Protein 3V5C (pdb70)

Sequence (1523 aa):
SLNITGIQSDWKVEKIEFAKLTGERARSAGANGRIGVHGKSCTVDIARITIDGQQTGYGSSIHMTPEWAEDVIGRRRLLDLFDDRGRLREAYRLQLEYPVLDWLGQRQGKPVYDLVSGAHLETGASLVVPCYDTSLYFDDLHLADERAAVALMQEEAMQGYAKGQRHFKIKVGRGGRHMPLWEGTKRDIAIVRRGISEVAGPAGKIMMIDANNAYNLNLTKEVLAALSDVNLYWLEAAFHEDEALYEDLKEWLGQRGQNVLIADGEGLASPHLIEWATRGRVDVLQYDIIWPGFTHWMELGEKLDAHGLRSAPHCCYGNAYGIYASGHLSAAVRNFEFVEYDDITIEEGMDVSGYRIENGEIHVPATPGFGIVFDDELVTYLINRRSGWSEGHLNITGIQSDWKVEKIEFAKLTGERARSAGANGRIGVHGKSCTVDIARITIDGQTGYGSSIHMTPEWAEDVIGRRLLDLFDDRGRLREAYRLQLEYPVLDWLGQRQGKPVYDLVSSLVVPCYDTSLYFDDLHLADERAAVALMQEEAMQGYAKGQRHFKIKVGRGGRHMPLWEEGTKRDIAIVRRGISEVAGPAGKIMIDANNAYNLNLTKEVLAALSDVNLYWLEAAFHEDEALYEDLKEWLGQRGQNVLIADGEGLASPHLIEWATRGRVDVLQYDIIWPGFTHWMELGEKLDAHGLRSAPHCCYGNAYGIYASSGHLSAAVRNFEFVEYDDITIEGMDVSGYRIENGEIHVPATPGFGIVFDDELVTYLINRSSGWSEGLNITGIQSDWKVEKIEFAKLTGERARSAGANGRIGVHGKSCTVDIARITIDGQTGYGSSIHMTPEWAEEDVIGRRLLDLFDDRGRLREAYRLQLEYPVLDWLGQRQGKPVYDLVSGAHLETGASLVVPCYDTSLYFDDLHLADERAAVALMQEEAMQGYAKGQRHFKIKVGRGGRHMPLWEEGTKRDIAIVRRGISEVAGPAGKIMMIDANNAYNLNLTKEVLAALSDVNLYWLEAAFHEDEALYEDLKEWLGQRGQNVLIADGEGLASPHLIEWATRGRVDVLQYDIIWPGFTHWMELGEKLDAHGLRSAPHCCYGNAYGIYASGHLSAAVRNFEFVEYDDITIEGMDVSGYRIENGEIHVPATPGFGIVFDDELVTYLINRSGWSEGHLNITGIQSDWKVEKIEFAKLTGERARSAGANGRIGVHGKSCTVDIARITIDGQTGYGSSIHMTPEWAEDVIGRRLLDLFDDRGRLREAYRLQLEYPVLDWLGQRQGKPVYDLVSSLVVPCYDTSLYFDDLHLADERAAVALMQEEAMQGYAKGQRHFKIKVGRGGRHMPLWEGTKRDIAIVRRGISEVAGPAGKIMIDANNAYNLNLTKEVLAALSDVNLYWLEAAFHEDEALYEDLKEWLGQRGQNVLIADGEGLASPHLIEWATRGRVDVLQYDIIWPGFTHWMELGEKLDAHGLRSAPHCCYGNAYGIYASGHLSAAVRNFEFVEYDDITIEGMDVSGYRRIENGEIHVPATPGFGIVFDDEELVTYLINRSGWSEG

B-factor: mean 22.71, std 10.06, range [6.89, 89.01]

Organism: Geobacillus sp. (strain Y412MC10) (NCBI:txid481743)

Nearest PDB structures (foldseek):
  3v5c-assembly4_D  TM=1.003E+00  e=2.125E-87  Paenibacillus sp. Y412MC10
  3v5f-assembly1_A  TM=1.001E+00  e=1.275E-82  Paenibacillus sp. Y412MC10
  3qpe-assembly1_B  TM=9.997E-01  e=1.685E-81  Paenibacillus sp. Y412MC10
  3ops-assembly1_A  TM=1.001E+00  e=2.678E-80  Paenibacillus sp. Y412MC10
  4e5t-assembly1_G  TM=6.833E-01  e=3.958E-16  Roseibium alexandrii DFL-11

Solvent-accessible surface area: 59336 Å² total; per-residue (Å²): 62,16,98,31,124,49,10,94,67,98,32,80,1,63,62,0,11,31,0,100,0,71,11,94,12,57,51,55,2,8,4,8,2,70,52,35,115,59,17,79,86,10,54,1,36,1,0,20,0,22,0,56,68,59,55,0,15,0,1,0,35,127,16,72,38,130,66,0,99,84,5,50,40,98,105,0,54,80,0,8,36,150,179,8,57,8,106,130,68,22,17,36,19,0,1,3,0,1,7,7,0,1,0,56,64,70,50,96,7,0,15,46,12,1,34,53,65,167,136,175,82,72,93,94,31,53,4,52,0,4,8,0,15,0,6,4,20,0,59,137,48,98,59,49,177,38,0,23,55,43,0,45,110,11,0,88,71,4,72,90,99,10,5,57,19,0,1,0,6,0,0,0,1,4,65,59,19,88,11,92,82,0,2,133,4,0,19,18,0,0,94,2,0,27,132,30,11,27,154,86,13,81,3,0,0,6,0,30,64,8,7,5,1,28,1,0,32,81,1,0,37,32,0,57,119,17,137,6,52,0,1,7,14,0,11,38,9,21,36,21,23,1,78,27,0,56,121,52,6,53,157,104,58,25,139,12,35,0,0,6,1,86,28,60,28,7,106,80,0,36,81,21,2,53,111,40,51,0,21,0,0,4,33,25,0,13,118,28,0,0,8,66,0,18,69,12,0,108,103,0,14,86,97,52,14,82,0,4,3,29,3,40,48,23,1,1,0,2,5,0,0,0,0,0,14,32,20,7,170,35,25,18,6,0,5,32,5,44,12,88,6,104,17,12,73,33,94,43,18,126,34,74,89,1,63,0,39,7,20,72,67,53,0,2,9,14,102,14,64,72,136,55,1,56,130,23,3,117,137,78,24,43,52,42,26,190,51,108,38,125,45,9,103,66,104,34,71,1,80,76,0,16,34,1,105,0,73,13,93,12,58,49,50,2,8,4,8,2,72,54,33,119,60,18,80,88,11,54,2,39,1,0,21,0,22,0,52,69,60,56,0,16,0,1,0,38,125,14,73,42,118,63,0,97,97,5,50,42,93,94,0,51,85,0,6,19,137,188,3,80,4,107,130,69,25,14,35,18,0,1,2,0,0,4,8,0,2,0,61,66,71,47,89,10,0,26,62,30,17,100,141,27,23,3,37,0,5,8,0,15,0,6,4,22,0,67,136,46,101,102,65,206,43,0,24,55,49,0,38,97,13,1,70,59,3,74,88,96,9,5,60,20,0,2,0,6,0,0,0,1,4,63,57,36,74,10,132,79,0,4,92,11,0,18,17,0,0,108,2,0,23,130,52,11,24,94,44,4,13,1,0,0,7,0,30,63,8,5,6,2,26,2,1,34,80,0,0,43,26,0,65,132,18,56,8,17,0,1,10,14,0,12,39,10,21,37,22,24,1,65,25,0,54,91,48,5,54,109,101,56,20,137,10,32,0,0,6,1,89,35,75,27,8,106,81,0,62,81,23,2,60,113,40,48,0,21,0,0,6,38,32,0,13,139,27,0,0,2,68,0,31,43,15,0,121,136,2,12,88,114,54,14,78,0,5,2,34,2,39,51,26,2,1,0,2,5,0,0,0,0,0,19,28,21,3,176,36,23,13,7,0,5,32,4,42,14,88,5,102,15,13,70,33,84,41,18,181,38,96,96,0,41,0,60,10,19,76,67,49,0,2,8,11,101,15,58,67,134,54,1,54,117,26,6,119,158,88,24,44,54,39,68,60,109,36,126,45,9,100,69,104,31,81,1,64,57,0,10,33,0,104,0,74,13,93,10,59,53,54,1,9,5,7,2,68,52,37,114,60,17,78,90,12,54,1,40,1,0,23,0,21,0,52,67,63,56,0,15,0,1,0,36,124,15,70,27,59,68,0,62,94,5,46,39,93,100,0,61,67,0,8,27,150,184,8,81,5,102,132,69,17,18,36,19,0,1,3,0,1,4,5,0,3,0,55,65,66,51,89,7,0,15,38,21,10,35,74,63,168,133,176,76,72,91,92,29,55,3,51,0,4,8,0,16,0,7,4,21,0,64,138,45,107,58,62,187,39,0,25,57,48,0,38,101,8,0,69,71,4,70,88,98,10,6,57,20,1,2,0,6,0,0,0,1,4,67,59,30,82,11,134,80,0,3,100,11,0,20,16,0,0,100,3,0,26,134,54,10,26,145,86,11,78,2,0,0,7,0,29,64,8,7,6,2,25,2,0,33,81,0,0,38,31,0,59,123,18,122,4,50,0,2,7,16,1,12,35,8,20,37,22,23,1,81,27,0,55,114,53,7,55,147,105,56,16,132,11,35,0,0,6,1,87,29,59,28,7,107,80,0,36,80,21,2,59,112,40,48,0,23,0,0,4,35,26,0,14,118,27,0,0,6,69,0,29,67,8,0,123,103,0,16,86,101,55,14,84,0,3,2,28,3,41,51,25,1,0,0,1,5,0,0,0,0,0,16,34,21,6,176,39,26,20,6,0,5,34,5,41,11,88,5,107,16,12,67,33,95,44,18,130,34,83,98,0,61,1,36,7,18,73,68,53,0,2,9,12,100,13,64,72,133,56,1,53,124,23,4,108,135,61,8,24,53,28,20,130,56,102,42,122,42,12,84,61,106,32,93,1,75,74,0,18,34,2,104,0,69,12,95,12,56,51,52,2,9,5,8,2,71,50,34,117,60,18,82,89,13,56,2,39,2,0,21,0,21,0,55,72,59,53,0,15,0,2,0,38,125,15,67,41,121,64,0,107,101,3,52,46,90,86,0,54,69,0,5,20,144,163,6,71,6,100,131,65,22,18,37,17,0,2,5,0,0,5,6,0,0,0,56,63,78,47,96,5,0,21,64,27,14,99,157,29,57,3,51,0,5,8,0,16,0,5,5,22,0,67,135,46,98,86,50,168,39,0,6,56,51,0,37,91,9,0,77,63,6,72,93,95,9,5,58,20,1,3,0,9,0,0,0,1,3,63,58,24,84,11,90,86,0,2,133,4,0,20,12,0,0,106,3,0,24,132,51,9,26,135,85,3,65,1,0,0,5,0,28,63,8,5,6,2,26,0,0,35,80,1,0,41,29,0,66,130,19,67,9,47,0,1,8,15,0,12,41,10,20,36,21,22,1,80,27,0,58,117,54,5,54,155,102,56,20,137,10,34,0,0,6,1,89,37,74,25,8,107,76,1,59,81,25,2,57,112,41,52,0,22,0,0,6,40,32,0,14,139,27,0,0,2,71,0,30,66,17,0,128,87,1,12,86,86,53,16,83,0,4,2,30,3,38,53,28,2,1,0,2,4,0,0,0,0,0,18,29,28,1,174,38,25,17,7,0,5,33,6,44,13,91,5,102,16,13,73,34,92,41,17,127,35,70,92,1,62,0,42,11,16,76,66,52,0,2,7,11,102,12,61,73,114,50,2,48,146,21,8,119,174,81,24,47,59,38,74

Radius of gyration: 39.22 Å; Cα contacts (8 Å, |Δi|>4): 3419; chains: 4; bounding box: 80×100×91 Å

Structure (mmCIF, N/CA/C/O backbone):
data_3V5C
#
_entry.id   3V5C
#
_cell.length_a   154.271
_cell.length_b   65.863
_cell.length_c   151.218
_cell.angle_alpha   90.00
_cell.angle_beta   94.17
_cell.angle_gamma   90.00
#
_symmetry.space_group_name_H-M   'C 1 2 1'
#
loop_
_entity.id
_entity.type
_entity.pdbx_description
1 polymer 'Mandelate racemase/muconate lactonizing protein'
2 non-polymer 'MAGNESIUM ION'
3 non-polymer DI(HYDROXYETHYL)ETHER
4 water water
#
loop_
_atom_site.group_PDB
_atom_site.id
_atom_site.type_symbol
_atom_site.label_atom_id
_atom_site.label_alt_id
_atom_site.label_comp_id
_atom_site.label_asym_id
_atom_site.label_entity_id
_atom_site.label_seq_id
_atom_site.pdbx_PDB_ins_code
_atom_site.Cartn_x
_atom_site.Cartn_y
_atom_site.Cartn_z
_atom_site.occupancy
_atom_site.B_iso_or_equiv
_atom_site.auth_seq_id
_atom_site.auth_comp_id
_atom_site.auth_asym_id
_atom_site.auth_atom_id
_atom_site.pdbx_PDB_model_num
ATOM 1 N N . SER A 1 2 ? -14.188 -49.015 -70.392 1.00 42.00 2 SER A N 1
ATOM 2 C CA . SER A 1 2 ? -14.163 -48.783 -68.949 1.00 46.30 2 SER A CA 1
ATOM 3 C C . SER A 1 2 ? -12.925 -49.412 -68.333 1.00 32.15 2 SER A C 1
ATOM 4 O O . SER A 1 2 ? -11.867 -49.464 -68.965 1.00 42.70 2 SER A O 1
ATOM 7 N N . LEU A 1 3 ? -13.077 -49.920 -67.111 1.00 37.14 3 LEU A N 1
ATOM 8 C CA . LEU A 1 3 ? -11.980 -50.554 -66.376 1.00 36.44 3 LEU A CA 1
ATOM 9 C C . LEU A 1 3 ? -11.740 -51.999 -66.800 1.00 39.54 3 LEU A C 1
ATOM 10 O O . LEU A 1 3 ? -12.674 -52.800 -66.824 1.00 45.86 3 LEU A O 1
ATOM 15 N N . ASN A 1 4 ? -10.489 -52.332 -67.119 1.00 41.38 4 ASN A N 1
ATOM 16 C CA . ASN A 1 4 ? -10.101 -53.721 -67.351 1.00 44.64 4 ASN A CA 1
ATOM 17 C C . ASN A 1 4 ? -9.516 -54.323 -66.082 1.00 41.80 4 ASN A C 1
ATOM 18 O O . ASN A 1 4 ? -8.478 -53.885 -65.601 1.00 38.33 4 ASN A O 1
ATOM 23 N N . ILE A 1 5 ? -10.182 -55.341 -65.556 1.00 42.86 5 ILE A N 1
ATOM 24 C CA . ILE A 1 5 ? -9.830 -55.892 -64.256 1.00 42.04 5 ILE A CA 1
ATOM 25 C C . ILE A 1 5 ? -9.476 -57.380 -64.339 1.00 39.75 5 ILE A C 1
ATOM 26 O O . ILE A 1 5 ? -9.597 -58.109 -63.353 1.00 39.41 5 ILE A O 1
ATOM 31 N N . THR A 1 6 ? -9.039 -57.823 -65.516 1.00 40.84 6 THR A N 1
ATOM 32 C CA . THR A 1 6 ? -8.749 -59.239 -65.759 1.00 49.39 6 THR A CA 1
ATOM 33 C C . THR A 1 6 ? -7.517 -59.743 -65.001 1.00 42.40 6 THR A C 1
ATOM 34 O O . THR A 1 6 ? -7.430 -60.926 -64.660 1.00 33.70 6 THR A O 1
ATOM 38 N N . GLY A 1 7 ? -6.577 -58.834 -64.750 1.00 36.27 7 GLY A N 1
ATOM 39 C CA . GLY A 1 7 ? -5.331 -59.153 -64.078 1.00 36.48 7 GLY A CA 1
ATOM 40 C C . GLY A 1 7 ? -5.376 -58.962 -62.571 1.00 30.45 7 GLY A C 1
ATOM 41 O O . GLY A 1 7 ? -4.352 -59.033 -61.899 1.00 32.91 7 GLY A O 1
ATOM 42 N N . ILE A 1 8 ? -6.561 -58.714 -62.030 1.00 31.38 8 ILE A N 1
ATOM 43 C CA . ILE A 1 8 ? -6.715 -58.702 -60.583 1.00 29.59 8 ILE A CA 1
ATOM 44 C C . ILE A 1 8 ? -6.868 -60.137 -60.113 1.00 30.86 8 ILE A C 1
ATOM 45 O O . ILE A 1 8 ? -7.804 -60.822 -60.521 1.00 29.89 8 ILE A O 1
ATOM 50 N N . GLN A 1 9 ? -5.941 -60.587 -59.269 1.00 24.89 9 GLN A N 1
ATOM 51 C CA . GLN A 1 9 ? -5.992 -61.935 -58.707 1.00 24.61 9 GLN A CA 1
ATOM 52 C C . GLN A 1 9 ? -7.032 -61.996 -57.598 1.00 29.03 9 GLN A C 1
ATOM 53 O O . GLN A 1 9 ? -7.263 -61.014 -56.897 1.00 19.74 9 GLN A O 1
ATOM 59 N N . SER A 1 10 ? -7.659 -63.152 -57.430 1.00 25.64 10 SER A N 1
ATOM 60 C CA . SER A 1 10 ? -8.735 -63.273 -56.452 1.00 19.82 10 SER A CA 1
ATOM 61 C C . SER A 1 10 ? -8.234 -63.300 -55.008 1.00 16.76 10 SER A C 1
ATOM 62 O O . SER A 1 10 ? -9.025 -63.171 -54.080 1.00 19.16 10 SER A O 1
ATOM 65 N N . ASP A 1 11 ? -6.928 -63.458 -54.811 1.00 21.29 11 ASP A N 1
ATOM 66 C CA . ASP A 1 11 ? -6.379 -63.482 -53.455 1.00 21.11 11 ASP A CA 1
ATOM 67 C C . ASP A 1 11 ? -6.103 -62.076 -52.911 1.00 20.27 11 ASP A C 1
ATOM 68 O O . ASP A 1 11 ? -5.802 -61.916 -51.730 1.00 23.46 11 ASP A O 1
ATOM 73 N N . TRP A 1 12 ? -6.194 -61.064 -53.771 1.00 18.28 12 TRP A N 1
ATOM 74 C CA . TRP A 1 12 ? -5.890 -59.690 -53.352 1.00 18.72 12 TRP A CA 1
ATOM 75 C C . TRP A 1 12 ? -7.041 -59.126 -52.527 1.00 17.77 12 TRP A C 1
ATOM 76 O O . TRP A 1 12 ? -8.143 -58.945 -53.039 1.00 15.92 12 TRP A O 1
ATOM 87 N N . LYS A 1 13 ? -6.777 -58.856 -51.251 1.00 14.80 13 LYS A N 1
ATOM 88 C CA . LYS A 1 13 ? -7.812 -58.434 -50.336 1.00 16.87 13 LYS A CA 1
ATOM 89 C C . LYS A 1 13 ? -7.518 -57.054 -49.761 1.00 13.47 13 LYS A C 1
ATOM 90 O O . LYS A 1 13 ? -6.357 -56.628 -49.680 1.00 16.06 13 LYS A O 1
ATOM 96 N N . VAL A 1 14 ? -8.583 -56.381 -49.348 1.00 16.71 14 VAL A N 1
ATOM 97 C CA . VAL A 1 14 ? -8.456 -55.133 -48.614 1.00 13.99 14 VAL A CA 1
ATOM 98 C C . VAL A 1 14 ? -7.889 -55.458 -47.232 1.00 14.34 14 VAL A C 1
ATOM 99 O O . VAL A 1 14 ? -8.496 -56.194 -46.464 1.00 20.08 14 VAL A O 1
ATOM 103 N N . GLU A 1 15 ? -6.703 -54.931 -46.927 1.00 13.71 15 GLU A N 1
ATOM 104 C CA . GLU A 1 15 ? -6.043 -55.218 -45.657 1.00 14.46 15 GLU A CA 1
ATOM 105 C C . GLU A 1 15 ? -6.191 -54.080 -44.650 1.00 15.92 15 GLU A C 1
ATOM 106 O O . GLU A 1 15 ? -6.284 -54.311 -43.447 1.00 15.90 15 GLU A O 1
ATOM 112 N N . LYS A 1 16 ? -6.248 -52.847 -45.148 1.00 14.44 16 LYS A N 1
ATOM 113 C CA . LYS A 1 16 ? -6.322 -51.703 -44.254 1.00 13.28 16 LYS A CA 1
ATOM 114 C C . LYS A 1 16 ? -6.963 -50.530 -44.980 1.00 10.95 16 LYS A C 1
ATOM 115 O O . LYS A 1 16 ? -6.815 -50.392 -46.200 1.00 12.93 16 LYS A O 1
ATOM 121 N N . ILE A 1 17 ? -7.721 -49.736 -44.228 1.00 12.93 17 ILE A N 1
ATOM 122 C CA . ILE A 1 17 ? -8.295 -48.490 -44.717 1.00 12.80 17 ILE A CA 1
ATOM 123 C C . ILE A 1 17 ? -8.022 -47.428 -43.659 1.00 12.10 17 ILE A C 1
ATOM 124 O O . ILE A 1 17 ? -8.329 -47.627 -42.485 1.00 14.58 17 ILE A O 1
ATOM 129 N N . GLU A 1 18 ? -7.416 -46.314 -44.078 1.00 13.14 18 GLU A N 1
ATOM 130 C CA . GLU A 1 18 ? -7.090 -45.225 -43.173 1.00 11.85 18 GLU A CA 1
ATOM 131 C C . GLU A 1 18 ? -7.651 -43.940 -43.747 1.00 12.45 18 GLU A C 1
ATOM 132 O O . GLU A 1 18 ? -7.764 -43.799 -44.963 1.00 14.23 18 GLU A O 1
ATOM 138 N N . PHE A 1 19 ? -7.991 -43.011 -42.861 1.00 12.99 19 PHE A N 1
ATOM 139 C CA . PHE A 1 19 ? -8.674 -41.784 -43.256 1.00 11.48 19 PHE A CA 1
ATOM 140 C C . PHE A 1 19 ? -8.062 -40.586 -42.568 1.00 12.85 19 PHE A C 1
ATOM 141 O O . PHE A 1 19 ? -7.761 -40.628 -41.375 1.00 13.91 19 PHE A O 1
ATOM 149 N N . ALA A 1 20 ? -7.938 -39.492 -43.309 1.00 12.91 20 ALA A N 1
ATOM 150 C CA . ALA A 1 20 ? -7.435 -38.249 -42.743 1.00 13.46 20 ALA A CA 1
ATOM 151 C C . ALA A 1 20 ? -7.926 -37.063 -43.541 1.00 12.88 20 ALA A C 1
ATOM 152 O O . ALA A 1 20 ? -8.241 -37.189 -44.725 1.00 15.60 20 ALA A O 1
ATOM 154 N N . LYS A 1 21 ? -7.966 -35.903 -42.896 1.00 12.90 21 LYS A N 1
ATOM 155 C CA . LYS A 1 21 ? -8.342 -34.663 -43.575 1.00 12.01 21 LYS A CA 1
ATOM 156 C C . LYS A 1 21 ? -7.086 -33.837 -43.772 1.00 14.51 21 LYS A C 1
ATOM 157 O O . LYS A 1 21 ? -6.388 -33.536 -42.802 1.00 13.79 21 LYS A O 1
ATOM 163 N N . LEU A 1 22 ? -6.771 -33.531 -45.034 1.00 10.20 22 LEU A N 1
ATOM 164 C CA . LEU A 1 22 ? -5.632 -32.697 -45.404 1.00 11.64 22 LEU A CA 1
ATOM 165 C C . LEU A 1 22 ? -6.090 -31.247 -45.568 1.00 12.61 22 LEU A C 1
ATOM 166 O O . LEU A 1 22 ? -7.242 -30.997 -45.915 1.00 13.73 22 LEU A O 1
ATOM 171 N N . THR A 1 23 ? -5.183 -30.308 -45.308 1.00 11.53 23 THR A N 1
ATOM 172 C CA . THR A 1 23 ? -5.522 -28.893 -45.341 1.00 13.99 23 THR A CA 1
ATOM 173 C C . THR A 1 23 ? -4.527 -28.126 -46.191 1.00 13.11 23 THR A C 1
ATOM 174 O O . THR A 1 23 ? -3.360 -28.495 -46.283 1.00 14.37 23 THR A O 1
ATOM 178 N N . GLY A 1 24 ? -4.995 -27.046 -46.798 1.00 12.30 24 GLY A N 1
ATOM 179 C CA . GLY A 1 24 ? -4.119 -26.164 -47.536 1.00 14.09 24 GLY A CA 1
ATOM 180 C C . GLY A 1 24 ? -4.801 -24.839 -47.795 1.00 11.06 24 GLY A C 1
ATOM 181 O O . GLY A 1 24 ? -5.705 -24.443 -47.056 1.00 14.05 24 GLY A O 1
ATOM 182 N N . GLU A 1 25 ? -4.419 -24.191 -48.889 1.00 11.48 25 GLU A N 1
ATOM 183 C CA . GLU A 1 25 ? -4.941 -22.862 -49.177 1.00 11.14 25 GLU A CA 1
ATOM 184 C C . GLU A 1 25 ? -4.985 -22.634 -50.669 1.00 9.58 25 GLU A C 1
ATOM 185 O O . GLU A 1 25 ? -4.126 -23.144 -51.399 1.00 13.58 25 GLU A O 1
ATOM 191 N N . ARG A 1 26 ? -5.950 -21.834 -51.130 1.00 11.66 26 ARG A N 1
ATOM 192 C CA . ARG A 1 26 ? -5.916 -21.414 -52.524 1.00 10.46 26 ARG A CA 1
ATOM 193 C C . ARG A 1 26 ? -5.012 -20.182 -52.683 1.00 8.09 26 ARG A C 1
ATOM 194 O O . ARG A 1 26 ? -4.716 -19.483 -51.709 1.00 13.77 26 ARG A O 1
ATOM 202 N N . ALA A 1 27 ? -4.583 -19.953 -53.910 1.00 11.53 27 ALA A N 1
ATOM 203 C CA . ALA A 1 27 ? -3.582 -18.921 -54.167 1.00 13.09 27 ALA A CA 1
ATOM 204 C C . ALA A 1 27 ? -4.141 -17.529 -53.896 1.00 13.83 27 ALA A C 1
ATOM 205 O O . ALA A 1 27 ? -3.398 -16.629 -53.489 1.00 16.12 27 ALA A O 1
ATOM 207 N N . ARG A 1 28 ? -5.432 -17.342 -54.148 1.00 11.45 28 ARG A N 1
ATOM 208 C CA . ARG A 1 28 ? -6.058 -16.054 -53.898 1.00 12.24 28 ARG A CA 1
ATOM 209 C C . ARG A 1 28 ? -7.390 -16.305 -53.200 1.00 11.95 28 ARG A C 1
ATOM 210 O O . ARG A 1 28 ? -8.141 -17.211 -53.575 1.00 10.94 28 ARG A O 1
ATOM 218 N N . SER A 1 29 ? -7.672 -15.537 -52.151 1.00 11.85 29 SER A N 1
ATOM 219 C CA . SER A 1 29 ? -8.932 -15.684 -51.426 1.00 13.42 29 SER A CA 1
ATOM 220 C C . SER A 1 29 ? -10.145 -15.489 -52.341 1.00 13.09 29 SER A C 1
ATOM 221 O O . SER A 1 29 ? -10.189 -14.557 -53.143 1.00 13.55 29 SER A O 1
ATOM 224 N N . ALA A 1 30 ? -11.132 -16.375 -52.218 1.00 9.85 30 ALA A N 1
ATOM 225 C CA . ALA A 1 30 ? -12.323 -16.319 -53.060 1.00 10.42 30 ALA A CA 1
ATOM 226 C C . ALA A 1 30 ? -13.459 -15.609 -52.340 1.00 11.70 30 ALA A C 1
ATOM 227 O O . ALA A 1 30 ? -13.791 -15.941 -51.200 1.00 11.71 30 ALA A O 1
ATOM 229 N N . GLY A 1 31 ? -14.031 -14.611 -53.000 1.00 12.52 31 GLY A N 1
ATOM 230 C CA . GLY A 1 31 ? -15.112 -13.829 -52.423 1.00 11.36 31 GLY A CA 1
ATOM 231 C C . GLY A 1 31 ? -16.454 -14.533 -52.446 1.00 11.51 31 GLY A C 1
ATOM 232 O O . GLY A 1 31 ? -16.521 -15.764 -52.524 1.00 12.53 31 GLY A O 1
ATOM 233 N N . ALA A 1 32 ? -17.514 -13.734 -52.345 1.00 12.81 32 ALA A N 1
ATOM 234 C CA . ALA A 1 32 ? -18.876 -14.237 -52.388 1.00 10.74 32 ALA A CA 1
ATOM 235 C C . ALA A 1 32 ? -19.241 -14.720 -53.785 1.00 12.42 32 ALA A C 1
ATOM 236 O O . ALA A 1 32 ? -18.540 -14.446 -54.758 1.00 12.46 32 ALA A O 1
ATOM 238 N N . ASN A 1 33 ? -20.341 -15.469 -53.874 1.00 12.32 33 ASN A N 1
ATOM 239 C CA . ASN A 1 33 ? -20.963 -15.738 -55.166 1.00 11.58 33 ASN A CA 1
ATOM 240 C C . ASN A 1 33 ? -22.415 -15.286 -55.130 1.00 11.99 33 ASN A C 1
ATOM 241 O O . ASN A 1 33 ? -22.836 -14.636 -54.175 1.00 14.10 33 ASN A O 1
ATOM 246 N N . GLY A 1 34 ? -23.164 -15.609 -56.178 1.00 10.26 34 GLY A N 1
ATOM 247 C CA . GLY A 1 34 ? -24.538 -15.152 -56.284 1.00 11.93 34 GLY A CA 1
ATOM 248 C C . GLY A 1 34 ? -25.412 -15.408 -55.058 1.00 11.19 34 GLY A C 1
ATOM 249 O O . GLY A 1 34 ? -26.310 -14.610 -54.750 1.00 12.06 34 GLY A O 1
ATOM 250 N N . ARG A 1 35 ? -25.171 -16.525 -54.369 1.00 11.76 35 ARG A N 1
ATOM 251 C CA . ARG A 1 35 ? -26.064 -16.966 -53.294 1.00 11.57 35 ARG A CA 1
ATOM 252 C C . ARG A 1 35 ? -25.504 -16.930 -51.883 1.00 15.49 35 ARG A C 1
ATOM 253 O O . ARG A 1 35 ? -26.271 -16.806 -50.930 1.00 16.19 35 ARG A O 1
ATOM 261 N N . ILE A 1 36 ? -24.189 -17.067 -51.730 1.00 13.43 36 ILE A N 1
ATOM 262 C CA . ILE A 1 36 ? -23.596 -17.083 -50.388 1.00 14.12 36 ILE A CA 1
ATOM 263 C C . ILE A 1 36 ? -22.373 -16.168 -50.296 1.00 13.61 36 ILE A C 1
ATOM 264 O O . ILE A 1 36 ? -21.921 -15.616 -51.302 1.00 13.88 36 ILE A O 1
ATOM 269 N N . GLY A 1 37 ? -21.854 -16.020 -49.079 1.00 14.42 37 GLY A N 1
ATOM 270 C CA . GLY A 1 37 ? -20.786 -15.074 -48.791 1.00 16.91 37 GLY A CA 1
ATOM 271 C C . GLY A 1 37 ? -19.384 -15.554 -49.111 1.00 15.56 37 GLY A C 1
ATOM 272 O O . GLY A 1 37 ? -19.188 -16.530 -49.831 1.00 14.91 37 GLY A O 1
ATOM 273 N N . VAL A 1 38 ? -18.400 -14.845 -48.563 1.00 15.79 38 VAL A N 1
ATOM 274 C CA . VAL A 1 38 ? -16.993 -15.090 -48.859 1.00 12.99 38 VAL A CA 1
ATOM 275 C C . VAL A 1 38 ? -16.599 -16.553 -48.630 1.00 18.41 38 VAL A C 1
ATOM 276 O O . VAL A 1 38 ? -16.928 -17.143 -47.594 1.00 16.27 38 VAL A O 1
ATOM 280 N N . HIS A 1 39 ? -15.896 -17.132 -49.602 1.00 12.39 39 HIS A N 1
ATOM 281 C CA . HIS A 1 39 ? -15.485 -18.524 -49.512 1.00 12.89 39 HIS A CA 1
ATOM 282 C C . HIS A 1 39 ? -14.127 -18.642 -48.830 1.00 15.83 39 HIS A C 1
ATOM 283 O O . HIS A 1 39 ? -13.849 -19.641 -48.160 1.00 18.77 39 HIS A O 1
ATOM 290 N N . GLY A 1 40 ? -13.289 -17.621 -48.993 1.00 13.61 40 GLY A N 1
ATOM 291 C CA . GLY A 1 40 ? -12.024 -17.550 -48.289 1.00 17.82 40 GLY A CA 1
ATOM 292 C C . GLY A 1 40 ? -10.875 -18.254 -48.984 1.00 14.97 40 GLY A C 1
ATOM 293 O O . GLY A 1 40 ? -10.897 -18.493 -50.209 1.00 12.54 40 GLY A O 1
ATOM 294 N N . LYS A 1 41 ? -9.864 -18.583 -48.191 1.00 14.74 41 LYS A N 1
ATOM 295 C CA . LYS A 1 41 ? -8.613 -19.109 -48.715 1.00 12.46 41 LYS A CA 1
ATOM 296 C C . LYS A 1 41 ? -8.379 -20.546 -48.268 1.00 13.27 41 LYS A C 1
ATOM 297 O O . LYS A 1 41 ? -7.672 -21.288 -48.923 1.00 14.69 41 LYS A O 1
ATOM 303 N N . SER A 1 42 ? -8.968 -20.933 -47.147 1.00 14.16 42 SER A N 1
ATOM 304 C CA . SER A 1 42 ? -8.658 -22.242 -46.574 1.00 14.73 42 SER A CA 1
ATOM 305 C C . SER A 1 42 ? -9.337 -23.357 -47.366 1.00 15.15 42 SER A C 1
ATOM 306 O O . SER A 1 42 ? -10.488 -23.229 -47.765 1.00 15.59 42 SER A O 1
ATOM 309 N N . CYS A 1 43 ? -8.606 -24.439 -47.607 1.00 13.48 43 CYS A N 1
ATOM 310 C CA . CYS A 1 43 ? -9.122 -25.577 -48.373 1.00 14.24 43 CYS A CA 1
ATOM 311 C C . CYS A 1 43 ? -8.829 -26.851 -47.616 1.00 13.67 43 CYS A C 1
ATOM 312 O O . CYS A 1 43 ? -7.815 -26.944 -46.923 1.00 14.52 43 CYS A O 1
ATOM 315 N N . THR A 1 44 ? -9.717 -27.834 -47.746 1.00 11.88 44 THR A N 1
ATOM 316 C CA . THR A 1 44 ? -9.429 -29.155 -47.212 1.00 12.51 44 THR A CA 1
ATOM 317 C C . THR A 1 44 ? -9.753 -30.224 -48.228 1.00 10.39 44 THR A C 1
ATOM 318 O O . THR A 1 44 ? -10.511 -29.989 -49.181 1.00 13.68 44 THR A O 1
ATOM 322 N N . VAL A 1 45 ? -9.150 -31.393 -48.025 1.00 10.94 45 VAL A N 1
ATOM 323 C CA . VAL A 1 45 ? -9.453 -32.588 -48.809 1.00 11.12 45 VAL A CA 1
ATOM 324 C C . VAL A 1 45 ? -9.495 -33.798 -47.876 1.00 12.61 45 VAL A C 1
ATOM 325 O O . VAL A 1 45 ? -8.496 -34.137 -47.219 1.00 11.03 45 VAL A O 1
ATOM 329 N N . ASP A 1 46 ? -10.646 -34.458 -47.810 1.00 12.24 46 ASP A N 1
ATOM 330 C CA . ASP A 1 46 ? -10.720 -35.720 -47.076 1.00 11.50 46 ASP A CA 1
ATOM 331 C C . ASP A 1 46 ? -10.125 -36.848 -47.933 1.00 12.59 46 ASP A C 1
ATOM 332 O O . ASP A 1 46 ? -10.489 -37.032 -49.108 1.00 11.77 46 ASP A O 1
ATOM 337 N N . ILE A 1 47 ? -9.189 -37.587 -47.352 1.00 10.73 47 ILE A N 1
ATOM 338 C CA . ILE A 1 47 ? -8.434 -38.584 -48.098 1.00 10.88 47 ILE A CA 1
ATOM 339 C C . ILE A 1 47 ? -8.499 -39.924 -47.381 1.00 12.59 47 ILE A C 1
ATOM 340 O O . ILE A 1 47 ? -8.512 -39.974 -46.154 1.00 13.87 47 ILE A O 1
ATOM 345 N N . ALA A 1 48 ? -8.566 -41.002 -48.149 1.00 11.94 48 ALA A N 1
ATOM 346 C CA . ALA A 1 48 ? -8.341 -42.326 -47.592 1.00 13.04 48 ALA A CA 1
ATOM 347 C C . ALA A 1 48 ? -7.118 -42.955 -48.239 1.00 13.68 48 ALA A C 1
ATOM 348 O O . ALA A 1 48 ? -6.817 -42.727 -49.412 1.00 11.59 48 ALA A O 1
ATOM 350 N N . ARG A 1 49 ? -6.431 -43.778 -47.460 1.00 12.33 49 ARG A N 1
ATOM 351 C CA . ARG A 1 49 ? -5.328 -44.582 -47.925 1.00 13.06 49 ARG A CA 1
ATOM 352 C C . ARG A 1 49 ? -5.776 -46.043 -47.775 1.00 13.07 49 ARG A C 1
ATOM 353 O O . ARG A 1 49 ? -6.121 -46.477 -46.674 1.00 12.19 49 ARG A O 1
ATOM 361 N N . ILE A 1 50 ? -5.818 -46.781 -48.875 1.00 11.56 50 ILE A N 1
ATOM 362 C CA . ILE A 1 50 ? -6.215 -48.192 -48.806 1.00 11.22 50 ILE A CA 1
ATOM 363 C C . ILE A 1 50 ? -4.990 -49.068 -49.039 1.00 13.44 50 ILE A C 1
ATOM 364 O O . ILE A 1 50 ? -4.118 -48.734 -49.840 1.00 14.30 50 ILE A O 1
ATOM 369 N N . THR A 1 51 ? -4.912 -50.196 -48.337 1.00 12.99 51 THR A N 1
ATOM 370 C CA . THR A 1 51 ? -3.815 -51.130 -48.569 1.00 11.55 51 THR A CA 1
ATOM 371 C C . THR A 1 51 ? -4.418 -52.445 -49.028 1.00 12.64 51 THR A C 1
ATOM 372 O O . THR A 1 51 ? -5.267 -53.005 -48.340 1.00 15.98 51 THR A O 1
ATOM 376 N N . ILE A 1 52 ? -3.986 -52.905 -50.195 1.00 15.11 52 ILE A N 1
ATOM 377 C CA . ILE A 1 52 ? -4.444 -54.164 -50.777 1.00 15.89 52 ILE A CA 1
ATOM 378 C C . ILE A 1 52 ? -3.197 -54.924 -51.189 1.00 16.88 52 ILE A C 1
ATOM 379 O O . ILE A 1 52 ? -2.318 -54.373 -51.856 1.00 13.60 52 ILE A O 1
ATOM 384 N N . ASP A 1 53 ? -3.109 -56.186 -50.770 1.00 15.20 53 ASP A N 1
ATOM 385 C CA . ASP A 1 53 ? -1.955 -57.014 -51.113 1.00 16.77 53 ASP A CA 1
ATOM 386 C C . ASP A 1 53 ? -0.633 -56.265 -50.902 1.00 16.21 53 ASP A C 1
ATOM 387 O O . ASP A 1 53 ? 0.227 -56.252 -51.782 1.00 19.53 53 ASP A O 1
ATOM 392 N N . GLY A 1 54 ? -0.494 -55.623 -49.748 1.00 15.19 54 GLY A N 1
ATOM 393 C CA . GLY A 1 54 ? 0.761 -54.988 -49.364 1.00 15.41 54 GLY A CA 1
ATOM 394 C C . GLY A 1 54 ? 1.183 -53.722 -50.099 1.00 20.66 54 GLY A C 1
ATOM 395 O O . GLY A 1 54 ? 2.323 -53.267 -49.966 1.00 21.91 54 GLY A O 1
ATOM 396 N N A GLN A 1 55 ? 0.267 -53.145 -50.872 0.36 16.92 55 GLN A N 1
ATOM 397 N N B GLN A 1 55 ? 0.263 -53.155 -50.873 0.64 16.91 55 GLN A N 1
ATOM 398 C CA A GLN A 1 55 ? 0.549 -51.915 -51.611 0.36 16.64 55 GLN A CA 1
ATOM 399 C CA B GLN A 1 55 ? 0.515 -51.923 -51.616 0.64 16.66 55 GLN A CA 1
ATOM 400 C C A GLN A 1 55 ? -0.555 -50.891 -51.353 0.36 15.23 55 GLN A C 1
ATOM 401 C C B GLN A 1 55 ? -0.548 -50.897 -51.236 0.64 15.22 55 GLN A C 1
ATOM 402 O O A GLN A 1 55 ? -1.725 -51.251 -51.262 0.36 13.37 55 GLN A O 1
ATOM 403 O O B GLN A 1 55 ? -1.682 -51.262 -50.942 0.64 13.11 55 GLN A O 1
ATOM 414 N N . THR A 1 56 ? -0.175 -49.621 -51.231 1.00 13.59 56 THR A N 1
ATOM 415 C CA . THR A 1 56 ? -1.133 -48.547 -50.923 1.00 13.99 56 THR A CA 1
ATOM 416 C C . THR A 1 56 ? -1.647 -47.767 -52.136 1.00 11.86 56 THR A C 1
ATOM 417 O O . THR A 1 56 ? -0.961 -47.606 -53.145 1.00 15.41 56 THR A O 1
ATOM 421 N N . GLY A 1 57 ? -2.875 -47.281 -52.024 1.00 11.49 57 GLY A N 1
ATOM 422 C CA . GLY A 1 57 ? -3.401 -46.314 -52.970 1.00 13.24 57 GLY A CA 1
ATOM 423 C C . GLY A 1 57 ? -4.066 -45.216 -52.164 1.00 10.83 57 GLY A C 1
ATOM 424 O O . GLY A 1 57 ? -4.580 -45.476 -51.072 1.00 12.84 57 GLY A O 1
ATOM 425 N N . TYR A 1 58 ? -4.050 -43.999 -52.694 1.00 9.96 58 TYR A N 1
ATOM 426 C CA . TYR A 1 58 ? -4.576 -42.824 -52.017 1.00 10.08 58 TYR A CA 1
ATOM 427 C C . TYR A 1 58 ? -5.675 -42.171 -52.858 1.00 9.95 58 TYR A C 1
ATOM 428 O O . TYR A 1 58 ? -5.597 -42.148 -54.091 1.00 9.60 58 TYR A O 1
ATOM 437 N N . GLY A 1 59 ? -6.674 -41.588 -52.206 1.00 11.76 59 GLY A N 1
ATOM 438 C CA . GLY A 1 59 ? -7.612 -40.752 -52.944 1.00 13.23 59 GLY A CA 1
ATOM 439 C C . GLY A 1 59 ? -8.677 -40.085 -52.105 1.00 10.39 59 GLY A C 1
ATOM 440 O O . GLY A 1 59 ? -8.801 -40.351 -50.916 1.00 9.94 59 GLY A O 1
ATOM 441 N N . SER A 1 60 ? -9.443 -39.198 -52.736 1.00 9.55 60 SER A N 1
ATOM 442 C CA . SER A 1 60 ? -10.638 -38.616 -52.115 1.00 10.96 60 SER A CA 1
ATOM 443 C C . SER A 1 60 ? -11.517 -39.712 -51.518 1.00 13.05 60 SER A C 1
ATOM 444 O O . SER A 1 60 ? -11.636 -40.799 -52.084 1.00 10.90 60 SER A O 1
ATOM 447 N N . SER A 1 61 ? -12.099 -39.437 -50.362 1.00 10.45 61 SER A N 1
ATOM 448 C CA . SER A 1 61 ? -13.062 -40.364 -49.770 1.00 12.17 61 SER A CA 1
ATOM 449 C C . SER A 1 61 ? -14.107 -39.548 -49.033 1.00 11.78 61 SER A C 1
ATOM 450 O O . SER A 1 61 ? -13.746 -38.699 -48.211 1.00 13.04 61 SER A O 1
ATOM 453 N N . ILE A 1 62 ? -15.387 -39.782 -49.328 1.00 11.66 62 ILE A N 1
ATOM 454 C CA . ILE A 1 62 ? -16.459 -39.143 -48.574 1.00 13.17 62 ILE A CA 1
ATOM 455 C C . ILE A 1 62 ? -17.468 -40.183 -48.110 1.00 15.11 62 ILE A C 1
ATOM 456 O O . ILE A 1 62 ? -17.536 -41.287 -48.662 1.00 14.12 62 ILE A O 1
ATOM 461 N N . HIS A 1 63 ? -18.233 -39.827 -47.081 1.00 16.50 63 HIS A N 1
ATOM 462 C CA . HIS A 1 63 ? -19.300 -40.683 -46.567 1.00 14.84 63 HIS A CA 1
ATOM 463 C C . HIS A 1 63 ? -18.771 -42.018 -46.045 1.00 18.22 63 HIS A C 1
ATOM 464 O O . HIS A 1 63 ? -19.450 -43.038 -46.164 1.00 18.67 63 HIS A O 1
ATOM 471 N N . MET A 1 64 ? -17.559 -42.028 -45.504 1.00 15.84 64 MET A N 1
ATOM 472 C CA . MET A 1 64 ? -17.011 -43.263 -44.939 1.00 15.05 64 MET A CA 1
ATOM 473 C C . MET A 1 64 ? -16.759 -43.099 -43.452 1.00 16.78 64 MET A C 1
ATOM 474 O O . MET A 1 64 ? -16.064 -42.175 -43.043 1.00 19.62 64 MET A O 1
ATOM 479 N N . THR A 1 65 ? -17.314 -44.004 -42.649 1.00 17.81 65 THR A N 1
ATOM 480 C CA . THR A 1 65 ? -17.015 -44.048 -41.220 1.00 17.94 65 THR A CA 1
ATOM 481 C C . THR A 1 65 ? -16.087 -45.222 -40.929 1.00 16.94 65 THR A C 1
ATOM 482 O O . THR A 1 65 ? -15.957 -46.126 -41.745 1.00 18.15 65 THR A O 1
ATOM 486 N N . PRO A 1 66 ? -15.438 -45.221 -39.757 1.00 18.68 66 PRO A N 1
ATOM 487 C CA . PRO A 1 66 ? -14.631 -46.402 -39.414 1.00 18.13 66 PRO A CA 1
ATOM 488 C C . PRO A 1 66 ? -15.477 -47.670 -39.415 1.00 19.58 66 PRO A C 1
ATOM 489 O O . PRO A 1 66 ? -14.984 -48.726 -39.798 1.00 18.48 66 PRO A O 1
ATOM 493 N N . GLU A 1 67 ? -16.734 -47.562 -38.997 1.00 17.76 67 GLU A N 1
ATOM 494 C CA . GLU A 1 67 ? -17.593 -48.738 -38.882 1.00 20.56 67 GLU A CA 1
ATOM 495 C C . GLU A 1 67 ? -17.959 -49.306 -40.257 1.00 20.13 67 GLU A C 1
ATOM 496 O O . GLU A 1 67 ? -18.052 -50.523 -40.435 1.00 19.96 67 GLU A O 1
ATOM 502 N N . TRP A 1 68 ? -18.123 -48.418 -41.230 1.00 19.50 68 TRP A N 1
ATOM 503 C CA . TRP A 1 68 ? -18.325 -48.824 -42.619 1.00 20.59 68 TRP A CA 1
ATOM 504 C C . TRP A 1 68 ? -17.074 -49.553 -43.103 1.00 15.80 68 TRP A C 1
ATOM 505 O O . TRP A 1 68 ? -17.154 -50.639 -43.675 1.00 18.98 68 TRP A O 1
ATOM 516 N N . ALA A 1 69 ? -15.910 -48.948 -42.870 1.00 14.74 69 ALA A N 1
ATOM 517 C CA . ALA A 1 69 ? -14.670 -49.497 -43.378 1.00 17.64 69 ALA A CA 1
ATOM 518 C C . ALA A 1 69 ? -14.368 -50.850 -42.736 1.00 18.03 69 ALA A C 1
ATOM 519 O O . ALA A 1 69 ? -13.843 -51.750 -43.384 1.00 16.51 69 ALA A O 1
ATOM 521 N N . GLU A 1 70 ? -14.679 -50.980 -41.451 1.00 18.20 70 GLU A N 1
ATOM 522 C CA . GLU A 1 70 ? -14.404 -52.218 -40.730 1.00 21.88 70 GLU A CA 1
ATOM 523 C C . GLU A 1 70 ? -15.007 -53.400 -41.484 1.00 22.02 70 GLU A C 1
ATOM 524 O O . GLU A 1 70 ? -14.402 -54.467 -41.574 1.00 22.61 70 GLU A O 1
ATOM 530 N N . ASP A 1 71 ? -16.189 -53.179 -42.054 1.00 19.70 71 ASP A N 1
ATOM 531 C CA . ASP A 1 71 ? -16.910 -54.222 -42.772 1.00 22.92 71 ASP A CA 1
ATOM 532 C C . ASP A 1 71 ? -16.323 -54.546 -44.151 1.00 25.66 71 ASP A C 1
ATOM 533 O O . ASP A 1 71 ? -16.693 -55.540 -44.770 1.00 27.92 71 ASP A O 1
ATOM 538 N N . VAL A 1 72 ? -15.417 -53.705 -44.636 1.00 17.32 72 VAL A N 1
ATOM 539 C CA . VAL A 1 72 ? -14.790 -53.941 -45.927 1.00 16.65 72 VAL A CA 1
ATOM 540 C C . VAL A 1 72 ? -13.435 -54.633 -45.797 1.00 18.01 72 VAL A C 1
ATOM 541 O O . VAL A 1 72 ? -12.990 -55.288 -46.734 1.00 19.01 72 VAL A O 1
ATOM 545 N N . ILE A 1 73 ? -12.783 -54.496 -44.643 1.00 12.81 73 ILE A N 1
ATOM 546 C CA . ILE A 1 73 ? -11.506 -55.179 -44.423 1.00 16.60 73 ILE A CA 1
ATOM 547 C C . ILE A 1 73 ? -11.705 -56.676 -44.637 1.00 18.41 73 ILE A C 1
ATOM 548 O O . ILE A 1 73 ? -12.682 -57.243 -44.140 1.00 20.12 73 ILE A O 1
ATOM 553 N N . GLY A 1 74 ? -10.801 -57.301 -45.384 1.00 14.81 74 GLY A N 1
ATOM 554 C CA . GLY A 1 74 ? -10.881 -58.732 -45.643 1.00 20.91 74 GLY A CA 1
ATOM 555 C C . GLY A 1 74 ? -11.601 -59.100 -46.931 1.00 18.39 74 GLY A C 1
ATOM 556 O O . GLY A 1 74 ? -11.473 -60.226 -47.419 1.00 21.24 74 GLY A O 1
ATOM 557 N N . ARG A 1 75 ? -12.367 -58.169 -47.488 1.00 16.09 75 ARG A N 1
ATOM 558 C CA . ARG A 1 75 ? -13.025 -58.421 -48.763 1.00 16.72 75 ARG A CA 1
ATOM 559 C C . ARG A 1 75 ? -12.033 -58.489 -49.926 1.00 16.81 75 ARG A C 1
ATOM 560 O O . ARG A 1 75 ? -11.012 -57.798 -49.936 1.00 16.71 75 ARG A O 1
ATOM 568 N N A ARG A 1 76 ? -12.319 -59.353 -50.896 0.41 17.29 76 ARG A N 1
ATOM 569 N N B ARG A 1 76 ? -12.325 -59.348 -50.898 0.59 17.31 76 ARG A N 1
ATOM 570 C CA A ARG A 1 76 ? -11.502 -59.432 -52.102 0.41 14.50 76 ARG A CA 1
ATOM 571 C CA B ARG A 1 76 ? -11.513 -59.446 -52.107 0.59 14.46 76 ARG A CA 1
ATOM 572 C C A ARG A 1 76 ? -11.776 -58.234 -53.002 0.41 15.76 76 ARG A C 1
ATOM 573 C C B ARG A 1 76 ? -11.779 -58.246 -53.017 0.59 15.75 76 ARG A C 1
ATOM 574 O O A ARG A 1 76 ? -12.932 -57.854 -53.208 0.41 16.61 76 ARG A O 1
ATOM 575 O O B ARG A 1 76 ? -12.934 -57.871 -53.234 0.59 16.63 76 ARG A O 1
ATOM 590 N N . LEU A 1 77 ? -10.709 -57.630 -53.512 1.00 13.32 77 LEU A N 1
ATOM 591 C CA . LEU A 1 77 ? -10.835 -56.484 -54.429 1.00 14.25 77 LEU A CA 1
ATOM 592 C C . LEU A 1 77 ? -11.770 -56.801 -55.597 1.00 16.70 77 LEU A C 1
ATOM 593 O O . LEU A 1 77 ? -12.585 -55.965 -55.987 1.00 14.24 77 LEU A O 1
ATOM 598 N N . LEU A 1 78 ? -11.664 -57.998 -56.165 1.00 16.92 78 LEU A N 1
ATOM 599 C CA . LEU A 1 78 ? -12.552 -58.370 -57.272 1.00 15.26 78 LEU A CA 1
ATOM 600 C C . LEU A 1 78 ? -14.029 -58.239 -56.906 1.00 15.21 78 LEU A C 1
ATOM 601 O O . LEU A 1 78 ? -14.859 -57.923 -57.760 1.00 19.66 78 LEU A O 1
ATOM 606 N N . ASP A 1 79 ? -14.355 -58.492 -55.645 1.00 13.54 79 ASP A N 1
ATOM 607 C CA . ASP A 1 79 ? -15.749 -58.493 -55.226 1.00 13.99 79 ASP A CA 1
ATOM 608 C C . ASP A 1 79 ? -16.328 -57.081 -55.109 1.00 16.10 79 ASP A C 1
ATOM 609 O O . ASP A 1 79 ? -17.539 -56.911 -54.956 1.00 17.62 79 ASP A O 1
ATOM 614 N N . LEU A 1 80 ? -15.458 -56.074 -55.169 1.00 16.35 80 LEU A N 1
ATOM 615 C CA . LEU A 1 80 ? -15.929 -54.693 -55.164 1.00 16.36 80 LEU A CA 1
ATOM 616 C C . LEU A 1 80 ? -16.501 -54.298 -56.520 1.00 17.09 80 LEU A C 1
ATOM 617 O O . LEU A 1 80 ? -17.073 -53.220 -56.658 1.00 17.41 80 LEU A O 1
ATOM 622 N N . PHE A 1 81 ? -16.324 -55.145 -57.528 1.00 19.23 81 PHE A N 1
ATOM 623 C CA . PHE A 1 81 ? -16.801 -54.850 -58.880 1.00 19.85 81 PHE A CA 1
ATOM 624 C C . PHE A 1 81 ? -17.967 -55.773 -59.224 1.00 24.48 81 PHE A C 1
ATOM 625 O O . PHE A 1 81 ? -18.035 -56.902 -58.736 1.00 25.78 81 PHE A O 1
ATOM 633 N N . ASP A 1 82 ? -18.902 -55.299 -60.042 1.00 25.61 82 ASP A N 1
ATOM 634 C CA . ASP A 1 82 ? -19.979 -56.183 -60.475 1.00 32.86 82 ASP A CA 1
ATOM 635 C C . ASP A 1 82 ? -19.596 -56.926 -61.759 1.00 35.82 82 ASP A C 1
ATOM 636 O O . ASP A 1 82 ? -18.442 -56.864 -62.203 1.00 28.95 82 ASP A O 1
ATOM 641 N N . ASP A 1 83 ? -20.567 -57.622 -62.345 1.00 40.86 83 ASP A N 1
ATOM 642 C CA . ASP A 1 83 ? -20.324 -58.478 -63.505 1.00 45.08 83 ASP A CA 1
ATOM 643 C C . ASP A 1 83 ? -19.787 -57.724 -64.712 1.00 48.27 83 ASP A C 1
ATOM 644 O O . ASP A 1 83 ? -19.305 -58.337 -65.667 1.00 47.40 83 ASP A O 1
ATOM 649 N N . ARG A 1 84 ? -19.864 -56.398 -64.669 1.00 43.98 84 ARG A N 1
ATOM 650 C CA . ARG A 1 84 ? -19.518 -55.585 -65.830 1.00 41.85 84 ARG A CA 1
ATOM 651 C C . ARG A 1 84 ? -18.160 -54.895 -65.728 1.00 40.32 84 ARG A C 1
ATOM 652 O O . ARG A 1 84 ? -17.723 -54.238 -66.670 1.00 39.59 84 ARG A O 1
ATOM 660 N N . GLY A 1 85 ? -17.481 -55.055 -64.596 1.00 27.92 85 GLY A N 1
ATOM 661 C CA . GLY A 1 85 ? -16.182 -54.431 -64.422 1.00 34.10 85 GLY A CA 1
ATOM 662 C C . GLY A 1 85 ? -16.354 -53.029 -63.879 1.00 28.15 85 GLY A C 1
ATOM 663 O O . GLY A 1 85 ? -15.437 -52.210 -63.925 1.00 31.27 85 GLY A O 1
ATOM 664 N N . ARG A 1 86 ? -17.553 -52.759 -63.374 1.00 33.72 86 ARG A N 1
ATOM 665 C CA . ARG A 1 86 ? -17.850 -51.477 -62.755 1.00 29.79 86 ARG A CA 1
ATOM 666 C C . ARG A 1 86 ? -17.831 -51.576 -61.236 1.00 22.67 86 ARG A C 1
ATOM 667 O O . ARG A 1 86 ? -18.389 -52.505 -60.647 1.00 25.18 86 ARG A O 1
ATOM 675 N N . LEU A 1 87 ? -17.190 -50.607 -60.604 1.00 20.95 87 LEU A N 1
ATOM 676 C CA . LEU A 1 87 ? -17.154 -50.564 -59.151 1.00 16.59 87 LEU A CA 1
ATOM 677 C C . LEU A 1 87 ? -18.564 -50.459 -58.611 1.00 18.18 87 LEU A C 1
ATOM 678 O O . LEU A 1 87 ? -19.340 -49.584 -59.030 1.00 17.89 87 LEU A O 1
ATOM 683 N N . ARG A 1 88 ? -18.910 -51.352 -57.685 1.00 16.17 88 ARG A N 1
ATOM 684 C CA . ARG A 1 88 ? -20.261 -51.364 -57.141 1.00 15.91 88 ARG A CA 1
ATOM 685 C C . ARG A 1 88 ? -20.599 -50.051 -56.439 1.00 19.19 88 ARG A C 1
ATOM 686 O O . ARG A 1 88 ? -19.779 -49.478 -55.713 1.00 15.88 88 ARG A O 1
ATOM 694 N N . GLU A 1 89 ? -21.829 -49.612 -56.681 1.00 18.72 89 GLU A N 1
ATOM 695 C CA . GLU A 1 89 ? -22.402 -48.397 -56.120 1.00 16.63 89 GLU A CA 1
ATOM 696 C C . GLU A 1 89 ? -22.060 -48.195 -54.645 1.00 16.01 89 GLU A C 1
ATOM 697 O O . GLU A 1 89 ? -21.708 -47.092 -54.218 1.00 16.87 89 GLU A O 1
ATOM 703 N N . ALA A 1 90 ? -22.155 -49.266 -53.872 1.00 15.16 90 ALA A N 1
ATOM 704 C CA . ALA A 1 90 ? -21.955 -49.188 -52.425 1.00 14.96 90 ALA A CA 1
ATOM 705 C C . ALA A 1 90 ? -20.559 -48.725 -52.005 1.00 13.61 90 ALA A C 1
ATOM 706 O O . ALA A 1 90 ? -20.373 -48.295 -50.866 1.00 15.96 90 ALA A O 1
ATOM 708 N N . TYR A 1 91 ? -19.593 -48.799 -52.916 1.00 14.71 91 TYR A N 1
ATOM 709 C CA . TYR A 1 91 ? -18.196 -48.501 -52.575 1.00 13.08 91 TYR A CA 1
ATOM 710 C C . TYR A 1 91 ? -17.661 -47.223 -53.211 1.00 15.08 91 TYR A C 1
ATOM 711 O O . TYR A 1 91 ? -16.521 -46.813 -52.943 1.00 12.67 91 TYR A O 1
ATOM 720 N N . ARG A 1 92 ? -18.462 -46.606 -54.073 1.00 12.53 92 ARG A N 1
ATOM 721 C CA . ARG A 1 92 ? -17.944 -45.547 -54.942 1.00 12.38 92 ARG A CA 1
ATOM 722 C C . ARG A 1 92 ? -17.452 -44.306 -54.202 1.00 10.90 92 ARG A C 1
ATOM 723 O O . ARG A 1 92 ? -16.282 -43.945 -54.316 1.00 11.80 92 ARG A O 1
ATOM 731 N N . LEU A 1 93 ? -18.334 -43.657 -53.451 1.00 12.60 93 LEU A N 1
ATOM 732 C CA . LEU A 1 93 ? -17.969 -42.399 -52.798 1.00 10.37 93 LEU A CA 1
ATOM 733 C C . LEU A 1 93 ? -16.828 -42.599 -51.793 1.00 11.60 93 LEU A C 1
ATOM 734 O O . LEU A 1 93 ? -15.971 -41.723 -51.625 1.00 11.30 93 LEU A O 1
ATOM 739 N N . GLN A 1 94 ? -16.824 -43.755 -51.139 1.00 12.52 94 GLN A N 1
ATOM 740 C CA . GLN A 1 94 ? -15.885 -44.034 -50.066 1.00 13.65 94 GLN A CA 1
ATOM 741 C C . GLN A 1 94 ? -14.522 -44.466 -50.592 1.00 12.40 94 GLN A C 1
ATOM 742 O O . GLN A 1 94 ? -13.493 -44.089 -50.037 1.00 12.23 94 GLN A O 1
ATOM 748 N N . LEU A 1 95 ? -14.512 -45.248 -51.673 1.00 12.66 95 LEU A N 1
ATOM 749 C CA . LEU A 1 95 ? -13.271 -45.911 -52.057 1.00 9.82 95 LEU A CA 1
ATOM 750 C C . LEU A 1 95 ? -12.869 -45.897 -53.530 1.00 8.62 95 LEU A C 1
ATOM 751 O O . LEU A 1 95 ? -11.797 -46.407 -53.865 1.00 9.02 95 LEU A O 1
ATOM 756 N N . GLU A 1 96 ? -13.668 -45.316 -54.413 1.00 9.60 96 GLU A N 1
ATOM 757 C CA . GLU A 1 96 ? -13.329 -45.421 -55.834 1.00 8.80 96 GLU A CA 1
ATOM 758 C C . GLU A 1 96 ? -11.967 -44.792 -56.109 1.00 11.05 96 GLU A C 1
ATOM 759 O O . GLU A 1 96 ? -11.187 -45.299 -56.913 1.00 11.68 96 GLU A O 1
ATOM 765 N N . TYR A 1 97 ? -11.683 -43.673 -55.459 1.00 10.02 97 TYR A N 1
ATOM 766 C CA . TYR A 1 97 ? -10.437 -42.999 -55.764 1.00 9.32 97 TYR A CA 1
ATOM 767 C C . TYR A 1 97 ? -9.215 -43.745 -55.225 1.00 9.89 97 TYR A C 1
ATOM 768 O O . TYR A 1 97 ? -8.294 -44.030 -55.980 1.00 11.36 97 TYR A O 1
ATOM 777 N N . PRO A 1 98 ? -9.200 -44.073 -53.923 1.00 9.88 98 PRO A N 1
ATOM 778 C CA . PRO A 1 98 ? -8.079 -44.921 -53.482 1.00 10.67 98 PRO A CA 1
ATOM 779 C C . PRO A 1 98 ? -7.962 -46.240 -54.276 1.00 11.24 98 PRO A C 1
ATOM 780 O O . PRO A 1 98 ? -6.842 -46.705 -54.505 1.00 11.10 98 PRO A O 1
ATOM 784 N N . VAL A 1 99 ? -9.077 -46.852 -54.667 1.00 12.02 99 VAL A N 1
ATOM 785 C CA . VAL A 1 99 ? -8.990 -48.106 -55.421 1.00 13.20 99 VAL A CA 1
ATOM 786 C C . VAL A 1 99 ? -8.429 -47.896 -56.827 1.00 12.34 99 VAL A C 1
ATOM 787 O O . VAL A 1 99 ? -7.562 -48.654 -57.298 1.00 12.76 99 VAL A O 1
ATOM 791 N N . LEU A 1 100 ? -8.881 -46.851 -57.497 1.00 11.89 100 LEU A N 1
ATOM 792 C CA . LEU A 1 100 ? -8.341 -46.566 -58.817 1.00 12.24 100 LEU A CA 1
ATOM 793 C C . LEU A 1 100 ? -6.852 -46.220 -58.729 1.00 10.67 100 LEU A C 1
ATOM 794 O O . LEU A 1 100 ? -6.062 -46.615 -59.588 1.00 13.13 100 LEU A O 1
ATOM 799 N N . ASP A 1 101 ? -6.460 -45.459 -57.711 1.00 10.74 101 ASP A N 1
ATOM 800 C CA . ASP A 1 101 ? -5.051 -45.128 -57.546 1.00 8.99 101 ASP A CA 1
ATOM 801 C C . ASP A 1 101 ? -4.268 -46.412 -57.310 1.00 13.21 101 ASP A C 1
ATOM 802 O O . ASP A 1 101 ? -3.187 -46.598 -57.862 1.00 13.81 101 ASP A O 1
ATOM 807 N N . TRP A 1 102 ? -4.835 -47.291 -56.489 1.00 10.62 102 TRP A N 1
ATOM 808 C CA . TRP A 1 102 ? -4.182 -48.556 -56.145 1.00 10.36 102 TRP A CA 1
ATOM 809 C C . TRP A 1 102 ? -3.934 -49.359 -57.417 1.00 14.28 102 TRP A C 1
ATOM 810 O O . TRP A 1 102 ? -2.819 -49.846 -57.632 1.00 13.60 102 TRP A O 1
ATOM 821 N N . LEU A 1 103 ? -4.971 -49.502 -58.246 1.00 12.93 103 LEU A N 1
ATOM 822 C CA . LEU A 1 103 ? -4.852 -50.267 -59.495 1.00 13.84 103 LEU A CA 1
ATOM 823 C C . LEU A 1 103 ? -3.764 -49.670 -60.377 1.00 17.44 103 LEU A C 1
ATOM 824 O O . LEU A 1 103 ? -2.969 -50.397 -60.979 1.00 15.87 103 LEU A O 1
ATOM 829 N N . GLY A 1 104 ? -3.713 -48.339 -60.442 1.00 13.13 104 GLY A N 1
ATOM 830 C CA . GLY A 1 104 ? -2.660 -47.657 -61.167 1.00 13.07 104 GLY A CA 1
ATOM 831 C C . GLY A 1 104 ? -1.277 -47.965 -60.610 1.00 13.83 104 GLY A C 1
ATOM 832 O O . GLY A 1 104 ? -0.353 -48.250 -61.372 1.00 15.74 104 GLY A O 1
ATOM 833 N N . GLN A 1 105 ? -1.132 -47.942 -59.285 1.00 13.75 105 GLN A N 1
ATOM 834 C CA . GLN A 1 105 ? 0.165 -48.265 -58.674 1.00 13.23 105 GLN A CA 1
ATOM 835 C C . GLN A 1 105 ? 0.578 -49.706 -58.990 1.00 15.21 105 GLN A C 1
ATOM 836 O O . GLN A 1 105 ? 1.731 -49.953 -59.363 1.00 18.24 105 GLN A O 1
ATOM 842 N N . ARG A 1 106 ? -0.363 -50.639 -58.844 1.00 17.11 106 ARG A N 1
ATOM 843 C CA . ARG A 1 106 ? -0.079 -52.066 -59.006 1.00 16.78 106 ARG A CA 1
ATOM 844 C C . ARG A 1 106 ? 0.302 -52.389 -60.448 1.00 19.28 106 ARG A C 1
ATOM 845 O O . ARG A 1 106 ? 1.279 -53.113 -60.704 1.00 20.38 106 ARG A O 1
ATOM 853 N N . GLN A 1 107 ? -0.447 -51.830 -61.392 1.00 14.98 107 GLN A N 1
ATOM 854 C CA . GLN A 1 107 ? -0.226 -52.094 -62.815 1.00 21.18 107 GLN A CA 1
ATOM 855 C C . GLN A 1 107 ? 0.808 -51.161 -63.449 1.00 18.88 107 GLN A C 1
ATOM 856 O O . GLN A 1 107 ? 1.221 -51.374 -64.598 1.00 21.90 107 GLN A O 1
ATOM 862 N N . GLY A 1 108 ? 1.211 -50.121 -62.721 1.00 16.89 108 GLY A N 1
ATOM 863 C CA . GLY A 1 108 ? 2.174 -49.161 -63.225 1.00 17.18 108 GLY A CA 1
ATOM 864 C C . GLY A 1 108 ? 1.609 -48.381 -64.397 1.00 20.04 108 GLY A C 1
ATOM 865 O O . GLY A 1 108 ? 2.289 -48.173 -65.396 1.00 21.33 108 GLY A O 1
ATOM 866 N N . LYS A 1 109 ? 0.354 -47.955 -64.270 1.00 18.27 109 LYS A N 1
ATOM 867 C CA . LYS A 1 109 ? -0.333 -47.221 -65.326 1.00 18.85 109 LYS A CA 1
ATOM 868 C C . LYS A 1 109 ? -1.077 -46.035 -64.728 1.00 15.78 109 LYS A C 1
ATOM 869 O O . LYS A 1 109 ? -1.557 -46.126 -63.602 1.00 13.65 109 LYS A O 1
ATOM 875 N N . PRO A 1 110 ? -1.142 -44.912 -65.469 1.00 16.18 110 PRO A N 1
ATOM 876 C CA . PRO A 1 110 ? -2.003 -43.815 -65.013 1.00 15.24 110 PRO A CA 1
ATOM 877 C C . PRO A 1 110 ? -3.463 -44.232 -65.166 1.00 17.15 110 PRO A C 1
ATOM 878 O O . PRO A 1 110 ? -3.799 -45.038 -66.033 1.00 14.14 110 PRO A O 1
ATOM 882 N N . VAL A 1 111 ? -4.335 -43.704 -64.319 1.00 11.89 111 VAL A N 1
ATOM 883 C CA . VAL A 1 111 ? -5.743 -44.063 -64.397 1.00 12.70 111 VAL A CA 1
ATOM 884 C C . VAL A 1 111 ? -6.343 -43.807 -65.777 1.00 13.23 111 VAL A C 1
ATOM 885 O O . VAL A 1 111 ? -7.153 -44.608 -66.267 1.00 14.41 111 VAL A O 1
ATOM 889 N N . TYR A 1 112 ? -5.943 -42.720 -66.420 1.00 12.44 112 TYR A N 1
ATOM 890 C CA . TYR A 1 112 ? -6.512 -42.436 -67.731 1.00 12.40 112 TYR A CA 1
ATOM 891 C C . TYR A 1 112 ? -6.326 -43.607 -68.715 1.00 15.89 112 TYR A C 1
ATOM 892 O O . TYR A 1 112 ? -7.231 -43.896 -69.490 1.00 18.05 112 TYR A O 1
ATOM 901 N N . ASP A 1 113 ? -5.194 -44.313 -68.627 1.00 15.93 113 ASP A N 1
ATOM 902 C CA . ASP A 1 113 ? -5.000 -45.523 -69.438 1.00 19.08 113 ASP A CA 1
ATOM 903 C C . ASP A 1 113 ? -5.861 -46.702 -69.006 1.00 20.77 113 ASP A C 1
ATOM 904 O O . ASP A 1 113 ? -6.250 -47.541 -69.823 1.00 18.25 113 ASP A O 1
ATOM 909 N N . LEU A 1 114 ? -6.139 -46.787 -67.715 1.00 13.64 114 LEU A N 1
ATOM 910 C CA . LEU A 1 114 ? -7.008 -47.842 -67.212 1.00 16.21 114 LEU A CA 1
ATOM 911 C C . LEU A 1 114 ? -8.474 -47.666 -67.607 1.00 19.55 114 LEU A C 1
ATOM 912 O O . LEU A 1 114 ? -9.217 -48.649 -67.651 1.00 21.48 114 LEU A O 1
ATOM 917 N N . VAL A 1 115 ? -8.908 -46.432 -67.875 1.00 15.72 115 VAL A N 1
ATOM 918 C CA . VAL A 1 115 ? -10.343 -46.205 -68.058 1.00 17.41 115 VAL A CA 1
ATOM 919 C C . VAL A 1 115 ? -10.746 -45.718 -69.443 1.00 22.14 115 VAL A C 1
ATOM 920 O O . VAL A 1 115 ? -11.927 -45.569 -69.733 1.00 22.14 115 VAL A O 1
ATOM 924 N N . SER A 1 116 ? -9.771 -45.458 -70.295 1.00 16.29 116 SER A N 1
ATOM 925 C CA . SER A 1 116 ? -10.076 -44.896 -71.602 1.00 22.20 116 SER A CA 1
ATOM 926 C C . SER A 1 116 ? -10.884 -45.890 -72.426 1.00 22.41 116 SER A C 1
ATOM 927 O O . SER A 1 116 ? -11.774 -45.507 -73.188 1.00 26.38 116 SER A O 1
ATOM 930 N N . GLY A 1 117 ? -10.584 -47.171 -72.245 1.00 21.80 117 GLY A N 1
ATOM 931 C CA . GLY A 1 117 ? -11.162 -48.203 -73.078 1.00 22.27 117 GLY A CA 1
ATOM 932 C C . GLY A 1 117 ? -10.556 -48.106 -74.467 1.00 25.78 117 GLY A C 1
ATOM 933 O O . GLY A 1 117 ? -11.138 -48.582 -75.442 1.00 27.98 117 GLY A O 1
ATOM 934 N N . ALA A 1 118 ? -9.383 -47.479 -74.561 1.00 20.19 118 ALA A N 1
ATOM 935 C CA . ALA A 1 118 ? -8.722 -47.316 -75.851 1.00 22.15 118 ALA A CA 1
ATOM 936 C C . ALA A 1 118 ? -8.281 -48.662 -76.431 1.00 28.37 118 ALA A C 1
ATOM 937 O O . ALA A 1 118 ? -7.982 -49.607 -75.685 1.00 25.44 118 ALA A O 1
ATOM 939 N N . HIS A 1 119 ? -8.246 -48.740 -77.760 1.00 23.18 119 HIS A N 1
ATOM 940 C CA . HIS A 1 119 ? -7.759 -49.939 -78.436 1.00 22.74 119 HIS A CA 1
ATOM 941 C C . HIS A 1 119 ? -6.445 -49.654 -79.162 1.00 22.15 119 HIS A C 1
ATOM 942 O O . HIS A 1 119 ? -5.611 -50.540 -79.310 1.00 21.64 119 HIS A O 1
ATOM 949 N N . LEU A 1 120 ? -6.268 -48.416 -79.614 1.00 23.29 120 LEU A N 1
ATOM 950 C CA . LEU A 1 120 ? -5.025 -48.012 -80.261 1.00 22.29 120 LEU A CA 1
ATOM 951 C C . LEU A 1 120 ? -3.886 -47.931 -79.238 1.00 21.87 120 LEU A C 1
ATOM 952 O O . LEU A 1 120 ? -4.120 -47.749 -78.040 1.00 24.30 120 LEU A O 1
ATOM 957 N N . GLU A 1 121 ? -2.657 -48.087 -79.718 1.00 27.35 121 GLU A N 1
ATOM 958 C CA . GLU A 1 121 ? -1.487 -48.099 -78.844 1.00 30.92 121 GLU A CA 1
ATOM 959 C C . GLU A 1 121 ? -1.389 -46.810 -78.037 1.00 32.96 121 GLU A C 1
ATOM 960 O O . GLU A 1 121 ? -1.603 -45.722 -78.566 1.00 32.24 121 GLU A O 1
ATOM 966 N N . THR A 1 122 ? -1.054 -46.933 -76.756 1.00 30.13 122 THR A N 1
ATOM 967 C CA . THR A 1 122 ? -0.952 -45.766 -75.889 1.00 32.14 122 THR A CA 1
ATOM 968 C C . THR A 1 122 ? 0.436 -45.141 -75.957 1.00 35.90 122 THR A C 1
ATOM 969 O O . THR A 1 122 ? 1.324 -45.639 -76.649 1.00 25.54 122 THR A O 1
ATOM 973 N N . GLY A 1 123 ? 0.620 -44.051 -75.223 1.00 36.15 123 GLY A N 1
ATOM 974 C CA . GLY A 1 123 ? 1.900 -43.367 -75.188 1.00 34.88 123 GLY A CA 1
ATOM 975 C C . GLY A 1 123 ? 1.755 -41.866 -75.352 1.00 37.48 123 GLY A C 1
ATOM 976 O O . GLY A 1 123 ? 2.560 -41.096 -74.823 1.00 35.07 123 GLY A O 1
ATOM 977 N N . ALA A 1 124 ? 0.732 -41.448 -76.093 1.00 32.99 124 ALA A N 1
ATOM 978 C CA . ALA A 1 124 ? 0.475 -40.026 -76.287 1.00 32.25 124 ALA A CA 1
ATOM 979 C C . ALA A 1 124 ? 0.187 -39.376 -74.938 1.00 26.67 124 ALA A C 1
ATOM 980 O O . ALA A 1 124 ? -0.480 -39.963 -74.081 1.00 29.04 124 ALA A O 1
ATOM 982 N N . SER A 1 125 ? 0.708 -38.169 -74.749 1.00 23.80 125 SER A N 1
ATOM 983 C CA . SER A 1 125 ? 0.455 -37.428 -73.519 1.00 24.49 125 SER A CA 1
ATOM 984 C C . SER A 1 125 ? -0.999 -36.994 -73.446 1.00 22.61 125 SER A C 1
ATOM 985 O O . SER A 1 125 ? -1.603 -36.645 -74.471 1.00 26.79 125 SER A O 1
ATOM 988 N N . LEU A 1 126 ? -1.545 -37.007 -72.230 1.00 23.04 126 LEU A N 1
ATOM 989 C CA . LEU A 1 126 ? -2.894 -36.524 -71.977 1.00 16.95 126 LEU A CA 1
ATOM 990 C C . LEU A 1 126 ? -2.858 -35.049 -71.621 1.00 15.71 126 LEU A C 1
ATOM 991 O O . LEU A 1 126 ? -2.348 -34.662 -70.571 1.00 18.42 126 LEU A O 1
ATOM 996 N N . VAL A 1 127 ? -3.408 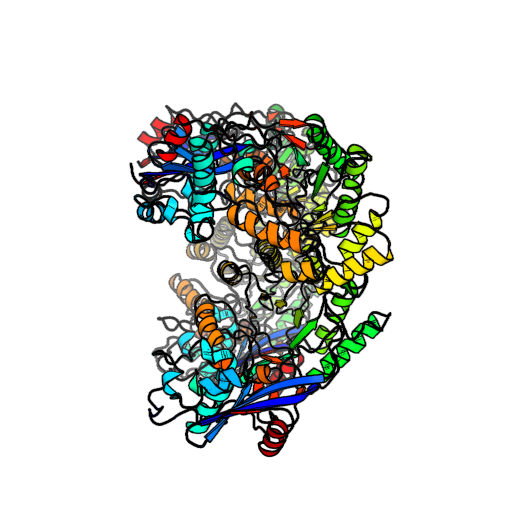-34.241 -72.512 1.00 15.22 127 VAL A N 1
ATOM 997 C CA . VAL A 1 127 ? -3.468 -32.793 -72.327 1.00 16.38 127 VAL A CA 1
ATOM 998 C C . VAL A 1 127 ? -4.941 -32.410 -72.435 1.00 15.52 127 VAL A C 1
ATOM 999 O O . VAL A 1 127 ? -5.591 -32.729 -73.422 1.00 16.35 127 VAL A O 1
ATOM 1003 N N . VAL A 1 128 ? -5.464 -31.729 -71.416 1.00 10.74 128 VAL A N 1
ATOM 1004 C CA . VAL A 1 128 ? -6.903 -31.537 -71.282 1.00 13.12 128 VAL A CA 1
ATOM 1005 C C . VAL A 1 128 ? -7.217 -30.050 -71.114 1.00 11.61 128 VAL A C 1
ATOM 1006 O O . VAL A 1 128 ? -6.582 -29.375 -70.315 1.00 13.41 128 VAL A O 1
ATOM 1010 N N . PRO A 1 129 ? -8.197 -29.533 -71.865 1.00 11.83 129 PRO A N 1
ATOM 1011 C CA . PRO A 1 129 ? -8.551 -28.123 -71.652 1.00 11.06 129 PRO A CA 1
ATOM 1012 C C . PRO A 1 129 ? -8.959 -27.845 -70.207 1.00 12.66 129 PRO A C 1
ATOM 1013 O O . PRO A 1 129 ? -9.595 -28.677 -69.576 1.00 12.05 129 PRO A O 1
ATOM 1017 N N . CYS A 1 130 ? -8.597 -26.683 -69.684 1.00 11.15 130 CYS A N 1
ATOM 1018 C CA . CYS A 1 130 ? -9.087 -26.279 -68.377 1.00 10.95 130 CYS A CA 1
ATOM 1019 C C . CYS A 1 130 ? -9.521 -24.829 -68.420 1.00 13.00 130 CYS A C 1
ATOM 1020 O O . CYS A 1 130 ? -9.230 -24.107 -69.379 1.00 12.57 130 CYS A O 1
ATOM 1023 N N . TYR A 1 131 ? -10.218 -24.409 -67.373 1.00 11.25 131 TYR A N 1
ATOM 1024 C CA . TYR A 1 131 ? -10.589 -23.012 -67.231 1.00 9.25 131 TYR A CA 1
ATOM 1025 C C . TYR A 1 131 ? -10.425 -22.566 -65.802 1.00 8.38 131 TYR A C 1
ATOM 1026 O O . TYR A 1 131 ? -10.447 -23.361 -64.868 1.00 10.54 131 TYR A O 1
ATOM 1035 N N . ASP A 1 132 ? -10.208 -21.266 -65.652 1.00 10.19 132 ASP A N 1
ATOM 1036 C CA . ASP A 1 132 ? -9.950 -20.666 -64.366 1.00 12.57 132 ASP A CA 1
ATOM 1037 C C . ASP A 1 132 ? -11.284 -20.350 -63.714 1.00 10.42 132 ASP A C 1
ATOM 1038 O O . ASP A 1 132 ? -12.009 -19.473 -64.185 1.00 10.45 132 ASP A O 1
ATOM 1043 N N . THR A 1 133 ? -11.605 -21.052 -62.624 1.00 9.24 133 THR A N 1
ATOM 1044 C CA . THR A 1 133 ? -12.910 -20.897 -61.977 1.00 8.21 133 THR A CA 1
ATOM 1045 C C . THR A 1 133 ? -12.932 -19.895 -60.805 1.00 10.49 133 THR A C 1
ATOM 1046 O O . THR A 1 133 ? -13.951 -19.758 -60.125 1.00 12.42 133 THR A O 1
ATOM 1050 N N . SER A 1 134 ? -11.834 -19.155 -60.612 1.00 10.69 134 SER A N 1
ATOM 1051 C CA . SER A 1 134 ? -11.611 -18.417 -59.363 1.00 11.28 134 SER A CA 1
ATOM 1052 C C . SER A 1 134 ? -12.116 -16.972 -59.356 1.00 9.55 134 SER A C 1
ATOM 1053 O O . SER A 1 134 ? -11.806 -16.229 -58.426 1.00 12.12 134 SER A O 1
ATOM 1056 N N . LEU A 1 135 ? -12.860 -16.574 -60.377 1.00 11.62 135 LEU A N 1
ATOM 1057 C CA . LEU A 1 135 ? -13.291 -15.175 -60.496 1.00 9.77 135 LEU A CA 1
ATOM 1058 C C . LEU A 1 135 ? -14.621 -14.915 -59.760 1.00 10.25 135 LEU A C 1
ATOM 1059 O O . LEU A 1 135 ? -15.668 -14.784 -60.379 1.00 12.83 135 LEU A O 1
ATOM 1064 N N . TYR A 1 136 ? -14.545 -14.883 -58.428 1.00 10.62 136 TYR A N 1
ATOM 1065 C CA . TYR A 1 136 ? -15.674 -14.652 -57.537 1.00 10.06 136 TYR A CA 1
ATOM 1066 C C . TYR A 1 136 ? -16.024 -13.156 -57.433 1.00 11.32 136 TYR A C 1
ATOM 1067 O O . TYR A 1 136 ? -15.499 -12.354 -58.206 1.00 12.39 136 TYR A O 1
ATOM 1076 N N . PHE A 1 137 ? -16.928 -12.794 -56.523 1.00 11.86 137 PHE A N 1
ATOM 1077 C CA . PHE A 1 137 ? -17.351 -11.400 -56.366 1.00 11.81 137 PHE A CA 1
ATOM 1078 C C . PHE A 1 137 ? -16.318 -10.648 -55.540 1.00 15.58 137 PHE A C 1
ATOM 1079 O O . PHE A 1 137 ? -16.619 -10.136 -54.453 1.00 14.16 137 PHE A O 1
ATOM 1087 N N . ASP A 1 138 ? -15.103 -10.571 -56.061 1.00 11.30 138 ASP A N 1
ATOM 1088 C CA . ASP A 1 138 ? -13.974 -10.067 -55.287 1.00 11.43 138 ASP A CA 1
ATOM 1089 C C . ASP A 1 138 ? -13.914 -8.544 -55.281 1.00 15.97 138 ASP A C 1
ATOM 1090 O O . ASP A 1 138 ? -12.983 -7.943 -54.718 1.00 16.19 138 ASP A O 1
ATOM 1095 N N . ASP A 1 139 ? -14.930 -7.952 -55.895 1.00 13.51 139 ASP A N 1
ATOM 1096 C CA . ASP A 1 139 ? -15.034 -6.513 -56.122 1.00 12.92 139 ASP A CA 1
ATOM 1097 C C . ASP A 1 139 ? -16.066 -5.836 -55.236 1.00 17.07 139 ASP A C 1
ATOM 1098 O O . ASP A 1 139 ? -16.325 -4.648 -55.418 1.00 15.58 139 ASP A O 1
ATOM 1103 N N . LEU A 1 140 ? -16.686 -6.567 -54.313 1.00 15.74 140 LEU A N 1
ATOM 1104 C CA . LEU A 1 140 ? -17.859 -6.029 -53.626 1.00 14.89 140 LEU A CA 1
ATOM 1105 C C . LEU A 1 140 ? -17.535 -4.883 -52.664 1.00 17.51 140 LEU A C 1
ATOM 1106 O O . LEU A 1 140 ? -18.425 -4.100 -52.328 1.00 22.84 140 LEU A O 1
ATOM 1111 N N . HIS A 1 141 ? -16.273 -4.786 -52.242 1.00 13.61 141 HIS A N 1
ATOM 1112 C CA . HIS A 1 141 ? -15.837 -3.714 -51.349 1.00 16.54 141 HIS A CA 1
ATOM 1113 C C . HIS A 1 141 ? -15.628 -2.409 -52.107 1.00 18.73 141 HIS A C 1
ATOM 1114 O O . HIS A 1 141 ? -15.425 -1.359 -51.488 1.00 21.49 141 HIS A O 1
ATOM 1121 N N . LEU A 1 142 ? -15.674 -2.477 -53.436 1.00 15.69 142 LEU A N 1
ATOM 1122 C CA . LEU A 1 142 ? -15.513 -1.302 -54.292 1.00 18.33 142 LEU A CA 1
ATOM 1123 C C . LEU A 1 142 ? -16.860 -0.749 -54.774 1.00 18.33 142 LEU A C 1
ATOM 1124 O O . LEU A 1 142 ? -17.656 -1.450 -55.416 1.00 16.85 142 LEU A O 1
ATOM 1129 N N . ALA A 1 143 ? -17.124 0.514 -54.462 1.00 19.09 143 ALA A N 1
ATOM 1130 C CA . ALA A 1 143 ? -18.378 1.129 -54.887 1.00 18.51 143 ALA A CA 1
ATOM 1131 C C . ALA A 1 143 ? -18.375 1.507 -56.367 1.00 16.44 143 ALA A C 1
ATOM 1132 O O . ALA A 1 143 ? -19.430 1.589 -56.994 1.00 21.20 143 ALA A O 1
ATOM 1134 N N . ASP A 1 144 ? -17.191 1.742 -56.919 1.00 16.24 144 ASP A N 1
ATOM 1135 C CA . ASP A 1 144 ? -17.065 2.230 -58.285 1.00 16.64 144 ASP A CA 1
ATOM 1136 C C . ASP A 1 144 ? -17.002 1.094 -59.291 1.00 21.37 144 ASP A C 1
ATOM 1137 O O . ASP A 1 144 ? -16.125 0.230 -59.215 1.00 19.19 144 ASP A O 1
ATOM 1142 N N . GLU A 1 145 ? -17.927 1.106 -60.245 1.00 19.78 145 GLU A N 1
ATOM 1143 C CA . GLU A 1 145 ? -18.000 0.043 -61.250 1.00 18.29 145 GLU A CA 1
ATOM 1144 C C . GLU A 1 145 ? -16.683 -0.160 -62.018 1.00 20.94 145 GLU A C 1
ATOM 1145 O O . GLU A 1 145 ? -16.238 -1.290 -62.209 1.00 19.03 145 GLU A O 1
ATOM 1151 N N . ARG A 1 146 ? -16.050 0.924 -62.454 1.00 20.21 146 ARG A N 1
ATOM 1152 C CA . ARG A 1 146 ? -14.804 0.807 -63.199 1.00 19.09 146 ARG A CA 1
ATOM 1153 C C . ARG A 1 146 ? -13.676 0.204 -62.363 1.00 18.34 146 ARG A C 1
ATOM 1154 O O . ARG A 1 146 ? -12.897 -0.607 -62.865 1.00 20.21 146 ARG A O 1
ATOM 1162 N N . ALA A 1 147 ? -13.578 0.619 -61.100 1.00 20.04 147 ALA A N 1
ATOM 1163 C CA . ALA A 1 147 ? -12.604 0.045 -60.168 1.00 18.73 147 ALA A CA 1
ATOM 1164 C C . ALA A 1 147 ? -12.810 -1.472 -60.056 1.00 15.70 147 ALA A C 1
ATOM 1165 O O . ALA A 1 147 ? -11.844 -2.257 -60.044 1.00 16.26 147 ALA A O 1
ATOM 1167 N N . ALA A 1 148 ? -14.073 -1.865 -59.970 1.00 18.12 148 ALA A N 1
ATOM 1168 C CA . ALA A 1 148 ? -14.456 -3.275 -59.867 1.00 15.48 148 ALA A CA 1
ATOM 1169 C C . ALA A 1 148 ? -13.997 -4.057 -61.096 1.00 14.61 148 ALA A C 1
ATOM 1170 O O . ALA A 1 148 ? -13.417 -5.142 -60.967 1.00 15.36 148 ALA A O 1
ATOM 1172 N N . VAL A 1 149 ? -14.229 -3.502 -62.284 1.00 15.19 149 VAL A N 1
ATOM 1173 C CA . VAL A 1 149 ? -13.787 -4.133 -63.522 1.00 16.00 149 VAL A CA 1
ATOM 1174 C C . VAL A 1 149 ? -12.268 -4.293 -63.535 1.00 17.48 149 VAL A C 1
ATOM 1175 O O . VAL A 1 149 ? -11.741 -5.361 -63.855 1.00 15.38 149 VAL A O 1
ATOM 1179 N N . ALA A 1 150 ? -11.552 -3.224 -63.191 1.00 15.03 150 ALA A N 1
ATOM 1180 C CA . ALA A 1 150 ? -10.096 -3.289 -63.118 1.00 14.20 150 ALA A CA 1
ATOM 1181 C C . ALA A 1 150 ? -9.589 -4.401 -62.195 1.00 12.17 150 ALA A C 1
ATOM 1182 O O . ALA A 1 150 ? -8.670 -5.136 -62.538 1.00 16.16 150 ALA A O 1
ATOM 1184 N N . LEU A 1 151 ? -10.180 -4.500 -61.014 1.00 13.02 151 LEU A N 1
ATOM 1185 C CA . LEU A 1 151 ? -9.778 -5.520 -60.057 1.00 12.92 151 LEU A CA 1
ATOM 1186 C C . LEU A 1 151 ? -10.005 -6.926 -60.616 1.00 13.32 151 LEU A C 1
ATOM 1187 O O . LEU A 1 151 ? -9.123 -7.787 -60.520 1.00 12.39 151 LEU A O 1
ATOM 1192 N N . MET A 1 152 ? -11.170 -7.147 -61.207 1.00 15.20 152 MET A N 1
ATOM 1193 C CA . MET A 1 152 ? -11.472 -8.453 -61.788 1.00 12.98 152 MET A CA 1
ATOM 1194 C C . MET A 1 152 ? -10.602 -8.772 -63.005 1.00 13.73 152 MET A C 1
ATOM 1195 O O . MET A 1 152 ? -10.191 -9.924 -63.194 1.00 13.04 152 MET A O 1
ATOM 1200 N N . GLN A 1 153 ? -10.280 -7.759 -63.812 1.00 13.39 153 GLN A N 1
ATOM 1201 C CA . GLN A 1 153 ? -9.346 -7.967 -64.915 1.00 12.90 153 GLN A CA 1
ATOM 1202 C C . GLN A 1 153 ? -7.982 -8.417 -64.380 1.00 13.29 153 GLN A C 1
ATOM 1203 O O . GLN A 1 153 ? -7.357 -9.322 -64.929 1.00 13.69 153 GLN A O 1
ATOM 1209 N N . GLU A 1 154 ? -7.524 -7.775 -63.305 1.00 13.92 154 GLU A N 1
ATOM 1210 C CA . GLU A 1 154 ? -6.240 -8.134 -62.710 1.00 15.77 154 GLU A CA 1
ATOM 1211 C C . GLU A 1 154 ? -6.245 -9.581 -62.216 1.00 13.26 154 GLU A C 1
ATOM 1212 O O . GLU A 1 154 ? -5.247 -10.287 -62.323 1.00 13.39 154 GLU A O 1
ATOM 1218 N N . GLU A 1 155 ? -7.378 -10.022 -61.688 1.00 12.91 155 GLU A N 1
ATOM 1219 C CA . GLU A 1 155 ? -7.480 -11.407 -61.228 1.00 11.78 155 GLU A CA 1
ATOM 1220 C C . GLU A 1 155 ? -7.390 -12.363 -62.415 1.00 11.68 155 GLU A C 1
ATOM 1221 O O . GLU A 1 155 ? -6.692 -13.381 -62.352 1.00 11.99 155 GLU A O 1
ATOM 1227 N N . ALA A 1 156 ? -8.056 -12.020 -63.510 1.00 12.41 156 ALA A N 1
ATOM 1228 C CA . ALA A 1 156 ? -7.964 -12.833 -64.717 1.00 9.94 156 ALA A CA 1
ATOM 1229 C C . ALA A 1 156 ? -6.518 -12.870 -65.197 1.00 13.47 156 ALA A C 1
ATOM 1230 O O . ALA A 1 156 ? -6.007 -13.919 -65.567 1.00 12.07 156 ALA A O 1
ATOM 1232 N N . MET A 1 157 ? -5.852 -11.720 -65.163 1.00 11.87 157 MET A N 1
ATOM 1233 C CA . MET A 1 157 ? -4.466 -11.669 -65.600 1.00 14.47 157 MET A CA 1
ATOM 1234 C C . MET A 1 157 ? -3.536 -12.487 -64.697 1.00 11.99 157 MET A C 1
ATOM 1235 O O . MET A 1 157 ? -2.543 -13.034 -65.189 1.00 13.36 157 MET A O 1
ATOM 1240 N N . GLN A 1 158 ? -3.840 -12.578 -63.392 1.00 11.88 158 GLN A N 1
ATOM 1241 C CA . GLN A 1 158 ? -3.098 -13.459 -62.486 1.00 11.86 158 GLN A CA 1
ATOM 1242 C C . GLN A 1 158 ? -3.166 -14.901 -62.992 1.00 11.51 158 GLN A C 1
ATOM 1243 O O . GLN A 1 158 ? -2.152 -15.590 -63.056 1.00 13.40 158 GLN A O 1
ATOM 1249 N N . GLY A 1 159 ? -4.366 -15.341 -63.365 1.00 11.96 159 GLY A N 1
ATOM 1250 C CA . GLY A 1 159 ? -4.518 -16.680 -63.902 1.00 14.31 159 GLY A CA 1
ATOM 1251 C C . GLY A 1 159 ? -3.824 -16.842 -65.250 1.00 12.54 159 GLY A C 1
ATOM 1252 O O . GLY A 1 159 ? -3.161 -17.849 -65.510 1.00 12.14 159 GLY A O 1
ATOM 1253 N N . TYR A 1 160 ? -3.934 -15.819 -66.091 1.00 12.80 160 TYR A N 1
ATOM 1254 C CA . TYR A 1 160 ? -3.355 -15.868 -67.418 1.00 10.21 160 TYR A CA 1
ATOM 1255 C C . TYR A 1 160 ? -1.846 -16.084 -67.326 1.00 12.96 160 TYR A C 1
ATOM 1256 O O . TYR A 1 160 ? -1.285 -16.876 -68.070 1.00 13.40 160 TYR A O 1
ATOM 1265 N N . ALA A 1 161 ? -1.195 -15.375 -66.405 1.00 14.26 161 ALA A N 1
ATOM 1266 C CA . ALA A 1 161 ? 0.250 -15.529 -66.236 1.00 15.51 161 ALA A CA 1
ATOM 1267 C C . ALA A 1 161 ? 0.644 -16.920 -65.747 1.00 14.12 161 ALA A C 1
ATOM 1268 O O . ALA A 1 161 ? 1.777 -17.336 -65.913 1.00 16.76 161 ALA A O 1
ATOM 1270 N N . LYS A 1 162 ? -0.293 -17.631 -65.126 1.00 11.20 162 LYS A N 1
ATOM 1271 C CA . LYS A 1 162 ? -0.049 -19.015 -64.723 1.00 13.84 162 LYS A CA 1
ATOM 1272 C C . LYS A 1 162 ? -0.589 -20.042 -65.727 1.00 14.02 162 LYS A C 1
ATOM 1273 O O . LYS A 1 162 ? -0.787 -21.214 -65.387 1.00 21.05 162 LYS A O 1
ATOM 1279 N N . GLY A 1 163 ? -0.816 -19.607 -66.962 1.00 12.38 163 GLY A N 1
ATOM 1280 C CA . GLY A 1 163 ? -1.175 -20.509 -68.040 1.00 13.55 163 GLY A CA 1
ATOM 1281 C C . GLY A 1 163 ? -2.652 -20.608 -68.374 1.00 12.44 163 GLY A C 1
ATOM 1282 O O . GLY A 1 163 ? -3.017 -21.351 -69.282 1.00 12.84 163 GLY A O 1
ATOM 1283 N N . GLN A 1 164 ? -3.506 -19.882 -67.659 1.00 12.09 164 GLN A N 1
ATOM 1284 C CA . GLN A 1 164 ? -4.950 -19.966 -67.921 1.00 12.13 164 GLN A CA 1
ATOM 1285 C C . GLN A 1 164 ? -5.311 -19.127 -69.150 1.00 12.41 164 GLN A C 1
ATOM 1286 O O . GLN A 1 164 ? -4.774 -18.026 -69.319 1.00 13.25 164 GLN A O 1
ATOM 1292 N N . ARG A 1 165 ? -6.196 -19.644 -70.003 1.00 10.78 165 ARG A N 1
ATOM 1293 C CA . ARG A 1 165 ? -6.652 -18.913 -71.186 1.00 11.91 165 ARG A CA 1
ATOM 1294 C C . ARG A 1 165 ? -8.175 -18.755 -71.234 1.00 12.18 165 ARG A C 1
ATOM 1295 O O . ARG A 1 165 ? -8.711 -17.946 -72.002 1.00 12.01 165 ARG A O 1
ATOM 1303 N N . HIS A 1 166 ? -8.859 -19.554 -70.421 1.00 12.75 166 HIS A N 1
ATOM 1304 C CA . HIS A 1 166 ? -10.321 -19.589 -70.391 1.00 10.57 166 HIS A CA 1
ATOM 1305 C C . HIS A 1 166 ? -10.785 -19.315 -68.988 1.00 11.13 166 HIS A C 1
ATOM 1306 O O . HIS A 1 166 ? -10.142 -19.754 -68.025 1.00 10.85 166 HIS A O 1
ATOM 1313 N N . PHE A 1 167 ? -11.917 -18.623 -68.867 1.00 11.81 167 PHE A N 1
ATOM 1314 C CA . PHE A 1 167 ? -12.303 -18.069 -67.574 1.00 11.29 167 PHE A CA 1
ATOM 1315 C C . PHE A 1 167 ? -13.789 -18.193 -67.300 1.00 9.62 167 PHE A C 1
ATOM 1316 O O . PHE A 1 167 ? -14.602 -17.888 -68.162 1.00 13.19 167 PHE A O 1
ATOM 1324 N N . LYS A 1 168 ? -14.125 -18.610 -66.081 1.00 9.21 168 LYS A N 1
ATOM 1325 C CA . LYS A 1 168 ? -15.519 -18.630 -65.656 1.00 9.95 168 LYS A CA 1
ATOM 1326 C C . LYS A 1 168 ? -15.723 -17.527 -64.646 1.00 11.43 168 LYS A C 1
ATOM 1327 O O . LYS A 1 168 ? -15.074 -17.480 -63.604 1.00 12.05 168 LYS A O 1
ATOM 1333 N N . ILE A 1 169 ? -16.651 -16.643 -64.972 1.00 10.53 169 ILE A N 1
ATOM 1334 C CA . ILE A 1 169 ? -16.885 -15.443 -64.205 1.00 11.55 169 ILE A CA 1
ATOM 1335 C C . ILE A 1 169 ? -18.171 -15.582 -63.406 1.00 9.52 169 ILE A C 1
ATOM 1336 O O . ILE A 1 169 ? -19.213 -15.894 -63.962 1.00 11.40 169 ILE A O 1
ATOM 1341 N N . LYS A 1 170 ? -18.090 -15.403 -62.091 1.00 9.73 170 LYS A N 1
ATOM 1342 C CA . LYS A 1 170 ? -19.295 -15.394 -61.287 1.00 9.24 170 LYS A CA 1
ATOM 1343 C C . LYS A 1 170 ? -20.109 -14.151 -61.606 1.00 9.68 170 LYS A C 1
ATOM 1344 O O . LYS A 1 170 ? -19.560 -13.046 -61.672 1.00 11.28 170 LYS A O 1
ATOM 1350 N N . VAL A 1 171 ? -21.409 -14.337 -61.818 1.00 9.59 171 VAL A N 1
ATOM 1351 C CA . VAL A 1 171 ? -22.326 -13.212 -61.970 1.00 10.37 171 VAL A CA 1
ATOM 1352 C C . VAL A 1 171 ? -23.524 -13.433 -61.032 1.00 11.48 171 VAL A C 1
ATOM 1353 O O . VAL A 1 171 ? -23.555 -14.404 -60.272 1.00 10.37 171 VAL A O 1
ATOM 1357 N N . GLY A 1 172 ? -24.495 -12.525 -61.054 1.00 11.63 172 GLY A N 1
ATOM 1358 C CA . GLY A 1 172 ? -25.578 -12.571 -60.086 1.00 11.00 172 GLY A CA 1
ATOM 1359 C C . GLY A 1 172 ? -25.436 -11.643 -58.896 1.00 10.17 172 GLY A C 1
ATOM 1360 O O . GLY A 1 172 ? -26.078 -11.837 -57.850 1.00 11.53 172 GLY A O 1
ATOM 1361 N N . ARG A 1 173 ? -24.594 -10.624 -59.032 1.00 10.74 173 ARG A N 1
ATOM 1362 C CA . ARG A 1 173 ? -24.328 -9.767 -57.887 1.00 13.35 173 ARG A CA 1
ATOM 1363 C C . ARG A 1 173 ? -25.606 -9.133 -57.318 1.00 10.68 173 ARG A C 1
ATOM 1364 O O . ARG A 1 173 ? -25.706 -8.913 -56.106 1.00 12.94 173 ARG A O 1
ATOM 1372 N N . GLY A 1 174 ? -26.582 -8.860 -58.184 1.00 11.91 174 GLY A N 1
ATOM 1373 C CA . GLY A 1 174 ? -27.829 -8.242 -57.759 1.00 12.60 174 GLY A CA 1
ATOM 1374 C C . GLY A 1 174 ? -28.857 -9.174 -57.116 1.00 13.06 174 GLY A C 1
ATOM 1375 O O . GLY A 1 174 ? -29.882 -8.711 -56.632 1.00 14.16 174 GLY A O 1
ATOM 1376 N N . GLY A 1 175 ? -28.611 -10.483 -57.093 1.00 14.87 175 GLY A N 1
ATOM 1377 C CA . GLY A 1 175 ? -29.581 -11.380 -56.488 1.00 11.97 175 GLY A CA 1
ATOM 1378 C C . GLY A 1 175 ? -29.632 -11.264 -54.973 1.00 12.37 175 GLY A C 1
ATOM 1379 O O . GLY A 1 175 ? -30.690 -11.363 -54.351 1.00 12.72 175 GLY A O 1
ATOM 1380 N N . ARG A 1 176 ? -28.469 -11.061 -54.365 1.00 10.92 176 ARG A N 1
ATOM 1381 C CA . ARG A 1 176 ? -28.383 -10.994 -52.919 1.00 12.20 176 ARG A CA 1
ATOM 1382 C C . ARG A 1 176 ? -27.459 -9.872 -52.427 1.00 14.42 176 ARG A C 1
ATOM 1383 O O . ARG A 1 176 ? -27.853 -9.092 -51.568 1.00 16.84 176 ARG A O 1
ATOM 1391 N N . HIS A 1 177 ? -26.241 -9.786 -52.960 1.00 11.78 177 HIS A N 1
ATOM 1392 C CA . HIS A 1 177 ? -25.210 -8.959 -52.323 1.00 13.35 177 HIS A CA 1
ATOM 1393 C C . HIS A 1 177 ? -25.171 -7.465 -52.678 1.00 15.43 177 HIS A C 1
ATOM 1394 O O . HIS A 1 177 ? -24.606 -6.660 -51.928 1.00 16.95 177 HIS A O 1
ATOM 1401 N N . MET A 1 178 ? -25.726 -7.111 -53.830 1.00 12.81 178 MET A N 1
ATOM 1402 C CA . MET A 1 178 ? -25.825 -5.722 -54.272 1.00 14.85 178 MET A CA 1
ATOM 1403 C C . MET A 1 178 ? -27.259 -5.468 -54.690 1.00 14.35 178 MET A C 1
ATOM 1404 O O . MET A 1 178 ? -28.000 -6.408 -54.943 1.00 13.72 178 MET A O 1
ATOM 1409 N N . PRO A 1 179 ? -27.658 -4.196 -54.780 1.00 13.25 179 PRO A N 1
ATOM 1410 C CA . PRO A 1 179 ? -28.983 -3.859 -55.300 1.00 16.40 179 PRO A CA 1
ATOM 1411 C C . PRO A 1 179 ? -29.140 -4.489 -56.676 1.00 13.95 179 PRO A C 1
ATOM 1412 O O . PRO A 1 179 ? -28.180 -4.592 -57.445 1.00 14.84 179 PRO A O 1
ATOM 1416 N N . LEU A 1 180 ? -30.357 -4.933 -56.969 1.00 13.89 180 LEU A N 1
ATOM 1417 C CA . LEU A 1 180 ? -30.638 -5.700 -58.173 1.00 15.37 180 LEU A CA 1
ATOM 1418 C C . LEU A 1 180 ? -30.103 -5.092 -59.473 1.00 13.82 180 LEU A C 1
ATOM 1419 O O . LEU A 1 180 ? -29.351 -5.729 -60.213 1.00 13.30 180 LEU A O 1
ATOM 1424 N N . TRP A 1 181 ? -30.498 -3.862 -59.764 1.00 15.29 181 TRP A N 1
ATOM 1425 C CA . TRP A 1 181 ? -30.147 -3.268 -61.044 1.00 14.26 181 TRP A CA 1
ATOM 1426 C C . TRP A 1 181 ? -28.661 -2.906 -61.138 1.00 12.62 181 TRP A C 1
ATOM 1427 O O . TRP A 1 181 ? -28.024 -3.186 -62.144 1.00 16.10 181 TRP A O 1
ATOM 1438 N N . GLU A 1 182 ? -28.122 -2.296 -60.088 1.00 13.68 182 GLU A N 1
ATOM 1439 C CA . GLU A 1 182 ? -26.703 -1.966 -60.055 1.00 15.58 182 GLU A CA 1
ATOM 1440 C C . GLU A 1 182 ? -25.846 -3.218 -60.180 1.00 15.51 182 GLU A C 1
ATOM 1441 O O . GLU A 1 182 ? -24.866 -3.228 -60.907 1.00 14.08 182 GLU A O 1
ATOM 1447 N N . GLY A 1 183 ? -26.222 -4.269 -59.463 1.00 12.15 183 GLY A N 1
ATOM 1448 C CA . GLY A 1 183 ? -25.438 -5.498 -59.482 1.00 12.58 183 GLY A CA 1
ATOM 1449 C C . GLY A 1 183 ? -25.431 -6.135 -60.860 1.00 10.99 183 GLY A C 1
ATOM 1450 O O . GLY A 1 183 ? -24.415 -6.704 -61.295 1.00 11.44 183 GLY A O 1
ATOM 1451 N N . THR A 1 184 ? -26.572 -6.079 -61.544 1.00 11.17 184 THR A N 1
ATOM 1452 C CA . THR A 1 184 ? -26.651 -6.628 -62.892 1.00 11.42 184 THR A CA 1
ATOM 1453 C C . THR A 1 184 ? -25.811 -5.812 -63.886 1.00 13.29 184 THR A C 1
ATOM 1454 O O . THR A 1 184 ? -25.095 -6.372 -64.731 1.00 11.24 184 THR A O 1
ATOM 1458 N N . LYS A 1 185 ? -25.900 -4.485 -63.800 1.00 13.30 185 LYS A N 1
ATOM 1459 C CA . LYS A 1 185 ? -25.029 -3.623 -64.605 1.00 15.24 185 LYS A CA 1
ATOM 1460 C C . LYS A 1 185 ? -23.545 -3.944 -64.357 1.00 13.52 185 LYS A C 1
ATOM 1461 O O . LYS A 1 185 ? -22.739 -3.998 -65.292 1.00 13.93 185 LYS A O 1
ATOM 1467 N N . ARG A 1 186 ? -23.208 -4.192 -63.097 1.00 11.64 186 ARG A N 1
ATOM 1468 C CA . ARG A 1 186 ? -21.820 -4.467 -62.704 1.00 12.88 186 ARG A CA 1
ATOM 1469 C C . ARG A 1 186 ? -21.387 -5.827 -63.243 1.00 14.30 186 ARG A C 1
ATOM 1470 O O . ARG A 1 186 ? -20.272 -5.951 -63.746 1.00 11.95 186 ARG A O 1
ATOM 1478 N N . ASP A 1 187 ? -22.272 -6.833 -63.175 1.00 12.15 187 ASP A N 1
ATOM 1479 C CA . ASP A 1 187 ? -21.976 -8.134 -63.769 1.00 11.52 187 ASP A CA 1
ATOM 1480 C C . ASP A 1 187 ? -21.537 -7.958 -65.214 1.00 11.08 187 ASP A C 1
ATOM 1481 O O . ASP A 1 187 ? -20.524 -8.509 -65.637 1.00 12.46 187 ASP A O 1
ATOM 1486 N N . ILE A 1 188 ? -22.347 -7.219 -65.978 1.00 10.59 188 ILE A N 1
ATOM 1487 C CA . ILE A 1 188 ? -22.128 -7.056 -67.419 1.00 9.83 188 ILE A CA 1
ATOM 1488 C C . ILE A 1 188 ? -20.771 -6.394 -67.690 1.00 11.56 188 ILE A C 1
ATOM 1489 O O . ILE A 1 188 ? -20.006 -6.864 -68.533 1.00 12.83 188 ILE A O 1
ATOM 1494 N N . ALA A 1 189 ? -20.501 -5.309 -66.963 1.00 12.41 189 ALA A N 1
ATOM 1495 C CA . ALA A 1 189 ? -19.254 -4.569 -67.108 1.00 12.51 189 ALA A CA 1
ATOM 1496 C C . ALA A 1 189 ? -18.061 -5.464 -66.809 1.00 15.37 189 ALA A C 1
ATOM 1497 O O . ALA A 1 189 ? -17.039 -5.394 -67.486 1.00 14.83 189 ALA A O 1
ATOM 1499 N N . ILE A 1 190 ? -18.179 -6.279 -65.766 1.00 10.25 190 ILE A N 1
ATOM 1500 C CA . ILE A 1 190 ? -17.095 -7.192 -65.411 1.00 10.40 190 ILE A CA 1
ATOM 1501 C C . ILE A 1 190 ? -16.859 -8.236 -66.502 1.00 12.94 190 ILE A C 1
ATOM 1502 O O . ILE A 1 190 ? -15.720 -8.524 -66.878 1.00 13.05 190 ILE A O 1
ATOM 1507 N N . VAL A 1 191 ? -17.930 -8.834 -66.997 1.00 11.11 191 VAL A N 1
ATOM 1508 C CA . VAL A 1 191 ? -17.779 -9.803 -68.056 1.00 12.14 191 VAL A CA 1
ATOM 1509 C C . VAL A 1 191 ? -17.112 -9.192 -69.282 1.00 14.12 191 VAL A C 1
ATOM 1510 O O . VAL A 1 191 ? -16.193 -9.770 -69.836 1.00 13.98 191 VAL A O 1
ATOM 1514 N N A ARG A 1 192 ? -17.554 -8.006 -69.680 0.37 14.29 192 ARG A N 1
ATOM 1515 N N B ARG A 1 192 ? -17.560 -8.009 -69.686 0.63 14.28 192 ARG A N 1
ATOM 1516 C CA A ARG A 1 192 ? -16.926 -7.322 -70.804 0.37 14.26 192 ARG A CA 1
ATOM 1517 C CA B ARG A 1 192 ? -16.916 -7.311 -70.793 0.63 14.22 192 ARG A CA 1
ATOM 1518 C C A ARG A 1 192 ? -15.441 -7.056 -70.547 0.37 15.37 192 ARG A C 1
ATOM 1519 C C B ARG A 1 192 ? -15.427 -7.124 -70.524 0.63 15.34 192 ARG A C 1
ATOM 1520 O O A ARG A 1 192 ? -14.616 -7.213 -71.445 0.37 15.42 192 ARG A O 1
ATOM 1521 O O B ARG A 1 192 ? -14.590 -7.382 -71.387 0.63 15.29 192 ARG A O 1
ATOM 1536 N N . GLY A 1 193 ? -15.112 -6.653 -69.323 1.00 13.37 193 GLY A N 1
ATOM 1537 C CA . GLY A 1 193 ? -13.733 -6.367 -68.953 1.00 16.71 193 GLY A CA 1
ATOM 1538 C C . GLY A 1 193 ? -12.843 -7.591 -69.060 1.00 18.18 193 GLY A C 1
ATOM 1539 O O . GLY A 1 193 ? -11.734 -7.533 -69.578 1.00 15.56 193 GLY A O 1
ATOM 1540 N N . ILE A 1 194 ? -13.326 -8.721 -68.561 1.00 14.44 194 ILE A N 1
ATOM 1541 C CA . ILE A 1 194 ? -12.524 -9.939 -68.620 1.00 14.61 194 ILE A CA 1
ATOM 1542 C C . ILE A 1 194 ? -12.362 -10.446 -70.053 1.00 14.77 194 ILE A C 1
ATOM 1543 O O . ILE A 1 194 ? -11.287 -10.902 -70.432 1.00 17.87 194 ILE A O 1
ATOM 1548 N N . SER A 1 195 ? -13.422 -10.346 -70.846 1.00 14.10 195 SER A N 1
ATOM 1549 C CA . SER A 1 195 ? -13.361 -10.651 -72.274 1.00 14.99 195 SER A CA 1
ATOM 1550 C C . SER A 1 195 ? -12.205 -9.923 -72.961 1.00 20.48 195 SER A C 1
ATOM 1551 O O . SER A 1 195 ? -11.484 -10.501 -73.778 1.00 17.40 195 SER A O 1
ATOM 1554 N N . GLU A 1 196 ? -12.034 -8.656 -72.615 1.00 15.85 196 GLU A N 1
ATOM 1555 C CA . GLU A 1 196 ? -10.958 -7.851 -73.196 1.00 22.00 196 GLU A CA 1
ATOM 1556 C C . GLU A 1 196 ? -9.566 -8.370 -72.822 1.00 25.17 196 GLU A C 1
ATOM 1557 O O . GLU A 1 196 ? -8.657 -8.370 -73.647 1.00 29.76 196 GLU A O 1
ATOM 1563 N N . VAL A 1 197 ? -9.419 -8.815 -71.577 1.00 18.91 197 VAL A N 1
ATOM 1564 C CA . VAL A 1 197 ? -8.222 -9.474 -71.074 1.00 26.00 197 VAL A CA 1
ATOM 1565 C C . VAL A 1 197 ? -7.918 -10.783 -71.787 1.00 22.55 197 VAL A C 1
ATOM 1566 O O . VAL A 1 197 ? -6.779 -11.040 -72.182 1.00 23.36 197 VAL A O 1
ATOM 1570 N N . ALA A 1 198 ? -8.938 -11.630 -71.909 1.00 18.32 198 ALA A N 1
ATOM 1571 C CA . ALA A 1 198 ? -8.770 -12.991 -72.393 1.00 19.53 198 ALA A CA 1
ATOM 1572 C C . ALA A 1 198 ? -8.442 -13.034 -73.881 1.00 20.51 198 ALA A C 1
ATOM 1573 O O . ALA A 1 198 ? -7.737 -13.924 -74.345 1.00 21.82 198 ALA A O 1
ATOM 1575 N N . GLY A 1 199 ? -8.950 -12.068 -74.631 1.00 20.78 199 GLY A N 1
ATOM 1576 C CA . GLY A 1 199 ? -8.641 -12.009 -76.048 1.00 19.70 199 GLY A CA 1
ATOM 1577 C C . GLY A 1 199 ? -9.487 -12.942 -76.884 1.00 19.38 199 GLY A C 1
ATOM 1578 O O . GLY A 1 199 ? -10.335 -13.671 -76.358 1.00 20.87 199 GLY A O 1
ATOM 1579 N N . PRO A 1 200 ? -9.249 -12.937 -78.203 1.00 19.88 200 PRO A N 1
ATOM 1580 C CA . PRO A 1 200 ? -10.106 -13.609 -79.184 1.00 20.54 200 PRO A CA 1
ATOM 1581 C C . PRO A 1 200 ? -10.144 -15.136 -79.088 1.00 19.64 200 PRO A C 1
ATOM 1582 O O . PRO A 1 200 ? -11.108 -15.732 -79.572 1.00 27.10 200 PRO A O 1
ATOM 1586 N N . ALA A 1 201 ? -9.136 -15.764 -78.498 1.00 16.42 201 ALA A N 1
ATOM 1587 C CA . ALA A 1 201 ? -9.140 -17.224 -78.404 1.00 16.92 201 ALA A CA 1
ATOM 1588 C C . ALA A 1 201 ? -9.471 -17.722 -76.987 1.00 21.00 201 ALA A C 1
ATOM 1589 O O . ALA A 1 201 ? -9.473 -18.925 -76.736 1.00 22.03 201 ALA A O 1
ATOM 1591 N N . GLY A 1 202 ? -9.747 -16.798 -76.075 1.00 16.62 202 GLY A N 1
ATOM 1592 C CA . GLY A 1 202 ? -10.068 -17.149 -74.695 1.00 15.73 202 GLY A CA 1
ATOM 1593 C C . GLY A 1 202 ? -11.568 -17.349 -74.505 1.00 15.09 202 GLY A C 1
ATOM 1594 O O . GLY A 1 202 ? -12.347 -16.441 -74.763 1.00 17.50 202 GLY A O 1
ATOM 1595 N N . LYS A 1 203 ? -11.978 -18.538 -74.073 1.00 12.71 203 LYS A N 1
ATOM 1596 C CA . LYS A 1 203 ? -13.399 -18.819 -73.878 1.00 11.54 203 LYS A CA 1
ATOM 1597 C C . LYS A 1 203 ? -13.863 -18.230 -72.553 1.00 12.81 203 LYS A C 1
ATOM 1598 O O . LYS A 1 203 ? -13.191 -18.372 -71.515 1.00 14.95 203 LYS A O 1
ATOM 1604 N N . ILE A 1 204 ? -15.020 -17.574 -72.584 1.00 11.64 204 ILE A N 1
ATOM 1605 C CA . ILE A 1 204 ? -15.574 -16.957 -71.391 1.00 13.55 204 ILE A CA 1
ATOM 1606 C C . ILE A 1 204 ? -16.859 -17.673 -71.012 1.00 13.59 204 ILE A C 1
ATOM 1607 O O . ILE A 1 204 ? -17.728 -17.877 -71.854 1.00 15.41 204 ILE A O 1
ATOM 1612 N N A MET A 1 205 ? -16.973 -18.053 -69.743 0.49 11.95 205 MET A N 1
ATOM 1613 N N B MET A 1 205 ? -16.964 -18.071 -69.747 0.51 11.94 205 MET A N 1
ATOM 1614 C CA A MET A 1 205 ? -18.195 -18.658 -69.228 0.49 11.23 205 MET A CA 1
ATOM 1615 C CA B MET A 1 205 ? -18.186 -18.672 -69.225 0.51 11.23 205 MET A CA 1
ATOM 1616 C C A MET A 1 205 ? -18.728 -17.844 -68.058 0.49 10.95 205 MET A C 1
ATOM 1617 C C B MET A 1 205 ? -18.729 -17.807 -68.093 0.51 10.94 205 MET A C 1
ATOM 1618 O O A MET A 1 205 ? -17.957 -17.253 -67.301 0.49 11.47 205 MET A O 1
ATOM 1619 O O B MET A 1 205 ? -17.961 -17.138 -67.399 0.51 11.44 205 MET A O 1
ATOM 1628 N N . ILE A 1 206 ? -20.047 -17.806 -67.906 1.00 8.47 206 ILE A N 1
ATOM 1629 C CA . ILE A 1 206 ? -20.627 -17.105 -66.773 1.00 9.51 206 ILE A CA 1
ATOM 1630 C C . ILE A 1 206 ? -21.484 -18.020 -65.904 1.00 10.16 206 ILE A C 1
ATOM 1631 O O . ILE A 1 206 ? -22.159 -18.898 -66.406 1.00 12.84 206 ILE A O 1
ATOM 1636 N N . ASP A 1 207 ? -21.444 -17.802 -64.593 1.00 10.22 207 ASP A N 1
ATOM 1637 C CA . ASP A 1 207 ? -22.087 -18.680 -63.626 1.00 10.06 207 ASP A CA 1
ATOM 1638 C C . ASP A 1 207 ? -22.835 -17.785 -62.660 1.00 11.04 207 ASP A C 1
ATOM 1639 O O . ASP A 1 207 ? -22.207 -17.022 -61.923 1.00 9.68 207 ASP A O 1
ATOM 1644 N N . ALA A 1 208 ? -24.167 -17.884 -62.666 1.00 11.20 208 ALA A N 1
ATOM 1645 C CA . ALA A 1 208 ? -25.011 -17.031 -61.824 1.00 10.30 208 ALA A CA 1
ATOM 1646 C C . ALA A 1 208 ? -25.346 -17.641 -60.466 1.00 10.48 208 ALA A C 1
ATOM 1647 O O . ALA A 1 208 ? -25.944 -16.978 -59.631 1.00 10.33 208 ALA A O 1
ATOM 1649 N N . ASN A 1 209 ? -24.929 -18.887 -60.227 1.00 10.87 209 ASN A N 1
ATOM 1650 C CA . ASN A 1 209 ? -25.345 -19.592 -59.021 1.00 13.22 209 ASN A CA 1
ATOM 1651 C C . ASN A 1 209 ? -26.831 -19.375 -58.748 1.00 10.52 209 ASN A C 1
ATOM 1652 O O . ASN A 1 209 ? -27.245 -19.130 -57.612 1.00 10.08 209 ASN A O 1
ATOM 1657 N N . ASN A 1 210 ? -27.613 -19.486 -59.813 1.00 10.59 210 ASN A N 1
ATOM 1658 C CA . ASN A 1 210 ? -29.079 -19.417 -59.766 1.00 10.20 210 ASN A CA 1
ATOM 1659 C C . ASN A 1 210 ? -29.697 -18.086 -59.344 1.00 9.68 210 ASN A C 1
ATOM 1660 O O . ASN A 1 210 ? -30.885 -18.018 -59.019 1.00 10.60 210 ASN A O 1
ATOM 1665 N N . ALA A 1 211 ? -28.907 -17.019 -59.387 1.00 10.30 211 ALA A N 1
ATOM 1666 C CA . ALA A 1 211 ? -29.372 -15.731 -58.879 1.00 9.63 211 ALA A CA 1
ATOM 1667 C C . ALA A 1 211 ? -30.207 -14.931 -59.868 1.00 11.05 211 ALA A C 1
ATOM 1668 O O . ALA A 1 211 ? -30.735 -13.883 -59.512 1.00 13.70 211 ALA A O 1
ATOM 1670 N N . TYR A 1 212 ? -30.310 -15.394 -61.116 1.00 10.25 212 TYR A N 1
ATOM 1671 C CA . TYR A 1 212 ? -31.125 -14.700 -62.092 1.00 9.51 212 TYR A CA 1
ATOM 1672 C C . TYR A 1 212 ? -32.541 -15.293 -62.160 1.00 11.50 212 TYR A C 1
ATOM 1673 O O . TYR A 1 212 ? -32.842 -16.263 -61.463 1.00 12.45 212 TYR A O 1
ATOM 1682 N N . ASN A 1 213 ? -33.408 -14.675 -62.970 1.00 11.89 213 ASN A N 1
ATOM 1683 C CA . ASN A 1 213 ? -34.614 -15.320 -63.507 1.00 9.88 213 ASN A CA 1
ATOM 1684 C C . ASN A 1 213 ? -34.487 -15.197 -65.029 1.00 11.03 213 ASN A C 1
ATOM 1685 O O . ASN A 1 213 ? -33.441 -14.721 -65.529 1.00 12.43 213 ASN A O 1
ATOM 1690 N N . LEU A 1 214 ? -35.482 -15.642 -65.784 1.00 8.99 214 LEU A N 1
ATOM 1691 C CA . LEU A 1 214 ? -35.304 -15.728 -67.220 1.00 9.11 214 LEU A CA 1
ATOM 1692 C C . LEU A 1 214 ? -35.090 -14.345 -67.849 1.00 12.34 214 LEU A C 1
ATOM 1693 O O . LEU A 1 214 ? -34.250 -14.183 -68.738 1.00 12.41 214 LEU A O 1
ATOM 1698 N N . ASN A 1 215 ? -35.864 -13.355 -67.406 1.00 11.45 215 ASN A N 1
ATOM 1699 C CA . ASN A 1 215 ? -35.734 -12.018 -67.979 1.00 12.73 215 ASN A CA 1
ATOM 1700 C C . ASN A 1 215 ? -34.419 -11.325 -67.601 1.00 13.54 215 ASN A C 1
ATOM 1701 O O . ASN A 1 215 ? -33.827 -10.644 -68.433 1.00 12.98 215 ASN A O 1
ATOM 1706 N N . LEU A 1 216 ? -33.944 -11.501 -66.364 1.00 12.10 216 LEU A N 1
ATOM 1707 C CA . LEU A 1 216 ? -32.612 -10.992 -66.021 1.00 10.36 216 LEU A CA 1
ATOM 1708 C C . LEU A 1 216 ? -31.573 -11.627 -66.922 1.00 12.57 216 LEU A C 1
ATOM 1709 O O . LEU A 1 216 ? -30.640 -10.964 -67.385 1.00 12.70 216 LEU A O 1
ATOM 1714 N N . THR A 1 217 ? -31.737 -12.928 -67.161 1.00 11.95 217 THR A N 1
ATOM 1715 C CA . THR A 1 217 ? -30.811 -13.673 -67.998 1.00 12.25 217 THR A CA 1
ATOM 1716 C C . THR A 1 217 ? -30.788 -13.110 -69.400 1.00 11.29 217 THR A C 1
ATOM 1717 O O . THR A 1 217 ? -29.717 -12.884 -69.956 1.00 12.24 217 THR A O 1
ATOM 1721 N N . LYS A 1 218 ? -31.968 -12.860 -69.961 1.00 11.69 218 LYS A N 1
ATOM 1722 C CA . LYS A 1 218 ? -32.046 -12.304 -71.301 1.00 11.14 218 LYS A CA 1
ATOM 1723 C C . LYS A 1 218 ? -31.454 -10.896 -71.351 1.00 11.90 218 LYS A C 1
ATOM 1724 O O . LYS A 1 218 ? -30.847 -10.517 -72.359 1.00 14.48 218 LYS A O 1
ATOM 1730 N N . GLU A 1 219 ? -31.631 -10.131 -70.277 1.00 11.37 219 GLU A N 1
ATOM 1731 C CA . GLU A 1 219 ? -31.087 -8.772 -70.254 1.00 15.54 219 GLU A CA 1
ATOM 1732 C C . GLU A 1 219 ? -29.570 -8.819 -70.300 1.00 15.49 219 GLU A C 1
ATOM 1733 O O . GLU A 1 219 ? -28.937 -8.059 -71.042 1.00 14.87 219 GLU A O 1
ATOM 1739 N N . VAL A 1 220 ? -28.987 -9.716 -69.511 1.00 10.43 220 VAL A N 1
ATOM 1740 C CA . VAL A 1 220 ? -27.540 -9.852 -69.479 1.00 11.07 220 VAL A CA 1
ATOM 1741 C C . VAL A 1 220 ? -26.976 -10.393 -70.800 1.00 14.41 220 VAL A C 1
ATOM 1742 O O . VAL A 1 220 ? -25.987 -9.866 -71.331 1.00 14.07 220 VAL A O 1
ATOM 1746 N N . LEU A 1 221 ? -27.605 -11.432 -71.341 1.00 13.99 221 LEU A N 1
ATOM 1747 C CA . LEU A 1 221 ? -27.159 -12.018 -72.600 1.00 11.58 221 LEU A CA 1
ATOM 1748 C C . LEU A 1 221 ? -27.252 -11.016 -73.749 1.00 15.59 221 LEU A C 1
ATOM 1749 O O . LEU A 1 221 ? -26.351 -10.964 -74.592 1.00 18.13 221 LEU A O 1
ATOM 1754 N N . ALA A 1 222 ? -28.325 -10.228 -73.780 1.00 14.12 222 ALA A N 1
ATOM 1755 C CA . ALA A 1 222 ? -28.474 -9.229 -74.832 1.00 17.94 222 ALA A CA 1
ATOM 1756 C C . ALA A 1 222 ? -27.380 -8.177 -74.694 1.00 18.22 222 ALA A C 1
ATOM 1757 O O . ALA A 1 222 ? -26.730 -7.827 -75.679 1.00 21.75 222 ALA A O 1
ATOM 1759 N N . ALA A 1 223 ? -27.162 -7.691 -73.473 1.00 15.64 223 ALA A N 1
ATOM 1760 C CA . ALA A 1 223 ? -26.135 -6.677 -73.245 1.00 17.47 223 ALA A CA 1
ATOM 1761 C C . ALA A 1 223 ? -24.780 -7.191 -73.719 1.00 18.47 223 ALA A C 1
ATOM 1762 O O . ALA A 1 223 ? -23.970 -6.425 -74.242 1.00 24.60 223 ALA A O 1
ATOM 1764 N N . LEU A 1 224 ? -24.555 -8.491 -73.574 1.00 17.07 224 LEU A N 1
ATOM 1765 C CA . LEU A 1 224 ? -23.292 -9.113 -73.957 1.00 15.46 224 LEU A CA 1
ATOM 1766 C C . LEU A 1 224 ? -23.291 -9.711 -75.369 1.00 17.90 224 LEU A C 1
ATOM 1767 O O . LEU A 1 224 ? -22.469 -10.564 -75.669 1.00 19.62 224 LEU A O 1
ATOM 1772 N N . SER A 1 225 ? -24.198 -9.239 -76.223 1.00 23.22 225 SER A N 1
ATOM 1773 C CA . SER A 1 225 ? -24.290 -9.707 -77.612 1.00 28.23 225 SER A CA 1
ATOM 1774 C C . SER A 1 225 ? -22.955 -9.620 -78.338 1.00 35.83 225 SER A C 1
ATOM 1775 O O . SER A 1 225 ? -22.580 -10.529 -79.086 1.00 34.64 225 SER A O 1
ATOM 1778 N N . ASP A 1 226 ? -22.250 -8.513 -78.121 1.00 25.64 226 ASP A N 1
ATOM 1779 C CA . ASP A 1 226 ? -20.993 -8.256 -78.820 1.00 34.45 226 ASP A CA 1
ATOM 1780 C C . ASP A 1 226 ? -19.834 -9.010 -78.185 1.00 32.95 226 ASP A C 1
ATOM 1781 O O . ASP A 1 226 ? -18.696 -8.916 -78.635 1.00 37.18 226 ASP A O 1
ATOM 1786 N N . VAL A 1 227 ? -20.132 -9.758 -77.132 1.00 29.70 227 VAL A N 1
ATOM 1787 C CA . VAL A 1 227 ? -19.123 -10.532 -76.440 1.00 21.17 227 VAL A CA 1
ATOM 1788 C C . VAL A 1 227 ? -19.364 -11.999 -76.728 1.00 27.10 227 VAL A C 1
ATOM 1789 O O . VAL A 1 227 ? -20.493 -12.472 -76.657 1.00 22.65 227 VAL A O 1
ATOM 1793 N N . ASN A 1 228 ? -18.312 -12.730 -77.057 1.00 23.67 228 ASN A N 1
ATOM 1794 C CA . ASN A 1 228 ? -18.487 -14.151 -77.315 1.00 28.14 228 ASN A CA 1
ATOM 1795 C C . ASN A 1 228 ? -18.472 -14.890 -75.988 1.00 27.80 228 ASN A C 1
ATOM 1796 O O . ASN A 1 228 ? -17.468 -14.889 -75.281 1.00 26.64 228 ASN A O 1
ATOM 1801 N N . LEU A 1 229 ? -19.617 -15.463 -75.637 1.00 18.06 229 LEU A N 1
ATOM 1802 C CA . LEU A 1 229 ? -19.786 -16.209 -74.397 1.00 17.46 229 LEU A CA 1
ATOM 1803 C C . LEU A 1 229 ? -19.897 -17.671 -74.774 1.00 14.10 229 LEU A C 1
ATOM 1804 O O . LEU A 1 229 ? -20.714 -18.039 -75.622 1.00 15.67 229 LEU A O 1
ATOM 1809 N N . TYR A 1 230 ? -19.094 -18.506 -74.130 1.00 13.24 230 TYR A N 1
ATOM 1810 C CA . TYR A 1 230 ? -19.075 -19.924 -74.441 1.00 12.99 230 TYR A CA 1
ATOM 1811 C C . TYR A 1 230 ? -20.250 -20.658 -73.807 1.00 11.57 230 TYR A C 1
ATOM 1812 O O . TYR A 1 230 ? -20.948 -21.408 -74.482 1.00 13.67 230 TYR A O 1
ATOM 1821 N N . TRP A 1 231 ? -20.436 -20.492 -72.496 1.00 10.98 231 TRP A N 1
ATOM 1822 C CA . TRP A 1 231 ? -21.653 -21.003 -71.874 1.00 11.88 231 TRP A CA 1
ATOM 1823 C C . TRP A 1 231 ? -22.175 -20.169 -70.718 1.00 10.79 231 TRP A C 1
ATOM 1824 O O . TRP A 1 231 ? -21.449 -19.339 -70.134 1.00 11.61 231 TRP A O 1
ATOM 1835 N N . LEU A 1 232 ? -23.457 -20.387 -70.451 1.00 10.46 232 LEU A N 1
ATOM 1836 C CA . LEU A 1 232 ? -24.178 -19.819 -69.329 1.00 9.21 232 LEU A CA 1
ATOM 1837 C C . LEU A 1 232 ? -24.546 -20.931 -68.367 1.00 11.04 232 LEU A C 1
ATOM 1838 O O . LEU A 1 232 ? -25.317 -21.833 -68.714 1.00 10.84 232 LEU A O 1
ATOM 1843 N N . GLU A 1 233 ? -24.016 -20.846 -67.157 1.00 11.63 233 GLU A N 1
ATOM 1844 C CA . GLU A 1 233 ? -24.179 -21.878 -66.142 1.00 10.00 233 GLU A CA 1
ATOM 1845 C C . GLU A 1 233 ? -25.081 -21.395 -65.012 1.00 10.77 233 GLU A C 1
ATOM 1846 O O . GLU A 1 233 ? -24.938 -20.268 -64.502 1.00 10.95 233 GLU A O 1
ATOM 1852 N N . ALA A 1 234 ? -26.028 -22.252 -64.628 1.00 8.94 234 ALA A N 1
ATOM 1853 C CA . ALA A 1 234 ? -26.837 -21.990 -63.446 1.00 10.65 234 ALA A CA 1
ATOM 1854 C C . ALA A 1 234 ? -27.481 -20.607 -63.450 1.00 11.98 234 ALA A C 1
ATOM 1855 O O . ALA A 1 234 ? -27.409 -19.890 -62.464 1.00 12.33 234 ALA A O 1
ATOM 1857 N N . ALA A 1 235 ? -28.118 -20.237 -64.559 1.00 11.26 235 ALA A N 1
ATOM 1858 C CA . ALA A 1 235 ? -28.805 -18.949 -64.625 1.00 10.85 235 ALA A CA 1
ATOM 1859 C C . ALA A 1 235 ? -29.872 -18.840 -63.538 1.00 14.04 235 ALA A C 1
ATOM 1860 O O . ALA A 1 235 ? -30.008 -17.804 -62.857 1.00 11.03 235 ALA A O 1
ATOM 1862 N N . PHE A 1 236 ? -30.598 -19.938 -63.370 1.00 10.23 236 PHE A N 1
ATOM 1863 C CA . PHE A 1 236 ? -31.673 -20.076 -62.394 1.00 13.04 236 PHE A CA 1
ATOM 1864 C C . PHE A 1 236 ? -31.855 -21.573 -62.241 1.00 10.41 236 PHE A C 1
ATOM 1865 O O . PHE A 1 236 ? -31.403 -22.344 -63.086 1.00 10.17 236 PHE A O 1
ATOM 1873 N N . HIS A 1 237 ? -32.495 -22.001 -61.163 1.00 9.85 237 HIS A N 1
ATOM 1874 C CA . HIS A 1 237 ? -32.658 -23.440 -60.989 1.00 11.85 237 HIS A CA 1
ATOM 1875 C C . HIS A 1 237 ? -33.316 -24.030 -62.232 1.00 11.02 237 HIS A C 1
ATOM 1876 O O . HIS A 1 237 ? -34.315 -23.510 -62.726 1.00 11.61 237 HIS A O 1
ATOM 1883 N N . GLU A 1 238 ? -32.734 -25.115 -62.737 1.00 9.95 238 GLU A N 1
ATOM 1884 C CA . GLU A 1 238 ? -33.158 -25.690 -64.000 1.00 10.51 238 GLU A CA 1
ATOM 1885 C C . GLU A 1 238 ? -34.661 -25.943 -64.067 1.00 11.54 238 GLU A C 1
ATOM 1886 O O . GLU A 1 238 ? -35.285 -26.434 -63.119 1.00 12.27 238 GLU A O 1
ATOM 1892 N N . ASP A 1 239 ? -35.225 -25.604 -65.214 1.00 11.09 239 ASP A N 1
ATOM 1893 C CA . ASP A 1 239 ? -36.658 -25.709 -65.455 1.00 10.06 239 ASP A CA 1
ATOM 1894 C C . ASP A 1 239 ? -36.802 -25.904 -66.961 1.00 11.11 239 ASP A C 1
ATOM 1895 O O . ASP A 1 239 ? -36.289 -25.108 -67.752 1.00 12.05 239 ASP A O 1
ATOM 1900 N N . GLU A 1 240 ? -37.468 -26.976 -67.380 1.00 10.45 240 GLU A N 1
ATOM 1901 C CA . GLU A 1 240 ? -37.534 -27.255 -68.813 1.00 10.84 240 GLU A CA 1
ATOM 1902 C C . GLU A 1 240 ? -38.211 -26.150 -69.626 1.00 10.52 240 GLU A C 1
ATOM 1903 O O . GLU A 1 240 ? -37.778 -25.816 -70.737 1.00 12.57 240 GLU A O 1
ATOM 1909 N N . ALA A 1 241 ? -39.300 -25.619 -69.094 1.00 10.97 241 ALA A N 1
ATOM 1910 C CA . ALA A 1 241 ? -40.038 -24.581 -69.783 1.00 10.63 241 ALA A CA 1
ATOM 1911 C C . ALA A 1 241 ? -39.187 -23.336 -69.967 1.00 10.24 241 ALA A C 1
ATOM 1912 O O . ALA A 1 241 ? -39.184 -22.738 -71.038 1.00 13.01 241 ALA A O 1
ATOM 1914 N N . LEU A 1 242 ? -38.484 -22.931 -68.920 1.00 11.20 242 LEU A N 1
ATOM 1915 C CA . LEU A 1 242 ? -37.685 -21.712 -69.006 1.00 11.63 242 LEU A CA 1
ATOM 1916 C C . LEU A 1 242 ? -36.516 -21.885 -69.964 1.00 11.40 242 LEU A C 1
ATOM 1917 O O . LEU A 1 242 ? -36.228 -21.000 -70.758 1.00 12.70 242 LEU A O 1
ATOM 1922 N N . TYR A 1 243 ? -35.851 -23.033 -69.892 1.00 10.10 243 TYR A N 1
ATOM 1923 C CA . TYR A 1 243 ? -34.757 -23.284 -70.824 1.00 7.67 243 TYR A CA 1
ATOM 1924 C C . TYR A 1 243 ? -35.227 -23.466 -72.277 1.00 10.53 243 TYR A C 1
ATOM 1925 O O . TYR A 1 243 ? -34.530 -23.069 -73.191 1.00 12.73 243 TYR A O 1
ATOM 1934 N N . GLU A 1 244 ? -36.404 -24.064 -72.486 1.00 12.75 244 GLU A N 1
ATOM 1935 C CA . GLU A 1 244 ? -36.952 -24.159 -73.838 1.00 16.79 244 GLU A CA 1
ATOM 1936 C C . GLU A 1 244 ? -37.119 -22.752 -74.403 1.00 12.27 244 GLU A C 1
ATOM 1937 O O . GLU A 1 244 ? -36.769 -22.486 -75.554 1.00 13.83 244 GLU A O 1
ATOM 1943 N N . ASP A 1 245 ? -37.640 -21.862 -73.571 1.00 12.34 245 ASP A N 1
ATOM 1944 C CA . ASP A 1 245 ? -37.839 -20.458 -73.940 1.00 12.95 245 ASP A CA 1
ATOM 1945 C C . ASP A 1 245 ? -36.496 -19.790 -74.251 1.00 14.34 245 ASP A C 1
ATOM 1946 O O . ASP A 1 245 ? -36.321 -19.225 -75.328 1.00 13.12 245 ASP A O 1
ATOM 1951 N N . LEU A 1 246 ? -35.539 -19.898 -73.331 1.00 13.45 246 LEU A N 1
ATOM 1952 C CA . LEU A 1 246 ? -34.226 -19.288 -73.518 1.00 13.00 246 LEU A CA 1
ATOM 1953 C C . LEU A 1 246 ? -33.551 -19.778 -74.798 1.00 14.93 246 LEU A C 1
ATOM 1954 O O . LEU A 1 246 ? -32.997 -18.991 -75.559 1.00 17.04 246 LEU A O 1
ATOM 1959 N N . LYS A 1 247 ? -33.597 -21.084 -75.030 1.00 13.63 247 LYS A N 1
ATOM 1960 C CA . LYS A 1 247 ? -32.998 -21.647 -76.232 1.00 16.45 247 LYS A CA 1
ATOM 1961 C C . LYS A 1 247 ? -33.602 -21.082 -77.512 1.00 18.65 247 LYS A C 1
ATOM 1962 O O . LYS A 1 247 ? -32.884 -20.777 -78.462 1.00 17.27 247 LYS A O 1
ATOM 1968 N N . GLU A 1 248 ? -34.923 -20.951 -77.532 1.00 16.24 248 GLU A N 1
ATOM 1969 C CA . GLU A 1 248 ? -35.612 -20.406 -78.702 1.00 18.51 248 GLU A CA 1
ATOM 1970 C C . GLU A 1 248 ? -35.223 -18.948 -78.904 1.00 18.10 248 GLU A C 1
ATOM 1971 O O . GLU A 1 248 ? -34.987 -18.505 -80.023 1.00 18.79 248 GLU A O 1
ATOM 1977 N N . TRP A 1 249 ? -35.148 -18.208 -77.802 1.00 13.85 249 TRP A N 1
ATOM 1978 C CA . TRP A 1 249 ? -34.755 -16.809 -77.815 1.00 15.17 249 TRP A CA 1
ATOM 1979 C C . TRP A 1 249 ? -33.321 -16.659 -78.348 1.00 17.67 249 TRP A C 1
ATOM 1980 O O . TRP A 1 249 ? -33.062 -15.826 -79.208 1.00 18.14 249 TRP A O 1
ATOM 1991 N N . LEU A 1 250 ? -32.395 -17.465 -77.838 1.00 16.11 250 LEU A N 1
ATOM 1992 C CA . LEU A 1 250 ? -31.023 -17.445 -78.325 1.00 17.22 250 LEU A CA 1
ATOM 1993 C C . LEU A 1 250 ? -30.970 -17.770 -79.819 1.00 21.12 250 LEU A C 1
ATOM 1994 O O . LEU A 1 250 ? -30.171 -17.195 -80.557 1.00 22.15 250 LEU A O 1
ATOM 1999 N N . GLY A 1 251 ? -31.804 -18.706 -80.252 1.00 19.60 251 GLY A N 1
ATOM 2000 C CA . GLY A 1 251 ? -31.834 -19.102 -81.652 1.00 21.55 251 GLY A CA 1
ATOM 2001 C C . GLY A 1 251 ? -32.303 -17.969 -82.552 1.00 25.42 251 GLY A C 1
ATOM 2002 O O . GLY A 1 251 ? -31.695 -17.696 -83.590 1.00 27.53 251 GLY A O 1
ATOM 2003 N N . GLN A 1 252 ? -33.381 -17.304 -82.153 1.00 23.69 252 GLN A N 1
ATOM 2004 C CA . GLN A 1 252 ? -33.935 -16.216 -82.946 1.00 29.31 252 GLN A CA 1
ATOM 2005 C C . GLN A 1 252 ? -32.919 -15.098 -83.109 1.00 29.89 252 GLN A C 1
ATOM 2006 O O . GLN A 1 252 ? -32.950 -14.361 -84.094 1.00 34.96 252 GLN A O 1
ATOM 2012 N N . ARG A 1 253 ? -32.012 -14.988 -82.142 1.00 24.50 253 ARG A N 1
ATOM 2013 C CA . ARG A 1 253 ? -31.016 -13.922 -82.123 1.00 26.53 253 ARG A CA 1
ATOM 2014 C C . ARG A 1 253 ? -29.719 -14.325 -82.807 1.00 24.17 253 ARG A C 1
ATOM 2015 O O . ARG A 1 253 ? -28.844 -13.488 -83.025 1.00 32.28 253 ARG A O 1
ATOM 2023 N N . GLY A 1 254 ? -29.587 -15.609 -83.122 1.00 26.46 254 GLY A N 1
ATOM 2024 C CA . GLY A 1 254 ? -28.350 -16.137 -83.672 1.00 26.71 254 GLY A CA 1
ATOM 2025 C C . GLY A 1 254 ? -27.204 -16.071 -82.674 1.00 28.29 254 GLY A C 1
ATOM 2026 O O . GLY A 1 254 ? -26.030 -16.053 -83.049 1.00 30.81 254 GLY A O 1
ATOM 2027 N N . GLN A 1 255 ? -27.554 -16.039 -81.392 1.00 21.67 255 GLN A N 1
ATOM 2028 C CA . GLN A 1 255 ? -26.571 -15.956 -80.322 1.00 24.29 255 GLN A CA 1
ATOM 2029 C C . GLN A 1 255 ? -26.191 -17.355 -79.846 1.00 23.31 255 GLN A C 1
ATOM 2030 O O . GLN A 1 255 ? -27.017 -18.081 -79.285 1.00 22.91 255 GLN A O 1
ATOM 2036 N N . ASN A 1 256 ? -24.942 -17.729 -80.095 1.00 20.65 256 ASN A N 1
ATOM 2037 C CA . ASN A 1 256 ? -24.441 -19.056 -79.766 1.00 22.59 256 ASN A CA 1
ATOM 2038 C C . ASN A 1 256 ? -23.842 -19.106 -78.373 1.00 24.16 256 ASN A C 1
ATOM 2039 O O . ASN A 1 256 ? -22.661 -18.804 -78.182 1.00 25.45 256 ASN A O 1
ATOM 2044 N N . VAL A 1 257 ? -24.667 -19.474 -77.404 1.00 13.84 257 VAL A N 1
ATOM 2045 C CA . VAL A 1 257 ? -24.224 -19.657 -76.029 1.00 13.79 257 VAL A CA 1
ATOM 2046 C C . VAL A 1 257 ? -24.765 -21.002 -75.542 1.00 12.66 257 VAL A C 1
ATOM 2047 O O . VAL A 1 257 ? -25.968 -21.262 -75.626 1.00 15.14 257 VAL A O 1
ATOM 2051 N N . LEU A 1 258 ? -23.887 -21.885 -75.075 1.00 12.31 258 LEU A N 1
ATOM 2052 C CA . LEU A 1 258 ? -24.363 -23.167 -74.553 1.00 10.26 258 LEU A CA 1
ATOM 2053 C C . LEU A 1 258 ? -24.995 -22.977 -73.183 1.00 10.95 258 LEU A C 1
ATOM 2054 O O . LEU A 1 258 ? -24.612 -22.063 -72.443 1.00 13.03 258 LEU A O 1
ATOM 2059 N N . ILE A 1 259 ? -25.963 -23.828 -72.856 1.00 11.81 259 ILE A N 1
ATOM 2060 C CA . ILE A 1 259 ? -26.572 -23.842 -71.525 1.00 11.42 259 ILE A CA 1
ATOM 2061 C C . ILE A 1 259 ? -25.957 -24.983 -70.694 1.00 11.40 259 ILE A C 1
ATOM 2062 O O . ILE A 1 259 ? -25.966 -26.153 -71.123 1.00 12.91 259 ILE A O 1
ATOM 2067 N N . ALA A 1 260 ? -25.438 -24.650 -69.511 1.00 8.88 260 ALA A N 1
ATOM 2068 C CA . ALA A 1 260 ? -24.756 -25.616 -68.652 1.00 10.37 260 ALA A CA 1
ATOM 2069 C C . ALA A 1 260 ? -25.459 -25.693 -67.298 1.00 11.64 260 ALA A C 1
ATOM 2070 O O . ALA A 1 260 ? -25.840 -24.664 -66.726 1.00 10.77 260 ALA A O 1
ATOM 2072 N N . ASP A 1 261 ? -25.663 -26.908 -66.784 1.00 9.67 261 ASP A N 1
ATOM 2073 C CA . ASP A 1 261 ? -26.316 -27.036 -65.494 1.00 7.28 261 ASP A CA 1
ATOM 2074 C C . ASP A 1 261 ? -26.037 -28.428 -64.941 1.00 9.88 261 ASP A C 1
ATOM 2075 O O . ASP A 1 261 ? -25.450 -29.250 -65.635 1.00 10.85 261 ASP A O 1
ATOM 2080 N N . GLY A 1 262 ? -26.409 -28.671 -63.687 1.00 10.06 262 GLY A N 1
ATOM 2081 C CA . GLY A 1 262 ? -26.241 -29.996 -63.107 1.00 10.67 262 GLY A CA 1
ATOM 2082 C C . GLY A 1 262 ? -25.624 -30.046 -61.725 1.00 12.26 262 GLY A C 1
ATOM 2083 O O . GLY A 1 262 ? -25.690 -31.077 -61.072 1.00 13.15 262 GLY A O 1
ATOM 2084 N N . GLU A 1 263 ? -25.036 -28.950 -61.261 1.00 11.36 263 GLU A N 1
ATOM 2085 C CA . GLU A 1 263 ? -24.432 -28.951 -59.929 1.00 14.19 263 GLU A CA 1
ATOM 2086 C C . GLU A 1 263 ? -25.465 -29.058 -58.803 1.00 12.44 263 GLU A C 1
ATOM 2087 O O . GLU A 1 263 ? -26.616 -28.651 -58.947 1.00 13.72 263 GLU A O 1
ATOM 2093 N N . GLY A 1 264 ? -25.034 -29.570 -57.657 1.00 13.89 264 GLY A N 1
ATOM 2094 C CA . GLY A 1 264 ? -25.855 -29.536 -56.457 1.00 16.20 264 GLY A CA 1
ATOM 2095 C C . GLY A 1 264 ? -27.051 -30.466 -56.502 1.00 12.91 264 GLY A C 1
ATOM 2096 O O . GLY A 1 264 ? -27.017 -31.510 -57.123 1.00 16.06 264 GLY A O 1
ATOM 2097 N N . LEU A 1 265 ? -28.131 -30.060 -55.840 1.00 15.16 265 LEU A N 1
ATOM 2098 C CA . LEU A 1 265 ? -29.337 -30.875 -55.781 1.00 17.30 265 LEU A CA 1
ATOM 2099 C C . LEU A 1 265 ? -30.114 -30.650 -57.072 1.00 16.10 265 LEU A C 1
ATOM 2100 O O . LEU A 1 265 ? -31.005 -29.801 -57.138 1.00 20.89 265 LEU A O 1
ATOM 2105 N N . ALA A 1 266 ? -29.760 -31.406 -58.103 1.00 13.31 266 ALA A N 1
ATOM 2106 C CA . ALA A 1 266 ? -30.265 -31.147 -59.442 1.00 11.66 266 ALA A CA 1
ATOM 2107 C C . ALA A 1 266 ? -31.649 -31.729 -59.627 1.00 12.86 266 ALA A C 1
ATOM 2108 O O . ALA A 1 266 ? -32.043 -32.659 -58.913 1.00 18.39 266 ALA A O 1
ATOM 2110 N N . SER A 1 267 ? -32.380 -31.192 -60.596 1.00 12.50 267 SER A N 1
ATOM 2111 C CA . SER A 1 267 ? -33.649 -31.808 -60.970 1.00 13.93 267 SER A CA 1
ATOM 2112 C C . SER A 1 267 ? -33.407 -33.250 -61.393 1.00 12.66 267 SER A C 1
ATOM 2113 O O . SER A 1 267 ? -32.502 -33.535 -62.175 1.00 13.85 267 SER A O 1
ATOM 2116 N N . PRO A 1 268 ? -34.235 -34.171 -60.896 1.00 13.11 268 PRO A N 1
ATOM 2117 C CA . PRO A 1 268 ? -34.139 -35.572 -61.327 1.00 14.82 268 PRO A CA 1
ATOM 2118 C C . PRO A 1 268 ? -34.400 -35.761 -62.814 1.00 14.27 268 PRO A C 1
ATOM 2119 O O . PRO A 1 268 ? -34.107 -36.846 -63.331 1.00 18.44 268 PRO A O 1
ATOM 2123 N N . HIS A 1 269 ? -34.967 -34.751 -63.478 1.00 14.35 269 HIS A N 1
ATOM 2124 C CA . HIS A 1 269 ? -35.299 -34.849 -64.900 1.00 13.68 269 HIS A CA 1
ATOM 2125 C C . HIS A 1 269 ? -34.332 -34.093 -65.808 1.00 15.72 269 HIS A C 1
ATOM 2126 O O . HIS A 1 269 ? -34.566 -33.980 -67.015 1.00 14.60 269 HIS A O 1
ATOM 2133 N N . LEU A 1 270 ? -33.239 -33.591 -65.233 1.00 13.08 270 LEU A N 1
ATOM 2134 C CA . LEU A 1 270 ? -32.309 -32.740 -65.991 1.00 11.87 270 LEU A CA 1
ATOM 2135 C C . LEU A 1 270 ? -31.752 -33.390 -67.251 1.00 9.69 270 LEU A C 1
ATOM 2136 O O . LEU A 1 270 ? -31.697 -32.766 -68.297 1.00 12.81 270 LEU A O 1
ATOM 2141 N N . ILE A 1 271 ? -31.358 -34.655 -67.150 1.00 14.57 271 ILE A N 1
ATOM 2142 C CA . ILE A 1 271 ? -30.792 -35.323 -68.303 1.00 13.71 271 ILE A CA 1
ATOM 2143 C C . ILE A 1 271 ? -31.844 -35.491 -69.384 1.00 11.60 271 ILE A C 1
ATOM 2144 O O . ILE A 1 271 ? -31.582 -35.253 -70.554 1.00 13.24 271 ILE A O 1
ATOM 2149 N N . GLU A 1 272 ? -33.062 -35.857 -68.987 1.00 15.29 272 GLU A N 1
ATOM 2150 C CA . GLU A 1 272 ? -34.172 -35.901 -69.925 1.00 17.19 272 GLU A CA 1
ATOM 2151 C C . GLU A 1 272 ? -34.341 -34.547 -70.649 1.00 10.32 272 GLU A C 1
ATOM 2152 O O . GLU A 1 272 ? -34.423 -34.491 -71.885 1.00 13.68 272 GLU A O 1
ATOM 2158 N N . TRP A 1 273 ? -34.365 -33.453 -69.896 1.00 11.93 273 TRP A N 1
ATOM 2159 C CA . TRP A 1 273 ? -34.443 -32.131 -70.509 1.00 13.53 273 TRP A CA 1
ATOM 2160 C C . TRP A 1 273 ? -33.286 -31.882 -71.478 1.00 13.15 273 TRP A C 1
ATOM 2161 O O . TRP A 1 273 ? -33.479 -31.328 -72.559 1.00 13.79 273 TRP A O 1
ATOM 2172 N N . ALA A 1 274 ? -32.090 -32.307 -71.100 1.00 11.74 274 ALA A N 1
ATOM 2173 C CA . ALA A 1 274 ? -30.933 -32.148 -71.969 1.00 12.76 274 ALA A CA 1
ATOM 2174 C C . ALA A 1 274 ? -31.084 -32.929 -73.278 1.00 13.05 274 ALA A C 1
ATOM 2175 O O . ALA A 1 274 ? -30.786 -32.404 -74.358 1.00 14.83 274 ALA A O 1
ATOM 2177 N N . THR A 1 275 ? -31.547 -34.176 -73.176 1.00 17.00 275 THR A N 1
ATOM 2178 C CA . THR A 1 275 ? -31.752 -34.982 -74.376 1.00 18.09 275 THR A CA 1
ATOM 2179 C C . THR A 1 275 ? -32.821 -34.362 -75.274 1.00 18.81 275 THR A C 1
ATOM 2180 O O . THR A 1 275 ? -32.851 -34.628 -76.474 1.00 18.42 275 THR A O 1
ATOM 2184 N N . ARG A 1 276 ? -33.695 -33.527 -74.710 1.00 15.26 276 ARG A N 1
ATOM 2185 C CA . ARG A 1 276 ? -34.674 -32.822 -75.534 1.00 15.18 276 ARG A CA 1
ATOM 2186 C C . ARG A 1 276 ? -34.192 -31.463 -76.056 1.00 15.86 276 ARG A C 1
ATOM 2187 O O . ARG A 1 276 ? -34.942 -30.721 -76.696 1.00 17.46 276 ARG A O 1
ATOM 2195 N N . GLY A 1 277 ? -32.931 -31.137 -75.778 1.00 14.68 277 GLY A N 1
ATOM 2196 C CA . GLY A 1 277 ? -32.308 -29.959 -76.350 1.00 14.86 277 GLY A CA 1
ATOM 2197 C C . GLY A 1 277 ? -32.321 -28.692 -75.515 1.00 14.63 277 GLY A C 1
ATOM 2198 O O . GLY A 1 277 ? -31.916 -27.642 -75.998 1.00 17.97 277 GLY A O 1
ATOM 2199 N N . ARG A 1 278 ? -32.757 -28.786 -74.261 1.00 13.50 278 ARG A N 1
ATOM 2200 C CA . ARG A 1 278 ? -32.900 -27.591 -73.428 1.00 15.04 278 ARG A CA 1
ATOM 2201 C C . ARG A 1 278 ? -31.619 -27.231 -72.667 1.00 12.24 278 ARG A C 1
ATOM 2202 O O . ARG A 1 278 ? -31.467 -26.082 -72.218 1.00 12.97 278 ARG A O 1
ATOM 2210 N N . VAL A 1 279 ? -30.707 -28.200 -72.540 1.00 12.23 279 VAL A N 1
ATOM 2211 C CA . VAL A 1 279 ? -29.466 -28.027 -71.781 1.00 10.98 279 VAL A CA 1
ATOM 2212 C C . VAL A 1 279 ? -28.361 -28.749 -72.551 1.00 13.08 279 VAL A C 1
ATOM 2213 O O . VAL A 1 279 ? -28.593 -29.839 -73.077 1.00 13.56 279 VAL A O 1
ATOM 2217 N N . ASP A 1 280 ? -27.183 -28.129 -72.668 1.00 10.22 280 ASP A N 1
ATOM 2218 C CA . ASP A 1 280 ? -26.123 -28.651 -73.534 1.00 10.68 280 ASP A CA 1
ATOM 2219 C C . ASP A 1 280 ? -24.971 -29.320 -72.795 1.00 11.05 280 ASP A C 1
ATOM 2220 O O . ASP A 1 280 ? -24.351 -30.238 -73.316 1.00 12.90 280 ASP A O 1
ATOM 2225 N N . VAL A 1 281 ? -24.682 -28.839 -71.586 1.00 9.90 281 VAL A N 1
ATOM 2226 C CA . VAL A 1 281 ? -23.498 -29.232 -70.846 1.00 10.17 281 VAL A CA 1
ATOM 2227 C C . VAL A 1 281 ? -23.938 -29.637 -69.451 1.00 12.57 281 VAL A C 1
ATOM 2228 O O . VAL A 1 281 ? -24.634 -28.883 -68.777 1.00 11.15 281 VAL A O 1
ATOM 2232 N N . LEU A 1 282 ? -23.557 -30.837 -69.039 1.00 10.54 282 LEU A N 1
ATOM 2233 C CA . LEU A 1 282 ? -23.970 -31.373 -67.737 1.00 10.88 282 LEU A CA 1
ATOM 2234 C C . LEU A 1 282 ? -22.822 -31.308 -66.744 1.00 10.68 282 LEU A C 1
ATOM 2235 O O . LEU A 1 282 ? -21.681 -31.658 -67.071 1.00 10.83 282 LEU A O 1
ATOM 2240 N N . GLN A 1 283 ? -23.125 -30.905 -65.517 1.00 9.68 283 GLN A N 1
ATOM 2241 C CA . GLN A 1 283 ? -22.065 -30.527 -64.589 1.00 8.24 283 GLN A CA 1
ATOM 2242 C C . GLN A 1 283 ? -22.153 -31.185 -63.231 1.00 9.08 283 GLN A C 1
ATOM 2243 O O . GLN A 1 283 ? -21.775 -30.584 -62.232 1.00 10.54 283 GLN A O 1
ATOM 2249 N N . TYR A 1 284 ? -22.619 -32.432 -63.195 1.00 8.98 284 TYR A N 1
ATOM 2250 C CA . TYR A 1 284 ? -22.529 -33.209 -61.963 1.00 10.17 284 TYR A CA 1
ATOM 2251 C C . TYR A 1 284 ? -21.109 -33.197 -61.414 1.00 9.93 284 TYR A C 1
ATOM 2252 O O . TYR A 1 284 ? -20.130 -33.196 -62.149 1.00 9.89 284 TYR A O 1
ATOM 2261 N N . ASP A 1 285 ? -21.013 -33.161 -60.095 1.00 9.86 285 ASP A N 1
ATOM 2262 C CA . ASP A 1 285 ? -19.730 -32.989 -59.414 1.00 10.23 285 ASP A CA 1
ATOM 2263 C C . ASP A 1 285 ? -18.849 -34.250 -59.501 1.00 10.95 285 ASP A C 1
ATOM 2264 O O . ASP A 1 285 ? -19.346 -35.386 -59.492 1.00 11.67 285 ASP A O 1
ATOM 2269 N N . ILE A 1 286 ? -17.542 -34.016 -59.594 1.00 8.43 286 ILE A N 1
ATOM 2270 C CA . ILE A 1 286 ? -16.529 -35.061 -59.781 1.00 8.91 286 ILE A CA 1
ATOM 2271 C C . ILE A 1 286 ? -16.330 -35.959 -58.551 1.00 10.04 286 ILE A C 1
ATOM 2272 O O . ILE A 1 286 ? -15.809 -37.075 -58.668 1.00 11.36 286 ILE A O 1
ATOM 2277 N N . ILE A 1 287 ? -16.724 -35.474 -57.377 1.00 8.60 287 ILE A N 1
ATOM 2278 C CA . ILE A 1 287 ? -16.642 -36.243 -56.136 1.00 10.21 287 ILE A CA 1
ATOM 2279 C C . ILE A 1 287 ? -17.998 -36.905 -55.820 1.00 9.02 287 ILE A C 1
ATOM 2280 O O . ILE A 1 287 ? -18.063 -38.087 -55.474 1.00 12.09 287 ILE A O 1
ATOM 2285 N N . TRP A 1 288 ? -19.078 -36.134 -55.930 1.00 10.51 288 TRP A N 1
ATOM 2286 C CA . TRP A 1 288 ? -20.425 -36.665 -55.725 1.00 11.88 288 TRP A CA 1
ATOM 2287 C C . TRP A 1 288 ? -21.292 -36.224 -56.904 1.00 11.62 288 TRP A C 1
ATOM 2288 O O . TRP A 1 288 ? -21.636 -35.049 -57.004 1.00 13.24 288 TRP A O 1
ATOM 2299 N N . PRO A 1 289 ? -21.680 -37.157 -57.784 1.00 10.36 289 PRO A N 1
ATOM 2300 C CA . PRO A 1 289 ? -21.715 -38.614 -57.626 1.00 9.15 289 PRO A CA 1
ATOM 2301 C C . PRO A 1 289 ? -20.409 -39.361 -57.901 1.00 13.68 289 PRO A C 1
ATOM 2302 O O . PRO A 1 289 ? -20.367 -40.568 -57.641 1.00 13.18 289 PRO A O 1
ATOM 2306 N N . GLY A 1 290 ? -19.376 -38.693 -58.406 1.00 9.70 290 GLY A N 1
ATOM 2307 C CA . GLY A 1 290 ? -18.092 -39.367 -58.520 1.00 10.58 290 GLY A CA 1
ATOM 2308 C C . GLY A 1 290 ? -17.637 -39.875 -59.877 1.00 10.16 290 GLY A C 1
ATOM 2309 O O . GLY A 1 290 ? -18.302 -39.702 -60.906 1.00 9.90 290 GLY A O 1
ATOM 2310 N N . PHE A 1 291 ? -16.459 -40.493 -59.844 1.00 10.64 291 PHE A N 1
ATOM 2311 C CA . PHE A 1 291 ? -15.707 -40.897 -61.024 1.00 10.38 291 PHE A CA 1
ATOM 2312 C C . PHE A 1 291 ? -16.365 -42.064 -61.770 1.00 10.97 291 PHE A C 1
ATOM 2313 O O . PHE A 1 291 ? -16.546 -42.001 -62.987 1.00 11.12 291 PHE A O 1
ATOM 2321 N N . THR A 1 292 ? -16.673 -43.134 -61.042 1.00 10.80 292 THR A N 1
ATOM 2322 C CA . THR A 1 292 ? -17.290 -44.322 -61.632 1.00 12.27 292 THR A CA 1
ATOM 2323 C C . THR A 1 292 ? -18.651 -43.971 -62.234 1.00 10.84 292 THR A C 1
ATOM 2324 O O . THR A 1 292 ? -18.983 -44.378 -63.361 1.00 11.88 292 THR A O 1
ATOM 2328 N N . HIS A 1 293 ? -19.403 -43.161 -61.503 1.00 12.52 293 HIS A N 1
ATOM 2329 C CA . HIS A 1 293 ? -20.686 -42.670 -61.990 1.00 11.91 293 HIS A CA 1
ATOM 2330 C C . HIS A 1 293 ? -20.483 -41.880 -63.288 1.00 11.59 293 HIS A C 1
ATOM 2331 O O . HIS A 1 293 ? -21.218 -42.037 -64.278 1.00 12.41 293 HIS A O 1
ATOM 2338 N N . TRP A 1 294 ? -19.470 -41.016 -63.291 1.00 10.95 294 TRP A N 1
ATOM 2339 C CA . TRP A 1 294 ? -19.184 -40.189 -64.459 1.00 10.55 294 TRP A CA 1
ATOM 2340 C C . TRP A 1 294 ? -18.738 -41.000 -65.679 1.00 10.22 294 TRP A C 1
ATOM 2341 O O . TRP A 1 294 ? -19.038 -40.629 -66.808 1.00 11.74 294 TRP A O 1
ATOM 2352 N N . MET A 1 295 ? -18.039 -42.113 -65.468 1.00 13.22 295 MET A N 1
ATOM 2353 C CA . MET A 1 295 ? -17.724 -42.965 -66.613 1.00 12.45 295 MET A CA 1
ATOM 2354 C C . MET A 1 295 ? -19.006 -43.435 -67.324 1.00 13.82 295 MET A C 1
ATOM 2355 O O . MET A 1 295 ? -19.117 -43.371 -68.565 1.00 14.81 295 MET A O 1
ATOM 2360 N N . GLU A 1 296 ? -19.975 -43.887 -66.541 1.00 13.80 296 GLU A N 1
ATOM 2361 C CA . GLU A 1 296 ? -21.238 -44.370 -67.100 1.00 13.48 296 GLU A CA 1
ATOM 2362 C C . GLU A 1 296 ? -22.061 -43.221 -67.669 1.00 13.37 296 GLU A C 1
ATOM 2363 O O . GLU A 1 296 ? -22.591 -43.298 -68.784 1.00 14.66 296 GLU A O 1
ATOM 2369 N N . LEU A 1 297 ? -22.164 -42.147 -66.900 1.00 12.77 297 LEU A N 1
ATOM 2370 C CA . LEU A 1 297 ? -22.897 -40.970 -67.343 1.00 14.43 297 LEU A CA 1
ATOM 2371 C C . LEU A 1 297 ? -22.328 -40.392 -68.644 1.00 12.51 297 LEU A C 1
ATOM 2372 O O . LEU A 1 297 ? -23.077 -40.066 -69.574 1.00 13.19 297 LEU A O 1
ATOM 2377 N N . GLY A 1 298 ? -21.006 -40.287 -68.715 1.00 10.90 298 GLY A N 1
ATOM 2378 C CA . GLY A 1 298 ? -20.349 -39.734 -69.882 1.00 12.22 298 GLY A CA 1
ATOM 2379 C C . GLY A 1 298 ? -20.669 -40.522 -71.129 1.00 13.22 298 GLY A C 1
ATOM 2380 O O . GLY A 1 298 ? -20.864 -39.946 -72.199 1.00 13.73 298 GLY A O 1
ATOM 2381 N N . GLU A 1 299 ? -20.708 -41.844 -71.005 1.00 13.98 299 GLU A N 1
ATOM 2382 C CA . GLU A 1 299 ? -21.106 -42.689 -72.132 1.00 14.88 299 GLU A CA 1
ATOM 2383 C C . GLU A 1 299 ? -22.522 -42.362 -72.601 1.00 12.78 299 GLU A C 1
ATOM 2384 O O . GLU A 1 299 ? -22.772 -42.248 -73.804 1.00 14.75 299 GLU A O 1
ATOM 2390 N N . LYS A 1 300 ? -23.444 -42.200 -71.654 1.00 13.34 300 LYS A N 1
ATOM 2391 C CA . LYS A 1 300 ? -24.807 -41.823 -71.987 1.00 12.73 300 LYS A CA 1
ATOM 2392 C C . LYS A 1 300 ? -24.884 -40.441 -72.644 1.00 12.38 300 LYS A C 1
ATOM 2393 O O . LYS A 1 300 ? -25.556 -40.258 -73.665 1.00 13.73 300 LYS A O 1
ATOM 2399 N N . LEU A 1 301 ? -24.199 -39.458 -72.070 1.00 12.47 301 LEU A N 1
ATOM 2400 C CA . LEU A 1 301 ? -24.248 -38.123 -72.647 1.00 10.81 301 LEU A CA 1
ATOM 2401 C C . LEU A 1 301 ? -23.621 -38.115 -74.036 1.00 11.37 301 LEU A C 1
ATOM 2402 O O . LEU A 1 301 ? -24.173 -37.509 -74.962 1.00 11.53 301 LEU A O 1
ATOM 2407 N N . ASP A 1 302 ? -22.485 -38.800 -74.199 1.00 10.25 302 ASP A N 1
ATOM 2408 C CA . ASP A 1 302 ? -21.857 -38.873 -75.529 1.00 10.37 302 ASP A CA 1
ATOM 2409 C C . ASP A 1 302 ? -22.855 -39.425 -76.555 1.00 11.58 302 ASP A C 1
ATOM 2410 O O . ASP A 1 302 ? -22.914 -38.956 -77.705 1.00 12.48 302 ASP A O 1
ATOM 2415 N N . ALA A 1 303 ? -23.625 -40.425 -76.130 1.00 12.43 303 ALA A N 1
ATOM 2416 C CA . ALA A 1 303 ? -24.570 -41.119 -77.016 1.00 13.53 303 ALA A CA 1
ATOM 2417 C C . ALA A 1 303 ? -25.664 -40.188 -77.535 1.00 15.24 303 ALA A C 1
ATOM 2418 O O . ALA A 1 303 ? -26.276 -40.435 -78.586 1.00 14.00 303 ALA A O 1
ATOM 2420 N N . HIS A 1 304 ? -25.894 -39.117 -76.787 1.00 12.87 304 HIS A N 1
ATOM 2421 C CA . HIS A 1 304 ? -26.891 -38.103 -77.137 1.00 12.07 304 HIS A CA 1
ATOM 2422 C C . HIS A 1 304 ? -26.292 -36.839 -77.737 1.00 13.70 304 HIS A C 1
ATOM 2423 O O . HIS A 1 304 ? -27.025 -35.905 -78.063 1.00 17.59 304 HIS A O 1
ATOM 2430 N N . GLY A 1 305 ? -24.967 -36.812 -77.876 1.00 13.33 305 GLY A N 1
ATOM 2431 C CA . GLY A 1 305 ? -24.262 -35.660 -78.399 1.00 13.84 305 GLY A CA 1
ATOM 2432 C C . GLY A 1 305 ? -24.206 -34.549 -77.367 1.00 14.98 305 GLY A C 1
ATOM 2433 O O . GLY A 1 305 ? -23.999 -33.380 -77.710 1.00 18.80 305 GLY A O 1
ATOM 2434 N N . LEU A 1 306 ? -24.367 -34.915 -76.100 1.00 11.69 306 LEU A N 1
ATOM 2435 C CA . LEU A 1 306 ? -24.327 -33.929 -75.025 1.00 13.19 306 LEU A CA 1
ATOM 2436 C C . LEU A 1 306 ? -22.911 -33.809 -74.459 1.00 13.65 306 LEU A C 1
ATOM 2437 O O . LEU A 1 306 ? -22.090 -34.714 -74.630 1.00 11.89 306 LEU A O 1
ATOM 2442 N N . ARG A 1 307 ? -22.638 -32.701 -73.768 1.00 12.21 307 ARG A N 1
ATOM 2443 C CA . ARG A 1 307 ? -21.290 -32.398 -73.308 1.00 12.21 307 ARG A CA 1
ATOM 2444 C C . ARG A 1 307 ? -21.155 -32.589 -71.806 1.00 11.55 307 ARG A C 1
ATOM 2445 O O . ARG A 1 307 ? -22.098 -32.348 -71.057 1.00 11.76 307 ARG A O 1
ATOM 2453 N N . SER A 1 308 ? -19.960 -32.988 -71.384 1.00 9.85 308 SER A N 1
ATOM 2454 C CA . SER A 1 308 ? -19.658 -33.267 -69.988 1.00 8.16 308 SER A CA 1
ATOM 2455 C C . SER A 1 308 ? -18.664 -32.234 -69.460 1.00 13.71 308 SER A C 1
ATOM 2456 O O . SER A 1 308 ? -17.587 -32.050 -70.029 1.00 14.20 308 SER A O 1
ATOM 2459 N N . ALA A 1 309 ? -19.007 -31.590 -68.351 1.00 11.36 309 ALA A N 1
ATOM 2460 C CA . ALA A 1 309 ? -18.100 -30.663 -67.688 1.00 11.05 309 ALA A CA 1
ATOM 2461 C C . ALA A 1 309 ? -18.263 -30.816 -66.194 1.00 11.14 309 ALA A C 1
ATOM 2462 O O . ALA A 1 309 ? -18.992 -30.062 -65.564 1.00 12.16 309 ALA A O 1
ATOM 2464 N N . PRO A 1 310 ? -17.611 -31.828 -65.621 1.00 9.63 310 PRO A N 1
ATOM 2465 C CA . PRO A 1 310 ? -17.786 -32.148 -64.205 1.00 10.63 310 PRO A CA 1
ATOM 2466 C C . PRO A 1 310 ? -17.481 -30.969 -63.313 1.00 10.12 310 PRO A C 1
ATOM 2467 O O . PRO A 1 310 ? -16.440 -30.312 -63.459 1.00 11.09 310 PRO A O 1
ATOM 2471 N N . HIS A 1 311 ? -18.392 -30.680 -62.396 1.00 11.21 311 HIS A N 1
ATOM 2472 C CA . HIS A 1 311 ? -18.149 -29.613 -61.444 1.00 11.69 311 HIS A CA 1
ATOM 2473 C C . HIS A 1 311 ? -17.033 -29.993 -60.484 1.00 11.96 311 HIS A C 1
ATOM 2474 O O . HIS A 1 311 ? -16.908 -31.143 -60.036 1.00 11.26 311 HIS A O 1
ATOM 2481 N N A CYS A 1 312 ? -16.200 -29.023 -60.162 0.76 12.82 312 CYS A N 1
ATOM 2482 N N B CYS A 1 312 ? -16.180 -29.010 -60.217 0.24 12.85 312 CYS A N 1
ATOM 2483 C CA A CYS A 1 312 ? -15.233 -29.223 -59.110 0.76 12.86 312 CYS A CA 1
ATOM 2484 C CA B CYS A 1 312 ? -15.118 -29.117 -59.229 0.24 13.12 312 CYS A CA 1
ATOM 2485 C C A CYS A 1 312 ? -14.977 -27.884 -58.467 0.76 13.18 312 CYS A C 1
ATOM 2486 C C B CYS A 1 312 ? -15.059 -27.786 -58.499 0.24 13.17 312 CYS A C 1
ATOM 2487 O O A CYS A 1 312 ? -14.467 -26.968 -59.102 0.76 16.06 312 CYS A O 1
ATOM 2488 O O B CYS A 1 312 ? -14.764 -26.763 -59.111 0.24 15.05 312 CYS A O 1
ATOM 2493 N N . TYR A 1 313 ? -15.351 -27.783 -57.205 1.00 13.30 313 TYR A N 1
ATOM 2494 C CA . TYR A 1 313 ? -15.029 -26.627 -56.394 1.00 12.21 313 TYR A CA 1
ATOM 2495 C C . TYR A 1 313 ? -15.166 -27.049 -54.957 1.00 14.88 313 TYR A C 1
ATOM 2496 O O . TYR A 1 313 ? -16.117 -27.751 -54.600 1.00 16.07 313 TYR A O 1
ATOM 2505 N N . GLY A 1 314 ? -14.214 -26.628 -54.135 1.00 11.20 314 GLY A N 1
ATOM 2506 C CA . GLY A 1 314 ? -14.203 -27.001 -52.731 1.00 12.56 314 GLY A CA 1
ATOM 2507 C C . GLY A 1 314 ? -13.381 -28.244 -52.468 1.00 12.33 314 GLY A C 1
ATOM 2508 O O . GLY A 1 314 ? -13.177 -28.625 -51.321 1.00 13.21 314 GLY A O 1
ATOM 2509 N N . ASN A 1 315 ? -12.888 -28.860 -53.531 1.00 9.90 315 ASN A N 1
ATOM 2510 C CA . ASN A 1 315 ? -12.067 -30.052 -53.364 1.00 11.52 315 ASN A CA 1
ATOM 2511 C C . ASN A 1 315 ? -10.968 -30.116 -54.415 1.00 9.34 315 ASN A C 1
ATOM 2512 O O . ASN A 1 315 ? -11.214 -30.420 -55.600 1.00 10.11 315 ASN A O 1
ATOM 2517 N N . ALA A 1 316 ? -9.745 -29.801 -53.996 1.00 10.43 316 ALA A N 1
ATOM 2518 C CA . ALA A 1 316 ? -8.627 -29.726 -54.919 1.00 10.38 316 ALA A CA 1
ATOM 2519 C C . ALA A 1 316 ? -8.404 -31.049 -55.629 1.00 8.69 316 ALA A C 1
ATOM 2520 O O . ALA A 1 316 ? -8.035 -31.069 -56.802 1.00 10.25 316 ALA A O 1
ATOM 2522 N N . TYR A 1 317 ? -8.656 -32.150 -54.930 1.00 8.91 317 TYR A N 1
ATOM 2523 C CA . TYR A 1 317 ? -8.366 -33.460 -55.508 1.00 10.87 317 TYR A CA 1
ATOM 2524 C C . TYR A 1 317 ? -9.170 -33.689 -56.783 1.00 11.54 317 TYR A C 1
ATOM 2525 O O . TYR A 1 317 ? -8.708 -34.337 -57.714 1.00 10.66 317 TYR A O 1
ATOM 2534 N N . GLY A 1 318 ? -10.386 -33.146 -56.826 1.00 8.98 318 GLY A N 1
ATOM 2535 C CA . GLY A 1 318 ? -11.260 -33.337 -57.971 1.00 9.61 318 GLY A CA 1
ATOM 2536 C C . GLY A 1 318 ? -10.730 -32.783 -59.277 1.00 9.55 318 GLY A C 1
ATOM 2537 O O . GLY A 1 318 ? -11.136 -33.227 -60.349 1.00 10.03 318 GLY A O 1
ATOM 2538 N N . ILE A 1 319 ? -9.841 -31.792 -59.200 1.00 9.74 319 ILE A N 1
ATOM 2539 C CA . ILE A 1 319 ? -9.227 -31.251 -60.395 1.00 11.66 319 ILE A CA 1
ATOM 2540 C C . ILE A 1 319 ? -8.475 -32.330 -61.164 1.00 9.83 319 ILE A C 1
ATOM 2541 O O . ILE A 1 319 ? -8.638 -32.477 -62.392 1.00 10.27 319 ILE A O 1
ATOM 2546 N N . TYR A 1 320 ? -7.652 -33.081 -60.437 1.00 10.67 320 TYR A N 1
ATOM 2547 C CA . TYR A 1 320 ? -6.764 -34.076 -61.027 1.00 12.25 320 TYR A CA 1
ATOM 2548 C C . TYR A 1 320 ? -7.583 -35.276 -61.501 1.00 11.66 320 TYR A C 1
ATOM 2549 O O . TYR A 1 320 ? -7.361 -35.808 -62.589 1.00 10.42 320 TYR A O 1
ATOM 2558 N N . ALA A 1 321 ? -8.576 -35.651 -60.703 1.00 10.49 321 ALA A N 1
ATOM 2559 C CA . ALA A 1 321 ? -9.539 -36.691 -61.083 1.00 10.19 321 ALA A CA 1
ATOM 2560 C C . ALA A 1 321 ? -10.219 -36.357 -62.404 1.00 11.68 321 ALA A C 1
ATOM 2561 O O . ALA A 1 321 ? -10.310 -37.186 -63.305 1.00 11.88 321 ALA A O 1
ATOM 2563 N N . SER A 1 322 ? -10.706 -35.124 -62.521 1.00 9.68 322 SER A N 1
ATOM 2564 C CA . SER A 1 322 ? -11.335 -34.658 -63.757 1.00 12.27 322 SER A CA 1
ATOM 2565 C C . SER A 1 322 ? -10.431 -34.835 -64.965 1.00 12.29 322 SER A C 1
ATOM 2566 O O . SER A 1 322 ? -10.867 -35.257 -66.038 1.00 11.55 322 SER A O 1
ATOM 2569 N N . GLY A 1 323 ? -9.164 -34.467 -64.812 1.00 10.81 323 GLY A N 1
ATOM 2570 C CA . GLY A 1 323 ? -8.209 -34.643 -65.891 1.00 10.16 323 GLY A CA 1
ATOM 2571 C C . GLY A 1 323 ? -8.146 -36.084 -66.391 1.00 8.27 323 GLY A C 1
ATOM 2572 O O . GLY A 1 323 ? -8.184 -36.318 -67.597 1.00 11.37 323 GLY A O 1
ATOM 2573 N N . HIS A 1 324 ? -8.086 -37.049 -65.483 1.00 9.49 324 HIS A N 1
ATOM 2574 C CA . HIS A 1 324 ? -8.077 -38.452 -65.895 1.00 10.83 324 HIS A CA 1
ATOM 2575 C C . HIS A 1 324 ? -9.411 -38.911 -66.482 1.00 11.74 324 HIS A C 1
ATOM 2576 O O . HIS A 1 324 ? -9.437 -39.697 -67.427 1.00 11.65 324 HIS A O 1
ATOM 2583 N N . LEU A 1 325 ? -10.520 -38.411 -65.939 1.00 11.16 325 LEU A N 1
ATOM 2584 C CA . LEU A 1 325 ? -11.835 -38.816 -66.429 1.00 11.33 325 LEU A CA 1
ATOM 2585 C C . LEU A 1 325 ? -11.984 -38.490 -67.905 1.00 12.82 325 LEU A C 1
ATOM 2586 O O . LEU A 1 325 ? -12.666 -39.195 -68.651 1.00 11.97 325 LEU A O 1
ATOM 2591 N N . SER A 1 326 ? -11.365 -37.390 -68.322 1.00 9.51 326 SER A N 1
ATOM 2592 C CA . SER A 1 326 ? -11.505 -36.929 -69.694 1.00 9.50 326 SER A CA 1
ATOM 2593 C C . SER A 1 326 ? -11.168 -38.000 -70.716 1.00 13.26 326 SER A C 1
ATOM 2594 O O . SER A 1 326 ? -11.716 -37.972 -71.814 1.00 13.26 326 SER A O 1
ATOM 2597 N N . ALA A 1 327 ? -10.285 -38.941 -70.367 1.00 11.92 327 ALA A N 1
ATOM 2598 C CA . ALA A 1 327 ? -9.909 -39.983 -71.322 1.00 12.84 327 ALA A CA 1
ATOM 2599 C C . ALA A 1 327 ? -11.034 -40.977 -71.603 1.00 16.07 327 ALA A C 1
ATOM 2600 O O . ALA A 1 327 ? -10.960 -41.725 -72.581 1.00 15.29 327 ALA A O 1
ATOM 2602 N N . ALA A 1 328 ? -12.063 -40.986 -70.756 1.00 13.21 328 ALA A N 1
ATOM 2603 C CA . ALA A 1 328 ? -13.171 -41.939 -70.887 1.00 13.50 328 ALA A CA 1
ATOM 2604 C C . ALA A 1 328 ? -14.447 -41.316 -71.475 1.00 15.94 328 ALA A C 1
ATOM 2605 O O . ALA A 1 328 ? -15.459 -42.006 -71.628 1.00 15.58 328 ALA A O 1
ATOM 2607 N N . VAL A 1 329 ? -14.408 -40.019 -71.780 1.00 13.48 329 VAL A N 1
ATOM 2608 C CA . VAL A 1 329 ? -15.598 -39.311 -72.249 1.00 11.15 329 VAL A CA 1
ATOM 2609 C C . VAL A 1 329 ? -15.251 -38.537 -73.505 1.00 11.96 329 VAL A C 1
ATOM 2610 O O . VAL A 1 329 ? -14.288 -37.764 -73.515 1.00 12.18 329 VAL A O 1
ATOM 2614 N N . ARG A 1 330 ? -16.002 -38.769 -74.574 1.00 10.93 330 ARG A N 1
ATOM 2615 C CA . ARG A 1 330 ? -15.698 -38.141 -75.843 1.00 11.23 330 ARG A CA 1
ATOM 2616 C C . ARG A 1 330 ? -15.908 -36.626 -75.762 1.00 12.56 330 ARG A C 1
ATOM 2617 O O . ARG A 1 330 ? -15.013 -35.848 -76.099 1.00 12.75 330 ARG A O 1
ATOM 2625 N N . ASN A 1 331 ? -17.099 -36.221 -75.329 1.00 9.69 331 ASN A N 1
ATOM 2626 C CA . ASN A 1 331 ? -17.454 -34.810 -75.330 1.00 11.27 331 ASN A CA 1
ATOM 2627 C C . ASN A 1 331 ? -17.085 -34.124 -74.004 1.00 13.10 331 ASN A C 1
ATOM 2628 O O . ASN A 1 331 ? -17.874 -33.402 -73.430 1.00 13.74 331 ASN A O 1
ATOM 2633 N N . PHE A 1 332 ? -15.862 -34.338 -73.547 1.00 13.02 332 PHE A N 1
ATOM 2634 C CA . PHE A 1 332 ? -15.392 -33.741 -72.302 1.00 10.45 332 PHE A CA 1
ATOM 2635 C C . PHE A 1 332 ? -14.976 -32.311 -72.616 1.00 13.81 332 PHE A C 1
ATOM 2636 O O . PHE A 1 332 ? -14.165 -32.074 -73.523 1.00 14.84 332 PHE A O 1
ATOM 2644 N N . GLU A 1 333 ? -15.526 -31.359 -71.864 1.00 12.26 333 GLU A N 1
ATOM 2645 C CA . GLU A 1 333 ? -15.304 -29.943 -72.138 1.00 10.46 333 GLU A CA 1
ATOM 2646 C C . GLU A 1 333 ? -14.036 -29.373 -71.485 1.00 12.71 333 GLU A C 1
ATOM 2647 O O . GLU A 1 333 ? -13.116 -28.942 -72.184 1.00 14.49 333 GLU A O 1
ATOM 2653 N N . PHE A 1 334 ? -14.007 -29.338 -70.157 1.00 11.38 334 PHE A N 1
ATOM 2654 C CA . PHE A 1 334 ? -12.934 -28.666 -69.426 1.00 11.68 334 PHE A CA 1
ATOM 2655 C C . PHE A 1 334 ? -12.755 -29.264 -68.045 1.00 11.76 334 PHE A C 1
ATOM 2656 O O . PHE A 1 334 ? -13.722 -29.709 -67.428 1.00 12.78 334 PHE A O 1
ATOM 2664 N N . VAL A 1 335 ? -11.528 -29.211 -67.544 1.00 9.33 335 VAL A N 1
ATOM 2665 C CA . VAL A 1 335 ? -11.259 -29.351 -66.122 1.00 9.00 335 VAL A CA 1
ATOM 2666 C C . VAL A 1 335 ? -11.523 -27.986 -65.445 1.00 12.49 335 VAL A C 1
ATOM 2667 O O . VAL A 1 335 ? -10.982 -26.964 -65.861 1.00 12.02 335 VAL A O 1
ATOM 2671 N N . GLU A 1 336 ? -12.358 -27.971 -64.405 1.00 12.14 336 GLU A N 1
ATOM 2672 C CA . GLU A 1 336 ? -12.614 -26.748 -63.635 1.00 13.20 336 GLU A CA 1
ATOM 2673 C C . GLU A 1 336 ? -11.463 -26.541 -62.646 1.00 12.88 336 GLU A C 1
ATOM 2674 O O . GLU A 1 336 ? -11.322 -27.298 -61.681 1.00 11.75 336 GLU A O 1
ATOM 2680 N N . TYR A 1 337 ? -10.635 -25.516 -62.888 1.00 10.44 337 TYR A N 1
ATOM 2681 C CA . TYR A 1 337 ? -9.359 -25.357 -62.171 1.00 10.26 337 TYR A CA 1
ATOM 2682 C C . TYR A 1 337 ? -9.349 -24.226 -61.138 1.00 10.29 337 TYR A C 1
ATOM 2683 O O . TYR A 1 337 ? -9.667 -23.074 -61.467 1.00 11.15 337 TYR A O 1
ATOM 2692 N N . ASP A 1 338 ? -8.987 -24.588 -59.906 1.00 10.20 338 ASP A N 1
ATOM 2693 C CA . ASP A 1 338 ? -8.739 -23.665 -58.800 1.00 12.29 338 ASP A CA 1
ATOM 2694 C C . ASP A 1 338 ? -7.291 -23.923 -58.365 1.00 14.57 338 ASP A C 1
ATOM 2695 O O . ASP A 1 338 ? -6.896 -25.072 -58.174 1.00 14.15 338 ASP A O 1
ATOM 2700 N N . ASP A 1 339 ? -6.491 -22.865 -58.224 1.00 13.62 339 ASP A N 1
ATOM 2701 C CA . ASP A 1 339 ? -5.082 -23.012 -57.873 1.00 14.20 339 ASP A CA 1
ATOM 2702 C C . ASP A 1 339 ? -4.930 -23.210 -56.364 1.00 13.51 339 ASP A C 1
ATOM 2703 O O . ASP A 1 339 ? -5.050 -22.265 -55.588 1.00 15.94 339 ASP A O 1
ATOM 2708 N N . ILE A 1 340 ? -4.688 -24.451 -55.958 1.00 11.35 340 ILE A N 1
ATOM 2709 C CA . ILE A 1 340 ? -4.681 -24.810 -54.547 1.00 12.76 340 ILE A CA 1
ATOM 2710 C C . ILE A 1 340 ? -3.433 -25.575 -54.176 1.00 11.30 340 ILE A C 1
ATOM 2711 O O . ILE A 1 340 ? -2.943 -26.396 -54.946 1.00 13.33 340 ILE A O 1
ATOM 2716 N N . THR A 1 341 ? -2.929 -25.314 -52.974 1.00 11.67 341 THR A N 1
ATOM 2717 C CA . THR A 1 341 ? -1.811 -26.093 -52.465 1.00 11.72 341 THR A CA 1
ATOM 2718 C C . THR A 1 341 ? -2.266 -26.790 -51.197 1.00 12.64 341 THR A C 1
ATOM 2719 O O . THR A 1 341 ? -2.557 -26.149 -50.198 1.00 12.84 341 THR A O 1
ATOM 2723 N N . ILE A 1 342 ? -2.368 -28.116 -51.264 1.00 10.33 342 ILE A N 1
ATOM 2724 C CA . ILE A 1 342 ? -2.733 -28.896 -50.099 1.00 8.42 342 ILE A CA 1
ATOM 2725 C C . ILE A 1 342 ? -1.471 -29.495 -49.483 1.00 12.29 342 ILE A C 1
ATOM 2726 O O . ILE A 1 342 ? -0.680 -30.136 -50.177 1.00 12.49 342 ILE A O 1
ATOM 2731 N N A GLU A 1 343 ? -1.292 -29.306 -48.181 0.53 12.69 343 GLU A N 1
ATOM 2732 N N B GLU A 1 343 ? -1.284 -29.298 -48.181 0.47 12.70 343 GLU A N 1
ATOM 2733 C CA A GLU A 1 343 ? -0.115 -29.843 -47.503 0.53 13.24 343 GLU A CA 1
ATOM 2734 C CA B GLU A 1 343 ? -0.102 -29.840 -47.514 0.47 13.25 343 GLU A CA 1
ATOM 2735 C C A GLU A 1 343 ? -0.111 -31.366 -47.550 0.53 12.76 343 GLU A C 1
ATOM 2736 C C B GLU A 1 343 ? -0.117 -31.361 -47.578 0.47 12.76 343 GLU A C 1
ATOM 2737 O O A GLU A 1 343 ? -1.103 -31.999 -47.217 0.53 13.03 343 GLU A O 1
ATOM 2738 O O B GLU A 1 343 ? -1.127 -31.987 -47.279 0.47 13.03 343 GLU A O 1
ATOM 2749 N N . GLY A 1 344 ? 1.002 -31.949 -47.987 1.00 12.13 344 GLY A N 1
ATOM 2750 C CA . GLY A 1 344 ? 1.099 -33.399 -48.090 1.00 10.43 344 GLY A CA 1
ATOM 2751 C C . GLY A 1 344 ? 0.602 -33.997 -49.399 1.00 11.58 344 GLY A C 1
ATOM 2752 O O . GLY A 1 344 ? 0.615 -35.213 -49.568 1.00 13.90 344 GLY A O 1
ATOM 2753 N N . MET A 1 345 ? 0.128 -33.158 -50.306 1.00 12.67 345 MET A N 1
ATOM 2754 C CA . MET A 1 345 ? -0.429 -33.647 -51.562 1.00 12.89 345 MET A CA 1
ATOM 2755 C C . MET A 1 345 ? 0.327 -33.040 -52.741 1.00 13.72 345 MET A C 1
ATOM 2756 O O . MET A 1 345 ? -0.008 -31.952 -53.223 1.00 13.76 345 MET A O 1
ATOM 2761 N N . ASP A 1 346 ? 1.372 -33.732 -53.189 1.00 11.88 346 ASP A N 1
ATOM 2762 C CA . ASP A 1 346 ? 2.259 -33.212 -54.235 1.00 11.94 346 ASP A CA 1
ATOM 2763 C C . ASP A 1 346 ? 1.665 -33.435 -55.622 1.00 14.63 346 ASP A C 1
ATOM 2764 O O . ASP A 1 346 ? 1.617 -34.563 -56.119 1.00 14.01 346 ASP A O 1
ATOM 2769 N N . VAL A 1 347 ? 1.220 -32.341 -56.233 1.00 13.48 347 VAL A N 1
ATOM 2770 C CA . VAL A 1 347 ? 0.607 -32.373 -57.555 1.00 12.22 347 VAL A CA 1
ATOM 2771 C C . VAL A 1 347 ? 1.538 -31.805 -58.623 1.00 14.39 347 VAL A C 1
ATOM 2772 O O . VAL A 1 347 ? 1.110 -31.492 -59.728 1.00 17.04 347 VAL A O 1
ATOM 2776 N N . SER A 1 348 ? 2.831 -31.718 -58.308 1.00 13.73 348 SER A N 1
ATOM 2777 C CA . SER A 1 348 ? 3.793 -31.073 -59.207 1.00 18.78 348 SER A CA 1
ATOM 2778 C C . SER A 1 348 ? 3.997 -31.809 -60.539 1.00 18.21 348 SER A C 1
ATOM 2779 O O . SER A 1 348 ? 4.574 -31.258 -61.488 1.00 16.09 348 SER A O 1
ATOM 2782 N N . GLY A 1 349 ? 3.529 -33.050 -60.620 1.00 14.50 349 GLY A N 1
ATOM 2783 C CA . GLY A 1 349 ? 3.558 -33.766 -61.886 1.00 15.44 349 GLY A CA 1
ATOM 2784 C C . GLY A 1 349 ? 2.634 -33.146 -62.928 1.00 14.88 349 GLY A C 1
ATOM 2785 O O . GLY A 1 349 ? 2.799 -33.365 -64.126 1.00 17.09 349 GLY A O 1
ATOM 2786 N N . TYR A 1 350 ? 1.649 -32.376 -62.472 1.00 13.75 350 TYR A N 1
ATOM 2787 C CA . TYR A 1 350 ? 0.733 -31.674 -63.363 1.00 13.68 350 TYR A CA 1
ATOM 2788 C C . TYR A 1 350 ? 1.242 -30.266 -63.640 1.00 12.21 350 TYR A C 1
ATOM 2789 O O . TYR A 1 350 ? 1.831 -29.630 -62.769 1.00 17.05 350 TYR A O 1
ATOM 2798 N N . ARG A 1 351 ? 0.994 -29.768 -64.847 1.00 13.16 351 ARG A N 1
ATOM 2799 C CA . ARG A 1 351 ? 1.282 -28.373 -65.133 1.00 15.68 351 ARG A CA 1
ATOM 2800 C C . ARG A 1 351 ? 0.220 -27.758 -66.040 1.00 16.12 351 ARG A C 1
ATOM 2801 O O . ARG A 1 351 ? -0.472 -28.474 -66.775 1.00 15.48 351 ARG A O 1
ATOM 2809 N N . ILE A 1 352 ? 0.079 -26.436 -65.957 1.00 15.35 352 ILE A N 1
ATOM 2810 C CA . ILE A 1 352 ? -0.847 -25.687 -66.806 1.00 13.31 352 ILE A CA 1
ATOM 2811 C C . ILE A 1 352 ? -0.077 -24.899 -67.862 1.00 17.27 352 ILE A C 1
ATOM 2812 O O . ILE A 1 352 ? 0.915 -24.223 -67.553 1.00 17.77 352 ILE A O 1
ATOM 2817 N N . GLU A 1 353 ? -0.527 -24.978 -69.103 1.00 15.33 353 GLU A N 1
ATOM 2818 C CA . GLU A 1 353 ? 0.108 -24.227 -70.179 1.00 15.93 353 GLU A CA 1
ATOM 2819 C C . GLU A 1 353 ? -0.928 -23.966 -71.261 1.00 15.37 353 GLU A C 1
ATOM 2820 O O . GLU A 1 353 ? -1.637 -24.874 -71.690 1.00 13.70 353 GLU A O 1
ATOM 2826 N N . ASN A 1 354 ? -1.046 -22.711 -71.674 1.00 15.69 354 ASN A N 1
ATOM 2827 C CA . ASN A 1 354 ? -1.932 -22.365 -72.779 1.00 14.91 354 ASN A CA 1
ATOM 2828 C C . ASN A 1 354 ? -3.355 -22.905 -72.660 1.00 15.51 354 ASN A C 1
ATOM 2829 O O . ASN A 1 354 ? -3.927 -23.409 -73.629 1.00 15.67 354 ASN A O 1
ATOM 2834 N N . GLY A 1 355 ? -3.909 -22.814 -71.453 1.00 12.76 355 GLY A N 1
ATOM 2835 C CA . GLY A 1 355 ? -5.316 -23.135 -71.256 1.00 13.59 355 GLY A CA 1
ATOM 2836 C C . GLY A 1 355 ? -5.588 -24.625 -71.204 1.00 13.58 355 GLY A C 1
ATOM 2837 O O . GLY A 1 355 ? -6.716 -25.054 -71.440 1.00 13.28 355 GLY A O 1
ATOM 2838 N N . GLU A 1 356 ? -4.550 -25.405 -70.905 1.00 14.64 356 GLU A N 1
ATOM 2839 C CA . GLU A 1 356 ? -4.668 -26.857 -70.788 1.00 12.66 356 GLU A CA 1
ATOM 2840 C C . GLU A 1 356 ? -3.894 -27.367 -69.581 1.00 11.52 356 GLU A C 1
ATOM 2841 O O . GLU A 1 356 ? -2.815 -26.836 -69.229 1.00 13.35 356 GLU A O 1
ATOM 2847 N N . ILE A 1 357 ? -4.439 -28.411 -68.956 1.00 12.09 357 ILE A N 1
ATOM 2848 C CA . ILE A 1 357 ? -3.734 -29.116 -67.901 1.00 14.46 357 ILE A CA 1
ATOM 2849 C C . ILE A 1 357 ? -3.047 -30.341 -68.486 1.00 11.77 357 ILE A C 1
ATOM 2850 O O . ILE A 1 357 ? -3.667 -31.138 -69.200 1.00 13.40 357 ILE A O 1
ATOM 2855 N N . HIS A 1 358 ? -1.747 -30.460 -68.228 1.00 13.82 358 HIS A N 1
ATOM 2856 C CA . HIS A 1 358 ? -0.976 -31.600 -68.686 1.00 15.22 358 HIS A CA 1
ATOM 2857 C C . HIS A 1 358 ? -0.949 -32.652 -67.593 1.00 16.23 358 HIS A C 1
ATOM 2858 O O . HIS A 1 358 ? -0.376 -32.444 -66.536 1.00 15.72 358 HIS A O 1
ATOM 2865 N N . VAL A 1 359 ? -1.633 -33.760 -67.842 1.00 15.72 359 VAL A N 1
ATOM 2866 C CA . VAL A 1 359 ? -1.733 -34.844 -66.870 1.00 14.40 359 VAL A CA 1
ATOM 2867 C C . VAL A 1 359 ? -0.517 -35.761 -67.035 1.00 12.95 359 VAL A C 1
ATOM 2868 O O . VAL A 1 359 ? -0.247 -36.205 -68.146 1.00 16.54 359 VAL A O 1
ATOM 2872 N N . PRO A 1 360 ? 0.217 -36.033 -65.951 1.00 12.72 360 PRO A N 1
ATOM 2873 C CA . PRO A 1 360 ? 1.423 -36.876 -66.065 1.00 14.03 360 PRO A CA 1
ATOM 2874 C C . PRO A 1 360 ? 1.064 -38.339 -66.354 1.00 17.18 360 PRO A C 1
ATOM 2875 O O . PRO A 1 360 ? -0.037 -38.784 -66.023 1.00 15.01 360 PRO A O 1
ATOM 2879 N N . ALA A 1 361 ? 1.978 -39.074 -66.984 1.00 15.35 361 ALA A N 1
ATOM 2880 C CA . ALA A 1 361 ? 1.749 -40.480 -67.292 1.00 15.89 361 ALA A CA 1
ATOM 2881 C C . ALA A 1 361 ? 2.213 -41.408 -66.174 1.00 14.88 361 ALA A C 1
ATOM 2882 O O . ALA A 1 361 ? 2.395 -42.613 -66.389 1.00 24.02 361 ALA A O 1
ATOM 2884 N N . THR A 1 362 ? 2.348 -40.858 -64.979 1.00 13.31 362 THR A N 1
ATOM 2885 C CA . THR A 1 362 ? 2.782 -41.615 -63.814 1.00 16.87 362 THR A CA 1
ATOM 2886 C C . THR A 1 362 ? 1.650 -42.468 -63.223 1.00 17.62 362 THR A C 1
ATOM 2887 O O . THR A 1 362 ? 0.482 -42.269 -63.538 1.00 14.49 362 THR A O 1
ATOM 2891 N N . PRO A 1 363 ? 2.000 -43.450 -62.385 1.00 16.39 363 PRO A N 1
ATOM 2892 C CA . PRO A 1 363 ? 0.981 -44.418 -61.969 1.00 15.50 363 PRO A CA 1
ATOM 2893 C C . PRO A 1 363 ? -0.170 -43.806 -61.174 1.00 14.02 363 PRO A C 1
ATOM 2894 O O . PRO A 1 363 ? -0.000 -42.818 -60.441 1.00 15.11 363 PRO A O 1
ATOM 2898 N N . GLY A 1 364 ? -1.332 -44.427 -61.308 1.00 12.71 364 GLY A N 1
ATOM 2899 C CA . GLY A 1 364 ? -2.532 -44.004 -60.599 1.00 12.81 364 GLY A CA 1
ATOM 2900 C C . GLY A 1 364 ? -2.936 -42.604 -61.015 1.00 10.34 364 GLY A C 1
ATOM 2901 O O . GLY A 1 364 ? -2.996 -42.275 -62.213 1.00 12.91 364 GLY A O 1
ATOM 2902 N N . PHE A 1 365 ? -3.219 -41.757 -60.038 1.00 11.14 365 PHE A N 1
ATOM 2903 C CA . PHE A 1 365 ? -3.588 -40.379 -60.356 1.00 11.46 365 PHE A CA 1
ATOM 2904 C C . PHE A 1 365 ? -2.385 -39.440 -60.405 1.00 11.72 365 PHE A C 1
ATOM 2905 O O . PHE A 1 365 ? -2.551 -38.241 -60.560 1.00 13.72 365 PHE A O 1
ATOM 2913 N N . GLY A 1 366 ? -1.176 -39.985 -60.309 1.00 10.86 366 GLY A N 1
ATOM 2914 C CA . GLY A 1 366 ? 0.010 -39.160 -60.488 1.00 11.55 366 GLY A CA 1
ATOM 2915 C C . GLY A 1 366 ? 0.257 -38.160 -59.370 1.00 14.66 366 GLY A C 1
ATOM 2916 O O . GLY A 1 366 ? 1.083 -37.267 -59.502 1.00 15.27 366 GLY A O 1
ATOM 2917 N N . ILE A 1 367 ? -0.462 -38.313 -58.268 1.00 10.94 367 ILE A N 1
ATOM 2918 C CA . ILE A 1 367 ? -0.297 -37.455 -57.101 1.00 12.19 367 ILE A CA 1
ATOM 2919 C C . ILE A 1 367 ? 0.519 -38.192 -56.043 1.00 13.26 367 ILE A C 1
ATOM 2920 O O . ILE A 1 367 ? 0.223 -39.337 -55.715 1.00 12.61 367 ILE A O 1
ATOM 2925 N N . VAL A 1 368 ? 1.566 -37.550 -55.519 1.00 11.30 368 VAL A N 1
ATOM 2926 C CA . VAL A 1 368 ? 2.395 -38.214 -54.529 1.00 10.82 368 VAL A CA 1
ATOM 2927 C C . VAL A 1 368 ? 2.071 -37.676 -53.139 1.00 11.69 368 VAL A C 1
ATOM 2928 O O . VAL A 1 368 ? 2.300 -36.500 -52.843 1.00 13.14 368 VAL A O 1
ATOM 2932 N N . PHE A 1 369 ? 1.504 -38.533 -52.296 1.00 11.36 369 PHE A N 1
ATOM 2933 C CA . PHE A 1 369 ? 1.182 -38.137 -50.929 1.00 12.23 369 PHE A CA 1
ATOM 2934 C C . PHE A 1 369 ? 2.358 -38.338 -49.988 1.00 13.13 369 PHE A C 1
ATOM 2935 O O . PHE A 1 369 ? 3.175 -39.244 -50.168 1.00 13.32 369 PHE A O 1
ATOM 2943 N N . ASP A 1 370 ? 2.445 -37.452 -49.005 1.00 14.25 370 ASP A N 1
ATOM 2944 C CA . ASP A 1 370 ? 3.467 -37.516 -47.969 1.00 13.13 370 ASP A CA 1
ATOM 2945 C C . ASP A 1 370 ? 3.002 -38.560 -46.976 1.00 12.67 370 ASP A C 1
ATOM 2946 O O . ASP A 1 370 ? 2.131 -38.301 -46.158 1.00 12.98 370 ASP A O 1
ATOM 2951 N N . ASP A 1 371 ? 3.566 -39.767 -47.053 1.00 13.06 371 ASP A N 1
ATOM 2952 C CA . ASP A 1 371 ? 3.100 -40.849 -46.204 1.00 11.83 371 ASP A CA 1
ATOM 2953 C C . ASP A 1 371 ? 3.154 -40.484 -44.717 1.00 12.67 371 ASP A C 1
ATOM 2954 O O . ASP A 1 371 ? 2.214 -40.767 -43.965 1.00 13.42 371 ASP A O 1
ATOM 2959 N N . GLU A 1 372 ? 4.244 -39.855 -44.296 1.00 13.67 372 GLU A N 1
ATOM 2960 C CA . GLU A 1 372 ? 4.455 -39.602 -42.866 1.00 16.73 372 GLU A CA 1
ATOM 2961 C C . GLU A 1 372 ? 3.490 -38.546 -42.343 1.00 14.47 372 GLU A C 1
ATOM 2962 O O . GLU A 1 372 ? 3.017 -38.617 -41.215 1.00 14.24 372 GLU A O 1
ATOM 2968 N N . LEU A 1 373 ? 3.213 -37.550 -43.167 1.00 13.50 373 LEU A N 1
ATOM 2969 C CA . LEU A 1 373 ? 2.277 -36.516 -42.763 1.00 13.25 373 LEU A CA 1
ATOM 2970 C C . LEU A 1 373 ? 0.871 -37.086 -42.696 1.00 10.52 373 LEU A C 1
ATOM 2971 O O . LEU A 1 373 ? 0.117 -36.807 -41.761 1.00 12.81 373 LEU A O 1
ATOM 2976 N N . VAL A 1 374 ? 0.508 -37.888 -43.687 1.00 12.07 374 VAL A N 1
ATOM 2977 C CA . VAL A 1 374 ? -0.813 -38.490 -43.664 1.00 11.09 374 VAL A CA 1
ATOM 2978 C C . VAL A 1 374 ? -0.958 -39.390 -42.442 1.00 12.89 374 VAL A C 1
ATOM 2979 O O . VAL A 1 374 ? -1.988 -39.381 -41.779 1.00 13.09 374 VAL A O 1
ATOM 2983 N N . THR A 1 375 ? 0.081 -40.164 -42.141 1.00 11.28 375 THR A N 1
ATOM 2984 C CA . THR A 1 375 ? 0.048 -41.018 -40.956 1.00 12.81 375 THR A CA 1
ATOM 2985 C C . THR A 1 375 ? -0.183 -40.200 -39.677 1.00 12.02 375 THR A C 1
ATOM 2986 O O . THR A 1 375 ? -1.003 -40.563 -38.839 1.00 13.90 375 THR A O 1
ATOM 2990 N N . TYR A 1 376 ? 0.524 -39.084 -39.551 1.00 11.86 376 TYR A N 1
ATOM 2991 C CA . TYR A 1 376 ? 0.320 -38.193 -38.417 1.00 14.16 376 TYR A CA 1
ATOM 2992 C C . TYR A 1 376 ? -1.127 -37.709 -38.317 1.00 13.96 376 TYR A C 1
ATOM 2993 O O . TYR A 1 376 ? -1.713 -37.712 -37.236 1.00 14.93 376 TYR A O 1
ATOM 3002 N N . LEU A 1 377 ? -1.688 -37.280 -39.447 1.00 11.22 377 LEU A N 1
ATOM 3003 C CA . LEU A 1 377 ? -3.060 -36.793 -39.477 1.00 12.62 377 LEU A CA 1
ATOM 3004 C C . LEU A 1 377 ? -4.094 -37.887 -39.181 1.00 14.10 377 LEU A C 1
ATOM 3005 O O . LEU A 1 377 ? -5.106 -37.634 -38.525 1.00 14.20 377 LEU A O 1
ATOM 3010 N N . ILE A 1 378 ? -3.844 -39.094 -39.676 1.00 13.25 378 ILE A N 1
ATOM 3011 C CA . ILE A 1 378 ? -4.715 -40.233 -39.397 1.00 13.74 378 ILE A CA 1
ATOM 3012 C C . ILE A 1 378 ? -4.756 -40.454 -37.884 1.00 15.20 378 ILE A C 1
ATOM 3013 O O . ILE A 1 378 ? -5.818 -40.596 -37.272 1.00 17.80 378 ILE A O 1
ATOM 3018 N N . ASN A 1 379 ? -3.578 -40.449 -37.280 1.00 17.83 379 ASN A N 1
ATOM 3019 C CA . ASN A 1 379 ? -3.475 -40.793 -35.882 1.00 20.26 379 ASN A CA 1
ATOM 3020 C C . ASN A 1 379 ? -3.988 -39.691 -34.960 1.00 20.96 379 ASN A C 1
ATOM 3021 O O . ASN A 1 379 ? -4.583 -39.965 -33.919 1.00 22.71 379 ASN A O 1
ATOM 3026 N N A ARG A 1 380 ? -3.767 -38.445 -35.356 0.55 18.49 380 ARG A N 1
ATOM 3027 N N B ARG A 1 380 ? -3.772 -38.438 -35.349 0.45 18.50 380 ARG A N 1
ATOM 3028 C CA A ARG A 1 380 ? -4.195 -37.318 -34.549 0.55 19.15 380 ARG A CA 1
ATOM 3029 C CA B ARG A 1 380 ? -4.195 -37.314 -34.521 0.45 19.16 380 ARG A CA 1
ATOM 3030 C C A ARG A 1 380 ? -5.705 -37.134 -34.599 0.55 20.53 380 ARG A C 1
ATOM 3031 C C B ARG A 1 380 ? -5.696 -37.050 -34.598 0.45 20.52 380 ARG A C 1
ATOM 3032 O O A ARG A 1 380 ? -6.370 -37.092 -33.566 0.55 21.52 380 ARG A O 1
ATOM 3033 O O B ARG A 1 380 ? -6.350 -36.862 -33.572 0.45 21.58 380 ARG A O 1
ATOM 3048 N N . SER A 1 381 ? -6.237 -37.030 -35.812 1.00 17.56 381 SER A N 1
ATOM 3049 C CA . SER A 1 381 ? -7.627 -36.643 -36.005 1.00 17.65 381 SER A CA 1
ATOM 3050 C C . SER A 1 381 ? -8.470 -37.612 -36.837 1.00 19.43 381 SER A C 1
ATOM 3051 O O . SER A 1 381 ? -9.700 -37.525 -36.844 1.00 22.50 381 SER A O 1
ATOM 3054 N N . GLY A 1 382 ? -7.812 -38.505 -37.561 1.00 15.06 382 GLY A N 1
ATOM 3055 C CA . GLY A 1 382 ? -8.511 -39.420 -38.446 1.00 16.26 382 GLY A CA 1
ATOM 3056 C C . GLY A 1 382 ? -8.713 -40.772 -37.803 1.00 17.48 382 GLY A C 1
ATOM 3057 O O . GLY A 1 382 ? -8.895 -40.866 -36.587 1.00 18.85 382 GLY A O 1
ATOM 3058 N N . TRP A 1 383 ? -8.673 -41.824 -38.613 1.00 14.56 383 TRP A N 1
ATOM 3059 C CA . TRP A 1 383 ? -8.879 -43.163 -38.085 1.00 13.60 383 TRP A CA 1
ATOM 3060 C C . TRP A 1 383 ? -8.290 -44.242 -38.989 1.00 16.75 383 TRP A C 1
ATOM 3061 O O . TRP A 1 383 ? -7.936 -43.996 -40.152 1.00 15.68 383 TRP A O 1
ATOM 3072 N N . SER A 1 384 ? -8.201 -45.447 -38.444 1.00 17.12 384 SER A N 1
ATOM 3073 C CA . SER A 1 384 ? -7.607 -46.556 -39.156 1.00 18.24 384 SER A CA 1
ATOM 3074 C C . SER A 1 384 ? -8.373 -47.831 -38.838 1.00 18.71 384 SER A C 1
ATOM 3075 O O . SER A 1 384 ? -8.735 -48.074 -37.688 1.00 20.09 384 SER A O 1
ATOM 3078 N N . GLU A 1 385 ? -8.635 -48.623 -39.873 1.00 15.77 385 GLU A N 1
ATOM 3079 C CA . GLU A 1 385 ? -9.228 -49.947 -39.717 1.00 20.73 385 GLU A CA 1
ATOM 3080 C C . GLU A 1 385 ? -8.371 -50.982 -40.416 1.00 20.43 385 GLU A C 1
ATOM 3081 O O . GLU A 1 385 ? -7.887 -50.749 -41.522 1.00 17.26 385 GLU A O 1
ATOM 3087 N N . GLY A 1 386 ? -8.179 -52.128 -39.765 1.00 21.87 386 GLY A N 1
ATOM 3088 C CA . GLY A 1 386 ? -7.449 -53.225 -40.370 1.00 23.92 386 GLY A CA 1
ATOM 3089 C C . GLY A 1 386 ? -5.964 -53.202 -40.068 1.00 30.10 386 GLY A C 1
ATOM 3090 O O . GLY A 1 386 ? -5.517 -52.491 -39.164 1.00 29.68 386 GLY A O 1
ATOM 3091 N N . HIS A 1 387 ? -5.203 -53.981 -40.836 1.00 31.09 387 HIS A N 1
ATOM 3092 C CA . HIS A 1 387 ? -3.746 -54.035 -40.721 1.00 33.86 387 HIS A CA 1
ATOM 3093 C C . HIS A 1 387 ? -3.147 -54.915 -41.821 1.00 36.48 387 HIS A C 1
ATOM 3094 O O . HIS A 1 387 ? -1.937 -54.897 -42.061 1.00 49.14 387 HIS A O 1
ATOM 3101 N N . LEU B 1 3 ? -55.889 -45.711 -39.210 1.00 42.01 3 LEU B N 1
ATOM 3102 C CA . LEU B 1 3 ? -57.177 -46.370 -39.419 1.00 35.73 3 LEU B CA 1
ATOM 3103 C C . LEU B 1 3 ? -57.382 -47.568 -38.493 1.00 30.49 3 LEU B C 1
ATOM 3104 O O . LEU B 1 3 ? -56.518 -48.430 -38.383 1.00 29.25 3 LEU B O 1
ATOM 3109 N N . ASN B 1 4 ? -58.541 -47.624 -37.851 1.00 30.11 4 ASN B N 1
ATOM 3110 C CA . ASN B 1 4 ? -58.935 -48.809 -37.103 1.00 30.06 4 ASN B CA 1
ATOM 3111 C C . ASN B 1 4 ? -59.421 -49.886 -38.068 1.00 28.71 4 ASN B C 1
ATOM 3112 O O . ASN B 1 4 ? -60.453 -49.718 -38.721 1.00 30.95 4 ASN B O 1
ATOM 3117 N N . ILE B 1 5 ? -58.685 -50.992 -38.151 1.00 26.20 5 ILE B N 1
ATOM 3118 C CA . ILE B 1 5 ? -59.017 -52.068 -39.088 1.00 25.14 5 ILE B CA 1
ATOM 3119 C C . ILE B 1 5 ? -59.601 -53.321 -38.430 1.00 34.98 5 ILE B C 1
ATOM 3120 O O . ILE B 1 5 ? -59.810 -54.339 -39.097 1.00 28.74 5 ILE B O 1
ATOM 3125 N N . THR B 1 6 ? -59.865 -53.253 -37.129 1.00 30.83 6 THR B N 1
ATOM 3126 C CA . THR B 1 6 ? -60.409 -54.403 -36.406 1.00 33.16 6 THR B CA 1
ATOM 3127 C C . THR B 1 6 ? -61.755 -54.871 -36.969 1.00 33.47 6 THR B C 1
ATOM 3128 O O . THR B 1 6 ? -62.123 -56.038 -36.830 1.00 35.88 6 THR B O 1
ATOM 3132 N N . GLY B 1 7 ? -62.479 -53.959 -37.611 1.00 34.70 7 GLY B N 1
ATOM 3133 C CA . GLY B 1 7 ? -63.803 -54.253 -38.129 1.00 29.22 7 GLY B CA 1
ATOM 3134 C C . GLY B 1 7 ? -63.829 -54.799 -39.544 1.00 32.09 7 GLY B C 1
ATOM 3135 O O . GLY B 1 7 ? -64.895 -55.119 -40.071 1.00 34.75 7 GLY B O 1
ATOM 3136 N N . ILE B 1 8 ? -62.660 -54.912 -40.162 1.00 29.85 8 ILE B N 1
ATOM 3137 C CA . ILE B 1 8 ? -62.576 -55.459 -41.510 1.00 29.77 8 ILE B CA 1
ATOM 3138 C C . ILE B 1 8 ? -62.531 -56.989 -41.483 1.00 32.50 8 ILE B C 1
ATOM 3139 O O . ILE B 1 8 ? -61.603 -57.578 -40.938 1.00 30.92 8 ILE B O 1
ATOM 3144 N N . GLN B 1 9 ? -63.542 -57.623 -42.075 1.00 27.84 9 GLN B N 1
ATOM 3145 C CA . GLN B 1 9 ? -63.603 -59.083 -42.138 1.00 30.98 9 GLN B CA 1
ATOM 3146 C C . GLN B 1 9 ? -62.591 -59.642 -43.140 1.00 34.90 9 GLN B C 1
ATOM 3147 O O . GLN B 1 9 ? -62.325 -59.031 -44.176 1.00 35.95 9 GLN B O 1
ATOM 3153 N N . SER B 1 10 ? -62.037 -60.812 -42.830 1.00 33.01 10 SER B N 1
ATOM 3154 C CA . SER B 1 10 ? -61.071 -61.469 -43.708 1.00 30.50 10 SER B CA 1
ATOM 3155 C C . SER B 1 10 ? -61.731 -61.848 -45.026 1.00 31.47 10 SER B C 1
ATOM 3156 O O . SER B 1 10 ? -61.060 -62.074 -46.030 1.00 35.19 10 SER B O 1
ATOM 3159 N N . ASP B 1 11 ? -63.059 -61.896 -45.003 1.00 33.76 11 ASP B N 1
ATOM 3160 C CA . ASP B 1 11 ? -63.872 -62.320 -46.135 1.00 33.42 11 ASP B CA 1
ATOM 3161 C C . ASP B 1 11 ? -63.951 -61.246 -47.223 1.00 33.04 11 ASP B C 1
ATOM 3162 O O . ASP B 1 11 ? -64.192 -61.539 -48.396 1.00 28.64 11 ASP B O 1
ATOM 3167 N N . TRP B 1 12 ? -63.750 -59.999 -46.822 1.00 30.31 12 TRP B N 1
ATOM 3168 C CA . TRP B 1 12 ? -63.873 -58.871 -47.739 1.00 29.43 12 TRP B CA 1
ATOM 3169 C C . TRP B 1 12 ? -62.701 -58.793 -48.723 1.00 24.88 12 TRP B C 1
ATOM 3170 O O . TRP B 1 12 ? -61.553 -58.663 -48.320 1.00 27.55 12 TRP B O 1
ATOM 3181 N N . LYS B 1 13 ? -63.004 -58.878 -50.016 1.00 26.06 13 LYS B N 1
ATOM 3182 C CA . LYS B 1 13 ? -61.972 -58.914 -51.049 1.00 24.19 13 LYS B CA 1
ATOM 3183 C C . LYS B 1 13 ? -62.272 -57.912 -52.168 1.00 23.22 13 LYS B C 1
ATOM 3184 O O . LYS B 1 13 ? -63.423 -57.499 -52.358 1.00 24.01 13 LYS B O 1
ATOM 3190 N N . VAL B 1 14 ? -61.225 -57.521 -52.888 1.00 25.77 14 VAL B N 1
ATOM 3191 C CA . VAL B 1 14 ? -61.357 -56.638 -54.044 1.00 19.47 14 VAL B CA 1
ATOM 3192 C C . VAL B 1 14 ? -61.971 -57.437 -55.185 1.00 24.11 14 VAL B C 1
ATOM 3193 O O . VAL B 1 14 ? -61.332 -58.320 -55.756 1.00 28.15 14 VAL B O 1
ATOM 3197 N N . GLU B 1 15 ? -63.221 -57.138 -55.509 1.00 23.33 15 GLU B N 1
ATOM 3198 C CA . GLU B 1 15 ? -63.939 -57.926 -56.500 1.00 26.22 15 GLU B CA 1
ATOM 3199 C C . GLU B 1 15 ? -63.848 -57.317 -57.895 1.00 29.77 15 GLU B C 1
ATOM 3200 O O . GLU B 1 15 ? -63.861 -58.031 -58.901 1.00 25.17 15 GLU B O 1
ATOM 3206 N N . LYS B 1 16 ? -63.748 -55.994 -57.955 1.00 19.44 16 LYS B N 1
ATOM 3207 C CA . LYS B 1 16 ? -63.704 -55.324 -59.241 1.00 19.51 16 LYS B CA 1
ATOM 3208 C C . LYS B 1 16 ? -63.049 -53.953 -59.107 1.00 20.87 16 LYS B C 1
ATOM 3209 O O . LYS B 1 16 ? -63.175 -53.300 -58.072 1.00 18.35 16 LYS B O 1
ATOM 3215 N N . ILE B 1 17 ? -62.352 -53.533 -60.157 1.00 18.42 17 ILE B N 1
ATOM 3216 C CA . ILE B 1 17 ? -61.772 -52.192 -60.227 1.00 15.98 17 ILE B CA 1
ATOM 3217 C C . ILE B 1 17 ? -62.121 -51.626 -61.589 1.00 18.96 17 ILE B C 1
ATOM 3218 O O . ILE B 1 17 ? -61.828 -52.241 -62.607 1.00 21.70 17 ILE B O 1
ATOM 3223 N N . GLU B 1 18 ? -62.764 -50.465 -61.615 1.00 16.48 18 GLU B N 1
ATOM 3224 C CA . GLU B 1 18 ? -63.135 -49.843 -62.865 1.00 15.30 18 GLU B CA 1
ATOM 3225 C C . GLU B 1 18 ? -62.502 -48.471 -62.877 1.00 16.38 18 GLU B C 1
ATOM 3226 O O . GLU B 1 18 ? -62.271 -47.887 -61.818 1.00 16.59 18 GLU B O 1
ATOM 3232 N N . PHE B 1 19 ? -62.236 -47.964 -64.074 1.00 14.95 19 PHE B N 1
ATOM 3233 C CA . PHE B 1 19 ? -61.493 -46.713 -64.240 1.00 16.18 19 PHE B CA 1
ATOM 3234 C C . PHE B 1 19 ? -62.163 -45.832 -65.280 1.00 16.88 19 PHE B C 1
ATOM 3235 O O . PHE B 1 19 ? -62.560 -46.313 -66.341 1.00 16.87 19 PHE B O 1
ATOM 3243 N N . ALA B 1 20 ? -62.276 -44.538 -64.987 1.00 15.21 20 ALA B N 1
ATOM 3244 C CA . ALA B 1 20 ? -62.772 -43.587 -65.974 1.00 15.98 20 ALA B CA 1
ATOM 3245 C C . ALA B 1 20 ? -62.233 -42.182 -65.754 1.00 14.88 20 ALA B C 1
ATOM 3246 O O . ALA B 1 20 ? -61.895 -41.793 -64.633 1.00 17.87 20 ALA B O 1
ATOM 3248 N N . LYS B 1 21 ? -62.156 -41.417 -66.836 1.00 14.24 21 LYS B N 1
ATOM 3249 C CA . LYS B 1 21 ? -61.763 -40.017 -66.742 1.00 15.54 21 LYS B CA 1
ATOM 3250 C C . LYS B 1 21 ? -63.008 -39.133 -66.761 1.00 14.90 21 LYS B C 1
ATOM 3251 O O . LYS B 1 21 ? -63.813 -39.195 -67.688 1.00 18.08 21 LYS B O 1
ATOM 3257 N N . LEU B 1 22 ? -63.158 -38.331 -65.717 1.00 11.74 22 LEU B N 1
ATOM 3258 C CA . LEU B 1 22 ? -64.266 -37.387 -65.595 1.00 11.76 22 LEU B CA 1
ATOM 3259 C C . LEU B 1 22 ? -63.804 -36.023 -66.114 1.00 17.02 22 LEU B C 1
ATOM 3260 O O . LEU B 1 22 ? -62.631 -35.673 -65.966 1.00 17.06 22 LEU B O 1
ATOM 3265 N N . THR B 1 23 ? -64.709 -35.263 -66.706 1.00 14.93 23 THR B N 1
ATOM 3266 C CA . THR B 1 23 ? -64.345 -33.967 -67.263 1.00 14.42 23 THR B CA 1
ATOM 3267 C C . THR B 1 23 ? -65.248 -32.848 -66.768 1.00 13.70 23 THR B C 1
ATOM 3268 O O . THR B 1 23 ? -66.419 -33.060 -66.454 1.00 16.27 23 THR B O 1
ATOM 3272 N N . GLY B 1 24 ? -64.689 -31.650 -66.688 1.00 13.75 24 GLY B N 1
ATOM 3273 C CA . GLY B 1 24 ? -65.444 -30.485 -66.290 1.00 15.26 24 GLY B CA 1
ATOM 3274 C C . GLY B 1 24 ? -64.703 -29.207 -66.647 1.00 15.39 24 GLY B C 1
ATOM 3275 O O . GLY B 1 24 ? -63.881 -29.188 -67.570 1.00 15.71 24 GLY B O 1
ATOM 3276 N N . GLU B 1 25 ? -65.017 -28.142 -65.925 1.00 15.35 25 GLU B N 1
ATOM 3277 C CA . GLU B 1 25 ? -64.452 -26.828 -66.213 1.00 17.46 25 GLU B CA 1
ATOM 3278 C C . GLU B 1 25 ? -64.333 -26.037 -64.934 1.00 19.81 25 GLU B C 1
ATOM 3279 O O . GLU B 1 25 ? -65.162 -26.171 -64.031 1.00 16.92 25 GLU B O 1
ATOM 3285 N N . ARG B 1 26 ? -63.330 -25.170 -64.856 1.00 13.39 26 ARG B N 1
ATOM 3286 C CA . ARG B 1 26 ? -63.339 -24.243 -63.738 1.00 14.80 26 ARG B CA 1
ATOM 3287 C C . ARG B 1 26 ? -64.290 -23.070 -64.031 1.00 13.06 26 ARG B C 1
ATOM 3288 O O . ARG B 1 26 ? -64.659 -22.832 -65.179 1.00 16.19 26 ARG B O 1
ATOM 3296 N N . ALA B 1 27 ? -64.695 -22.364 -62.985 1.00 15.16 27 ALA B N 1
ATOM 3297 C CA . ALA B 1 27 ? -65.645 -21.259 -63.104 1.00 13.45 27 ALA B CA 1
ATOM 3298 C C . ALA B 1 27 ? -65.114 -20.154 -64.011 1.00 17.49 27 ALA B C 1
ATOM 3299 O O . ALA B 1 27 ? -65.867 -19.533 -64.765 1.00 18.73 27 ALA B O 1
ATOM 3301 N N . ARG B 1 28 ? -63.815 -19.898 -63.921 1.00 16.29 28 ARG B N 1
ATOM 3302 C CA . ARG B 1 28 ? -63.192 -18.834 -64.706 1.00 14.84 28 ARG B CA 1
ATOM 3303 C C . ARG B 1 28 ? -61.870 -19.359 -65.262 1.00 10.98 28 ARG B C 1
ATOM 3304 O O . ARG B 1 28 ? -61.103 -20.015 -64.551 1.00 13.52 28 ARG B O 1
ATOM 3312 N N . SER B 1 29 ? -61.611 -19.113 -66.547 1.00 11.04 29 SER B N 1
ATOM 3313 C CA . SER B 1 29 ? -60.352 -19.574 -67.144 1.00 11.39 29 SER B CA 1
ATOM 3314 C C . SER B 1 29 ? -59.123 -18.987 -66.440 1.00 13.38 29 SER B C 1
ATOM 3315 O O . SER B 1 29 ? -59.069 -17.794 -66.138 1.00 13.91 29 SER B O 1
ATOM 3318 N N . ALA B 1 30 ? -58.146 -19.846 -66.170 1.00 10.83 30 ALA B N 1
ATOM 3319 C CA . ALA B 1 30 ? -56.902 -19.452 -65.503 1.00 13.08 30 ALA B CA 1
ATOM 3320 C C . ALA B 1 30 ? -55.835 -19.029 -66.506 1.00 13.32 30 ALA B C 1
ATOM 3321 O O . ALA B 1 30 ? -55.525 -19.745 -67.461 1.00 11.78 30 ALA B O 1
ATOM 3323 N N . GLY B 1 31 ? -55.262 -17.860 -66.273 1.00 11.77 31 GLY B N 1
ATOM 3324 C CA . GLY B 1 31 ? -54.222 -17.349 -67.139 1.00 12.53 31 GLY B CA 1
ATOM 3325 C C . GLY B 1 31 ? -52.853 -17.962 -66.903 1.00 11.54 31 GLY B C 1
ATOM 3326 O O . GLY B 1 31 ? -52.717 -19.099 -66.468 1.00 11.79 31 GLY B O 1
ATOM 3327 N N . ALA B 1 32 ? -51.822 -17.175 -67.171 1.00 11.32 32 ALA B N 1
ATOM 3328 C CA . ALA B 1 32 ? -50.442 -17.614 -66.973 1.00 10.46 32 ALA B CA 1
ATOM 3329 C C . ALA B 1 32 ? -49.997 -17.571 -65.503 1.00 10.88 32 ALA B C 1
ATOM 3330 O O . ALA B 1 32 ? -50.666 -16.987 -64.660 1.00 11.46 32 ALA B O 1
ATOM 3332 N N . ASN B 1 33 ? -48.847 -18.178 -65.201 1.00 10.09 33 ASN B N 1
ATOM 3333 C CA . ASN B 1 33 ? -48.202 -17.922 -63.910 1.00 9.88 33 ASN B CA 1
ATOM 3334 C C . ASN B 1 33 ? -46.762 -17.516 -64.163 1.00 10.48 33 ASN B C 1
ATOM 3335 O O . ASN B 1 33 ? -46.379 -17.320 -65.305 1.00 11.38 33 ASN B O 1
ATOM 3340 N N . GLY B 1 34 ? -45.963 -17.395 -63.112 1.00 10.36 34 GLY B N 1
ATOM 3341 C CA . GLY B 1 34 ? -44.617 -16.848 -63.259 1.00 10.23 34 GLY B CA 1
ATOM 3342 C C . GLY B 1 34 ? -43.742 -17.587 -64.268 1.00 11.67 34 GLY B C 1
ATOM 3343 O O . GLY B 1 34 ? -42.877 -16.975 -64.904 1.00 11.28 34 GLY B O 1
ATOM 3344 N N . ARG B 1 35 ? -43.971 -18.893 -64.430 1.00 13.73 35 ARG B N 1
ATOM 3345 C CA . ARG B 1 35 ? -43.091 -19.734 -65.255 1.00 11.42 35 ARG B CA 1
ATOM 3346 C C . ARG B 1 35 ? -43.679 -20.266 -66.572 1.00 12.10 35 ARG B C 1
ATOM 3347 O O . ARG B 1 35 ? -42.951 -20.464 -67.542 1.00 11.80 35 ARG B O 1
ATOM 3355 N N . ILE B 1 36 ? -44.992 -20.503 -66.620 1.00 11.91 36 ILE B N 1
ATOM 3356 C CA . ILE B 1 36 ? -45.609 -21.012 -67.846 1.00 11.78 36 ILE B CA 1
ATOM 3357 C C . ILE B 1 36 ? -46.877 -20.244 -68.256 1.00 12.97 36 ILE B C 1
ATOM 3358 O O . ILE B 1 36 ? -47.319 -19.319 -67.558 1.00 11.22 36 ILE B O 1
ATOM 3363 N N . GLY B 1 37 ? -47.439 -20.626 -69.402 1.00 14.51 37 GLY B N 1
ATOM 3364 C CA . GLY B 1 37 ? -48.532 -19.897 -70.025 1.00 12.72 37 GLY B CA 1
ATOM 3365 C C . GLY B 1 37 ? -49.928 -20.197 -69.506 1.00 13.41 37 GLY B C 1
ATOM 3366 O O . GLY B 1 37 ? -50.113 -20.734 -68.398 1.00 13.43 37 GLY B O 1
ATOM 3367 N N . VAL B 1 38 ? -50.919 -19.820 -70.310 1.00 13.87 38 VAL B N 1
ATOM 3368 C CA . VAL B 1 38 ? -52.325 -19.947 -69.935 1.00 12.69 38 VAL B CA 1
ATOM 3369 C C . VAL B 1 38 ? -52.664 -21.386 -69.507 1.00 12.44 38 VAL B C 1
ATOM 3370 O O . VAL B 1 38 ? -52.285 -22.342 -70.181 1.00 16.45 38 VAL B O 1
ATOM 3374 N N . HIS B 1 39 ? -53.342 -21.518 -68.364 1.00 10.92 39 HIS B N 1
ATOM 3375 C CA . HIS B 1 39 ? -53.773 -22.825 -67.858 1.00 11.35 39 HIS B CA 1
ATOM 3376 C C . HIS B 1 39 ? -55.134 -23.251 -68.408 1.00 15.54 39 HIS B C 1
ATOM 3377 O O . HIS B 1 39 ? -55.394 -24.449 -68.565 1.00 15.24 39 HIS B O 1
ATOM 3384 N N . GLY B 1 40 ? -55.998 -22.287 -68.714 1.00 13.18 40 GLY B N 1
ATOM 3385 C CA . GLY B 1 40 ? -57.280 -22.594 -69.324 1.00 14.62 40 GLY B CA 1
ATOM 3386 C C . GLY B 1 40 ? -58.421 -22.910 -68.374 1.00 10.79 40 GLY B C 1
ATOM 3387 O O . GLY B 1 40 ? -58.351 -22.652 -67.160 1.00 12.14 40 GLY B O 1
ATOM 3388 N N . LYS B 1 41 ? -59.480 -23.479 -68.950 1.00 13.88 41 LYS B N 1
ATOM 3389 C CA . LYS B 1 41 ? -60.744 -23.685 -68.250 1.00 14.50 41 LYS B CA 1
ATOM 3390 C C . LYS B 1 41 ? -61.017 -25.173 -68.049 1.00 15.28 41 LYS B C 1
ATOM 3391 O O . LYS B 1 41 ? -61.699 -25.560 -67.111 1.00 18.25 41 LYS B O 1
ATOM 3397 N N . SER B 1 42 ? -60.480 -26.002 -68.938 1.00 17.35 42 SER B N 1
ATOM 3398 C CA . SER B 1 42 ? -60.754 -27.443 -68.915 1.00 16.59 42 SER B CA 1
ATOM 3399 C C . SER B 1 42 ? -60.107 -28.159 -67.727 1.00 14.34 42 SER B C 1
ATOM 3400 O O . SER B 1 42 ? -58.946 -27.921 -67.395 1.00 18.70 42 SER B O 1
ATOM 3403 N N . CYS B 1 43 ? -60.872 -29.043 -67.091 1.00 14.54 43 CYS B N 1
ATOM 3404 C CA . CYS B 1 43 ? -60.394 -29.801 -65.947 1.00 16.90 43 CYS B CA 1
ATOM 3405 C C . CYS B 1 43 ? -60.768 -31.261 -66.133 1.00 16.25 43 CYS B C 1
ATOM 3406 O O . CYS B 1 43 ? -61.800 -31.564 -66.725 1.00 17.28 43 CYS B O 1
ATOM 3409 N N . THR B 1 44 ? -59.927 -32.159 -65.626 1.00 16.95 44 THR B N 1
ATOM 3410 C CA . THR B 1 44 ? -60.245 -33.586 -65.618 1.00 16.43 44 THR B CA 1
ATOM 3411 C C . THR B 1 44 ? -59.870 -34.207 -64.284 1.00 17.54 44 THR B C 1
ATOM 3412 O O . THR B 1 44 ? -59.073 -33.648 -63.529 1.00 15.70 44 THR B O 1
ATOM 3416 N N . VAL B 1 45 ? -60.487 -35.347 -63.974 1.00 15.20 45 VAL B N 1
ATOM 3417 C CA . VAL B 1 45 ? -60.140 -36.104 -62.782 1.00 14.82 45 VAL B CA 1
ATOM 3418 C C . VAL B 1 45 ? -60.227 -37.588 -63.137 1.00 13.94 45 VAL B C 1
ATOM 3419 O O . VAL B 1 45 ? -61.288 -38.068 -63.528 1.00 13.36 45 VAL B O 1
ATOM 3423 N N . ASP B 1 46 ? -59.110 -38.296 -63.027 1.00 13.95 46 ASP B N 1
ATOM 3424 C CA . ASP B 1 46 ? -59.109 -39.748 -63.206 1.00 13.25 46 ASP B CA 1
ATOM 3425 C C . ASP B 1 46 ? -59.625 -40.422 -61.944 1.00 13.86 46 ASP B C 1
ATOM 3426 O O . ASP B 1 46 ? -59.147 -40.149 -60.835 1.00 13.95 46 ASP B O 1
ATOM 3431 N N . ILE B 1 47 ? -60.619 -41.289 -62.123 1.00 13.80 47 ILE B N 1
ATOM 3432 C CA . ILE B 1 47 ? -61.336 -41.894 -61.004 1.00 13.96 47 ILE B CA 1
ATOM 3433 C C . ILE B 1 47 ? -61.308 -43.411 -61.115 1.00 17.70 47 ILE B C 1
ATOM 3434 O O . ILE B 1 47 ? -61.336 -43.965 -62.207 1.00 16.62 47 ILE B O 1
ATOM 3439 N N . ALA B 1 48 ? -61.196 -44.081 -59.976 1.00 13.66 48 ALA B N 1
ATOM 3440 C CA . ALA B 1 48 ? -61.439 -45.514 -59.924 1.00 14.67 48 ALA B CA 1
ATOM 3441 C C . ALA B 1 48 ? -62.662 -45.753 -59.066 1.00 15.07 48 ALA B C 1
ATOM 3442 O O . ALA B 1 48 ? -62.880 -45.073 -58.053 1.00 15.20 48 ALA B O 1
ATOM 3444 N N . ARG B 1 49 ? -63.469 -46.715 -59.489 1.00 13.51 49 ARG B N 1
ATOM 3445 C CA . ARG B 1 49 ? -64.562 -47.221 -58.683 1.00 15.72 49 ARG B CA 1
ATOM 3446 C C . ARG B 1 49 ? -64.177 -48.640 -58.300 1.00 14.87 49 ARG B C 1
ATOM 3447 O O . ARG B 1 49 ? -63.950 -49.474 -59.176 1.00 16.80 49 ARG B O 1
ATOM 3455 N N . ILE B 1 50 ? -64.068 -48.897 -56.998 1.00 16.17 50 ILE B N 1
ATOM 3456 C CA . ILE B 1 50 ? -63.656 -50.211 -56.511 1.00 16.95 50 ILE B CA 1
ATOM 3457 C C . ILE B 1 50 ? -64.842 -50.934 -55.884 1.00 19.66 50 ILE B C 1
ATOM 3458 O O . ILE B 1 50 ? -65.677 -50.316 -55.236 1.00 17.55 50 ILE B O 1
ATOM 3463 N N . THR B 1 51 ? -64.927 -52.242 -56.100 1.00 17.57 51 THR B N 1
ATOM 3464 C CA . THR B 1 51 ? -65.999 -53.015 -55.497 1.00 18.37 51 THR B CA 1
ATOM 3465 C C . THR B 1 51 ? -65.415 -54.021 -54.529 1.00 19.13 51 THR B C 1
ATOM 3466 O O . THR B 1 51 ? -64.591 -54.853 -54.906 1.00 20.82 51 THR B O 1
ATOM 3470 N N . ILE B 1 52 ? -65.826 -53.908 -53.270 1.00 20.02 52 ILE B N 1
ATOM 3471 C CA . ILE B 1 52 ? -65.402 -54.820 -52.222 1.00 22.56 52 ILE B CA 1
ATOM 3472 C C . ILE B 1 52 ? -66.637 -55.329 -51.485 1.00 18.07 52 ILE B C 1
ATOM 3473 O O . ILE B 1 52 ? -67.519 -54.550 -51.118 1.00 20.05 52 ILE B O 1
ATOM 3478 N N . ASP B 1 53 ? -66.702 -56.640 -51.276 1.00 24.37 53 ASP B N 1
ATOM 3479 C CA . ASP B 1 53 ? -67.848 -57.236 -50.596 1.00 23.42 53 ASP B CA 1
ATOM 3480 C C . ASP B 1 53 ? -69.173 -56.628 -51.057 1.00 22.63 53 ASP B C 1
ATOM 3481 O O . ASP B 1 53 ? -70.014 -56.244 -50.237 1.00 23.50 53 ASP B O 1
ATOM 3486 N N . GLY B 1 54 ? -69.348 -56.522 -52.372 1.00 21.24 54 GLY B N 1
ATOM 3487 C CA . GLY B 1 54 ? -70.622 -56.113 -52.939 1.00 21.82 54 GLY B CA 1
ATOM 3488 C C . GLY B 1 54 ? -70.992 -54.648 -52.791 1.00 26.73 54 GLY B C 1
ATOM 3489 O O . GLY B 1 54 ? -72.150 -54.275 -52.982 1.00 31.79 54 GLY B O 1
ATOM 3490 N N . GLN B 1 55 ? -70.014 -53.807 -52.471 1.00 25.93 55 GLN B N 1
ATOM 3491 C CA . GLN B 1 55 ? -70.278 -52.387 -52.257 1.00 23.54 55 GLN B CA 1
ATOM 3492 C C . GLN B 1 55 ? -69.178 -51.555 -52.918 1.00 17.88 55 GLN B C 1
ATOM 3493 O O . GLN B 1 55 ? -68.023 -51.971 -52.951 1.00 21.50 55 GLN B O 1
ATOM 3499 N N . THR B 1 56 ? -69.534 -50.386 -53.438 1.00 24.76 56 THR B N 1
ATOM 3500 C CA . THR B 1 56 ? -68.567 -49.582 -54.177 1.00 18.23 56 THR B CA 1
ATOM 3501 C C . THR B 1 56 ? -67.998 -48.416 -53.387 1.00 17.63 56 THR B C 1
ATOM 3502 O O . THR B 1 56 ? -68.630 -47.887 -52.474 1.00 20.04 56 THR B O 1
ATOM 3506 N N . GLY B 1 57 ? -66.787 -48.027 -53.759 1.00 18.78 57 GLY B N 1
ATOM 3507 C CA . GLY B 1 57 ? -66.171 -46.802 -53.278 1.00 16.71 57 GLY B CA 1
ATOM 3508 C C . GLY B 1 57 ? -65.561 -46.089 -54.472 1.00 17.86 57 GLY B C 1
ATOM 3509 O O . GLY B 1 57 ? -65.170 -46.739 -55.430 1.00 18.14 57 GLY B O 1
ATOM 3510 N N . TYR B 1 58 ? -65.499 -44.760 -54.419 1.00 16.68 58 TYR B N 1
ATOM 3511 C CA . TYR B 1 58 ? -64.984 -43.953 -55.522 1.00 14.77 58 TYR B CA 1
ATOM 3512 C C . TYR B 1 58 ? -63.825 -43.091 -55.057 1.00 12.01 58 TYR B C 1
ATOM 3513 O O . TYR B 1 58 ? -63.784 -42.669 -53.912 1.00 14.45 58 TYR B O 1
ATOM 3522 N N . GLY B 1 59 ? -62.909 -42.772 -55.959 1.00 13.94 59 GLY B N 1
ATOM 3523 C CA . GLY B 1 59 ? -61.872 -41.821 -55.600 1.00 15.65 59 GLY B CA 1
ATOM 3524 C C . GLY B 1 59 ? -60.875 -41.567 -56.704 1.00 17.42 59 GLY B C 1
ATOM 3525 O O . GLY B 1 59 ? -60.858 -42.285 -57.701 1.00 16.19 59 GLY B O 1
ATOM 3526 N N . SER B 1 60 ? -60.051 -40.530 -56.528 1.00 11.68 60 SER B N 1
ATOM 3527 C CA . SER B 1 60 ? -58.924 -40.285 -57.433 1.00 15.66 60 SER B CA 1
ATOM 3528 C C . SER B 1 60 ? -58.087 -41.544 -57.554 1.00 11.36 60 SER B C 1
ATOM 3529 O O . SER B 1 60 ? -57.895 -42.254 -56.579 1.00 13.84 60 SER B O 1
ATOM 3532 N N . SER B 1 61 ? -57.586 -41.805 -58.756 1.00 12.97 61 SER B N 1
ATOM 3533 C CA . SER B 1 61 ? -56.667 -42.920 -58.996 1.00 16.24 61 SER B CA 1
ATOM 3534 C C . SER B 1 61 ? -55.624 -42.520 -60.052 1.00 18.38 61 SER B C 1
ATOM 3535 O O . SER B 1 61 ? -55.979 -42.063 -61.137 1.00 16.89 61 SER B O 1
ATOM 3538 N N . ILE B 1 62 ? -54.338 -42.665 -59.732 1.00 20.06 62 ILE B N 1
ATOM 3539 C CA . ILE B 1 62 ? -53.293 -42.420 -60.731 1.00 19.59 62 ILE B CA 1
ATOM 3540 C C . ILE B 1 62 ? -52.294 -43.565 -60.788 1.00 19.01 62 ILE B C 1
ATOM 3541 O O . ILE B 1 62 ? -52.210 -44.373 -59.867 1.00 20.92 62 ILE B O 1
ATOM 3546 N N . HIS B 1 63 ? -51.535 -43.621 -61.880 1.00 19.55 63 HIS B N 1
ATOM 3547 C CA . HIS B 1 63 ? -50.527 -44.670 -62.064 1.00 20.22 63 HIS B CA 1
ATOM 3548 C C . HIS B 1 63 ? -51.119 -46.073 -61.993 1.00 20.81 63 HIS B C 1
ATOM 3549 O O . HIS B 1 63 ? -50.479 -47.003 -61.491 1.00 19.82 63 HIS B O 1
ATOM 3556 N N . MET B 1 64 ? -52.347 -46.225 -62.480 1.00 17.89 64 MET B N 1
ATOM 3557 C CA . MET B 1 64 ? -52.981 -47.542 -62.541 1.00 18.98 64 MET B CA 1
ATOM 3558 C C . MET B 1 64 ? -53.358 -47.934 -63.962 1.00 21.53 64 MET B C 1
ATOM 3559 O O . MET B 1 64 ? -54.176 -47.274 -64.604 1.00 21.81 64 MET B O 1
ATOM 3564 N N . THR B 1 65 ? -52.768 -49.025 -64.435 1.00 20.34 65 THR B N 1
ATOM 3565 C CA . THR B 1 65 ? -53.096 -49.584 -65.738 1.00 23.70 65 THR B CA 1
ATOM 3566 C C . THR B 1 65 ? -54.052 -50.760 -65.541 1.00 19.89 65 THR B C 1
ATOM 3567 O O . THR B 1 65 ? -54.205 -51.261 -64.434 1.00 22.35 65 THR B O 1
ATOM 3571 N N . PRO B 1 66 ? -54.716 -51.199 -66.613 1.00 21.92 66 PRO B N 1
ATOM 3572 C CA . PRO B 1 66 ? -55.566 -52.388 -66.487 1.00 23.16 66 PRO B CA 1
ATOM 3573 C C . PRO B 1 66 ? -54.781 -53.601 -65.967 1.00 22.78 66 PRO B C 1
ATOM 3574 O O . PRO B 1 66 ? -55.285 -54.355 -65.136 1.00 24.56 66 PRO B O 1
ATOM 3578 N N . GLU B 1 67 ? -53.558 -53.775 -66.445 1.00 24.66 67 GLU B N 1
ATOM 3579 C CA . GLU B 1 67 ? -52.732 -54.900 -66.011 1.00 26.18 67 GLU B CA 1
ATOM 3580 C C . GLU B 1 67 ? -52.456 -54.863 -64.503 1.00 25.55 67 GLU B C 1
ATOM 3581 O O . GLU B 1 67 ? -52.546 -55.886 -63.814 1.00 28.56 67 GLU B O 1
ATOM 3587 N N . TRP B 1 68 ? -52.119 -53.681 -63.997 1.00 22.66 68 TRP B N 1
ATOM 3588 C CA . TRP B 1 68 ? -51.911 -53.493 -62.563 1.00 25.64 68 TRP B CA 1
ATOM 3589 C C . TRP B 1 68 ? -53.133 -53.975 -61.790 1.00 25.70 68 TRP B C 1
ATOM 3590 O O . TRP B 1 68 ? -53.023 -54.755 -60.846 1.00 25.22 68 TRP B O 1
ATOM 3601 N N . ALA B 1 69 ? -54.309 -53.519 -62.206 1.00 23.05 69 ALA B N 1
ATOM 3602 C CA . ALA B 1 69 ? -55.537 -53.842 -61.498 1.00 21.37 69 ALA B CA 1
ATOM 3603 C C . ALA B 1 69 ? -55.834 -55.336 -61.535 1.00 26.25 69 ALA B C 1
ATOM 3604 O O . ALA B 1 69 ? -56.340 -55.891 -60.566 1.00 23.73 69 ALA B O 1
ATOM 3606 N N . GLU B 1 70 ? -55.527 -55.983 -62.657 1.00 28.88 70 GLU B N 1
ATOM 3607 C CA . GLU B 1 70 ? -55.739 -57.423 -62.779 1.00 29.41 70 GLU B CA 1
ATOM 3608 C C . GLU B 1 70 ? -55.087 -58.175 -61.630 1.00 29.33 70 GLU B C 1
ATOM 3609 O O . GLU B 1 70 ? -55.661 -59.132 -61.115 1.00 31.23 70 GLU B O 1
ATOM 3615 N N . ASP B 1 71 ? -53.894 -57.732 -61.229 1.00 31.87 71 ASP B N 1
ATOM 3616 C CA . ASP B 1 71 ? -53.113 -58.415 -60.197 1.00 26.75 71 ASP B CA 1
ATOM 3617 C C . ASP B 1 71 ? -53.643 -58.154 -58.792 1.00 35.14 71 ASP B C 1
ATOM 3618 O O . ASP B 1 71 ? -53.223 -58.799 -57.829 1.00 34.25 71 ASP B O 1
ATOM 3623 N N . VAL B 1 72 ? -54.555 -57.198 -58.669 1.00 26.59 72 VAL B N 1
ATOM 3624 C CA . VAL B 1 72 ? -55.093 -56.849 -57.360 1.00 24.48 72 VAL B CA 1
ATOM 3625 C C . VAL B 1 72 ? -56.444 -57.508 -57.091 1.00 20.64 72 VAL B C 1
ATOM 3626 O O . VAL B 1 72 ? -56.841 -57.676 -55.942 1.00 23.84 72 VAL B O 1
ATOM 3630 N N . ILE B 1 73 ? -57.153 -57.896 -58.144 1.00 24.57 73 ILE B N 1
ATOM 3631 C CA . ILE B 1 73 ? -58.452 -58.527 -57.953 1.00 26.51 73 ILE B CA 1
ATOM 3632 C C . ILE B 1 73 ? -58.277 -59.797 -57.117 1.00 30.30 73 ILE B C 1
ATOM 3633 O O . ILE B 1 73 ? -57.364 -60.577 -57.361 1.00 29.09 73 ILE B O 1
ATOM 3638 N N . GLY B 1 74 ? -59.133 -59.987 -56.120 1.00 29.07 74 GLY B N 1
ATOM 3639 C CA . GLY B 1 74 ? -59.090 -61.199 -55.321 1.00 26.96 74 GLY B CA 1
ATOM 3640 C C . GLY B 1 74 ? -58.267 -61.076 -54.053 1.00 30.19 74 GLY B C 1
ATOM 3641 O O . GLY B 1 74 ? -58.323 -61.945 -53.189 1.00 32.28 74 GLY B O 1
ATOM 3642 N N . ARG B 1 75 ? -57.493 -60.006 -53.937 1.00 26.01 75 ARG B N 1
ATOM 3643 C CA . ARG B 1 75 ? -56.761 -59.761 -52.699 1.00 22.74 75 ARG B CA 1
ATOM 3644 C C . ARG B 1 75 ? -57.715 -59.325 -51.593 1.00 23.66 75 ARG B C 1
ATOM 3645 O O . ARG B 1 75 ? -58.754 -58.721 -51.854 1.00 28.74 75 ARG B O 1
ATOM 3653 N N . ARG B 1 76 ? -57.372 -59.662 -50.353 1.00 24.42 76 ARG B N 1
ATOM 3654 C CA . ARG B 1 76 ? -58.177 -59.271 -49.208 1.00 25.19 76 ARG B CA 1
ATOM 3655 C C . ARG B 1 76 ? -57.932 -57.814 -48.858 1.00 23.91 76 ARG B C 1
ATOM 3656 O O . ARG B 1 76 ? -56.791 -57.349 -48.870 1.00 28.12 76 ARG B O 1
ATOM 3664 N N . LEU B 1 77 ? -59.006 -57.095 -48.548 1.00 24.41 77 LEU B N 1
ATOM 3665 C CA . LEU B 1 77 ? -58.870 -55.715 -48.112 1.00 27.54 77 LEU B CA 1
ATOM 3666 C C . LEU B 1 77 ? -57.836 -55.630 -46.987 1.00 26.99 77 LEU B C 1
ATOM 3667 O O . LEU B 1 77 ? -56.966 -54.759 -47.003 1.00 28.82 77 LEU B O 1
ATOM 3672 N N . LEU B 1 78 ? -57.919 -56.551 -46.028 1.00 30.76 78 LEU B N 1
ATOM 3673 C CA . LEU B 1 78 ? -56.977 -56.578 -44.906 1.00 31.62 78 LEU B CA 1
ATOM 3674 C C . LEU B 1 78 ? -55.520 -56.619 -45.346 1.00 28.51 78 LEU B C 1
ATOM 3675 O O . LEU B 1 78 ? -54.656 -56.041 -44.693 1.00 31.79 78 LEU B O 1
ATOM 3680 N N . ASP B 1 79 ? -55.245 -57.314 -46.441 1.00 24.95 79 ASP B N 1
ATOM 3681 C CA . ASP B 1 79 ? -53.868 -57.460 -46.907 1.00 29.20 79 ASP B CA 1
ATOM 3682 C C . ASP B 1 79 ? -53.320 -56.198 -47.575 1.00 31.28 79 ASP B C 1
ATOM 3683 O O . ASP B 1 79 ? -52.108 -56.071 -47.770 1.00 30.72 79 ASP B O 1
ATOM 3688 N N . LEU B 1 80 ? -54.202 -55.267 -47.918 1.00 28.70 80 LEU B N 1
ATOM 3689 C CA . LEU B 1 80 ? -53.759 -54.001 -48.506 1.00 30.27 80 LEU B CA 1
ATOM 3690 C C . LEU B 1 80 ? -53.248 -53.058 -47.425 1.00 26.54 80 LEU B C 1
ATOM 3691 O O . LEU B 1 80 ? -52.590 -52.062 -47.719 1.00 29.08 80 LEU B O 1
ATOM 3696 N N . PHE B 1 81 ? -53.576 -53.368 -46.176 1.00 28.26 81 PHE B N 1
ATOM 3697 C CA . PHE B 1 81 ? -53.151 -52.556 -45.042 1.00 32.91 81 PHE B CA 1
ATOM 3698 C C . PHE B 1 81 ? -51.971 -53.183 -44.310 1.00 39.28 81 PHE B C 1
ATOM 3699 O O . PHE B 1 81 ? -51.841 -54.410 -44.264 1.00 38.19 81 PHE B O 1
ATOM 3707 N N . ASP B 1 82 ? -51.119 -52.338 -43.732 1.00 39.66 82 ASP B N 1
ATOM 3708 C CA . ASP B 1 82 ? -50.066 -52.812 -42.831 1.00 46.18 82 ASP B CA 1
ATOM 3709 C C . ASP B 1 82 ? -50.622 -52.999 -41.421 1.00 48.94 82 ASP B C 1
ATOM 3710 O O . ASP B 1 82 ? -51.780 -52.676 -41.154 1.00 48.45 82 ASP B O 1
ATOM 3715 N N . ASP B 1 83 ? -49.794 -53.526 -40.525 1.00 55.73 83 ASP B N 1
ATOM 3716 C CA . ASP B 1 83 ? -50.223 -53.801 -39.157 1.00 61.65 83 ASP B CA 1
ATOM 3717 C C . ASP B 1 83 ? -50.777 -52.544 -38.500 1.00 56.39 83 ASP B C 1
ATOM 3718 O O . ASP B 1 83 ? -51.733 -52.599 -37.725 1.00 55.13 83 ASP B O 1
ATOM 3723 N N . ARG B 1 84 ? -50.173 -51.409 -38.833 1.00 52.97 84 ARG B N 1
ATOM 3724 C CA . ARG B 1 84 ? -50.471 -50.147 -38.173 1.00 54.24 84 ARG B CA 1
ATOM 3725 C C . ARG B 1 84 ? -51.678 -49.424 -38.774 1.00 50.63 84 ARG B C 1
ATOM 3726 O O . ARG B 1 84 ? -51.944 -48.268 -38.444 1.00 52.11 84 ARG B O 1
ATOM 3734 N N . GLY B 1 85 ? -52.407 -50.108 -39.654 1.00 48.86 85 GLY B N 1
ATOM 3735 C CA . GLY B 1 85 ? -53.623 -49.560 -40.235 1.00 40.04 85 GLY B CA 1
ATOM 3736 C C . GLY B 1 85 ? -53.377 -48.593 -41.378 1.00 42.21 85 GLY B C 1
ATOM 3737 O O . GLY B 1 85 ? -54.262 -47.826 -41.760 1.00 37.52 85 GLY B O 1
ATOM 3738 N N . ARG B 1 86 ? -52.170 -48.635 -41.929 1.00 42.88 86 ARG B N 1
ATOM 3739 C CA . ARG B 1 86 ? -51.787 -47.744 -43.018 1.00 37.94 86 ARG B CA 1
ATOM 3740 C C . ARG B 1 86 ? -51.755 -48.499 -44.341 1.00 29.31 86 ARG B C 1
ATOM 3741 O O . ARG B 1 86 ? -51.081 -49.520 -44.456 1.00 31.36 86 ARG B O 1
ATOM 3749 N N . LEU B 1 87 ? -52.478 -47.996 -45.337 1.00 29.86 87 LEU B N 1
ATOM 3750 C CA . LEU B 1 87 ? -52.482 -48.635 -46.646 1.00 29.53 87 LEU B CA 1
ATOM 3751 C C . LEU B 1 87 ? -51.049 -48.778 -47.136 1.00 25.43 87 LEU B C 1
ATOM 3752 O O . LEU B 1 87 ? -50.255 -47.840 -47.038 1.00 25.35 87 LEU B O 1
ATOM 3757 N N . ARG B 1 88 ? -50.722 -49.954 -47.659 1.00 25.01 88 ARG B N 1
ATOM 3758 C CA . ARG B 1 88 ? -49.368 -50.234 -48.120 1.00 25.10 88 ARG B CA 1
ATOM 3759 C C . ARG B 1 88 ? -48.978 -49.362 -49.304 1.00 24.81 88 ARG B C 1
ATOM 3760 O O . ARG B 1 88 ? -49.812 -49.003 -50.140 1.00 24.42 88 ARG B O 1
ATOM 3768 N N . GLU B 1 89 ? -47.697 -49.009 -49.343 1.00 23.43 89 GLU B N 1
ATOM 3769 C CA . GLU B 1 89 ? -47.140 -48.115 -50.351 1.00 23.08 89 GLU B CA 1
ATOM 3770 C C . GLU B 1 89 ? -47.525 -48.471 -51.779 1.00 26.20 89 GLU B C 1
ATOM 3771 O O . GLU B 1 89 ? -47.818 -47.585 -52.593 1.00 23.26 89 GLU B O 1
ATOM 3777 N N . ALA B 1 90 ? -47.507 -49.765 -52.082 1.00 24.31 90 ALA B N 1
ATOM 3778 C CA . ALA B 1 90 ? -47.737 -50.248 -53.439 1.00 25.20 90 ALA B CA 1
ATOM 3779 C C . ALA B 1 90 ? -49.132 -49.928 -53.966 1.00 20.55 90 ALA B C 1
ATOM 3780 O O . ALA B 1 90 ? -49.358 -49.966 -55.172 1.00 24.16 90 ALA B O 1
ATOM 3782 N N . TYR B 1 91 ? -50.063 -49.619 -53.070 1.00 24.31 91 TYR B N 1
ATOM 3783 C CA . TYR B 1 91 ? -51.456 -49.418 -53.469 1.00 22.03 91 TYR B CA 1
ATOM 3784 C C . TYR B 1 91 ? -51.930 -47.978 -53.351 1.00 20.12 91 TYR B C 1
ATOM 3785 O O . TYR B 1 91 ? -53.049 -47.661 -53.753 1.00 18.52 91 TYR B O 1
ATOM 3794 N N . ARG B 1 92 ? -51.095 -47.111 -52.787 1.00 19.58 92 ARG B N 1
ATOM 3795 C CA . ARG B 1 92 ? -51.536 -45.767 -52.409 1.00 18.10 92 ARG B CA 1
ATOM 3796 C C . ARG B 1 92 ? -52.047 -44.893 -53.548 1.00 20.39 92 ARG B C 1
ATOM 3797 O O . ARG B 1 92 ? -53.183 -44.432 -53.512 1.00 18.33 92 ARG B O 1
ATOM 3805 N N . LEU B 1 93 ? -51.208 -44.639 -54.546 1.00 18.70 93 LEU B N 1
ATOM 3806 C CA . LEU B 1 93 ? -51.589 -43.709 -55.608 1.00 20.71 93 LEU B CA 1
ATOM 3807 C C . LEU B 1 93 ? -52.782 -44.235 -56.398 1.00 17.75 93 LEU B C 1
ATOM 3808 O O . LEU B 1 93 ? -53.627 -43.462 -56.848 1.00 16.74 93 LEU B O 1
ATOM 3813 N N . GLN B 1 94 ? -52.831 -45.551 -56.559 1.00 18.85 94 GLN B N 1
ATOM 3814 C CA . GLN B 1 94 ? -53.877 -46.215 -57.332 1.00 17.90 94 GLN B CA 1
ATOM 3815 C C . GLN B 1 94 ? -55.215 -46.321 -56.602 1.00 17.18 94 GLN B C 1
ATOM 3816 O O . GLN B 1 94 ? -56.258 -46.095 -57.199 1.00 17.95 94 GLN B O 1
ATOM 3822 N N . LEU B 1 95 ? -55.184 -46.664 -55.313 1.00 15.96 95 LEU B N 1
ATOM 3823 C CA . LEU B 1 95 ? -56.396 -47.103 -54.627 1.00 17.81 95 LEU B CA 1
ATOM 3824 C C . LEU B 1 95 ? -56.708 -46.474 -53.264 1.00 18.15 95 LEU B C 1
ATOM 3825 O O . LEU B 1 95 ? -57.774 -46.750 -52.698 1.00 16.69 95 LEU B O 1
ATOM 3830 N N . GLU B 1 96 ? -55.821 -45.642 -52.722 1.00 17.11 96 GLU B N 1
ATOM 3831 C CA . GLU B 1 96 ? -56.064 -45.125 -51.367 1.00 14.13 96 GLU B CA 1
ATOM 3832 C C . GLU B 1 96 ? -57.393 -44.379 -51.289 1.00 17.17 96 GLU B C 1
ATOM 3833 O O . GLU B 1 96 ? -58.117 -44.485 -50.305 1.00 16.46 96 GLU B O 1
ATOM 3839 N N . TYR B 1 97 ? -57.730 -43.630 -52.329 1.00 15.08 97 TYR B N 1
ATOM 3840 C CA . TYR B 1 97 ? -58.948 -42.839 -52.251 1.00 13.79 97 TYR B CA 1
ATOM 3841 C C . TYR B 1 97 ? -60.190 -43.725 -52.415 1.00 15.55 97 TYR B C 1
ATOM 3842 O O . TYR B 1 97 ? -61.099 -43.666 -51.591 1.00 15.78 97 TYR B O 1
ATOM 3851 N N . PRO B 1 98 ? -60.231 -44.554 -53.467 1.00 15.02 98 PRO B N 1
ATOM 3852 C CA . PRO B 1 98 ? -61.395 -45.453 -53.538 1.00 14.97 98 PRO B CA 1
ATOM 3853 C C . PRO B 1 98 ? -61.543 -46.344 -52.290 1.00 16.18 98 PRO B C 1
ATOM 3854 O O . PRO B 1 98 ? -62.670 -46.597 -51.850 1.00 15.52 98 PRO B O 1
ATOM 3858 N N . VAL B 1 99 ? -60.429 -46.822 -51.741 1.00 17.94 99 VAL B N 1
ATOM 3859 C CA . VAL B 1 99 ? -60.473 -47.687 -50.555 1.00 16.13 99 VAL B CA 1
ATOM 3860 C C . VAL B 1 99 ? -60.965 -46.944 -49.313 1.00 17.57 99 VAL B C 1
ATOM 3861 O O . VAL B 1 99 ? -61.846 -47.425 -48.595 1.00 18.64 99 VAL B O 1
ATOM 3865 N N . LEU B 1 100 ? -60.425 -45.759 -49.065 1.00 15.98 100 LEU B N 1
ATOM 3866 C CA . LEU B 1 100 ? -60.867 -44.962 -47.939 1.00 17.59 100 LEU B CA 1
ATOM 3867 C C . LEU B 1 100 ? -62.347 -44.590 -48.077 1.00 15.83 100 LEU B C 1
ATOM 3868 O O . LEU B 1 100 ? -63.089 -44.602 -47.096 1.00 17.92 100 LEU B O 1
ATOM 3873 N N . ASP B 1 101 ? -62.779 -44.255 -49.292 1.00 14.64 101 ASP B N 1
ATOM 3874 C CA . ASP B 1 101 ? -64.185 -43.947 -49.513 1.00 14.09 101 ASP B CA 1
ATOM 3875 C C . ASP B 1 101 ? -65.015 -45.184 -49.208 1.00 17.77 101 ASP B C 1
ATOM 3876 O O . ASP B 1 101 ? -66.032 -45.088 -48.530 1.00 16.80 101 ASP B O 1
ATOM 3881 N N . TRP B 1 102 ? -64.555 -46.333 -49.703 1.00 17.97 102 TRP B N 1
ATOM 3882 C CA . TRP B 1 102 ? -65.248 -47.605 -49.487 1.00 16.99 102 TRP B CA 1
ATOM 3883 C C . TRP B 1 102 ? -65.459 -47.882 -47.999 1.00 20.32 102 TRP B C 1
ATOM 3884 O O . TRP B 1 102 ? -66.574 -48.178 -47.578 1.00 21.57 102 TRP B O 1
ATOM 3895 N N . LEU B 1 103 ? -64.392 -47.774 -47.216 1.00 20.21 103 LEU B N 1
ATOM 3896 C CA . LEU B 1 103 ? -64.467 -47.964 -45.765 1.00 20.27 103 LEU B CA 1
ATOM 3897 C C . LEU B 1 103 ? -65.457 -47.003 -45.109 1.00 24.89 103 LEU B C 1
ATOM 3898 O O . LEU B 1 103 ? -66.236 -47.395 -44.241 1.00 23.77 103 LEU B O 1
ATOM 3903 N N . GLY B 1 104 ? -65.427 -45.741 -45.522 1.00 18.45 104 GLY B N 1
ATOM 3904 C CA . GLY B 1 104 ? -66.369 -44.763 -45.018 1.00 15.65 104 GLY B CA 1
ATOM 3905 C C . GLY B 1 104 ? -67.800 -45.171 -45.322 1.00 20.18 104 GLY B C 1
ATOM 3906 O O . GLY B 1 104 ? -68.648 -45.125 -44.440 1.00 21.53 104 GLY B O 1
ATOM 3907 N N . GLN B 1 105 ? -68.070 -45.564 -46.569 1.00 19.03 105 GLN B N 1
ATOM 3908 C CA . GLN B 1 105 ? -69.400 -46.047 -46.964 1.00 19.54 105 GLN B CA 1
ATOM 3909 C C . GLN B 1 105 ? -69.844 -47.264 -46.131 1.00 25.69 105 GLN B C 1
ATOM 3910 O O . GLN B 1 105 ? -70.985 -47.329 -45.664 1.00 24.20 105 GLN B O 1
ATOM 3916 N N . ARG B 1 106 ? -68.942 -48.225 -45.962 1.00 21.88 106 ARG B N 1
ATOM 3917 C CA . ARG B 1 106 ? -69.240 -49.451 -45.219 1.00 24.36 106 ARG B CA 1
ATOM 3918 C C . ARG B 1 106 ? -69.522 -49.175 -43.743 1.00 21.42 106 ARG B C 1
ATOM 3919 O O . ARG B 1 106 ? -70.468 -49.723 -43.176 1.00 27.15 106 ARG B O 1
ATOM 3927 N N . GLN B 1 107 ? -68.720 -48.311 -43.126 1.00 21.10 107 GLN B N 1
ATOM 3928 C CA . GLN B 1 107 ? -68.881 -47.993 -41.708 1.00 23.75 107 GLN B CA 1
ATOM 3929 C C . GLN B 1 107 ? -69.843 -46.838 -41.444 1.00 22.13 107 GLN B C 1
ATOM 3930 O O . GLN B 1 107 ? -70.194 -46.562 -40.295 1.00 26.57 107 GLN B O 1
ATOM 3936 N N . GLY B 1 108 ? -70.290 -46.169 -42.499 1.00 19.24 108 GLY B N 1
ATOM 3937 C CA . GLY B 1 108 ? -71.238 -45.076 -42.341 1.00 21.01 108 GLY B CA 1
ATOM 3938 C C . GLY B 1 108 ? -70.604 -43.894 -41.627 1.00 26.07 108 GLY B C 1
ATOM 3939 O O . GLY B 1 108 ? -71.237 -43.241 -40.796 1.00 26.29 108 GLY B O 1
ATOM 3940 N N . LYS B 1 109 ? -69.342 -43.629 -41.963 1.00 22.08 109 LYS B N 1
ATOM 3941 C CA . LYS B 1 109 ? -68.553 -42.568 -41.336 1.00 20.98 109 LYS B CA 1
ATOM 3942 C C . LYS B 1 109 ? -67.800 -41.779 -42.399 1.00 19.68 109 LYS B C 1
ATOM 3943 O O . LYS B 1 109 ? -67.345 -42.357 -43.383 1.00 18.63 109 LYS B O 1
ATOM 3949 N N . PRO B 1 110 ? -67.656 -40.459 -42.199 1.00 18.06 110 PRO B N 1
ATOM 3950 C CA . PRO B 1 110 ? -66.779 -39.708 -43.106 1.00 16.07 110 PRO B CA 1
ATOM 3951 C C . PRO B 1 110 ? -65.329 -40.118 -42.867 1.00 19.72 110 PRO B C 1
ATOM 3952 O O . PRO B 1 110 ? -64.962 -40.538 -41.760 1.00 17.94 110 PRO B O 1
ATOM 3956 N N . VAL B 1 111 ? -64.502 -40.021 -43.902 1.00 17.99 111 VAL B N 1
ATOM 3957 C CA . VAL B 1 111 ? -63.104 -40.392 -43.762 1.00 13.82 111 VAL B CA 1
ATOM 3958 C C . VAL B 1 111 ? -62.421 -39.622 -42.634 1.00 16.19 111 VAL B C 1
ATOM 3959 O O . VAL B 1 111 ? -61.626 -40.193 -41.901 1.00 16.61 111 VAL B O 1
ATOM 3963 N N . TYR B 1 112 ? -62.733 -38.334 -42.495 1.00 19.08 112 TYR B N 1
ATOM 3964 C CA . TYR B 1 112 ? -62.081 -37.535 -41.462 1.00 19.08 112 TYR B CA 1
ATOM 3965 C C . TYR B 1 112 ? -62.324 -38.132 -40.093 1.00 23.34 112 TYR B C 1
ATOM 3966 O O . TYR B 1 112 ? -61.487 -38.016 -39.208 1.00 21.64 112 TYR B O 1
ATOM 3975 N N . ASP B 1 113 ? -63.469 -38.780 -39.922 1.00 19.63 113 ASP B N 1
ATOM 3976 C CA . ASP B 1 113 ? -63.747 -39.422 -38.650 1.00 23.12 113 ASP B CA 1
ATOM 3977 C C . ASP B 1 113 ? -62.874 -40.664 -38.478 1.00 23.49 113 ASP B C 1
ATOM 3978 O O . ASP B 1 113 ? -62.345 -40.923 -37.392 1.00 29.61 113 ASP B O 1
ATOM 3983 N N . LEU B 1 114 ? -62.707 -41.417 -39.562 1.00 16.95 114 LEU B N 1
ATOM 3984 C CA . LEU B 1 114 ? -61.898 -42.628 -39.548 1.00 17.32 114 LEU B CA 1
ATOM 3985 C C . LEU B 1 114 ? -60.423 -42.382 -39.237 1.00 21.43 114 LEU B C 1
ATOM 3986 O O . LEU B 1 114 ? -59.760 -43.237 -38.645 1.00 24.87 114 LEU B O 1
ATOM 3991 N N . VAL B 1 115 ? -59.903 -41.221 -39.636 1.00 18.72 115 VAL B N 1
ATOM 3992 C CA . VAL B 1 115 ? -58.476 -40.936 -39.474 1.00 22.39 115 VAL B CA 1
ATOM 3993 C C . VAL B 1 115 ? -58.189 -39.803 -38.473 1.00 22.52 115 VAL B C 1
ATOM 3994 O O . VAL B 1 115 ? -57.051 -39.347 -38.346 1.00 23.66 115 VAL B O 1
ATOM 3998 N N . SER B 1 116 ? -59.218 -39.370 -37.753 1.00 25.28 116 SER B N 1
ATOM 3999 C CA . SER B 1 116 ? -59.085 -38.255 -36.822 1.00 27.62 116 SER B CA 1
ATOM 4000 C C . SER B 1 116 ? -58.020 -38.513 -35.759 1.00 31.93 116 SER B C 1
ATOM 4001 O O . SER B 1 116 ? -57.170 -37.653 -35.505 1.00 39.49 116 SER B O 1
ATOM 4004 N N . SER B 1 125 ? -68.022 -31.732 -35.922 1.00 30.67 125 SER B N 1
ATOM 4005 C CA . SER B 1 125 ? -68.204 -30.905 -37.118 1.00 32.75 125 SER B CA 1
ATOM 4006 C C . SER B 1 125 ? -66.845 -30.451 -37.646 1.00 29.05 125 SER B C 1
ATOM 4007 O O . SER B 1 125 ? -66.025 -29.934 -36.884 1.00 28.20 125 SER B O 1
ATOM 4010 N N . LEU B 1 126 ? -66.600 -30.658 -38.941 1.00 26.99 126 LEU B N 1
ATOM 4011 C CA . LEU B 1 126 ? -65.311 -30.296 -39.544 1.00 27.61 126 LEU B CA 1
ATOM 4012 C C . LEU B 1 126 ? -65.414 -29.061 -40.429 1.00 20.22 126 LEU B C 1
ATOM 4013 O O . LEU B 1 126 ? -66.089 -29.072 -41.453 1.00 21.33 126 LEU B O 1
ATOM 4018 N N . VAL B 1 127 ? -64.719 -28.001 -40.025 1.00 18.74 127 VAL B N 1
ATOM 4019 C CA . VAL B 1 127 ? -64.747 -26.732 -40.737 1.00 18.92 127 VAL B CA 1
ATOM 4020 C C . VAL B 1 127 ? -63.285 -26.340 -40.922 1.00 17.58 127 VAL B C 1
ATOM 4021 O O . VAL B 1 127 ? -62.546 -26.241 -39.947 1.00 20.63 127 VAL B O 1
ATOM 4025 N N . VAL B 1 128 ? -62.869 -26.150 -42.171 1.00 14.40 128 VAL B N 1
ATOM 4026 C CA . VAL B 1 128 ? -61.453 -26.002 -42.502 1.00 17.35 128 VAL B CA 1
ATOM 4027 C C . VAL B 1 128 ? -61.184 -24.717 -43.290 1.00 15.77 128 VAL B C 1
ATOM 4028 O O . VAL B 1 128 ? -61.886 -24.411 -44.241 1.00 16.68 128 VAL B O 1
ATOM 4032 N N . PRO B 1 129 ? -60.154 -23.958 -42.891 1.00 17.25 129 PRO B N 1
ATOM 4033 C CA . PRO B 1 129 ? -59.843 -22.755 -43.660 1.00 17.45 129 PRO B CA 1
ATOM 4034 C C . PRO B 1 129 ? -59.552 -23.091 -45.122 1.00 14.18 129 PRO B C 1
ATOM 4035 O O . PRO B 1 129 ? -59.011 -24.159 -45.435 1.00 15.02 129 PRO B O 1
ATOM 4039 N N . CYS B 1 130 ? -59.948 -22.190 -46.011 1.00 14.04 130 CYS B N 1
ATOM 4040 C CA . CYS B 1 130 ? -59.593 -22.335 -47.419 1.00 15.98 130 CYS B CA 1
ATOM 4041 C C . CYS B 1 130 ? -59.198 -20.994 -48.005 1.00 14.85 130 CYS B C 1
ATOM 4042 O O . CYS B 1 130 ? -59.470 -19.951 -47.416 1.00 14.61 130 CYS B O 1
ATOM 4045 N N . TYR B 1 131 ? -58.527 -21.017 -49.159 1.00 15.74 131 TYR B N 1
ATOM 4046 C CA . TYR B 1 131 ? -58.231 -19.777 -49.869 1.00 13.46 131 TYR B CA 1
ATOM 4047 C C . TYR B 1 131 ? -58.498 -19.964 -51.348 1.00 14.21 131 TYR B C 1
ATOM 4048 O O . TYR B 1 131 ? -58.496 -21.092 -51.855 1.00 13.21 131 TYR B O 1
ATOM 4057 N N . ASP B 1 132 ? -58.746 -18.845 -52.019 1.00 11.35 132 ASP B N 1
ATOM 4058 C CA . ASP B 1 132 ? -59.016 -18.831 -53.447 1.00 11.67 132 ASP B CA 1
ATOM 4059 C C . ASP B 1 132 ? -57.679 -18.803 -54.198 1.00 12.30 132 ASP B C 1
ATOM 4060 O O . ASP B 1 132 ? -56.941 -17.823 -54.126 1.00 13.25 132 ASP B O 1
ATOM 4065 N N . THR B 1 133 ? -57.368 -19.902 -54.881 1.00 11.54 133 THR B N 1
ATOM 4066 C CA . THR B 1 133 ? -56.091 -20.050 -55.578 1.00 11.59 133 THR B CA 1
ATOM 4067 C C . THR B 1 133 ? -56.161 -19.594 -57.044 1.00 11.23 133 THR B C 1
ATOM 4068 O O . THR B 1 133 ? -55.187 -19.710 -57.784 1.00 13.00 133 THR B O 1
ATOM 4072 N N . SER B 1 134 ? -57.296 -19.042 -57.454 1.00 10.54 134 SER B N 1
ATOM 4073 C CA . SER B 1 134 ? -57.568 -18.839 -58.886 1.00 12.56 134 SER B CA 1
ATOM 4074 C C . SER B 1 134 ? -57.087 -17.510 -59.489 1.00 11.99 134 SER B C 1
ATOM 4075 O O . SER B 1 134 ? -57.388 -17.207 -60.652 1.00 12.70 134 SER B O 1
ATOM 4078 N N . LEU B 1 135 ? -56.328 -16.734 -58.727 1.00 11.04 135 LEU B N 1
ATOM 4079 C CA . LEU B 1 135 ? -55.916 -15.406 -59.184 1.00 12.90 135 LEU B CA 1
ATOM 4080 C C . LEU B 1 135 ? -54.597 -15.457 -59.977 1.00 11.29 135 LEU B C 1
ATOM 4081 O O . LEU B 1 135 ? -53.525 -15.075 -59.486 1.00 13.31 135 LEU B O 1
ATOM 4086 N N . TYR B 1 136 ? -54.711 -15.918 -61.222 1.00 11.06 136 TYR B N 1
ATOM 4087 C CA . TYR B 1 136 ? -53.570 -16.092 -62.120 1.00 11.94 136 TYR B CA 1
ATOM 4088 C C . TYR B 1 136 ? -53.221 -14.779 -62.818 1.00 13.74 136 TYR B C 1
ATOM 4089 O O . TYR B 1 136 ? -53.803 -13.746 -62.481 1.00 12.06 136 TYR B O 1
ATOM 4098 N N . PHE B 1 137 ? -52.273 -14.802 -63.760 1.00 11.73 137 PHE B N 1
ATOM 4099 C CA . PHE B 1 137 ? -51.967 -13.583 -64.502 1.00 10.98 137 PHE B CA 1
ATOM 4100 C C . PHE B 1 137 ? -53.060 -13.423 -65.551 1.00 15.10 137 PHE B C 1
ATOM 4101 O O . PHE B 1 137 ? -52.907 -13.878 -66.683 1.00 18.03 137 PHE B O 1
ATOM 4109 N N . ASP B 1 138 ? -54.172 -12.809 -65.181 1.00 11.62 138 ASP B N 1
ATOM 4110 C CA . ASP B 1 138 ? -55.298 -12.709 -66.094 1.00 12.50 138 ASP B CA 1
ATOM 4111 C C . ASP B 1 138 ? -55.344 -11.342 -66.748 1.00 12.08 138 ASP B C 1
ATOM 4112 O O . ASP B 1 138 ? -56.282 -11.024 -67.485 1.00 12.89 138 ASP B O 1
ATOM 4117 N N . ASP B 1 139 ? -54.307 -10.555 -66.477 1.00 12.37 139 ASP B N 1
ATOM 4118 C CA . ASP B 1 139 ? -54.233 -9.149 -66.856 1.00 12.44 139 ASP B CA 1
ATOM 4119 C C . ASP B 1 139 ? -53.200 -8.831 -67.948 1.00 14.33 139 ASP B C 1
ATOM 4120 O O . ASP B 1 139 ? -52.942 -7.651 -68.208 1.00 12.84 139 ASP B O 1
ATOM 4125 N N . LEU B 1 140 ? -52.581 -9.847 -68.557 1.00 12.62 140 LEU B N 1
ATOM 4126 C CA . LEU B 1 140 ? -51.440 -9.614 -69.453 1.00 16.65 140 LEU B CA 1
ATOM 4127 C C . LEU B 1 140 ? -51.809 -8.922 -70.763 1.00 14.09 140 LEU B C 1
ATOM 4128 O O . LEU B 1 140 ? -50.935 -8.417 -71.462 1.00 16.16 140 LEU B O 1
ATOM 4133 N N . HIS B 1 141 ? -53.105 -8.882 -71.079 1.00 12.75 141 HIS B N 1
ATOM 4134 C CA . HIS B 1 141 ? -53.562 -8.184 -72.289 1.00 15.40 141 HIS B CA 1
ATOM 4135 C C . HIS B 1 141 ? -53.756 -6.685 -72.051 1.00 17.50 141 HIS B C 1
ATOM 4136 O O . HIS B 1 141 ? -54.016 -5.944 -72.994 1.00 16.98 141 HIS B O 1
ATOM 4143 N N . LEU B 1 142 ? -53.625 -6.243 -70.801 1.00 11.54 142 LEU B N 1
ATOM 4144 C CA . LEU B 1 142 ? -53.912 -4.840 -70.432 1.00 13.20 142 LEU B CA 1
ATOM 4145 C C . LEU B 1 142 ? -52.625 -4.045 -70.218 1.00 14.44 142 LEU B C 1
ATOM 4146 O O . LEU B 1 142 ? -51.779 -4.431 -69.411 1.00 15.95 142 LEU B O 1
ATOM 4151 N N . ALA B 1 143 ? -52.483 -2.930 -70.922 1.00 14.57 143 ALA B N 1
ATOM 4152 C CA . ALA B 1 143 ? -51.287 -2.087 -70.795 1.00 14.83 143 ALA B CA 1
ATOM 4153 C C . ALA B 1 143 ? -51.315 -1.211 -69.557 1.00 16.05 143 ALA B C 1
ATOM 4154 O O . ALA B 1 143 ? -50.264 -0.902 -68.999 1.00 23.91 143 ALA B O 1
ATOM 4156 N N . ASP B 1 144 ? -52.509 -0.794 -69.140 1.00 16.84 144 ASP B N 1
ATOM 4157 C CA . ASP B 1 144 ? -52.619 0.145 -68.029 1.00 24.61 144 ASP B CA 1
ATOM 4158 C C . ASP B 1 144 ? -52.741 -0.577 -66.698 1.00 25.01 144 ASP B C 1
ATOM 4159 O O . ASP B 1 144 ? -53.676 -1.354 -66.480 1.00 22.58 144 ASP B O 1
ATOM 4164 N N . GLU B 1 145 ? -51.788 -0.295 -65.818 1.00 24.56 145 GLU B N 1
ATOM 4165 C CA . GLU B 1 145 ? -51.741 -0.878 -64.487 1.00 24.77 145 GLU B CA 1
ATOM 4166 C C . GLU B 1 145 ? -53.079 -0.804 -63.770 1.00 26.81 145 GLU B C 1
ATOM 4167 O O . GLU B 1 145 ? -53.518 -1.780 -63.166 1.00 24.01 145 GLU B O 1
ATOM 4173 N N . ARG B 1 146 ? -53.737 0.345 -63.825 1.00 23.31 146 ARG B N 1
ATOM 4174 C CA . ARG B 1 146 ? -54.982 0.498 -63.084 1.00 31.82 146 ARG B CA 1
ATOM 4175 C C . ARG B 1 146 ? -56.096 -0.404 -63.611 1.00 24.85 146 ARG B C 1
ATOM 4176 O O . ARG B 1 146 ? -56.876 -0.943 -62.831 1.00 29.13 146 ARG B O 1
ATOM 4184 N N . ALA B 1 147 ? -56.156 -0.584 -64.929 1.00 22.25 147 ALA B N 1
ATOM 4185 C CA . ALA B 1 147 ? -57.104 -1.510 -65.538 1.00 20.73 147 ALA B CA 1
ATOM 4186 C C . ALA B 1 147 ? -56.779 -2.952 -65.119 1.00 16.11 147 ALA B C 1
ATOM 4187 O O . ALA B 1 147 ? -57.678 -3.754 -64.862 1.00 17.55 147 ALA B O 1
ATOM 4189 N N . ALA B 1 148 ? -55.498 -3.272 -65.046 1.00 18.41 148 ALA B N 1
ATOM 4190 C CA . ALA B 1 148 ? -55.085 -4.597 -64.602 1.00 17.92 148 ALA B CA 1
ATOM 4191 C C . ALA B 1 148 ? -55.544 -4.811 -63.164 1.00 18.66 148 ALA B C 1
ATOM 4192 O O . ALA B 1 148 ? -56.089 -5.853 -62.830 1.00 18.64 148 ALA B O 1
ATOM 4194 N N . VAL B 1 149 ? -55.360 -3.797 -62.328 1.00 17.53 149 VAL B N 1
ATOM 4195 C CA . VAL B 1 149 ? -55.742 -3.900 -60.920 1.00 20.74 149 VAL B CA 1
ATOM 4196 C C . VAL B 1 149 ? -57.246 -4.116 -60.810 1.00 17.63 149 VAL B C 1
ATOM 4197 O O . VAL B 1 149 ? -57.702 -4.999 -60.099 1.00 18.27 149 VAL B O 1
ATOM 4201 N N . ALA B 1 150 ? -58.017 -3.324 -61.547 1.00 17.72 150 ALA B N 1
ATOM 4202 C CA . ALA B 1 150 ? -59.466 -3.437 -61.516 1.00 19.22 150 ALA B CA 1
ATOM 4203 C C . ALA B 1 150 ? -59.944 -4.824 -61.934 1.00 19.18 150 ALA B C 1
ATOM 4204 O O . ALA B 1 150 ? -60.852 -5.383 -61.319 1.00 17.90 150 ALA B O 1
ATOM 4206 N N . LEU B 1 151 ? -59.346 -5.374 -62.988 1.00 15.76 151 LEU B N 1
ATOM 4207 C CA . LEU B 1 151 ? -59.711 -6.708 -63.456 1.00 14.31 151 LEU B CA 1
ATOM 4208 C C . LEU B 1 151 ? -59.459 -7.762 -62.386 1.00 15.08 151 LEU B C 1
ATOM 4209 O O . LEU B 1 151 ? -60.298 -8.629 -62.149 1.00 15.10 151 LEU B O 1
ATOM 4214 N N . MET B 1 152 ? -58.285 -7.701 -61.770 1.00 15.01 152 MET B N 1
ATOM 4215 C CA . MET B 1 152 ? -57.911 -8.668 -60.746 1.00 15.31 152 MET B CA 1
ATOM 4216 C C . MET B 1 152 ? -58.750 -8.483 -59.481 1.00 16.26 152 MET B C 1
ATOM 4217 O O . MET B 1 152 ? -59.093 -9.458 -58.812 1.00 16.32 152 MET B O 1
ATOM 4222 N N . GLN B 1 153 ? -59.099 -7.233 -59.164 1.00 15.89 153 GLN B N 1
ATOM 4223 C CA . GLN B 1 153 ? -60.014 -6.987 -58.047 1.00 14.91 153 GLN B CA 1
ATOM 4224 C C . GLN B 1 153 ? -61.372 -7.633 -58.310 1.00 14.59 153 GLN B C 1
ATOM 4225 O O . GLN B 1 153 ? -61.962 -8.242 -57.417 1.00 15.14 153 GLN B O 1
ATOM 4231 N N . GLU B 1 154 ? -61.871 -7.503 -59.534 1.00 15.22 154 GLU B N 1
ATOM 4232 C CA . GLU B 1 154 ? -63.168 -8.067 -59.850 1.00 15.64 154 GLU B CA 1
ATOM 4233 C C . GLU B 1 154 ? -63.096 -9.584 -59.784 1.00 16.46 154 GLU B C 1
ATOM 4234 O O . GLU B 1 154 ? -64.028 -10.239 -59.330 1.00 16.53 154 GLU B O 1
ATOM 4240 N N . GLU B 1 155 ? -61.972 -10.158 -60.197 1.00 14.51 155 GLU B N 1
ATOM 4241 C CA . GLU B 1 155 ? -61.837 -11.601 -60.069 1.00 14.03 155 GLU B CA 1
ATOM 4242 C C . GLU B 1 155 ? -61.866 -12.025 -58.603 1.00 14.48 155 GLU B C 1
ATOM 4243 O O . GLU B 1 155 ? -62.537 -13.002 -58.253 1.00 14.70 155 GLU B O 1
ATOM 4249 N N . ALA B 1 156 ? -61.161 -11.289 -57.747 1.00 12.43 156 ALA B N 1
ATOM 4250 C CA . ALA B 1 156 ? -61.176 -11.591 -56.312 1.00 12.53 156 ALA B CA 1
ATOM 4251 C C . ALA B 1 156 ? -62.608 -11.505 -55.786 1.00 15.50 156 ALA B C 1
ATOM 4252 O O . ALA B 1 156 ? -63.041 -12.337 -54.974 1.00 14.94 156 ALA B O 1
ATOM 4254 N N . MET B 1 157 ? -63.342 -10.503 -56.253 1.00 16.08 157 MET B N 1
ATOM 4255 C CA . MET B 1 157 ? -64.700 -10.302 -55.773 1.00 18.12 157 MET B CA 1
ATOM 4256 C C . MET B 1 157 ? -65.640 -11.419 -56.221 1.00 18.48 157 MET B C 1
ATOM 4257 O O . MET B 1 157 ? -66.622 -11.721 -55.529 1.00 17.91 157 MET B O 1
ATOM 4262 N N . GLN B 1 158 ? -65.347 -12.040 -57.366 1.00 14.35 158 GLN B N 1
ATOM 4263 C CA . GLN B 1 158 ? -66.112 -13.212 -57.794 1.00 16.24 158 GLN B CA 1
ATOM 4264 C C . GLN B 1 158 ? -66.011 -14.283 -56.720 1.00 16.60 158 GLN B C 1
ATOM 4265 O O . GLN B 1 158 ? -66.998 -14.934 -56.374 1.00 17.51 158 GLN B O 1
ATOM 4271 N N . GLY B 1 159 ? -64.798 -14.481 -56.210 1.00 16.57 159 GLY B N 1
ATOM 4272 C CA . GLY B 1 159 ? -64.565 -15.432 -55.140 1.00 15.57 159 GLY B CA 1
ATOM 4273 C C . GLY B 1 159 ? -65.210 -14.975 -53.844 1.00 17.47 159 GLY B C 1
ATOM 4274 O O . GLY B 1 159 ? -65.813 -15.785 -53.128 1.00 16.10 159 GLY B O 1
ATOM 4275 N N . TYR B 1 160 ? -65.090 -13.683 -53.544 1.00 16.11 160 TYR B N 1
ATOM 4276 C CA . TYR B 1 160 ? -65.649 -13.135 -52.306 1.00 13.43 160 TYR B CA 1
ATOM 4277 C C . TYR B 1 160 ? -67.161 -13.398 -52.259 1.00 16.51 160 TYR B C 1
ATOM 4278 O O . TYR B 1 160 ? -67.706 -13.763 -51.214 1.00 18.02 160 TYR B O 1
ATOM 4287 N N . ALA B 1 161 ? -67.825 -13.259 -53.399 1.00 14.68 161 ALA B N 1
ATOM 4288 C CA . ALA B 1 161 ? -69.277 -13.425 -53.458 1.00 17.48 161 ALA B CA 1
ATOM 4289 C C . ALA B 1 161 ? -69.680 -14.879 -53.209 1.00 20.92 161 ALA B C 1
ATOM 4290 O O . ALA B 1 161 ? -70.813 -15.162 -52.802 1.00 21.72 161 ALA B O 1
ATOM 4292 N N . LYS B 1 162 ? -68.747 -15.796 -53.443 1.00 15.74 162 LYS B N 1
ATOM 4293 C CA . LYS B 1 162 ? -68.968 -17.217 -53.213 1.00 14.70 162 LYS B CA 1
ATOM 4294 C C . LYS B 1 162 ? -68.422 -17.692 -51.862 1.00 18.72 162 LYS B C 1
ATOM 4295 O O . LYS B 1 162 ? -68.350 -18.891 -51.606 1.00 23.76 162 LYS B O 1
ATOM 4301 N N . GLY B 1 163 ? -68.018 -16.758 -51.009 1.00 15.40 163 GLY B N 1
ATOM 4302 C CA . GLY B 1 163 ? -67.589 -17.107 -49.663 1.00 17.98 163 GLY B CA 1
ATOM 4303 C C . GLY B 1 163 ? -66.094 -17.112 -49.373 1.00 16.14 163 GLY B C 1
ATOM 4304 O O . GLY B 1 163 ? -65.679 -17.357 -48.231 1.00 15.78 163 GLY B O 1
ATOM 4305 N N . GLN B 1 164 ? -65.274 -16.849 -50.383 1.00 14.10 164 GLN B N 1
ATOM 4306 C CA . GLN B 1 164 ? -63.836 -16.766 -50.148 1.00 16.13 164 GLN B CA 1
ATOM 4307 C C . GLN B 1 164 ? -63.490 -15.477 -49.408 1.00 15.69 164 GLN B C 1
ATOM 4308 O O . GLN B 1 164 ? -64.028 -14.406 -49.724 1.00 16.22 164 GLN B O 1
ATOM 4314 N N . ARG B 1 165 ? -62.589 -15.585 -48.437 1.00 15.20 165 ARG B N 1
ATOM 4315 C CA . ARG B 1 165 ? -62.112 -14.424 -47.685 1.00 15.49 165 ARG B CA 1
ATOM 4316 C C . ARG B 1 165 ? -60.593 -14.267 -47.767 1.00 14.22 165 ARG B C 1
ATOM 4317 O O . ARG B 1 165 ? -60.056 -13.201 -47.459 1.00 15.63 165 ARG B O 1
ATOM 4325 N N . HIS B 1 166 ? -59.923 -15.332 -48.202 1.00 13.17 166 HIS B N 1
ATOM 4326 C CA . HIS B 1 166 ? -58.466 -15.396 -48.297 1.00 12.68 166 HIS B CA 1
ATOM 4327 C C . HIS B 1 166 ? -58.081 -15.736 -49.728 1.00 14.80 166 HIS B C 1
ATOM 4328 O O . HIS B 1 166 ? -58.772 -16.500 -50.396 1.00 15.57 166 HIS B O 1
ATOM 4335 N N . PHE B 1 167 ? -56.970 -15.170 -50.194 1.00 12.58 167 PHE B N 1
ATOM 4336 C CA . PHE B 1 167 ? -56.669 -15.203 -51.618 1.00 11.63 167 PHE B CA 1
ATOM 4337 C C . PHE B 1 167 ? -55.193 -15.452 -51.854 1.00 13.30 167 PHE B C 1
ATOM 4338 O O . PHE B 1 167 ? -54.349 -14.795 -51.271 1.00 14.70 167 PHE B O 1
ATOM 4346 N N . LYS B 1 168 ? -54.897 -16.407 -52.720 1.00 13.02 168 LYS B N 1
ATOM 4347 C CA . LYS B 1 168 ? -53.518 -16.564 -53.171 1.00 12.30 168 LYS B CA 1
ATOM 4348 C C . LYS B 1 168 ? -53.334 -15.969 -54.559 1.00 11.62 168 LYS B C 1
ATOM 4349 O O . LYS B 1 168 ? -53.955 -16.394 -55.515 1.00 13.34 168 LYS B O 1
ATOM 4355 N N . ILE B 1 169 ? -52.459 -14.979 -54.641 1.00 11.35 169 ILE B N 1
ATOM 4356 C CA . ILE B 1 169 ? -52.275 -14.199 -55.851 1.00 10.64 169 ILE B CA 1
ATOM 4357 C C . ILE B 1 169 ? -50.976 -14.612 -56.516 1.00 10.96 169 ILE B C 1
ATOM 4358 O O . ILE B 1 169 ? -49.921 -14.600 -55.876 1.00 13.27 169 ILE B O 1
ATOM 4363 N N . LYS B 1 170 ? -51.050 -14.999 -57.788 1.00 10.25 170 LYS B N 1
ATOM 4364 C CA . LYS B 1 170 ? -49.833 -15.285 -58.543 1.00 9.88 170 LYS B CA 1
ATOM 4365 C C . LYS B 1 170 ? -49.061 -13.978 -58.741 1.00 10.27 170 LYS B C 1
ATOM 4366 O O . LYS B 1 170 ? -49.632 -12.962 -59.141 1.00 9.87 170 LYS B O 1
ATOM 4372 N N . VAL B 1 171 ? -47.761 -14.014 -58.467 1.00 10.20 171 VAL B N 1
ATOM 4373 C CA . VAL B 1 171 ? -46.874 -12.895 -58.773 1.00 11.33 171 VAL B CA 1
ATOM 4374 C C . VAL B 1 171 ? -45.694 -13.439 -59.574 1.00 9.95 171 VAL B C 1
ATOM 4375 O O . VAL B 1 171 ? -45.655 -14.633 -59.884 1.00 11.30 171 VAL B O 1
ATOM 4379 N N . GLY B 1 172 ? -44.733 -12.581 -59.908 1.00 11.07 172 GLY B N 1
ATOM 4380 C CA . GLY B 1 172 ? -43.642 -12.981 -60.783 1.00 10.49 172 GLY B CA 1
ATOM 4381 C C . GLY B 1 172 ? -43.851 -12.654 -62.252 1.00 10.02 172 GLY B C 1
ATOM 4382 O O . GLY B 1 172 ? -43.211 -13.251 -63.119 1.00 11.72 172 GLY B O 1
ATOM 4383 N N . ARG B 1 173 ? -44.715 -11.685 -62.543 1.00 11.01 173 ARG B N 1
ATOM 4384 C CA . ARG B 1 173 ? -44.974 -11.313 -63.930 1.00 9.83 173 ARG B CA 1
ATOM 4385 C C . ARG B 1 173 ? -43.699 -10.977 -64.693 1.00 11.64 173 ARG B C 1
ATOM 4386 O O . ARG B 1 173 ? -43.590 -11.276 -65.884 1.00 11.58 173 ARG B O 1
ATOM 4394 N N . GLY B 1 174 ? -42.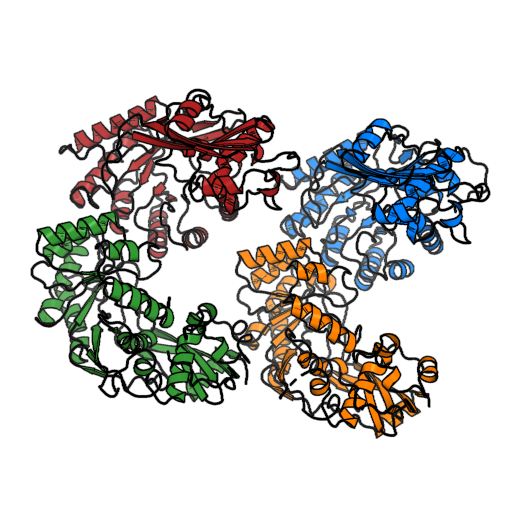746 -10.355 -64.003 1.00 12.95 174 GLY B N 1
ATOM 4395 C CA . GLY B 1 174 ? -41.504 -9.924 -64.617 1.00 13.82 174 GLY B CA 1
ATOM 4396 C C . GLY B 1 174 ? -40.476 -11.018 -64.867 1.00 13.24 174 GLY B C 1
ATOM 4397 O O . GLY B 1 174 ? -39.455 -10.749 -65.497 1.00 12.49 174 GLY B O 1
ATOM 4398 N N . GLY B 1 175 ? -40.733 -12.245 -64.405 1.00 10.87 175 GLY B N 1
ATOM 4399 C CA . GLY B 1 175 ? -39.750 -13.313 -64.574 1.00 11.24 175 GLY B CA 1
ATOM 4400 C C . GLY B 1 175 ? -39.663 -13.786 -66.007 1.00 11.65 175 GLY B C 1
ATOM 4401 O O . GLY B 1 175 ? -38.580 -14.068 -66.514 1.00 12.42 175 GLY B O 1
ATOM 4402 N N . ARG B 1 176 ? -40.815 -13.871 -66.665 1.00 10.39 176 ARG B N 1
ATOM 4403 C CA . ARG B 1 176 ? -40.868 -14.402 -68.020 1.00 9.11 176 ARG B CA 1
ATOM 4404 C C . ARG B 1 176 ? -41.835 -13.654 -68.949 1.00 11.48 176 ARG B C 1
ATOM 4405 O O . ARG B 1 176 ? -41.524 -13.436 -70.125 1.00 13.52 176 ARG B O 1
ATOM 4413 N N . HIS B 1 177 ? -43.006 -13.280 -68.433 1.00 10.83 177 HIS B N 1
ATOM 4414 C CA . HIS B 1 177 ? -44.102 -12.828 -69.295 1.00 11.59 177 HIS B CA 1
ATOM 4415 C C . HIS B 1 177 ? -44.202 -11.316 -69.532 1.00 14.26 177 HIS B C 1
ATOM 4416 O O . HIS B 1 177 ? -44.877 -10.889 -70.466 1.00 15.18 177 HIS B O 1
ATOM 4423 N N . MET B 1 178 ? -43.554 -10.531 -68.684 1.00 13.16 178 MET B N 1
ATOM 4424 C CA . MET B 1 178 ? -43.493 -9.074 -68.824 1.00 11.61 178 MET B CA 1
ATOM 4425 C C . MET B 1 178 ? -42.076 -8.627 -68.515 1.00 12.37 178 MET B C 1
ATOM 4426 O O . MET B 1 178 ? -41.342 -9.330 -67.830 1.00 12.10 178 MET B O 1
ATOM 4431 N N . PRO B 1 179 ? -41.687 -7.439 -68.987 1.00 12.60 179 PRO B N 1
ATOM 4432 C CA . PRO B 1 179 ? -40.384 -6.907 -68.584 1.00 11.80 179 PRO B CA 1
ATOM 4433 C C . PRO B 1 179 ? -40.265 -6.895 -67.058 1.00 14.07 179 PRO B C 1
ATOM 4434 O O . PRO B 1 179 ? -41.243 -6.673 -66.344 1.00 14.42 179 PRO B O 1
ATOM 4438 N N . LEU B 1 180 ? -39.060 -7.131 -66.563 1.00 11.31 180 LEU B N 1
ATOM 4439 C CA . LEU B 1 180 ? -38.872 -7.349 -65.132 1.00 13.11 180 LEU B CA 1
ATOM 4440 C C . LEU B 1 180 ? -39.336 -6.186 -64.257 1.00 15.54 180 LEU B C 1
ATOM 4441 O O . LEU B 1 180 ? -40.093 -6.386 -63.303 1.00 14.53 180 LEU B O 1
ATOM 4446 N N . TRP B 1 181 ? -38.885 -4.972 -64.562 1.00 15.17 181 TRP B N 1
ATOM 4447 C CA . TRP B 1 181 ? -39.241 -3.825 -63.743 1.00 18.22 181 TRP B CA 1
ATOM 4448 C C . TRP B 1 181 ? -40.759 -3.590 -63.733 1.00 14.70 181 TRP B C 1
ATOM 4449 O O . TRP B 1 181 ? -41.394 -3.504 -62.666 1.00 16.56 181 TRP B O 1
ATOM 4460 N N A GLU B 1 182 ? -41.331 -3.511 -64.930 0.54 14.76 182 GLU B N 1
ATOM 4461 N N B GLU B 1 182 ? -41.342 -3.475 -64.912 0.46 14.80 182 GLU B N 1
ATOM 4462 C CA A GLU B 1 182 ? -42.764 -3.264 -65.120 0.54 14.95 182 GLU B CA 1
ATOM 4463 C CA B GLU B 1 182 ? -42.769 -3.230 -64.964 0.46 15.03 182 GLU B CA 1
ATOM 4464 C C A GLU B 1 182 ? -43.636 -4.385 -64.543 0.54 16.13 182 GLU B C 1
ATOM 4465 C C B GLU B 1 182 ? -43.525 -4.383 -64.316 0.46 15.97 182 GLU B C 1
ATOM 4466 O O A GLU B 1 182 ? -44.718 -4.146 -64.002 0.54 13.61 182 GLU B O 1
ATOM 4467 O O B GLU B 1 182 ? -44.416 -4.157 -63.497 0.46 14.39 182 GLU B O 1
ATOM 4478 N N . GLY B 1 183 ? -43.163 -5.613 -64.673 1.00 15.14 183 GLY B N 1
ATOM 4479 C CA . GLY B 1 183 ? -43.891 -6.767 -64.184 1.00 15.43 183 GLY B CA 1
ATOM 4480 C C . GLY B 1 183 ? -43.956 -6.797 -62.660 1.00 13.80 183 GLY B C 1
ATOM 4481 O O . GLY B 1 183 ? -44.979 -7.160 -62.067 1.00 13.53 183 GLY B O 1
ATOM 4482 N N . THR B 1 184 ? -42.855 -6.422 -62.027 1.00 12.58 184 THR B N 1
ATOM 4483 C CA . THR B 1 184 ? -42.777 -6.421 -60.574 1.00 13.21 184 THR B CA 1
ATOM 4484 C C . THR B 1 184 ? -43.630 -5.288 -60.006 1.00 14.65 184 THR B C 1
ATOM 4485 O O . THR B 1 184 ? -44.329 -5.464 -59.014 1.00 14.32 184 THR B O 1
ATOM 4489 N N . LYS B 1 185 ? -43.583 -4.123 -60.642 1.00 16.76 185 LYS B N 1
ATOM 4490 C CA . LYS B 1 185 ? -44.460 -3.037 -60.228 1.00 17.04 185 LYS B CA 1
ATOM 4491 C C . LYS B 1 185 ? -45.925 -3.462 -60.329 1.00 17.49 185 LYS B C 1
ATOM 4492 O O . LYS B 1 185 ? -46.723 -3.173 -59.433 1.00 19.42 185 LYS B O 1
ATOM 4498 N N . ARG B 1 186 ? -46.256 -4.158 -61.411 1.00 12.29 186 ARG B N 1
ATOM 4499 C CA . ARG B 1 186 ? -47.616 -4.648 -61.655 1.00 13.30 186 ARG B CA 1
ATOM 4500 C C . ARG B 1 186 ? -48.020 -5.661 -60.579 1.00 14.89 186 ARG B C 1
ATOM 4501 O O . ARG B 1 186 ? -49.127 -5.590 -60.053 1.00 14.07 186 ARG B O 1
ATOM 4509 N N . ASP B 1 187 ? -47.116 -6.589 -60.246 1.00 14.28 187 ASP B N 1
ATOM 4510 C CA . ASP B 1 187 ? -47.379 -7.565 -59.186 1.00 14.11 187 ASP B CA 1
ATOM 4511 C C . ASP B 1 187 ? -47.807 -6.824 -57.930 1.00 13.83 187 ASP B C 1
ATOM 4512 O O . ASP B 1 187 ? -48.818 -7.142 -57.297 1.00 14.26 187 ASP B O 1
ATOM 4517 N N . ILE B 1 188 ? -46.986 -5.854 -57.546 1.00 14.16 188 ILE B N 1
ATOM 4518 C CA . ILE B 1 188 ? -47.226 -5.093 -56.322 1.00 14.01 188 ILE B CA 1
ATOM 4519 C C . ILE B 1 188 ? -48.594 -4.402 -56.373 1.00 14.43 188 ILE B C 1
ATOM 4520 O O . ILE B 1 188 ? -49.363 -4.468 -55.410 1.00 15.49 188 ILE B O 1
ATOM 4525 N N . ALA B 1 189 ? -48.890 -3.749 -57.492 1.00 14.53 189 ALA B N 1
ATOM 4526 C CA . ALA B 1 189 ? -50.142 -2.993 -57.607 1.00 16.49 189 ALA B CA 1
ATOM 4527 C C . ALA B 1 189 ? -51.326 -3.927 -57.493 1.00 18.66 189 ALA B C 1
ATOM 4528 O O . ALA B 1 189 ? -52.326 -3.596 -56.872 1.00 19.42 189 ALA B O 1
ATOM 4530 N N . ILE B 1 190 ? -51.203 -5.098 -58.096 1.00 15.16 190 ILE B N 1
ATOM 4531 C CA . ILE B 1 190 ? -52.275 -6.090 -58.064 1.00 13.73 190 ILE B CA 1
ATOM 4532 C C . ILE B 1 190 ? -52.520 -6.673 -56.684 1.00 14.54 190 ILE B C 1
ATOM 4533 O O . ILE B 1 190 ? -53.683 -6.815 -56.265 1.00 16.23 190 ILE B O 1
ATOM 4538 N N . VAL B 1 191 ? -51.450 -7.031 -55.983 1.00 13.03 191 VAL B N 1
ATOM 4539 C CA . VAL B 1 191 ? -51.581 -7.516 -54.612 1.00 14.58 191 VAL B CA 1
ATOM 4540 C C . VAL B 1 191 ? -52.232 -6.460 -53.708 1.00 17.56 191 VAL B C 1
ATOM 4541 O O . VAL B 1 191 ? -53.141 -6.772 -52.946 1.00 16.06 191 VAL B O 1
ATOM 4545 N N A ARG B 1 192 ? -51.764 -5.218 -53.810 0.45 16.39 192 ARG B N 1
ATOM 4546 N N B ARG B 1 192 ? -51.774 -5.216 -53.793 0.55 16.38 192 ARG B N 1
ATOM 4547 C CA A ARG B 1 192 ? -52.343 -4.110 -53.051 0.45 19.73 192 ARG B CA 1
ATOM 4548 C CA B ARG B 1 192 ? -52.398 -4.150 -53.016 0.55 19.72 192 ARG B CA 1
ATOM 4549 C C A ARG B 1 192 ? -53.833 -3.950 -53.357 0.45 19.56 192 ARG B C 1
ATOM 4550 C C B ARG B 1 192 ? -53.875 -4.025 -53.349 0.55 19.59 192 ARG B C 1
ATOM 4551 O O A ARG B 1 192 ? -54.646 -3.788 -52.447 0.45 18.36 192 ARG B O 1
ATOM 4552 O O B ARG B 1 192 ? -54.721 -3.949 -52.456 0.55 18.19 192 ARG B O 1
ATOM 4567 N N . GLY B 1 193 ? -54.184 -4.005 -54.638 1.00 16.14 193 GLY B N 1
ATOM 4568 C CA . GLY B 1 193 ? -55.563 -3.844 -55.067 1.00 17.14 193 GLY B CA 1
ATOM 4569 C C . GLY B 1 193 ? -56.466 -4.924 -54.503 1.00 17.69 193 GLY B C 1
ATOM 4570 O O . GLY B 1 193 ? -57.555 -4.630 -53.995 1.00 20.32 193 GLY B O 1
ATOM 4571 N N . ILE B 1 194 ? -56.023 -6.177 -54.576 1.00 18.22 194 ILE B N 1
ATOM 4572 C CA . ILE B 1 194 ? -56.834 -7.284 -54.062 1.00 14.64 194 ILE B CA 1
ATOM 4573 C C . ILE B 1 194 ? -56.963 -7.223 -52.527 1.00 17.40 194 ILE B C 1
ATOM 4574 O O . ILE B 1 194 ? -58.019 -7.553 -51.972 1.00 20.19 194 ILE B O 1
ATOM 4579 N N . SER B 1 195 ? -55.892 -6.796 -51.866 1.00 14.92 195 SER B N 1
ATOM 4580 C CA . SER B 1 195 ? -55.883 -6.541 -50.425 1.00 17.09 195 SER B CA 1
ATOM 4581 C C . SER B 1 195 ? -57.030 -5.605 -50.065 1.00 20.11 195 SER B C 1
ATOM 4582 O O . SER B 1 195 ? -57.748 -5.811 -49.085 1.00 21.11 195 SER B O 1
ATOM 4585 N N . GLU B 1 196 ? -57.201 -4.572 -50.876 1.00 16.01 196 GLU B N 1
ATOM 4586 C CA . GLU B 1 196 ? -58.175 -3.527 -50.562 1.00 22.18 196 GLU B CA 1
ATOM 4587 C C . GLU B 1 196 ? -59.605 -4.037 -50.630 1.00 26.24 196 GLU B C 1
ATOM 4588 O O . GLU B 1 196 ? -60.440 -3.643 -49.820 1.00 28.53 196 GLU B O 1
ATOM 4594 N N . VAL B 1 197 ? -59.896 -4.917 -51.580 1.00 22.02 197 VAL B N 1
ATOM 4595 C CA . VAL B 1 197 ? -61.257 -5.448 -51.679 1.00 24.23 197 VAL B CA 1
ATOM 4596 C C . VAL B 1 197 ? -61.519 -6.641 -50.746 1.00 26.69 197 VAL B C 1
ATOM 4597 O O . VAL B 1 197 ? -62.659 -6.880 -50.342 1.00 26.49 197 VAL B O 1
ATOM 4601 N N . ALA B 1 198 ? -60.467 -7.365 -50.378 1.00 20.35 198 ALA B N 1
ATOM 4602 C CA . ALA B 1 198 ? -60.584 -8.464 -49.426 1.00 17.86 198 ALA B CA 1
ATOM 4603 C C . ALA B 1 198 ? -60.883 -7.960 -48.017 1.00 19.24 198 ALA B C 1
ATOM 4604 O O . ALA B 1 198 ? -61.501 -8.662 -47.222 1.00 25.02 198 ALA B O 1
ATOM 4606 N N . GLY B 1 199 ? -60.428 -6.753 -47.705 1.00 19.62 199 GLY B N 1
ATOM 4607 C CA . GLY B 1 199 ? -60.633 -6.200 -46.372 1.00 19.99 199 GLY B CA 1
ATOM 4608 C C . GLY B 1 199 ? -59.531 -6.598 -45.416 1.00 20.16 199 GLY B C 1
ATOM 4609 O O . GLY B 1 199 ? -58.725 -7.478 -45.719 1.00 21.63 199 GLY B O 1
ATOM 4610 N N . PRO B 1 200 ? -59.489 -5.966 -44.233 1.00 22.97 200 PRO B N 1
ATOM 4611 C CA . PRO B 1 200 ? -58.355 -6.134 -43.314 1.00 25.56 200 PRO B CA 1
ATOM 4612 C C . PRO B 1 200 ? -58.181 -7.539 -42.713 1.00 22.76 200 PRO B C 1
ATOM 4613 O O . PRO B 1 200 ? -57.059 -7.890 -42.340 1.00 23.50 200 PRO B O 1
ATOM 4617 N N . ALA B 1 201 ? -59.248 -8.322 -42.615 1.00 20.02 201 ALA B N 1
ATOM 4618 C CA . ALA B 1 201 ? -59.126 -9.676 -42.061 1.00 22.79 201 ALA B CA 1
ATOM 4619 C C . ALA B 1 201 ? -58.819 -10.734 -43.128 1.00 20.37 201 ALA B C 1
ATOM 4620 O O . ALA B 1 201 ? -58.618 -11.909 -42.811 1.00 19.52 201 ALA B O 1
ATOM 4622 N N . GLY B 1 202 ? -58.810 -10.332 -44.390 1.00 14.80 202 GLY B N 1
ATOM 4623 C CA . GLY B 1 202 ? -58.527 -11.289 -45.451 1.00 16.68 202 GLY B CA 1
ATOM 4624 C C . GLY B 1 202 ? -57.041 -11.597 -45.533 1.00 12.23 202 GLY B C 1
ATOM 4625 O O . GLY B 1 202 ? -56.217 -10.683 -45.613 1.00 13.51 202 GLY B O 1
ATOM 4626 N N . LYS B 1 203 ? -56.691 -12.875 -45.490 1.00 14.86 203 LYS B N 1
ATOM 4627 C CA . LYS B 1 203 ? -55.305 -13.297 -45.595 1.00 14.23 203 LYS B CA 1
ATOM 4628 C C . LYS B 1 203 ? -54.903 -13.296 -47.059 1.00 13.10 203 LYS B C 1
ATOM 4629 O O . LYS B 1 203 ? -55.623 -13.815 -47.917 1.00 13.65 203 LYS B O 1
ATOM 4635 N N . ILE B 1 204 ? -53.736 -12.724 -47.339 1.00 13.11 204 ILE B N 1
ATOM 4636 C CA . ILE B 1 204 ? -53.230 -12.666 -48.705 1.00 12.73 204 ILE B CA 1
ATOM 4637 C C . ILE B 1 204 ? -51.981 -13.534 -48.802 1.00 13.86 204 ILE B C 1
ATOM 4638 O O . ILE B 1 204 ? -51.043 -13.393 -48.010 1.00 15.52 204 ILE B O 1
ATOM 4643 N N . MET B 1 205 ? -51.964 -14.454 -49.756 1.00 12.86 205 MET B N 1
ATOM 4644 C CA . MET B 1 205 ? -50.786 -15.285 -49.972 1.00 13.48 205 MET B CA 1
ATOM 4645 C C . MET B 1 205 ? -50.284 -14.916 -51.363 1.00 13.04 205 MET B C 1
ATOM 4646 O O . MET B 1 205 ? -51.085 -14.587 -52.236 1.00 14.22 205 MET B O 1
ATOM 4651 N N . ILE B 1 206 ? -48.970 -14.920 -51.562 1.00 13.27 206 ILE B N 1
ATOM 4652 C CA . ILE B 1 206 ? -48.444 -14.665 -52.896 1.00 9.81 206 ILE B CA 1
ATOM 4653 C C . ILE B 1 206 ? -47.524 -15.814 -53.314 1.00 10.76 206 ILE B C 1
ATOM 4654 O O . ILE B 1 206 ? -46.753 -16.341 -52.508 1.00 12.74 206 ILE B O 1
ATOM 4659 N N . ASP B 1 207 ? -47.623 -16.185 -54.588 1.00 12.36 207 ASP B N 1
ATOM 4660 C CA . ASP B 1 207 ? -46.926 -17.341 -55.140 1.00 10.02 207 ASP B CA 1
ATOM 4661 C C . ASP B 1 207 ? -46.212 -16.853 -56.385 1.00 10.81 207 ASP B C 1
ATOM 4662 O O . ASP B 1 207 ? -46.854 -16.414 -57.329 1.00 10.53 207 ASP B O 1
ATOM 4667 N N . ALA B 1 208 ? -44.877 -16.895 -56.366 1.00 12.21 208 ALA B N 1
ATOM 4668 C CA . ALA B 1 208 ? -44.083 -16.380 -57.480 1.00 12.53 208 ALA B CA 1
ATOM 4669 C C . ALA B 1 208 ? -43.698 -17.464 -58.491 1.00 12.80 208 ALA B C 1
ATOM 4670 O O . ALA B 1 208 ? -43.136 -17.157 -59.535 1.00 11.92 208 ALA B O 1
ATOM 4672 N N . ASN B 1 209 ? -44.037 -18.721 -58.201 1.00 11.59 209 ASN B N 1
ATOM 4673 C CA . ASN B 1 209 ? -43.642 -19.829 -59.070 1.00 12.95 209 ASN B CA 1
ATOM 4674 C C . ASN B 1 209 ? -42.166 -19.716 -59.438 1.00 14.65 209 ASN B C 1
ATOM 4675 O O . ASN B 1 209 ? -41.774 -19.899 -60.602 1.00 12.25 209 ASN B O 1
ATOM 4680 N N . ASN B 1 210 ? -41.367 -19.411 -58.419 1.00 12.12 210 ASN B N 1
ATOM 4681 C CA . ASN B 1 210 ? -39.915 -19.367 -58.512 1.00 11.53 210 ASN B CA 1
ATOM 4682 C C . ASN B 1 210 ? -39.332 -18.271 -59.405 1.00 12.13 210 ASN B C 1
ATOM 4683 O O . ASN B 1 210 ? -38.142 -18.300 -59.729 1.00 12.67 210 ASN B O 1
ATOM 4688 N N . ALA B 1 211 ? -40.156 -17.290 -59.768 1.00 11.93 211 ALA B N 1
ATOM 4689 C CA . ALA B 1 211 ? -39.753 -16.250 -60.731 1.00 13.30 211 ALA B CA 1
ATOM 4690 C C . ALA B 1 211 ? -38.925 -15.117 -60.137 1.00 10.32 211 ALA B C 1
ATOM 4691 O O . ALA B 1 211 ? -38.442 -14.260 -60.879 1.00 14.07 211 ALA B O 1
ATOM 4693 N N . TYR B 1 212 ? -38.782 -15.085 -58.816 1.00 10.29 212 TYR B N 1
ATOM 4694 C CA . TYR B 1 212 ? -38.020 -14.020 -58.185 1.00 11.99 212 TYR B CA 1
ATOM 4695 C C . TYR B 1 212 ? -36.587 -14.449 -57.881 1.00 11.34 212 TYR B C 1
ATOM 4696 O O . TYR B 1 212 ? -36.192 -15.589 -58.144 1.00 12.38 212 TYR B O 1
ATOM 4705 N N . ASN B 1 213 ? -35.799 -13.506 -57.378 1.00 13.93 213 ASN B N 1
ATOM 4706 C CA . ASN B 1 213 ? -34.582 -13.843 -56.649 1.00 13.76 213 ASN B CA 1
ATOM 4707 C C . ASN B 1 213 ? -34.708 -13.157 -55.283 1.00 12.71 213 ASN B C 1
ATOM 4708 O O . ASN B 1 213 ? -35.765 -12.552 -54.981 1.00 11.71 213 ASN B O 1
ATOM 4713 N N . LEU B 1 214 ? -33.684 -13.258 -54.451 1.00 9.70 214 LEU B N 1
ATOM 4714 C CA . LEU B 1 214 ? -33.820 -12.781 -53.073 1.00 10.87 214 LEU B CA 1
ATOM 4715 C C . LEU B 1 214 ? -34.099 -11.279 -53.036 1.00 12.34 214 LEU B C 1
ATOM 4716 O O . LEU B 1 214 ? -35.002 -10.821 -52.323 1.00 11.99 214 LEU B O 1
ATOM 4721 N N . ASN B 1 215 ? -33.352 -10.513 -53.822 1.00 11.54 215 ASN B N 1
ATOM 4722 C CA . ASN B 1 215 ? -33.547 -9.064 -53.812 1.00 12.31 215 ASN B CA 1
ATOM 4723 C C . ASN B 1 215 ? -34.869 -8.589 -54.424 1.00 12.75 215 ASN B C 1
ATOM 4724 O O . ASN B 1 215 ? -35.476 -7.628 -53.942 1.00 15.28 215 ASN B O 1
ATOM 4729 N N . LEU B 1 216 ? -35.344 -9.262 -55.467 1.00 12.40 216 LEU B N 1
ATOM 4730 C CA . LEU B 1 216 ? -36.684 -8.970 -55.978 1.00 13.91 216 LEU B CA 1
ATOM 4731 C C . LEU B 1 216 ? -37.719 -9.263 -54.899 1.00 14.19 216 LEU B C 1
ATOM 4732 O O . LEU B 1 216 ? -38.695 -8.522 -54.728 1.00 13.61 216 LEU B O 1
ATOM 4737 N N . THR B 1 217 ? -37.506 -10.353 -54.171 1.00 12.23 217 THR B N 1
ATOM 4738 C CA . THR B 1 217 ? -38.421 -10.774 -53.126 1.00 14.11 217 THR B CA 1
ATOM 4739 C C . THR B 1 217 ? -38.488 -9.713 -52.025 1.00 16.44 217 THR B C 1
ATOM 4740 O O . THR B 1 217 ? -39.577 -9.326 -51.592 1.00 12.71 217 THR B O 1
ATOM 4744 N N . LYS B 1 218 ? -37.329 -9.210 -51.618 1.00 14.24 218 LYS B N 1
ATOM 4745 C CA . LYS B 1 218 ? -37.284 -8.168 -50.589 1.00 14.41 218 LYS B CA 1
ATOM 4746 C C . LYS B 1 218 ? -37.933 -6.887 -51.079 1.00 14.70 218 LYS B C 1
ATOM 4747 O O . LYS B 1 218 ? -38.638 -6.224 -50.321 1.00 18.30 218 LYS B O 1
ATOM 4753 N N . GLU B 1 219 ? -37.728 -6.539 -52.345 1.00 13.83 219 GLU B N 1
ATOM 4754 C CA . GLU B 1 219 ? -38.382 -5.342 -52.876 1.00 15.99 219 GLU B CA 1
ATOM 4755 C C . GLU B 1 219 ? -39.903 -5.457 -52.775 1.00 17.05 219 GLU B C 1
ATOM 4756 O O . GLU B 1 219 ? -40.596 -4.517 -52.337 1.00 16.98 219 GLU B O 1
ATOM 4762 N N . VAL B 1 220 ? -40.425 -6.617 -53.164 1.00 14.06 220 VAL B N 1
ATOM 4763 C CA . VAL B 1 220 ? -41.865 -6.823 -53.172 1.00 13.58 220 VAL B CA 1
ATOM 4764 C C . VAL B 1 220 ? -42.434 -6.846 -51.748 1.00 12.98 220 VAL B C 1
ATOM 4765 O O . VAL B 1 220 ? -43.446 -6.187 -51.467 1.00 13.87 220 VAL B O 1
ATOM 4769 N N . LEU B 1 221 ? -41.787 -7.577 -50.853 1.00 13.83 221 LEU B N 1
ATOM 4770 C CA . LEU B 1 221 ? -42.235 -7.638 -49.466 1.00 15.02 221 LEU B CA 1
ATOM 4771 C C . LEU B 1 221 ? -42.233 -6.260 -48.826 1.00 16.38 221 LEU B C 1
ATOM 4772 O O . LEU B 1 221 ? -43.195 -5.877 -48.160 1.00 19.06 221 LEU B O 1
ATOM 4777 N N . ALA B 1 222 ? -41.169 -5.498 -49.042 1.00 16.45 222 ALA B N 1
ATOM 4778 C CA . ALA B 1 222 ? -41.110 -4.164 -48.441 1.00 17.73 222 ALA B CA 1
ATOM 4779 C C . ALA B 1 222 ? -42.223 -3.247 -48.946 1.00 21.54 222 ALA B C 1
ATOM 4780 O O . ALA B 1 222 ? -42.747 -2.427 -48.186 1.00 21.23 222 ALA B O 1
ATOM 4782 N N . ALA B 1 223 ? -42.570 -3.384 -50.225 1.00 18.18 223 ALA B N 1
ATOM 4783 C CA . ALA B 1 223 ? -43.623 -2.582 -50.833 1.00 21.98 223 ALA B CA 1
ATOM 4784 C C . ALA B 1 223 ? -45.004 -2.958 -50.294 1.00 18.12 223 ALA B C 1
ATOM 4785 O O . ALA B 1 223 ? -45.950 -2.188 -50.422 1.00 23.70 223 ALA B O 1
ATOM 4787 N N . LEU B 1 224 ? -45.112 -4.135 -49.679 1.00 19.47 224 LEU B N 1
ATOM 4788 C CA . LEU B 1 224 ? -46.393 -4.662 -49.189 1.00 18.17 224 LEU B CA 1
ATOM 4789 C C . LEU B 1 224 ? -46.423 -4.789 -47.656 1.00 20.38 224 LEU B C 1
ATOM 4790 O O . LEU B 1 224 ? -47.185 -5.589 -47.098 1.00 18.00 224 LEU B O 1
ATOM 4795 N N . SER B 1 225 ? -45.593 -3.990 -46.989 1.00 18.67 225 SER B N 1
ATOM 4796 C CA . SER B 1 225 ? -45.439 -4.020 -45.536 1.00 24.03 225 SER B CA 1
ATOM 4797 C C . SER B 1 225 ? -46.759 -3.854 -44.795 1.00 23.93 225 SER B C 1
ATOM 4798 O O . SER B 1 225 ? -46.925 -4.346 -43.676 1.00 26.91 225 SER B O 1
ATOM 4801 N N . ASP B 1 226 ? -47.687 -3.139 -45.410 1.00 21.15 226 ASP B N 1
ATOM 4802 C CA . ASP B 1 226 ? -48.947 -2.824 -44.747 1.00 26.08 226 ASP B CA 1
ATOM 4803 C C . ASP B 1 226 ? -50.082 -3.736 -45.194 1.00 30.47 226 ASP B C 1
ATOM 4804 O O . ASP B 1 226 ? -51.217 -3.598 -44.730 1.00 29.58 226 ASP B O 1
ATOM 4809 N N . VAL B 1 227 ? -49.778 -4.649 -46.110 1.00 18.94 227 VAL B N 1
ATOM 4810 C CA . VAL B 1 227 ? -50.759 -5.618 -46.588 1.00 19.08 227 VAL B CA 1
ATOM 4811 C C . VAL B 1 227 ? -50.732 -6.839 -45.667 1.00 18.88 227 VAL B C 1
ATOM 4812 O O . VAL B 1 227 ? -49.689 -7.170 -45.107 1.00 18.45 227 VAL B O 1
ATOM 4816 N N . ASN B 1 228 ? -51.883 -7.492 -45.492 1.00 19.38 228 ASN B N 1
ATOM 4817 C CA . ASN B 1 228 ? -51.972 -8.661 -44.630 1.00 18.70 228 ASN B CA 1
ATOM 4818 C C . ASN B 1 228 ? -51.419 -9.885 -45.331 1.00 15.85 228 ASN B C 1
ATOM 4819 O O . ASN B 1 228 ? -52.159 -10.813 -45.637 1.00 16.24 228 ASN B O 1
ATOM 4824 N N . LEU B 1 229 ? -50.115 -9.872 -45.592 1.00 17.00 229 LEU B N 1
ATOM 4825 C CA . LEU B 1 229 ? -49.463 -11.002 -46.229 1.00 15.49 229 LEU B CA 1
ATOM 4826 C C . LEU B 1 229 ? -49.286 -12.144 -45.240 1.00 15.14 229 LEU B C 1
ATOM 4827 O O . LEU B 1 229 ? -48.626 -11.993 -44.213 1.00 20.20 229 LEU B O 1
ATOM 4832 N N . TYR B 1 230 ? -49.882 -13.293 -45.545 1.00 13.95 230 TYR B N 1
ATOM 4833 C CA . TYR B 1 230 ? -49.849 -14.414 -44.621 1.00 12.27 230 TYR B CA 1
ATOM 4834 C C . TYR B 1 230 ? -48.660 -15.328 -44.899 1.00 13.45 230 TYR B C 1
ATOM 4835 O O . TYR B 1 230 ? -47.974 -15.740 -43.981 1.00 14.00 230 TYR B O 1
ATOM 4844 N N . TRP B 1 231 ? -48.426 -15.634 -46.176 1.00 14.02 231 TRP B N 1
ATOM 4845 C CA . TRP B 1 231 ? -47.231 -16.373 -46.559 1.00 12.15 231 TRP B CA 1
ATOM 4846 C C . TRP B 1 231 ? -46.764 -16.026 -47.962 1.00 10.65 231 TRP B C 1
ATOM 4847 O O . TRP B 1 231 ? -47.516 -15.499 -48.796 1.00 13.60 231 TRP B O 1
ATOM 4858 N N . LEU B 1 232 ? -45.491 -16.318 -48.173 1.00 12.16 232 LEU B N 1
ATOM 4859 C CA . LEU B 1 232 ? -44.802 -16.125 -49.429 1.00 11.84 232 LEU B CA 1
ATOM 4860 C C . LEU B 1 232 ? -44.409 -17.510 -49.902 1.00 12.00 232 LEU B C 1
ATOM 4861 O O . LEU B 1 232 ? -43.656 -18.223 -49.215 1.00 12.17 232 LEU B O 1
ATOM 4866 N N . GLU B 1 233 ? -44.882 -17.864 -51.093 1.00 12.48 233 GLU B N 1
ATOM 4867 C CA . GLU B 1 233 ? -44.741 -19.217 -51.636 1.00 10.52 233 GLU B CA 1
ATOM 4868 C C . GLU B 1 233 ? -43.883 -19.241 -52.898 1.00 10.36 233 GLU B C 1
ATOM 4869 O O . GLU B 1 233 ? -44.121 -18.470 -53.824 1.00 11.75 233 GLU B O 1
ATOM 4875 N N . ALA B 1 234 ? -42.894 -20.144 -52.930 1.00 10.64 234 ALA B N 1
ATOM 4876 C CA . ALA B 1 234 ? -42.065 -20.332 -54.122 1.00 13.56 234 ALA B CA 1
ATOM 4877 C C . ALA B 1 234 ? -41.512 -19.008 -54.655 1.00 13.93 234 ALA B C 1
ATOM 4878 O O . ALA B 1 234 ? -41.638 -18.708 -55.843 1.00 14.82 234 ALA B O 1
ATOM 4880 N N . ALA B 1 235 ? -40.881 -18.228 -53.787 1.00 12.39 235 ALA B N 1
ATOM 4881 C CA . ALA B 1 235 ? -40.255 -16.976 -54.228 1.00 11.94 235 ALA B CA 1
ATOM 4882 C C . ALA B 1 235 ? -39.183 -17.267 -55.276 1.00 14.14 235 ALA B C 1
ATOM 4883 O O . ALA B 1 235 ? -39.064 -16.581 -56.291 1.00 12.43 235 ALA B O 1
ATOM 4885 N N . PHE B 1 236 ? -38.433 -18.331 -55.020 1.00 13.21 236 PHE B N 1
ATOM 4886 C CA . PHE B 1 236 ? -37.343 -18.803 -55.866 1.00 13.51 236 PHE B CA 1
ATOM 4887 C C . PHE B 1 236 ? -37.155 -20.251 -55.439 1.00 15.76 236 PHE B C 1
ATOM 4888 O O . PHE B 1 236 ? -37.622 -20.640 -54.368 1.00 13.42 236 PHE B O 1
ATOM 4896 N N . HIS B 1 237 ? -36.508 -21.067 -56.260 1.00 11.77 237 HIS B N 1
ATOM 4897 C CA . HIS B 1 237 ? -36.344 -22.465 -55.872 1.00 13.19 237 HIS B CA 1
ATOM 4898 C C . HIS B 1 237 ? -35.684 -22.521 -54.486 1.00 11.85 237 HIS B C 1
ATOM 4899 O O . HIS B 1 237 ? -34.740 -21.785 -54.197 1.00 12.90 237 HIS B O 1
ATOM 4906 N N . GLU B 1 238 ? -36.208 -23.380 -53.625 1.00 12.36 238 GLU B N 1
ATOM 4907 C CA . GLU B 1 238 ? -35.812 -23.386 -52.221 1.00 11.80 238 GLU B CA 1
ATOM 4908 C C . GLU B 1 238 ? -34.309 -23.528 -52.037 1.00 13.71 238 GLU B C 1
ATOM 4909 O O . GLU B 1 238 ? -33.665 -24.358 -52.686 1.00 14.30 238 GLU B O 1
ATOM 4915 N N . ASP B 1 239 ? -33.787 -22.727 -51.113 1.00 13.91 239 ASP B N 1
ATOM 4916 C CA . ASP B 1 239 ? -32.360 -22.620 -50.850 1.00 15.69 239 ASP B CA 1
ATOM 4917 C C . ASP B 1 239 ? -32.225 -22.256 -49.376 1.00 13.72 239 ASP B C 1
ATOM 4918 O O . ASP B 1 239 ? -32.817 -21.275 -48.922 1.00 15.44 239 ASP B O 1
ATOM 4923 N N . GLU B 1 240 ? -31.486 -23.056 -48.616 1.00 16.26 240 GLU B N 1
ATOM 4924 C CA . GLU B 1 240 ? -31.416 -22.826 -47.175 1.00 14.92 240 GLU B CA 1
ATOM 4925 C C . GLU B 1 240 ? -30.777 -21.479 -46.839 1.00 13.07 240 GLU B C 1
ATOM 4926 O O . GLU B 1 240 ? -31.261 -20.762 -45.969 1.00 16.73 240 GLU B O 1
ATOM 4932 N N . ALA B 1 241 ? -29.704 -21.133 -47.542 1.00 15.66 241 ALA B N 1
ATOM 4933 C CA . ALA B 1 241 ? -29.021 -19.867 -47.276 1.00 15.19 241 ALA B CA 1
ATOM 4934 C C . ALA B 1 241 ? -29.885 -18.653 -47.576 1.00 15.58 241 ALA B C 1
ATOM 4935 O O . ALA B 1 241 ? -29.937 -17.708 -46.785 1.00 17.24 241 ALA B O 1
ATOM 4937 N N . LEU B 1 242 ? -30.562 -18.676 -48.720 1.00 13.05 242 LEU B N 1
ATOM 4938 C CA . LEU B 1 242 ? -31.411 -17.561 -49.089 1.00 13.49 242 LEU B CA 1
ATOM 4939 C C . LEU B 1 242 ? -32.577 -17.412 -48.115 1.00 14.84 242 LEU B C 1
ATOM 4940 O O . LEU B 1 242 ? -32.948 -16.300 -47.737 1.00 15.07 242 LEU B O 1
ATOM 4945 N N . TYR B 1 243 ? -33.166 -18.533 -47.712 1.00 13.41 243 TYR B N 1
ATOM 4946 C CA . TYR B 1 243 ? -34.309 -18.472 -46.808 1.00 15.68 243 TYR B CA 1
ATOM 4947 C C . TYR B 1 243 ? -33.874 -18.053 -45.396 1.00 16.59 243 TYR B C 1
ATOM 4948 O O . TYR B 1 243 ? -34.594 -17.337 -44.702 1.00 15.14 243 TYR B O 1
ATOM 4957 N N . GLU B 1 244 ? -32.681 -18.466 -44.980 1.00 15.19 244 GLU B N 1
ATOM 4958 C CA . GLU B 1 244 ? -32.160 -18.017 -43.693 1.00 16.51 244 GLU B CA 1
ATOM 4959 C C . GLU B 1 244 ? -32.031 -16.497 -43.675 1.00 17.14 244 GLU B C 1
ATOM 4960 O O . GLU B 1 244 ? -32.473 -15.825 -42.731 1.00 19.27 244 GLU B O 1
ATOM 4966 N N . ASP B 1 245 ? -31.439 -15.962 -44.737 1.00 15.63 245 ASP B N 1
ATOM 4967 C CA . ASP B 1 245 ? -31.282 -14.523 -44.924 1.00 18.25 245 ASP B CA 1
ATOM 4968 C C . ASP B 1 245 ? -32.641 -13.818 -44.911 1.00 19.21 245 ASP B C 1
ATOM 4969 O O . ASP B 1 245 ? -32.839 -12.857 -44.182 1.00 17.26 245 ASP B O 1
ATOM 4974 N N . LEU B 1 246 ? -33.583 -14.318 -45.707 1.00 17.27 246 LEU B N 1
ATOM 4975 C CA . LEU B 1 246 ? -34.898 -13.697 -45.818 1.00 17.32 246 LEU B CA 1
ATOM 4976 C C . LEU B 1 246 ? -35.620 -13.662 -44.468 1.00 18.27 246 LEU B C 1
ATOM 4977 O O . LEU B 1 246 ? -36.200 -12.643 -44.092 1.00 18.44 246 LEU B O 1
ATOM 4982 N N . LYS B 1 247 ? -35.575 -14.772 -43.743 1.00 18.55 247 LYS B N 1
ATOM 4983 C CA . LYS B 1 247 ? -36.244 -14.844 -42.451 1.00 20.72 247 LYS B CA 1
ATOM 4984 C C . LYS B 1 247 ? -35.639 -13.849 -41.476 1.00 21.84 247 LYS B C 1
ATOM 4985 O O . LYS B 1 247 ? -36.362 -13.208 -40.713 1.00 24.31 247 LYS B O 1
ATOM 4991 N N . GLU B 1 248 ? -34.315 -13.727 -41.501 1.00 18.05 248 GLU B N 1
ATOM 4992 C CA . GLU B 1 248 ? -33.630 -12.768 -40.639 1.00 23.47 248 GLU B CA 1
ATOM 4993 C C . GLU B 1 248 ? -34.070 -11.354 -40.989 1.00 23.84 248 GLU B C 1
ATOM 4994 O O . GLU B 1 248 ? -34.361 -10.542 -40.116 1.00 23.24 248 GLU B O 1
ATOM 5000 N N . TRP B 1 249 ? -34.121 -11.068 -42.287 1.00 16.78 249 TRP B N 1
ATOM 5001 C CA . TRP B 1 249 ? -34.517 -9.762 -42.777 1.00 15.81 249 TRP B CA 1
ATOM 5002 C C . TRP B 1 249 ? -35.957 -9.434 -42.359 1.00 20.10 249 TRP B C 1
ATOM 5003 O O . TRP B 1 249 ? -36.258 -8.307 -41.975 1.00 20.38 249 TRP B O 1
ATOM 5014 N N . LEU B 1 250 ? -36.844 -10.421 -42.458 1.00 17.26 250 LEU B N 1
ATOM 5015 C CA . LEU B 1 250 ? -38.252 -10.220 -42.138 1.00 21.17 250 LEU B CA 1
ATOM 5016 C C . LEU B 1 250 ? -38.405 -9.889 -40.658 1.00 21.01 250 LEU B C 1
ATOM 5017 O O . LEU B 1 250 ? -39.178 -9.004 -40.283 1.00 23.79 250 LEU B O 1
ATOM 5022 N N . GLY B 1 251 ? -37.663 -10.616 -39.833 1.00 23.24 251 GLY B N 1
ATOM 5023 C CA . GLY B 1 251 ? -37.737 -10.458 -38.391 1.00 24.10 251 GLY B CA 1
ATOM 5024 C C . GLY B 1 251 ? -37.242 -9.101 -37.948 1.00 26.87 251 GLY B C 1
ATOM 5025 O O . GLY B 1 251 ? -37.849 -8.453 -37.089 1.00 28.41 251 GLY B O 1
ATOM 5026 N N . GLN B 1 252 ? -36.134 -8.656 -38.528 1.00 27.80 252 GLN B N 1
ATOM 5027 C CA . GLN B 1 252 ? -35.591 -7.349 -38.180 1.00 29.63 252 GLN B CA 1
ATOM 5028 C C . GLN B 1 252 ? -36.630 -6.257 -38.421 1.00 31.93 252 GLN B C 1
ATOM 5029 O O . GLN B 1 252 ? -36.700 -5.275 -37.683 1.00 31.21 252 GLN B O 1
ATOM 5035 N N . ARG B 1 253 ? -37.452 -6.444 -39.447 1.00 27.04 253 ARG B N 1
ATOM 5036 C CA . ARG B 1 253 ? -38.432 -5.437 -39.839 1.00 29.85 253 ARG B CA 1
ATOM 5037 C C . ARG B 1 253 ? -39.788 -5.624 -39.178 1.00 24.61 253 ARG B C 1
ATOM 5038 O O . ARG B 1 253 ? -40.697 -4.827 -39.397 1.00 30.03 253 ARG B O 1
ATOM 5046 N N . GLY B 1 254 ? -39.934 -6.694 -38.405 1.00 25.32 254 GLY B N 1
ATOM 5047 C CA . GLY B 1 254 ? -41.194 -6.990 -37.747 1.00 26.61 254 GLY B CA 1
ATOM 5048 C C . GLY B 1 254 ? -42.259 -7.412 -38.735 1.00 31.74 254 GLY B C 1
ATOM 5049 O O . GLY B 1 254 ? -43.453 -7.314 -38.458 1.00 27.28 254 GLY B O 1
ATOM 5050 N N . GLN B 1 255 ? -41.828 -7.877 -39.902 1.00 23.88 255 GLN B N 1
ATOM 5051 C CA . GLN B 1 255 ? -42.771 -8.329 -40.923 1.00 25.46 255 GLN B CA 1
ATOM 5052 C C . GLN B 1 255 ? -43.064 -9.808 -40.736 1.00 24.65 255 GLN B C 1
ATOM 5053 O O . GLN B 1 255 ? -42.173 -10.653 -40.839 1.00 26.39 255 GLN B O 1
ATOM 5059 N N . ASN B 1 256 ? -44.322 -10.117 -40.447 1.00 22.15 256 ASN B N 1
ATOM 5060 C CA . ASN B 1 256 ? -44.702 -11.479 -40.124 1.00 23.43 256 ASN B CA 1
ATOM 5061 C C . ASN B 1 256 ? -45.292 -12.170 -41.344 1.00 22.15 256 ASN B C 1
ATOM 5062 O O . ASN B 1 256 ? -46.491 -12.086 -41.608 1.00 25.95 256 ASN B O 1
ATOM 5067 N N . VAL B 1 257 ? -44.433 -12.837 -42.095 1.00 19.61 257 VAL B N 1
ATOM 5068 C CA . VAL B 1 257 ? -44.848 -13.513 -43.310 1.00 17.92 257 VAL B CA 1
ATOM 5069 C C . VAL B 1 257 ? -44.200 -14.874 -43.259 1.00 18.38 257 VAL B C 1
ATOM 5070 O O . VAL B 1 257 ? -42.991 -14.968 -43.097 1.00 16.64 257 VAL B O 1
ATOM 5074 N N . LEU B 1 258 ? -45.010 -15.926 -43.351 1.00 15.78 258 LEU B N 1
ATOM 5075 C CA . LEU B 1 258 ? -44.489 -17.284 -43.350 1.00 15.69 258 LEU B CA 1
ATOM 5076 C C . LEU B 1 258 ? -43.872 -17.615 -44.703 1.00 14.95 258 LEU B C 1
ATOM 5077 O O . LEU B 1 258 ? -44.236 -17.036 -45.741 1.00 14.34 258 LEU B O 1
ATOM 5082 N N . ILE B 1 259 ? -42.930 -18.544 -44.682 1.00 13.84 259 ILE B N 1
ATOM 5083 C CA . ILE B 1 259 ? -42.320 -19.058 -45.902 1.00 12.87 259 ILE B CA 1
ATOM 5084 C C . ILE B 1 259 ? -42.917 -20.414 -46.224 1.00 13.32 259 ILE B C 1
ATOM 5085 O O . ILE B 1 259 ? -42.885 -21.334 -45.394 1.00 13.76 259 ILE B O 1
ATOM 5090 N N . ALA B 1 260 ? -43.447 -20.537 -47.434 1.00 12.21 260 ALA B N 1
ATOM 5091 C CA . ALA B 1 260 ? -44.142 -21.753 -47.855 1.00 14.02 260 ALA B CA 1
ATOM 5092 C C . ALA B 1 260 ? -43.444 -22.339 -49.073 1.00 16.34 260 ALA B C 1
ATOM 5093 O O . ALA B 1 260 ? -43.101 -21.608 -49.999 1.00 13.53 260 ALA B O 1
ATOM 5095 N N . ASP B 1 261 ? -43.222 -23.652 -49.075 1.00 11.61 261 ASP B N 1
ATOM 5096 C CA . ASP B 1 261 ? -42.569 -24.275 -50.222 1.00 13.00 261 ASP B CA 1
ATOM 5097 C C . ASP B 1 261 ? -42.847 -25.778 -50.240 1.00 17.83 261 ASP B C 1
ATOM 5098 O O . ASP B 1 261 ? -43.414 -26.324 -49.289 1.00 16.64 261 ASP B O 1
ATOM 5103 N N . GLY B 1 262 ? -42.464 -26.445 -51.323 1.00 15.86 262 GLY B N 1
ATOM 5104 C CA . GLY B 1 262 ? -42.540 -27.889 -51.349 1.00 16.86 262 GLY B CA 1
ATOM 5105 C C . GLY B 1 262 ? -43.246 -28.479 -52.547 1.00 13.99 262 GLY B C 1
ATOM 5106 O O . GLY B 1 262 ? -43.258 -29.696 -52.716 1.00 14.43 262 GLY B O 1
ATOM 5107 N N . GLU B 1 263 ? -43.853 -27.639 -53.375 1.00 13.90 263 GLU B N 1
ATOM 5108 C CA . GLU B 1 263 ? -44.473 -28.143 -54.598 1.00 17.84 263 GLU B CA 1
ATOM 5109 C C . GLU B 1 263 ? -43.450 -28.675 -55.607 1.00 20.78 263 GLU B C 1
ATOM 5110 O O . GLU B 1 263 ? -42.288 -28.264 -55.604 1.00 15.84 263 GLU B O 1
ATOM 5116 N N . GLY B 1 264 ? -43.888 -29.614 -56.447 1.00 22.80 264 GLY B N 1
ATOM 5117 C CA . GLY B 1 264 ? -43.117 -30.055 -57.604 1.00 17.97 264 GLY B CA 1
ATOM 5118 C C . GLY B 1 264 ? -41.941 -30.942 -57.259 1.00 18.14 264 GLY B C 1
ATOM 5119 O O . GLY B 1 264 ? -42.014 -31.775 -56.360 1.00 20.92 264 GLY B O 1
ATOM 5120 N N . LEU B 1 265 ? -40.845 -30.748 -57.989 1.00 21.71 265 LEU B N 1
ATOM 5121 C CA . LEU B 1 265 ? -39.617 -31.498 -57.760 1.00 24.21 265 LEU B CA 1
ATOM 5122 C C . LEU B 1 265 ? -38.869 -30.795 -56.643 1.00 22.50 265 LEU B C 1
ATOM 5123 O O . LEU B 1 265 ? -37.967 -29.994 -56.895 1.00 23.62 265 LEU B O 1
ATOM 5128 N N . ALA B 1 266 ? -39.275 -31.073 -55.408 1.00 20.32 266 ALA B N 1
ATOM 5129 C CA . ALA B 1 266 ? -38.777 -30.336 -54.254 1.00 21.82 266 ALA B CA 1
ATOM 5130 C C . ALA B 1 266 ? -37.371 -30.767 -53.898 1.00 20.43 266 ALA B C 1
ATOM 5131 O O . ALA B 1 266 ? -36.970 -31.892 -54.189 1.00 22.25 266 ALA B O 1
ATOM 5133 N N . SER B 1 267 ? -36.629 -29.875 -53.254 1.00 18.15 267 SER B N 1
ATOM 5134 C CA . SER B 1 267 ? -35.332 -30.242 -52.723 1.00 19.84 267 SER B CA 1
ATOM 5135 C C . SER B 1 267 ? -35.478 -31.410 -51.766 1.00 20.21 267 SER B C 1
ATOM 5136 O O . SER B 1 267 ? -36.355 -31.410 -50.904 1.00 19.58 267 SER B O 1
ATOM 5139 N N . PRO B 1 268 ? -34.609 -32.418 -51.913 1.00 21.43 268 PRO B N 1
ATOM 5140 C CA . PRO B 1 268 ? -34.579 -33.574 -51.016 1.00 24.06 268 PRO B CA 1
ATOM 5141 C C . PRO B 1 268 ? -34.349 -33.179 -49.561 1.00 20.62 268 PRO B C 1
ATOM 5142 O O . PRO B 1 268 ? -34.647 -33.957 -48.655 1.00 27.26 268 PRO B O 1
ATOM 5146 N N . HIS B 1 269 ? -33.811 -31.987 -49.337 1.00 20.59 269 HIS B N 1
ATOM 5147 C CA . HIS B 1 269 ? -33.476 -31.552 -47.986 1.00 19.12 269 HIS B CA 1
ATOM 5148 C C . HIS B 1 269 ? -34.454 -30.515 -47.423 1.00 19.59 269 HIS B C 1
ATOM 5149 O O . HIS B 1 269 ? -34.191 -29.903 -46.375 1.00 19.85 269 HIS B O 1
ATOM 5156 N N . LEU B 1 270 ? -35.576 -30.310 -48.106 1.00 19.14 270 LEU B N 1
ATOM 5157 C CA . LEU B 1 270 ? -36.498 -29.244 -47.701 1.00 19.31 270 LEU B CA 1
ATOM 5158 C C . LEU B 1 270 ? -36.989 -29.380 -46.255 1.00 17.87 270 LEU B C 1
ATOM 5159 O O . LEU B 1 270 ? -37.024 -28.409 -45.509 1.00 18.61 270 LEU B O 1
ATOM 5164 N N . ILE B 1 271 ? -37.386 -30.583 -45.859 1.00 19.84 271 ILE B N 1
ATOM 5165 C CA . ILE B 1 271 ? -37.881 -30.773 -44.500 1.00 20.40 271 ILE B CA 1
ATOM 5166 C C . ILE B 1 271 ? -36.808 -30.480 -43.439 1.00 17.77 271 ILE B C 1
ATOM 5167 O O . ILE B 1 271 ? -37.082 -29.862 -42.411 1.00 19.99 271 ILE B O 1
ATOM 5172 N N . GLU B 1 272 ? -35.570 -30.876 -43.723 1.00 21.44 272 GLU B N 1
ATOM 5173 C CA . GLU B 1 272 ? -34.466 -30.571 -42.830 1.00 22.46 272 GLU B CA 1
ATOM 5174 C C . GLU B 1 272 ? -34.343 -29.057 -42.661 1.00 22.75 272 GLU B C 1
ATOM 5175 O O . GLU B 1 272 ? -34.206 -28.552 -41.549 1.00 21.60 272 GLU B O 1
ATOM 5181 N N . TRP B 1 273 ? -34.418 -28.323 -43.768 1.00 18.76 273 TRP B N 1
ATOM 5182 C CA . TRP B 1 273 ? -34.306 -26.872 -43.697 1.00 20.23 273 TRP B CA 1
ATOM 5183 C C . TRP B 1 273 ? -35.447 -26.295 -42.871 1.00 15.91 273 TRP B C 1
ATOM 5184 O O . TRP B 1 273 ? -35.272 -25.329 -42.144 1.00 19.92 273 TRP B O 1
ATOM 5195 N N . ALA B 1 274 ? -36.631 -26.873 -43.016 1.00 19.13 274 ALA B N 1
ATOM 5196 C CA . ALA B 1 274 ? -37.777 -26.414 -42.249 1.00 17.57 274 ALA B CA 1
ATOM 5197 C C . ALA B 1 274 ? -37.546 -26.658 -40.759 1.00 18.86 274 ALA B C 1
ATOM 5198 O O . ALA B 1 274 ? -37.910 -25.828 -39.937 1.00 20.90 274 ALA B O 1
ATOM 5200 N N . THR B 1 275 ? -36.947 -27.790 -40.412 1.00 19.21 275 THR B N 1
ATOM 5201 C CA . THR B 1 275 ? -36.690 -28.060 -38.996 1.00 23.29 275 THR B CA 1
ATOM 5202 C C . THR B 1 275 ? -35.673 -27.084 -38.408 1.00 21.46 275 THR B C 1
ATOM 5203 O O . THR B 1 275 ? -35.667 -26.832 -37.202 1.00 22.62 275 THR B O 1
ATOM 5207 N N . ARG B 1 276 ? -34.813 -26.527 -39.257 1.00 21.53 276 ARG B N 1
ATOM 5208 C CA . ARG B 1 276 ? -33.862 -25.527 -38.800 1.00 22.14 276 ARG B CA 1
ATOM 5209 C C . ARG B 1 276 ? -34.459 -24.126 -38.840 1.00 22.76 276 ARG B C 1
ATOM 5210 O O . ARG B 1 276 ? -33.779 -23.143 -38.539 1.00 25.07 276 ARG B O 1
ATOM 5218 N N . GLY B 1 277 ? -35.739 -24.036 -39.206 1.00 20.54 277 GLY B N 1
ATOM 5219 C CA . GLY B 1 277 ? -36.452 -22.780 -39.113 1.00 18.72 277 GLY B CA 1
ATOM 5220 C C . GLY B 1 277 ? -36.439 -21.892 -40.348 1.00 16.89 277 GLY B C 1
ATOM 5221 O O . GLY B 1 277 ? -36.804 -20.719 -40.266 1.00 21.35 277 GLY B O 1
ATOM 5222 N N . ARG B 1 278 ? -36.061 -22.446 -41.494 1.00 15.71 278 ARG B N 1
ATOM 5223 C CA . ARG B 1 278 ? -35.966 -21.643 -42.721 1.00 16.42 278 ARG B CA 1
ATOM 5224 C C . ARG B 1 278 ? -37.240 -21.653 -43.567 1.00 18.47 278 ARG B C 1
ATOM 5225 O O . ARG B 1 278 ? -37.433 -20.779 -44.413 1.00 19.75 278 ARG B O 1
ATOM 5233 N N . VAL B 1 279 ? -38.090 -22.651 -43.346 1.00 16.96 279 VAL B N 1
ATOM 5234 C CA . VAL B 1 279 ? -39.338 -22.812 -44.084 1.00 16.91 279 VAL B CA 1
ATOM 5235 C C . VAL B 1 279 ? -40.412 -23.204 -43.071 1.00 16.33 279 VAL B C 1
ATOM 5236 O O . VAL B 1 279 ? -40.164 -24.055 -42.207 1.00 19.30 279 VAL B O 1
ATOM 5240 N N . ASP B 1 280 ? -41.577 -22.564 -43.154 1.00 15.45 280 ASP B N 1
ATOM 5241 C CA . ASP B 1 280 ? -42.626 -22.748 -42.154 1.00 18.45 280 ASP B CA 1
ATOM 5242 C C . ASP B 1 280 ? -43.726 -23.695 -42.597 1.00 17.31 280 ASP B C 1
ATOM 5243 O O . ASP B 1 280 ? -44.306 -24.411 -41.780 1.00 16.61 280 ASP B O 1
ATOM 5248 N N . VAL B 1 281 ? -44.028 -23.680 -43.892 1.00 13.93 281 VAL B N 1
ATOM 5249 C CA . VAL B 1 281 ? -45.192 -24.381 -44.411 1.00 15.05 281 VAL B CA 1
ATOM 5250 C C . VAL B 1 281 ? -44.766 -25.302 -45.545 1.00 16.30 281 VAL B C 1
ATOM 5251 O O . VAL B 1 281 ? -44.195 -24.840 -46.533 1.00 16.59 281 VAL B O 1
ATOM 5255 N N . LEU B 1 282 ? -45.049 -26.601 -45.400 1.00 14.42 282 LEU B N 1
ATOM 5256 C CA . LEU B 1 282 ? -44.745 -27.606 -46.426 1.00 15.18 282 LEU B CA 1
ATOM 5257 C C . LEU B 1 282 ? -45.929 -27.910 -47.334 1.00 15.85 282 LEU B C 1
ATOM 5258 O O . LEU B 1 282 ? -47.053 -28.102 -46.865 1.00 15.47 282 LEU B O 1
ATOM 5263 N N . GLN B 1 283 ? -45.661 -27.982 -48.638 1.00 15.18 283 GLN B N 1
ATOM 5264 C CA . GLN B 1 283 ? -46.721 -27.972 -49.649 1.00 14.35 283 GLN B CA 1
ATOM 5265 C C . GLN B 1 283 ? -46.723 -29.144 -50.633 1.00 14.52 283 GLN B C 1
ATOM 5266 O O . GLN B 1 283 ? -47.100 -28.996 -51.790 1.00 14.89 283 GLN B O 1
ATOM 5272 N N . TYR B 1 284 ? -46.300 -30.316 -50.177 1.00 13.31 284 TYR B N 1
ATOM 5273 C CA . TYR B 1 284 ? -46.418 -31.509 -51.016 1.00 13.19 284 TYR B CA 1
ATOM 5274 C C . TYR B 1 284 ? -47.860 -31.734 -51.483 1.00 13.70 284 TYR B C 1
ATOM 5275 O O . TYR B 1 284 ? -48.818 -31.414 -50.777 1.00 15.55 284 TYR B O 1
ATOM 5284 N N . ASP B 1 285 ? -47.999 -32.274 -52.691 1.00 14.74 285 ASP B N 1
ATOM 5285 C CA . ASP B 1 285 ? -49.303 -32.432 -53.344 1.00 15.57 285 ASP B CA 1
ATOM 5286 C C . ASP B 1 285 ? -50.207 -33.501 -52.697 1.00 16.13 285 ASP B C 1
ATOM 5287 O O . ASP B 1 285 ? -49.737 -34.537 -52.206 1.00 16.49 285 ASP B O 1
ATOM 5292 N N . ILE B 1 286 ? -51.511 -33.238 -52.714 1.00 13.25 286 ILE B N 1
ATOM 5293 C CA . ILE B 1 286 ? -52.483 -34.104 -52.052 1.00 15.56 286 ILE B CA 1
ATOM 5294 C C . ILE B 1 286 ? -52.745 -35.417 -52.804 1.00 17.94 286 ILE B C 1
ATOM 5295 O O . ILE B 1 286 ? -53.281 -36.370 -52.231 1.00 17.94 286 ILE B O 1
ATOM 5300 N N . ILE B 1 287 ? -52.356 -35.476 -54.076 1.00 17.00 287 ILE B N 1
ATOM 5301 C CA . ILE B 1 287 ? -52.522 -36.694 -54.880 1.00 17.56 287 ILE B CA 1
ATOM 5302 C C . ILE B 1 287 ? -51.213 -37.496 -54.978 1.00 16.98 287 ILE B C 1
ATOM 5303 O O . ILE B 1 287 ? -51.213 -38.726 -54.878 1.00 17.12 287 ILE B O 1
ATOM 5308 N N . TRP B 1 288 ? -50.105 -36.785 -55.194 1.00 18.43 288 TRP B N 1
ATOM 5309 C CA . TRP B 1 288 ? -48.771 -37.381 -55.155 1.00 20.67 288 TRP B CA 1
ATOM 5310 C C . TRP B 1 288 ? -47.868 -36.509 -54.290 1.00 21.94 288 TRP B C 1
ATOM 5311 O O . TRP B 1 288 ? -47.547 -35.386 -54.672 1.00 22.73 288 TRP B O 1
ATOM 5322 N N . PRO B 1 289 ? -47.418 -37.024 -53.138 1.00 21.38 289 PRO B N 1
ATOM 5323 C CA . PRO B 1 289 ? -47.418 -38.418 -52.673 1.00 21.03 289 PRO B CA 1
ATOM 5324 C C . PRO B 1 289 ? -48.762 -38.953 -52.164 1.00 18.17 289 PRO B C 1
ATOM 5325 O O . PRO B 1 289 ? -48.894 -40.170 -52.025 1.00 19.30 289 PRO B O 1
ATOM 5329 N N . GLY B 1 290 ? -49.724 -38.074 -51.895 1.00 17.41 290 GLY B N 1
ATOM 5330 C CA . GLY B 1 290 ? -51.065 -38.532 -51.567 1.00 16.84 290 GLY B CA 1
ATOM 5331 C C . GLY B 1 290 ? -51.445 -38.514 -50.099 1.00 15.14 290 GLY B C 1
ATOM 5332 O O . GLY B 1 290 ? -50.726 -37.992 -49.245 1.00 17.77 290 GLY B O 1
ATOM 5333 N N . PHE B 1 291 ? -52.603 -39.099 -49.816 1.00 15.00 291 PHE B N 1
ATOM 5334 C CA . PHE B 1 291 ? -53.288 -38.924 -48.541 1.00 15.85 291 PHE B CA 1
ATOM 5335 C C . PHE B 1 291 ? -52.609 -39.697 -47.414 1.00 16.46 291 PHE B C 1
ATOM 5336 O O . PHE B 1 291 ? -52.354 -39.152 -46.345 1.00 17.28 291 PHE B O 1
ATOM 5344 N N . THR B 1 292 ? -52.344 -40.977 -47.656 1.00 14.81 292 THR B N 1
ATOM 5345 C CA . THR B 1 292 ? -51.764 -41.850 -46.642 1.00 16.56 292 THR B CA 1
ATOM 5346 C C . THR B 1 292 ? -50.379 -41.340 -46.293 1.00 17.50 292 THR B C 1
ATOM 5347 O O . THR B 1 292 ? -50.003 -41.292 -45.122 1.00 19.15 292 THR B O 1
ATOM 5351 N N . HIS B 1 293 ? -49.631 -40.934 -47.316 1.00 14.94 293 HIS B N 1
ATOM 5352 C CA . HIS B 1 293 ? -48.316 -40.345 -47.108 1.00 16.18 293 HIS B CA 1
ATOM 5353 C C . HIS B 1 293 ? -48.438 -39.067 -46.290 1.00 17.81 293 HIS B C 1
ATOM 5354 O O . HIS B 1 293 ? -47.654 -38.838 -45.365 1.00 18.41 293 HIS B O 1
ATOM 5361 N N . TRP B 1 294 ? -49.425 -38.237 -46.621 1.00 17.91 294 TRP B N 1
ATOM 5362 C CA . TRP B 1 294 ? -49.623 -36.980 -45.899 1.00 15.79 294 TRP B CA 1
ATOM 5363 C C . TRP B 1 294 ? -49.978 -37.201 -44.430 1.00 18.47 294 TRP B C 1
ATOM 5364 O O . TRP B 1 294 ? -49.600 -36.415 -43.568 1.00 16.83 294 TRP B O 1
ATOM 5375 N N . MET B 1 295 ? -50.712 -38.262 -44.131 1.00 17.18 295 MET B N 1
ATOM 5376 C CA . MET B 1 295 ? -51.011 -38.529 -42.729 1.00 19.72 295 MET B CA 1
ATOM 5377 C C . MET B 1 295 ? -49.731 -38.799 -41.947 1.00 18.47 295 MET B C 1
ATOM 5378 O O . MET B 1 295 ? -49.545 -38.249 -40.857 1.00 18.77 295 MET B O 1
ATOM 5383 N N . GLU B 1 296 ? -48.858 -39.638 -42.503 1.00 17.45 296 GLU B N 1
ATOM 5384 C CA . GLU B 1 296 ? -47.569 -39.932 -41.874 1.00 20.36 296 GLU B CA 1
ATOM 5385 C C . GLU B 1 296 ? -46.713 -38.661 -41.777 1.00 22.96 296 GLU B C 1
ATOM 5386 O O . GLU B 1 296 ? -46.140 -38.350 -40.727 1.00 20.80 296 GLU B O 1
ATOM 5392 N N . LEU B 1 297 ? -46.625 -37.924 -42.880 1.00 16.09 297 LEU B N 1
ATOM 5393 C CA . LEU B 1 297 ? -45.801 -36.719 -42.911 1.0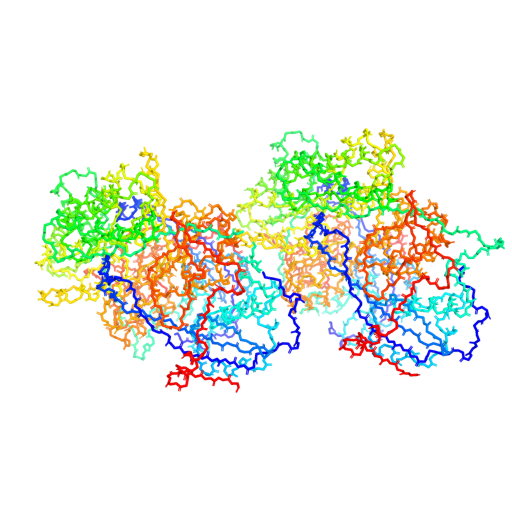0 19.07 297 LEU B CA 1
ATOM 5394 C C . LEU B 1 297 ? -46.310 -35.667 -41.925 1.00 20.28 297 LEU B C 1
ATOM 5395 O O . LEU B 1 297 ? -45.530 -35.060 -41.193 1.00 19.10 297 LEU B O 1
ATOM 5400 N N . GLY B 1 298 ? -47.622 -35.454 -41.910 1.00 17.79 298 GLY B N 1
ATOM 5401 C CA . GLY B 1 298 ? -48.231 -34.425 -41.092 1.00 18.53 298 GLY B CA 1
ATOM 5402 C C . GLY B 1 298 ? -47.944 -34.663 -39.623 1.00 18.32 298 GLY B C 1
ATOM 5403 O O . GLY B 1 298 ? -47.693 -33.723 -38.870 1.00 20.30 298 GLY B O 1
ATOM 5404 N N . GLU B 1 299 ? -47.993 -35.927 -39.222 1.00 19.58 299 GLU B N 1
ATOM 5405 C CA . GLU B 1 299 ? -47.702 -36.286 -37.840 1.00 22.30 299 GLU B CA 1
ATOM 5406 C C . GLU B 1 299 ? -46.299 -35.843 -37.467 1.00 23.93 299 GLU B C 1
ATOM 5407 O O . GLU B 1 299 ? -46.090 -35.257 -36.398 1.00 23.76 299 GLU B O 1
ATOM 5413 N N . LYS B 1 300 ? -45.346 -36.122 -38.352 1.00 24.15 300 LYS B N 1
ATOM 5414 C CA . LYS B 1 300 ? -43.958 -35.740 -38.125 1.00 22.36 300 LYS B CA 1
ATOM 5415 C C . LYS B 1 300 ? -43.809 -34.222 -38.105 1.00 21.90 300 LYS B C 1
ATOM 5416 O O . LYS B 1 300 ? -43.168 -33.673 -37.214 1.00 21.51 300 LYS B O 1
ATOM 5422 N N . LEU B 1 301 ? -44.409 -33.540 -39.076 1.00 19.72 301 LEU B N 1
ATOM 5423 C CA . LEU B 1 301 ? -44.340 -32.082 -39.103 1.00 19.87 301 LEU B CA 1
ATOM 5424 C C . LEU B 1 301 ? -44.955 -31.463 -37.833 1.00 18.21 301 LEU B C 1
ATOM 5425 O O . LEU B 1 301 ? -44.402 -30.521 -37.253 1.00 21.39 301 LEU B O 1
ATOM 5430 N N . ASP B 1 302 ? -46.098 -31.994 -37.407 1.00 20.39 302 ASP B N 1
ATOM 5431 C CA . ASP B 1 302 ? -46.734 -31.571 -36.163 1.00 18.83 302 ASP B CA 1
ATOM 5432 C C . ASP B 1 302 ? -45.738 -31.638 -35.006 1.00 18.89 302 ASP B C 1
ATOM 5433 O O . ASP B 1 302 ? -45.661 -30.722 -34.179 1.00 21.92 302 ASP B O 1
ATOM 5438 N N . ALA B 1 303 ? -44.992 -32.734 -34.951 1.00 18.13 303 ALA B N 1
ATOM 5439 C CA . ALA B 1 303 ? -44.046 -32.960 -33.859 1.00 25.27 303 ALA B CA 1
ATOM 5440 C C . ALA B 1 303 ? -42.950 -31.902 -33.829 1.00 22.00 303 ALA B C 1
ATOM 5441 O O . ALA B 1 303 ? -42.397 -31.607 -32.766 1.00 25.05 303 ALA B O 1
ATOM 5443 N N . HIS B 1 304 ? -42.643 -31.338 -34.994 1.00 23.20 304 HIS B N 1
ATOM 5444 C CA . HIS B 1 304 ? -41.610 -30.314 -35.123 1.00 22.79 304 HIS B CA 1
ATOM 5445 C C . HIS B 1 304 ? -42.167 -28.896 -35.073 1.00 22.28 304 HIS B C 1
ATOM 5446 O O . HIS B 1 304 ? -41.422 -27.932 -35.195 1.00 27.02 304 HIS B O 1
ATOM 5453 N N . GLY B 1 305 ? -43.477 -28.772 -34.884 1.00 18.74 305 GLY B N 1
ATOM 5454 C CA . GLY B 1 305 ? -44.110 -27.472 -34.824 1.00 20.79 305 GLY B CA 1
ATOM 5455 C C . GLY B 1 305 ? -44.183 -26.825 -36.195 1.00 19.27 305 GLY B C 1
ATOM 5456 O O . GLY B 1 305 ? -44.308 -25.602 -36.317 1.00 24.24 305 GLY B O 1
ATOM 5457 N N . LEU B 1 306 ? -44.136 -27.657 -37.230 1.00 17.42 306 LEU B N 1
ATOM 5458 C CA . LEU B 1 306 ? -44.183 -27.178 -38.613 1.00 18.03 306 LEU B CA 1
ATOM 5459 C C . LEU B 1 306 ? -45.596 -27.291 -39.182 1.00 19.59 306 LEU B C 1
ATOM 5460 O O . LEU B 1 306 ? -46.424 -28.024 -38.635 1.00 18.35 306 LEU B O 1
ATOM 5465 N N . ARG B 1 307 ? -45.881 -26.579 -40.275 1.00 15.12 307 ARG B N 1
ATOM 5466 C CA . ARG B 1 307 ? -47.257 -26.487 -40.778 1.00 17.04 307 ARG B CA 1
ATOM 5467 C C . ARG B 1 307 ? -47.425 -27.231 -42.094 1.00 16.13 307 ARG B C 1
ATOM 5468 O O . ARG B 1 307 ? -46.472 -27.344 -42.883 1.00 18.60 307 ARG B O 1
ATOM 5476 N N . SER B 1 308 ? -48.640 -27.721 -42.335 1.00 15.79 308 SER B N 1
ATOM 5477 C CA . SER B 1 308 ? -48.928 -28.505 -43.533 1.00 19.64 308 SER B CA 1
ATOM 5478 C C . SER B 1 308 ? -49.961 -27.813 -44.395 1.00 14.72 308 SER B C 1
ATOM 5479 O O . SER B 1 308 ? -51.029 -27.429 -43.913 1.00 15.99 308 SER B O 1
ATOM 5482 N N . ALA B 1 309 ? -49.667 -27.670 -45.685 1.00 15.05 309 ALA B N 1
ATOM 5483 C CA . ALA B 1 309 ? -50.607 -27.060 -46.612 1.00 15.57 309 ALA B CA 1
ATOM 5484 C C . ALA B 1 309 ? -50.552 -27.777 -47.953 1.00 18.46 309 ALA B C 1
ATOM 5485 O O . ALA B 1 309 ? -49.859 -27.337 -48.861 1.00 16.69 309 ALA B O 1
ATOM 5487 N N . PRO B 1 310 ? -51.273 -28.904 -48.078 1.00 15.26 310 PRO B N 1
ATOM 5488 C CA . PRO B 1 310 ? -51.128 -29.708 -49.294 1.00 16.14 310 PRO B CA 1
ATOM 5489 C C . PRO B 1 310 ? -51.425 -28.910 -50.536 1.00 15.36 310 PRO B C 1
ATOM 5490 O O . PRO B 1 310 ? -52.437 -28.197 -50.602 1.00 15.47 310 PRO B O 1
ATOM 5494 N N . HIS B 1 311 ? -50.543 -29.040 -51.519 1.00 17.29 311 HIS B N 1
ATOM 5495 C CA . HIS B 1 311 ? -50.804 -28.469 -52.825 1.00 17.44 311 HIS B CA 1
ATOM 5496 C C . HIS B 1 311 ? -51.973 -29.164 -53.493 1.00 17.03 311 HIS B C 1
ATOM 5497 O O . HIS B 1 311 ? -52.078 -30.396 -53.516 1.00 16.34 311 HIS B O 1
ATOM 5504 N N A CYS B 1 312 ? -52.868 -28.366 -54.047 0.75 19.19 312 CYS B N 1
ATOM 5505 N N B CYS B 1 312 ? -52.883 -28.341 -54.013 0.25 19.14 312 CYS B N 1
ATOM 5506 C CA A CYS B 1 312 ? -53.875 -28.920 -54.912 0.75 17.95 312 CYS B CA 1
ATOM 5507 C CA B CYS B 1 312 ? -54.006 -28.791 -54.825 0.25 18.05 312 CYS B CA 1
ATOM 5508 C C A CYS B 1 312 ? -54.152 -27.938 -56.023 0.75 17.41 312 CYS B C 1
ATOM 5509 C C B CYS B 1 312 ? -54.117 -27.859 -56.027 0.25 17.42 312 CYS B C 1
ATOM 5510 O O A CYS B 1 312 ? -54.661 -26.848 -55.804 0.75 21.09 312 CYS B O 1
ATOM 5511 O O B CYS B 1 312 ? -54.491 -26.700 -55.871 0.25 20.36 312 CYS B O 1
ATOM 5516 N N . TYR B 1 313 ? -53.792 -28.338 -57.221 1.00 15.37 313 TYR B N 1
ATOM 5517 C CA . TYR B 1 313 ? -54.159 -27.596 -58.399 1.00 12.45 313 TYR B CA 1
ATOM 5518 C C . TYR B 1 313 ? -54.089 -28.568 -59.537 1.00 17.52 313 TYR B C 1
ATOM 5519 O O . TYR B 1 313 ? -53.180 -29.387 -59.592 1.00 18.22 313 TYR B O 1
ATOM 5528 N N . GLY B 1 314 ? -55.065 -28.503 -60.432 1.00 16.29 314 GLY B N 1
ATOM 5529 C CA . GLY B 1 314 ? -55.092 -29.419 -61.554 1.00 20.46 314 GLY B CA 1
ATOM 5530 C C . GLY B 1 314 ? -55.863 -30.702 -61.290 1.00 15.99 314 GLY B C 1
ATOM 5531 O O . GLY B 1 314 ? -56.001 -31.533 -62.184 1.00 15.80 314 GLY B O 1
ATOM 5532 N N . ASN B 1 315 ? -56.342 -30.870 -60.063 1.00 14.73 315 ASN B N 1
ATOM 5533 C CA . ASN B 1 315 ? -57.188 -32.014 -59.733 1.00 12.30 315 ASN B CA 1
ATOM 5534 C C . ASN B 1 315 ? -58.255 -31.609 -58.717 1.00 12.70 315 ASN B C 1
ATOM 5535 O O . ASN B 1 315 ? -57.955 -31.455 -57.526 1.00 14.79 315 ASN B O 1
ATOM 5540 N N . ALA B 1 316 ? -59.491 -31.443 -59.177 1.00 12.60 316 ALA B N 1
ATOM 5541 C CA . ALA B 1 316 ? -60.568 -30.982 -58.306 1.00 14.41 316 ALA B CA 1
ATOM 5542 C C . ALA B 1 316 ? -60.810 -31.880 -57.102 1.00 12.50 316 ALA B C 1
ATOM 5543 O O . ALA B 1 316 ? -61.157 -31.396 -56.024 1.00 14.34 316 ALA B O 1
ATOM 5545 N N . TYR B 1 317 ? -60.625 -33.184 -57.292 1.00 11.26 317 TYR B N 1
ATOM 5546 C CA . TYR B 1 317 ? -60.845 -34.151 -56.231 1.00 13.61 317 TYR B CA 1
ATOM 5547 C C . TYR B 1 317 ? -59.994 -33.872 -55.010 1.00 14.11 317 TYR B C 1
ATOM 5548 O O . TYR B 1 317 ? -60.442 -34.054 -53.877 1.00 13.49 317 TYR B O 1
ATOM 5557 N N . GLY B 1 318 ? -58.764 -33.404 -55.232 1.00 12.36 318 GLY B N 1
ATOM 5558 C CA . GLY B 1 318 ? -57.836 -33.184 -54.139 1.00 15.99 318 GLY B CA 1
ATOM 5559 C C . GLY B 1 318 ? -58.301 -32.123 -53.160 1.00 12.76 318 GLY B C 1
ATOM 5560 O O . GLY B 1 318 ? -57.883 -32.116 -51.999 1.00 15.28 318 GLY B O 1
ATOM 5561 N N . ILE B 1 319 ? -59.153 -31.212 -53.624 1.00 12.13 319 ILE B N 1
ATOM 5562 C CA . ILE B 1 319 ? -59.668 -30.156 -52.762 1.00 14.50 319 ILE B CA 1
ATOM 5563 C C . ILE B 1 319 ? -60.374 -30.779 -51.572 1.00 14.23 319 ILE B C 1
ATOM 5564 O O . ILE B 1 319 ? -60.131 -30.423 -50.417 1.00 14.98 319 ILE B O 1
ATOM 5569 N N . TYR B 1 320 ? -61.242 -31.729 -51.882 1.00 11.91 320 TYR B N 1
ATOM 5570 C CA . TYR B 1 320 ? -62.109 -32.369 -50.887 1.00 15.88 320 TYR B CA 1
ATOM 5571 C C . TYR B 1 320 ? -61.326 -33.329 -50.007 1.00 14.53 320 TYR B C 1
ATOM 5572 O O . TYR B 1 320 ? -61.489 -33.343 -48.780 1.00 15.43 320 TYR B O 1
ATOM 5581 N N . ALA B 1 321 ? -60.420 -34.076 -50.629 1.00 13.60 321 ALA B N 1
ATOM 5582 C CA . ALA B 1 321 ? -59.473 -34.914 -49.907 1.00 17.17 321 ALA B CA 1
ATOM 5583 C C . ALA B 1 321 ? -58.704 -34.105 -48.864 1.00 17.32 321 ALA B C 1
ATOM 5584 O O . ALA B 1 321 ? -58.580 -34.524 -47.710 1.00 16.39 321 ALA B O 1
ATOM 5586 N N A SER B 1 322 ? -58.204 -32.942 -49.276 0.59 13.86 322 SER B N 1
ATOM 5587 N N B SER B 1 322 ? -58.205 -32.938 -49.265 0.41 13.90 322 SER B N 1
ATOM 5588 C CA A SER B 1 322 ? -57.450 -32.067 -48.385 0.59 16.44 322 SER B CA 1
ATOM 5589 C CA B SER B 1 322 ? -57.422 -32.095 -48.366 0.41 16.42 322 SER B CA 1
ATOM 5590 C C A SER B 1 322 ? -58.236 -31.762 -47.126 0.59 15.46 322 SER B C 1
ATOM 5591 C C B SER B 1 322 ? -58.217 -31.697 -47.125 0.41 15.48 322 SER B C 1
ATOM 5592 O O A SER B 1 322 ? -57.705 -31.846 -46.022 0.59 16.59 322 SER B O 1
ATOM 5593 O O B SER B 1 322 ? -57.673 -31.662 -46.025 0.41 16.62 322 SER B O 1
ATOM 5598 N N . GLY B 1 323 ? -59.503 -31.398 -47.302 1.00 17.10 323 GLY B N 1
ATOM 5599 C CA . GLY B 1 323 ? -60.352 -31.059 -46.176 1.00 16.60 323 GLY B CA 1
ATOM 5600 C C . GLY B 1 323 ? -60.362 -32.154 -45.125 1.00 15.60 323 GLY B C 1
ATOM 5601 O O . GLY B 1 323 ? -60.219 -31.879 -43.942 1.00 18.26 323 GLY B O 1
ATOM 5602 N N . HIS B 1 324 ? -60.537 -33.401 -45.561 1.00 16.86 324 HIS B N 1
ATOM 5603 C CA . HIS B 1 324 ? -60.569 -34.528 -44.630 1.00 18.84 324 HIS B CA 1
ATOM 5604 C C . HIS B 1 324 ? -59.227 -34.748 -43.952 1.00 17.97 324 HIS B C 1
ATOM 5605 O O . HIS B 1 324 ? -59.160 -35.143 -42.792 1.00 19.69 324 HIS B O 1
ATOM 5612 N N . LEU B 1 325 ? -58.151 -34.493 -44.682 1.00 18.63 325 LEU B N 1
ATOM 5613 C CA . LEU B 1 325 ? -56.820 -34.668 -44.137 1.00 20.26 325 LEU B CA 1
ATOM 5614 C C . LEU B 1 325 ? -56.612 -33.786 -42.909 1.00 17.76 325 LEU B C 1
ATOM 5615 O O . LEU B 1 325 ? -55.862 -34.145 -41.989 1.00 19.66 325 LEU B O 1
ATOM 5620 N N . SER B 1 326 ? -57.303 -32.652 -42.873 1.00 19.43 326 SER B N 1
ATOM 5621 C CA . SER B 1 326 ? -57.105 -31.701 -41.788 1.00 20.81 326 SER B CA 1
ATOM 5622 C C . SER B 1 326 ? -57.405 -32.318 -40.420 1.00 22.16 326 SER B C 1
ATOM 5623 O O . SER B 1 326 ? -56.890 -31.868 -39.400 1.00 23.51 326 SER B O 1
ATOM 5626 N N . ALA B 1 327 ? -58.227 -33.362 -40.400 1.00 19.23 327 ALA B N 1
ATOM 5627 C CA . ALA B 1 327 ? -58.603 -33.971 -39.131 1.00 20.14 327 ALA B CA 1
ATOM 5628 C C . ALA B 1 327 ? -57.493 -34.845 -38.566 1.00 23.50 327 ALA B C 1
ATOM 5629 O O . ALA B 1 327 ? -57.492 -35.159 -37.371 1.00 24.03 327 ALA B O 1
ATOM 5631 N N . ALA B 1 328 ? -56.542 -35.222 -39.417 1.00 19.79 328 ALA B N 1
ATOM 5632 C CA . ALA B 1 328 ? -55.425 -36.055 -38.991 1.00 20.41 328 ALA B CA 1
ATOM 5633 C C . ALA B 1 328 ? -54.154 -35.249 -38.731 1.00 24.58 328 ALA B C 1
ATOM 5634 O O . ALA B 1 328 ? -53.191 -35.780 -38.182 1.00 25.53 328 ALA B O 1
ATOM 5636 N N . VAL B 1 329 ? -54.155 -33.976 -39.121 1.00 17.78 329 VAL B N 1
ATOM 5637 C CA . VAL B 1 329 ? -52.948 -33.143 -39.034 1.00 20.49 329 VAL B CA 1
ATOM 5638 C C . VAL B 1 329 ? -53.220 -31.873 -38.216 1.00 18.61 329 VAL B C 1
ATOM 5639 O O . VAL B 1 329 ? -54.007 -31.017 -38.616 1.00 18.67 329 VAL B O 1
ATOM 5643 N N . ARG B 1 330 ? -52.586 -31.763 -37.053 1.00 19.58 330 ARG B N 1
ATOM 5644 C CA . ARG B 1 330 ? -52.861 -30.651 -36.155 1.00 20.73 330 ARG B CA 1
ATOM 5645 C C . ARG B 1 330 ? -52.536 -29.281 -36.755 1.00 19.91 330 ARG B C 1
ATOM 5646 O O . ARG B 1 330 ? -53.318 -28.343 -36.637 1.00 19.82 330 ARG B O 1
ATOM 5654 N N . ASN B 1 331 ? -51.378 -29.171 -37.394 1.00 19.74 331 ASN B N 1
ATOM 5655 C CA . ASN B 1 331 ? -50.951 -27.890 -37.965 1.00 17.21 331 ASN B CA 1
ATOM 5656 C C . ASN B 1 331 ? -51.339 -27.735 -39.436 1.00 18.99 331 ASN B C 1
ATOM 5657 O O . ASN B 1 331 ? -50.582 -27.207 -40.256 1.00 20.01 331 ASN B O 1
ATOM 5662 N N . PHE B 1 332 ? -52.536 -28.197 -39.767 1.00 17.12 332 PHE B N 1
ATOM 5663 C CA . PHE B 1 332 ? -53.046 -28.060 -41.123 1.00 14.22 332 PHE B CA 1
ATOM 5664 C C . PHE B 1 332 ? -53.409 -26.599 -41.353 1.00 16.57 332 PHE B C 1
ATOM 5665 O O . PHE B 1 332 ? -54.061 -25.969 -40.515 1.00 20.18 332 PHE B O 1
ATOM 5673 N N . GLU B 1 333 ? -52.987 -26.057 -42.491 1.00 16.10 333 GLU B N 1
ATOM 5674 C CA . GLU B 1 333 ? -53.196 -24.646 -42.796 1.00 15.63 333 GLU B CA 1
ATOM 5675 C C . GLU B 1 333 ? -54.487 -24.331 -43.568 1.00 16.40 333 GLU B C 1
ATOM 5676 O O . GLU B 1 333 ? -55.432 -23.774 -43.017 1.00 20.24 333 GLU B O 1
ATOM 5682 N N . PHE B 1 334 ? -54.506 -24.654 -44.854 1.00 16.96 334 PHE B N 1
ATOM 5683 C CA . PHE B 1 334 ? -55.637 -24.303 -45.710 1.00 18.34 334 PHE B CA 1
ATOM 5684 C C . PHE B 1 334 ? -55.888 -25.386 -46.739 1.00 17.17 334 PHE B C 1
ATOM 5685 O O . PHE B 1 334 ? -54.949 -26.060 -47.179 1.00 17.54 334 PHE B O 1
ATOM 5693 N N . VAL B 1 335 ? -57.153 -25.527 -47.129 1.00 14.55 335 VAL B N 1
ATOM 5694 C CA . VAL B 1 335 ? -57.528 -26.175 -48.383 1.00 13.05 335 VAL B CA 1
ATOM 5695 C C . VAL B 1 335 ? -57.268 -25.171 -49.514 1.00 15.37 335 VAL B C 1
ATOM 5696 O O . VAL B 1 335 ? -57.739 -24.041 -49.460 1.00 16.43 335 VAL B O 1
ATOM 5700 N N . GLU B 1 336 ? -56.516 -25.585 -50.531 1.00 14.45 336 GLU B N 1
ATOM 5701 C CA . GLU B 1 336 ? -56.300 -24.760 -51.710 1.00 15.89 336 GLU B CA 1
ATOM 5702 C C . GLU B 1 336 ? -57.491 -24.914 -52.669 1.00 13.43 336 GLU B C 1
ATOM 5703 O O . GLU B 1 336 ? -57.696 -25.970 -53.275 1.00 13.41 336 GLU B O 1
ATOM 5709 N N . TYR B 1 337 ? -58.289 -23.857 -52.797 1.00 13.54 337 TYR B N 1
ATOM 5710 C CA . TYR B 1 337 ? -59.577 -23.973 -53.491 1.00 14.30 337 TYR B CA 1
ATOM 5711 C C . TYR B 1 337 ? -59.655 -23.341 -54.875 1.00 14.60 337 TYR B C 1
ATOM 5712 O O . TYR B 1 337 ? -59.443 -22.133 -55.046 1.00 14.44 337 TYR B O 1
ATOM 5721 N N . ASP B 1 338 ? -60.036 -24.167 -55.846 1.00 13.92 338 ASP B N 1
ATOM 5722 C CA . ASP B 1 338 ? -60.264 -23.749 -57.224 1.00 14.23 338 ASP B CA 1
ATOM 5723 C C . ASP B 1 338 ? -61.707 -24.162 -57.518 1.00 16.74 338 ASP B C 1
ATOM 5724 O O . ASP B 1 338 ? -62.067 -25.318 -57.325 1.00 18.19 338 ASP B O 1
ATOM 5729 N N . ASP B 1 339 ? -62.537 -23.216 -57.949 1.00 15.82 339 ASP B N 1
ATOM 5730 C CA . ASP B 1 339 ? -63.953 -23.484 -58.196 1.00 15.20 339 ASP B CA 1
ATOM 5731 C C . ASP B 1 339 ? -64.147 -24.254 -59.488 1.00 15.60 339 ASP B C 1
ATOM 5732 O O . ASP B 1 339 ? -64.071 -23.681 -60.570 1.00 18.74 339 ASP B O 1
ATOM 5737 N N . ILE B 1 340 ? -64.406 -25.553 -59.367 1.00 13.83 340 ILE B N 1
ATOM 5738 C CA . ILE B 1 340 ? -64.500 -26.434 -60.523 1.00 13.63 340 ILE B CA 1
ATOM 5739 C C . ILE B 1 340 ? -65.784 -27.258 -60.509 1.00 15.65 340 ILE B C 1
ATOM 5740 O O . ILE B 1 340 ? -66.211 -27.737 -59.460 1.00 15.75 340 ILE B O 1
ATOM 5745 N N . THR B 1 341 ? -66.397 -27.413 -61.675 1.00 13.78 341 THR B N 1
ATOM 5746 C CA . THR B 1 341 ? -67.547 -28.302 -61.810 1.00 13.94 341 THR B CA 1
ATOM 5747 C C . THR B 1 341 ? -67.133 -29.488 -62.657 1.00 15.43 341 THR B C 1
ATOM 5748 O O . THR B 1 341 ? -66.893 -29.351 -63.854 1.00 14.81 341 THR B O 1
ATOM 5752 N N . ILE B 1 342 ? -67.035 -30.654 -62.031 1.00 13.38 342 ILE B N 1
ATOM 5753 C CA . ILE B 1 342 ? -66.745 -31.885 -62.755 1.00 12.94 342 ILE B CA 1
ATOM 5754 C C . ILE B 1 342 ? -68.045 -32.642 -62.978 1.00 14.54 342 ILE B C 1
ATOM 5755 O O . ILE B 1 342 ? -68.769 -32.935 -62.027 1.00 15.63 342 ILE B O 1
ATOM 5760 N N . GLU B 1 343 ? -68.347 -32.944 -64.231 1.00 15.70 343 GLU B N 1
ATOM 5761 C CA . GLU B 1 343 ? -69.583 -33.664 -64.542 1.00 13.64 343 GLU B CA 1
ATOM 5762 C C . GLU B 1 343 ? -69.552 -35.025 -63.863 1.00 15.76 343 GLU B C 1
ATOM 5763 O O . GLU B 1 343 ? -68.577 -35.763 -63.968 1.00 16.88 343 GLU B O 1
ATOM 5769 N N . GLY B 1 344 ? -70.627 -35.362 -63.158 1.00 15.96 344 GLY B N 1
ATOM 5770 C CA . GLY B 1 344 ? -70.706 -36.649 -62.491 1.00 17.75 344 GLY B CA 1
ATOM 5771 C C . GLY B 1 344 ? -70.148 -36.673 -61.079 1.00 17.06 344 GLY B C 1
ATOM 5772 O O . GLY B 1 344 ? -70.191 -37.713 -60.421 1.00 16.99 344 GLY B O 1
ATOM 5773 N N . MET B 1 345 ? -69.625 -35.536 -60.613 1.00 14.36 345 MET B N 1
ATOM 5774 C CA . MET B 1 345 ? -69.018 -35.457 -59.284 1.00 14.55 345 MET B CA 1
ATOM 5775 C C . MET B 1 345 ? -69.707 -34.406 -58.413 1.00 17.32 345 MET B C 1
ATOM 5776 O O . MET B 1 345 ? -69.328 -33.232 -58.409 1.00 15.46 345 MET B O 1
ATOM 5781 N N . ASP B 1 346 ? -70.726 -34.834 -57.677 1.00 17.00 346 ASP B N 1
ATOM 5782 C CA . ASP B 1 346 ? -71.535 -33.930 -56.870 1.00 14.63 346 ASP B CA 1
ATOM 5783 C C . ASP B 1 346 ? -70.838 -33.635 -55.551 1.00 14.61 346 ASP B C 1
ATOM 5784 O O . ASP B 1 346 ? -70.732 -34.509 -54.685 1.00 16.12 346 ASP B O 1
ATOM 5789 N N . VAL B 1 347 ? -70.341 -32.401 -55.420 1.00 15.27 347 V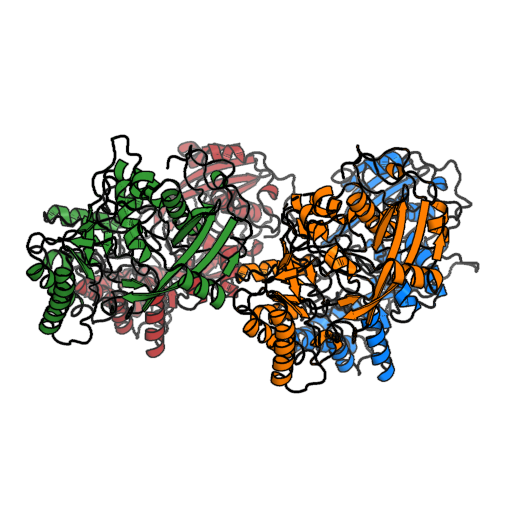AL B N 1
ATOM 5790 C CA . VAL B 1 347 ? -69.641 -31.959 -54.215 1.00 14.55 347 VAL B CA 1
ATOM 5791 C C . VAL B 1 347 ? -70.486 -30.959 -53.410 1.00 19.91 347 VAL B C 1
ATOM 5792 O O . VAL B 1 347 ? -69.976 -30.255 -52.525 1.00 17.26 347 VAL B O 1
ATOM 5796 N N . SER B 1 348 ? -71.786 -30.911 -53.695 1.00 19.76 348 SER B N 1
ATOM 5797 C CA . SER B 1 348 ? -72.665 -29.925 -53.050 1.00 21.34 348 SER B CA 1
ATOM 5798 C C . SER B 1 348 ? -72.800 -30.131 -51.539 1.00 19.07 348 SER B C 1
ATOM 5799 O O . SER B 1 348 ? -73.306 -29.261 -50.828 1.00 22.42 348 SER B O 1
ATOM 5802 N N . GLY B 1 349 ? -72.355 -31.278 -51.047 1.00 17.78 349 GLY B N 1
ATOM 5803 C CA . GLY B 1 349 ? -72.318 -31.515 -49.614 1.00 17.63 349 GLY B CA 1
ATOM 5804 C C . GLY B 1 349 ? -71.351 -30.571 -48.914 1.00 21.37 349 GLY B C 1
ATOM 5805 O O . GLY B 1 349 ? -71.458 -30.325 -47.705 1.00 19.98 349 GLY B O 1
ATOM 5806 N N . TYR B 1 350 ? -70.383 -30.061 -49.673 1.00 18.72 350 TYR B N 1
ATOM 5807 C CA . TYR B 1 350 ? -69.431 -29.088 -49.149 1.00 18.94 350 TYR B CA 1
ATOM 5808 C C . TYR B 1 350 ? -69.942 -27.673 -49.407 1.00 17.19 350 TYR B C 1
ATOM 5809 O O . TYR B 1 350 ? -70.412 -27.367 -50.494 1.00 20.45 350 TYR B O 1
ATOM 5818 N N . ARG B 1 351 ? -69.811 -26.807 -48.411 1.00 17.83 351 ARG B N 1
ATOM 5819 C CA . ARG B 1 351 ? -70.151 -25.402 -48.586 1.00 20.10 351 ARG B CA 1
ATOM 5820 C C . ARG B 1 351 ? -69.002 -24.510 -48.178 1.00 19.20 351 ARG B C 1
ATOM 5821 O O . ARG B 1 351 ? -68.268 -24.826 -47.245 1.00 20.92 351 ARG B O 1
ATOM 5829 N N . ILE B 1 352 ? -68.868 -23.397 -48.894 1.00 17.79 352 ILE B N 1
ATOM 5830 C CA . ILE B 1 352 ? -67.889 -22.367 -48.594 1.00 21.46 352 ILE B CA 1
ATOM 5831 C C . ILE B 1 352 ? -68.577 -21.219 -47.872 1.00 19.48 352 ILE B C 1
ATOM 5832 O O . ILE B 1 352 ? -69.553 -20.649 -48.376 1.00 19.62 352 ILE B O 1
ATOM 5837 N N . GLU B 1 353 ? -68.073 -20.884 -46.688 1.00 18.62 353 GLU B N 1
ATOM 5838 C CA . GLU B 1 353 ? -68.638 -19.794 -45.909 1.00 22.99 353 GLU B CA 1
ATOM 5839 C C . GLU B 1 353 ? -67.565 -19.074 -45.116 1.00 16.67 353 GLU B C 1
ATOM 5840 O O . GLU B 1 353 ? -66.822 -19.695 -44.354 1.00 19.99 353 GLU B O 1
ATOM 5846 N N . ASN B 1 354 ? -67.490 -17.756 -45.285 1.00 19.68 354 ASN B N 1
ATOM 5847 C CA . ASN B 1 354 ? -66.576 -16.957 -44.473 1.00 18.97 354 ASN B CA 1
ATOM 5848 C C . ASN B 1 354 ? -65.148 -17.477 -44.484 1.00 15.41 354 ASN B C 1
ATOM 5849 O O . ASN B 1 354 ? -64.478 -17.538 -43.447 1.00 20.94 354 ASN B O 1
ATOM 5854 N N . GLY B 1 355 ? -64.689 -17.862 -45.670 1.00 18.15 355 GLY B N 1
ATOM 5855 C CA . GLY B 1 355 ? -63.309 -18.281 -45.842 1.00 15.23 355 GLY B CA 1
ATOM 5856 C C . GLY B 1 355 ? -62.972 -19.658 -45.294 1.00 15.22 355 GLY B C 1
ATOM 5857 O O . GLY B 1 355 ? -61.812 -19.955 -45.008 1.00 15.93 355 GLY B O 1
ATOM 5858 N N . GLU B 1 356 ? -63.987 -20.505 -45.160 1.00 16.77 356 GLU B N 1
ATOM 5859 C CA . GLU B 1 356 ? -63.819 -21.854 -44.633 1.00 15.04 356 GLU B CA 1
ATOM 5860 C C . GLU B 1 356 ? -64.676 -22.807 -45.450 1.00 16.25 356 GLU B C 1
ATOM 5861 O O . GLU B 1 356 ? -65.747 -22.442 -45.929 1.00 19.35 356 GLU B O 1
ATOM 5867 N N . ILE B 1 357 ? -64.180 -24.016 -45.633 1.00 14.36 357 ILE B N 1
ATOM 5868 C CA . ILE B 1 357 ? -64.959 -25.068 -46.278 1.00 14.41 357 ILE B CA 1
ATOM 5869 C C . ILE B 1 357 ? -65.572 -25.977 -45.199 1.00 19.26 357 ILE B C 1
ATOM 5870 O O . ILE B 1 357 ? -64.876 -26.490 -44.314 1.00 19.71 357 ILE B O 1
ATOM 5875 N N . HIS B 1 358 ? -66.892 -26.125 -45.242 1.00 16.89 358 HIS B N 1
ATOM 5876 C CA . HIS B 1 358 ? -67.584 -26.998 -44.305 1.00 20.17 358 HIS B CA 1
ATOM 5877 C C . HIS B 1 358 ? -67.669 -28.397 -44.885 1.00 19.22 358 HIS B C 1
ATOM 5878 O O . HIS B 1 358 ? -68.333 -28.619 -45.901 1.00 18.96 358 HIS B O 1
ATOM 5885 N N . VAL B 1 359 ? -66.960 -29.330 -44.260 1.00 18.31 359 VAL B N 1
ATOM 5886 C CA . VAL B 1 359 ? -66.903 -30.696 -44.756 1.00 19.80 359 VAL B CA 1
ATOM 5887 C C . VAL B 1 359 ? -68.096 -31.479 -44.218 1.00 19.64 359 VAL B C 1
ATOM 5888 O O . VAL B 1 359 ? -68.313 -31.532 -43.003 1.00 22.98 359 VAL B O 1
ATOM 5892 N N . PRO B 1 360 ? -68.885 -32.080 -45.116 1.00 19.07 360 PRO B N 1
ATOM 5893 C CA . PRO B 1 360 ? -70.083 -32.783 -44.641 1.00 16.58 360 PRO B CA 1
ATOM 5894 C C . PRO B 1 360 ? -69.741 -34.016 -43.799 1.00 21.18 360 PRO B C 1
ATOM 5895 O O . PRO B 1 360 ? -68.683 -34.616 -43.970 1.00 18.58 360 PRO B O 1
ATOM 5899 N N . ALA B 1 361 ? -70.649 -34.393 -42.899 1.00 21.28 361 ALA B N 1
ATOM 5900 C CA . ALA B 1 361 ? -70.431 -35.548 -42.036 1.00 22.43 361 ALA B CA 1
ATOM 5901 C C . ALA B 1 361 ? -70.968 -36.838 -42.652 1.00 24.99 361 ALA B C 1
ATOM 5902 O O . ALA B 1 361 ? -71.223 -37.811 -41.946 1.00 33.31 361 ALA B O 1
ATOM 5904 N N . THR B 1 362 ? -71.122 -36.837 -43.972 1.00 18.14 362 THR B N 1
ATOM 5905 C CA . THR B 1 362 ? -71.651 -37.981 -44.700 1.00 16.32 362 THR B CA 1
ATOM 5906 C C . THR B 1 362 ? -70.545 -39.003 -44.956 1.00 18.28 362 THR B C 1
ATOM 5907 O O . THR B 1 362 ? -69.367 -38.686 -44.839 1.00 19.04 362 THR B O 1
ATOM 5911 N N . PRO B 1 363 ? -70.920 -40.243 -45.297 1.00 17.68 363 PRO B N 1
ATOM 5912 C CA . PRO B 1 363 ? -69.940 -41.334 -45.391 1.00 18.74 363 PRO B CA 1
ATOM 5913 C C . PRO B 1 363 ? -68.839 -41.153 -46.446 1.00 16.45 363 PRO B C 1
ATOM 5914 O O . PRO B 1 363 ? -69.042 -40.517 -47.480 1.00 17.53 363 PRO B O 1
ATOM 5918 N N . GLY B 1 364 ? -67.673 -41.721 -46.175 1.00 17.21 364 GLY B N 1
ATOM 5919 C CA . GLY B 1 364 ? -66.566 -41.636 -47.107 1.00 18.66 364 GLY B CA 1
ATOM 5920 C C . GLY B 1 364 ? -66.101 -40.199 -47.257 1.00 14.31 364 GLY B C 1
ATOM 5921 O O . GLY B 1 364 ? -66.000 -39.469 -46.272 1.00 16.61 364 GLY B O 1
ATOM 5922 N N . PHE B 1 365 ? -65.838 -39.784 -48.493 1.00 12.86 365 PHE B N 1
ATOM 5923 C CA . PHE B 1 365 ? -65.378 -38.420 -48.736 1.00 14.73 365 PHE B CA 1
ATOM 5924 C C . PHE B 1 365 ? -66.533 -37.460 -49.017 1.00 15.66 365 PHE B C 1
ATOM 5925 O O . PHE B 1 365 ? -66.317 -36.297 -49.354 1.00 16.74 365 PHE B O 1
ATOM 5933 N N . GLY B 1 366 ? -67.767 -37.950 -48.883 1.00 14.38 366 GLY B N 1
ATOM 5934 C CA . GLY B 1 366 ? -68.924 -37.076 -48.948 1.00 14.41 366 GLY B CA 1
ATOM 5935 C C . GLY B 1 366 ? -69.215 -36.526 -50.328 1.00 12.02 366 GLY B C 1
ATOM 5936 O O . GLY B 1 366 ? -70.041 -35.623 -50.477 1.00 16.69 366 GLY B O 1
ATOM 5937 N N . ILE B 1 367 ? -68.552 -37.093 -51.328 1.00 13.15 367 ILE B N 1
ATOM 5938 C CA . ILE B 1 367 ? -68.779 -36.746 -52.724 1.00 13.06 367 ILE B CA 1
ATOM 5939 C C . ILE B 1 367 ? -69.690 -37.804 -53.310 1.00 15.34 367 ILE B C 1
ATOM 5940 O O . ILE B 1 367 ? -69.424 -38.992 -53.166 1.00 17.25 367 ILE B O 1
ATOM 5945 N N . VAL B 1 368 ? -70.779 -37.365 -53.926 1.00 16.59 368 VAL B N 1
ATOM 5946 C CA . VAL B 1 368 ? -71.746 -38.282 -54.511 1.00 17.03 368 VAL B CA 1
ATOM 5947 C C . VAL B 1 368 ? -71.483 -38.385 -56.012 1.00 13.77 368 VAL B C 1
ATOM 5948 O O . VAL B 1 368 ? -71.790 -37.485 -56.775 1.00 16.88 368 VAL B O 1
ATOM 5952 N N . PHE B 1 369 ? -70.877 -39.489 -56.418 1.00 12.97 369 PHE B N 1
ATOM 5953 C CA . PHE B 1 369 ? -70.655 -39.719 -57.833 1.00 13.35 369 PHE B CA 1
ATOM 5954 C C . PHE B 1 369 ? -71.912 -40.194 -58.536 1.00 17.94 369 PHE B C 1
ATOM 5955 O O . PHE B 1 369 ? -72.757 -40.878 -57.954 1.00 18.65 369 PHE B O 1
ATOM 5963 N N . ASP B 1 370 ? -72.038 -39.807 -59.792 1.00 15.59 370 ASP B N 1
ATOM 5964 C CA . ASP B 1 370 ? -73.178 -40.202 -60.597 1.00 16.33 370 ASP B CA 1
ATOM 5965 C C . ASP B 1 370 ? -72.874 -41.596 -61.133 1.00 18.44 370 ASP B C 1
ATOM 5966 O O . ASP B 1 370 ? -72.148 -41.723 -62.111 1.00 15.80 370 ASP B O 1
ATOM 5971 N N . ASP B 1 371 ? -73.412 -42.640 -60.498 1.00 15.14 371 ASP B N 1
ATOM 5972 C CA . ASP B 1 371 ? -73.080 -44.009 -60.892 1.00 18.82 371 ASP B CA 1
ATOM 5973 C C . ASP B 1 371 ? -73.380 -44.259 -62.364 1.00 15.32 371 ASP B C 1
ATOM 5974 O O . ASP B 1 371 ? -72.673 -45.009 -63.025 1.00 15.74 371 ASP B O 1
ATOM 5979 N N . GLU B 1 372 ? -74.445 -43.636 -62.857 1.00 14.13 372 GLU B N 1
ATOM 5980 C CA . GLU B 1 372 ? -74.921 -43.879 -64.208 1.00 12.27 372 GLU B CA 1
ATOM 5981 C C . GLU B 1 372 ? -73.984 -43.259 -65.229 1.00 15.33 372 GLU B C 1
ATOM 5982 O O . GLU B 1 372 ? -73.638 -43.887 -66.230 1.00 16.85 372 GLU B O 1
ATOM 5988 N N . LEU B 1 373 ? -73.568 -42.024 -64.977 1.00 15.25 373 LEU B N 1
ATOM 5989 C CA . LEU B 1 373 ? -72.616 -41.385 -65.873 1.00 16.53 373 LEU B CA 1
ATOM 5990 C C . LEU B 1 373 ? -71.287 -42.121 -65.822 1.00 15.91 373 LEU B C 1
ATOM 5991 O O . LEU B 1 373 ? -70.683 -42.360 -66.858 1.00 15.97 373 LEU B O 1
ATOM 5996 N N . VAL B 1 374 ? -70.842 -42.503 -64.631 1.00 12.05 374 VAL B N 1
ATOM 5997 C CA . VAL B 1 374 ? -69.544 -43.158 -64.509 1.00 15.06 374 VAL B CA 1
ATOM 5998 C C . VAL B 1 374 ? -69.535 -44.531 -65.192 1.00 14.05 374 VAL B C 1
ATOM 5999 O O . VAL B 1 374 ? -68.572 -44.912 -65.852 1.00 14.08 374 VAL B O 1
ATOM 6003 N N . THR B 1 375 ? -70.629 -45.271 -65.057 1.00 14.09 375 THR B N 1
ATOM 6004 C CA . THR B 1 375 ? -70.740 -46.541 -65.756 1.00 16.77 375 THR B CA 1
ATOM 6005 C C . THR B 1 375 ? -70.632 -46.317 -67.271 1.00 15.21 375 THR B C 1
ATOM 6006 O O . THR B 1 375 ? -69.918 -47.045 -67.968 1.00 16.66 375 THR B O 1
ATOM 6010 N N . TYR B 1 376 ? -71.314 -45.294 -67.767 1.00 15.15 376 TYR B N 1
ATOM 6011 C CA . TYR B 1 376 ? -71.262 -44.962 -69.192 1.00 14.95 376 TYR B CA 1
ATOM 6012 C C . TYR B 1 376 ? -69.822 -44.655 -69.625 1.00 17.59 376 TYR B C 1
ATOM 6013 O O . TYR B 1 376 ? -69.334 -45.177 -70.632 1.00 18.18 376 TYR B O 1
ATOM 6022 N N . LEU B 1 377 ? -69.136 -43.827 -68.845 1.00 16.01 377 LEU B N 1
ATOM 6023 C CA . LEU B 1 377 ? -67.740 -43.477 -69.153 1.00 15.86 377 LEU B CA 1
ATOM 6024 C C . LEU B 1 377 ? -66.790 -44.662 -69.065 1.00 18.15 377 LEU B C 1
ATOM 6025 O O . LEU B 1 377 ? -65.902 -44.810 -69.895 1.00 17.50 377 LEU B O 1
ATOM 6030 N N . ILE B 1 378 ? -66.955 -45.491 -68.040 1.00 14.00 378 ILE B N 1
ATOM 6031 C CA . ILE B 1 378 ? -66.177 -46.720 -67.948 1.00 15.72 378 ILE B CA 1
ATOM 6032 C C . ILE B 1 378 ? -66.308 -47.555 -69.221 1.00 20.81 378 ILE B C 1
ATOM 6033 O O . ILE B 1 378 ? -65.309 -47.975 -69.801 1.00 18.39 378 ILE B O 1
ATOM 6038 N N . ASN B 1 379 ? -67.543 -47.787 -69.658 1.00 20.77 379 ASN B N 1
ATOM 6039 C CA . ASN B 1 379 ? -67.784 -48.639 -70.822 1.00 22.70 379 ASN B CA 1
ATOM 6040 C C . ASN B 1 379 ? -67.321 -48.007 -72.132 1.00 22.41 379 ASN B C 1
ATOM 6041 O O . ASN B 1 379 ? -66.904 -48.704 -73.055 1.00 25.14 379 ASN B O 1
ATOM 6046 N N . ARG B 1 380 ? -67.393 -46.685 -72.212 1.00 19.53 380 ARG B N 1
ATOM 6047 C CA . ARG B 1 380 ? -67.068 -45.988 -73.444 1.00 23.01 380 ARG B CA 1
ATOM 6048 C C . ARG B 1 380 ? -65.572 -45.722 -73.631 1.00 23.95 380 ARG B C 1
ATOM 6049 O O . ARG B 1 380 ? -65.015 -45.985 -74.704 1.00 22.28 380 ARG B O 1
ATOM 6057 N N A SER B 1 381 ? -64.913 -45.218 -72.594 0.55 18.99 381 SER B N 1
ATOM 6058 N N B SER B 1 381 ? -64.934 -45.193 -72.590 0.45 19.03 381 SER B N 1
ATOM 6059 C CA A SER B 1 381 ? -63.528 -44.780 -72.743 0.55 21.77 381 SER B CA 1
ATOM 6060 C CA B SER B 1 381 ? -63.563 -44.705 -72.705 0.45 21.75 381 SER B CA 1
ATOM 6061 C C A SER B 1 381 ? -62.605 -45.352 -71.673 0.55 20.00 381 SER B C 1
ATOM 6062 C C B SER B 1 381 ? -62.687 -45.079 -71.513 0.45 19.64 381 SER B C 1
ATOM 6063 O O A SER B 1 381 ? -61.385 -45.270 -71.784 0.55 21.51 381 SER B O 1
ATOM 6064 O O B SER B 1 381 ? -61.574 -44.578 -71.383 0.45 22.23 381 SER B O 1
ATOM 6069 N N . GLY B 1 382 ? -63.190 -45.952 -70.645 1.00 19.78 382 GLY B N 1
ATOM 6070 C CA . GLY B 1 382 ? -62.416 -46.435 -69.513 1.00 18.05 382 GLY B CA 1
ATOM 6071 C C . GLY B 1 382 ? -62.154 -47.929 -69.591 1.00 16.83 382 GLY B C 1
ATOM 6072 O O . GLY B 1 382 ? -62.057 -48.492 -70.683 1.00 18.80 382 GLY B O 1
ATOM 6073 N N . TRP B 1 383 ? -62.052 -48.573 -68.435 1.00 16.66 383 TRP B N 1
ATOM 6074 C CA . TRP B 1 383 ? -61.859 -50.015 -68.389 1.00 17.89 383 TRP B CA 1
ATOM 6075 C C . TRP B 1 383 ? -62.327 -50.628 -67.082 1.00 17.78 383 TRP B C 1
ATOM 6076 O O . TRP B 1 383 ? -62.589 -49.922 -66.104 1.00 20.75 383 TRP B O 1
ATOM 6087 N N . SER B 1 384 ? -62.440 -51.952 -67.086 1.00 19.54 384 SER B N 1
ATOM 6088 C CA . SER B 1 384 ? -62.927 -52.693 -65.929 1.00 20.16 384 SER B CA 1
ATOM 6089 C C . SER B 1 384 ? -62.153 -54.004 -65.827 1.00 24.68 384 SER B C 1
ATOM 6090 O O . SER B 1 384 ? -61.932 -54.684 -66.829 1.00 26.98 384 SER B O 1
ATOM 6093 N N . GLU B 1 385 ? -61.724 -54.343 -64.618 1.00 22.25 385 GLU B N 1
ATOM 6094 C CA . GLU B 1 385 ? -61.089 -55.628 -64.361 1.00 21.41 385 GLU B CA 1
ATOM 6095 C C . GLU B 1 385 ? -61.748 -56.282 -63.157 1.00 26.84 385 GLU B C 1
ATOM 6096 O O . GLU B 1 385 ? -61.904 -55.653 -62.112 1.00 24.62 385 GLU B O 1
ATOM 6102 N N . GLY B 1 386 ? -62.158 -57.538 -63.311 1.00 30.59 386 GLY B N 1
ATOM 6103 C CA . GLY B 1 386 ? -62.756 -58.282 -62.216 1.00 28.43 386 GLY B CA 1
ATOM 6104 C C . GLY B 1 386 ? -64.254 -58.489 -62.343 1.00 37.54 386 GLY B C 1
ATOM 6105 O O . GLY B 1 386 ? -64.828 -58.380 -63.430 1.00 43.45 386 GLY B O 1
ATOM 6106 N N . LEU C 1 3 ? -58.647 -16.204 -7.948 1.00 39.07 3 LEU C N 1
ATOM 6107 C CA . LEU C 1 3 ? -59.792 -16.845 -8.592 1.00 34.99 3 LEU C CA 1
ATOM 6108 C C . LEU C 1 3 ? -59.984 -18.269 -8.098 1.00 39.50 3 LEU C C 1
ATOM 6109 O O . LEU C 1 3 ? -59.013 -19.001 -7.915 1.00 42.29 3 LEU C O 1
ATOM 6114 N N . ASN C 1 4 ? -61.242 -18.654 -7.899 1.00 36.75 4 ASN C N 1
ATOM 6115 C CA . ASN C 1 4 ? -61.596 -20.033 -7.579 1.00 37.21 4 ASN C CA 1
ATOM 6116 C C . ASN C 1 4 ? -62.042 -20.745 -8.847 1.00 44.01 4 ASN C C 1
ATOM 6117 O O . ASN C 1 4 ? -63.123 -20.478 -9.368 1.00 44.21 4 ASN C O 1
ATOM 6122 N N . ILE C 1 5 ? -61.210 -21.653 -9.342 1.00 40.49 5 ILE C N 1
ATOM 6123 C CA . ILE C 1 5 ? -61.467 -22.276 -10.636 1.00 43.68 5 ILE C CA 1
ATOM 6124 C C . ILE C 1 5 ? -61.897 -23.738 -10.549 1.00 45.23 5 ILE C C 1
ATOM 6125 O O . ILE C 1 5 ? -61.813 -24.467 -11.539 1.00 41.05 5 ILE C O 1
ATOM 6130 N N . THR C 1 6 ? -62.358 -24.167 -9.376 1.00 44.70 6 THR C N 1
ATOM 6131 C CA . THR C 1 6 ? -62.823 -25.545 -9.208 1.00 47.48 6 THR C CA 1
ATOM 6132 C C . THR C 1 6 ? -64.157 -25.774 -9.922 1.00 47.17 6 THR C C 1
ATOM 6133 O O . THR C 1 6 ? -64.488 -26.905 -10.292 1.00 43.47 6 THR C O 1
ATOM 6137 N N . GLY C 1 7 ? -64.911 -24.691 -10.113 1.00 41.26 7 GLY C N 1
ATOM 6138 C CA . GLY C 1 7 ? -66.199 -24.743 -10.786 1.00 39.24 7 GLY C CA 1
ATOM 6139 C C . GLY C 1 7 ? -66.090 -24.699 -12.301 1.00 36.05 7 GLY C C 1
ATOM 6140 O O . GLY C 1 7 ? -67.092 -24.753 -13.011 1.00 36.69 7 GLY C O 1
ATOM 6141 N N . ILE C 1 8 ? -64.866 -24.599 -12.801 1.00 36.00 8 ILE C N 1
ATOM 6142 C CA . ILE C 1 8 ? -64.643 -24.623 -14.238 1.00 37.30 8 ILE C CA 1
ATOM 6143 C C . ILE C 1 8 ? -64.623 -26.065 -14.721 1.00 39.70 8 ILE C C 1
ATOM 6144 O O . ILE C 1 8 ? -63.706 -26.823 -14.404 1.00 37.82 8 ILE C O 1
ATOM 6149 N N . GLN C 1 9 ? -65.642 -26.445 -15.482 1.00 37.37 9 GLN C N 1
ATOM 6150 C CA . GLN C 1 9 ? -65.727 -27.798 -16.018 1.00 39.46 9 GLN C CA 1
ATOM 6151 C C . GLN C 1 9 ? -64.652 -28.042 -17.073 1.00 39.30 9 GLN C C 1
ATOM 6152 O O . GLN C 1 9 ? -64.332 -27.156 -17.866 1.00 38.11 9 GLN C O 1
ATOM 6158 N N . SER C 1 10 ? -64.095 -29.247 -17.078 1.00 34.65 10 SER C N 1
ATOM 6159 C CA . SER C 1 10 ? -63.046 -29.597 -18.020 1.00 35.77 10 SER C CA 1
ATOM 6160 C C . SER C 1 10 ? -63.596 -29.618 -19.439 1.00 36.89 10 SER C C 1
ATOM 6161 O O . SER C 1 10 ? -62.845 -29.652 -20.412 1.00 36.68 10 SER C O 1
ATOM 6164 N N . ASP C 1 11 ? -64.920 -29.591 -19.535 1.00 37.41 11 ASP C N 1
ATOM 6165 C CA . ASP C 1 11 ? -65.631 -29.649 -20.805 1.00 41.55 11 ASP C CA 1
ATOM 6166 C C . ASP C 1 11 ? -65.638 -28.290 -21.515 1.00 38.65 11 ASP C C 1
ATOM 6167 O O . ASP C 1 11 ? -65.803 -28.210 -22.731 1.00 35.44 11 ASP C O 1
ATOM 6172 N N . TRP C 1 12 ? -65.449 -27.222 -20.750 1.00 37.81 12 TRP C N 1
ATOM 6173 C CA . TRP C 1 12 ? -65.564 -25.871 -21.292 1.00 33.24 12 TRP C CA 1
ATOM 6174 C C . TRP C 1 12 ? -64.366 -25.496 -22.165 1.00 31.29 12 TRP C C 1
ATOM 6175 O O . TRP C 1 12 ? -63.221 -25.467 -21.701 1.00 25.01 12 TRP C O 1
ATOM 6186 N N . LYS C 1 13 ? -64.648 -25.212 -23.434 1.00 27.39 13 LYS C N 1
ATOM 6187 C CA . LYS C 1 13 ? -63.620 -24.888 -24.417 1.00 22.78 13 LYS C CA 1
ATOM 6188 C C . LYS C 1 13 ? -63.822 -23.487 -24.981 1.00 23.03 13 LYS C C 1
ATOM 6189 O O . LYS C 1 13 ? -64.934 -22.975 -24.998 1.00 23.96 13 LYS C O 1
ATOM 6195 N N . VAL C 1 14 ? -62.728 -22.891 -25.448 1.00 20.74 14 VAL C N 1
ATOM 6196 C CA . VAL C 1 14 ? -62.774 -21.628 -26.166 1.00 19.62 14 VAL C CA 1
ATOM 6197 C C . VAL C 1 14 ? -63.280 -21.916 -27.572 1.00 24.08 14 VAL C C 1
ATOM 6198 O O . VAL C 1 14 ? -62.580 -22.516 -28.382 1.00 24.65 14 VAL C O 1
ATOM 6202 N N . GLU C 1 15 ? -64.504 -21.484 -27.855 1.00 20.23 15 GLU C N 1
ATOM 6203 C CA . GLU C 1 15 ? -65.147 -21.790 -29.132 1.00 20.22 15 GLU C CA 1
ATOM 6204 C C . GLU C 1 15 ? -64.930 -20.706 -30.176 1.00 22.51 15 GLU C C 1
ATOM 6205 O O . GLU C 1 15 ? -64.861 -20.991 -31.376 1.00 23.23 15 GLU C O 1
ATOM 6211 N N . LYS C 1 16 ? -64.824 -19.462 -29.721 1.00 18.22 16 LYS C N 1
ATOM 6212 C CA . LYS C 1 16 ? -64.750 -18.329 -30.631 1.00 21.10 16 LYS C CA 1
ATOM 6213 C C . LYS C 1 16 ? -64.088 -17.145 -29.939 1.00 18.04 16 LYS C C 1
ATOM 6214 O O . LYS C 1 16 ? -64.258 -16.950 -28.740 1.00 18.69 16 LYS C O 1
ATOM 6220 N N . ILE C 1 17 ? -63.310 -16.391 -30.705 1.00 19.26 17 ILE C N 1
ATOM 6221 C CA . ILE C 1 17 ? -62.720 -15.137 -30.255 1.00 15.73 17 ILE C CA 1
ATOM 6222 C C . ILE C 1 17 ? -62.954 -14.130 -31.362 1.00 16.05 17 ILE C C 1
ATOM 6223 O O . ILE C 1 17 ? -62.604 -14.390 -32.507 1.00 19.26 17 ILE C O 1
ATOM 6228 N N . GLU C 1 18 ? -63.565 -12.997 -31.025 1.00 15.67 18 GLU C N 1
ATOM 6229 C CA . GLU C 1 18 ? -63.830 -11.944 -32.003 1.00 16.81 18 GLU C CA 1
ATOM 6230 C C . GLU C 1 18 ? -63.241 -10.635 -31.505 1.00 17.51 18 GLU C C 1
ATOM 6231 O O . GLU C 1 18 ? -63.108 -10.422 -30.296 1.00 17.87 18 GLU C O 1
ATOM 6237 N N . PHE C 1 19 ? -62.880 -9.759 -32.430 1.00 16.68 19 PHE C N 1
ATOM 6238 C CA . PHE C 1 19 ? -62.186 -8.525 -32.069 1.00 20.26 19 PHE C CA 1
ATOM 6239 C C . PHE C 1 19 ? -62.777 -7.327 -32.802 1.00 17.07 19 PHE C C 1
ATOM 6240 O O . PHE C 1 19 ? -63.033 -7.394 -33.991 1.00 15.84 19 PHE C O 1
ATOM 6248 N N . ALA C 1 20 ? -62.972 -6.224 -32.087 1.00 16.16 20 ALA C N 1
ATOM 6249 C CA . ALA C 1 20 ? -63.448 -4.991 -32.699 1.00 13.92 20 ALA C CA 1
ATOM 6250 C C . ALA C 1 20 ? -62.919 -3.755 -31.976 1.00 17.84 20 ALA C C 1
ATOM 6251 O O . ALA C 1 20 ? -62.579 -3.817 -30.799 1.00 16.78 20 ALA C O 1
ATOM 6253 N N . LYS C 1 21 ? -62.846 -2.637 -32.686 1.00 17.96 21 LYS C N 1
ATOM 6254 C CA . LYS C 1 21 ? -62.500 -1.361 -32.069 1.00 15.63 21 LYS C CA 1
ATOM 6255 C C . LYS C 1 21 ? -63.771 -0.521 -31.919 1.00 15.51 21 LYS C C 1
ATOM 6256 O O . LYS C 1 21 ? -64.474 -0.281 -32.905 1.00 16.69 21 LYS C O 1
ATOM 6262 N N . LEU C 1 22 ? -64.084 -0.115 -30.687 1.00 14.63 22 LEU C N 1
ATOM 6263 C CA . LEU C 1 22 ? -65.244 0.737 -30.410 1.00 13.78 22 LEU C CA 1
ATOM 6264 C C . LEU C 1 22 ? -64.786 2.186 -30.319 1.00 14.24 22 LEU C C 1
ATOM 6265 O O . LEU C 1 22 ? -63.637 2.443 -29.968 1.00 14.04 22 LEU C O 1
ATOM 6270 N N . THR C 1 23 ? -65.669 3.118 -30.656 1.00 16.98 23 THR C N 1
ATOM 6271 C CA . THR C 1 23 ? -65.314 4.528 -30.667 1.00 18.21 23 THR C CA 1
ATOM 6272 C C . THR C 1 23 ? -66.315 5.353 -29.882 1.00 14.54 23 THR C C 1
ATOM 6273 O O . THR C 1 23 ? -67.491 4.988 -29.756 1.00 18.26 23 THR C O 1
ATOM 6277 N N . GLY C 1 24 ? -65.846 6.480 -29.359 1.00 15.32 24 GLY C N 1
ATOM 6278 C CA . GLY C 1 24 ? -66.711 7.383 -28.630 1.00 17.00 24 GLY C CA 1
ATOM 6279 C C . GLY C 1 24 ? -66.001 8.697 -28.387 1.00 17.17 24 GLY C C 1
ATOM 6280 O O . GLY C 1 24 ? -65.073 9.040 -29.119 1.00 16.39 24 GLY C O 1
ATOM 6281 N N . GLU C 1 25 ? -66.429 9.426 -27.363 1.00 16.83 25 GLU C N 1
ATOM 6282 C CA . GLU C 1 25 ? -65.889 10.756 -27.106 1.00 16.29 25 GLU C CA 1
ATOM 6283 C C . GLU C 1 25 ? -65.841 11.011 -25.612 1.00 13.61 25 GLU C C 1
ATOM 6284 O O . GLU C 1 25 ? -66.717 10.572 -24.885 1.00 16.33 25 GLU C O 1
ATOM 6290 N N . ARG C 1 26 ? -64.854 11.773 -25.163 1.00 15.33 26 ARG C N 1
ATOM 6291 C CA . ARG C 1 26 ? -64.901 12.254 -23.785 1.00 15.85 26 ARG C CA 1
ATOM 6292 C C . ARG C 1 26 ? -65.767 13.512 -23.711 1.00 17.50 26 ARG C C 1
ATOM 6293 O O . ARG C 1 26 ? -65.984 14.184 -24.717 1.00 19.02 26 ARG C O 1
ATOM 6301 N N . ALA C 1 27 ? -66.303 13.785 -22.528 1.00 16.01 27 ALA C N 1
ATOM 6302 C CA . ALA C 1 27 ? -67.298 14.838 -22.357 1.00 16.89 27 ALA C CA 1
ATOM 6303 C C . ALA C 1 27 ? -66.726 16.222 -22.657 1.00 19.26 27 ALA C C 1
ATOM 6304 O O . ALA C 1 27 ? -67.457 17.107 -23.098 1.00 19.06 27 ALA C O 1
ATOM 6306 N N . ARG C 1 28 ? -65.424 16.395 -22.435 1.00 17.60 28 ARG C N 1
ATOM 6307 C CA . ARG C 1 28 ? -64.740 17.658 -22.729 1.00 18.48 28 ARG C CA 1
ATOM 6308 C C . ARG C 1 28 ? -63.377 17.400 -23.380 1.00 17.26 28 ARG C C 1
ATOM 6309 O O . ARG C 1 28 ? -62.606 16.541 -22.928 1.00 17.52 28 ARG C O 1
ATOM 6317 N N . SER C 1 29 ? -63.082 18.120 -24.454 1.00 16.78 29 SER C N 1
ATOM 6318 C CA . SER C 1 29 ? -61.816 17.937 -25.147 1.00 17.56 29 SER C CA 1
ATOM 6319 C C . SER C 1 29 ? -60.675 18.176 -24.174 1.00 15.68 29 SER C C 1
ATOM 6320 O O . SER C 1 29 ? -60.688 19.145 -23.407 1.00 18.13 29 SER C O 1
ATOM 6323 N N . ALA C 1 30 ? -59.693 17.280 -24.197 1.00 15.68 30 ALA C N 1
ATOM 6324 C CA . ALA C 1 30 ? -58.541 17.368 -23.306 1.00 14.72 30 ALA C CA 1
ATOM 6325 C C . ALA C 1 30 ? -57.390 18.033 -24.056 1.00 14.78 30 ALA C C 1
ATOM 6326 O O . ALA C 1 30 ? -57.007 17.596 -25.146 1.00 15.58 30 ALA C O 1
ATOM 6328 N N . GLY C 1 31 ? -56.861 19.117 -23.500 1.00 16.38 31 GLY C N 1
ATOM 6329 C CA . GLY C 1 31 ? -55.751 19.809 -24.123 1.00 14.68 31 GLY C CA 1
ATOM 6330 C C . GLY C 1 31 ? -54.395 19.141 -23.937 1.00 14.86 31 GLY C C 1
ATOM 6331 O O . GLY C 1 31 ? -54.278 17.917 -23.782 1.00 15.41 31 GLY C O 1
ATOM 6332 N N . ALA C 1 32 ? -53.351 19.956 -23.998 1.00 16.79 32 ALA C N 1
ATOM 6333 C CA . ALA C 1 32 ? -51.992 19.458 -23.909 1.00 15.66 32 ALA C CA 1
ATOM 6334 C C . ALA C 1 32 ? -51.671 19.026 -22.484 1.00 13.62 32 ALA C C 1
ATOM 6335 O O . ALA C 1 32 ? -52.429 19.318 -21.560 1.00 15.57 32 ALA C O 1
ATOM 6337 N N . ASN C 1 33 ? -50.561 18.307 -22.326 1.00 15.62 33 ASN C N 1
ATOM 6338 C CA . ASN C 1 33 ? -49.960 18.100 -20.996 1.00 12.23 33 ASN C CA 1
ATOM 6339 C C . ASN C 1 33 ? -48.494 18.533 -21.026 1.00 16.91 33 ASN C C 1
ATOM 6340 O O . ASN C 1 33 ? -48.037 19.096 -22.016 1.00 15.37 33 ASN C O 1
ATOM 6345 N N . GLY C 1 34 ? -47.755 18.265 -19.956 1.00 16.69 34 GLY C N 1
ATOM 6346 C CA . GLY C 1 34 ? -46.380 18.730 -19.857 1.00 16.52 34 GLY C CA 1
ATOM 6347 C C . GLY C 1 34 ? -45.482 18.415 -21.043 1.00 15.97 34 GLY C C 1
ATOM 6348 O O . GLY C 1 34 ? -44.592 19.211 -21.385 1.00 15.29 34 GLY C O 1
ATOM 6349 N N . ARG C 1 35 ? -45.710 17.261 -21.674 1.00 16.59 35 ARG C N 1
ATOM 6350 C CA . ARG C 1 35 ? -44.806 16.739 -22.702 1.00 14.68 35 ARG C CA 1
ATOM 6351 C C . ARG C 1 35 ? -45.351 16.716 -24.132 1.00 17.63 35 ARG C C 1
ATOM 6352 O O . ARG C 1 35 ? -44.573 16.764 -25.072 1.00 18.64 35 ARG C O 1
ATOM 6360 N N . ILE C 1 36 ? -46.665 16.621 -24.304 1.00 19.19 36 ILE C N 1
ATOM 6361 C CA . ILE C 1 36 ? -47.223 16.547 -25.659 1.00 19.26 36 ILE C CA 1
ATOM 6362 C C . ILE C 1 36 ? -48.436 17.445 -25.852 1.00 18.88 36 ILE C C 1
ATOM 6363 O O . ILE C 1 36 ? -48.913 18.074 -24.911 1.00 16.89 36 ILE C O 1
ATOM 6368 N N . GLY C 1 37 ? -48.929 17.507 -27.086 1.00 19.64 37 GLY C N 1
ATOM 6369 C CA . GLY C 1 37 ? -49.974 18.452 -27.424 1.00 20.78 37 GLY C CA 1
ATOM 6370 C C . GLY C 1 37 ? -51.381 17.982 -27.123 1.00 19.29 37 GLY C C 1
ATOM 6371 O O . GLY C 1 37 ? -51.598 17.000 -26.406 1.00 19.98 37 GLY C O 1
ATOM 6372 N N . VAL C 1 38 ? -52.345 18.697 -27.687 1.00 20.81 38 VAL C N 1
ATOM 6373 C CA . VAL C 1 38 ? -53.760 18.429 -27.460 1.00 17.85 38 VAL C CA 1
ATOM 6374 C C . VAL C 1 38 ? -54.132 16.962 -27.636 1.00 19.47 38 VAL C C 1
ATOM 6375 O O . VAL C 1 38 ? -53.818 16.350 -28.661 1.00 21.90 38 VAL C O 1
ATOM 6379 N N . HIS C 1 39 ? -54.806 16.409 -26.627 1.00 18.05 39 HIS C N 1
ATOM 6380 C CA . HIS C 1 39 ? -55.247 15.021 -26.651 1.00 19.42 39 HIS C CA 1
ATOM 6381 C C . HIS C 1 39 ? -56.562 14.846 -27.405 1.00 23.03 39 HIS C C 1
ATOM 6382 O O . HIS C 1 39 ? -56.789 13.812 -28.026 1.00 22.85 39 HIS C O 1
ATOM 6389 N N . GLY C 1 40 ? -57.424 15.854 -27.333 1.00 16.60 40 GLY C N 1
ATOM 6390 C CA . GLY C 1 40 ? -58.659 15.868 -28.097 1.00 18.08 40 GLY C CA 1
ATOM 6391 C C . GLY C 1 40 ? -59.855 15.237 -27.408 1.00 15.91 40 GLY C C 1
ATOM 6392 O O . GLY C 1 40 ? -59.868 15.041 -26.175 1.00 15.02 40 GLY C O 1
ATOM 6393 N N . LYS C 1 41 ? -60.867 14.924 -28.216 1.00 17.55 41 LYS C N 1
ATOM 6394 C CA . LYS C 1 41 ? -62.142 14.434 -27.709 1.00 15.93 41 LYS C CA 1
ATOM 6395 C C . LYS C 1 41 ? -62.392 12.973 -28.090 1.00 17.21 41 LYS C C 1
ATOM 6396 O O . LYS C 1 41 ? -63.116 12.265 -27.405 1.00 15.02 41 LYS C O 1
ATOM 6402 N N . SER C 1 42 ? -61.784 12.529 -29.184 1.00 19.61 42 SER C N 1
ATOM 6403 C CA . SER C 1 42 ? -62.040 11.191 -29.698 1.00 20.56 42 SER C CA 1
ATOM 6404 C C . SER C 1 42 ? -61.426 10.125 -28.807 1.00 18.35 42 SER C C 1
ATOM 6405 O O . SER C 1 42 ? -60.295 10.266 -28.363 1.00 20.03 42 SER C O 1
ATOM 6408 N N . CYS C 1 43 ? -62.190 9.072 -28.538 1.00 15.64 43 CYS C N 1
ATOM 6409 C CA . CYS C 1 43 ? -61.727 7.961 -27.719 1.00 16.73 43 CYS C CA 1
ATOM 6410 C C . CYS C 1 43 ? -62.043 6.650 -28.429 1.00 17.15 43 CYS C C 1
ATOM 6411 O O . CYS C 1 43 ? -63.043 6.548 -29.140 1.00 17.44 43 CYS C O 1
ATOM 6414 N N . THR C 1 44 ? -61.188 5.653 -28.237 1.00 13.71 44 THR C N 1
ATOM 6415 C CA . THR C 1 44 ? -61.469 4.304 -28.716 1.00 14.59 44 THR C CA 1
ATOM 6416 C C . THR C 1 44 ? -61.139 3.266 -27.651 1.00 16.72 44 THR C C 1
ATOM 6417 O O . THR C 1 44 ? -60.359 3.528 -26.724 1.00 16.66 44 THR C O 1
ATOM 6421 N N . VAL C 1 45 ? -61.770 2.107 -27.777 1.00 13.53 45 VAL C N 1
ATOM 6422 C CA . VAL C 1 45 ? -61.476 0.956 -26.922 1.00 15.05 45 VAL C CA 1
ATOM 6423 C C . VAL C 1 45 ? -61.422 -0.310 -27.782 1.00 13.77 45 VAL C C 1
ATOM 6424 O O . VAL C 1 45 ? -62.411 -0.659 -28.434 1.00 14.23 45 VAL C O 1
ATOM 6428 N N . ASP C 1 46 ? -60.279 -0.995 -27.771 1.00 12.93 46 ASP C N 1
ATOM 6429 C CA . ASP C 1 46 ? -60.164 -2.295 -28.440 1.00 13.62 46 ASP C CA 1
ATOM 6430 C C . ASP C 1 46 ? -60.800 -3.372 -27.561 1.00 14.95 46 ASP C C 1
ATOM 6431 O O . ASP C 1 46 ? -60.456 -3.513 -26.383 1.00 15.44 46 ASP C O 1
ATOM 6436 N N . ILE C 1 47 ? -61.751 -4.104 -28.127 1.00 13.63 47 ILE C N 1
ATOM 6437 C CA . ILE C 1 47 ? -62.543 -5.091 -27.388 1.00 13.62 47 ILE C CA 1
ATOM 6438 C C . ILE C 1 47 ? -62.469 -6.480 -28.031 1.00 15.28 47 ILE C C 1
ATOM 6439 O O . ILE C 1 47 ? -62.472 -6.608 -29.251 1.00 15.84 47 ILE C O 1
ATOM 6444 N N . ALA C 1 48 ? -62.381 -7.517 -27.209 1.00 14.09 48 ALA C N 1
ATOM 6445 C CA . ALA C 1 48 ? -62.580 -8.880 -27.690 1.00 15.15 48 ALA C CA 1
ATOM 6446 C C . ALA C 1 48 ? -63.841 -9.468 -27.077 1.00 15.31 48 ALA C C 1
ATOM 6447 O O . ALA C 1 48 ? -64.201 -9.162 -25.934 1.00 14.21 48 ALA C O 1
ATOM 6449 N N . ARG C 1 49 ? -64.510 -10.301 -27.868 1.00 15.67 49 ARG C N 1
ATOM 6450 C CA . ARG C 1 49 ? -65.652 -11.078 -27.426 1.00 18.75 49 ARG C CA 1
ATOM 6451 C C . ARG C 1 49 ? -65.224 -12.531 -27.477 1.00 17.15 49 ARG C C 1
ATOM 6452 O O . ARG C 1 49 ? -64.830 -13.033 -28.530 1.00 18.38 49 ARG C O 1
ATOM 6460 N N . ILE C 1 50 ? -65.273 -13.207 -26.339 1.00 16.44 50 ILE C N 1
ATOM 6461 C CA . ILE C 1 50 ? -64.922 -14.622 -26.310 1.00 17.08 50 ILE C CA 1
ATOM 6462 C C . ILE C 1 50 ? -66.175 -15.455 -26.064 1.00 19.17 50 ILE C C 1
ATOM 6463 O O . ILE C 1 50 ? -67.050 -15.066 -25.292 1.00 20.66 50 ILE C O 1
ATOM 6468 N N . THR C 1 51 ? -66.267 -16.591 -26.747 1.00 17.64 51 THR C N 1
ATOM 6469 C CA . THR C 1 51 ? -67.362 -17.521 -26.540 1.00 20.19 51 THR C CA 1
ATOM 6470 C C . THR C 1 51 ? -66.800 -18.822 -25.996 1.00 17.42 51 THR C C 1
ATOM 6471 O O . THR C 1 51 ? -65.936 -19.446 -26.610 1.00 17.39 51 THR C O 1
ATOM 6475 N N . ILE C 1 52 ? -67.276 -19.189 -24.814 1.00 20.36 52 ILE C N 1
ATOM 6476 C CA . ILE C 1 52 ? -66.874 -20.414 -24.149 1.00 19.16 52 ILE C CA 1
ATOM 6477 C C . ILE C 1 52 ? -68.140 -21.147 -23.731 1.00 19.14 52 ILE C C 1
ATOM 6478 O O . ILE C 1 52 ? -69.037 -20.552 -23.118 1.00 21.36 52 ILE C O 1
ATOM 6483 N N . ASP C 1 53 ? -68.220 -22.427 -24.084 1.00 24.26 53 ASP C N 1
ATOM 6484 C CA . ASP C 1 53 ? -69.385 -23.241 -23.752 1.00 24.35 53 ASP C CA 1
ATOM 6485 C C . ASP C 1 53 ? -70.697 -22.494 -24.003 1.00 19.87 53 ASP C C 1
ATOM 6486 O O . ASP C 1 53 ? -71.578 -22.456 -23.140 1.00 26.16 53 ASP C O 1
ATOM 6491 N N . GLY C 1 54 ? -70.822 -21.890 -25.182 1.00 19.72 54 GLY C N 1
ATOM 6492 C CA . GLY C 1 54 ? -72.061 -21.258 -25.601 1.00 27.44 54 GLY C CA 1
ATOM 6493 C C . GLY C 1 54 ? -72.423 -19.906 -25.004 1.00 27.95 54 GLY C C 1
ATOM 6494 O O . GLY C 1 54 ? -73.478 -19.351 -25.311 1.00 35.52 54 GLY C O 1
ATOM 6495 N N . GLN C 1 55 ? -71.558 -19.364 -24.155 1.00 23.20 55 GLN C N 1
ATOM 6496 C CA . GLN C 1 55 ? -71.831 -18.083 -23.515 1.00 21.96 55 GLN C CA 1
ATOM 6497 C C . GLN C 1 55 ? -70.723 -17.089 -23.870 1.00 19.60 55 GLN C C 1
ATOM 6498 O O . GLN C 1 55 ? -69.575 -17.487 -24.069 1.00 21.13 55 GLN C O 1
ATOM 6504 N N . THR C 1 56 ? -71.059 -15.802 -23.964 1.00 23.96 56 THR C N 1
ATOM 6505 C CA . THR C 1 56 ? -70.053 -14.798 -24.334 1.00 20.24 56 THR C CA 1
ATOM 6506 C C . THR C 1 56 ? -69.577 -13.956 -23.162 1.00 20.35 56 THR C C 1
ATOM 6507 O O . THR C 1 56 ? -70.308 -13.705 -22.206 1.00 19.73 56 THR C O 1
ATOM 6511 N N . GLY C 1 57 ? -68.331 -13.514 -23.274 1.00 15.39 57 GLY C N 1
ATOM 6512 C CA . GLY C 1 57 ? -67.759 -12.536 -22.371 1.00 17.18 57 GLY C CA 1
ATOM 6513 C C . GLY C 1 57 ? -67.064 -11.463 -23.201 1.00 19.35 57 GLY C C 1
ATOM 6514 O O . GLY C 1 57 ? -66.522 -11.752 -24.264 1.00 18.03 57 GLY C O 1
ATOM 6515 N N . TYR C 1 58 ? -67.088 -10.230 -22.714 1.00 15.43 58 TYR C N 1
ATOM 6516 C CA . TYR C 1 58 ? -66.512 -9.084 -23.408 1.00 15.50 58 TYR C CA 1
ATOM 6517 C C . TYR C 1 58 ? -65.426 -8.419 -22.562 1.00 13.00 58 TYR C C 1
ATOM 6518 O O . TYR C 1 58 ? -65.538 -8.360 -21.336 1.00 13.59 58 TYR C O 1
ATOM 6527 N N . GLY C 1 59 ? -64.399 -7.870 -23.201 1.00 13.82 59 GLY C N 1
ATOM 6528 C CA . GLY C 1 59 ? -63.496 -7.008 -22.463 1.00 15.09 59 GLY C CA 1
ATOM 6529 C C . GLY C 1 59 ? -62.397 -6.397 -23.296 1.00 13.35 59 GLY C C 1
ATOM 6530 O O . GLY C 1 59 ? -62.235 -6.716 -24.464 1.00 14.44 59 GLY C O 1
ATOM 6531 N N . SER C 1 60 ? -61.638 -5.497 -22.688 1.00 12.33 60 SER C N 1
ATOM 6532 C CA . SER C 1 60 ? -60.426 -4.983 -23.313 1.00 13.34 60 SER C CA 1
ATOM 6533 C C . SER C 1 60 ? -59.551 -6.130 -23.817 1.00 14.42 60 SER C C 1
ATOM 6534 O O . SER C 1 60 ? -59.431 -7.160 -23.159 1.00 13.09 60 SER C O 1
ATOM 6537 N N . SER C 1 61 ? -58.943 -5.936 -24.984 1.00 13.11 61 SER C N 1
ATOM 6538 C CA . SER C 1 61 ? -57.946 -6.862 -25.507 1.00 14.95 61 SER C CA 1
ATOM 6539 C C . SER C 1 61 ? -56.876 -6.059 -26.237 1.00 16.55 61 SER C C 1
ATOM 6540 O O . SER C 1 61 ? -57.197 -5.221 -27.081 1.00 17.85 61 SER C O 1
ATOM 6543 N N . ILE C 1 62 ? -55.611 -6.305 -25.915 1.00 13.75 62 ILE C N 1
ATOM 6544 C CA . ILE C 1 62 ? -54.510 -5.732 -26.685 1.00 16.96 62 ILE C CA 1
ATOM 6545 C C . ILE C 1 62 ? -53.510 -6.822 -27.070 1.00 18.44 62 ILE C C 1
ATOM 6546 O O . ILE C 1 62 ? -53.527 -7.905 -26.489 1.00 15.90 62 ILE C O 1
ATOM 6551 N N . HIS C 1 63 ? -52.665 -6.529 -28.061 1.00 18.00 63 HIS C N 1
ATOM 6552 C CA . HIS C 1 63 ? -51.605 -7.446 -28.494 1.00 18.17 63 HIS C CA 1
ATOM 6553 C C . HIS C 1 63 ? -52.138 -8.782 -29.026 1.00 18.93 63 HIS C C 1
ATOM 6554 O O . HIS C 1 63 ? -51.437 -9.794 -28.962 1.00 21.49 63 HIS C O 1
ATOM 6561 N N . MET C 1 64 ? -53.374 -8.801 -29.515 1.00 17.46 64 MET C N 1
ATOM 6562 C CA . MET C 1 64 ? -53.955 -10.027 -30.066 1.00 16.33 64 MET C CA 1
ATOM 6563 C C . MET C 1 64 ? -54.136 -9.931 -31.576 1.00 18.82 64 MET C C 1
ATOM 6564 O O . MET C 1 64 ? -54.730 -8.973 -32.074 1.00 22.73 64 MET C O 1
ATOM 6569 N N . THR C 1 65 ? -53.632 -10.927 -32.299 1.00 22.34 65 THR C N 1
ATOM 6570 C CA . THR C 1 65 ? -53.903 -11.045 -33.733 1.00 20.25 65 THR C CA 1
ATOM 6571 C C . THR C 1 65 ? -54.825 -12.239 -34.008 1.00 23.14 65 THR C C 1
ATOM 6572 O O . THR C 1 65 ? -54.994 -13.106 -33.155 1.00 20.56 65 THR C O 1
ATOM 6576 N N . PRO C 1 66 ? -55.414 -12.292 -35.214 1.00 18.62 66 PRO C N 1
ATOM 6577 C CA . PRO C 1 66 ? -56.247 -13.452 -35.546 1.00 21.38 66 PRO C CA 1
ATOM 6578 C C . PRO C 1 66 ? -55.415 -14.724 -35.481 1.00 20.18 66 PRO C C 1
ATOM 6579 O O . PRO C 1 66 ? -55.910 -15.761 -35.053 1.00 21.52 66 PRO C O 1
ATOM 6583 N N . GLU C 1 67 ? -54.155 -14.635 -35.893 1.00 21.31 67 GLU C N 1
ATOM 6584 C CA . GLU C 1 67 ? -53.289 -15.807 -35.936 1.00 26.23 67 GLU C CA 1
ATOM 6585 C C . GLU C 1 67 ? -52.975 -16.326 -34.539 1.00 20.68 67 GLU C C 1
ATOM 6586 O O . GLU C 1 67 ? -52.882 -17.538 -34.319 1.00 27.02 67 GLU C O 1
ATOM 6592 N N . TRP C 1 68 ? -52.813 -15.402 -33.602 1.00 20.49 68 TRP C N 1
ATOM 6593 C CA . TRP C 1 68 ? -52.608 -15.754 -32.202 1.00 20.08 68 TRP C CA 1
ATOM 6594 C C . TRP C 1 68 ? -53.861 -16.456 -31.705 1.00 24.57 68 TRP C C 1
ATOM 6595 O O . TRP C 1 68 ? -53.795 -17.536 -31.123 1.00 23.70 68 TRP C O 1
ATOM 6606 N N . ALA C 1 69 ? -55.014 -15.851 -31.967 1.00 21.78 69 ALA C N 1
ATOM 6607 C CA . ALA C 1 69 ? -56.272 -16.375 -31.450 1.00 23.54 69 ALA C CA 1
ATOM 6608 C C . ALA C 1 69 ? -56.620 -17.726 -32.063 1.00 21.73 69 ALA C C 1
ATOM 6609 O O . ALA C 1 69 ? -57.238 -18.564 -31.417 1.00 21.30 69 ALA C O 1
ATOM 6611 N N A GLU C 1 70 ? -56.224 -17.915 -33.317 0.35 25.60 70 GLU C N 1
ATOM 6612 N N B GLU C 1 70 ? -56.236 -17.922 -33.322 0.65 25.63 70 GLU C N 1
ATOM 6613 C CA A GLU C 1 70 ? -56.490 -19.149 -34.042 0.35 25.25 70 GLU C CA 1
ATOM 6614 C CA B GLU C 1 70 ? -56.509 -19.171 -34.026 0.65 25.21 70 GLU C CA 1
ATOM 6615 C C A GLU C 1 70 ? -55.982 -20.364 -33.271 0.35 27.13 70 GLU C C 1
ATOM 6616 C C B GLU C 1 70 ? -56.012 -20.357 -33.213 0.65 27.13 70 GLU C C 1
ATOM 6617 O O A GLU C 1 70 ? -56.635 -21.406 -33.240 0.35 28.38 70 GLU C O 1
ATOM 6618 O O B GLU C 1 70 ? -56.699 -21.372 -33.100 0.65 28.50 70 GLU C O 1
ATOM 6629 N N . ASP C 1 71 ? -54.817 -20.215 -32.646 1.00 26.73 71 ASP C N 1
ATOM 6630 C CA . ASP C 1 71 ? -54.198 -21.300 -31.885 1.00 28.04 71 ASP C CA 1
ATOM 6631 C C . ASP C 1 71 ? -54.758 -21.469 -30.481 1.00 28.45 71 ASP C C 1
ATOM 6632 O O . ASP C 1 71 ? -54.329 -22.359 -29.745 1.00 32.09 71 ASP C O 1
ATOM 6637 N N . VAL C 1 72 ? -55.707 -20.616 -30.103 1.00 25.13 72 VAL C N 1
ATOM 6638 C CA . VAL C 1 72 ? -56.339 -20.721 -28.786 1.00 19.78 72 VAL C CA 1
ATOM 6639 C C . VAL C 1 72 ? -57.717 -21.357 -28.901 1.00 26.16 72 VAL C C 1
ATOM 6640 O O . VAL C 1 72 ? -58.224 -21.921 -27.931 1.00 23.80 72 VAL C O 1
ATOM 6644 N N . ILE C 1 73 ? -58.325 -21.270 -30.088 1.00 18.63 73 ILE C N 1
ATOM 6645 C CA . ILE C 1 73 ? -59.611 -21.914 -30.308 1.00 21.51 73 ILE C CA 1
ATOM 6646 C C . ILE C 1 73 ? -59.449 -23.405 -30.057 1.00 25.31 73 ILE C C 1
ATOM 6647 O O . ILE C 1 73 ? -58.471 -24.012 -30.503 1.00 25.24 73 ILE C O 1
ATOM 6652 N N . GLY C 1 74 ? -60.388 -23.974 -29.311 1.00 22.03 74 GLY C N 1
ATOM 6653 C CA . GLY C 1 74 ? -60.381 -25.398 -29.022 1.00 22.96 74 GLY C CA 1
ATOM 6654 C C . GLY C 1 74 ? -59.751 -25.742 -27.685 1.00 28.39 74 GLY C C 1
ATOM 6655 O O . GLY C 1 74 ? -59.985 -26.827 -27.151 1.00 29.99 74 GLY C O 1
ATOM 6656 N N . ARG C 1 75 ? -58.946 -24.833 -27.142 1.00 24.04 75 ARG C N 1
ATOM 6657 C CA . ARG C 1 75 ? -58.328 -25.086 -25.844 1.00 27.50 75 ARG C CA 1
ATOM 6658 C C . ARG C 1 75 ? -59.367 -25.033 -24.749 1.00 23.67 75 ARG C C 1
ATOM 6659 O O . ARG C 1 75 ? -60.354 -24.303 -24.848 1.00 25.35 75 ARG C O 1
ATOM 6667 N N . ARG C 1 76 ? -59.162 -25.820 -23.698 1.00 22.03 76 ARG C N 1
ATOM 6668 C CA . ARG C 1 76 ? -60.071 -25.780 -22.565 1.00 22.98 76 ARG C CA 1
ATOM 6669 C C . ARG C 1 76 ? -59.781 -24.546 -21.734 1.00 20.72 76 ARG C C 1
ATOM 6670 O O . ARG C 1 76 ? -58.630 -24.126 -21.639 1.00 21.74 76 ARG C O 1
ATOM 6678 N N . LEU C 1 77 ? -60.825 -23.967 -21.151 1.00 21.45 77 LEU C N 1
ATOM 6679 C CA . LEU C 1 77 ? -60.660 -22.792 -20.301 1.00 20.40 77 LEU C CA 1
ATOM 6680 C C . LEU C 1 77 ? -59.642 -23.091 -19.204 1.00 24.39 77 LEU C C 1
ATOM 6681 O O . LEU C 1 77 ? -58.822 -22.243 -18.856 1.00 22.69 77 LEU C O 1
ATOM 6686 N N . LEU C 1 78 ? -59.680 -24.304 -18.666 1.00 26.30 78 LEU C N 1
ATOM 6687 C CA . LEU C 1 78 ? -58.690 -24.710 -17.672 1.00 24.19 78 LEU C CA 1
ATOM 6688 C C . LEU C 1 78 ? -57.250 -24.474 -18.129 1.00 23.36 78 LEU C C 1
ATOM 6689 O O . LEU C 1 78 ? -56.386 -24.128 -17.321 1.00 25.40 78 LEU C O 1
ATOM 6694 N N . ASP C 1 79 ? -56.997 -24.666 -19.422 1.00 23.29 79 ASP C N 1
ATOM 6695 C CA . ASP C 1 79 ? -55.655 -24.566 -19.984 1.00 25.61 79 ASP C CA 1
ATOM 6696 C C . ASP C 1 79 ? -55.032 -23.181 -19.765 1.00 22.97 79 ASP C C 1
ATOM 6697 O O . ASP C 1 79 ? -53.808 -23.040 -19.734 1.00 24.46 79 ASP C O 1
ATOM 6702 N N . LEU C 1 80 ? -55.883 -22.170 -19.631 1.00 24.64 80 LEU C N 1
ATOM 6703 C CA . LEU C 1 80 ? -55.422 -20.781 -19.547 1.00 21.40 80 LEU C CA 1
ATOM 6704 C C . LEU C 1 80 ? -54.898 -20.426 -18.159 1.00 27.70 80 LEU C C 1
ATOM 6705 O O . LEU C 1 80 ? -54.335 -19.346 -17.965 1.00 24.60 80 LEU C O 1
ATOM 6710 N N . PHE C 1 81 ? -55.093 -21.327 -17.198 1.00 25.26 81 PHE C N 1
ATOM 6711 C CA . PHE C 1 81 ? -54.707 -21.075 -15.811 1.00 24.87 81 PHE C CA 1
ATOM 6712 C C . PHE C 1 81 ? -53.525 -21.942 -15.369 1.00 36.31 81 PHE C C 1
ATOM 6713 O O . PHE C 1 81 ? -53.416 -23.100 -15.766 1.00 29.45 81 PHE C O 1
ATOM 6721 N N . ASP C 1 82 ? -52.636 -21.381 -14.552 1.00 35.85 82 ASP C N 1
ATOM 6722 C CA . ASP C 1 82 ? -51.554 -22.170 -13.963 1.00 39.79 82 ASP C CA 1
ATOM 6723 C C . ASP C 1 82 ? -52.001 -22.826 -12.656 1.00 41.03 82 ASP C C 1
ATOM 6724 O O . ASP C 1 82 ? -53.123 -22.614 -12.198 1.00 43.23 82 ASP C O 1
ATOM 6729 N N . ASP C 1 83 ? -51.107 -23.606 -12.057 1.00 50.67 83 ASP C N 1
ATOM 6730 C CA . ASP C 1 83 ? -51.419 -24.408 -10.872 1.00 50.78 83 ASP C CA 1
ATOM 6731 C C . ASP C 1 83 ? -52.062 -23.646 -9.710 1.00 50.87 83 ASP C C 1
ATOM 6732 O O . ASP C 1 83 ? -52.680 -24.252 -8.833 1.00 49.80 83 ASP C O 1
ATOM 6737 N N . ARG C 1 84 ? -51.924 -22.325 -9.699 1.00 46.66 84 ARG C N 1
ATOM 6738 C CA . ARG C 1 84 ? -52.398 -21.529 -8.570 1.00 44.88 84 ARG C CA 1
ATOM 6739 C C . ARG C 1 84 ? -53.748 -20.857 -8.823 1.00 44.68 84 ARG C C 1
ATOM 6740 O O . ARG C 1 84 ? -54.260 -20.136 -7.966 1.00 42.40 84 ARG C O 1
ATOM 6748 N N . GLY C 1 85 ? -54.326 -21.096 -9.997 1.00 42.38 85 GLY C N 1
ATOM 6749 C CA . GLY C 1 85 ? -55.569 -20.445 -10.368 1.00 38.69 85 GLY C CA 1
ATOM 6750 C C . GLY C 1 85 ? -55.321 -19.047 -10.908 1.00 35.48 85 GLY C C 1
ATOM 6751 O O . GLY C 1 85 ? -56.216 -18.198 -10.917 1.00 36.99 85 GLY C O 1
ATOM 6752 N N . ARG C 1 86 ? -54.091 -18.808 -11.349 1.00 40.90 86 ARG C N 1
ATOM 6753 C CA . ARG C 1 86 ? -53.733 -17.549 -11.988 1.00 36.92 86 ARG C CA 1
ATOM 6754 C C . ARG C 1 86 ? -53.753 -17.717 -13.502 1.00 28.19 86 ARG C C 1
ATOM 6755 O O . ARG C 1 86 ? -53.232 -18.704 -14.033 1.00 28.48 86 ARG C O 1
ATOM 6763 N N . LEU C 1 87 ? -54.356 -16.759 -14.194 1.00 24.79 87 LEU C N 1
ATOM 6764 C CA . LEU C 1 87 ? -54.333 -16.760 -15.649 1.00 21.46 87 LEU C CA 1
ATOM 6765 C C . LEU C 1 87 ? -52.886 -16.679 -16.118 1.00 22.33 87 LEU C C 1
ATOM 6766 O O . LEU C 1 87 ? -52.141 -15.794 -15.693 1.00 19.77 87 LEU C O 1
ATOM 6771 N N . ARG C 1 88 ? -52.480 -17.589 -17.000 1.00 20.84 88 ARG C N 1
ATOM 6772 C CA . ARG C 1 88 ? -51.087 -17.634 -17.439 1.00 24.90 88 ARG C CA 1
ATOM 6773 C C . ARG C 1 88 ? -50.679 -16.363 -18.167 1.00 21.53 88 ARG C C 1
ATOM 6774 O O . ARG C 1 88 ? -51.480 -15.754 -18.893 1.00 19.11 88 ARG C O 1
ATOM 6782 N N . GLU C 1 89 ? -49.424 -15.981 -17.962 1.00 19.90 89 GLU C N 1
ATOM 6783 C CA . GLU C 1 89 ? -48.828 -14.788 -18.552 1.00 19.36 89 GLU C CA 1
ATOM 6784 C C . GLU C 1 89 ? -49.152 -14.616 -20.039 1.00 20.87 89 GLU C C 1
ATOM 6785 O O . GLU C 1 89 ? -49.523 -13.530 -20.489 1.00 19.01 89 GLU C O 1
ATOM 6791 N N . ALA C 1 90 ? -49.016 -15.696 -20.794 1.00 17.32 90 ALA C N 1
ATOM 6792 C CA . ALA C 1 90 ? -49.165 -15.650 -22.246 1.00 22.14 90 ALA C CA 1
ATOM 6793 C C . ALA C 1 90 ? -50.555 -15.231 -22.744 1.00 20.11 90 ALA C C 1
ATOM 6794 O O . ALA C 1 90 ? -50.706 -14.864 -23.909 1.00 22.41 90 ALA C O 1
ATOM 6796 N N . TYR C 1 91 ? -51.564 -15.292 -21.883 1.00 17.33 91 TYR C N 1
ATOM 6797 C CA . TYR C 1 91 ? -52.929 -14.977 -22.308 1.00 15.87 91 TYR C CA 1
ATOM 6798 C C . TYR C 1 91 ? -53.480 -13.673 -21.736 1.00 15.30 91 TYR C C 1
ATOM 6799 O O . TYR C 1 91 ? -54.621 -13.315 -22.012 1.00 15.20 91 TYR C O 1
ATOM 6808 N N . ARG C 1 92 ? -52.712 -13.010 -20.879 1.00 15.74 92 ARG C N 1
ATOM 6809 C CA . ARG C 1 92 ? -53.271 -11.922 -20.077 1.00 17.73 92 ARG C CA 1
ATOM 6810 C C . ARG C 1 92 ? -53.732 -10.703 -20.871 1.00 13.38 92 ARG C C 1
ATOM 6811 O O . ARG C 1 92 ? -54.898 -10.287 -20.792 1.00 14.00 92 ARG C O 1
ATOM 6819 N N . LEU C 1 93 ? -52.814 -10.104 -21.610 1.00 17.01 93 LEU C N 1
ATOM 6820 C CA . LEU C 1 93 ? -53.118 -8.846 -22.289 1.00 14.40 93 LEU C CA 1
ATOM 6821 C C . LEU C 1 93 ? -54.242 -9.048 -23.295 1.00 14.79 93 LEU C C 1
ATOM 6822 O O . LEU C 1 93 ? -55.080 -8.174 -23.486 1.00 13.21 93 LEU C O 1
ATOM 6827 N N . GLN C 1 94 ? -54.262 -10.225 -23.914 1.00 15.87 94 GLN C N 1
ATOM 6828 C CA . GLN C 1 94 ? -55.193 -10.529 -24.991 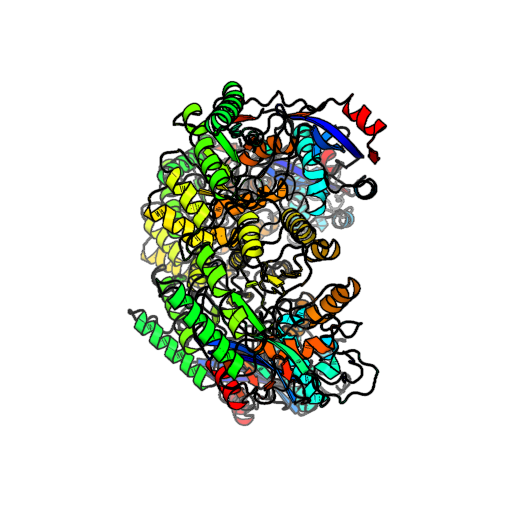1.00 18.26 94 GLN C CA 1
ATOM 6829 C C . GLN C 1 94 ? -56.586 -10.924 -24.510 1.00 16.49 94 GLN C C 1
ATOM 6830 O O . GLN C 1 94 ? -57.591 -10.567 -25.130 1.00 16.38 94 GLN C O 1
ATOM 6836 N N . LEU C 1 95 ? -56.646 -11.662 -23.407 1.00 14.06 95 LEU C N 1
ATOM 6837 C CA . LEU C 1 95 ? -57.877 -12.339 -23.027 1.00 14.02 95 LEU C CA 1
ATOM 6838 C C . LEU C 1 95 ? -58.324 -12.236 -21.569 1.00 13.20 95 LEU C C 1
ATOM 6839 O O . LEU C 1 95 ? -59.418 -12.691 -21.248 1.00 14.02 95 LEU C O 1
ATOM 6844 N N . GLU C 1 96 ? -57.513 -11.662 -20.687 1.00 13.64 96 GLU C N 1
ATOM 6845 C CA . GLU C 1 96 ? -57.915 -11.641 -19.278 1.00 14.83 96 GLU C CA 1
ATOM 6846 C C . GLU C 1 96 ? -59.262 -10.976 -19.062 1.00 14.05 96 GLU C C 1
ATOM 6847 O O . GLU C 1 96 ? -60.067 -11.437 -18.262 1.00 12.49 96 GLU C O 1
ATOM 6853 N N . TYR C 1 97 ? -59.522 -9.881 -19.767 1.00 12.64 97 TYR C N 1
ATOM 6854 C CA . TYR C 1 97 ? -60.761 -9.180 -19.524 1.00 11.74 97 TYR C CA 1
ATOM 6855 C C . TYR C 1 97 ? -61.995 -9.949 -20.047 1.00 13.57 97 TYR C C 1
ATOM 6856 O O . TYR C 1 97 ? -62.937 -10.182 -19.296 1.00 12.61 97 TYR C O 1
ATOM 6865 N N . PRO C 1 98 ? -61.980 -10.375 -21.330 1.00 14.05 98 PRO C N 1
ATOM 6866 C CA . PRO C 1 98 ? -63.105 -11.193 -21.805 1.00 11.72 98 PRO C CA 1
ATOM 6867 C C . PRO C 1 98 ? -63.28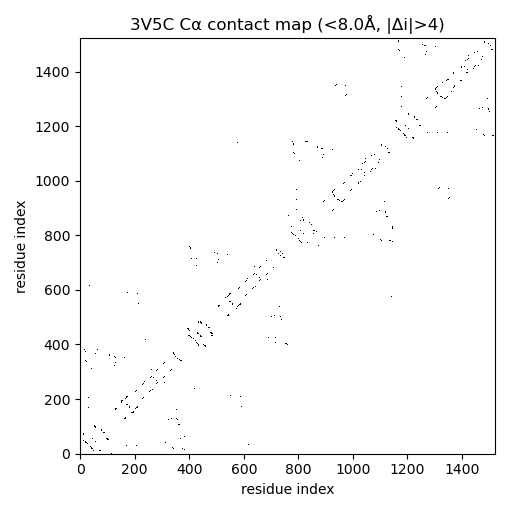8 -12.465 -20.966 1.00 14.98 98 PRO C C 1
ATOM 6868 O O . PRO C 1 98 ? -64.433 -12.858 -20.718 1.00 16.25 98 PRO C O 1
ATOM 6872 N N . VAL C 1 99 ? -62.195 -13.096 -20.545 1.00 13.34 99 VAL C N 1
ATOM 6873 C CA . VAL C 1 99 ? -62.299 -14.290 -19.704 1.00 14.56 99 VAL C CA 1
ATOM 6874 C C . VAL C 1 99 ? -62.886 -14.004 -18.321 1.00 17.40 99 VAL C C 1
ATOM 6875 O O . VAL C 1 99 ? -63.793 -14.708 -17.873 1.00 16.75 99 VAL C O 1
ATOM 6879 N N . LEU C 1 100 ? -62.407 -12.960 -17.653 1.00 16.25 100 LEU C N 1
ATOM 6880 C CA . LEU C 1 100 ? -62.991 -12.607 -16.356 1.00 15.11 100 LEU C CA 1
ATOM 6881 C C . LEU C 1 100 ? -64.476 -12.247 -16.495 1.00 16.99 100 LEU C C 1
ATOM 6882 O O . LEU C 1 100 ? -65.304 -12.646 -15.672 1.00 16.37 100 LEU C O 1
ATOM 6887 N N . ASP C 1 101 ? -64.826 -11.513 -17.548 1.00 15.40 101 ASP C N 1
ATOM 6888 C CA . ASP C 1 101 ? -66.225 -11.183 -17.779 1.00 13.92 101 ASP C CA 1
ATOM 6889 C C . ASP C 1 101 ? -66.995 -12.474 -17.986 1.00 17.10 101 ASP C C 1
ATOM 6890 O O . ASP C 1 101 ? -68.060 -12.652 -17.412 1.00 20.03 101 ASP C O 1
ATOM 6895 N N . TRP C 1 102 ? -66.441 -13.376 -18.791 1.00 16.47 102 TRP C N 1
ATOM 6896 C CA . TRP C 1 102 ? -67.125 -14.624 -19.089 1.00 18.86 102 TRP C CA 1
ATOM 6897 C C . TRP C 1 102 ? -67.438 -15.371 -17.795 1.00 19.67 102 TRP C C 1
ATOM 6898 O O . TRP C 1 102 ? -68.576 -15.820 -17.589 1.00 19.19 102 TRP C O 1
ATOM 6909 N N . LEU C 1 103 ? -66.432 -15.492 -16.929 1.00 19.11 103 LEU C N 1
ATOM 6910 C CA . LEU C 1 103 ? -66.582 -16.218 -15.658 1.00 20.97 103 LEU C CA 1
ATOM 6911 C C . LEU C 1 103 ? -67.692 -15.623 -14.806 1.00 21.02 103 LEU C C 1
ATOM 6912 O O . LEU C 1 103 ? -68.541 -16.337 -14.261 1.00 20.70 103 LEU C O 1
ATOM 6917 N N . GLY C 1 104 ? -67.706 -14.302 -14.702 1.00 18.01 104 GLY C N 1
ATOM 6918 C CA . GLY C 1 104 ? -68.781 -13.621 -14.001 1.00 15.86 104 GLY C CA 1
ATOM 6919 C C . GLY C 1 104 ? -70.148 -13.893 -14.609 1.00 20.06 104 GLY C C 1
ATOM 6920 O O . GLY C 1 104 ? -71.130 -14.055 -13.887 1.00 20.59 104 GLY C O 1
ATOM 6921 N N . GLN C 1 105 ? -70.220 -13.936 -15.940 1.00 18.51 105 GLN C N 1
ATOM 6922 C CA . GLN C 1 105 ? -71.490 -14.213 -16.597 1.00 17.38 105 GLN C CA 1
ATOM 6923 C C . GLN C 1 105 ? -71.905 -15.647 -16.270 1.00 21.69 105 GLN C C 1
ATOM 6924 O O . GLN C 1 105 ? -73.047 -15.895 -15.904 1.00 26.38 105 GLN C O 1
ATOM 6930 N N . ARG C 1 106 ? -70.969 -16.585 -16.381 1.00 21.53 106 ARG C N 1
ATOM 6931 C CA . ARG C 1 106 ? -71.292 -17.989 -16.143 1.00 18.14 106 ARG C CA 1
ATOM 6932 C C . ARG C 1 106 ? -71.706 -18.225 -14.688 1.00 24.29 106 ARG C C 1
ATOM 6933 O O . ARG C 1 106 ? -72.723 -18.879 -14.417 1.00 23.88 106 ARG C O 1
ATOM 6941 N N . GLN C 1 107 ? -70.947 -17.662 -13.754 1.00 21.12 107 GLN C N 1
ATOM 6942 C CA . GLN C 1 107 ? -71.215 -17.865 -12.332 1.00 22.69 107 GLN C CA 1
ATOM 6943 C C . GLN C 1 107 ? -72.231 -16.890 -11.735 1.00 23.38 107 GLN C C 1
ATOM 6944 O O . GLN C 1 107 ? -72.556 -16.979 -10.550 1.00 26.38 107 GLN C O 1
ATOM 6950 N N . GLY C 1 108 ? -72.711 -15.949 -12.539 1.00 19.95 108 GLY C N 1
ATOM 6951 C CA . GLY C 1 108 ? -73.608 -14.916 -12.048 1.00 20.28 108 GLY C CA 1
ATOM 6952 C C . GLY C 1 108 ? -73.052 -14.117 -10.881 1.00 27.17 108 GLY C C 1
ATOM 6953 O O . GLY C 1 108 ? -73.745 -13.908 -9.884 1.00 27.73 108 GLY C O 1
ATOM 6954 N N . LYS C 1 109 ? -71.799 -13.680 -10.998 1.00 20.29 109 LYS C N 1
ATOM 6955 C CA . LYS C 1 109 ? -71.159 -12.845 -9.984 1.00 23.42 109 LYS C CA 1
ATOM 6956 C C . LYS C 1 109 ? -70.368 -11.722 -10.649 1.00 21.78 109 LYS C C 1
ATOM 6957 O O . LYS C 1 109 ? -69.824 -11.913 -11.732 1.00 19.55 109 LYS C O 1
ATOM 6963 N N . PRO C 1 110 ? -70.288 -10.555 -9.992 1.00 22.49 110 PRO C N 1
ATOM 6964 C CA . PRO C 1 110 ? -69.382 -9.504 -10.466 1.00 19.20 110 PRO C CA 1
ATOM 6965 C C . PRO C 1 110 ? -67.934 -9.956 -10.274 1.00 20.31 110 PRO C C 1
ATOM 6966 O O . PRO C 1 110 ? -67.640 -10.750 -9.377 1.00 18.57 110 PRO C O 1
ATOM 6970 N N . VAL C 1 111 ? -67.030 -9.460 -11.117 1.00 16.58 111 VAL C N 1
ATOM 6971 C CA . VAL C 1 111 ? -65.629 -9.841 -11.027 1.00 17.21 111 VAL C CA 1
ATOM 6972 C C . VAL C 1 111 ? -65.083 -9.582 -9.621 1.00 17.28 111 VAL C C 1
ATOM 6973 O O . VAL C 1 111 ? -64.306 -10.393 -9.116 1.00 18.98 111 VAL C O 1
ATOM 6977 N N . TYR C 1 112 ? -65.494 -8.478 -8.992 1.00 16.52 112 TYR C N 1
ATOM 6978 C CA . TYR C 1 112 ? -64.929 -8.149 -7.680 1.00 21.40 112 TYR C CA 1
ATOM 6979 C C . TYR C 1 112 ? -65.178 -9.261 -6.672 1.00 22.52 112 TYR C C 1
ATOM 6980 O O . TYR C 1 112 ? -64.354 -9.498 -5.789 1.00 22.77 112 TYR C O 1
ATOM 6989 N N . ASP C 1 113 ? -66.298 -9.958 -6.826 1.00 19.13 113 ASP C N 1
ATOM 6990 C CA . ASP C 1 113 ? -66.576 -11.120 -5.976 1.00 28.04 113 ASP C CA 1
ATOM 6991 C C . ASP C 1 113 ? -65.685 -12.304 -6.303 1.00 29.90 113 ASP C C 1
ATOM 6992 O O . ASP C 1 113 ? -65.290 -13.065 -5.422 1.00 27.06 113 ASP C O 1
ATOM 6997 N N . LEU C 1 114 ? -65.376 -12.463 -7.580 1.00 22.45 114 LEU C N 1
ATOM 6998 C CA . LEU C 1 114 ? -64.568 -13.578 -8.024 1.00 18.96 114 LEU C CA 1
ATOM 6999 C C . LEU C 1 114 ? -63.118 -13.482 -7.578 1.00 22.77 114 LEU C C 1
ATOM 7000 O O . LEU C 1 114 ? -62.450 -14.500 -7.443 1.00 25.83 114 LEU C O 1
ATOM 7005 N N . VAL C 1 115 ? -62.621 -12.262 -7.383 1.00 21.87 115 VAL C N 1
ATOM 7006 C CA . VAL C 1 115 ? -61.177 -12.073 -7.219 1.00 25.67 115 VAL C CA 1
ATOM 7007 C C . VAL C 1 115 ? -60.754 -11.530 -5.867 1.00 32.88 115 VAL C C 1
ATOM 7008 O O . VAL C 1 115 ? -59.560 -11.353 -5.612 1.00 33.36 115 VAL C O 1
ATOM 7012 N N . SER C 1 116 ? -61.723 -11.250 -5.011 1.00 25.32 116 SER C N 1
ATOM 7013 C CA . SER C 1 116 ? -61.427 -10.613 -3.741 1.00 31.05 116 SER C CA 1
ATOM 7014 C C . SER C 1 116 ? -60.625 -11.564 -2.865 1.00 38.28 116 SER C C 1
ATOM 7015 O O . SER C 1 116 ? -59.781 -11.136 -2.072 1.00 41.10 116 SER C O 1
ATOM 7018 N N . GLY C 1 117 ? -60.881 -12.859 -3.029 1.00 34.32 117 GLY C N 1
ATOM 7019 C CA . GLY C 1 117 ? -60.294 -13.862 -2.160 1.00 36.92 117 GLY C CA 1
ATOM 7020 C C . GLY C 1 117 ? -61.011 -13.796 -0.829 1.00 39.52 117 GLY C C 1
ATOM 7021 O O . GLY C 1 117 ? -60.551 -14.340 0.180 1.00 37.56 117 GLY C O 1
ATOM 7022 N N . ALA C 1 118 ? -62.148 -13.108 -0.835 1.00 32.90 118 ALA C N 1
ATOM 7023 C CA . ALA C 1 118 ? -62.961 -12.948 0.364 1.00 41.56 118 ALA C CA 1
ATOM 7024 C C . ALA C 1 118 ? -63.418 -14.301 0.895 1.00 39.07 118 ALA C C 1
ATOM 7025 O O . ALA C 1 118 ? -63.671 -15.226 0.120 1.00 41.67 118 ALA C O 1
ATOM 7027 N N . HIS C 1 119 ? -63.511 -14.415 2.218 1.00 39.87 119 HIS C N 1
ATOM 7028 C CA . HIS C 1 119 ? -64.058 -15.615 2.840 1.00 30.84 119 HIS C CA 1
ATOM 7029 C C . HIS C 1 119 ? -65.404 -15.323 3.494 1.00 34.87 119 HIS C C 1
ATOM 7030 O O . HIS C 1 119 ? -66.266 -16.197 3.573 1.00 31.87 119 HIS C O 1
ATOM 7037 N N . LEU C 1 120 ? -65.585 -14.091 3.957 1.00 31.94 120 LEU C N 1
ATOM 7038 C CA . LEU C 1 120 ? -66.840 -13.707 4.591 1.00 38.17 120 LEU C CA 1
ATOM 7039 C C . LEU C 1 120 ? -67.970 -13.592 3.569 1.00 42.65 120 LEU C C 1
ATOM 7040 O O . LEU C 1 120 ? -67.731 -13.313 2.392 1.00 40.45 120 LEU C O 1
ATOM 7045 N N . GLU C 1 121 ? -69.197 -13.813 4.031 1.00 42.90 121 GLU C N 1
ATOM 7046 C CA . GLU C 1 121 ? -70.376 -13.704 3.180 1.00 47.27 121 GLU C CA 1
ATOM 7047 C C . GLU C 1 121 ? -70.353 -12.416 2.361 1.00 47.89 121 GLU C C 1
ATOM 7048 O O . GLU C 1 121 ? -70.033 -11.345 2.878 1.00 47.48 121 GLU C O 1
ATOM 7054 N N . THR C 1 122 ? -70.700 -12.531 1.083 1.00 48.31 122 THR C N 1
ATOM 7055 C CA . THR C 1 122 ? -70.714 -11.391 0.176 1.00 44.08 122 THR C CA 1
ATOM 7056 C C . THR C 1 122 ? -72.095 -10.736 0.122 1.00 48.04 122 THR C C 1
ATOM 7057 O O . THR C 1 122 ? -73.078 -11.298 0.609 1.00 50.55 122 THR C O 1
ATOM 7061 N N . GLY C 1 123 ? -72.166 -9.545 -0.467 1.00 42.49 123 GLY C N 1
ATOM 7062 C CA . GLY C 1 123 ? -73.438 -8.867 -0.650 1.00 43.28 123 GLY C CA 1
ATOM 7063 C C . GLY C 1 123 ? -73.393 -7.359 -0.473 1.00 45.80 123 GLY C C 1
ATOM 7064 O O . GLY C 1 123 ? -74.262 -6.643 -0.975 1.00 38.78 123 GLY C O 1
ATOM 7065 N N . ALA C 1 124 ? -72.394 -6.867 0.252 1.00 41.64 124 ALA C N 1
ATOM 7066 C CA . ALA C 1 124 ? -72.251 -5.430 0.448 1.00 43.21 124 ALA C CA 1
ATOM 7067 C C . ALA C 1 124 ? -71.849 -4.772 -0.869 1.00 42.01 124 ALA C C 1
ATOM 7068 O O . ALA C 1 124 ? -71.051 -5.327 -1.627 1.00 38.69 124 ALA C O 1
ATOM 7070 N N . SER C 1 125 ? -72.412 -3.598 -1.144 1.00 34.50 125 SER C N 1
ATOM 7071 C CA . SER C 1 125 ? -72.117 -2.886 -2.383 1.00 38.33 125 SER C CA 1
ATOM 7072 C C . SER C 1 125 ? -70.659 -2.451 -2.423 1.00 31.84 125 SER C C 1
ATOM 7073 O O . SER C 1 125 ? -70.074 -2.120 -1.389 1.00 32.84 125 SER C O 1
ATOM 7076 N N . LEU C 1 126 ? -70.074 -2.449 -3.617 1.00 29.80 126 LEU C N 1
ATOM 7077 C CA . LEU C 1 126 ? -68.697 -1.999 -3.781 1.00 19.14 126 LEU C CA 1
ATOM 7078 C C . LEU C 1 126 ? -68.674 -0.521 -4.154 1.00 23.47 126 LEU C C 1
ATOM 7079 O O . LEU C 1 126 ? -69.184 -0.133 -5.204 1.00 24.89 126 LEU C O 1
ATOM 7084 N N . VAL C 1 127 ? -68.088 0.298 -3.286 1.00 22.75 127 VAL C N 1
ATOM 7085 C CA . VAL C 1 127 ? -67.978 1.741 -3.506 1.00 18.26 127 VAL C CA 1
ATOM 7086 C C . VAL C 1 127 ? -66.508 2.119 -3.411 1.00 21.26 127 VAL C C 1
ATOM 7087 O O . VAL C 1 127 ? -65.847 1.813 -2.419 1.00 21.16 127 VAL C O 1
ATOM 7091 N N . VAL C 1 128 ? -65.985 2.764 -4.449 1.00 17.59 128 VAL C N 1
ATOM 7092 C CA . VAL C 1 128 ? -64.543 2.980 -4.551 1.00 16.01 128 VAL C CA 1
ATOM 7093 C C . VAL C 1 128 ? -64.211 4.441 -4.805 1.00 17.90 128 VAL C C 1
ATOM 7094 O O . VAL C 1 128 ? -64.804 5.076 -5.682 1.00 16.71 128 VAL C O 1
ATOM 7098 N N . PRO C 1 129 ? -63.240 4.989 -4.062 1.00 17.17 129 PRO C N 1
ATOM 7099 C CA . PRO C 1 129 ? -62.891 6.379 -4.346 1.00 12.32 129 PRO C CA 1
ATOM 7100 C C . PRO C 1 129 ? -62.415 6.582 -5.783 1.00 18.28 129 PRO C C 1
ATOM 7101 O O . PRO C 1 129 ? -61.733 5.713 -6.337 1.00 16.99 129 PRO C O 1
ATOM 7105 N N . CYS C 1 130 ? -62.754 7.732 -6.354 1.00 16.37 130 CYS C N 1
ATOM 7106 C CA . CYS C 1 130 ? -62.260 8.109 -7.680 1.00 17.21 130 CYS C CA 1
ATOM 7107 C C . CYS C 1 130 ? -61.811 9.567 -7.711 1.00 16.09 130 CYS C C 1
ATOM 7108 O O . CYS C 1 130 ? -62.172 10.360 -6.828 1.00 15.26 130 CYS C O 1
ATOM 7111 N N . TYR C 1 131 ? -61.009 9.911 -8.716 1.00 16.47 131 TYR C N 1
ATOM 7112 C CA . TYR C 1 131 ? -60.669 11.310 -8.963 1.00 12.59 131 TYR C CA 1
ATOM 7113 C C . TYR C 1 131 ? -60.870 11.677 -10.414 1.00 15.14 131 TYR C C 1
ATOM 7114 O O . TYR C 1 131 ? -60.872 10.815 -11.293 1.00 14.84 131 TYR C O 1
ATOM 7123 N N . ASP C 1 132 ? -61.034 12.973 -10.647 1.00 17.18 132 ASP C N 1
ATOM 7124 C CA . ASP C 1 132 ? -61.237 13.513 -11.979 1.00 14.99 132 ASP C CA 1
ATOM 7125 C C . ASP C 1 132 ? -59.877 13.817 -12.601 1.00 15.79 132 ASP C C 1
ATOM 7126 O O . ASP C 1 132 ? -59.169 14.708 -12.161 1.00 14.77 132 ASP C O 1
ATOM 7131 N N . THR C 1 133 ? -59.521 13.067 -13.636 1.00 13.62 133 THR C N 1
ATOM 7132 C CA . THR C 1 133 ? -58.216 13.196 -14.259 1.00 12.23 133 THR C CA 1
ATOM 7133 C C . THR C 1 133 ? -58.156 14.162 -15.461 1.00 15.32 133 THR C C 1
ATOM 7134 O O . THR C 1 133 ? -57.119 14.299 -16.098 1.00 15.78 133 THR C O 1
ATOM 7138 N N . SER C 1 134 ? -59.261 14.859 -15.724 1.00 14.09 134 SER C N 1
ATOM 7139 C CA . SER C 1 134 ? -59.460 15.546 -17.003 1.00 12.61 134 SER C CA 1
ATOM 7140 C C . SER C 1 134 ? -58.950 16.989 -17.065 1.00 13.87 134 SER C C 1
ATOM 7141 O O . SER C 1 134 ? -59.202 17.685 -18.057 1.00 16.86 134 SER C O 1
ATOM 7144 N N . LEU C 1 135 ? -58.248 17.447 -16.029 1.00 11.13 135 LEU C N 1
ATOM 7145 C CA . LEU C 1 135 ? -57.810 18.844 -15.975 1.00 14.59 135 LEU C CA 1
ATOM 7146 C C . LEU C 1 135 ? -56.455 19.061 -16.650 1.00 16.52 135 LEU C C 1
ATOM 7147 O O . LEU C 1 135 ? -55.422 19.154 -15.988 1.00 16.08 135 LEU C O 1
ATOM 7152 N N . TYR C 1 136 ? -56.481 19.154 -17.973 1.00 15.38 136 TYR C N 1
ATOM 7153 C CA . TYR C 1 136 ? -55.289 19.289 -18.796 1.00 12.09 136 TYR C CA 1
ATOM 7154 C C . TYR C 1 136 ? -54.926 20.772 -18.978 1.00 18.61 136 TYR C C 1
ATOM 7155 O O . TYR C 1 136 ? -55.485 21.626 -18.287 1.00 16.47 136 TYR C O 1
ATOM 7164 N N . PHE C 1 137 ? -53.987 21.074 -19.875 1.00 15.88 137 PHE C N 1
ATOM 7165 C CA . PHE C 1 137 ? -53.559 22.457 -20.124 1.00 19.28 137 PHE C CA 1
ATOM 7166 C C . PHE C 1 137 ? -54.575 23.160 -21.023 1.00 16.56 137 PHE C C 1
ATOM 7167 O O . PHE C 1 137 ? -54.242 23.612 -22.116 1.00 19.17 137 PHE C O 1
ATOM 7175 N N . ASP C 1 138 ? -55.812 23.235 -20.564 1.00 17.47 138 ASP C N 1
ATOM 7176 C CA . ASP C 1 138 ? -56.899 23.759 -21.385 1.00 19.48 138 ASP C CA 1
ATOM 7177 C C . ASP C 1 138 ? -56.926 25.288 -21.457 1.00 23.62 138 ASP C C 1
ATOM 7178 O O . ASP C 1 138 ? -57.780 25.869 -22.136 1.00 20.32 138 ASP C O 1
ATOM 7183 N N . ASP C 1 139 ? -55.964 25.919 -20.785 1.00 20.02 139 ASP C N 1
ATOM 7184 C CA . ASP C 1 139 ? -55.876 27.374 -20.656 1.00 18.75 139 ASP C CA 1
ATOM 7185 C C . ASP C 1 139 ? -54.826 28.012 -21.545 1.00 22.19 139 ASP C C 1
ATOM 7186 O O . ASP C 1 139 ? -54.540 29.194 -21.379 1.00 23.57 139 ASP C O 1
ATOM 7191 N N . LEU C 1 140 ? -54.212 27.250 -22.447 1.00 21.18 140 LEU C N 1
ATOM 7192 C CA . LEU C 1 140 ? -53.018 27.738 -23.130 1.00 18.41 140 LEU C CA 1
ATOM 7193 C C . LEU C 1 140 ? -53.329 28.853 -24.122 1.00 26.25 140 LEU C C 1
ATOM 7194 O O . LEU C 1 140 ? -52.431 29.564 -24.559 1.00 27.47 140 LEU C O 1
ATOM 7199 N N . HIS C 1 141 ? -54.603 28.993 -24.472 1.00 25.18 141 HIS C N 1
ATOM 7200 C CA . HIS C 1 141 ? -55.024 30.051 -25.383 1.00 24.55 141 HIS C CA 1
ATOM 7201 C C . HIS C 1 141 ? -55.229 31.364 -24.631 1.00 28.22 141 HIS C C 1
ATOM 7202 O O . HIS C 1 141 ? -55.396 32.416 -25.247 1.00 33.41 141 HIS C O 1
ATOM 7209 N N . LEU C 1 142 ? -55.227 31.295 -23.304 1.00 23.45 142 LEU C N 1
ATOM 7210 C CA . LEU C 1 142 ? -55.472 32.467 -22.466 1.00 25.50 142 LEU C CA 1
ATOM 7211 C C . LEU C 1 142 ? -54.170 33.126 -22.009 1.00 33.87 142 LEU C C 1
ATOM 7212 O O . LEU C 1 142 ? -53.327 32.492 -21.371 1.00 29.76 142 LEU C O 1
ATOM 7217 N N . ALA C 1 143 ? -54.011 34.407 -22.324 1.00 31.35 143 ALA C N 1
ATOM 7218 C CA . ALA C 1 143 ? -52.783 35.112 -21.979 1.00 29.01 143 ALA C CA 1
ATOM 7219 C C . ALA C 1 143 ? -52.737 35.485 -20.503 1.00 25.33 143 ALA C C 1
ATOM 7220 O O . ALA C 1 143 ? -51.661 35.529 -19.901 1.00 31.91 143 ALA C O 1
ATOM 7222 N N . ASP C 1 144 ? -53.897 35.738 -19.907 1.00 26.75 144 ASP C N 1
ATOM 7223 C CA . ASP C 1 144 ? -53.936 36.225 -18.529 1.00 35.52 144 ASP C CA 1
ATOM 7224 C C . ASP C 1 144 ? -54.033 35.089 -17.524 1.00 32.98 144 ASP C C 1
ATOM 7225 O O . ASP C 1 144 ? -54.803 34.153 -17.715 1.00 27.69 144 ASP C O 1
ATOM 7230 N N . GLU C 1 145 ? -53.263 35.189 -16.444 1.00 30.85 145 GLU C N 1
ATOM 7231 C CA . GLU C 1 145 ? -53.280 34.177 -15.390 1.00 34.45 145 GLU C CA 1
ATOM 7232 C C . GLU C 1 145 ? -54.659 34.010 -14.752 1.00 33.49 145 GLU C C 1
ATOM 7233 O O . GLU C 1 145 ? -55.105 32.883 -14.511 1.00 32.14 145 GLU C O 1
ATOM 7239 N N . ARG C 1 146 ? -55.325 35.128 -14.465 1.00 26.96 146 ARG C N 1
ATOM 7240 C CA . ARG C 1 146 ? -56.647 35.102 -13.849 1.00 28.56 146 ARG C CA 1
ATOM 7241 C C . ARG C 1 146 ? -57.665 34.422 -14.746 1.00 27.64 146 ARG C C 1
ATOM 7242 O O . ARG C 1 146 ? -58.492 33.649 -14.274 1.00 30.21 146 ARG C O 1
ATOM 7250 N N . ALA C 1 147 ? -57.608 34.727 -16.039 1.00 28.23 147 ALA C N 1
ATOM 7251 C CA . ALA C 1 147 ? -58.474 34.079 -17.016 1.00 29.41 147 ALA C CA 1
ATOM 7252 C C . ALA C 1 147 ? -58.261 32.565 -16.977 1.00 24.28 147 ALA C C 1
ATOM 7253 O O . ALA C 1 147 ? -59.218 31.794 -16.953 1.00 24.49 147 ALA C O 1
ATOM 7255 N N . ALA C 1 148 ? -56.999 32.154 -16.970 1.00 24.41 148 ALA C N 1
ATOM 7256 C CA . ALA C 1 148 ? -56.651 30.733 -16.944 1.00 24.40 148 ALA C CA 1
ATOM 7257 C C . ALA C 1 148 ? -57.185 30.028 -15.696 1.00 23.80 148 ALA C C 1
ATOM 7258 O O . ALA C 1 148 ? -57.722 28.924 -15.783 1.00 23.59 148 ALA C O 1
ATOM 7260 N N . VAL C 1 149 ? -57.029 30.659 -14.536 1.00 21.06 149 VAL C N 1
ATOM 7261 C CA . VAL C 1 149 ? -57.540 30.088 -13.297 1.00 18.70 149 VAL C CA 1
ATOM 7262 C C . VAL C 1 149 ? -59.052 29.902 -13.331 1.00 20.92 149 VAL C C 1
ATOM 7263 O O . VAL C 1 149 ? -59.565 28.847 -12.962 1.00 23.53 149 VAL C O 1
ATOM 7267 N N . ALA C 1 150 ? -59.772 30.923 -13.791 1.00 20.85 150 ALA C N 1
ATOM 7268 C CA . ALA C 1 150 ? -61.224 30.827 -13.865 1.00 24.20 150 ALA C CA 1
ATOM 7269 C C . ALA C 1 150 ? -61.680 29.684 -14.776 1.00 17.13 150 ALA C C 1
ATOM 7270 O O . ALA C 1 150 ? -62.615 28.965 -14.451 1.00 25.89 150 ALA C O 1
ATOM 7272 N N . LEU C 1 151 ? -61.023 29.531 -15.920 1.00 21.59 151 LEU C N 1
ATOM 7273 C CA . LEU C 1 151 ? -61.384 28.461 -16.837 1.00 21.36 151 LEU C CA 1
ATOM 7274 C C . LEU C 1 151 ? -61.141 27.091 -16.197 1.00 22.16 151 LEU C C 1
ATOM 7275 O O . LEU C 1 151 ? -62.003 26.219 -16.231 1.00 21.74 151 LEU C O 1
ATOM 7280 N N . MET C 1 152 ? -59.972 26.910 -15.594 1.00 22.20 152 MET C N 1
ATOM 7281 C CA . MET C 1 152 ? -59.674 25.627 -14.963 1.00 18.43 152 MET C CA 1
ATOM 7282 C C . MET C 1 152 ? -60.590 25.349 -13.770 1.00 17.74 152 MET C C 1
ATOM 7283 O O . MET C 1 152 ? -61.009 24.215 -13.549 1.00 17.00 152 MET C O 1
ATOM 7288 N N . GLN C 1 153 ? -60.920 26.384 -13.003 1.00 20.81 153 GLN C N 1
ATOM 7289 C CA . GLN C 1 153 ? -61.914 26.221 -11.953 1.00 21.14 153 GLN C CA 1
ATOM 7290 C C . GLN C 1 153 ? -63.253 25.775 -12.545 1.00 20.26 153 GLN C C 1
ATOM 7291 O O . GLN C 1 153 ? -63.919 24.904 -11.999 1.00 21.19 153 GLN C O 1
ATOM 7297 N N . GLU C 1 154 ? -63.646 26.380 -13.661 1.00 23.09 154 GLU C N 1
ATOM 7298 C CA . GLU C 1 154 ? -64.900 26.016 -14.305 1.00 23.75 154 GLU C CA 1
ATOM 7299 C C . GLU C 1 154 ? -64.877 24.547 -14.736 1.00 19.81 154 GLU C C 1
ATOM 7300 O O . GLU C 1 154 ? -65.871 23.831 -14.608 1.00 20.56 154 GLU C O 1
ATOM 7306 N N . GLU C 1 155 ? -63.733 24.101 -15.241 1.00 17.96 155 GLU C N 1
ATOM 7307 C CA . GLU C 1 155 ? -63.592 22.701 -15.618 1.00 17.40 155 GLU C CA 1
ATOM 7308 C C . GLU C 1 155 ? -63.722 21.793 -14.398 1.00 16.92 155 GLU C C 1
ATOM 7309 O O . GLU C 1 155 ? -64.417 20.777 -14.439 1.00 17.11 155 GLU C O 1
ATOM 7315 N N . ALA C 1 156 ? -63.081 22.178 -13.303 1.00 18.96 156 ALA C N 1
ATOM 7316 C CA . ALA C 1 156 ? -63.204 21.407 -12.076 1.00 19.73 156 ALA C CA 1
ATOM 7317 C C . ALA C 1 156 ? -64.662 21.296 -11.670 1.00 19.48 156 ALA C C 1
ATOM 7318 O O . ALA C 1 156 ? -65.125 20.234 -11.259 1.00 20.35 156 ALA C O 1
ATOM 7320 N N . MET C 1 157 ? -65.394 22.401 -11.776 1.00 20.84 157 MET C N 1
ATOM 7321 C CA . MET C 1 157 ? -66.777 22.386 -11.321 1.00 21.31 157 MET C CA 1
ATOM 7322 C C . MET C 1 157 ? -67.705 21.563 -12.226 1.00 20.17 157 MET C C 1
ATOM 7323 O O . MET C 1 157 ? -68.725 21.054 -11.755 1.00 21.47 157 MET C O 1
ATOM 7328 N N . GLN C 1 158 ? -67.350 21.429 -13.509 1.00 18.77 158 GLN C N 1
ATOM 7329 C CA . GLN C 1 158 ? -68.059 20.504 -14.399 1.00 19.11 158 GLN C CA 1
ATOM 7330 C C . GLN C 1 158 ? -67.985 19.083 -13.847 1.00 17.74 158 GLN C C 1
ATOM 7331 O O . GLN C 1 158 ? -68.978 18.351 -13.854 1.00 21.73 158 GLN C O 1
ATOM 7337 N N . GLY C 1 159 ? -66.801 18.691 -13.374 1.00 21.70 159 GLY C N 1
ATOM 7338 C CA . GLY C 1 159 ? -66.628 17.386 -12.758 1.00 21.13 159 GLY C CA 1
ATOM 7339 C C . GLY C 1 159 ? -67.349 17.280 -11.422 1.00 17.11 159 GLY C C 1
ATOM 7340 O O . GLY C 1 159 ? -67.977 16.271 -11.117 1.00 20.35 159 GLY C O 1
ATOM 7341 N N . TYR C 1 160 ? -67.268 18.339 -10.632 1.00 19.84 160 TYR C N 1
ATOM 7342 C CA . TYR C 1 160 ? -67.939 18.392 -9.338 1.00 20.33 160 TYR C CA 1
ATOM 7343 C C . TYR C 1 160 ? -69.443 18.175 -9.488 1.00 20.58 160 TYR C C 1
ATOM 7344 O O . TYR C 1 160 ? -70.073 17.480 -8.688 1.00 19.61 160 TYR C O 1
ATOM 7353 N N . ALA C 1 161 ? -70.010 18.770 -10.529 1.00 23.82 161 ALA C N 1
ATOM 7354 C CA . ALA C 1 161 ? -71.432 18.645 -10.815 1.00 22.00 161 ALA C CA 1
ATOM 7355 C C . ALA C 1 161 ? -71.843 17.218 -11.139 1.00 23.04 161 ALA C C 1
ATOM 7356 O O . ALA C 1 161 ? -73.011 16.854 -10.982 1.00 28.35 161 ALA C O 1
ATOM 7358 N N . LYS C 1 162 ? -70.888 16.415 -11.613 1.00 21.23 162 LYS C N 1
ATOM 7359 C CA . LYS C 1 162 ? -71.164 15.025 -11.961 1.00 22.89 162 LYS C CA 1
ATOM 7360 C C . LYS C 1 162 ? -70.754 14.084 -10.826 1.00 23.66 162 LYS C C 1
ATOM 7361 O O . LYS C 1 162 ? -70.778 12.859 -10.976 1.00 28.90 162 LYS C O 1
ATOM 7367 N N . GLY C 1 163 ? -70.383 14.675 -9.693 1.00 21.34 163 GLY C N 1
ATOM 7368 C CA . GLY C 1 163 ? -70.116 13.921 -8.487 1.00 22.36 163 GLY C CA 1
ATOM 7369 C C . GLY C 1 163 ? -68.651 13.751 -8.113 1.00 18.64 163 GLY C C 1
ATOM 7370 O O . GLY C 1 163 ? -68.345 13.066 -7.145 1.00 20.37 163 GLY C O 1
ATOM 7371 N N . GLN C 1 164 ? -67.749 14.371 -8.865 1.00 20.13 164 GLN C N 1
ATOM 7372 C CA . GLN C 1 164 ? -66.327 14.309 -8.528 1.00 17.85 164 GLN C CA 1
ATOM 7373 C C . GLN C 1 164 ? -66.019 15.231 -7.351 1.00 19.18 164 GLN C C 1
ATOM 7374 O O . GLN C 1 164 ? -66.511 16.362 -7.288 1.00 20.30 164 GLN C O 1
ATOM 7380 N N . ARG C 1 165 ? -65.195 14.750 -6.424 1.00 16.75 165 ARG C N 1
ATOM 7381 C CA . ARG C 1 165 ? -64.777 15.568 -5.292 1.00 18.55 165 ARG C CA 1
ATOM 7382 C C . ARG C 1 165 ? -63.254 15.725 -5.247 1.00 19.43 165 ARG C C 1
ATOM 7383 O O . ARG C 1 165 ? -62.714 16.627 -4.598 1.00 19.21 165 ARG C O 1
ATOM 7391 N N . HIS C 1 166 ? -62.565 14.841 -5.957 1.00 15.43 166 HIS C N 1
ATOM 7392 C CA . HIS C 1 166 ? -61.113 14.839 -5.969 1.00 14.61 166 HIS C CA 1
ATOM 7393 C C . HIS C 1 166 ? -60.601 15.057 -7.392 1.00 15.34 166 HIS C C 1
ATOM 7394 O O . HIS C 1 166 ? -61.234 14.617 -8.355 1.00 15.62 166 HIS C O 1
ATOM 7401 N N . PHE C 1 167 ? -59.458 15.723 -7.509 1.00 13.78 167 PHE C N 1
ATOM 7402 C CA . PHE C 1 167 ? -58.998 16.221 -8.806 1.00 17.49 167 PHE C CA 1
ATOM 7403 C C . PHE C 1 167 ? -57.499 16.070 -9.034 1.00 16.71 167 PHE C C 1
ATOM 7404 O O . PHE C 1 167 ? -56.696 16.431 -8.167 1.00 18.22 167 PHE C O 1
ATOM 7412 N N . LYS C 1 168 ? -57.120 15.566 -10.207 1.00 14.05 168 LYS C N 1
ATOM 7413 C CA . LYS C 1 168 ? -55.711 15.572 -10.591 1.00 14.38 168 LYS C CA 1
ATOM 7414 C C . LYS C 1 168 ? -55.467 16.643 -11.640 1.00 16.72 168 LYS C C 1
ATOM 7415 O O . LYS C 1 168 ? -56.083 16.630 -12.713 1.00 14.28 168 LYS C O 1
ATOM 7421 N N . ILE C 1 169 ? -54.563 17.560 -11.311 1.00 14.43 169 ILE C N 1
ATOM 7422 C CA . ILE C 1 169 ? -54.283 18.746 -12.108 1.00 13.91 169 ILE C CA 1
ATOM 7423 C C . ILE C 1 169 ? -52.968 18.600 -12.887 1.00 13.94 169 ILE C C 1
ATOM 7424 O O . ILE C 1 169 ? -51.908 18.376 -12.301 1.00 14.50 169 ILE C O 1
ATOM 7429 N N . LYS C 1 170 ? -53.024 18.719 -14.208 1.00 14.23 170 LYS C N 1
ATOM 7430 C CA . LYS C 1 170 ? -51.804 18.689 -14.995 1.00 11.94 170 LYS C CA 1
ATOM 7431 C C . LYS C 1 170 ? -50.995 19.951 -14.738 1.00 12.88 170 LYS C C 1
ATOM 7432 O O . LYS C 1 170 ? -51.518 21.069 -14.814 1.00 16.74 170 LYS C O 1
ATOM 7438 N N . VAL C 1 171 ? -49.715 19.762 -14.428 1.00 13.44 171 VAL C N 1
ATOM 7439 C CA . VAL C 1 171 ? -48.785 20.866 -14.286 1.00 16.10 171 VAL C CA 1
ATOM 7440 C C . VAL C 1 171 ? -47.580 20.611 -15.192 1.00 13.69 171 VAL C C 1
ATOM 7441 O O . VAL C 1 171 ? -47.547 19.610 -15.922 1.00 13.92 171 VAL C O 1
ATOM 7445 N N . GLY C 1 172 ? -46.616 21.534 -15.186 1.00 15.65 172 GLY C N 1
ATOM 7446 C CA . GLY C 1 172 ? -45.501 21.457 -16.108 1.00 14.34 172 GLY C CA 1
ATOM 7447 C C . GLY C 1 172 ? -45.633 22.306 -17.355 1.00 15.41 172 GLY C C 1
ATOM 7448 O O . GLY C 1 172 ? -44.968 22.050 -18.352 1.00 16.62 172 GLY C O 1
ATOM 7449 N N . ARG C 1 173 ? -46.473 23.337 -17.292 1.00 16.26 173 ARG C N 1
ATOM 7450 C CA . ARG C 1 173 ? -46.707 24.196 -18.456 1.00 16.36 173 ARG C CA 1
ATOM 7451 C C . ARG C 1 173 ? -45.426 24.803 -19.018 1.00 15.16 173 ARG C C 1
ATOM 7452 O O . ARG C 1 173 ? -45.303 24.992 -20.241 1.00 16.37 173 ARG C O 1
ATOM 7460 N N . GLY C 1 174 ? -44.481 25.111 -18.132 1.00 14.64 174 GLY C N 1
ATOM 7461 C CA . GLY C 1 174 ? -43.210 25.687 -18.535 1.00 17.29 174 GLY C CA 1
ATOM 7462 C C . GLY C 1 174 ? -42.175 24.739 -19.130 1.00 15.07 174 GLY C C 1
ATOM 7463 O O . GLY C 1 174 ? -41.144 25.175 -19.629 1.00 16.93 174 GLY C O 1
ATOM 7464 N N . GLY C 1 175 ? -42.427 23.432 -19.076 1.00 17.10 175 GLY C N 1
ATOM 7465 C CA . GLY C 1 175 ? -41.462 22.487 -19.611 1.00 16.94 175 GLY C CA 1
ATOM 7466 C C . GLY C 1 175 ? -41.357 22.545 -21.130 1.00 15.67 175 GLY C C 1
ATOM 7467 O O . GLY C 1 175 ? -40.265 22.421 -21.688 1.00 16.05 175 GLY C O 1
ATOM 7468 N N . ARG C 1 176 ? -42.494 22.754 -21.788 1.00 14.48 176 ARG C N 1
ATOM 7469 C CA . ARG C 1 176 ? -42.550 22.767 -23.250 1.00 15.88 176 ARG C CA 1
ATOM 7470 C C . ARG C 1 176 ? -43.456 23.863 -23.824 1.00 18.98 176 ARG C C 1
ATOM 7471 O O . ARG C 1 176 ? -43.031 24.638 -24.680 1.00 20.22 176 ARG C O 1
ATOM 7479 N N . HIS C 1 177 ? -44.694 23.944 -23.351 1.00 16.73 177 HIS C N 1
ATOM 7480 C CA . HIS C 1 177 ? -45.715 24.752 -24.043 1.00 16.49 177 HIS C CA 1
ATOM 7481 C C . HIS C 1 177 ? -45.725 26.254 -23.745 1.00 24.91 177 HIS C C 1
ATOM 7482 O O . HIS C 1 177 ? -46.173 27.046 -24.581 1.00 20.90 177 HIS C O 1
ATOM 7489 N N . MET C 1 178 ? -45.265 26.626 -22.553 1.00 20.10 178 MET C N 1
ATOM 7490 C CA . MET C 1 178 ? -45.135 28.026 -22.147 1.00 18.11 178 MET C CA 1
ATOM 7491 C C . MET C 1 178 ? -43.685 28.286 -21.764 1.00 19.71 178 MET C C 1
ATOM 7492 O O . MET C 1 178 ? -42.945 27.341 -21.465 1.00 17.72 178 MET C O 1
ATOM 7497 N N . PRO C 1 179 ? -43.262 29.565 -21.765 1.00 18.38 179 PRO C N 1
ATOM 7498 C CA . PRO C 1 179 ? -41.929 29.873 -21.236 1.00 19.64 179 PRO C CA 1
ATOM 7499 C C . PRO C 1 179 ? -41.840 29.353 -19.805 1.00 15.70 179 PRO C C 1
ATOM 7500 O O . PRO C 1 179 ? -42.850 29.312 -19.104 1.00 19.31 179 PRO C O 1
ATOM 7504 N N . LEU C 1 180 ? -40.647 28.945 -19.390 1.00 18.48 180 LEU C N 1
ATOM 7505 C CA . LEU C 1 180 ? -40.498 28.213 -18.128 1.00 18.39 180 LEU C CA 1
ATOM 7506 C C . LEU C 1 180 ? -40.992 28.955 -16.884 1.00 17.97 180 LEU C C 1
ATOM 7507 O O . LEU C 1 180 ? -41.764 28.406 -16.103 1.00 21.35 180 LEU C O 1
ATOM 7512 N N . TRP C 1 181 ? -40.549 30.194 -16.693 1.00 20.32 181 TRP C N 1
ATOM 7513 C CA . TRP C 1 181 ? -40.940 30.939 -15.502 1.00 23.80 181 TRP C CA 1
ATOM 7514 C C . TRP C 1 181 ? -42.439 31.208 -15.483 1.00 20.31 181 TRP C C 1
ATOM 7515 O O . TRP C 1 181 ? -43.109 30.966 -14.475 1.00 18.62 181 TRP C O 1
ATOM 7526 N N A GLU C 1 182 ? -42.963 31.705 -16.602 0.48 20.46 182 GLU C N 1
ATOM 7527 N N B GLU C 1 182 ? -42.964 31.693 -16.606 0.52 20.45 182 GLU C N 1
ATOM 7528 C CA A GLU C 1 182 ? -44.385 32.016 -16.710 0.48 19.04 182 GLU C CA 1
ATOM 7529 C CA B GLU C 1 182 ? -44.382 32.017 -16.713 0.52 19.03 182 GLU C CA 1
ATOM 7530 C C A GLU C 1 182 ? -45.237 30.759 -16.538 0.48 18.28 182 GLU C C 1
ATOM 7531 C C B GLU C 1 182 ? -45.238 30.762 -16.542 0.52 18.27 182 GLU C C 1
ATOM 7532 O O A GLU C 1 182 ? -46.256 30.771 -15.841 0.48 19.78 182 GLU C O 1
ATOM 7533 O O B GLU C 1 182 ? -46.259 30.776 -15.848 0.52 19.78 182 GLU C O 1
ATOM 7544 N N . GLY C 1 183 ? -44.815 29.674 -17.177 1.00 18.46 183 GLY C N 1
ATOM 7545 C CA . GLY C 1 183 ? -45.549 28.422 -17.110 1.00 16.37 183 GLY C CA 1
ATOM 7546 C C . GLY C 1 183 ? -45.658 27.882 -15.691 1.00 16.30 183 GLY C C 1
ATOM 7547 O O . GLY C 1 183 ? -46.706 27.358 -15.274 1.00 16.59 183 GLY C O 1
ATOM 7548 N N . THR C 1 184 ? -44.569 28.016 -14.941 1.00 14.80 184 THR C N 1
ATOM 7549 C CA . THR C 1 184 ? -44.530 27.489 -13.587 1.00 15.65 184 THR C CA 1
ATOM 7550 C C . THR C 1 184 ? -45.369 28.356 -12.655 1.00 19.17 184 THR C C 1
ATOM 7551 O O . THR C 1 184 ? -46.126 27.841 -11.826 1.00 16.93 184 THR C O 1
ATOM 7555 N N . LYS C 1 185 ? -45.280 29.679 -12.818 1.00 17.04 185 LYS C N 1
ATOM 7556 C CA . LYS C 1 185 ? -46.176 30.555 -12.064 1.00 19.63 185 LYS C CA 1
ATOM 7557 C C . LYS C 1 185 ? -47.645 30.203 -12.339 1.00 18.05 185 LYS C C 1
ATOM 7558 O O . LYS C 1 185 ? -48.459 30.120 -11.414 1.00 19.05 185 LYS C O 1
ATOM 7564 N N . ARG C 1 186 ? -47.965 29.954 -13.606 1.00 18.41 186 ARG C N 1
ATOM 7565 C CA . ARG C 1 186 ? -49.335 29.611 -13.999 1.00 20.57 186 ARG C CA 1
ATOM 7566 C C . ARG C 1 186 ? -49.788 28.288 -13.360 1.00 17.45 186 ARG C C 1
ATOM 7567 O O . ARG C 1 186 ? -50.921 28.183 -12.887 1.00 19.07 186 ARG C O 1
ATOM 7575 N N . ASP C 1 187 ? -48.899 27.292 -13.334 1.00 16.14 187 ASP C N 1
ATOM 7576 C CA . ASP C 1 187 ? -49.192 26.004 -12.691 1.00 17.09 187 ASP C CA 1
ATOM 7577 C C . ASP C 1 187 ? -49.679 26.225 -11.265 1.00 16.41 187 ASP C C 1
ATOM 7578 O O . ASP C 1 187 ? -50.743 25.750 -10.864 1.00 15.22 187 ASP C O 1
ATOM 7583 N N . ILE C 1 188 ? -48.871 26.937 -10.494 1.00 17.11 188 ILE C N 1
ATOM 7584 C CA . ILE C 1 188 ? -49.169 27.200 -9.096 1.00 16.60 188 ILE C CA 1
ATOM 7585 C C . ILE C 1 188 ? -50.522 27.908 -8.940 1.00 19.61 188 ILE C C 1
ATOM 7586 O O . ILE C 1 188 ? -51.329 27.530 -8.101 1.00 18.24 188 ILE C O 1
ATOM 7591 N N . ALA C 1 189 ? -50.769 28.915 -9.770 1.00 18.31 189 ALA C N 1
ATOM 7592 C CA . ALA C 1 189 ? -52.013 29.679 -9.701 1.00 20.13 189 ALA C CA 1
ATOM 7593 C C . ALA C 1 189 ? -53.230 28.802 -10.016 1.00 19.61 189 ALA C C 1
ATOM 7594 O O . ALA C 1 189 ? -54.285 28.916 -9.389 1.00 20.17 189 ALA C O 1
ATOM 7596 N N . ILE C 1 190 ? -53.075 27.912 -10.988 1.00 18.31 190 ILE C N 1
ATOM 7597 C CA . ILE C 1 190 ? -54.143 26.986 -11.335 1.00 17.27 190 ILE C CA 1
ATOM 7598 C C . ILE C 1 190 ? -54.429 26.006 -10.199 1.00 15.60 190 ILE C C 1
ATOM 7599 O O . ILE C 1 190 ? -55.588 25.743 -9.850 1.00 17.83 190 ILE C O 1
ATOM 7604 N N . VAL C 1 191 ? -53.370 25.457 -9.615 1.00 18.19 191 VAL C N 1
ATOM 7605 C CA . VAL C 1 191 ? -53.566 24.494 -8.538 1.00 17.65 191 VAL C CA 1
ATOM 7606 C C . VAL C 1 191 ? -54.291 25.164 -7.366 1.00 15.24 191 VAL C C 1
ATOM 7607 O O . VAL C 1 191 ? -55.276 24.627 -6.847 1.00 18.44 191 VAL C O 1
ATOM 7611 N N A ARG C 1 192 ? -53.816 26.342 -6.971 0.40 18.49 192 ARG C N 1
ATOM 7612 N N B ARG C 1 192 ? -53.817 26.338 -6.955 0.60 18.47 192 ARG C N 1
ATOM 7613 C CA A ARG C 1 192 ? -54.451 27.107 -5.902 0.40 19.92 192 ARG C CA 1
ATOM 7614 C CA B ARG C 1 192 ? -54.481 27.080 -5.886 0.60 19.90 192 ARG C CA 1
ATOM 7615 C C A ARG C 1 192 ? -55.929 27.346 -6.194 0.40 20.31 192 ARG C C 1
ATOM 7616 C C B ARG C 1 192 ? -55.952 27.296 -6.206 0.60 20.30 192 ARG C C 1
ATOM 7617 O O A ARG C 1 192 ? -56.782 27.164 -5.322 0.40 21.71 192 ARG C O 1
ATOM 7618 O O B ARG C 1 192 ? -56.827 27.047 -5.369 0.60 21.66 192 ARG C O 1
ATOM 7633 N N . GLY C 1 193 ? -56.224 27.753 -7.425 1.00 20.80 193 GLY C N 1
ATOM 7634 C CA . GLY C 1 193 ? -57.592 28.019 -7.847 1.00 19.51 193 GLY C CA 1
ATOM 7635 C C . GLY C 1 193 ? -58.511 26.817 -7.755 1.00 22.10 193 GLY C C 1
ATOM 7636 O O . GLY C 1 193 ? -59.653 26.922 -7.325 1.00 20.83 193 GLY C O 1
ATOM 7637 N N . ILE C 1 194 ? -58.024 25.655 -8.171 1.00 19.55 194 ILE C N 1
ATOM 7638 C CA . ILE C 1 194 ? -58.850 24.463 -8.123 1.00 20.06 194 ILE C CA 1
ATOM 7639 C C . ILE C 1 194 ? -59.055 24.034 -6.674 1.00 20.14 194 ILE C C 1
ATOM 7640 O O . ILE C 1 194 ? -60.144 23.601 -6.310 1.00 21.23 194 ILE C O 1
ATOM 7645 N N . SER C 1 195 ? -58.026 24.180 -5.845 1.00 18.10 195 SER C N 1
ATOM 7646 C CA . SER C 1 195 ? -58.147 23.825 -4.429 1.00 18.92 195 SER C CA 1
ATOM 7647 C C . SER C 1 195 ? -59.260 24.621 -3.767 1.00 23.31 195 SER C C 1
ATOM 7648 O O . SER C 1 195 ? -60.013 24.102 -2.943 1.00 27.25 195 SER C O 1
ATOM 7651 N N . GLU C 1 196 ? -59.349 25.892 -4.130 1.00 20.89 196 GLU C N 1
ATOM 7652 C CA . GLU C 1 196 ? -60.329 26.797 -3.527 1.00 24.96 196 GLU C CA 1
ATOM 7653 C C . GLU C 1 196 ? -61.786 26.422 -3.837 1.00 30.15 196 GLU C C 1
ATOM 7654 O O . GLU C 1 196 ? -62.653 26.536 -2.970 1.00 35.26 196 GLU C O 1
ATOM 7660 N N . VAL C 1 197 ? -62.063 25.963 -5.054 1.00 25.07 197 VAL C N 1
ATOM 7661 C CA . VAL C 1 197 ? -63.434 25.565 -5.373 1.00 24.99 197 VAL C CA 1
ATOM 7662 C C . VAL C 1 197 ? -63.738 24.115 -4.974 1.00 25.13 197 VAL C C 1
ATOM 7663 O O . VAL C 1 197 ? -64.892 23.760 -4.715 1.00 23.11 197 VAL C O 1
ATOM 7667 N N . ALA C 1 198 ? -62.704 23.283 -4.901 1.00 24.05 198 ALA C N 1
ATOM 7668 C CA . ALA C 1 198 ? -62.903 21.891 -4.533 1.00 20.03 198 ALA C CA 1
ATOM 7669 C C . ALA C 1 198 ? -63.336 21.761 -3.079 1.00 20.32 198 ALA C C 1
ATOM 7670 O O . ALA C 1 198 ? -64.085 20.857 -2.727 1.00 25.25 198 ALA C O 1
ATOM 7672 N N . GLY C 1 199 ? -62.866 22.659 -2.225 1.00 25.86 199 GLY C N 1
ATOM 7673 C CA . GLY C 1 199 ? -63.220 22.572 -0.820 1.00 23.99 199 GLY C CA 1
ATOM 7674 C C . GLY C 1 199 ? -62.277 21.714 0.010 1.00 24.77 199 GLY C C 1
ATOM 7675 O O . GLY C 1 199 ? -61.400 21.037 -0.521 1.00 23.37 199 GLY C O 1
ATOM 7676 N N . PRO C 1 200 ? -62.473 21.720 1.333 1.00 23.59 200 PRO C N 1
ATOM 7677 C CA . PRO C 1 200 ? -61.526 21.101 2.259 1.00 23.01 200 PRO C CA 1
ATOM 7678 C C . PRO C 1 200 ? -61.491 19.576 2.189 1.00 24.42 200 PRO C C 1
ATOM 7679 O O . PRO C 1 200 ? -60.478 18.985 2.561 1.00 31.58 200 PRO C O 1
ATOM 7683 N N . ALA C 1 201 ? -62.569 18.954 1.728 1.00 23.90 201 ALA C N 1
ATOM 7684 C CA . ALA C 1 201 ? -62.603 17.499 1.632 1.00 26.05 201 ALA C CA 1
ATOM 7685 C C . ALA C 1 201 ? -62.073 17.007 0.285 1.00 27.96 201 ALA C C 1
ATOM 7686 O O . ALA C 1 201 ? -61.895 15.805 0.082 1.00 28.25 201 ALA C O 1
ATOM 7688 N N . GLY C 1 202 ? -61.835 17.933 -0.636 1.00 25.15 202 GLY C N 1
ATOM 7689 C CA . GLY C 1 202 ? -61.356 17.565 -1.960 1.00 21.62 202 GLY C CA 1
ATOM 7690 C C . GLY C 1 202 ? -59.865 17.270 -1.967 1.00 20.72 202 GLY C C 1
ATOM 7691 O O . GLY C 1 202 ? -59.046 18.117 -1.600 1.00 25.99 202 GLY C O 1
ATOM 7692 N N . LYS C 1 203 ? -59.502 16.060 -2.376 1.00 19.46 203 LYS C N 1
ATOM 7693 C CA . LYS C 1 203 ? -58.091 15.714 -2.502 1.00 16.95 203 LYS C CA 1
ATOM 7694 C C . LYS C 1 203 ? -57.549 16.239 -3.816 1.00 15.57 203 LYS C C 1
ATOM 7695 O O . LYS C 1 203 ? -58.157 16.029 -4.876 1.00 18.01 203 LYS C O 1
ATOM 7701 N N . ILE C 1 204 ? -56.406 16.911 -3.746 1.00 16.43 204 ILE C N 1
ATOM 7702 C CA . ILE C 1 204 ? -55.792 17.519 -4.916 1.00 16.45 204 ILE C CA 1
ATOM 7703 C C . ILE C 1 204 ? -54.486 16.820 -5.250 1.00 18.77 204 ILE C C 1
ATOM 7704 O O . ILE C 1 204 ? -53.588 16.732 -4.426 1.00 20.26 204 ILE C O 1
ATOM 7709 N N A MET C 1 205 ? -54.379 16.336 -6.478 0.54 15.54 205 MET C N 1
ATOM 7710 N N B MET C 1 205 ? -54.400 16.315 -6.476 0.46 15.54 205 MET C N 1
ATOM 7711 C CA A MET C 1 205 ? -53.156 15.703 -6.931 0.54 16.26 205 MET C CA 1
ATOM 7712 C CA B MET C 1 205 ? -53.195 15.674 -6.974 0.46 16.29 205 MET C CA 1
ATOM 7713 C C A MET C 1 205 ? -52.604 16.474 -8.115 0.54 16.09 205 MET C C 1
ATOM 7714 C C B MET C 1 205 ? -52.605 16.528 -8.089 0.46 16.10 205 MET C C 1
ATOM 7715 O O A MET C 1 205 ? -53.365 17.058 -8.891 0.54 16.58 205 MET C O 1
ATOM 7716 O O B MET C 1 205 ? -53.342 17.221 -8.795 0.46 16.38 205 MET C O 1
ATOM 7725 N N . ILE C 1 206 ? -51.282 16.503 -8.238 1.00 14.52 206 ILE C N 1
ATOM 7726 C CA . ILE C 1 206 ? -50.646 17.156 -9.382 1.00 17.57 206 ILE C CA 1
ATOM 7727 C C . ILE C 1 206 ? -49.760 16.202 -10.174 1.00 17.54 206 ILE C C 1
ATOM 7728 O O . ILE C 1 206 ? -49.079 15.348 -9.597 1.00 14.99 206 ILE C O 1
ATOM 7733 N N . ASP C 1 207 ? -49.792 16.352 -11.501 1.00 14.19 207 ASP C N 1
ATOM 7734 C CA . ASP C 1 207 ? -49.122 15.432 -12.423 1.00 13.56 207 ASP C CA 1
ATOM 7735 C C . ASP C 1 207 ? -48.333 16.300 -13.388 1.00 15.92 207 ASP C C 1
ATOM 7736 O O . ASP C 1 207 ? -48.921 17.036 -14.178 1.00 14.62 207 ASP C O 1
ATOM 7741 N N . ALA C 1 208 ? -47.006 16.225 -13.315 1.00 15.46 208 ALA C N 1
ATOM 7742 C CA . ALA C 1 208 ? -46.143 17.044 -14.162 1.00 15.53 208 ALA C CA 1
ATOM 7743 C C . ALA C 1 208 ? -45.763 16.377 -15.489 1.00 13.11 208 ALA C C 1
ATOM 7744 O O . ALA C 1 208 ? -45.124 16.997 -16.331 1.00 14.61 208 ALA C O 1
ATOM 7746 N N . ASN C 1 209 ? -46.156 15.117 -15.674 1.00 12.40 209 ASN C N 1
ATOM 7747 C CA . ASN C 1 209 ? -45.712 14.365 -16.850 1.00 15.31 209 ASN C CA 1
ATOM 7748 C C . ASN C 1 209 ? -44.226 14.540 -17.105 1.00 13.71 209 ASN C C 1
ATOM 7749 O O . ASN C 1 209 ? -43.784 14.722 -18.247 1.00 14.48 209 ASN C O 1
ATOM 7754 N N . ASN C 1 210 ? -43.473 14.482 -16.009 1.00 12.61 210 ASN C N 1
ATOM 7755 C CA . ASN C 1 210 ? -42.012 14.495 -16.023 1.00 14.23 210 ASN C CA 1
ATOM 7756 C C . ASN C 1 210 ? -41.380 15.811 -16.472 1.00 12.94 210 ASN C C 1
ATOM 7757 O O . ASN C 1 210 ? -40.188 15.860 -16.743 1.00 14.95 210 ASN C O 1
ATOM 7762 N N . ALA C 1 211 ? -42.164 16.885 -16.485 1.00 13.14 211 ALA C N 1
ATOM 7763 C CA . ALA C 1 211 ? -41.692 18.148 -17.041 1.00 14.64 211 ALA C CA 1
ATOM 7764 C C . ALA C 1 211 ? -40.862 18.997 -16.072 1.00 16.28 211 ALA C C 1
ATOM 7765 O O . ALA C 1 211 ? -40.333 20.036 -16.463 1.00 16.17 211 ALA C O 1
ATOM 7767 N N . TYR C 1 212 ? -40.778 18.584 -14.807 1.00 14.91 212 TYR C N 1
ATOM 7768 C CA . TYR C 1 212 ? -40.018 19.343 -13.827 1.00 12.69 212 TYR C CA 1
ATOM 7769 C C . TYR C 1 212 ? -38.605 18.761 -13.668 1.00 14.41 212 TYR C C 1
ATOM 7770 O O . TYR C 1 212 ? -38.267 17.741 -14.278 1.00 16.31 212 TYR C O 1
ATOM 7779 N N . ASN C 1 213 ? -37.785 19.428 -12.858 1.00 16.02 213 ASN C N 1
ATOM 7780 C CA . ASN C 1 213 ? -36.598 18.818 -12.242 1.00 14.66 213 ASN C CA 1
ATOM 7781 C C . ASN C 1 213 ? -36.774 18.995 -10.735 1.00 14.86 213 ASN C C 1
ATOM 7782 O O . ASN C 1 213 ? -37.819 19.489 -10.293 1.00 14.42 213 ASN C O 1
ATOM 7787 N N . LEU C 1 214 ? -35.777 18.607 -9.946 1.00 15.23 214 LEU C N 1
ATOM 7788 C CA . LEU C 1 214 ? -35.952 18.603 -8.494 1.00 15.67 214 LEU C CA 1
ATOM 7789 C C . LEU C 1 214 ? -36.214 20.017 -7.960 1.00 15.57 214 LEU C C 1
ATOM 7790 O O . LEU C 1 214 ? -37.151 20.248 -7.183 1.00 14.01 214 LEU C O 1
ATOM 7795 N N . ASN C 1 215 ? -35.423 20.983 -8.410 1.00 15.97 215 ASN C N 1
ATOM 7796 C CA . ASN C 1 215 ? -35.616 22.344 -7.939 1.00 17.24 215 ASN C CA 1
ATOM 7797 C C . ASN C 1 215 ? -36.930 22.992 -8.371 1.00 17.93 215 ASN C C 1
ATOM 7798 O O . ASN C 1 215 ? -37.540 23.707 -7.581 1.00 15.94 215 ASN C O 1
ATOM 7803 N N . LEU C 1 216 ? -37.385 22.745 -9.603 1.00 14.04 216 LEU C N 1
ATOM 7804 C CA . LEU C 1 216 ? -38.715 23.229 -9.991 1.00 14.30 216 LEU C CA 1
ATOM 7805 C C . LEU C 1 216 ? -39.785 22.630 -9.086 1.00 17.54 216 LEU C C 1
ATOM 7806 O O . LEU C 1 216 ? -40.701 23.325 -8.643 1.00 15.71 216 LEU C O 1
ATOM 7811 N N . THR C 1 217 ? -39.655 21.335 -8.812 1.00 15.14 217 THR C N 1
ATOM 7812 C CA . THR C 1 217 ? -40.603 20.622 -7.967 1.00 14.76 217 THR C CA 1
ATOM 7813 C C . THR C 1 217 ? -40.658 21.250 -6.573 1.00 15.15 217 THR C C 1
ATOM 7814 O O . THR C 1 217 ? -41.739 21.517 -6.041 1.00 16.58 217 THR C O 1
ATOM 7818 N N . LYS C 1 218 ? -39.486 21.514 -6.003 1.00 15.43 218 LYS C N 1
ATOM 7819 C CA . LYS C 1 218 ? -39.424 22.134 -4.682 1.00 17.46 218 LYS C CA 1
ATOM 7820 C C . LYS C 1 218 ? -40.021 23.551 -4.695 1.00 18.61 218 LYS C C 1
ATOM 7821 O O . LYS C 1 218 ? -40.689 23.967 -3.742 1.00 17.79 218 LYS C O 1
ATOM 7827 N N . GLU C 1 219 ? -39.798 24.283 -5.779 1.00 18.23 219 GLU C N 1
ATOM 7828 C CA . GLU C 1 219 ? -40.343 25.631 -5.899 1.00 16.34 219 GLU C CA 1
ATOM 7829 C C . GLU C 1 219 ? -41.873 25.594 -5.905 1.00 18.79 219 GLU C C 1
ATOM 7830 O O . GLU C 1 219 ? -42.522 26.374 -5.222 1.00 20.43 219 GLU C O 1
ATOM 7836 N N . VAL C 1 220 ? -42.443 24.657 -6.658 1.00 14.76 220 VAL C N 1
ATOM 7837 C CA . VAL C 1 220 ? -43.885 24.519 -6.749 1.00 17.16 220 VAL C CA 1
ATOM 7838 C C . VAL C 1 220 ? -44.503 24.017 -5.438 1.00 18.00 220 VAL C C 1
ATOM 7839 O O . VAL C 1 220 ? -45.488 24.565 -4.961 1.00 18.81 220 VAL C O 1
ATOM 7843 N N . LEU C 1 221 ? -43.923 22.976 -4.853 1.00 18.06 221 LEU C N 1
ATOM 7844 C CA . LEU C 1 221 ? -44.417 22.468 -3.572 1.00 19.29 221 LEU C CA 1
ATOM 7845 C C . LEU C 1 221 ? -44.388 23.522 -2.454 1.00 17.48 221 LEU C C 1
ATOM 7846 O O . LEU C 1 221 ? -45.325 23.591 -1.650 1.00 22.14 221 LEU C O 1
ATOM 7851 N N . ALA C 1 222 ? -43.330 24.335 -2.409 1.00 18.11 222 ALA C N 1
ATOM 7852 C CA . ALA C 1 222 ? -43.196 25.364 -1.368 1.00 20.37 222 ALA C CA 1
ATOM 7853 C C . ALA C 1 222 ? -44.244 26.439 -1.565 1.00 24.62 222 ALA C C 1
ATOM 7854 O O . ALA C 1 222 ? -44.839 26.924 -0.605 1.00 28.66 222 ALA C O 1
ATOM 7856 N N . ALA C 1 223 ? -44.477 26.803 -2.818 1.00 21.33 223 ALA C N 1
ATOM 7857 C CA . ALA C 1 223 ? -45.535 27.762 -3.128 1.00 20.60 223 ALA C CA 1
ATOM 7858 C C . ALA C 1 223 ? -46.920 27.275 -2.691 1.00 24.68 223 ALA C C 1
ATOM 7859 O O . ALA C 1 223 ? -47.748 28.072 -2.248 1.00 28.34 223 ALA C O 1
ATOM 7861 N N . LEU C 1 224 ? -47.163 25.972 -2.800 1.00 20.57 224 LEU C N 1
ATOM 7862 C CA . LEU C 1 224 ? -48.463 25.393 -2.495 1.00 20.62 224 LEU C CA 1
ATOM 7863 C C . LEU C 1 224 ? -48.528 24.793 -1.088 1.00 21.11 224 LEU C C 1
ATOM 7864 O O . LEU C 1 224 ? -49.338 23.910 -0.827 1.00 23.82 224 LEU C O 1
ATOM 7869 N N . SER C 1 225 ? -47.683 25.285 -0.191 1.00 26.51 225 SER C N 1
ATOM 7870 C CA . SER C 1 225 ? -47.592 24.706 1.143 1.00 31.97 225 SER C CA 1
ATOM 7871 C C . SER C 1 225 ? -48.944 24.719 1.852 1.00 41.04 225 SER C C 1
ATOM 7872 O O . SER C 1 225 ? -49.350 23.719 2.450 1.00 41.17 225 SER C O 1
ATOM 7875 N N . ASP C 1 226 ? -49.637 25.853 1.771 1.00 39.12 226 ASP C N 1
ATOM 7876 C CA . ASP C 1 226 ? -50.949 26.010 2.398 1.00 40.54 226 ASP C CA 1
ATOM 7877 C C . ASP C 1 226 ? -52.027 25.144 1.749 1.00 43.22 226 ASP C C 1
ATOM 7878 O O . ASP C 1 226 ? -52.984 24.724 2.401 1.00 44.99 226 ASP C O 1
ATOM 7883 N N . VAL C 1 227 ? -51.872 24.881 0.460 1.00 34.95 227 VAL C N 1
ATOM 7884 C CA . VAL C 1 227 ? -52.774 23.993 -0.234 1.00 29.28 227 VAL C CA 1
ATOM 7885 C C . VAL C 1 227 ? -52.505 22.571 0.236 1.00 33.26 227 VAL C C 1
ATOM 7886 O O . VAL C 1 227 ? -51.362 22.127 0.259 1.00 34.11 227 VAL C O 1
ATOM 7890 N N . ASN C 1 228 ? -53.548 21.856 0.624 1.00 29.97 228 ASN C N 1
ATOM 7891 C CA . ASN C 1 228 ? -53.377 20.468 1.014 1.00 36.27 228 ASN C CA 1
ATOM 7892 C C . ASN C 1 228 ? -53.231 19.658 -0.265 1.00 33.69 228 ASN C C 1
ATOM 7893 O O . ASN C 1 228 ? -54.186 19.526 -1.024 1.00 36.63 228 ASN C O 1
ATOM 7898 N N . LEU C 1 229 ? -52.026 19.165 -0.531 1.00 24.91 229 LEU C N 1
ATOM 7899 C CA . LEU C 1 229 ? -51.792 18.370 -1.729 1.00 20.16 229 LEU C CA 1
ATOM 7900 C C . LEU C 1 229 ? -51.701 16.920 -1.322 1.00 21.85 229 LEU C C 1
ATOM 7901 O O . LEU C 1 229 ? -50.958 16.566 -0.404 1.00 20.09 229 LEU C O 1
ATOM 7906 N N . TYR C 1 230 ? -52.466 16.079 -2.001 1.00 18.59 230 TYR C N 1
ATOM 7907 C CA . TYR C 1 230 ? -52.529 14.677 -1.643 1.00 15.11 230 TYR C CA 1
ATOM 7908 C C . TYR C 1 230 ? -51.325 13.904 -2.185 1.00 18.85 230 TYR C C 1
ATOM 7909 O O . TYR C 1 230 ? -50.656 13.192 -1.441 1.00 15.35 230 TYR C O 1
ATOM 7918 N N . TRP C 1 231 ? -51.051 14.043 -3.480 1.00 14.43 231 TRP C N 1
ATOM 7919 C CA . TRP C 1 231 ? -49.846 13.453 -4.051 1.00 14.57 231 TRP C CA 1
ATOM 7920 C C . TRP C 1 231 ? -49.260 14.229 -5.229 1.00 15.20 231 TRP C C 1
ATOM 7921 O O . TRP C 1 231 ? -49.950 15.014 -5.892 1.00 16.59 231 TRP C O 1
ATOM 7932 N N . LEU C 1 232 ? -47.971 13.997 -5.456 1.00 14.33 232 LEU C N 1
ATOM 7933 C CA . LEU C 1 232 ? -47.230 14.581 -6.562 1.00 12.51 232 LEU C CA 1
ATOM 7934 C C . LEU C 1 232 ? -46.844 13.428 -7.472 1.00 15.80 232 LEU C C 1
ATOM 7935 O O . LEU C 1 232 ? -46.172 12.491 -7.048 1.00 13.83 232 LEU C O 1
ATOM 7940 N N . GLU C 1 233 ? -47.285 13.493 -8.721 1.00 14.15 233 GLU C N 1
ATOM 7941 C CA . GLU C 1 233 ? -47.117 12.392 -9.655 1.00 14.80 233 GLU C CA 1
ATOM 7942 C C . GLU C 1 233 ? -46.195 12.806 -10.799 1.00 13.36 233 GLU C C 1
ATOM 7943 O O . GLU C 1 233 ? -46.344 13.887 -11.350 1.00 13.14 233 GLU C O 1
ATOM 7949 N N . ALA C 1 234 ? -45.248 11.937 -11.156 1.00 13.80 234 ALA C N 1
ATOM 7950 C CA . ALA C 1 234 ? -44.370 12.162 -12.307 1.00 12.66 234 ALA C CA 1
ATOM 7951 C C . ALA C 1 234 ? -43.759 13.561 -12.323 1.00 14.49 234 ALA C C 1
ATOM 7952 O O . ALA C 1 234 ? -43.837 14.268 -13.331 1.00 14.34 234 ALA C O 1
ATOM 7954 N N . ALA C 1 235 ? -43.143 13.967 -11.218 1.00 13.13 235 ALA C N 1
ATOM 7955 C CA . ALA C 1 235 ? -42.494 15.273 -11.191 1.00 12.53 235 ALA C CA 1
ATOM 7956 C C . ALA C 1 235 ? -41.393 15.315 -12.252 1.00 14.37 235 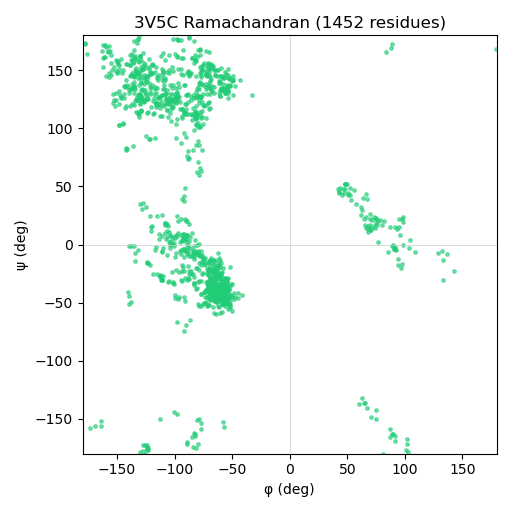ALA C C 1
ATOM 7957 O O . ALA C 1 235 ? -41.218 16.322 -12.957 1.00 17.65 235 ALA C O 1
ATOM 7959 N N . PHE C 1 236 ? -40.679 14.197 -12.352 1.00 13.81 236 PHE C N 1
ATOM 7960 C CA . PHE C 1 236 ? -39.567 13.986 -13.274 1.00 15.30 236 PHE C CA 1
ATOM 7961 C C . PHE C 1 236 ? -39.384 12.474 -13.338 1.00 14.16 236 PHE C C 1
ATOM 7962 O O . PHE C 1 236 ? -39.850 11.750 -12.451 1.00 14.69 236 PHE C O 1
ATOM 7970 N N . HIS C 1 237 ? -38.730 11.972 -14.379 1.00 14.91 237 HIS C N 1
ATOM 7971 C CA . HIS C 1 237 ? -38.594 10.530 -14.477 1.00 16.22 237 HIS C CA 1
ATOM 7972 C C . HIS C 1 237 ? -37.959 9.984 -13.197 1.00 14.08 237 HIS C C 1
ATOM 7973 O O . HIS C 1 237 ? -36.969 10.529 -12.694 1.00 14.55 237 HIS C O 1
ATOM 7980 N N . GLU C 1 238 ? -38.540 8.911 -12.667 1.00 15.67 238 GLU C N 1
ATOM 7981 C CA . GLU C 1 238 ? -38.127 8.387 -11.368 1.00 14.51 238 GLU C CA 1
ATOM 7982 C C . GLU C 1 238 ? -36.627 8.148 -11.254 1.00 15.35 238 GLU C C 1
ATOM 7983 O O . GLU C 1 238 ? -35.987 7.603 -12.161 1.00 14.73 238 GLU C O 1
ATOM 7989 N N . ASP C 1 239 ? -36.093 8.550 -10.110 1.00 15.71 239 ASP C N 1
ATOM 7990 C CA . ASP C 1 239 ? -34.669 8.503 -9.832 1.00 13.76 239 ASP C CA 1
ATOM 7991 C C . ASP C 1 239 ? -34.572 8.397 -8.315 1.00 14.75 239 ASP C C 1
ATOM 7992 O O . ASP C 1 239 ? -35.115 9.245 -7.607 1.00 15.93 239 ASP C O 1
ATOM 7997 N N . GLU C 1 240 ? -33.929 7.338 -7.816 1.00 14.18 240 GLU C N 1
ATOM 7998 C CA . GLU C 1 240 ? -33.911 7.101 -6.375 1.00 15.63 240 GLU C CA 1
ATOM 7999 C C . GLU C 1 240 ? -33.243 8.240 -5.600 1.00 14.93 240 GLU C C 1
ATOM 8000 O O . GLU C 1 240 ? -33.733 8.654 -4.551 1.00 18.24 240 GLU C O 1
ATOM 8006 N N . ALA C 1 241 ? -32.130 8.742 -6.133 1.00 16.28 241 ALA C N 1
ATOM 8007 C CA . ALA C 1 241 ? -31.376 9.806 -5.473 1.00 16.08 241 ALA C CA 1
ATOM 8008 C C . ALA C 1 241 ? -32.210 11.074 -5.341 1.00 17.19 241 ALA C C 1
ATOM 8009 O O . ALA C 1 241 ? -32.228 11.718 -4.286 1.00 17.70 241 ALA C O 1
ATOM 8011 N N . LEU C 1 242 ? -32.915 11.431 -6.407 1.00 17.13 242 LEU C N 1
ATOM 8012 C CA . LEU C 1 242 ? -33.740 12.637 -6.370 1.00 14.63 242 LEU C CA 1
ATOM 8013 C C . LEU C 1 242 ? -34.959 12.509 -5.457 1.00 15.19 242 LEU C C 1
ATOM 8014 O O . LEU C 1 242 ? -35.325 13.456 -4.761 1.00 16.31 242 LEU C O 1
ATOM 8019 N N . TYR C 1 243 ? -35.601 11.348 -5.469 1.00 15.11 243 TYR C N 1
ATOM 8020 C CA . TYR C 1 243 ? -36.785 11.156 -4.644 1.00 14.27 243 TYR C CA 1
ATOM 8021 C C . TYR C 1 243 ? -36.380 11.034 -3.159 1.00 13.33 243 TYR C C 1
ATOM 8022 O O . TYR C 1 243 ? -37.112 11.460 -2.279 1.00 15.45 243 TYR C O 1
ATOM 8031 N N . GLU C 1 244 ? -35.200 10.470 -2.892 1.00 16.42 244 GLU C N 1
ATOM 8032 C CA . GLU C 1 244 ? -34.677 10.445 -1.525 1.00 15.80 244 GLU C CA 1
ATOM 8033 C C . GLU C 1 244 ? -34.483 11.875 -1.002 1.00 16.24 244 GLU C C 1
ATOM 8034 O O . GLU C 1 244 ? -34.883 12.202 0.112 1.00 18.73 244 GLU C O 1
ATOM 8040 N N . ASP C 1 245 ? -33.900 12.729 -1.834 1.00 17.14 245 ASP C N 1
ATOM 8041 C CA . ASP C 1 245 ? -33.711 14.135 -1.506 1.00 19.29 245 ASP C CA 1
ATOM 8042 C C . ASP C 1 245 ? -35.077 14.799 -1.282 1.00 18.66 245 ASP C C 1
ATOM 8043 O O . ASP C 1 245 ? -35.284 15.516 -0.294 1.00 16.91 245 ASP C O 1
ATOM 8048 N N . LEU C 1 246 ? -36.020 14.529 -2.184 1.00 14.36 246 LEU C N 1
ATOM 8049 C CA . LEU C 1 246 ? -37.321 15.180 -2.106 1.00 17.83 246 LEU C CA 1
ATOM 8050 C C . LEU C 1 246 ? -38.059 14.781 -0.828 1.00 18.15 246 LEU C C 1
ATOM 8051 O O . LEU C 1 246 ? -38.637 15.631 -0.151 1.00 18.96 246 LEU C O 1
ATOM 8056 N N . LYS C 1 247 ? -38.034 13.495 -0.506 1.00 19.01 247 LYS C N 1
ATOM 8057 C CA . LYS C 1 247 ? -38.713 13.007 0.695 1.00 18.11 247 LYS C CA 1
ATOM 8058 C C . LYS C 1 247 ? -38.122 13.652 1.947 1.00 19.32 247 LYS C C 1
ATOM 8059 O O . LYS C 1 247 ? -38.850 14.022 2.865 1.00 21.35 247 LYS C O 1
ATOM 8065 N N . GLU C 1 248 ? -36.799 13.795 1.980 1.00 21.24 248 GLU C N 1
ATOM 8066 C CA . GLU C 1 248 ? -36.158 14.401 3.149 1.00 23.89 248 GLU C CA 1
ATOM 8067 C C . GLU C 1 248 ? -36.565 15.862 3.273 1.00 24.27 248 GLU C C 1
ATOM 8068 O O . GLU C 1 248 ? -36.878 16.351 4.359 1.00 25.77 248 GLU C O 1
ATOM 8074 N N . TRP C 1 249 ? -36.558 16.556 2.141 1.00 20.28 249 TRP C N 1
ATOM 8075 C CA . TRP C 1 249 ? -36.946 17.958 2.081 1.00 22.65 249 TRP C CA 1
ATOM 8076 C C . TRP C 1 249 ? -38.390 18.128 2.560 1.00 24.17 249 TRP C C 1
ATOM 8077 O O . TRP C 1 249 ? -38.683 19.006 3.372 1.00 22.38 249 TRP C O 1
ATOM 8088 N N . LEU C 1 250 ? -39.289 17.273 2.076 1.00 21.34 250 LEU C N 1
ATOM 8089 C CA . LEU C 1 250 ? -40.682 17.297 2.530 1.00 20.84 250 LEU C CA 1
ATOM 8090 C C . LEU C 1 250 ? -40.759 17.048 4.038 1.00 22.01 250 LEU C C 1
ATOM 8091 O O . LEU C 1 250 ? -41.514 17.713 4.745 1.00 24.99 250 LEU C O 1
ATOM 8096 N N . GLY C 1 251 ? -39.973 16.092 4.513 1.00 23.12 251 GLY C N 1
ATOM 8097 C CA . GLY C 1 251 ? -39.914 15.783 5.933 1.00 24.48 251 GLY C CA 1
ATOM 8098 C C . GLY C 1 251 ? -39.525 16.980 6.785 1.00 26.79 251 GLY C C 1
ATOM 8099 O O . GLY C 1 251 ? -40.196 17.300 7.766 1.00 26.61 251 GLY C O 1
ATOM 8100 N N . GLN C 1 252 ? -38.437 17.647 6.417 1.00 28.51 252 GLN C N 1
ATOM 8101 C CA . GLN C 1 252 ? -37.989 18.827 7.153 1.00 28.12 252 GLN C CA 1
ATOM 8102 C C . GLN C 1 252 ? -39.083 19.892 7.217 1.00 35.56 252 GLN C C 1
ATOM 8103 O O . GLN C 1 252 ? -39.207 20.617 8.207 1.00 31.43 252 GLN C O 1
ATOM 8109 N N . ARG C 1 253 ? -39.882 19.978 6.157 1.00 27.51 253 ARG C N 1
ATOM 8110 C CA . ARG C 1 253 ? -40.886 21.029 6.045 1.00 29.34 253 ARG C CA 1
ATOM 8111 C C . ARG C 1 253 ? -42.211 20.700 6.725 1.00 25.42 253 ARG C C 1
ATOM 8112 O O . ARG C 1 253 ? -43.078 21.565 6.848 1.00 27.63 253 ARG C O 1
ATOM 8120 N N . GLY C 1 254 ? -42.375 19.457 7.155 1.00 27.87 254 GLY C N 1
ATOM 8121 C CA . GLY C 1 254 ? -43.643 19.018 7.707 1.00 29.98 254 GLY C CA 1
ATOM 8122 C C . GLY C 1 254 ? -44.729 19.053 6.649 1.00 31.82 254 GLY C C 1
ATOM 8123 O O . GLY C 1 254 ? -45.921 19.124 6.958 1.00 34.63 254 GLY C O 1
ATOM 8124 N N . GLN C 1 255 ? -44.308 19.006 5.388 1.00 29.96 255 GLN C N 1
ATOM 8125 C CA . GLN C 1 255 ? -45.235 19.023 4.263 1.00 28.16 255 GLN C CA 1
ATOM 8126 C C . GLN C 1 255 ? -45.560 17.594 3.831 1.00 31.54 255 GLN C C 1
ATOM 8127 O O . GLN C 1 255 ? -44.716 16.886 3.272 1.00 31.62 255 GLN C O 1
ATOM 8133 N N . ASN C 1 256 ? -46.788 17.168 4.099 1.00 24.55 256 ASN C N 1
ATOM 8134 C CA . ASN C 1 256 ? -47.181 15.792 3.848 1.00 23.35 256 ASN C CA 1
ATOM 8135 C C . ASN C 1 256 ? -47.788 15.649 2.460 1.00 29.31 256 ASN C C 1
ATOM 8136 O O . ASN C 1 256 ? -48.966 15.930 2.241 1.00 35.00 256 ASN C O 1
ATOM 8141 N N . VAL C 1 257 ? -46.955 15.242 1.518 1.00 18.57 257 VAL C N 1
ATOM 8142 C CA . VAL C 1 257 ? -47.404 14.983 0.159 1.00 18.70 257 VAL C CA 1
ATOM 8143 C C . VAL C 1 257 ? -46.844 13.625 -0.260 1.00 16.09 257 VAL C C 1
ATOM 8144 O O . VAL C 1 257 ? -45.651 13.370 -0.118 1.00 19.22 257 VAL C O 1
ATOM 8148 N N . LEU C 1 258 ? -47.700 12.747 -0.762 1.00 16.72 258 LEU C N 1
ATOM 8149 C CA . LEU C 1 258 ? -47.249 11.445 -1.221 1.00 15.06 258 LEU C CA 1
ATOM 8150 C C . LEU C 1 258 ? -46.557 11.585 -2.565 1.00 18.70 258 LEU C C 1
ATOM 8151 O O . LEU C 1 258 ? -46.881 12.478 -3.339 1.00 16.65 258 LEU C O 1
ATOM 8156 N N . ILE C 1 259 ? -45.600 10.703 -2.830 1.00 15.27 259 ILE C N 1
ATOM 8157 C CA . ILE C 1 259 ? -44.937 10.651 -4.131 1.00 13.28 259 ILE C CA 1
ATOM 8158 C C . ILE C 1 259 ? -45.500 9.481 -4.932 1.00 14.99 259 ILE C C 1
ATOM 8159 O O . ILE C 1 259 ? -45.469 8.336 -4.467 1.00 14.08 259 ILE C O 1
ATOM 8164 N N . ALA C 1 260 ? -45.998 9.767 -6.136 1.00 16.40 260 ALA C N 1
ATOM 8165 C CA . ALA C 1 260 ? -46.645 8.762 -6.982 1.00 12.08 260 ALA C CA 1
ATOM 8166 C C . ALA C 1 260 ? -45.901 8.617 -8.299 1.00 12.38 260 ALA C C 1
ATOM 8167 O O . ALA C 1 260 ? -45.502 9.613 -8.913 1.00 13.64 260 ALA C O 1
ATOM 8169 N N . ASP C 1 261 ? -45.719 7.378 -8.745 1.00 11.69 261 ASP C N 1
ATOM 8170 C CA . ASP C 1 261 ? -45.014 7.132 -9.995 1.00 10.08 261 ASP C CA 1
ATOM 8171 C C . ASP C 1 261 ? -45.305 5.715 -10.481 1.00 11.79 261 ASP C C 1
ATOM 8172 O O . ASP C 1 261 ? -45.897 4.911 -9.751 1.00 15.26 261 ASP C O 1
ATOM 8177 N N . GLY C 1 262 ? -44.961 5.441 -11.739 1.00 12.97 262 GLY C N 1
ATOM 8178 C CA . GLY C 1 262 ? -45.037 4.088 -12.255 1.00 13.53 262 GLY C CA 1
ATOM 8179 C C . GLY C 1 262 ? -45.622 3.953 -13.642 1.00 14.84 262 GLY C C 1
ATOM 8180 O O . GLY C 1 262 ? -45.581 2.870 -14.212 1.00 16.62 262 GLY C O 1
ATOM 8181 N N . GLU C 1 263 ? -46.166 5.038 -14.183 1.00 12.85 263 GLU C N 1
ATOM 8182 C CA . GLU C 1 263 ? -46.767 5.002 -15.511 1.00 18.02 263 GLU C CA 1
ATOM 8183 C C . GLU C 1 263 ? -45.707 4.841 -16.590 1.00 15.18 263 GLU C C 1
ATOM 8184 O O . GLU C 1 263 ? -44.549 5.200 -16.398 1.00 16.07 263 GLU C O 1
ATOM 8190 N N . GLY C 1 264 ? -46.097 4.285 -17.730 1.00 18.81 264 GLY C N 1
ATOM 8191 C CA . GLY C 1 264 ? -45.219 4.259 -18.888 1.00 17.98 264 GLY C CA 1
ATOM 8192 C C . GLY C 1 264 ? -44.087 3.255 -18.819 1.00 18.55 264 GLY C C 1
ATOM 8193 O O . GLY C 1 264 ? -44.202 2.193 -18.207 1.00 19.68 264 GLY C O 1
ATOM 8194 N N . LEU C 1 265 ? -42.983 3.598 -19.468 1.00 18.63 265 LEU C N 1
ATOM 8195 C CA . LEU C 1 265 ? -41.778 2.777 -19.413 1.00 21.47 265 LEU C CA 1
ATOM 8196 C C . LEU C 1 265 ? -41.060 3.079 -18.105 1.00 20.11 265 LEU C C 1
ATOM 8197 O O . LEU C 1 265 ? -40.207 3.959 -18.047 1.00 22.83 265 LEU C O 1
ATOM 8202 N N . ALA C 1 266 ? -41.411 2.339 -17.057 1.00 17.83 266 ALA C N 1
ATOM 8203 C CA . ALA C 1 266 ? -40.958 2.667 -15.709 1.00 18.43 266 ALA C CA 1
ATOM 8204 C C . ALA C 1 266 ? -39.558 2.133 -15.438 1.00 21.25 266 ALA C C 1
ATOM 8205 O O . ALA C 1 266 ? -39.101 1.190 -16.086 1.00 21.88 266 ALA C O 1
ATOM 8207 N N . SER C 1 267 ? -38.883 2.719 -14.457 1.00 16.13 267 SER C N 1
ATOM 8208 C CA . SER C 1 267 ? -37.617 2.142 -14.032 1.00 17.13 267 SER C CA 1
ATOM 8209 C C . SER C 1 267 ? -37.876 0.733 -13.531 1.00 18.78 267 SER C C 1
ATOM 8210 O O . SER C 1 267 ? -38.791 0.521 -12.742 1.00 16.09 267 SER C O 1
ATOM 8213 N N . PRO C 1 268 ? -37.055 -0.232 -13.967 1.00 16.58 268 PRO C N 1
ATOM 8214 C CA . PRO C 1 268 ? -37.160 -1.623 -13.507 1.00 18.19 268 PRO C CA 1
ATOM 8215 C C . PRO C 1 268 ? -36.975 -1.749 -12.003 1.00 18.98 268 PRO C C 1
ATOM 8216 O O . PRO C 1 268 ? -37.321 -2.783 -11.437 1.00 24.56 268 PRO C O 1
ATOM 8220 N N . HIS C 1 269 ? -36.433 -0.715 -11.367 1.00 20.64 269 HIS C N 1
ATOM 8221 C CA . HIS C 1 269 ? -36.145 -0.769 -9.938 1.00 19.06 269 HIS C CA 1
ATOM 8222 C C . HIS C 1 269 ? -37.114 0.074 -9.132 1.00 17.88 269 HIS C C 1
ATOM 8223 O O . HIS C 1 269 ? -36.899 0.314 -7.950 1.00 18.00 269 HIS C O 1
ATOM 8230 N N . LEU C 1 270 ? -38.193 0.519 -9.770 1.00 17.15 270 LEU C N 1
ATOM 8231 C CA . LEU C 1 270 ? -39.137 1.410 -9.084 1.00 19.14 270 LEU C CA 1
ATOM 8232 C C . LEU C 1 270 ? -39.728 0.848 -7.785 1.00 16.38 270 LEU C C 1
ATOM 8233 O O . LEU C 1 270 ? -39.823 1.548 -6.784 1.00 15.51 270 LEU C O 1
ATOM 8238 N N . ILE C 1 271 ? -40.136 -0.415 -7.794 1.00 20.88 271 ILE C N 1
ATOM 8239 C CA . ILE C 1 271 ? -40.753 -0.975 -6.596 1.00 16.66 271 ILE C CA 1
ATOM 8240 C C . ILE C 1 271 ? -39.721 -1.076 -5.475 1.00 21.57 271 ILE C C 1
ATOM 8241 O O . ILE C 1 271 ? -40.004 -0.761 -4.318 1.00 16.30 271 ILE C O 1
ATOM 8246 N N . GLU C 1 272 ? -38.505 -1.466 -5.835 1.00 20.54 272 GLU C N 1
ATOM 8247 C CA . GLU C 1 272 ? -37.404 -1.484 -4.875 1.00 22.22 272 GLU C CA 1
ATOM 8248 C C . GLU C 1 272 ? -37.223 -0.117 -4.200 1.00 21.30 272 GLU C C 1
ATOM 8249 O O . GLU C 1 272 ? -37.095 -0.033 -2.977 1.00 20.01 272 GLU C O 1
ATOM 8255 N N . TRP C 1 273 ? -37.238 0.955 -4.992 1.00 17.69 273 TRP C N 1
ATOM 8256 C CA . TRP C 1 273 ? -37.120 2.302 -4.455 1.00 18.85 273 TRP C CA 1
ATOM 8257 C C . TRP C 1 273 ? -38.302 2.625 -3.535 1.00 17.59 273 TRP C C 1
ATOM 8258 O O . TRP C 1 273 ? -38.134 3.287 -2.507 1.00 18.50 273 TRP C O 1
ATOM 8269 N N . ALA C 1 274 ? -39.494 2.152 -3.903 1.00 15.76 274 ALA C N 1
ATOM 8270 C CA . ALA C 1 274 ? -40.674 2.345 -3.073 1.00 15.72 274 ALA C CA 1
ATOM 8271 C C . ALA C 1 274 ? -40.558 1.660 -1.705 1.00 17.65 274 ALA C C 1
ATOM 8272 O O . ALA C 1 274 ? -40.909 2.244 -0.689 1.00 19.28 274 ALA C O 1
ATOM 8274 N N . THR C 1 275 ? -40.062 0.425 -1.683 1.00 23.86 275 THR C N 1
ATOM 8275 C CA . THR C 1 275 ? -39.887 -0.290 -0.419 1.00 21.25 275 THR C CA 1
ATOM 8276 C C . THR C 1 275 ? -38.821 0.368 0.460 1.00 21.65 275 THR C C 1
ATOM 8277 O O . THR C 1 275 ? -38.787 0.156 1.678 1.00 23.01 275 THR C O 1
ATOM 8281 N N . ARG C 1 276 ? -37.938 1.152 -0.154 1.00 20.13 276 ARG C N 1
ATOM 8282 C CA . ARG C 1 276 ? -36.954 1.905 0.614 1.00 22.31 276 ARG C CA 1
ATOM 8283 C C . ARG C 1 276 ? -37.489 3.278 1.043 1.00 19.82 276 ARG C C 1
ATOM 8284 O O . ARG C 1 276 ? -36.801 4.041 1.716 1.00 22.65 276 ARG C O 1
ATOM 8292 N N . GLY C 1 277 ? -38.736 3.570 0.662 1.00 19.44 277 GLY C N 1
ATOM 8293 C CA . GLY C 1 277 ? -39.430 4.744 1.160 1.00 22.14 277 GLY C CA 1
ATOM 8294 C C . GLY C 1 277 ? -39.343 5.980 0.289 1.00 20.78 277 GLY C C 1
ATOM 8295 O O . GLY C 1 277 ? -39.667 7.080 0.735 1.00 22.22 277 GLY C O 1
ATOM 8296 N N . ARG C 1 278 ? -38.928 5.807 -0.963 1.00 16.82 278 ARG C N 1
ATOM 8297 C CA . ARG C 1 278 ? -38.741 6.952 -1.861 1.00 16.20 278 ARG C CA 1
ATOM 8298 C C . ARG C 1 278 ? -39.997 7.281 -2.687 1.00 14.18 278 ARG C C 1
ATOM 8299 O O . ARG C 1 278 ? -40.171 8.416 -3.134 1.00 16.88 278 ARG C O 1
ATOM 8307 N N . VAL C 1 279 ? -40.867 6.287 -2.855 1.00 16.35 279 VAL C N 1
ATOM 8308 C CA . VAL C 1 279 ? -42.100 6.436 -3.628 1.00 13.53 279 VAL C CA 1
ATOM 8309 C C . VAL C 1 279 ? -43.222 5.758 -2.844 1.00 15.08 279 VAL C C 1
ATOM 8310 O O . VAL C 1 279 ? -43.016 4.678 -2.289 1.00 17.15 279 VAL C O 1
ATOM 8314 N N . ASP C 1 280 ? -44.397 6.389 -2.791 1.00 14.33 280 ASP C N 1
ATOM 8315 C CA . ASP C 1 280 ? -45.481 5.903 -1.933 1.00 15.69 280 ASP C CA 1
ATOM 8316 C C . ASP C 1 280 ? -46.620 5.216 -2.677 1.00 15.26 280 ASP C C 1
ATOM 8317 O O . ASP C 1 280 ? -47.252 4.309 -2.142 1.00 16.87 280 ASP C O 1
ATOM 8322 N N . VAL C 1 281 ? -46.882 5.666 -3.901 1.00 14.91 281 VAL C N 1
ATOM 8323 C CA . VAL C 1 281 ? -48.047 5.219 -4.651 1.00 12.11 281 VAL C CA 1
ATOM 8324 C C . VAL C 1 281 ? -47.567 4.730 -6.004 1.00 12.94 281 VAL C C 1
ATOM 8325 O O . VAL C 1 281 ? -46.864 5.463 -6.704 1.00 14.06 281 VAL C O 1
ATOM 8329 N N . LEU C 1 282 ? -47.904 3.485 -6.348 1.00 13.15 282 LEU C N 1
ATOM 8330 C CA . LEU C 1 282 ? -47.479 2.882 -7.616 1.00 13.79 282 LEU C CA 1
ATOM 8331 C C . LEU C 1 282 ? -48.600 2.906 -8.644 1.00 11.98 282 LEU C C 1
ATOM 8332 O O . LEU C 1 282 ? -49.754 2.601 -8.333 1.00 13.08 282 LEU C O 1
ATOM 8337 N N . GLN C 1 283 ? -48.259 3.249 -9.885 1.00 13.13 283 GLN C N 1
ATOM 8338 C CA . GLN C 1 283 ? -49.272 3.621 -10.860 1.00 12.62 283 GLN C CA 1
ATOM 8339 C C . GLN C 1 283 ? -49.188 2.875 -12.190 1.00 11.89 283 GLN C C 1
ATOM 8340 O O . GLN C 1 283 ? -49.556 3.406 -13.254 1.00 12.30 283 GLN C O 1
ATOM 8346 N N . TYR C 1 284 ? -48.703 1.643 -12.136 1.00 11.49 284 TYR C N 1
ATOM 8347 C CA . TYR C 1 284 ? -48.744 0.802 -13.326 1.00 11.99 284 TYR C CA 1
ATOM 8348 C C . TYR C 1 284 ? -50.149 0.810 -13.933 1.00 14.30 284 TYR C C 1
ATOM 8349 O O . TYR C 1 284 ? -51.134 0.847 -13.216 1.00 12.65 284 TYR C O 1
ATOM 8358 N N . ASP C 1 285 ? -50.221 0.752 -15.257 1.00 11.71 285 ASP C N 1
ATOM 8359 C CA . ASP C 1 285 ? -51.478 0.902 -15.993 1.00 11.60 285 ASP C CA 1
ATOM 8360 C C . ASP C 1 285 ? -52.388 -0.326 -15.866 1.00 11.01 285 ASP C C 1
ATOM 8361 O O . ASP C 1 285 ? -51.916 -1.462 -15.781 1.00 12.71 285 ASP C O 1
ATOM 8366 N N . ILE C 1 286 ? -53.690 -0.077 -15.863 1.00 11.64 286 ILE C N 1
ATOM 8367 C CA . ILE C 1 286 ? -54.710 -1.097 -15.661 1.00 11.34 286 ILE C CA 1
ATOM 8368 C C . ILE C 1 286 ? -54.862 -2.058 -16.848 1.00 10.68 286 ILE C C 1
ATOM 8369 O O . ILE C 1 286 ? -55.375 -3.166 -16.692 1.00 13.65 286 ILE C O 1
ATOM 8374 N N . ILE C 1 287 ? -54.433 -1.624 -18.031 1.00 12.16 287 ILE C N 1
ATOM 8375 C CA . ILE C 1 287 ? -54.480 -2.456 -19.230 1.00 11.19 287 ILE C CA 1
ATOM 8376 C C . ILE C 1 287 ? -53.136 -3.153 -19.475 1.00 11.94 287 ILE C C 1
ATOM 8377 O O . ILE C 1 287 ? -53.086 -4.345 -19.770 1.00 14.33 287 ILE C O 1
ATOM 8382 N N . TRP C 1 288 ? -52.051 -2.399 -19.350 1.00 12.83 288 TRP C N 1
ATOM 8383 C CA . TRP C 1 288 ? -50.700 -2.948 -19.459 1.00 14.15 288 TRP C CA 1
ATOM 8384 C C . TRP C 1 288 ? -49.851 -2.459 -18.294 1.00 15.51 288 TRP C C 1
ATOM 8385 O O . TRP C 1 288 ? -49.514 -1.284 -18.224 1.00 16.78 288 TRP C O 1
ATOM 8396 N N . PRO C 1 289 ? -49.462 -3.363 -17.384 1.00 14.76 289 PRO C N 1
ATOM 8397 C CA . PRO C 1 289 ? -49.455 -4.827 -17.462 1.00 16.39 289 PRO C CA 1
ATOM 8398 C C . PRO C 1 289 ? -50.793 -5.549 -17.209 1.00 14.46 289 PRO C C 1
ATOM 8399 O O . PRO C 1 289 ? -50.850 -6.760 -17.414 1.00 15.05 289 PRO C O 1
ATOM 8403 N N . GLY C 1 290 ? -51.835 -4.847 -16.782 1.00 13.06 290 GLY C N 1
ATOM 8404 C CA . GLY C 1 290 ? -53.146 -5.475 -16.715 1.00 11.03 290 GLY C CA 1
ATOM 8405 C C . GLY C 1 290 ? -53.674 -5.969 -15.376 1.00 15.31 290 GLY C C 1
ATOM 8406 O O . GLY C 1 290 ? -53.034 -5.813 -14.347 1.00 13.59 290 GLY C O 1
ATOM 8407 N N . PHE C 1 291 ? -54.853 -6.588 -15.414 1.00 13.50 291 PHE C N 1
ATOM 8408 C CA . PHE C 1 291 ? -55.623 -6.923 -14.208 1.00 14.25 291 PHE C CA 1
ATOM 8409 C C . PHE C 1 291 ? -54.991 -8.050 -13.382 1.00 14.38 291 PHE C C 1
ATOM 8410 O O . PHE C 1 291 ? -54.810 -7.920 -12.157 1.00 14.87 291 PHE C O 1
ATOM 8418 N N . THR C 1 292 ? -54.692 -9.162 -14.047 1.00 14.41 292 THR C N 1
ATOM 8419 C CA . THR C 1 292 ? -54.091 -10.325 -13.392 1.00 17.86 292 THR C CA 1
ATOM 8420 C C . THR C 1 292 ? -52.756 -9.951 -12.757 1.00 16.01 292 THR C C 1
ATOM 8421 O O . THR C 1 292 ? -52.461 -10.311 -11.605 1.00 14.68 292 THR C O 1
ATOM 8425 N N . HIS C 1 293 ? -51.965 -9.198 -13.504 1.00 14.93 293 HIS C N 1
ATOM 8426 C CA . HIS C 1 293 ? -50.685 -8.716 -13.003 1.00 14.06 293 HIS C CA 1
ATOM 8427 C C . HIS C 1 293 ? -50.927 -7.875 -11.761 1.00 13.30 293 HIS C C 1
ATOM 8428 O O . HIS C 1 293 ? -50.215 -8.003 -10.753 1.00 16.94 293 HIS C O 1
ATOM 8435 N N . TRP C 1 294 ? -51.934 -7.007 -11.828 1.00 12.19 294 TRP C N 1
ATOM 8436 C CA . TRP C 1 294 ? -52.205 -6.097 -10.721 1.00 11.53 294 TRP C CA 1
ATOM 8437 C C . TRP C 1 294 ? -52.645 -6.824 -9.451 1.00 16.72 294 TRP C C 1
ATOM 8438 O O . TRP C 1 294 ? -52.346 -6.379 -8.345 1.00 18.99 294 TRP C O 1
ATOM 8449 N N . MET C 1 295 ? -53.372 -7.924 -9.596 1.00 15.40 295 MET C N 1
ATOM 8450 C CA . MET C 1 295 ? -53.771 -8.683 -8.420 1.00 16.74 295 MET C CA 1
ATOM 8451 C C . MET C 1 295 ? -52.550 -9.192 -7.680 1.00 16.21 295 MET C C 1
ATOM 8452 O O . MET C 1 295 ? -52.488 -9.109 -6.453 1.00 20.33 295 MET C O 1
ATOM 8457 N N . GLU C 1 296 ? -51.570 -9.688 -8.429 1.00 14.92 296 GLU C N 1
ATOM 8458 C CA . GLU C 1 296 ? -50.328 -10.161 -7.830 1.00 18.81 296 GLU C CA 1
ATOM 8459 C C . GLU C 1 296 ? -49.539 -8.988 -7.274 1.00 21.91 296 GLU C C 1
ATOM 8460 O O . GLU C 1 296 ? -49.065 -9.030 -6.140 1.00 23.17 296 GLU C O 1
ATOM 8466 N N . LEU C 1 297 ? -49.391 -7.942 -8.080 1.00 15.86 297 LEU C N 1
ATOM 8467 C CA . LEU C 1 297 ? -48.675 -6.741 -7.653 1.00 16.32 297 LEU C CA 1
ATOM 8468 C C . LEU C 1 297 ? -49.285 -6.085 -6.408 1.00 15.86 297 LEU C C 1
ATOM 8469 O O . LEU C 1 297 ? -48.570 -5.731 -5.476 1.00 17.99 297 LEU C O 1
ATOM 8474 N N . GLY C 1 298 ? -50.603 -5.941 -6.388 1.00 16.40 298 GLY C N 1
ATOM 8475 C CA . GLY C 1 298 ? -51.292 -5.355 -5.254 1.00 15.95 298 GLY C CA 1
ATOM 8476 C C . GLY C 1 298 ? -50.959 -6.087 -3.966 1.00 18.36 298 GLY C C 1
ATOM 8477 O O . GLY C 1 298 ? -50.775 -5.466 -2.915 1.00 19.20 298 GLY C O 1
ATOM 8478 N N . GLU C 1 299 ? -50.884 -7.411 -4.054 1.00 21.59 299 GLU C N 1
ATOM 8479 C CA . GLU C 1 299 ? -50.568 -8.244 -2.892 1.00 21.77 299 GLU C CA 1
ATOM 8480 C C . GLU C 1 299 ? -49.191 -7.895 -2.365 1.00 19.47 299 GLU C C 1
ATOM 8481 O O . GLU C 1 299 ? -49.000 -7.720 -1.152 1.00 20.56 299 GLU C O 1
ATOM 8487 N N . LYS C 1 300 ? -48.235 -7.779 -3.282 1.00 18.20 300 LYS C N 1
ATOM 8488 C CA . LYS C 1 300 ? -46.871 -7.417 -2.932 1.00 18.41 300 LYS C CA 1
ATOM 8489 C C . LYS C 1 300 ? -46.813 -6.011 -2.351 1.00 17.77 300 LYS C C 1
ATOM 8490 O O . LYS C 1 300 ? -46.128 -5.774 -1.361 1.00 20.66 300 LYS C O 1
ATOM 8496 N N . LEU C 1 301 ? -47.503 -5.062 -2.974 1.00 17.73 301 LEU C N 1
ATOM 8497 C CA . LEU C 1 301 ? -47.456 -3.696 -2.468 1.00 15.31 301 LEU C CA 1
ATOM 8498 C C . LEU C 1 301 ? -48.099 -3.625 -1.091 1.00 14.61 301 LEU C C 1
ATOM 8499 O O . LEU C 1 301 ? -47.575 -2.974 -0.196 1.00 15.10 301 LEU C O 1
ATOM 8504 N N . ASP C 1 302 ? -49.232 -4.303 -0.916 1.00 14.04 302 ASP C N 1
ATOM 8505 C CA . ASP C 1 302 ? -49.871 -4.337 0.393 1.00 13.61 302 ASP C CA 1
ATOM 8506 C C . ASP C 1 302 ? -48.912 -4.877 1.454 1.00 16.04 302 ASP C C 1
ATOM 8507 O O . ASP C 1 302 ? -48.872 -4.377 2.576 1.00 15.48 302 ASP C O 1
ATOM 8512 N N . ALA C 1 303 ? -48.156 -5.905 1.086 1.00 16.31 303 ALA C N 1
ATOM 8513 C CA . ALA C 1 303 ? -47.239 -6.556 2.020 1.00 17.88 303 ALA C CA 1
ATOM 8514 C C . ALA C 1 303 ? -46.133 -5.612 2.490 1.00 17.58 303 ALA C C 1
ATOM 8515 O O . ALA C 1 303 ? -45.536 -5.823 3.549 1.00 17.84 303 ALA C O 1
ATOM 8517 N N . HIS C 1 304 ? -45.864 -4.572 1.703 1.00 17.96 304 HIS C N 1
ATOM 8518 C CA . HIS C 1 304 ? -44.863 -3.561 2.049 1.00 17.10 304 HIS C CA 1
ATOM 8519 C C . HIS C 1 304 ? -45.459 -2.263 2.572 1.00 17.90 304 HIS C C 1
ATOM 8520 O O . HIS C 1 304 ? -44.731 -1.289 2.805 1.00 21.13 304 HIS C O 1
ATOM 8527 N N . GLY C 1 305 ? -46.777 -2.243 2.750 1.00 19.92 305 GLY C N 1
ATOM 8528 C CA . GLY C 1 305 ? -47.456 -1.040 3.197 1.00 18.77 305 GLY C CA 1
ATOM 8529 C C . GLY C 1 305 ? -47.456 0.052 2.144 1.00 16.72 305 GLY C C 1
ATOM 8530 O O . GLY C 1 305 ? -47.539 1.235 2.466 1.00 24.69 305 GLY C O 1
ATOM 8531 N N . LEU C 1 306 ? -47.377 -0.347 0.880 1.00 15.15 306 LEU C N 1
ATOM 8532 C CA . LEU C 1 306 ? -47.352 0.607 -0.220 1.00 15.33 306 LEU C CA 1
ATOM 8533 C C . LEU C 1 306 ? -48.754 0.740 -0.812 1.00 14.61 306 LEU C C 1
ATOM 8534 O O . LEU C 1 306 ? -49.614 -0.121 -0.615 1.00 15.63 306 LEU C O 1
ATOM 8539 N N . ARG C 1 307 ? -48.979 1.826 -1.540 1.00 12.65 307 ARG C N 1
ATOM 8540 C CA . ARG C 1 307 ? -50.303 2.135 -2.063 1.00 11.37 307 ARG C CA 1
ATOM 8541 C C . ARG C 1 307 ? -50.387 1.861 -3.554 1.00 15.44 307 ARG C C 1
ATOM 8542 O O . ARG C 1 307 ? -49.402 2.034 -4.283 1.00 16.78 307 ARG C O 1
ATOM 8550 N N . SER C 1 308 ? -51.579 1.461 -3.995 1.00 12.77 308 SER C N 1
ATOM 8551 C CA . SER C 1 308 ? -51.836 1.128 -5.395 1.00 12.59 308 SER C CA 1
ATOM 8552 C C . SER C 1 308 ? -52.814 2.109 -6.021 1.00 15.51 308 SER C C 1
ATOM 8553 O O . SER C 1 308 ? -53.915 2.317 -5.500 1.00 16.01 308 SER C O 1
ATOM 8556 N N . ALA C 1 309 ? -52.423 2.692 -7.151 1.00 12.88 309 ALA C N 1
ATOM 8557 C CA . ALA C 1 309 ? -53.305 3.570 -7.910 1.00 13.46 309 ALA C CA 1
ATOM 8558 C C . ALA C 1 309 ? -53.116 3.353 -9.406 1.00 13.11 309 ALA C C 1
ATOM 8559 O O . ALA C 1 309 ? -52.394 4.099 -10.062 1.00 14.86 309 ALA C O 1
ATOM 8561 N N . PRO C 1 310 ? -53.769 2.323 -9.945 1.00 13.08 310 PRO C N 1
ATOM 8562 C CA . PRO C 1 310 ? -53.534 1.952 -11.342 1.00 13.02 310 PRO C CA 1
ATOM 8563 C C . PRO C 1 310 ? -53.790 3.129 -12.261 1.00 12.20 310 PRO C C 1
ATOM 8564 O O . PRO C 1 310 ? -54.823 3.800 -12.165 1.00 12.75 310 PRO C O 1
ATOM 8568 N N . HIS C 1 311 ? -52.845 3.394 -13.145 1.00 12.29 311 HIS C N 1
ATOM 8569 C CA . HIS C 1 311 ? -53.047 4.412 -14.157 1.00 13.45 311 HIS C CA 1
ATOM 8570 C C . HIS C 1 311 ? -54.146 3.992 -15.138 1.00 15.26 311 HIS C C 1
ATOM 8571 O O . HIS C 1 311 ? -54.241 2.835 -15.565 1.00 13.69 311 HIS C O 1
ATOM 8578 N N A CYS C 1 312 ? -54.988 4.939 -15.502 0.78 15.85 312 CYS C N 1
ATOM 8579 N N B CYS C 1 312 ? -54.999 4.965 -15.455 0.22 15.81 312 CYS C N 1
ATOM 8580 C CA A CYS C 1 312 ? -55.918 4.701 -16.595 0.78 14.93 312 CYS C CA 1
ATOM 8581 C CA B CYS C 1 312 ? -56.038 4.838 -16.473 0.22 15.24 312 CYS C CA 1
ATOM 8582 C C A CYS C 1 312 ? -56.142 6.022 -17.307 0.78 15.78 312 CYS C C 1
ATOM 8583 C C B CYS C 1 312 ? -56.062 6.127 -17.281 0.22 15.71 312 CYS C C 1
ATOM 8584 O O A CYS C 1 312 ? -56.631 6.989 -16.721 0.78 17.89 312 CYS C O 1
ATOM 8585 O O B CYS C 1 312 ? -56.364 7.188 -16.738 0.22 17.17 312 CYS C O 1
ATOM 8590 N N . TYR C 1 313 ? -55.750 6.050 -18.568 1.00 13.42 313 TYR C N 1
ATOM 8591 C CA . TYR C 1 313 ? -56.031 7.170 -19.453 1.00 13.03 313 TYR C CA 1
ATOM 8592 C C . TYR C 1 313 ? -55.857 6.674 -20.862 1.00 15.18 313 TYR C C 1
ATOM 8593 O O . TYR C 1 313 ? -54.927 5.925 -21.151 1.00 20.42 313 TYR C O 1
ATOM 8602 N N . GLY C 1 314 ? -56.764 7.088 -21.730 1.00 13.70 314 GLY C N 1
ATOM 8603 C CA . GLY C 1 314 ? -56.747 6.669 -23.117 1.00 15.61 314 GLY C CA 1
ATOM 8604 C C . GLY C 1 314 ? -57.535 5.401 -23.370 1.00 17.12 314 GLY C C 1
ATOM 8605 O O . GLY C 1 314 ? -57.600 4.926 -24.509 1.00 18.60 314 GLY C O 1
ATOM 8606 N N . ASN C 1 315 ? -58.118 4.839 -22.312 1.00 14.62 315 ASN C N 1
ATOM 8607 C CA . ASN C 1 315 ? -58.933 3.635 -22.436 1.00 13.62 315 ASN C CA 1
ATOM 8608 C C . ASN C 1 315 ? -60.044 3.648 -21.390 1.00 12.39 315 ASN C C 1
ATOM 8609 O O . ASN C 1 315 ? -59.807 3.387 -20.213 1.00 14.53 315 ASN C O 1
ATOM 8614 N N . ALA C 1 316 ? -61.263 3.965 -21.827 1.00 14.69 316 ALA C N 1
ATOM 8615 C CA . ALA C 1 316 ? -62.401 4.084 -20.923 1.00 12.79 316 ALA C CA 1
ATOM 8616 C C . ALA C 1 316 ? -62.654 2.775 -20.177 1.00 12.19 316 ALA C C 1
ATOM 8617 O O . ALA C 1 316 ? -63.054 2.783 -19.011 1.00 13.21 316 ALA C O 1
ATOM 8619 N N . TYR C 1 317 ? -62.436 1.654 -20.864 1.00 11.44 317 TYR C N 1
ATOM 8620 C CA . TYR C 1 317 ? -62.702 0.353 -20.264 1.00 12.33 317 TYR C CA 1
ATOM 8621 C C . TYR C 1 317 ? -61.920 0.204 -18.953 1.00 14.81 317 TYR C C 1
ATOM 8622 O O . TYR C 1 317 ? -62.408 -0.386 -18.007 1.00 12.11 317 TYR C O 1
ATOM 8631 N N . GLY C 1 318 ? -60.706 0.747 -18.902 1.00 12.30 318 GLY C N 1
ATOM 8632 C CA . GLY C 1 318 ? -59.867 0.571 -17.732 1.00 14.11 318 GLY C CA 1
ATOM 8633 C C . GLY C 1 318 ? -60.421 1.154 -16.450 1.00 12.94 318 GLY C C 1
ATOM 8634 O O . GLY C 1 318 ? -60.043 0.738 -15.355 1.00 13.64 318 GLY C O 1
ATOM 8635 N N . ILE C 1 319 ? -61.277 2.156 -16.572 1.00 12.66 319 ILE C N 1
ATOM 8636 C CA . ILE C 1 319 ? -61.912 2.758 -15.399 1.00 15.20 319 ILE C CA 1
ATOM 8637 C C . ILE C 1 319 ? -62.700 1.708 -14.616 1.00 14.46 319 ILE C C 1
ATOM 8638 O O . ILE C 1 319 ? -62.562 1.574 -13.399 1.00 13.64 319 ILE C O 1
ATOM 8643 N N . TYR C 1 320 ? -63.519 0.952 -15.329 1.00 14.02 320 TYR C N 1
ATOM 8644 C CA . TYR C 1 320 ? -64.443 0.004 -14.712 1.00 14.66 320 TYR C CA 1
ATOM 8645 C C . TYR C 1 320 ? -63.664 -1.185 -14.166 1.00 16.42 320 TYR C C 1
ATOM 8646 O O . TYR C 1 320 ? -63.935 -1.663 -13.065 1.00 14.19 320 TYR C O 1
ATOM 8655 N N . ALA C 1 321 ? -62.654 -1.617 -14.913 1.00 13.00 321 ALA C N 1
ATOM 8656 C CA . ALA C 1 321 ? -61.738 -2.652 -14.440 1.00 12.17 321 ALA C CA 1
ATOM 8657 C C . ALA C 1 321 ? -61.101 -2.226 -13.121 1.00 13.43 321 ALA C C 1
ATOM 8658 O O . ALA C 1 321 ? -61.009 -3.011 -12.169 1.00 14.39 321 ALA C O 1
ATOM 8660 N N . SER C 1 322 ? -60.638 -0.980 -13.064 1.00 12.08 322 SER C N 1
ATOM 8661 C CA . SER C 1 322 ? -59.958 -0.514 -11.863 1.00 12.78 322 SER C CA 1
ATOM 8662 C C . SER C 1 322 ? -60.867 -0.627 -10.651 1.00 14.46 322 SER C C 1
ATOM 8663 O O . SER C 1 322 ? -60.416 -1.012 -9.581 1.00 13.97 322 SER C O 1
ATOM 8666 N N . GLY C 1 323 ? -62.145 -0.273 -10.815 1.00 13.65 323 GLY C N 1
ATOM 8667 C CA . GLY C 1 323 ? -63.115 -0.381 -9.734 1.00 15.38 323 GLY C CA 1
ATOM 8668 C C . GLY C 1 323 ? -63.219 -1.786 -9.141 1.00 15.04 323 GLY C C 1
ATOM 8669 O O . GLY C 1 323 ? -63.174 -1.958 -7.916 1.00 17.31 323 GLY C O 1
ATOM 8670 N N . HIS C 1 324 ? -63.331 -2.794 -10.003 1.00 13.47 324 HIS C N 1
ATOM 8671 C CA . HIS C 1 324 ? -63.358 -4.186 -9.569 1.00 13.52 324 HIS C CA 1
ATOM 8672 C C . HIS C 1 324 ? -62.045 -4.625 -8.924 1.00 15.01 324 HIS C C 1
ATOM 8673 O O . HIS C 1 324 ? -62.042 -5.353 -7.932 1.00 18.12 324 HIS C O 1
ATOM 8680 N N . LEU C 1 325 ? -60.920 -4.204 -9.495 1.00 15.94 325 LEU C N 1
ATOM 8681 C CA . LEU C 1 325 ? -59.634 -4.587 -8.940 1.00 13.89 325 LEU C CA 1
ATOM 8682 C C . LEU C 1 325 ? -59.518 -4.170 -7.478 1.00 15.70 325 LEU C C 1
ATOM 8683 O O . LEU C 1 325 ? -58.834 -4.836 -6.705 1.00 16.44 325 LEU C O 1
ATOM 8688 N N . SER C 1 326 ? -60.168 -3.070 -7.111 1.00 14.83 326 SER C N 1
ATOM 8689 C CA . SER C 1 326 ? -60.025 -2.522 -5.768 1.00 15.78 326 SER C CA 1
ATOM 8690 C C . SER C 1 326 ? -60.377 -3.551 -4.702 1.00 17.50 326 SER C C 1
ATOM 8691 O O . SER C 1 326 ? -59.838 -3.500 -3.592 1.00 17.19 326 SER C O 1
ATOM 8694 N N . ALA C 1 327 ? -61.269 -4.486 -5.029 1.00 17.41 327 ALA C N 1
ATOM 8695 C CA . ALA C 1 327 ? -61.686 -5.499 -4.058 1.00 18.27 327 ALA C CA 1
ATOM 8696 C C . ALA C 1 327 ? -60.556 -6.456 -3.694 1.00 21.02 327 ALA C C 1
ATOM 8697 O O . ALA C 1 327 ? -60.623 -7.150 -2.680 1.00 24.12 327 ALA C O 1
ATOM 8699 N N . ALA C 1 328 ? -59.514 -6.482 -4.513 1.00 17.22 328 ALA C N 1
ATOM 8700 C CA . ALA C 1 328 ? -58.428 -7.438 -4.329 1.00 24.18 328 ALA C CA 1
ATOM 8701 C C . ALA C 1 328 ? -57.167 -6.823 -3.736 1.00 16.42 328 ALA C C 1
ATOM 8702 O O . ALA C 1 328 ? -56.178 -7.524 -3.550 1.00 21.57 328 ALA C O 1
ATOM 8704 N N . VAL C 1 329 ? -57.210 -5.533 -3.421 1.00 15.46 329 VAL C N 1
ATOM 8705 C CA . VAL C 1 329 ? -56.010 -4.817 -2.980 1.00 15.84 329 VAL C CA 1
ATOM 8706 C C . VAL C 1 329 ? -56.338 -3.955 -1.770 1.00 16.28 329 VAL C C 1
ATOM 8707 O O . VAL C 1 329 ? -57.186 -3.067 -1.842 1.00 19.15 329 VAL C O 1
ATOM 8711 N N . ARG C 1 330 ? -55.676 -4.206 -0.642 1.00 16.33 330 ARG C N 1
ATOM 8712 C CA . ARG C 1 330 ? -56.049 -3.494 0.566 1.00 14.38 330 ARG C CA 1
ATOM 8713 C C . ARG C 1 330 ? -55.786 -2.000 0.443 1.00 16.44 330 ARG C C 1
ATOM 8714 O O . ARG C 1 330 ? -56.641 -1.172 0.767 1.00 16.77 330 ARG C O 1
ATOM 8722 N N . ASN C 1 331 ? -54.588 -1.653 -0.016 1.00 16.03 331 ASN C N 1
ATOM 8723 C CA . ASN C 1 331 ? -54.189 -0.259 -0.072 1.00 15.37 331 ASN C CA 1
ATOM 8724 C C . ASN C 1 331 ? -54.508 0.400 -1.409 1.00 16.41 331 ASN C C 1
ATOM 8725 O O . ASN C 1 331 ? -53.699 1.155 -1.945 1.00 16.59 331 ASN C O 1
ATOM 8730 N N . PHE C 1 332 ? -55.694 0.107 -1.935 1.00 16.76 332 PHE C N 1
ATOM 8731 C CA . PHE C 1 332 ? -56.136 0.683 -3.199 1.00 16.44 332 PHE C CA 1
ATOM 8732 C C . PHE C 1 332 ? -56.526 2.128 -2.940 1.00 13.82 332 PHE C C 1
ATOM 8733 O O . PHE C 1 332 ? -57.266 2.416 -2.001 1.00 17.61 332 PHE C O 1
ATOM 8741 N N . GLU C 1 333 ? -55.993 3.038 -3.751 1.00 14.47 333 GLU C N 1
ATOM 8742 C CA . GLU C 1 333 ? -56.189 4.472 -3.568 1.00 15.46 333 GLU C CA 1
ATOM 8743 C C . GLU C 1 333 ? -57.413 5.033 -4.297 1.00 18.78 333 GLU C C 1
ATOM 8744 O O . GLU C 1 333 ? -58.388 5.442 -3.665 1.00 18.09 333 GLU C O 1
ATOM 8750 N N . PHE C 1 334 ? -57.357 5.064 -5.627 1.00 16.78 334 PHE C N 1
ATOM 8751 C CA . PHE C 1 334 ? -58.389 5.724 -6.429 1.00 17.11 334 PHE C CA 1
ATOM 8752 C C . PHE C 1 334 ? -58.570 5.028 -7.764 1.00 16.21 334 PHE C C 1
ATOM 8753 O O . PHE C 1 334 ? -57.619 4.466 -8.307 1.00 17.78 334 PHE C O 1
ATOM 8761 N N . VAL C 1 335 ? -59.780 5.101 -8.301 1.00 14.78 335 VAL C N 1
ATOM 8762 C CA . VAL C 1 335 ? -59.989 4.888 -9.738 1.00 13.12 335 VAL C CA 1
ATOM 8763 C C . VAL C 1 335 ? -59.722 6.213 -10.456 1.00 15.55 335 VAL C C 1
ATOM 8764 O O . VAL C 1 335 ? -60.267 7.247 -10.070 1.00 14.53 335 VAL C O 1
ATOM 8768 N N . GLU C 1 336 ? -58.875 6.186 -11.484 1.00 13.65 336 GLU C N 1
ATOM 8769 C CA . GLU C 1 336 ? -58.582 7.378 -12.277 1.00 14.11 336 GLU C CA 1
ATOM 8770 C C . GLU C 1 336 ? -59.717 7.567 -13.297 1.00 15.88 336 GLU C C 1
ATOM 8771 O O . GLU C 1 336 ? -59.887 6.739 -14.192 1.00 14.32 336 GLU C O 1
ATOM 8777 N N . TYR C 1 337 ? -60.495 8.639 -13.165 1.00 13.38 337 TYR C N 1
ATOM 8778 C CA . TYR C 1 337 ? -61.754 8.753 -13.917 1.00 14.10 337 TYR C CA 1
ATOM 8779 C C . TYR C 1 337 ? -61.766 9.821 -15.006 1.00 12.85 337 TYR C C 1
ATOM 8780 O O . TYR C 1 337 ? -61.452 10.978 -14.765 1.00 14.89 337 TYR C O 1
ATOM 8789 N N . ASP C 1 338 ? -62.165 9.406 -16.199 1.00 14.02 338 ASP C N 1
ATOM 8790 C CA . ASP C 1 338 ? -62.305 10.278 -17.360 1.00 15.30 338 ASP C CA 1
ATOM 8791 C C . ASP C 1 338 ? -63.719 10.008 -17.883 1.00 17.16 338 ASP C C 1
ATOM 8792 O O . ASP C 1 338 ? -64.087 8.860 -18.093 1.00 16.68 338 ASP C O 1
ATOM 8797 N N . ASP C 1 339 ? -64.523 11.057 -18.050 1.00 15.92 339 ASP C N 1
ATOM 8798 C CA . ASP C 1 339 ? -65.924 10.905 -18.443 1.00 17.40 339 ASP C CA 1
ATOM 8799 C C . ASP C 1 339 ? -66.005 10.670 -19.940 1.00 16.01 339 ASP C C 1
ATOM 8800 O O . ASP C 1 339 ? -65.818 11.599 -20.725 1.00 18.47 339 ASP C O 1
ATOM 8805 N N . ILE C 1 340 ? -66.264 9.429 -20.321 1.00 16.36 340 ILE C N 1
ATOM 8806 C CA . ILE C 1 340 ? -66.240 9.034 -21.726 1.00 15.21 340 ILE C CA 1
ATOM 8807 C C . ILE C 1 340 ? -67.489 8.251 -22.077 1.00 16.56 340 ILE C C 1
ATOM 8808 O O . ILE C 1 340 ? -67.984 7.473 -21.269 1.00 17.79 340 ILE C O 1
ATOM 8813 N N . THR C 1 341 ? -67.997 8.463 -23.284 1.00 16.40 341 THR C N 1
ATOM 8814 C CA . THR C 1 341 ? -69.112 7.674 -23.784 1.00 16.49 341 THR C CA 1
ATOM 8815 C C . THR C 1 341 ? -68.646 6.924 -25.012 1.00 15.80 341 THR C C 1
ATOM 8816 O O . THR C 1 341 ? -68.324 7.527 -26.031 1.00 16.19 341 THR C O 1
ATOM 8820 N N . ILE C 1 342 ? -68.584 5.605 -24.886 1.00 14.77 342 ILE C N 1
ATOM 8821 C CA . ILE C 1 342 ? -68.178 4.725 -25.968 1.00 14.02 342 ILE C CA 1
ATOM 8822 C C . ILE C 1 342 ? -69.437 4.114 -26.572 1.00 16.57 342 ILE C C 1
ATOM 8823 O O . ILE C 1 342 ? -70.261 3.526 -25.866 1.00 16.46 342 ILE C O 1
ATOM 8828 N N . GLU C 1 343 ? -69.605 4.274 -27.877 1.00 16.75 343 GLU C N 1
ATOM 8829 C CA . GLU C 1 343 ? -70.803 3.757 -28.514 1.00 18.68 343 GLU C CA 1
ATOM 8830 C C . GLU C 1 343 ? -70.773 2.244 -28.425 1.00 16.52 343 GLU C C 1
ATOM 8831 O O . GLU C 1 343 ? -69.755 1.628 -28.732 1.00 15.25 343 GLU C O 1
ATOM 8837 N N . GLY C 1 344 ? -71.878 1.655 -27.976 1.00 17.82 344 GLY C N 1
ATOM 8838 C CA . GLY C 1 344 ? -71.969 0.209 -27.857 1.00 16.34 344 GLY C CA 1
ATOM 8839 C C . GLY C 1 344 ? -71.556 -0.344 -26.502 1.00 15.75 344 GLY C C 1
ATOM 8840 O O . GLY C 1 344 ? -71.622 -1.549 -26.278 1.00 17.12 344 GLY C O 1
ATOM 8841 N N . MET C 1 345 ? -71.127 0.533 -25.603 1.00 15.47 345 MET C N 1
ATOM 8842 C CA . MET C 1 345 ? -70.596 0.096 -24.309 1.00 13.51 345 MET C CA 1
ATOM 8843 C C . MET C 1 345 ? -71.365 0.777 -23.180 1.00 15.45 345 MET C C 1
ATOM 8844 O O . MET C 1 345 ? -71.046 1.905 -22.785 1.00 15.77 345 MET C O 1
ATOM 8849 N N . ASP C 1 346 ? -72.401 0.095 -22.689 1.00 17.51 346 ASP C N 1
ATOM 8850 C CA . ASP C 1 346 ? -73.332 0.661 -21.720 1.00 16.08 346 ASP C CA 1
ATOM 8851 C C . ASP C 1 346 ? -72.761 0.489 -20.324 1.00 15.44 346 ASP C C 1
ATOM 8852 O O . ASP C 1 346 ? -72.690 -0.624 -19.794 1.00 17.53 346 ASP C O 1
ATOM 8857 N N . VAL C 1 347 ? -72.305 1.603 -19.758 1.00 16.10 347 VAL C N 1
ATOM 8858 C CA . VAL C 1 347 ? -71.726 1.600 -18.417 1.00 17.00 347 VAL C CA 1
ATOM 8859 C C . VAL C 1 347 ? -72.684 2.219 -17.391 1.00 18.00 347 VAL C C 1
ATOM 8860 O O . VAL C 1 347 ? -72.273 2.567 -16.279 1.00 19.41 347 VAL C O 1
ATOM 8864 N N . SER C 1 348 ? -73.958 2.347 -17.768 1.00 19.93 348 SER C N 1
ATOM 8865 C CA . SER C 1 348 ? -74.958 3.030 -16.939 1.00 19.65 348 SER C CA 1
ATOM 8866 C C . SER C 1 348 ? -75.175 2.381 -15.570 1.00 19.01 348 SER C C 1
ATOM 8867 O O . SER C 1 348 ? -75.703 3.013 -14.661 1.00 22.11 348 SER C O 1
ATOM 8870 N N . GLY C 1 349 ? -74.773 1.123 -15.426 1.00 17.45 349 GLY C N 1
ATOM 8871 C CA . GLY C 1 349 ? -74.813 0.457 -14.135 1.00 20.61 349 GLY C CA 1
ATOM 8872 C C . GLY C 1 349 ? -73.923 1.104 -13.083 1.00 22.09 349 GLY C C 1
ATOM 8873 O O . GLY C 1 349 ? -74.170 0.972 -11.882 1.00 25.32 349 GLY C O 1
ATOM 8874 N N . TYR C 1 350 ? -72.869 1.781 -13.534 1.00 18.41 350 TYR C N 1
ATOM 8875 C CA . TYR C 1 350 ? -71.969 2.509 -12.649 1.00 20.27 350 TYR C CA 1
ATOM 8876 C C . TYR C 1 350 ? -72.485 3.921 -12.430 1.00 21.21 350 TYR C C 1
ATOM 8877 O O . TYR C 1 350 ? -73.067 4.518 -13.336 1.00 25.72 350 TYR C O 1
ATOM 8886 N N . ARG C 1 351 ? -72.255 4.468 -11.242 1.00 19.74 351 ARG C N 1
ATOM 8887 C CA . ARG C 1 351 ? -72.541 5.877 -11.002 1.00 22.15 351 ARG C CA 1
ATOM 8888 C C . ARG C 1 351 ? -71.482 6.535 -10.113 1.00 21.62 351 ARG C C 1
ATOM 8889 O O . ARG C 1 351 ? -70.799 5.863 -9.344 1.00 21.22 351 ARG C O 1
ATOM 8897 N N . ILE C 1 352 ? -71.347 7.850 -10.242 1.00 21.23 352 ILE C N 1
ATOM 8898 C CA . ILE C 1 352 ? -70.404 8.619 -9.440 1.00 20.70 352 ILE C CA 1
ATOM 8899 C C . ILE C 1 352 ? -71.187 9.442 -8.435 1.00 20.47 352 ILE C C 1
ATOM 8900 O O . ILE C 1 352 ? -72.142 10.129 -8.800 1.00 23.80 352 ILE C O 1
ATOM 8905 N N . GLU C 1 353 ? -70.795 9.364 -7.167 1.00 20.82 353 GLU C N 1
ATOM 8906 C CA . GLU C 1 353 ? -71.420 10.172 -6.131 1.00 23.31 353 GLU C CA 1
ATOM 8907 C C . GLU C 1 353 ? -70.403 10.532 -5.048 1.00 21.68 353 GLU C C 1
ATOM 8908 O O . GLU C 1 353 ? -69.714 9.659 -4.519 1.00 18.99 353 GLU C O 1
ATOM 8914 N N . ASN C 1 354 ? -70.303 11.818 -4.727 1.00 26.24 354 ASN C N 1
ATOM 8915 C CA . ASN C 1 354 ? -69.436 12.277 -3.644 1.00 23.02 354 ASN C CA 1
ATOM 8916 C C . ASN C 1 354 ? -68.023 11.696 -3.694 1.00 23.61 354 ASN C C 1
ATOM 8917 O O . ASN C 1 354 ? -67.499 11.217 -2.686 1.00 19.85 354 ASN C O 1
ATOM 8922 N N . GLY C 1 355 ? -67.414 11.749 -4.871 1.00 21.36 355 GLY C N 1
ATOM 8923 C CA . GLY C 1 355 ? -66.024 11.375 -5.031 1.00 18.51 355 GLY C CA 1
ATOM 8924 C C . GLY C 1 355 ? -65.784 9.880 -4.999 1.00 21.77 355 GLY C C 1
ATOM 8925 O O . GLY C 1 355 ? -64.664 9.438 -4.768 1.00 19.49 355 GLY C O 1
ATOM 8926 N N . GLU C 1 356 ? -66.836 9.105 -5.222 1.00 18.84 356 GLU C N 1
ATOM 8927 C CA . GLU C 1 356 ? -66.707 7.659 -5.291 1.00 19.24 356 GLU C CA 1
ATOM 8928 C C . GLU C 1 356 ? -67.422 7.097 -6.508 1.00 20.19 356 GLU C C 1
ATOM 8929 O O . GLU C 1 356 ? -68.461 7.611 -6.926 1.00 18.35 356 GLU C O 1
ATOM 8935 N N . ILE C 1 357 ? -66.879 6.019 -7.061 1.00 17.07 357 ILE C N 1
ATOM 8936 C CA . ILE C 1 357 ? -67.575 5.298 -8.109 1.00 16.33 357 ILE C CA 1
ATOM 8937 C C . ILE C 1 357 ? -68.254 4.078 -7.513 1.00 19.72 357 ILE C C 1
ATOM 8938 O O . ILE C 1 357 ? -67.633 3.282 -6.809 1.00 20.59 357 ILE C O 1
ATOM 8943 N N . HIS C 1 358 ? -69.554 3.967 -7.761 1.00 18.92 358 HIS C N 1
ATOM 8944 C CA . HIS C 1 358 ? -70.334 2.838 -7.295 1.00 19.87 358 HIS C CA 1
ATOM 8945 C C . HIS C 1 358 ? -70.364 1.739 -8.347 1.00 20.66 358 HIS C C 1
ATOM 8946 O O . HIS C 1 358 ? -70.919 1.921 -9.428 1.00 21.26 358 HIS C O 1
ATOM 8953 N N . VAL C 1 359 ? -69.757 0.602 -8.022 1.00 20.80 359 VAL C N 1
ATOM 8954 C CA . VAL C 1 359 ? -69.672 -0.526 -8.939 1.00 17.42 359 VAL C CA 1
ATOM 8955 C C . VAL C 1 359 ? -70.900 -1.414 -8.777 1.00 19.14 359 VAL C C 1
ATOM 8956 O O . VAL C 1 359 ? -71.256 -1.776 -7.658 1.00 22.36 359 VAL C O 1
ATOM 8960 N N . PRO C 1 360 ? -71.566 -1.753 -9.892 1.00 19.78 360 PRO C N 1
ATOM 8961 C CA . PRO C 1 360 ? -72.789 -2.558 -9.794 1.00 23.21 360 PRO C CA 1
ATOM 8962 C C . PRO C 1 360 ? -72.466 -3.985 -9.386 1.00 21.33 360 PRO C C 1
ATOM 8963 O O . PRO C 1 360 ? -71.360 -4.469 -9.655 1.00 20.02 360 PRO C O 1
ATOM 8967 N N . ALA C 1 361 ? -73.415 -4.654 -8.735 1.00 20.80 361 ALA C N 1
ATOM 8968 C CA . ALA C 1 361 ? -73.212 -6.047 -8.334 1.00 20.42 361 ALA C CA 1
ATOM 8969 C C . ALA C 1 361 ? -73.603 -7.049 -9.428 1.00 23.02 361 ALA C C 1
ATOM 8970 O O . ALA C 1 361 ? -73.779 -8.242 -9.167 1.00 25.71 361 ALA C O 1
ATOM 8972 N N . THR C 1 362 ? -73.711 -6.558 -10.658 1.00 20.01 362 THR C N 1
ATOM 8973 C CA . THR C 1 362 ? -74.137 -7.373 -11.794 1.00 16.81 362 THR C CA 1
ATOM 8974 C C . THR C 1 362 ? -73.005 -8.266 -12.319 1.00 20.42 362 THR C C 1
ATOM 8975 O O . THR C 1 362 ? -71.851 -8.082 -11.954 1.00 19.12 362 THR C O 1
ATOM 8979 N N . PRO C 1 363 ? -73.330 -9.248 -13.177 1.00 17.57 363 PRO C N 1
ATOM 8980 C CA . PRO C 1 363 ? -72.311 -10.241 -13.543 1.00 18.00 363 PRO C CA 1
ATOM 8981 C C . PRO C 1 363 ? -71.118 -9.686 -14.324 1.00 18.32 363 PRO C C 1
ATOM 8982 O O . PRO C 1 363 ? -71.249 -8.707 -15.057 1.00 19.13 363 PRO C O 1
ATOM 8986 N N . GLY C 1 364 ? -69.957 -10.312 -14.153 1.00 18.34 364 GLY C N 1
ATOM 8987 C CA . GLY C 1 364 ? -68.778 -9.901 -14.893 1.00 18.90 364 GLY C CA 1
ATOM 8988 C C . GLY C 1 364 ? -68.368 -8.495 -14.513 1.00 19.27 364 GLY C C 1
ATOM 8989 O O . GLY C 1 364 ? -68.381 -8.137 -13.335 1.00 18.27 364 GLY C O 1
ATOM 8990 N N . PHE C 1 365 ? -68.027 -7.674 -15.505 1.00 14.62 365 PHE C N 1
ATOM 8991 C CA . PHE C 1 365 ? -67.651 -6.298 -15.202 1.00 15.24 365 PHE C CA 1
ATOM 8992 C C . PHE C 1 365 ? -68.818 -5.311 -15.195 1.00 14.40 365 PHE C C 1
ATOM 8993 O O . PHE C 1 365 ? -68.617 -4.110 -15.093 1.00 14.69 365 PHE C O 1
ATOM 9001 N N . GLY C 1 366 ? -70.038 -5.827 -15.293 1.00 17.08 366 GLY C N 1
ATOM 9002 C CA . GLY C 1 366 ? -71.221 -4.994 -15.171 1.00 15.15 366 GLY C CA 1
ATOM 9003 C C . GLY C 1 366 ? -71.444 -4.050 -16.329 1.00 16.39 366 GLY C C 1
ATOM 9004 O O . GLY C 1 366 ? -72.222 -3.095 -16.227 1.00 20.05 366 GLY C O 1
ATOM 9005 N N . ILE C 1 367 ? -70.771 -4.331 -17.439 1.00 14.01 367 ILE C N 1
ATOM 9006 C CA . ILE C 1 367 ? -70.879 -3.521 -18.639 1.00 15.19 367 ILE C CA 1
ATOM 9007 C C . ILE C 1 367 ? -71.669 -4.283 -19.693 1.00 15.26 367 ILE C C 1
ATOM 9008 O O . ILE C 1 367 ? -71.394 -5.456 -19.958 1.00 15.92 367 ILE C O 1
ATOM 9013 N N . VAL C 1 368 ? -72.665 -3.619 -20.276 1.00 15.91 368 VAL C N 1
ATOM 9014 C CA . VAL C 1 368 ? -73.523 -4.269 -21.257 1.00 17.69 368 VAL C CA 1
ATOM 9015 C C . VAL C 1 368 ? -73.182 -3.792 -22.666 1.00 13.12 368 VAL C C 1
ATOM 9016 O O . VAL C 1 368 ? -73.427 -2.632 -23.020 1.00 17.47 368 VAL C O 1
ATOM 9020 N N . PHE C 1 369 ? -72.592 -4.691 -23.444 1.00 14.31 369 PHE C N 1
ATOM 9021 C CA . PHE C 1 369 ? -72.187 -4.366 -24.807 1.00 17.17 369 PHE C CA 1
ATOM 9022 C C . PHE C 1 369 ? -73.330 -4.613 -25.777 1.00 20.21 369 PHE C C 1
ATOM 9023 O O . PHE C 1 369 ? -74.140 -5.530 -25.589 1.00 20.65 369 PHE C O 1
ATOM 9031 N N . ASP C 1 370 ? -73.400 -3.761 -26.792 1.00 15.32 370 ASP C N 1
ATOM 9032 C CA . ASP C 1 370 ? -74.404 -3.875 -27.844 1.00 17.47 370 ASP C CA 1
ATOM 9033 C C . ASP C 1 370 ? -73.949 -4.985 -28.784 1.00 18.02 370 ASP C C 1
ATOM 9034 O O . ASP C 1 370 ? -73.071 -4.781 -29.624 1.00 17.30 370 ASP C O 1
ATOM 9039 N N . ASP C 1 371 ? -74.542 -6.168 -28.638 1.00 16.83 371 ASP C N 1
ATOM 9040 C CA . ASP C 1 371 ? -74.084 -7.341 -29.376 1.00 15.35 371 ASP C CA 1
ATOM 9041 C C . ASP C 1 371 ? -74.060 -7.101 -30.883 1.00 14.40 371 ASP C C 1
ATOM 9042 O O . ASP C 1 371 ? -73.101 -7.482 -31.568 1.00 15.26 371 ASP C O 1
ATOM 9047 N N . GLU C 1 372 ? -75.123 -6.487 -31.396 1.00 18.14 372 GLU C N 1
ATOM 9048 C CA . GLU C 1 372 ? -75.271 -6.308 -32.834 1.00 18.90 372 GLU C CA 1
ATOM 9049 C C . GLU C 1 372 ? -74.294 -5.279 -33.377 1.00 17.59 372 GLU C C 1
ATOM 9050 O O . GLU C 1 372 ? -73.759 -5.444 -34.469 1.00 16.85 372 GLU C O 1
ATOM 9056 N N . LEU C 1 373 ? -74.066 -4.216 -32.615 1.00 16.10 373 LEU C N 1
ATOM 9057 C CA . LEU C 1 373 ? -73.088 -3.219 -33.031 1.00 16.64 373 LEU C CA 1
ATOM 9058 C C . LEU C 1 373 ? -71.704 -3.840 -33.042 1.00 16.21 373 LEU C C 1
ATOM 9059 O O . LEU C 1 373 ? -70.949 -3.669 -33.986 1.00 14.35 373 LEU C O 1
ATOM 9064 N N . VAL C 1 374 ? -71.363 -4.568 -31.983 1.00 14.25 374 VAL C N 1
ATOM 9065 C CA . VAL C 1 374 ? -70.045 -5.179 -31.934 1.00 15.70 374 VAL C CA 1
ATOM 9066 C C . VAL C 1 374 ? -69.855 -6.155 -33.101 1.00 14.98 374 VAL C C 1
ATOM 9067 O O . VAL C 1 374 ? -68.822 -6.146 -33.750 1.00 14.71 374 VAL C O 1
ATOM 9071 N N . THR C 1 375 ? -70.873 -6.958 -33.394 1.00 14.14 375 THR C N 1
ATOM 9072 C CA . THR C 1 375 ? -70.835 -7.844 -34.553 1.00 16.55 375 THR C CA 1
ATOM 9073 C C . THR C 1 375 ? -70.611 -7.081 -35.863 1.00 15.79 375 THR C C 1
ATOM 9074 O O . THR C 1 375 ? -69.807 -7.488 -36.699 1.00 15.87 375 THR C O 1
ATOM 9078 N N . TYR C 1 376 ? -71.303 -5.963 -36.041 1.00 14.99 376 TYR C N 1
ATOM 9079 C CA . TYR C 1 376 ? -71.056 -5.141 -37.227 1.00 16.08 376 TYR C CA 1
ATOM 9080 C C . TYR C 1 376 ? -69.600 -4.673 -37.315 1.00 16.39 376 TYR C C 1
ATOM 9081 O O . TYR C 1 376 ? -68.982 -4.734 -38.364 1.00 15.47 376 TYR C O 1
ATOM 9090 N N . LEU C 1 377 ? -69.050 -4.207 -36.202 1.00 15.03 377 LEU C N 1
ATOM 9091 C CA . LEU C 1 377 ? -67.694 -3.675 -36.211 1.00 14.11 377 LEU C CA 1
ATOM 9092 C C . LEU C 1 377 ? -66.675 -4.798 -36.405 1.00 16.08 377 LEU C C 1
ATOM 9093 O O . LEU C 1 377 ? -65.638 -4.604 -37.039 1.00 16.50 377 LEU C O 1
ATOM 9098 N N . ILE C 1 378 ? -66.968 -5.967 -35.841 1.00 16.97 378 ILE C N 1
ATOM 9099 C CA . ILE C 1 378 ? -66.136 -7.147 -36.059 1.00 17.50 378 ILE C CA 1
ATOM 9100 C C . ILE C 1 378 ? -66.045 -7.456 -37.548 1.00 19.99 378 ILE C C 1
ATOM 9101 O O . ILE C 1 378 ? -64.952 -7.613 -38.088 1.00 23.36 378 ILE C O 1
ATOM 9106 N N . ASN C 1 379 ? -67.198 -7.530 -38.210 1.00 17.36 379 ASN C N 1
ATOM 9107 C CA . ASN C 1 379 ? -67.224 -7.883 -39.630 1.00 20.61 379 ASN C CA 1
ATOM 9108 C C . ASN C 1 379 ? -66.592 -6.796 -40.495 1.00 23.11 379 ASN C C 1
ATOM 9109 O O . ASN C 1 379 ? -65.783 -7.082 -41.378 1.00 26.06 379 ASN C O 1
ATOM 9114 N N . ARG C 1 380 ? -66.970 -5.546 -40.244 1.00 23.37 380 ARG C N 1
ATOM 9115 C CA . ARG C 1 380 ? -66.478 -4.433 -41.049 1.00 23.51 380 ARG C CA 1
ATOM 9116 C C . ARG C 1 380 ? -64.968 -4.235 -40.953 1.00 19.42 380 ARG C C 1
ATOM 9117 O O . ARG C 1 380 ? -64.283 -4.120 -41.971 1.00 21.98 380 ARG C O 1
ATOM 9125 N N . SER C 1 381 ? -64.440 -4.209 -39.737 1.00 19.08 381 SER C N 1
ATOM 9126 C CA . SER C 1 381 ? -63.065 -3.769 -39.544 1.00 21.46 381 SER C CA 1
ATOM 9127 C C . SER C 1 381 ? -62.217 -4.655 -38.627 1.00 20.40 381 SER C C 1
ATOM 9128 O O . SER C 1 381 ? -60.991 -4.530 -38.588 1.00 26.80 381 SER C O 1
ATOM 9131 N N . GLY C 1 382 ? -62.867 -5.538 -37.883 1.00 16.66 382 GLY C N 1
ATOM 9132 C CA . GLY C 1 382 ? -62.162 -6.401 -36.957 1.00 18.25 382 GLY C CA 1
ATOM 9133 C C . GLY C 1 382 ? -61.969 -7.789 -37.521 1.00 19.47 382 GLY C C 1
ATOM 9134 O O . GLY C 1 382 ? -61.761 -7.962 -38.722 1.00 17.42 382 GLY C O 1
ATOM 9135 N N . TRP C 1 383 ? -62.041 -8.788 -36.658 1.00 17.07 383 TRP C N 1
ATOM 9136 C CA . TRP C 1 383 ? -61.831 -10.159 -37.109 1.00 18.68 383 TRP C CA 1
ATOM 9137 C C . TRP C 1 383 ? -62.452 -11.186 -36.172 1.00 17.97 383 TRP C C 1
ATOM 9138 O O . TRP C 1 383 ? -62.824 -10.873 -35.042 1.00 20.08 383 TRP C O 1
ATOM 9149 N N . SER C 1 384 ? -62.565 -12.418 -36.654 1.00 18.08 384 SER C N 1
ATOM 9150 C CA . SER C 1 384 ? -63.260 -13.465 -35.918 1.00 20.50 384 SER C CA 1
ATOM 9151 C C . SER C 1 384 ? -62.552 -14.795 -36.139 1.00 19.54 384 SER C C 1
ATOM 9152 O O . SER C 1 384 ? -62.163 -15.108 -37.262 1.00 21.08 384 SER C O 1
ATOM 9155 N N . GLU C 1 385 ? -62.376 -15.566 -35.068 1.00 18.32 385 GLU C N 1
ATOM 9156 C CA . GLU C 1 385 ? -61.827 -16.924 -35.159 1.00 22.67 385 GLU C CA 1
ATOM 9157 C C . GLU C 1 385 ? -62.718 -17.928 -34.429 1.00 25.77 385 GLU C C 1
ATOM 9158 O O . GLU C 1 385 ? -63.242 -17.638 -33.355 1.00 20.86 385 GLU C O 1
ATOM 9164 N N . GLY C 1 386 ? -62.901 -19.104 -35.025 1.00 22.11 386 GLY C N 1
ATOM 9165 C CA . GLY C 1 386 ? -63.708 -20.147 -34.419 1.00 30.09 386 GLY C CA 1
ATOM 9166 C C . GLY C 1 386 ? -65.167 -20.098 -34.839 1.00 37.76 386 GLY C C 1
ATOM 9167 O O . GLY C 1 386 ? -65.534 -19.365 -35.764 1.00 32.31 386 GLY C O 1
ATOM 9168 N N . HIS C 1 387 ? -66.004 -20.878 -34.157 1.00 34.63 387 HIS C N 1
ATOM 9169 C CA . HIS C 1 387 ? -67.428 -20.923 -34.474 1.00 44.37 387 HIS C CA 1
ATOM 9170 C C . HIS C 1 387 ? -68.217 -21.693 -33.422 1.00 45.33 387 HIS C C 1
ATOM 9171 O O . HIS C 1 387 ? -69.323 -21.295 -33.045 1.00 52.49 387 HIS C O 1
ATOM 9178 N N . LEU D 1 3 ? -14.704 -12.060 -34.904 1.00 47.33 3 LEU D N 1
ATOM 9179 C CA . LEU D 1 3 ? -13.730 -12.978 -34.321 1.00 52.42 3 LEU D CA 1
ATOM 9180 C C . LEU D 1 3 ? -13.568 -14.254 -35.148 1.00 56.93 3 LEU D C 1
ATOM 9181 O O . LEU D 1 3 ? -14.548 -14.928 -35.466 1.00 61.12 3 LEU D O 1
ATOM 9186 N N . ASN D 1 4 ? -12.325 -14.577 -35.491 1.00 54.29 4 ASN D N 1
ATOM 9187 C CA . ASN D 1 4 ? -12.011 -15.812 -36.200 1.00 53.09 4 ASN D CA 1
ATOM 9188 C C . ASN D 1 4 ? -11.552 -16.857 -35.196 1.00 56.47 4 ASN D C 1
ATOM 9189 O O . ASN D 1 4 ? -10.653 -16.598 -34.398 1.00 56.22 4 ASN D O 1
ATOM 9194 N N . ILE D 1 5 ? -12.167 -18.035 -35.229 1.00 57.09 5 ILE D N 1
ATOM 9195 C CA . ILE D 1 5 ? -11.886 -19.055 -34.221 1.00 61.28 5 ILE D CA 1
ATOM 9196 C C . ILE D 1 5 ? -11.348 -20.368 -34.795 1.00 58.29 5 ILE D C 1
ATOM 9197 O O . ILE D 1 5 ? -11.319 -21.388 -34.106 1.00 56.39 5 ILE D O 1
ATOM 9202 N N . THR D 1 6 ? -10.914 -20.339 -36.049 1.00 58.63 6 THR D N 1
ATOM 9203 C CA . THR D 1 6 ? -10.373 -21.533 -36.689 1.00 61.96 6 THR D CA 1
ATOM 9204 C C . THR D 1 6 ? -9.062 -21.974 -36.035 1.00 60.44 6 THR D C 1
ATOM 9205 O O . THR D 1 6 ? -8.664 -23.136 -36.139 1.00 57.31 6 THR D O 1
ATOM 9209 N N . GLY D 1 7 ? -8.400 -21.040 -35.360 1.00 58.99 7 GLY D N 1
ATOM 9210 C CA . GLY D 1 7 ? -7.127 -21.317 -34.719 1.00 54.75 7 GLY D CA 1
ATOM 9211 C C . GLY D 1 7 ? -7.249 -21.990 -33.364 1.00 57.04 7 GLY D C 1
ATOM 9212 O O . GLY D 1 7 ? -6.300 -22.610 -32.887 1.00 56.84 7 GLY D O 1
ATOM 9213 N N . ILE D 1 8 ? -8.416 -21.871 -32.739 1.00 55.29 8 ILE D N 1
ATOM 9214 C CA . ILE D 1 8 ? -8.634 -22.467 -31.424 1.00 53.52 8 ILE D CA 1
ATOM 9215 C C . ILE D 1 8 ? -8.689 -23.993 -31.494 1.00 56.71 8 ILE D C 1
ATOM 9216 O O . ILE D 1 8 ? -9.577 -24.564 -32.129 1.00 58.19 8 ILE D O 1
ATOM 9221 N N . GLN D 1 9 ? -7.733 -24.646 -30.840 1.00 53.17 9 GLN D N 1
ATOM 9222 C CA . GLN D 1 9 ? -7.730 -26.102 -30.738 1.00 55.78 9 GLN D CA 1
ATOM 9223 C C . GLN D 1 9 ? -8.749 -26.557 -29.694 1.00 59.08 9 GLN D C 1
ATOM 9224 O O . GLN D 1 9 ? -8.950 -25.888 -28.679 1.00 54.14 9 GLN D O 1
ATOM 9230 N N . SER D 1 10 ? -9.398 -27.690 -29.945 1.00 58.27 10 SER D N 1
ATOM 9231 C CA . SER D 1 10 ? -10.328 -28.254 -28.973 1.00 54.66 10 SER D CA 1
ATOM 9232 C C . SER D 1 10 ? -9.534 -28.749 -27.770 1.00 52.55 10 SER D C 1
ATOM 9233 O O . SER D 1 10 ? -10.090 -29.043 -26.711 1.00 53.20 10 SER D O 1
ATOM 9236 N N . ASP D 1 11 ? -8.221 -28.831 -27.953 1.00 56.03 11 ASP D N 1
ATOM 9237 C CA . ASP D 1 11 ? -7.297 -29.202 -26.891 1.00 58.74 11 ASP D CA 1
ATOM 9238 C C . ASP D 1 11 ? -7.223 -28.108 -25.820 1.00 58.39 11 ASP D C 1
ATOM 9239 O O . ASP D 1 11 ? -6.852 -28.367 -24.674 1.00 51.90 11 ASP D O 1
ATOM 9244 N N . TRP D 1 12 ? -7.586 -26.886 -26.201 1.00 55.57 12 TRP D N 1
ATOM 9245 C CA . TRP D 1 12 ? -7.476 -25.733 -25.309 1.00 50.75 12 TRP D CA 1
ATOM 9246 C C . TRP D 1 12 ? -8.658 -25.633 -24.342 1.00 50.34 12 TRP D C 1
ATOM 9247 O O . TRP D 1 12 ? -9.795 -25.404 -24.756 1.00 49.68 12 TRP D O 1
ATOM 9258 N N . LYS D 1 13 ? -8.377 -25.790 -23.051 1.00 51.95 13 LYS D N 1
ATOM 9259 C CA . LYS D 1 13 ? -9.420 -25.772 -22.031 1.00 44.80 13 LYS D CA 1
ATOM 9260 C C . LYS D 1 13 ? -9.129 -24.751 -20.928 1.00 47.89 13 LYS D C 1
ATOM 9261 O O . LYS D 1 13 ? -7.972 -24.403 -20.679 1.00 45.13 13 LYS D O 1
ATOM 9267 N N . VAL D 1 14 ? -10.183 -24.270 -20.272 1.00 42.35 14 VAL D N 1
ATOM 9268 C CA . VAL D 1 14 ? -10.014 -23.383 -19.128 1.00 42.07 14 VAL D CA 1
ATOM 9269 C C . VAL D 1 14 ? -9.440 -24.174 -17.967 1.00 37.21 14 VAL D C 1
ATOM 9270 O O . VAL D 1 14 ? -10.030 -25.161 -17.532 1.00 45.89 14 VAL D O 1
ATOM 9274 N N . GLU D 1 15 ? -8.296 -23.730 -17.463 1.00 35.77 15 GLU D N 1
ATOM 9275 C CA . GLU D 1 15 ? -7.573 -24.459 -16.430 1.00 36.31 15 GLU D CA 1
ATOM 9276 C C . GLU D 1 15 ? -7.627 -23.741 -15.088 1.00 36.94 15 GLU D C 1
ATOM 9277 O O . GLU D 1 15 ? -7.540 -24.369 -14.031 1.00 34.97 15 GLU D O 1
ATOM 9283 N N . LYS D 1 16 ? -7.779 -22.423 -15.136 1.00 36.37 16 LYS D N 1
ATOM 9284 C CA . LYS D 1 16 ? -7.844 -21.630 -13.918 1.00 36.50 16 LYS D CA 1
ATOM 9285 C C . LYS D 1 16 ? -8.493 -20.273 -14.154 1.00 36.43 16 LYS D C 1
ATOM 9286 O O . LYS D 1 16 ? -8.339 -19.667 -15.220 1.00 31.66 16 LYS D O 1
ATOM 9292 N N . ILE D 1 17 ? -9.234 -19.818 -13.148 1.00 33.06 17 ILE D N 1
ATOM 9293 C CA . ILE D 1 17 ? -9.836 -18.491 -13.146 1.00 30.78 17 ILE D CA 1
ATOM 9294 C C . ILE D 1 17 ? -9.513 -17.805 -11.826 1.00 33.92 17 ILE D C 1
ATOM 9295 O O . ILE D 1 17 ? -9.851 -18.312 -10.756 1.00 35.29 17 ILE D O 1
ATOM 9300 N N . GLU D 1 18 ? -8.852 -16.654 -11.905 1.00 33.16 18 GLU D N 1
ATOM 9301 C CA . GLU D 1 18 ? -8.462 -15.913 -10.710 1.00 29.86 18 GLU D CA 1
ATOM 9302 C C . GLU D 1 18 ? -9.109 -14.544 -10.719 1.00 28.44 18 GLU D C 1
ATOM 9303 O O . GLU D 1 18 ? -9.426 -14.012 -11.776 1.00 28.05 18 GLU D O 1
ATOM 9309 N N . PHE D 1 19 ? -9.298 -13.971 -9.536 1.00 29.30 19 PHE D N 1
ATOM 9310 C CA . PHE D 1 19 ? -10.050 -12.732 -9.401 1.00 24.97 19 PHE D CA 1
ATOM 9311 C C . PHE D 1 19 ? -9.425 -11.823 -8.350 1.00 30.06 19 PHE D C 1
ATOM 9312 O O . PHE D 1 19 ? -8.947 -12.296 -7.317 1.00 29.06 19 PHE D O 1
ATOM 9320 N N . ALA D 1 20 ? -9.426 -10.520 -8.626 1.00 28.73 20 ALA D N 1
ATOM 9321 C CA . ALA D 1 20 ? -8.917 -9.529 -7.685 1.00 29.12 20 ALA D CA 1
ATOM 9322 C C . ALA D 1 20 ? -9.409 -8.122 -8.034 1.00 29.16 20 ALA D C 1
ATOM 9323 O O . ALA D 1 20 ? -9.703 -7.818 -9.193 1.00 25.28 20 ALA D O 1
ATOM 9325 N N . LYS D 1 21 ? -9.501 -7.274 -7.016 1.00 28.10 21 LYS D N 1
ATOM 9326 C CA . LYS D 1 21 ? -9.920 -5.893 -7.195 1.00 26.78 21 LYS D CA 1
ATOM 9327 C C . LYS D 1 21 ? -8.697 -4.989 -7.134 1.00 29.93 21 LYS D C 1
ATOM 9328 O O . LYS D 1 21 ? -8.022 -4.916 -6.106 1.00 33.03 21 LYS D O 1
ATOM 9334 N N . LEU D 1 22 ? -8.411 -4.318 -8.246 1.00 26.98 22 LEU D N 1
ATOM 9335 C CA . LEU D 1 22 ? -7.286 -3.393 -8.348 1.00 26.58 22 LEU D CA 1
ATOM 9336 C C . LEU D 1 22 ? -7.707 -1.997 -7.912 1.00 29.46 22 LEU D C 1
ATOM 9337 O O . LEU D 1 22 ? -8.864 -1.605 -8.090 1.00 27.55 22 LEU D O 1
ATOM 9342 N N . THR D 1 23 ? -6.768 -1.242 -7.351 1.00 24.12 23 THR D N 1
ATOM 9343 C CA . THR D 1 23 ? -7.073 0.093 -6.854 1.00 21.96 23 THR D CA 1
ATOM 9344 C C . THR D 1 23 ? -6.141 1.175 -7.385 1.00 25.99 23 THR D C 1
ATOM 9345 O O . THR D 1 23 ? -4.991 0.916 -7.730 1.00 27.65 23 THR D O 1
ATOM 9349 N N . GLY D 1 24 ? -6.652 2.398 -7.423 1.00 23.72 24 GLY D N 1
ATOM 9350 C CA . GLY D 1 24 ? -5.893 3.544 -7.876 1.00 21.89 24 GLY D CA 1
ATOM 9351 C C . GLY D 1 24 ? -6.688 4.810 -7.648 1.00 24.69 24 GLY D C 1
ATOM 9352 O O . GLY D 1 24 ? -7.599 4.838 -6.823 1.00 26.60 24 GLY D O 1
ATOM 9353 N N . GLU D 1 25 ? -6.348 5.856 -8.388 1.00 22.00 25 GLU D N 1
ATOM 9354 C CA . GLU D 1 25 ? -6.986 7.154 -8.231 1.00 23.59 25 GLU D CA 1
ATOM 9355 C C . GLU D 1 25 ? -7.040 7.883 -9.562 1.00 27.82 25 GLU D C 1
ATOM 9356 O O . GLU D 1 25 ? -6.214 7.624 -10.441 1.00 26.78 25 GLU D O 1
ATOM 9362 N N . ARG D 1 26 ? -8.002 8.794 -9.719 1.00 19.27 26 ARG D N 1
ATOM 9363 C CA . ARG D 1 26 ? -7.976 9.687 -10.874 1.00 20.24 26 ARG D CA 1
ATOM 9364 C C . ARG D 1 26 ? -7.084 10.891 -10.595 1.00 23.49 26 ARG D C 1
ATOM 9365 O O . ARG D 1 26 ? -6.770 11.185 -9.441 1.00 29.87 26 ARG D O 1
ATOM 9373 N N . ALA D 1 27 ? -6.651 11.569 -11.652 1.00 21.42 27 ALA D N 1
ATOM 9374 C CA . ALA D 1 27 ? -5.702 12.676 -11.529 1.00 20.87 27 ALA D CA 1
ATOM 9375 C C . ALA D 1 27 ? -6.229 13.840 -10.701 1.00 24.00 27 ALA D C 1
ATOM 9376 O O . ALA D 1 27 ? -5.473 14.500 -9.989 1.00 23.69 27 ALA D O 1
ATOM 9378 N N . ARG D 1 28 ? -7.521 14.107 -10.825 1.00 21.16 28 ARG D N 1
ATOM 9379 C CA . ARG D 1 28 ? -8.158 15.194 -10.101 1.00 19.74 28 ARG D CA 1
ATOM 9380 C C . ARG D 1 28 ? -9.471 14.668 -9.539 1.00 22.58 28 ARG D C 1
ATOM 9381 O O . ARG D 1 28 ? -10.203 13.946 -10.219 1.00 20.91 28 ARG D O 1
ATOM 9389 N N . SER D 1 29 ? -9.755 14.985 -8.282 1.00 23.87 29 SER D N 1
ATOM 9390 C CA . SER D 1 29 ? -11.008 14.548 -7.690 1.00 22.16 29 SER D CA 1
ATOM 9391 C C . SER D 1 29 ? -12.171 15.135 -8.483 1.00 18.91 29 SER D C 1
ATOM 9392 O O . SER D 1 29 ? -12.127 16.296 -8.899 1.00 20.01 29 SER D O 1
ATOM 9395 N N . ALA D 1 30 ? -13.199 14.321 -8.704 1.00 16.88 30 ALA D N 1
ATOM 9396 C CA . ALA D 1 30 ? -14.379 14.751 -9.452 1.00 20.65 30 ALA D CA 1
ATOM 9397 C C . ALA D 1 30 ? -15.508 15.168 -8.517 1.00 18.64 30 ALA D C 1
ATOM 9398 O O . ALA D 1 30 ? -15.858 14.428 -7.592 1.00 19.98 30 ALA D O 1
ATOM 9400 N N . GLY D 1 31 ? -16.092 16.329 -8.778 1.00 18.65 31 GLY D N 1
ATOM 9401 C CA . GLY D 1 31 ? -17.160 16.851 -7.945 1.00 17.16 31 GLY D CA 1
ATOM 9402 C C . GLY D 1 31 ? -18.525 16.260 -8.241 1.00 15.83 31 GLY D C 1
ATOM 9403 O O . GLY D 1 31 ? -18.640 15.118 -8.664 1.00 18.72 31 GLY D O 1
ATOM 9404 N N . ALA D 1 32 ? -19.566 17.045 -7.991 1.00 17.29 32 ALA D N 1
ATOM 9405 C CA . ALA D 1 32 ? -20.928 16.574 -8.186 1.00 17.13 32 ALA D CA 1
ATOM 9406 C C . ALA D 1 32 ? -21.309 16.626 -9.660 1.00 17.85 32 ALA D C 1
ATOM 9407 O O . ALA D 1 32 ? -20.598 17.219 -10.476 1.00 17.71 32 ALA D O 1
ATOM 9409 N N . ASN D 1 33 ? -22.426 15.986 -9.995 1.00 15.90 33 ASN D N 1
ATOM 9410 C CA . ASN D 1 33 ? -23.051 16.195 -11.300 1.00 15.73 33 ASN D CA 1
ATOM 9411 C C . ASN D 1 33 ? -24.497 16.634 -11.113 1.00 16.82 33 ASN D C 1
ATOM 9412 O O . ASN D 1 33 ? -24.932 16.876 -9.986 1.00 17.12 33 ASN D O 1
ATOM 9417 N N . GLY D 1 34 ? -25.243 16.754 -12.203 1.00 14.82 34 GLY D N 1
ATOM 9418 C CA . GLY D 1 34 ? -26.571 17.318 -12.111 1.00 13.97 34 GLY D CA 1
ATOM 9419 C C . GLY D 1 34 ? -27.497 16.610 -11.133 1.00 17.50 34 GLY D C 1
ATOM 9420 O O . GLY D 1 34 ? -28.399 17.249 -10.582 1.00 15.93 34 GLY D O 1
ATOM 9421 N N . ARG D 1 35 ? -27.288 15.308 -10.915 1.00 16.52 35 ARG D N 1
ATOM 9422 C CA . ARG D 1 35 ? -28.214 14.507 -10.112 1.00 15.44 35 ARG D CA 1
ATOM 9423 C C . ARG D 1 35 ? -27.688 14.032 -8.759 1.00 17.74 35 ARG D C 1
ATOM 9424 O O . ARG D 1 35 ? -28.474 13.860 -7.825 1.00 19.27 35 ARG D O 1
ATOM 9432 N N . ILE D 1 36 ? -26.381 13.798 -8.650 1.00 16.93 36 ILE D N 1
ATOM 9433 C CA . ILE D 1 36 ? -25.808 13.313 -7.393 1.00 18.28 36 ILE D CA 1
ATOM 9434 C C . ILE D 1 36 ? -24.554 14.073 -6.929 1.00 18.37 36 ILE D C 1
ATOM 9435 O O . ILE D 1 36 ? -24.067 14.974 -7.608 1.00 17.59 36 ILE D O 1
ATOM 9440 N N . GLY D 1 37 ? -24.041 13.697 -5.757 1.00 20.18 37 GLY D N 1
ATOM 9441 C CA . GLY D 1 37 ? -22.958 14.425 -5.113 1.00 18.95 37 GLY D CA 1
ATOM 9442 C C . GLY D 1 37 ? -21.558 14.099 -5.603 1.00 21.54 37 GLY D C 1
ATOM 9443 O O . GLY D 1 37 ? -21.372 13.522 -6.672 1.00 20.16 37 GLY D O 1
ATOM 9444 N N . VAL D 1 38 ? -20.568 14.481 -4.802 1.00 20.20 38 VAL D N 1
ATOM 9445 C CA . VAL D 1 38 ? -19.156 14.339 -5.155 1.00 17.97 38 VAL D CA 1
ATOM 9446 C C . VAL D 1 38 ? -18.791 12.900 -5.529 1.00 19.34 38 VAL D C 1
ATOM 9447 O O . VAL D 1 38 ? -19.180 11.962 -4.843 1.00 20.97 38 VAL D O 1
ATOM 9451 N N . HIS D 1 39 ? -18.057 12.725 -6.628 1.00 18.00 39 HIS D N 1
ATOM 9452 C CA . HIS D 1 39 ? -17.654 11.396 -7.082 1.00 19.54 39 HIS D CA 1
ATOM 9453 C C . HIS D 1 39 ? -16.303 10.966 -6.503 1.00 20.85 39 HIS D C 1
ATOM 9454 O O . HIS D 1 39 ? -16.045 9.772 -6.322 1.00 20.50 39 HIS D O 1
ATOM 9461 N N . GLY D 1 40 ? -15.444 11.942 -6.216 1.00 21.21 40 GLY D N 1
ATOM 9462 C CA . GLY D 1 40 ? -14.202 11.656 -5.524 1.00 22.36 40 GLY D CA 1
ATOM 9463 C C . GLY D 1 40 ? -13.026 11.310 -6.413 1.00 22.54 40 GLY D C 1
ATOM 9464 O O . GLY D 1 40 ? -13.031 11.571 -7.621 1.00 20.62 40 GLY D O 1
ATOM 9465 N N . LYS D 1 41 ? -12.007 10.717 -5.801 1.00 23.94 41 LYS D N 1
ATOM 9466 C CA . LYS D 1 41 ? -10.735 10.498 -6.470 1.00 20.11 41 LYS D CA 1
ATOM 9467 C C . LYS D 1 41 ? -10.395 9.012 -6.572 1.00 23.08 41 LYS D C 1
ATOM 9468 O O . LYS D 1 41 ? -9.650 8.599 -7.459 1.00 26.01 41 LYS D O 1
ATOM 9474 N N . SER D 1 42 ? -10.931 8.211 -5.656 1.00 25.95 42 SER D N 1
ATOM 9475 C CA . SER D 1 42 ? -10.618 6.787 -5.602 1.00 24.55 42 SER D CA 1
ATOM 9476 C C . SER D 1 42 ? -11.278 6.016 -6.740 1.00 26.26 42 SER D C 1
ATOM 9477 O O . SER D 1 42 ? -12.461 6.201 -7.026 1.00 26.69 42 SER D O 1
ATOM 9480 N N . CYS D 1 43 ? -10.505 5.133 -7.367 1.00 25.75 43 CYS D N 1
ATOM 9481 C CA . CYS D 1 43 ? -10.977 4.324 -8.486 1.00 23.53 43 CYS D CA 1
ATOM 9482 C C . CYS D 1 43 ? -10.635 2.864 -8.248 1.00 24.89 43 CYS D C 1
ATOM 9483 O O . CYS D 1 43 ? -9.609 2.554 -7.645 1.00 28.28 43 CYS D O 1
ATOM 9486 N N . THR D 1 44 ? -11.504 1.965 -8.696 1.00 22.53 44 THR D N 1
ATOM 9487 C CA . THR D 1 44 ? -11.206 0.539 -8.655 1.00 24.58 44 THR D CA 1
ATOM 9488 C C . THR D 1 44 ? -11.565 -0.149 -9.959 1.00 27.01 44 THR D C 1
ATOM 9489 O O . THR D 1 44 ? -12.351 0.372 -10.749 1.00 27.62 44 THR D O 1
ATOM 9493 N N . VAL D 1 45 ? -10.977 -1.327 -10.166 1.00 21.67 45 VAL D N 1
ATOM 9494 C CA . VAL D 1 45 ? -11.279 -2.165 -11.316 1.00 19.56 45 VAL D CA 1
ATOM 9495 C C . VAL D 1 45 ? -11.256 -3.638 -10.928 1.00 26.08 45 VAL D C 1
ATOM 9496 O O . VAL D 1 45 ? -10.218 -4.161 -10.513 1.00 27.75 45 VAL D O 1
ATOM 9500 N N . ASP D 1 46 ? -12.392 -4.316 -11.054 1.00 24.86 46 ASP D N 1
ATOM 9501 C CA . ASP D 1 46 ? -12.416 -5.761 -10.819 1.00 20.02 46 ASP D CA 1
ATOM 9502 C C . ASP D 1 46 ? -11.837 -6.488 -12.031 1.00 26.74 46 ASP D C 1
ATOM 9503 O O . ASP D 1 46 ? -12.257 -6.252 -13.163 1.00 24.13 46 ASP D O 1
ATOM 9508 N N . ILE D 1 47 ? -10.859 -7.356 -11.786 1.00 26.18 47 ILE D N 1
ATOM 9509 C CA . ILE D 1 47 ? -10.153 -8.050 -12.860 1.00 27.23 47 ILE D CA 1
ATOM 9510 C C . ILE D 1 47 ? -10.204 -9.560 -12.678 1.00 24.09 47 ILE D C 1
ATOM 9511 O O . ILE D 1 47 ? -10.194 -10.058 -11.555 1.00 27.92 47 ILE D O 1
ATOM 9516 N N . ALA D 1 48 ? -10.282 -10.287 -13.788 1.00 25.00 48 ALA D N 1
ATOM 9517 C CA . ALA D 1 48 ? -10.094 -11.725 -13.764 1.00 26.44 48 ALA D CA 1
ATOM 9518 C C . ALA D 1 48 ? -8.849 -12.084 -14.565 1.00 23.56 48 ALA D C 1
ATOM 9519 O O . ALA D 1 48 ? -8.555 -11.448 -15.579 1.00 29.51 48 ALA D O 1
ATOM 9521 N N . ARG D 1 49 ? -8.115 -13.082 -14.083 1.00 24.59 49 ARG D N 1
ATOM 9522 C CA . ARG D 1 49 ? -6.987 -13.654 -14.805 1.00 27.01 49 ARG D CA 1
ATOM 9523 C C . ARG D 1 49 ? -7.330 -15.102 -15.119 1.00 31.26 49 ARG D C 1
ATOM 9524 O O . ARG D 1 49 ? -7.550 -15.911 -14.212 1.00 31.57 49 ARG D O 1
ATOM 9532 N N . ILE D 1 50 ? -7.389 -15.427 -16.407 1.00 28.83 50 ILE D N 1
ATOM 9533 C CA . ILE D 1 50 ? -7.761 -16.769 -16.826 1.00 29.99 50 ILE D CA 1
ATOM 9534 C C . ILE D 1 50 ? -6.563 -17.516 -17.406 1.00 31.76 50 ILE D C 1
ATOM 9535 O O . ILE D 1 50 ? -5.772 -16.946 -18.158 1.00 30.30 50 ILE D O 1
ATOM 9540 N N . THR D 1 51 ? -6.426 -18.786 -17.039 1.00 35.69 51 THR D N 1
ATOM 9541 C CA . THR D 1 51 ? -5.365 -19.619 -17.587 1.00 33.36 51 THR D CA 1
ATOM 9542 C C . THR D 1 51 ? -5.930 -20.673 -18.530 1.00 39.15 51 THR D C 1
ATOM 9543 O O . THR D 1 51 ? -6.728 -21.517 -18.117 1.00 36.80 51 THR D O 1
ATOM 9547 N N . ILE D 1 52 ? -5.509 -20.620 -19.791 1.00 33.06 52 ILE D N 1
ATOM 9548 C CA . ILE D 1 52 ? -5.900 -21.617 -20.782 1.00 37.77 52 ILE D CA 1
ATOM 9549 C C . ILE D 1 52 ? -4.669 -22.155 -21.495 1.00 39.79 52 ILE D C 1
ATOM 9550 O O . ILE D 1 52 ? -3.877 -21.389 -22.044 1.00 36.04 52 ILE D O 1
ATOM 9555 N N . ASP D 1 53 ? -4.515 -23.475 -21.492 1.00 39.61 53 ASP D N 1
ATOM 9556 C CA . ASP D 1 53 ? -3.355 -24.104 -22.114 1.00 42.16 53 ASP D CA 1
ATOM 9557 C C . ASP D 1 53 ? -2.066 -23.424 -21.674 1.00 39.35 53 ASP D C 1
ATOM 9558 O O . ASP D 1 53 ? -1.259 -23.004 -22.504 1.00 43.14 53 ASP D O 1
ATOM 9563 N N . GLY D 1 54 ? -1.894 -23.296 -20.363 1.00 38.20 54 GLY D N 1
ATOM 9564 C CA . GLY D 1 54 ? -0.657 -22.798 -19.791 1.00 42.80 54 GLY D CA 1
ATOM 9565 C C . GLY D 1 54 ? -0.340 -21.340 -20.064 1.00 42.84 54 GLY D C 1
ATOM 9566 O O . GLY D 1 54 ? 0.777 -20.888 -19.803 1.00 44.10 54 GLY D O 1
ATOM 9567 N N . GLN D 1 55 ? -1.307 -20.599 -20.595 1.00 36.43 55 GLN D N 1
ATOM 9568 C CA . GLN D 1 55 ? -1.111 -19.168 -20.816 1.00 37.28 55 GLN D CA 1
ATOM 9569 C C . GLN D 1 55 ? -2.224 -18.353 -20.164 1.00 37.19 55 GLN D C 1
ATOM 9570 O O . GLN D 1 55 ? -3.317 -18.865 -19.936 1.00 34.11 55 GLN D O 1
ATOM 9576 N N . THR D 1 56 ? -1.944 -17.087 -19.865 1.00 32.28 56 THR D N 1
ATOM 9577 C CA . THR D 1 56 ? -2.920 -16.241 -19.179 1.00 27.56 56 THR D CA 1
ATOM 9578 C C . THR D 1 56 ? -3.406 -15.049 -19.992 1.00 34.24 56 THR D C 1
ATOM 9579 O O . THR D 1 56 ? -2.701 -14.536 -20.863 1.00 30.96 56 THR D O 1
ATOM 9583 N N . GLY D 1 57 ? -4.622 -14.615 -19.681 1.00 28.70 57 GLY D N 1
ATOM 9584 C CA . GLY D 1 57 ? -5.164 -13.371 -20.194 1.00 30.18 57 GLY D CA 1
ATOM 9585 C C . GLY D 1 57 ? -5.800 -12.605 -19.048 1.00 26.43 57 GLY D C 1
ATOM 9586 O O . GLY D 1 57 ? -6.262 -13.209 -18.077 1.00 31.58 57 GLY D O 1
ATOM 9587 N N . TYR D 1 58 ? -5.816 -11.281 -19.159 1.00 25.08 58 TYR D N 1
ATOM 9588 C CA . TYR D 1 58 ? -6.376 -10.411 -18.127 1.00 28.16 58 TYR D CA 1
ATOM 9589 C C . TYR D 1 58 ? -7.522 -9.585 -18.687 1.00 30.79 58 TYR D C 1
ATOM 9590 O O . TYR D 1 58 ? -7.499 -9.186 -19.853 1.00 27.12 58 TYR D O 1
ATOM 9599 N N . GLY D 1 59 ? -8.508 -9.285 -17.846 1.00 28.78 59 GLY D N 1
ATOM 9600 C CA . GLY D 1 59 ? -9.566 -8.385 -18.260 1.00 28.11 59 GLY D CA 1
ATOM 9601 C C . GLY D 1 59 ? -10.579 -8.061 -17.181 1.00 26.16 59 GLY D C 1
ATOM 9602 O O . GLY D 1 59 ? -10.650 -8.736 -16.154 1.00 25.11 59 GLY D O 1
ATOM 9603 N N . SER D 1 60 ? -11.348 -7.007 -17.418 1.00 25.44 60 SER D N 1
ATOM 9604 C CA . SER D 1 60 ? -12.502 -6.692 -16.584 1.00 25.96 60 SER D CA 1
ATOM 9605 C C . SER D 1 60 ? -13.370 -7.924 -16.404 1.00 26.87 60 SER D C 1
ATOM 9606 O O . SER D 1 60 ? -13.556 -8.705 -17.345 1.00 26.43 60 SER D O 1
ATOM 9609 N N . SER D 1 61 ? -13.913 -8.083 -15.199 1.00 24.88 61 SER D N 1
ATOM 9610 C CA . SER D 1 61 ? -14.788 -9.204 -14.887 1.00 29.54 61 SER D CA 1
ATOM 9611 C C . SER D 1 61 ? -15.832 -8.780 -13.854 1.00 32.41 61 SER D C 1
ATOM 9612 O O . SER D 1 61 ? -15.486 -8.346 -12.758 1.00 29.02 61 SER D O 1
ATOM 9615 N N . ILE D 1 62 ? -17.109 -8.890 -14.214 1.00 30.06 62 ILE D N 1
ATOM 9616 C CA . ILE D 1 62 ? -18.193 -8.596 -13.280 1.00 31.95 62 ILE D CA 1
ATOM 9617 C C . ILE D 1 62 ? -19.177 -9.757 -13.206 1.00 32.59 62 ILE D C 1
ATOM 9618 O O . ILE D 1 62 ? -19.166 -10.649 -14.056 1.00 29.24 62 ILE D O 1
ATOM 9623 N N . HIS D 1 63 ? -20.014 -9.748 -12.172 1.00 36.05 63 HIS D N 1
ATOM 9624 C CA . HIS D 1 63 ? -21.005 -10.801 -11.958 1.00 36.33 63 HIS D CA 1
ATOM 9625 C C . HIS D 1 63 ? -20.402 -12.202 -11.951 1.00 29.47 63 HIS D C 1
ATOM 9626 O O . HIS D 1 63 ? -21.004 -13.142 -12.460 1.00 38.12 63 HIS D O 1
ATOM 9633 N N . MET D 1 64 ? -19.216 -12.347 -11.373 1.00 30.22 64 MET D N 1
ATOM 9634 C CA . MET D 1 64 ? -18.591 -13.658 -11.281 1.00 31.69 64 MET D CA 1
ATOM 9635 C C . MET D 1 64 ? -18.251 -14.020 -9.844 1.00 35.41 64 MET D C 1
ATOM 9636 O O . MET D 1 64 ? -17.579 -13.261 -9.144 1.00 37.63 64 MET D O 1
ATOM 9641 N N . THR D 1 65 ? -18.711 -15.191 -9.419 1.00 33.21 65 THR D N 1
ATOM 9642 C CA . THR D 1 65 ? -18.406 -15.703 -8.092 1.00 36.91 65 THR D CA 1
ATOM 9643 C C . THR D 1 65 ? -17.501 -16.920 -8.223 1.00 37.54 65 THR D C 1
ATOM 9644 O O . THR D 1 65 ? -17.407 -17.509 -9.306 1.00 37.68 65 THR D O 1
ATOM 9648 N N . PRO D 1 66 ? -16.827 -17.299 -7.124 1.00 33.34 66 PRO D N 1
ATOM 9649 C CA . PRO D 1 66 ? -16.055 -18.545 -7.112 1.00 32.52 66 PRO D CA 1
ATOM 9650 C C . PRO D 1 66 ? -16.937 -19.727 -7.520 1.00 40.45 66 PRO D C 1
ATOM 9651 O O . PRO D 1 66 ? -16.486 -20.630 -8.229 1.00 40.42 66 PRO D O 1
ATOM 9655 N N . GLU D 1 67 ? -18.186 -19.712 -7.066 1.00 41.11 67 GLU D N 1
ATOM 9656 C CA . GLU D 1 67 ? -19.154 -20.736 -7.441 1.00 45.34 67 GLU D CA 1
ATOM 9657 C C . GLU D 1 67 ? -19.307 -20.780 -8.960 1.00 40.24 67 GLU D C 1
ATOM 9658 O O . GLU D 1 67 ? -19.200 -21.842 -9.577 1.00 40.65 67 GLU D O 1
ATOM 9664 N N . TRP D 1 68 ? -19.551 -19.613 -9.548 1.00 33.74 68 TRP D N 1
ATOM 9665 C CA . TRP D 1 68 ? -19.709 -19.472 -10.992 1.00 37.13 68 TRP D CA 1
ATOM 9666 C C . TRP D 1 68 ? -18.483 -20.009 -11.726 1.00 39.04 68 TRP D C 1
ATOM 9667 O O . TRP D 1 68 ? -18.601 -20.848 -12.621 1.00 40.65 68 TRP D O 1
ATOM 9678 N N . ALA D 1 69 ? -17.308 -19.524 -11.336 1.00 36.65 69 ALA D N 1
ATOM 9679 C CA . ALA D 1 69 ? -16.053 -19.944 -11.954 1.00 38.49 69 ALA D CA 1
ATOM 9680 C C . ALA D 1 69 ? -15.860 -21.454 -11.871 1.00 40.15 69 ALA D C 1
ATOM 9681 O O . ALA D 1 69 ? -15.321 -22.080 -12.789 1.00 39.53 69 ALA D O 1
ATOM 9683 N N . GLU D 1 70 ? -16.302 -22.031 -10.760 1.00 39.33 70 GLU D N 1
ATOM 9684 C CA . GLU D 1 70 ? -16.095 -23.447 -10.490 1.00 43.57 70 GLU D CA 1
ATOM 9685 C C . GLU D 1 70 ? -16.682 -24.328 -11.592 1.00 44.47 70 GLU D C 1
ATOM 9686 O O . GLU D 1 70 ? -16.174 -25.416 -11.863 1.00 48.34 70 GLU D O 1
ATOM 9692 N N . ASP D 1 71 ? -17.746 -23.844 -12.226 1.00 40.30 71 ASP D N 1
ATOM 9693 C CA . ASP D 1 71 ? -18.455 -24.596 -13.259 1.00 46.74 71 ASP D CA 1
ATOM 9694 C C . ASP D 1 71 ? -17.771 -24.540 -14.623 1.00 45.82 71 ASP D C 1
ATOM 9695 O O . ASP D 1 71 ? -18.020 -25.388 -15.482 1.00 50.98 71 ASP D O 1
ATOM 9700 N N . VAL D 1 72 ? -16.913 -23.543 -14.816 1.00 45.15 72 VAL D N 1
ATOM 9701 C CA . VAL D 1 72 ? -16.264 -23.319 -16.105 1.00 40.89 72 VAL D CA 1
ATOM 9702 C C . VAL D 1 72 ? -14.962 -24.111 -16.249 1.00 44.57 72 VAL D C 1
ATOM 9703 O O . VAL D 1 72 ? -14.571 -24.481 -17.359 1.00 41.93 72 VAL D O 1
ATOM 9707 N N . ILE D 1 73 ? -14.297 -24.372 -15.127 1.00 40.20 73 ILE D N 1
ATOM 9708 C CA . ILE D 1 73 ? -13.040 -25.116 -15.148 1.00 43.15 73 ILE D CA 1
ATOM 9709 C C . ILE D 1 73 ? -13.204 -26.451 -15.874 1.00 46.29 73 ILE D C 1
ATOM 9710 O O . ILE D 1 73 ? -14.140 -27.206 -15.601 1.00 44.57 73 ILE D O 1
ATOM 9715 N N . GLY D 1 74 ? -12.295 -26.731 -16.804 1.00 46.28 74 GLY D N 1
ATOM 9716 C CA . GLY D 1 74 ? -12.307 -27.991 -17.528 1.00 47.84 74 GLY D CA 1
ATOM 9717 C C . GLY D 1 74 ? -12.966 -27.925 -18.895 1.00 47.69 74 GLY D C 1
ATOM 9718 O O . GLY D 1 74 ? -12.778 -28.817 -19.722 1.00 47.62 74 GLY D O 1
ATOM 9719 N N . ARG D 1 75 ? -13.742 -26.872 -19.133 1.00 41.67 75 ARG D N 1
ATOM 9720 C CA . ARG D 1 75 ? -14.435 -26.703 -20.405 1.00 48.91 75 ARG D CA 1
ATOM 9721 C C . ARG D 1 75 ? -13.482 -26.225 -21.495 1.00 50.12 75 ARG D C 1
ATOM 9722 O O . ARG D 1 75 ? -12.505 -25.535 -21.212 1.00 45.41 75 ARG D O 1
ATOM 9730 N N . ARG D 1 76 ? -13.783 -26.588 -22.740 1.00 52.80 76 ARG D N 1
ATOM 9731 C CA . ARG D 1 76 ? -12.967 -26.209 -23.891 1.00 47.71 76 ARG D CA 1
ATOM 9732 C C . ARG D 1 76 ? -13.230 -24.762 -24.304 1.00 47.77 76 ARG D C 1
ATOM 9733 O O . ARG D 1 76 ? -14.373 -24.308 -24.310 1.00 43.94 76 ARG D O 1
ATOM 9741 N N . LEU D 1 77 ? -12.175 -24.040 -24.666 1.00 45.01 77 LEU D N 1
ATOM 9742 C CA . LEU D 1 77 ? -12.324 -22.644 -25.070 1.00 47.22 77 LEU D CA 1
ATOM 9743 C C . LEU D 1 77 ? -13.332 -22.484 -26.198 1.00 46.31 77 LEU D C 1
ATOM 9744 O O . LEU D 1 77 ? -14.129 -21.548 -26.203 1.00 44.86 77 LEU D O 1
ATOM 9749 N N . LEU D 1 78 ? -13.290 -23.402 -27.156 1.00 50.38 78 LEU D N 1
ATOM 9750 C CA . LEU D 1 78 ? -14.154 -23.329 -28.326 1.00 47.37 78 LEU D CA 1
ATOM 9751 C C . LEU D 1 78 ? -15.631 -23.380 -27.941 1.00 44.64 78 LEU D C 1
ATOM 9752 O O . LEU D 1 78 ? -16.483 -22.809 -28.622 1.00 44.41 78 LEU D O 1
ATOM 9757 N N . ASP D 1 79 ? -15.923 -24.061 -26.840 1.00 46.86 79 ASP D N 1
ATOM 9758 C CA . ASP D 1 79 ? -17.297 -24.211 -26.370 1.00 48.75 79 ASP D CA 1
ATOM 9759 C C . ASP D 1 79 ? -17.870 -22.922 -25.779 1.00 53.37 79 ASP D C 1
ATOM 9760 O O . ASP D 1 79 ? -19.083 -22.804 -25.600 1.00 51.13 79 ASP D O 1
ATOM 9765 N N . LEU D 1 80 ? -17.001 -21.959 -25.483 1.00 48.63 80 LEU D N 1
ATOM 9766 C CA . LEU D 1 80 ? -17.442 -20.675 -24.942 1.00 48.42 80 LEU D CA 1
ATOM 9767 C C . LEU D 1 80 ? -17.874 -19.709 -26.040 1.00 49.42 80 LEU D C 1
ATOM 9768 O O . LEU D 1 80 ? -18.357 -18.614 -25.757 1.00 48.18 80 LEU D O 1
ATOM 9773 N N . PHE D 1 81 ? -17.694 -20.122 -27.293 1.00 50.49 81 PHE D N 1
ATOM 9774 C CA . PHE D 1 81 ? -18.090 -19.313 -28.442 1.00 50.84 81 PHE D CA 1
ATOM 9775 C C . PHE D 1 81 ? -19.318 -19.907 -29.125 1.00 57.63 81 PHE D C 1
ATOM 9776 O O . PHE D 1 81 ? -19.615 -21.091 -28.963 1.00 59.77 81 PHE D O 1
ATOM 9784 N N . ASP D 1 82 ? -20.030 -19.082 -29.888 1.00 62.77 82 ASP D N 1
ATOM 9785 C CA . ASP D 1 82 ? -21.201 -19.556 -30.621 1.00 67.24 82 ASP D CA 1
ATOM 9786 C C . ASP D 1 82 ? -20.864 -19.878 -32.076 1.00 71.30 82 ASP D C 1
ATOM 9787 O O . ASP D 1 82 ? -19.738 -19.660 -32.530 1.00 67.56 82 ASP D O 1
ATOM 9792 N N . ASP D 1 83 ? -21.856 -20.384 -32.801 1.00 74.02 83 ASP D N 1
ATOM 9793 C CA . ASP D 1 83 ? -21.664 -20.841 -34.173 1.00 77.68 83 ASP D CA 1
ATOM 9794 C C . ASP D 1 83 ? -21.229 -19.718 -35.110 1.00 76.49 83 ASP D C 1
ATOM 9795 O O . ASP D 1 83 ? -20.899 -19.960 -36.271 1.00 81.10 83 ASP D O 1
ATOM 9800 N N . ARG D 1 84 ? -21.228 -18.490 -34.605 1.00 70.17 84 ARG D N 1
ATOM 9801 C CA . ARG D 1 84 ? -20.872 -17.340 -35.425 1.00 69.59 84 ARG D CA 1
ATOM 9802 C C . ARG D 1 84 ? -19.659 -16.592 -34.871 1.00 67.98 84 ARG D C 1
ATOM 9803 O O . ARG D 1 84 ? -19.394 -15.451 -35.251 1.00 65.02 84 ARG D O 1
ATOM 9811 N N . GLY D 1 85 ? -18.927 -17.243 -33.970 1.00 68.69 85 GLY D N 1
ATOM 9812 C CA . GLY D 1 85 ? -17.684 -16.697 -33.448 1.00 68.07 85 GLY D CA 1
ATOM 9813 C C . GLY D 1 85 ? -17.814 -15.738 -32.276 1.00 66.11 85 GLY D C 1
ATOM 9814 O O . GLY D 1 85 ? -16.809 -15.318 -31.705 1.00 62.12 85 GLY D O 1
ATOM 9815 N N . ARG D 1 86 ? -19.046 -15.387 -31.917 1.00 65.79 86 ARG D N 1
ATOM 9816 C CA . ARG D 1 86 ? -19.297 -14.463 -30.812 1.00 59.13 86 ARG D CA 1
ATOM 9817 C C . ARG D 1 86 ? -19.332 -15.196 -29.473 1.00 55.85 86 ARG D C 1
ATOM 9818 O O . ARG D 1 86 ? -19.752 -16.350 -29.400 1.00 58.94 86 ARG D O 1
ATOM 9826 N N . LEU D 1 87 ? -18.889 -14.527 -28.413 1.00 52.47 87 LEU D N 1
ATOM 9827 C CA . LEU D 1 87 ? -18.893 -15.141 -27.091 1.00 49.48 87 LEU D CA 1
ATOM 9828 C C . LEU D 1 87 ? -20.323 -15.363 -26.599 1.00 40.47 87 LEU D C 1
ATOM 9829 O O . LEU D 1 87 ? -21.183 -14.495 -26.738 1.00 42.17 87 LEU D O 1
ATOM 9834 N N . ARG D 1 88 ? -20.577 -16.533 -26.027 1.00 47.46 88 ARG D N 1
ATOM 9835 C CA . ARG D 1 88 ? -21.913 -16.852 -25.545 1.00 46.87 88 ARG D CA 1
ATOM 9836 C C . ARG D 1 88 ? -22.373 -15.881 -24.460 1.00 48.45 88 ARG D C 1
ATOM 9837 O O . ARG D 1 88 ? -21.590 -15.461 -23.604 1.00 41.55 88 ARG D O 1
ATOM 9845 N N . GLU D 1 89 ? -23.652 -15.526 -24.522 1.00 44.39 89 GLU D N 1
ATOM 9846 C CA . GLU D 1 89 ? -24.249 -14.568 -23.603 1.00 46.47 89 GLU D CA 1
ATOM 9847 C C . GLU D 1 89 ? -23.833 -14.840 -22.164 1.00 45.03 89 GLU D C 1
ATOM 9848 O O . GLU D 1 89 ? -23.537 -13.919 -21.405 1.00 45.87 89 GLU D O 1
ATOM 9854 N N . ALA D 1 90 ? -23.805 -16.117 -21.801 1.00 43.47 90 ALA D N 1
ATOM 9855 C CA . ALA D 1 90 ? -23.545 -16.518 -20.428 1.00 45.56 90 ALA D CA 1
ATOM 9856 C C . ALA D 1 90 ? -22.195 -16.032 -19.907 1.00 41.44 90 ALA D C 1
ATOM 9857 O O . ALA D 1 90 ? -22.079 -15.657 -18.740 1.00 44.34 90 ALA D O 1
ATOM 9859 N N . TYR D 1 91 ? -21.185 -16.036 -20.772 1.00 41.13 91 TYR D N 1
ATOM 9860 C CA . TYR D 1 91 ? -19.805 -15.806 -20.342 1.00 38.51 91 TYR D CA 1
ATOM 9861 C C . TYR D 1 91 ? -19.294 -14.377 -20.542 1.00 37.68 91 TYR D C 1
ATOM 9862 O O . TYR D 1 91 ? -18.197 -14.045 -20.096 1.00 35.33 91 TYR D O 1
ATOM 9871 N N . ARG D 1 92 ? -20.082 -13.538 -21.202 1.00 33.78 92 ARG D N 1
ATOM 9872 C CA . ARG D 1 92 ? -19.630 -12.205 -21.603 1.00 35.23 92 ARG D CA 1
ATOM 9873 C C . ARG D 1 92 ? -19.194 -11.310 -20.444 1.00 38.19 92 ARG D C 1
ATOM 9874 O O . ARG D 1 92 ? -18.062 -10.823 -20.413 1.00 31.01 92 ARG D O 1
ATOM 9882 N N . LEU D 1 93 ? -20.097 -11.079 -19.499 1.00 31.99 93 LEU D N 1
ATOM 9883 C CA . LEU D 1 93 ? -19.808 -10.171 -18.401 1.00 31.80 93 LEU D CA 1
ATOM 9884 C C . LEU D 1 93 ? -18.669 -10.664 -17.504 1.00 29.72 93 LEU D C 1
ATOM 9885 O O . LEU D 1 93 ? -17.880 -9.864 -17.003 1.00 32.09 93 LEU D O 1
ATOM 9890 N N . GLN D 1 94 ? -18.571 -11.974 -17.315 1.00 31.80 94 GLN D N 1
ATOM 9891 C CA . GLN D 1 94 ? -17.547 -12.530 -16.439 1.00 32.21 94 GLN D CA 1
ATOM 9892 C C . GLN D 1 94 ? -16.190 -12.697 -17.122 1.00 34.40 94 GLN D C 1
ATOM 9893 O O . GLN D 1 94 ? -15.151 -12.531 -16.482 1.00 30.25 94 GLN D O 1
ATOM 9899 N N . LEU D 1 95 ? -16.193 -13.034 -18.412 1.00 32.88 95 LEU D N 1
ATOM 9900 C CA . LEU D 1 95 ? -14.966 -13.524 -19.047 1.00 28.09 95 LEU D CA 1
ATOM 9901 C C . LEU D 1 95 ? -14.662 -13.036 -20.467 1.00 34.84 95 LEU D C 1
ATOM 9902 O O . LEU D 1 95 ? -13.631 -13.421 -21.028 1.00 33.48 95 LEU D O 1
ATOM 9907 N N . GLU D 1 96 ? -15.527 -12.217 -21.063 1.00 26.30 96 GLU D N 1
ATOM 9908 C CA . GLU D 1 96 ? -15.258 -11.757 -22.432 1.00 28.93 96 GLU D CA 1
ATOM 9909 C C . GLU D 1 96 ? -13.927 -11.011 -22.525 1.00 31.81 96 GLU D C 1
ATOM 9910 O O . GLU D 1 96 ? -13.177 -11.182 -23.486 1.00 32.86 96 GLU D O 1
ATOM 9916 N N . TYR D 1 97 ? -13.619 -10.199 -21.520 1.00 28.88 97 TYR D N 1
ATOM 9917 C CA . TYR D 1 97 ? -12.357 -9.462 -21.528 1.00 27.83 97 TYR D CA 1
ATOM 9918 C C . TYR D 1 97 ? -11.118 -10.343 -21.267 1.00 25.65 97 TYR D C 1
ATOM 9919 O O . TYR D 1 97 ? -10.147 -10.279 -22.027 1.00 28.90 97 TYR D O 1
ATOM 9928 N N . PRO D 1 98 ? -11.148 -11.170 -20.207 1.00 28.97 98 PRO D N 1
ATOM 9929 C CA . PRO D 1 98 ? -10.059 -12.130 -19.989 1.00 29.14 98 PRO D CA 1
ATOM 9930 C C . PRO D 1 98 ? -9.845 -13.064 -21.185 1.00 31.10 98 PRO D C 1
ATOM 9931 O O . PRO D 1 98 ? -8.701 -13.382 -21.509 1.00 30.26 98 PRO D O 1
ATOM 9935 N N . VAL D 1 99 ? -10.929 -13.494 -21.827 1.00 28.56 99 VAL D N 1
ATOM 9936 C CA . VAL D 1 99 ? -10.826 -14.417 -22.958 1.00 28.49 99 VAL D CA 1
ATOM 9937 C C . VAL D 1 99 ? -10.299 -13.745 -24.222 1.00 26.80 99 VAL D C 1
ATOM 9938 O O . VAL D 1 99 ? -9.435 -14.292 -24.907 1.00 34.61 99 VAL D O 1
ATOM 9942 N N . LEU D 1 100 ? -10.819 -12.565 -24.533 1.00 25.85 100 LEU D N 1
ATOM 9943 C CA . LEU D 1 100 ? -10.342 -11.824 -25.693 1.00 28.31 100 LEU D CA 1
ATOM 9944 C C . LEU D 1 100 ? -8.868 -11.473 -25.528 1.00 32.33 100 LEU D C 1
ATOM 9945 O O . LEU D 1 100 ? -8.099 -11.543 -26.481 1.00 29.55 100 LEU D O 1
ATOM 9950 N N . ASP D 1 101 ? -8.475 -11.097 -24.314 1.00 29.22 101 ASP D N 1
ATOM 9951 C CA . ASP D 1 101 ? -7.076 -10.786 -24.055 1.00 25.63 101 ASP D CA 1
ATOM 9952 C C . ASP D 1 101 ? -6.216 -12.024 -24.264 1.00 26.70 101 ASP D C 1
ATOM 9953 O O . ASP D 1 101 ? -5.168 -11.956 -24.907 1.00 31.25 101 ASP D O 1
ATOM 9958 N N . TRP D 1 102 ? -6.672 -13.152 -23.726 1.00 28.82 102 TRP D N 1
ATOM 9959 C CA . TRP D 1 102 ? -5.990 -14.426 -23.912 1.00 28.58 102 TRP D CA 1
ATOM 9960 C C . TRP D 1 102 ? -5.778 -14.710 -25.399 1.00 32.53 102 TRP D C 1
ATOM 9961 O O . TRP D 1 102 ? -4.655 -14.931 -25.843 1.00 33.79 102 TRP D O 1
ATOM 9972 N N . LEU D 1 103 ? -6.864 -14.701 -26.162 1.00 29.29 103 LEU D N 1
ATOM 9973 C CA . LEU D 1 103 ? -6.773 -14.916 -27.603 1.00 35.09 103 LEU D CA 1
ATOM 9974 C C . LEU D 1 103 ? -5.689 -14.039 -28.215 1.00 35.01 103 LEU D C 1
ATOM 9975 O O . LEU D 1 103 ? -4.866 -14.512 -29.003 1.00 35.18 103 LEU D O 1
ATOM 9980 N N . GLY D 1 104 ? -5.694 -12.762 -27.844 1.00 31.71 104 GLY D N 1
ATOM 9981 C CA . GLY D 1 104 ? -4.718 -11.814 -28.348 1.00 32.77 104 GLY D CA 1
ATOM 9982 C C . GLY D 1 104 ? -3.298 -12.204 -27.986 1.00 34.66 104 GLY D C 1
ATOM 9983 O O . GLY D 1 104 ? -2.393 -12.104 -28.817 1.00 33.46 104 GLY D O 1
ATOM 9984 N N . GLN D 1 105 ? -3.099 -12.650 -26.749 1.00 31.43 105 GLN D N 1
ATOM 9985 C CA . GLN D 1 105 ? -1.784 -13.111 -26.309 1.00 32.93 105 GLN D CA 1
ATOM 9986 C C . GLN D 1 105 ? -1.343 -14.362 -27.080 1.00 38.15 105 GLN D C 1
ATOM 9987 O O . GLN D 1 105 ? -0.187 -14.472 -27.491 1.00 35.00 105 GLN D O 1
ATOM 9993 N N . ARG D 1 106 ? -2.272 -15.297 -27.270 1.00 35.47 106 ARG D N 1
ATOM 9994 C CA . ARG D 1 106 ? -1.992 -16.552 -27.968 1.00 36.41 106 ARG D CA 1
ATOM 9995 C C . ARG D 1 106 ? -1.658 -16.355 -29.446 1.00 33.90 106 ARG D C 1
ATOM 9996 O O . ARG D 1 106 ? -0.778 -17.026 -29.986 1.00 42.48 106 ARG D O 1
ATOM 10004 N N . GLN D 1 107 ? -2.361 -15.436 -30.097 1.00 33.36 107 GLN D N 1
ATOM 10005 C CA . GLN D 1 107 ? -2.179 -15.214 -31.527 1.00 35.14 107 GLN D CA 1
ATOM 10006 C C . GLN D 1 107 ? -1.197 -14.083 -31.809 1.00 37.53 107 GLN D C 1
ATOM 10007 O O . GLN D 1 107 ? -0.847 -13.823 -32.963 1.00 37.00 107 GLN D O 1
ATOM 10013 N N . GLY D 1 108 ? -0.755 -13.412 -30.751 1.00 31.27 108 GLY D N 1
ATOM 10014 C CA . GLY D 1 108 ? 0.185 -12.314 -30.886 1.00 31.19 108 GLY D CA 1
ATOM 10015 C C . GLY D 1 108 ? -0.420 -11.168 -31.671 1.00 38.19 108 GLY D C 1
ATOM 10016 O O . GLY D 1 108 ? 0.258 -10.540 -32.486 1.00 34.19 108 GLY D O 1
ATOM 10017 N N . LYS D 1 109 ? -1.701 -10.898 -31.418 1.00 36.50 109 LYS D N 1
ATOM 10018 C CA . LYS D 1 109 ? -2.426 -9.824 -32.092 1.00 31.31 109 LYS D CA 1
ATOM 10019 C C . LYS D 1 109 ? -3.187 -8.940 -31.101 1.00 29.09 109 LYS D C 1
ATOM 10020 O O . LYS D 1 109 ? -3.664 -9.419 -30.075 1.00 32.28 109 LYS D O 1
ATOM 10026 N N . PRO D 1 110 ? -3.309 -7.645 -31.413 1.00 30.64 110 PRO D N 1
ATOM 10027 C CA . PRO D 1 110 ? -4.159 -6.787 -30.583 1.00 29.36 110 PRO D CA 1
ATOM 10028 C C . PRO D 1 110 ? -5.614 -7.135 -30.857 1.00 31.00 110 PRO D C 1
ATOM 10029 O O . PRO D 1 110 ? -5.946 -7.521 -31.982 1.00 29.74 110 PRO D O 1
ATOM 10033 N N . VAL D 1 111 ? -6.474 -7.013 -29.850 1.00 26.02 111 VAL D N 1
ATOM 10034 C CA . VAL D 1 111 ? -7.872 -7.394 -30.022 1.00 24.46 111 VAL D CA 1
ATOM 10035 C C . VAL D 1 111 ? -8.537 -6.695 -31.200 1.00 28.13 111 VAL D C 1
ATOM 10036 O O . VAL D 1 111 ? -9.318 -7.313 -31.918 1.00 29.83 111 VAL D O 1
ATOM 10040 N N . TYR D 1 112 ? -8.215 -5.423 -31.424 1.00 23.93 112 TYR D N 1
ATOM 10041 C CA . TYR D 1 112 ? -8.862 -4.690 -32.511 1.00 27.52 112 TYR D CA 1
ATOM 10042 C C . TYR D 1 112 ? -8.603 -5.344 -33.869 1.00 29.38 112 TYR D C 1
ATOM 10043 O O . TYR D 1 112 ? -9.416 -5.231 -34.782 1.00 30.19 112 TYR D O 1
ATOM 10052 N N . ASP D 1 113 ? -7.472 -6.030 -33.988 1.00 28.44 113 ASP D N 1
ATOM 10053 C CA . ASP D 1 113 ? -7.171 -6.790 -35.195 1.00 35.30 113 ASP D CA 1
ATOM 10054 C C . ASP D 1 113 ? -8.107 -7.982 -35.303 1.00 34.45 113 ASP D C 1
ATOM 10055 O O . ASP D 1 113 ? -8.636 -8.274 -36.371 1.00 37.05 113 ASP D O 1
ATOM 10060 N N . LEU D 1 114 ? -8.308 -8.665 -34.181 1.00 27.38 114 LEU D N 1
ATOM 10061 C CA . LEU D 1 114 ? -9.095 -9.887 -34.151 1.00 31.36 114 LEU D CA 1
ATOM 10062 C C . LEU D 1 114 ? -10.562 -9.635 -34.482 1.00 36.05 114 LEU D C 1
ATOM 10063 O O . LEU D 1 114 ? -11.255 -10.529 -34.964 1.00 37.99 114 LEU D O 1
ATOM 10068 N N . VAL D 1 115 ? -11.033 -8.417 -34.229 1.00 28.00 115 VAL D N 1
ATOM 10069 C CA . VAL D 1 115 ? -12.438 -8.098 -34.455 1.00 35.72 115 VAL D CA 1
ATOM 10070 C C . VAL D 1 115 ? -12.637 -6.973 -35.463 1.00 35.97 115 VAL D C 1
ATOM 10071 O O . VAL D 1 115 ? -13.738 -6.449 -35.602 1.00 35.23 115 VAL D O 1
ATOM 10075 N N . SER D 1 116 ? -11.574 -6.607 -36.172 1.00 36.23 116 SER D N 1
ATOM 10076 C CA . SER D 1 116 ? -11.643 -5.500 -37.117 1.00 33.30 116 SER D CA 1
ATOM 10077 C C . SER D 1 116 ? -12.719 -5.714 -38.177 1.00 40.21 116 SER D C 1
ATOM 10078 O O . SER D 1 116 ? -13.430 -4.776 -38.548 1.00 44.11 116 SER D O 1
ATOM 10081 N N . SER D 1 125 ? -2.493 1.195 -38.117 1.00 33.38 125 SER D N 1
ATOM 10082 C CA . SER D 1 125 ? -2.438 1.828 -36.800 1.00 41.05 125 SER D CA 1
ATOM 10083 C C . SER D 1 125 ? -3.809 2.344 -36.394 1.00 34.71 125 SER D C 1
ATOM 10084 O O . SER D 1 125 ? -4.560 2.854 -37.225 1.00 38.88 125 SER D O 1
ATOM 10087 N N . LEU D 1 126 ? -4.132 2.206 -35.112 1.00 35.23 126 LEU D N 1
ATOM 10088 C CA . LEU D 1 126 ? -5.446 2.604 -34.613 1.00 32.56 126 LEU D CA 1
ATOM 10089 C C . LEU D 1 126 ? -5.352 3.890 -33.805 1.00 29.75 126 LEU D C 1
ATOM 10090 O O . LEU D 1 126 ? -4.698 3.929 -32.768 1.00 33.22 126 LEU D O 1
ATOM 10095 N N . VAL D 1 127 ? -5.989 4.946 -34.301 1.00 30.40 127 VAL D N 1
ATOM 10096 C CA . VAL D 1 127 ? -6.012 6.231 -33.607 1.00 32.29 127 VAL D CA 1
ATOM 10097 C C . VAL D 1 127 ? -7.465 6.666 -33.460 1.00 28.11 127 VAL D C 1
ATOM 10098 O O . VAL D 1 127 ? -8.195 6.759 -34.448 1.00 28.85 127 VAL D O 1
ATOM 10102 N N . VAL D 1 128 ? -7.893 6.911 -32.223 1.00 23.65 128 VAL D N 1
ATOM 10103 C CA . VAL D 1 128 ? -9.315 7.048 -31.938 1.00 21.94 128 VAL D CA 1
ATOM 10104 C C . VAL D 1 128 ? -9.620 8.359 -31.227 1.00 22.72 128 VAL D C 1
ATOM 10105 O O . VAL D 1 128 ? -8.985 8.679 -30.232 1.00 23.40 128 VAL D O 1
ATOM 10109 N N . PRO D 1 129 ? -10.607 9.118 -31.722 1.00 21.86 129 PRO D N 1
ATOM 10110 C CA . PRO D 1 129 ? -10.917 10.387 -31.055 1.00 22.61 129 PRO D CA 1
ATOM 10111 C C . PRO D 1 129 ? -11.279 10.129 -29.595 1.00 21.19 129 PRO D C 1
ATOM 10112 O O . PRO D 1 129 ? -11.888 9.096 -29.306 1.00 21.75 129 PRO D O 1
ATOM 10116 N N . CYS D 1 130 ? -10.879 11.031 -28.703 1.00 18.70 130 CYS D N 1
ATOM 10117 C CA . CYS D 1 130 ? -11.245 10.938 -27.290 1.00 21.24 130 CYS D CA 1
ATOM 10118 C C . CYS D 1 130 ? -11.650 12.310 -26.766 1.00 20.68 130 CYS D C 1
ATOM 10119 O O . CYS D 1 130 ? -11.392 13.327 -27.394 1.00 17.75 130 CYS D O 1
ATOM 10122 N N . TYR D 1 131 ? -12.317 12.340 -25.618 1.00 21.86 131 TYR D N 1
ATOM 10123 C CA . TYR D 1 131 ? -12.652 13.616 -24.996 1.00 19.23 131 TYR D CA 1
ATOM 10124 C C . TYR D 1 131 ? -12.427 13.533 -23.496 1.00 17.96 131 TYR D C 1
ATOM 10125 O O . TYR D 1 131 ? -12.463 12.452 -22.914 1.00 17.69 131 TYR D O 1
ATOM 10134 N N . ASP D 1 132 ? -12.179 14.697 -22.903 1.00 18.54 132 ASP D N 1
ATOM 10135 C CA . ASP D 1 132 ? -11.986 14.841 -21.469 1.00 19.13 132 ASP D CA 1
ATOM 10136 C C . ASP D 1 132 ? -13.343 14.894 -20.764 1.00 15.22 132 ASP D C 1
ATOM 10137 O O . ASP D 1 132 ? -14.103 15.855 -20.926 1.00 20.69 132 ASP D O 1
ATOM 10142 N N . THR D 1 133 ? -13.631 13.856 -19.983 1.00 18.09 133 THR D N 1
ATOM 10143 C CA . THR D 1 133 ? -14.946 13.702 -19.357 1.00 17.03 133 THR D CA 1
ATOM 10144 C C . THR D 1 133 ? -14.911 14.160 -17.894 1.00 19.47 133 THR D C 1
ATOM 10145 O O . THR D 1 133 ? -15.897 14.039 -17.172 1.00 19.07 133 THR D O 1
ATOM 10149 N N . SER D 1 134 ? -13.781 14.719 -17.479 1.00 16.76 134 SER D N 1
ATOM 10150 C CA . SER D 1 134 ? -13.540 14.995 -16.063 1.00 18.31 134 SER D CA 1
ATOM 10151 C C . SER D 1 134 ? -14.064 16.339 -15.555 1.00 20.05 134 SER D C 1
ATOM 10152 O O . SER D 1 134 ? -13.808 16.704 -14.406 1.00 20.48 134 SER D O 1
ATOM 10155 N N . LEU D 1 135 ? -14.791 17.079 -16.385 1.00 17.58 135 LEU D N 1
ATOM 10156 C CA . LEU D 1 135 ? -15.208 18.428 -16.004 1.00 16.43 135 LEU D CA 1
ATOM 10157 C C . LEU D 1 135 ? -16.539 18.458 -15.225 1.00 16.73 135 LEU D C 1
ATOM 10158 O O . LEU D 1 135 ? -17.584 18.865 -15.747 1.00 17.63 135 LEU D O 1
ATOM 10163 N N . TYR D 1 136 ? -16.462 18.046 -13.959 1.00 18.08 136 TYR D N 1
ATOM 10164 C CA . TYR D 1 136 ? -17.619 17.973 -13.066 1.00 16.02 136 TYR D CA 1
ATOM 10165 C C . TYR D 1 136 ? -17.980 19.318 -12.435 1.00 18.52 136 TYR D C 1
ATOM 10166 O O . TYR D 1 136 ? -17.422 20.353 -12.801 1.00 18.79 136 TYR D O 1
ATOM 10175 N N . PHE D 1 137 ? -18.956 19.318 -11.526 1.00 18.03 137 PHE D N 1
ATOM 10176 C CA . PHE D 1 137 ? -19.314 20.538 -10.816 1.00 15.12 137 PHE D CA 1
ATOM 10177 C C . PHE D 1 137 ? -18.236 20.783 -9.762 1.00 22.07 137 PHE D C 1
ATOM 10178 O O . PHE D 1 137 ? -18.412 20.445 -8.589 1.00 23.02 137 PHE D O 1
ATOM 10186 N N . ASP D 1 138 ? -17.114 21.355 -10.167 1.00 17.11 138 ASP D N 1
ATOM 10187 C CA . ASP D 1 138 ? -15.994 21.487 -9.246 1.00 18.86 138 ASP D CA 1
ATOM 10188 C C . ASP D 1 138 ? -15.935 22.890 -8.636 1.00 18.48 138 ASP D C 1
ATOM 10189 O O . ASP D 1 138 ? -14.992 23.230 -7.913 1.00 21.86 138 ASP D O 1
ATOM 10194 N N . ASP D 1 139 ? -16.982 23.665 -8.897 1.00 18.57 139 ASP D N 1
ATOM 10195 C CA . ASP D 1 139 ? -17.061 25.088 -8.589 1.00 19.57 139 ASP D CA 1
ATOM 10196 C C . ASP D 1 139 ? -18.109 25.434 -7.523 1.00 17.34 139 ASP D C 1
ATOM 10197 O O . ASP D 1 139 ? -18.369 26.611 -7.284 1.00 18.33 139 ASP D O 1
ATOM 10202 N N . LEU D 1 140 ? -18.748 24.428 -6.932 1.00 16.20 140 LEU D N 1
ATOM 10203 C CA . LEU D 1 140 ? -19.920 24.716 -6.097 1.00 21.62 140 LEU D CA 1
ATOM 10204 C C . LEU D 1 140 ? -19.573 25.445 -4.794 1.00 21.56 140 LEU D C 1
ATOM 10205 O O . LEU D 1 140 ? -20.464 25.972 -4.117 1.00 19.99 140 LEU D O 1
ATOM 10210 N N . HIS D 1 141 ? -18.286 25.486 -4.455 1.00 18.81 141 HIS D N 1
ATOM 10211 C CA . HIS D 1 141 ? -17.830 26.229 -3.271 1.00 21.64 141 HIS D CA 1
ATOM 10212 C C . HIS D 1 141 ? -17.624 27.722 -3.547 1.00 22.58 141 HIS D C 1
ATOM 10213 O O . HIS D 1 141 ? -17.455 28.516 -2.614 1.00 24.47 141 HIS D O 1
ATOM 10220 N N . LEU D 1 142 ? -17.627 28.111 -4.821 1.00 23.00 142 LEU D N 1
ATOM 10221 C CA . LEU D 1 142 ? -17.371 29.499 -5.204 1.00 20.69 142 LEU D CA 1
ATOM 10222 C C . LEU D 1 142 ? -18.657 30.268 -5.464 1.00 22.81 142 LEU D C 1
ATOM 10223 O O . LEU D 1 142 ? -19.528 29.807 -6.212 1.00 20.66 142 LEU D O 1
ATOM 10228 N N . ALA D 1 143 ? -18.763 31.443 -4.851 1.00 22.16 143 ALA D N 1
ATOM 10229 C CA . ALA D 1 143 ? -19.908 32.323 -5.041 1.00 23.08 143 ALA D CA 1
ATOM 10230 C C . ALA D 1 143 ? -19.725 33.157 -6.306 1.00 21.90 143 ALA D C 1
ATOM 10231 O O . ALA D 1 143 ? -20.690 33.495 -6.987 1.00 31.61 143 ALA D O 1
ATOM 10233 N N . ASP D 1 144 ? -18.477 33.495 -6.605 1.00 25.61 144 ASP D N 1
ATOM 10234 C CA . ASP D 1 144 ? -18.166 34.403 -7.706 1.00 31.35 144 ASP D CA 1
ATOM 10235 C C . ASP D 1 144 ? -18.196 33.639 -9.036 1.00 34.48 144 ASP D C 1
ATOM 10236 O O . ASP D 1 144 ? -17.356 32.767 -9.265 1.00 34.28 144 ASP D O 1
ATOM 10241 N N . GLU D 1 145 ? -19.171 33.955 -9.893 1.00 30.91 145 GLU D N 1
ATOM 10242 C CA . GLU D 1 145 ? -19.309 33.286 -11.188 1.00 30.10 145 GLU D CA 1
ATOM 10243 C C . GLU D 1 145 ? -17.998 33.358 -11.962 1.00 30.58 145 GLU D C 1
ATOM 10244 O O . GLU D 1 145 ? -17.544 32.360 -12.515 1.00 30.25 145 GLU D O 1
ATOM 10250 N N . ARG D 1 146 ? -17.383 34.536 -11.997 1.00 32.09 146 ARG D N 1
ATOM 10251 C CA . ARG D 1 146 ? -16.121 34.689 -12.713 1.00 31.88 146 ARG D CA 1
ATOM 10252 C C . ARG D 1 146 ? -15.030 33.785 -12.152 1.00 32.38 146 ARG D C 1
ATOM 10253 O O . ARG D 1 146 ? -14.201 33.269 -12.899 1.00 32.86 146 ARG D O 1
ATOM 10261 N N . ALA D 1 147 ? -15.037 33.579 -10.840 1.00 29.31 147 ALA D N 1
ATOM 10262 C CA . ALA D 1 147 ? -14.066 32.693 -10.213 1.00 28.85 147 ALA D CA 1
ATOM 10263 C C . ALA D 1 147 ? -14.362 31.237 -10.559 1.00 25.33 147 ALA D C 1
ATOM 10264 O O . ALA D 1 147 ? -13.447 30.438 -10.783 1.00 26.43 147 ALA D O 1
ATOM 10266 N N . ALA D 1 148 ? -15.644 30.893 -10.588 1.00 24.22 148 ALA D N 1
ATOM 10267 C CA . ALA D 1 148 ? -16.060 29.560 -10.988 1.00 22.67 148 ALA D CA 1
ATOM 10268 C C . ALA D 1 148 ? -15.561 29.289 -12.412 1.00 21.45 148 ALA D C 1
ATOM 10269 O O . ALA D 1 148 ? -14.951 28.257 -12.673 1.00 23.93 148 ALA D O 1
ATOM 10271 N N . VAL D 1 149 ? -15.812 30.235 -13.312 1.00 23.83 149 VAL D N 1
ATOM 10272 C CA . VAL D 1 149 ? -15.364 30.113 -14.705 1.00 24.21 149 VAL D CA 1
ATOM 10273 C C . VAL D 1 149 ? -13.848 29.911 -14.794 1.00 25.76 149 VAL D C 1
ATOM 10274 O O . VAL D 1 149 ? -13.378 28.997 -15.472 1.00 27.80 149 VAL D O 1
ATOM 10278 N N . ALA D 1 150 ? -13.080 30.749 -14.098 1.00 21.93 150 ALA D N 1
ATOM 10279 C CA . ALA D 1 150 ? -11.627 30.617 -14.128 1.00 22.00 150 ALA D CA 1
ATOM 10280 C C . ALA D 1 150 ? -11.170 29.248 -13.623 1.00 19.39 150 ALA D C 1
ATOM 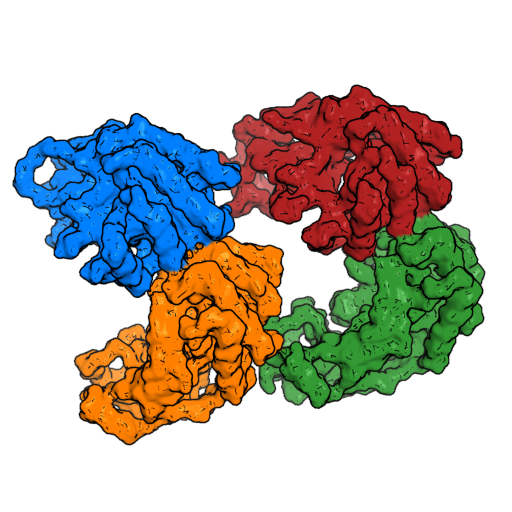10281 O O . ALA D 1 150 ? -10.249 28.653 -14.178 1.00 25.26 150 ALA D O 1
ATOM 10283 N N . LEU D 1 151 ? -11.811 28.747 -12.568 1.00 21.88 151 LEU D N 1
ATOM 10284 C CA . LEU D 1 151 ? -11.490 27.427 -12.029 1.00 25.13 151 LEU D CA 1
ATOM 10285 C C . LEU D 1 151 ? -11.716 26.321 -13.066 1.00 22.80 151 LEU D C 1
ATOM 10286 O O . LEU D 1 151 ? -10.863 25.453 -13.266 1.00 19.52 151 LEU D O 1
ATOM 10291 N N . MET D 1 152 ? -12.869 26.350 -13.722 1.00 23.88 152 MET D N 1
ATOM 10292 C CA . MET D 1 152 ? -13.204 25.309 -14.686 1.00 25.39 152 MET D CA 1
ATOM 10293 C C . MET D 1 152 ? -12.331 25.410 -15.945 1.00 21.61 152 MET D C 1
ATOM 10294 O O . MET D 1 152 ? -11.956 24.383 -16.542 1.00 23.77 152 MET D O 1
ATOM 10299 N N . GLN D 1 153 ? -12.016 26.640 -16.342 1.00 20.32 153 GLN D N 1
ATOM 10300 C CA . GLN D 1 153 ? -11.082 26.870 -17.443 1.00 22.87 153 GLN D CA 1
ATOM 10301 C C . GLN D 1 153 ? -9.749 26.230 -17.086 1.00 23.39 153 GLN D C 1
ATOM 10302 O O . GLN D 1 153 ? -9.156 25.509 -17.880 1.00 24.44 153 GLN D O 1
ATOM 10308 N N . GLU D 1 154 ? -9.285 26.475 -15.865 1.00 24.67 154 GLU D N 1
ATOM 10309 C CA . GLU D 1 154 ? -8.043 25.866 -15.426 1.00 25.57 154 GLU D CA 1
ATOM 10310 C C . GLU D 1 154 ? -8.101 24.338 -15.490 1.00 27.44 154 GLU D C 1
ATOM 10311 O O . GLU D 1 154 ? -7.144 23.702 -15.932 1.00 23.32 154 GLU D O 1
ATOM 10317 N N . GLU D 1 155 ? -9.219 23.738 -15.086 1.00 19.27 155 GLU D N 1
ATOM 10318 C CA . GLU D 1 155 ? -9.321 22.285 -15.144 1.00 23.98 155 GLU D CA 1
ATOM 10319 C C . GLU D 1 155 ? -9.256 21.774 -16.589 1.00 21.27 155 GLU D C 1
ATOM 10320 O O . GLU D 1 155 ? -8.618 20.757 -16.859 1.00 19.58 155 GLU D O 1
ATOM 10326 N N . ALA D 1 156 ? -9.921 22.480 -17.496 1.00 19.33 156 ALA D N 1
ATOM 10327 C CA . ALA D 1 156 ? -9.890 22.141 -18.918 1.00 20.15 156 ALA D CA 1
ATOM 10328 C C . ALA D 1 156 ? -8.456 22.216 -19.435 1.00 20.08 156 ALA D C 1
ATOM 10329 O O . ALA D 1 156 ? -8.007 21.328 -20.158 1.00 19.18 156 ALA D O 1
ATOM 10331 N N . MET D 1 157 ? -7.743 23.272 -19.051 1.00 23.52 157 MET D N 1
ATOM 10332 C CA . MET D 1 157 ? -6.365 23.437 -19.501 1.00 25.29 157 MET D CA 1
ATOM 10333 C C . MET D 1 157 ? -5.440 22.336 -18.970 1.00 24.75 157 MET D C 1
ATOM 10334 O O . MET D 1 157 ? -4.443 22.004 -19.611 1.00 24.18 157 MET D O 1
ATOM 10339 N N . GLN D 1 158 ? -5.768 21.755 -17.813 1.00 19.05 158 GLN D N 1
ATOM 10340 C CA . GLN D 1 158 ? -5.010 20.617 -17.305 1.00 19.62 158 GLN D CA 1
ATOM 10341 C C . GLN D 1 158 ? -5.123 19.429 -18.257 1.00 27.53 158 GLN D C 1
ATOM 10342 O O . GLN D 1 158 ? -4.171 18.661 -18.443 1.00 25.26 158 GLN D O 1
ATOM 10348 N N . GLY D 1 159 ? -6.302 19.270 -18.848 1.00 24.67 159 GLY D N 1
ATOM 10349 C CA . GLY D 1 159 ? -6.511 18.218 -19.827 1.00 23.68 159 GLY D CA 1
ATOM 10350 C C . GLY D 1 159 ? -5.829 18.574 -21.138 1.00 20.24 159 GLY D C 1
ATOM 10351 O O . GLY D 1 159 ? -5.224 17.718 -21.786 1.00 21.22 159 GLY D O 1
ATOM 10352 N N . TYR D 1 160 ? -5.917 19.847 -21.511 1.00 22.83 160 TYR D N 1
ATOM 10353 C CA . TYR D 1 160 ? -5.295 20.330 -22.750 1.00 21.21 160 TYR D CA 1
ATOM 10354 C C . TYR D 1 160 ? -3.802 20.022 -22.758 1.00 26.34 160 TYR D C 1
ATOM 10355 O O . TYR D 1 160 ? -3.270 19.508 -23.746 1.00 23.41 160 TYR D O 1
ATOM 10364 N N . ALA D 1 161 ? -3.130 20.338 -21.655 1.00 25.39 161 ALA D N 1
ATOM 10365 C CA . ALA D 1 161 ? -1.696 20.087 -21.533 1.00 21.39 161 ALA D CA 1
ATOM 10366 C C . ALA D 1 161 ? -1.374 18.611 -21.690 1.00 24.70 161 ALA D C 1
ATOM 10367 O O . ALA D 1 161 ? -0.253 18.246 -22.059 1.00 26.44 161 ALA D O 1
ATOM 10369 N N . LYS D 1 162 ? -2.351 17.753 -21.415 1.00 24.79 162 LYS D N 1
ATOM 10370 C CA . LYS D 1 162 ? -2.146 16.312 -21.536 1.00 23.67 162 LYS D CA 1
ATOM 10371 C C . LYS D 1 162 ? -2.566 15.770 -22.908 1.00 23.23 162 LYS D C 1
ATOM 10372 O O . LYS D 1 162 ? -2.528 14.564 -23.140 1.00 29.82 162 LYS D O 1
ATOM 10378 N N . GLY D 1 163 ? -2.990 16.652 -23.802 1.00 24.61 163 GLY D N 1
ATOM 10379 C CA . GLY D 1 163 ? -3.313 16.220 -25.153 1.00 24.82 163 GLY D CA 1
ATOM 10380 C C . GLY D 1 163 ? -4.790 16.224 -25.490 1.00 24.66 163 GLY D C 1
ATOM 10381 O O . GLY D 1 163 ? -5.167 15.988 -26.640 1.00 25.75 163 GLY D O 1
ATOM 10382 N N . GLN D 1 164 ? -5.638 16.484 -24.499 1.00 21.77 164 GLN D N 1
ATOM 10383 C CA . GLN D 1 164 ? -7.070 16.582 -24.759 1.00 19.48 164 GLN D CA 1
ATOM 10384 C C . GLN D 1 164 ? -7.406 17.843 -25.557 1.00 22.99 164 GLN D C 1
ATOM 10385 O O . GLN D 1 164 ? -6.874 18.919 -25.291 1.00 20.46 164 GLN D O 1
ATOM 10391 N N . ARG D 1 165 ? -8.311 17.710 -26.527 1.00 20.06 165 ARG D N 1
ATOM 10392 C CA . ARG D 1 165 ? -8.763 18.850 -27.315 1.00 21.29 165 ARG D CA 1
ATOM 10393 C C . ARG D 1 165 ? -10.283 19.019 -27.263 1.00 15.52 165 ARG D C 1
ATOM 10394 O O . ARG D 1 165 ? -10.809 20.064 -27.636 1.00 20.54 165 ARG D O 1
ATOM 10402 N N . HIS D 1 166 ? -10.978 17.982 -26.800 1.00 17.58 166 HIS D N 1
ATOM 10403 C CA . HIS D 1 166 ? -12.438 17.990 -26.747 1.00 18.68 166 HIS D CA 1
ATOM 10404 C C . HIS D 1 166 ? -12.866 17.712 -25.316 1.00 16.10 166 HIS D C 1
ATOM 10405 O O . HIS D 1 166 ? -12.228 16.930 -24.619 1.00 18.25 166 HIS D O 1
ATOM 10412 N N . PHE D 1 167 ? -13.928 18.380 -24.887 1.00 17.53 167 PHE D N 1
ATOM 10413 C CA . PHE D 1 167 ? -14.278 18.386 -23.474 1.00 15.49 167 PHE D CA 1
ATOM 10414 C C . PHE D 1 167 ? -15.771 18.173 -23.281 1.00 16.66 167 PHE D C 1
ATOM 10415 O O . PHE D 1 167 ? -16.588 18.836 -23.911 1.00 17.73 167 PHE D O 1
ATOM 10423 N N . LYS D 1 168 ? -16.111 17.241 -22.402 1.00 17.40 168 LYS D N 1
ATOM 10424 C CA . LYS D 1 168 ? -17.498 17.065 -21.994 1.00 19.98 168 LYS D CA 1
ATOM 10425 C C . LYS D 1 168 ? -17.683 17.727 -20.638 1.00 17.86 168 LYS D C 1
ATOM 10426 O O . LYS D 1 168 ? -17.033 17.363 -19.661 1.00 19.29 168 LYS D O 1
ATOM 10432 N N . ILE D 1 169 ? -18.553 18.721 -20.618 1.00 16.87 169 ILE D N 1
ATOM 10433 C CA . ILE D 1 169 ? -18.753 19.571 -19.456 1.00 16.62 169 ILE D CA 1
ATOM 10434 C C . ILE D 1 169 ? -20.066 19.193 -18.774 1.00 16.82 169 ILE D C 1
ATOM 10435 O O . ILE D 1 169 ? -21.122 19.170 -19.411 1.00 18.42 169 ILE D O 1
ATOM 10440 N N . LYS D 1 170 ? -20.014 18.892 -17.479 1.00 15.42 170 LYS D N 1
ATOM 10441 C CA . LYS D 1 170 ? -21.254 18.637 -16.753 1.00 16.06 170 LYS D CA 1
ATOM 10442 C C . LYS D 1 170 ? -22.027 19.940 -16.621 1.00 16.45 170 LYS D C 1
ATOM 10443 O O . LYS D 1 170 ? -21.458 20.990 -16.283 1.00 16.45 170 LYS D O 1
ATOM 10449 N N . VAL D 1 171 ? -23.325 19.871 -16.890 1.00 13.46 171 VAL D N 1
ATOM 10450 C CA . VAL D 1 171 ? -24.213 21.004 -16.697 1.00 17.42 171 VAL D CA 1
ATOM 10451 C C . VAL D 1 171 ? -25.435 20.513 -15.913 1.00 13.72 171 VAL D C 1
ATOM 10452 O O . VAL D 1 171 ? -25.519 19.331 -15.561 1.00 15.41 171 VAL D O 1
ATOM 10456 N N . GLY D 1 172 ? -26.361 21.418 -15.619 1.00 14.94 172 GLY D N 1
ATOM 10457 C CA . GLY D 1 172 ? -27.517 21.080 -14.801 1.00 14.06 172 GLY D CA 1
ATOM 10458 C C . GLY D 1 172 ? -27.355 21.488 -13.345 1.00 14.91 172 GLY D C 1
ATOM 10459 O O . GLY D 1 172 ? -28.008 20.931 -12.458 1.00 18.30 172 GLY D O 1
ATOM 10460 N N . ARG D 1 173 ? -26.501 22.470 -13.094 1.00 16.93 173 ARG D N 1
ATOM 10461 C CA . ARG D 1 173 ? -26.283 22.902 -11.713 1.00 18.01 173 ARG D CA 1
ATOM 10462 C C . ARG D 1 173 ? -27.590 23.287 -11.008 1.00 17.15 173 ARG D C 1
ATOM 10463 O O . ARG D 1 173 ? -27.722 23.093 -9.792 1.00 14.96 173 ARG D O 1
ATOM 10471 N N . GLY D 1 174 ? -28.550 23.826 -11.759 1.00 15.17 174 GLY D N 1
ATOM 10472 C CA . GLY D 1 174 ? -29.786 24.319 -11.178 1.00 19.96 174 GLY D CA 1
ATOM 10473 C C . GLY D 1 174 ? -30.835 23.254 -10.921 1.00 13.15 174 GLY D C 1
ATOM 10474 O O . GLY D 1 174 ? -31.876 23.538 -10.326 1.00 16.19 174 GLY D O 1
ATOM 10475 N N . GLY D 1 175 ? -30.574 22.025 -11.357 1.00 16.02 175 GLY D N 1
ATOM 10476 C CA . GLY D 1 175 ? -31.552 20.961 -11.176 1.00 18.34 175 GLY D CA 1
ATOM 10477 C C . GLY D 1 175 ? -31.698 20.555 -9.715 1.00 16.60 175 GLY D C 1
ATOM 10478 O O . GLY D 1 175 ? -32.809 20.317 -9.226 1.00 18.11 175 GLY D O 1
ATOM 10479 N N . ARG D 1 176 ? -30.569 20.476 -9.018 1.00 15.52 176 ARG D N 1
ATOM 10480 C CA . ARG D 1 176 ? -30.558 20.000 -7.636 1.00 16.10 176 ARG D CA 1
ATOM 10481 C C . ARG D 1 176 ? -29.608 20.788 -6.727 1.00 16.80 176 ARG D C 1
ATOM 10482 O O . ARG D 1 176 ? -29.963 21.135 -5.595 1.00 18.86 176 ARG D O 1
ATOM 10490 N N . HIS D 1 177 ? -28.403 21.067 -7.213 1.00 15.14 177 HIS D N 1
ATOM 10491 C CA . HIS D 1 177 ? -27.337 21.557 -6.342 1.00 17.15 177 HIS D CA 1
ATOM 10492 C C . HIS D 1 177 ? -27.249 23.071 -6.111 1.00 16.46 177 HIS D C 1
ATOM 10493 O O . HIS D 1 177 ? -26.669 23.506 -5.104 1.00 19.14 177 HIS D O 1
ATOM 10500 N N . MET D 1 178 ? -27.795 23.863 -7.029 1.00 18.71 178 MET D N 1
ATOM 10501 C CA . MET D 1 178 ? -27.826 25.325 -6.922 1.00 18.34 178 MET D CA 1
ATOM 10502 C C . MET D 1 178 ? -29.225 25.792 -7.279 1.00 16.00 178 MET D C 1
ATOM 10503 O O . MET D 1 178 ? -29.963 25.043 -7.922 1.00 16.60 178 MET D O 1
ATOM 10508 N N . PRO D 1 179 ? -29.595 27.036 -6.909 1.00 16.91 179 PRO D N 1
ATOM 10509 C CA . PRO D 1 179 ? -30.880 27.603 -7.332 1.00 17.26 179 PRO D CA 1
ATOM 10510 C C . PRO D 1 179 ? -31.022 27.498 -8.854 1.00 16.55 179 PRO D C 1
ATOM 10511 O O . PRO D 1 179 ? -30.036 27.649 -9.568 1.00 16.60 179 PRO D O 1
ATOM 10515 N N . LEU D 1 180 ? -32.233 27.233 -9.329 1.00 17.17 180 LEU D N 1
ATOM 10516 C CA . LEU D 1 180 ? -32.458 26.914 -10.735 1.00 17.75 180 LEU D CA 1
ATOM 10517 C C . LEU D 1 180 ? -31.857 27.940 -11.706 1.00 17.81 180 LEU D C 1
ATOM 10518 O O . LEU D 1 180 ? -31.098 27.591 -12.607 1.00 18.25 180 LEU D O 1
ATOM 10523 N N . TRP D 1 181 ? -32.188 29.209 -11.524 1.00 17.72 181 TRP D N 1
ATOM 10524 C CA . TRP D 1 181 ? -31.807 30.193 -12.521 1.00 19.59 181 TRP D CA 1
ATOM 10525 C C . TRP D 1 181 ? -30.339 30.559 -12.400 1.00 17.97 181 TRP D C 1
ATOM 10526 O O . TRP D 1 181 ? -29.634 30.672 -13.407 1.00 21.21 181 TRP D O 1
ATOM 10537 N N . GLU D 1 182 ? -29.875 30.730 -11.166 1.00 18.72 182 GLU D N 1
ATOM 10538 C CA . GLU D 1 182 ? -28.455 31.007 -10.945 1.00 17.60 182 GLU D CA 1
ATOM 10539 C C . GLU D 1 182 ? -27.583 29.853 -11.445 1.00 19.05 182 GLU D C 1
ATOM 10540 O O . GLU D 1 182 ? -26.536 30.069 -12.058 1.00 21.53 182 GLU D O 1
ATOM 10546 N N . GLY D 1 183 ? -28.014 28.623 -11.194 1.00 18.01 183 GLY D N 1
ATOM 10547 C CA . GLY D 1 183 ? -27.232 27.473 -11.612 1.00 15.77 183 GLY D CA 1
ATOM 10548 C C . GLY D 1 183 ? -27.157 27.343 -13.126 1.00 16.99 183 GLY D C 1
ATOM 10549 O O . GLY D 1 183 ? -26.143 26.923 -13.685 1.00 16.62 183 GLY D O 1
ATOM 10550 N N . THR D 1 184 ? -28.237 27.716 -13.788 1.00 16.10 184 THR D N 1
ATOM 10551 C CA . THR D 1 184 ? -28.294 27.619 -15.241 1.00 17.19 184 THR D CA 1
ATOM 10552 C C . THR D 1 184 ? -27.440 28.727 -15.850 1.00 19.41 184 THR D C 1
ATOM 10553 O O . THR D 1 184 ? -26.723 28.500 -16.828 1.00 16.77 184 THR D O 1
ATOM 10557 N N . LYS D 1 185 ? -27.513 29.918 -15.262 1.00 19.44 185 LYS D N 1
ATOM 10558 C CA . LYS D 1 185 ? -26.617 31.004 -15.644 1.00 21.90 185 LYS D CA 1
ATOM 10559 C C . LYS D 1 185 ? -25.167 30.567 -15.493 1.00 21.78 185 LYS D C 1
ATOM 10560 O O . LYS D 1 185 ? -24.336 30.850 -16.358 1.00 18.93 185 LYS D O 1
ATOM 10566 N N . ARG D 1 186 ? -24.874 29.864 -14.400 1.00 17.22 186 ARG D N 1
ATOM 10567 C CA . ARG D 1 186 ? -23.525 29.376 -14.119 1.00 18.94 186 ARG D CA 1
ATOM 10568 C C . ARG D 1 186 ? -23.093 28.318 -15.146 1.00 23.42 186 ARG D C 1
ATOM 10569 O O . ARG D 1 186 ? -21.947 28.322 -15.593 1.00 24.17 186 ARG D O 1
ATOM 10577 N N . ASP D 1 187 ? -24.014 27.429 -15.525 1.00 16.74 187 ASP D N 1
ATOM 10578 C CA . ASP D 1 187 ? -23.728 26.401 -16.532 1.00 17.56 187 ASP D CA 1
ATOM 10579 C C . ASP D 1 187 ? -23.235 27.071 -17.804 1.00 19.05 187 ASP D C 1
ATOM 10580 O O . ASP D 1 187 ? -22.226 26.682 -18.385 1.00 20.59 187 ASP D O 1
ATOM 10585 N N . ILE D 1 188 ? -23.992 28.066 -18.241 1.00 18.90 188 ILE D N 1
ATOM 10586 C CA . ILE D 1 188 ? -23.731 28.758 -19.498 1.00 19.12 188 ILE D CA 1
ATOM 10587 C C . ILE D 1 188 ? -22.387 29.465 -19.453 1.00 23.14 188 ILE D C 1
ATOM 10588 O O . ILE D 1 188 ? -21.595 29.364 -20.388 1.00 20.76 188 ILE D O 1
ATOM 10593 N N . ALA D 1 189 ? -22.131 30.171 -18.362 1.00 18.70 189 ALA D N 1
ATOM 10594 C CA . ALA D 1 189 ? -20.878 30.899 -18.217 1.00 22.72 189 ALA D CA 1
ATOM 10595 C C . ALA D 1 189 ? -19.694 29.949 -18.258 1.00 21.81 189 ALA D C 1
ATOM 10596 O O . ALA D 1 189 ? -18.682 30.230 -18.909 1.00 22.05 189 ALA D O 1
ATOM 10598 N N . ILE D 1 190 ? -19.824 28.820 -17.567 1.00 18.67 190 ILE D N 1
ATOM 10599 C CA . ILE D 1 190 ? -18.765 27.813 -17.521 1.00 16.40 190 ILE D CA 1
ATOM 10600 C C . ILE D 1 190 ? -18.499 27.186 -18.893 1.00 20.82 190 ILE D C 1
ATOM 10601 O O . ILE D 1 190 ? -17.348 26.982 -19.283 1.00 20.57 190 ILE D O 1
ATOM 10606 N N . VAL D 1 191 ? -19.560 26.851 -19.617 1.00 21.08 191 VAL D N 1
ATOM 10607 C CA . VAL D 1 191 ? -19.381 26.274 -20.943 1.00 17.19 191 VAL D CA 1
ATOM 10608 C C . VAL D 1 191 ? -18.687 27.271 -21.868 1.00 19.16 191 VAL D C 1
ATOM 10609 O O . VAL D 1 191 ? -17.726 26.920 -22.555 1.00 20.11 191 VAL D O 1
ATOM 10613 N N A ARG D 1 192 ? -19.164 28.514 -21.852 0.48 20.34 192 ARG D N 1
ATOM 10614 N N B ARG D 1 192 ? -19.169 28.508 -21.877 0.52 20.33 192 ARG D N 1
ATOM 10615 C CA A ARG D 1 192 ? -18.570 29.599 -22.631 0.48 24.30 192 ARG D CA 1
ATOM 10616 C CA B ARG D 1 192 ? -18.530 29.565 -22.648 0.52 24.30 192 ARG D CA 1
ATOM 10617 C C A ARG D 1 192 ? -17.096 29.806 -22.297 0.48 24.69 192 ARG D C 1
ATOM 10618 C C B ARG D 1 192 ? -17.056 29.671 -22.302 0.52 24.70 192 ARG D C 1
ATOM 10619 O O A ARG D 1 192 ? -16.277 30.021 -23.186 0.48 25.60 192 ARG D O 1
ATOM 10620 O O B ARG D 1 192 ? -16.197 29.677 -23.181 0.52 25.62 192 ARG D O 1
ATOM 10635 N N . GLY D 1 193 ? -16.766 29.753 -21.010 1.00 21.09 193 GLY D N 1
ATOM 10636 C CA . GLY D 1 193 ? -15.400 29.949 -20.567 1.00 23.23 193 GLY D CA 1
ATOM 10637 C C . GLY D 1 193 ? -14.480 28.852 -21.055 1.00 25.06 193 GLY D C 1
ATOM 10638 O O . GLY D 1 193 ? -13.369 29.113 -21.519 1.00 24.67 193 GLY D O 1
ATOM 10639 N N . ILE D 1 194 ? -14.946 27.614 -20.954 1.00 21.42 194 ILE D N 1
ATOM 10640 C CA . ILE D 1 194 ? -14.146 26.471 -21.364 1.00 22.72 194 ILE D CA 1
ATOM 10641 C C . ILE D 1 194 ? -13.963 26.473 -22.882 1.00 24.65 194 ILE D C 1
ATOM 10642 O O . ILE D 1 194 ? -12.890 26.140 -23.395 1.00 24.20 194 ILE D O 1
ATOM 10647 N N . SER D 1 195 ? -15.015 26.873 -23.586 1.00 22.94 195 SER D N 1
ATOM 10648 C CA . SER D 1 195 ? -14.972 27.025 -25.038 1.00 21.67 195 SER D CA 1
ATOM 10649 C C . SER D 1 195 ? -13.862 27.968 -25.489 1.00 27.80 195 SER D C 1
ATOM 10650 O O . SER D 1 195 ? -13.150 27.694 -26.453 1.00 25.47 195 SER D O 1
ATOM 10653 N N . GLU D 1 196 ? -13.741 29.089 -24.790 1.00 26.05 196 GLU D N 1
ATOM 10654 C CA . GLU D 1 196 ? -12.764 30.111 -25.134 1.00 32.03 196 GLU D CA 1
ATOM 10655 C C . GLU D 1 196 ? -11.340 29.598 -25.000 1.00 28.73 196 GLU D C 1
ATOM 10656 O O . GLU D 1 196 ? -10.469 29.968 -25.787 1.00 35.51 196 GLU D O 1
ATOM 10662 N N . VAL D 1 197 ? -11.089 28.749 -24.015 1.00 24.25 197 VAL D N 1
ATOM 10663 C CA . VAL D 1 197 ? -9.728 28.264 -23.836 1.00 28.01 197 VAL D CA 1
ATOM 10664 C C . VAL D 1 197 ? -9.435 27.020 -24.674 1.00 31.34 197 VAL D C 1
ATOM 10665 O O . VAL D 1 197 ? -8.288 26.779 -25.043 1.00 30.26 197 VAL D O 1
ATOM 10669 N N . ALA D 1 198 ? -10.472 26.252 -25.004 1.00 25.36 198 ALA D N 1
ATOM 10670 C CA . ALA D 1 198 ? -10.295 25.043 -25.806 1.00 29.25 198 ALA D CA 1
ATOM 10671 C C . ALA D 1 198 ? -9.958 25.376 -27.260 1.00 29.70 198 ALA D C 1
ATOM 10672 O O . ALA D 1 198 ? -9.410 24.546 -27.980 1.00 29.50 198 ALA D O 1
ATOM 10674 N N . GLY D 1 199 ? -10.285 26.588 -27.684 1.00 24.52 199 GLY D N 1
ATOM 10675 C CA . GLY D 1 199 ? -10.037 27.000 -29.057 1.00 27.08 199 GLY D CA 1
ATOM 10676 C C . GLY D 1 199 ? -11.140 26.557 -30.004 1.00 26.40 199 GLY D C 1
ATOM 10677 O O . GLY D 1 199 ? -11.963 25.705 -29.661 1.00 26.44 199 GLY D O 1
ATOM 10678 N N . PRO D 1 200 ? -11.157 27.129 -31.214 1.00 23.58 200 PRO D N 1
ATOM 10679 C CA . PRO D 1 200 ? -12.248 26.949 -32.177 1.00 28.67 200 PRO D CA 1
ATOM 10680 C C . PRO D 1 200 ? -12.423 25.508 -32.661 1.00 22.64 200 PRO D C 1
ATOM 10681 O O . PRO D 1 200 ? -13.545 25.127 -32.993 1.00 24.79 200 PRO D O 1
ATOM 10685 N N . ALA D 1 201 ? -11.354 24.723 -32.700 1.00 21.62 201 ALA D N 1
ATOM 10686 C CA . ALA D 1 201 ? -11.458 23.348 -33.170 1.00 22.16 201 ALA D CA 1
ATOM 10687 C C . ALA D 1 201 ? -11.810 22.378 -32.043 1.00 22.55 201 ALA D C 1
ATOM 10688 O O . ALA D 1 201 ? -12.005 21.184 -32.274 1.00 24.91 201 ALA D O 1
ATOM 10690 N N . GLY D 1 202 ? -11.869 22.886 -30.817 1.00 22.52 202 GLY D N 1
ATOM 10691 C CA . GLY D 1 202 ? -12.192 22.026 -29.694 1.00 21.24 202 GLY D CA 1
ATOM 10692 C C . GLY D 1 202 ? -13.681 21.721 -29.677 1.00 17.21 202 GLY D C 1
ATOM 10693 O O . GLY D 1 202 ? -14.508 22.632 -29.669 1.00 18.77 202 GLY D O 1
ATOM 10694 N N . LYS D 1 203 ? -14.025 20.435 -29.708 1.00 19.62 203 LYS D N 1
ATOM 10695 C CA . LYS D 1 203 ? -15.423 20.020 -29.603 1.00 16.53 203 LYS D CA 1
ATOM 10696 C C . LYS D 1 203 ? -15.877 20.060 -28.143 1.00 17.22 203 LYS D C 1
ATOM 10697 O O . LYS D 1 203 ? -15.180 19.551 -27.267 1.00 19.75 203 LYS D O 1
ATOM 10703 N N . ILE D 1 204 ? -17.054 20.630 -27.900 1.00 19.22 204 ILE D N 1
ATOM 10704 C CA . ILE D 1 204 ? -17.605 20.694 -26.548 1.00 18.60 204 ILE D CA 1
ATOM 10705 C C . ILE D 1 204 ? -18.867 19.855 -26.479 1.00 16.87 204 ILE D C 1
ATOM 10706 O O . ILE D 1 204 ? -19.784 20.045 -27.277 1.00 18.01 204 ILE D O 1
ATOM 10711 N N . MET D 1 205 ? -18.915 18.925 -25.537 1.00 17.31 205 MET D N 1
ATOM 10712 C CA . MET D 1 205 ? -20.144 18.200 -25.258 1.00 17.28 205 MET D CA 1
ATOM 10713 C C . MET D 1 205 ? -20.652 18.646 -23.912 1.00 19.14 205 MET D C 1
ATOM 10714 O O . MET D 1 205 ? -19.864 18.972 -23.028 1.00 20.86 205 MET D O 1
ATOM 10719 N N . ILE D 1 206 ? -21.966 18.681 -23.760 1.00 16.74 206 ILE D N 1
ATOM 10720 C CA . ILE D 1 206 ? -22.542 19.027 -22.470 1.00 14.85 206 ILE D CA 1
ATOM 10721 C C . ILE D 1 206 ? -23.435 17.876 -22.024 1.00 16.70 206 ILE D C 1
ATOM 10722 O O . ILE D 1 206 ? -24.151 17.283 -22.832 1.00 16.25 206 ILE D O 1
ATOM 10727 N N . ASP D 1 207 ? -23.363 17.549 -20.735 1.00 16.55 207 ASP D N 1
ATOM 10728 C CA . ASP D 1 207 ? -24.076 16.420 -20.163 1.00 16.22 207 ASP D CA 1
ATOM 10729 C C . ASP D 1 207 ? -24.829 16.947 -18.949 1.00 17.57 207 ASP D C 1
ATOM 10730 O O . ASP D 1 207 ? -24.214 17.384 -17.980 1.00 17.77 207 ASP D O 1
ATOM 10735 N N . ALA D 1 208 ? -26.156 16.921 -19.016 1.00 15.90 208 ALA D N 1
ATOM 10736 C CA . ALA D 1 208 ? -26.975 17.471 -17.940 1.00 16.39 208 ALA D CA 1
ATOM 10737 C C . ALA D 1 208 ? -27.380 16.442 -16.878 1.00 16.66 208 ALA D C 1
ATOM 10738 O O . ALA D 1 208 ? -27.986 16.808 -15.876 1.00 16.25 208 ALA D O 1
ATOM 10740 N N . ASN D 1 209 ? -27.023 15.177 -17.084 1.00 15.51 209 ASN D N 1
ATOM 10741 C CA . ASN D 1 209 ? -27.491 14.103 -16.209 1.00 15.00 209 ASN D CA 1
ATOM 10742 C C . ASN D 1 209 ? -28.971 14.266 -15.885 1.00 17.24 209 ASN D C 1
ATOM 10743 O O . ASN D 1 209 ? -29.395 14.128 -14.723 1.00 15.82 209 ASN D O 1
ATOM 10748 N N . ASN D 1 210 ? -29.742 14.562 -16.934 1.00 14.69 210 ASN D N 1
ATOM 10749 C CA . ASN D 1 210 ? -31.203 14.639 -16.880 1.00 14.20 210 ASN D CA 1
ATOM 10750 C C . ASN D 1 210 ? -31.782 15.800 -16.065 1.00 14.45 210 ASN D C 1
ATOM 10751 O O . ASN D 1 210 ? -32.979 15.836 -15.793 1.00 15.71 210 ASN D O 1
ATOM 10756 N N . ALA D 1 211 ? -30.946 16.773 -15.723 1.00 16.06 211 ALA D N 1
ATOM 10757 C CA . ALA D 1 211 ? -31.352 17.842 -14.825 1.00 18.16 211 ALA D CA 1
ATOM 10758 C C . ALA D 1 211 ? -32.184 18.948 -15.478 1.00 16.48 211 ALA D C 1
ATOM 10759 O O . ALA D 1 211 ? -32.645 19.866 -14.808 1.00 19.30 211 ALA D O 1
ATOM 10761 N N . TYR D 1 212 ? -32.340 18.896 -16.794 1.00 13.94 212 TYR D N 1
ATOM 10762 C CA . TYR D 1 212 ? -33.072 19.943 -17.499 1.00 16.16 212 TYR D CA 1
ATOM 10763 C C . TYR D 1 212 ? -34.486 19.464 -17.828 1.00 14.60 212 TYR D C 1
ATOM 10764 O O . TYR D 1 212 ? -34.841 18.329 -17.517 1.00 17.42 212 TYR D O 1
ATOM 10773 N N . ASN D 1 213 ? -35.284 20.356 -18.415 1.00 15.17 213 ASN D N 1
ATOM 10774 C CA . ASN D 1 213 ? -36.474 19.994 -19.180 1.00 15.97 213 ASN D CA 1
ATOM 10775 C C . ASN D 1 213 ? -36.304 20.615 -20.574 1.00 16.30 213 ASN D C 1
ATOM 10776 O O . ASN D 1 213 ? -35.255 21.196 -20.856 1.00 15.94 213 ASN D O 1
ATOM 10781 N N . LEU D 1 214 ? -37.300 20.502 -21.444 1.00 15.57 214 LEU D N 1
ATOM 10782 C CA . LEU D 1 214 ? -37.074 20.924 -22.824 1.00 17.45 214 LEU D CA 1
ATOM 10783 C C . LEU D 1 214 ? -36.802 22.423 -22.916 1.00 16.65 214 LEU D C 1
ATOM 10784 O O . LEU D 1 214 ? -35.911 22.853 -23.644 1.00 17.42 214 LEU D O 1
ATOM 10789 N N . ASN D 1 215 ? -37.563 23.225 -22.180 1.00 16.85 215 ASN D N 1
ATOM 10790 C CA . ASN D 1 215 ? -37.370 24.666 -22.276 1.00 16.61 215 ASN D CA 1
ATOM 10791 C C . ASN D 1 215 ? -36.066 25.158 -21.639 1.00 19.64 215 ASN D C 1
ATOM 10792 O O . ASN D 1 215 ? -35.446 26.097 -22.150 1.00 17.36 215 ASN D O 1
ATOM 10797 N N . LEU D 1 216 ? -35.624 24.513 -20.556 1.00 18.02 216 LEU D N 1
ATOM 10798 C CA . LEU D 1 216 ? -34.322 24.847 -19.981 1.00 16.96 216 LEU D CA 1
ATOM 10799 C C . LEU D 1 216 ? -33.224 24.511 -20.978 1.00 18.07 216 LEU D C 1
ATOM 10800 O O . LEU D 1 216 ? -32.232 25.228 -21.107 1.00 18.79 216 LEU D O 1
ATOM 10805 N N . THR D 1 217 ? -33.414 23.405 -21.681 1.00 17.13 217 THR D N 1
ATOM 10806 C CA . THR D 1 217 ? -32.454 22.957 -22.678 1.00 19.50 217 THR D CA 1
ATOM 10807 C C . THR D 1 217 ? -32.351 23.965 -23.814 1.00 18.29 217 THR D C 1
ATOM 10808 O O . THR D 1 217 ? -31.248 24.336 -24.222 1.00 19.05 217 THR D O 1
ATOM 10812 N N . LYS D 1 218 ? -33.499 24.424 -24.305 1.00 20.23 218 LYS D N 1
ATOM 10813 C CA . LYS D 1 218 ? -33.524 25.386 -25.405 1.00 17.34 218 LYS D CA 1
ATOM 10814 C C . LYS D 1 218 ? -32.890 26.716 -25.008 1.00 21.58 218 LYS D C 1
ATOM 10815 O O . LYS D 1 218 ? -32.201 27.346 -25.808 1.00 22.49 218 LYS D O 1
ATOM 10821 N N . GLU D 1 219 ? -33.129 27.143 -23.773 1.00 19.82 219 GLU D N 1
ATOM 10822 C CA . GLU D 1 219 ? -32.516 28.365 -23.270 1.00 20.39 219 GLU D CA 1
ATOM 10823 C C . GLU D 1 219 ? -30.997 28.219 -23.243 1.00 22.35 219 GLU D C 1
ATOM 10824 O O . GLU D 1 219 ? -30.267 29.139 -23.630 1.00 21.01 219 GLU D O 1
ATOM 10830 N N . VAL D 1 220 ? -30.517 27.067 -22.782 1.00 18.40 220 VAL D N 1
ATOM 10831 C CA . VAL D 1 220 ? -29.076 26.827 -22.711 1.00 17.48 220 VAL D CA 1
ATOM 10832 C C . VAL D 1 220 ? -28.457 26.751 -24.110 1.00 21.02 220 VAL D C 1
ATOM 10833 O O . VAL D 1 220 ? -27.447 27.399 -24.395 1.00 20.02 220 VAL D O 1
ATOM 10837 N N . LEU D 1 221 ? -29.076 25.978 -24.990 1.00 20.76 221 LEU D N 1
ATOM 10838 C CA . LEU D 1 221 ? -28.570 25.833 -26.356 1.00 20.09 221 LEU D CA 1
ATOM 10839 C C . LEU D 1 221 ? -28.538 27.165 -27.098 1.00 20.16 221 LEU D C 1
ATOM 10840 O O . LEU D 1 221 ? -27.564 27.479 -27.784 1.00 22.08 221 LEU D O 1
ATOM 10845 N N . ALA D 1 222 ? -29.599 27.950 -26.965 1.00 21.29 222 ALA D N 1
ATOM 10846 C CA . ALA D 1 222 ? -29.636 29.258 -27.611 1.00 21.98 222 ALA D CA 1
ATOM 10847 C C . ALA D 1 222 ? -28.502 30.156 -27.110 1.00 24.83 222 ALA D C 1
ATOM 10848 O O . ALA D 1 222 ? -27.839 30.827 -27.897 1.00 24.56 222 ALA D O 1
ATOM 10850 N N . ALA D 1 223 ? -28.270 30.151 -25.801 1.00 21.32 223 ALA D N 1
ATOM 10851 C CA . ALA D 1 223 ? -27.224 30.987 -25.212 1.00 21.98 223 ALA D CA 1
ATOM 10852 C C . ALA D 1 223 ? -25.828 30.567 -25.665 1.00 21.27 223 ALA D C 1
ATOM 10853 O O . ALA D 1 223 ? -24.886 31.350 -25.596 1.00 23.69 223 ALA D O 1
ATOM 10855 N N . LEU D 1 224 ? -25.691 29.326 -26.127 1.00 17.58 224 LEU D N 1
ATOM 10856 C CA . LEU D 1 224 ? -24.387 28.805 -26.522 1.00 19.03 224 LEU D CA 1
ATOM 10857 C C . LEU D 1 224 ? -24.275 28.591 -28.028 1.00 20.23 224 LEU D C 1
ATOM 10858 O O . LEU D 1 224 ? -23.474 27.772 -28.477 1.00 21.55 224 LEU D O 1
ATOM 10863 N N . SER D 1 225 ? -25.064 29.330 -28.798 1.00 21.66 225 SER D N 1
ATOM 10864 C CA . SER D 1 225 ? -25.173 29.085 -30.237 1.00 22.50 225 SER D CA 1
ATOM 10865 C C . SER D 1 225 ? -23.875 29.364 -31.000 1.00 27.72 225 SER D C 1
ATOM 10866 O O . SER D 1 225 ? -23.711 28.919 -32.134 1.00 31.15 225 SER D O 1
ATOM 10869 N N . ASP D 1 226 ? -22.962 30.104 -30.386 1.00 26.47 226 ASP D N 1
ATOM 10870 C CA . ASP D 1 226 ? -21.701 30.429 -31.041 1.00 30.87 226 ASP D CA 1
ATOM 10871 C C . ASP D 1 226 ? -20.561 29.571 -30.512 1.00 29.14 226 ASP D C 1
ATOM 10872 O O . ASP D 1 226 ? -19.412 29.714 -30.932 1.00 31.89 226 ASP D O 1
ATOM 10877 N N . VAL D 1 227 ? -20.886 28.679 -29.582 1.00 29.42 227 VAL D N 1
ATOM 10878 C CA . VAL D 1 227 ? -19.930 27.724 -29.059 1.00 17.40 227 VAL D CA 1
ATOM 10879 C C . VAL D 1 227 ? -19.969 26.460 -29.925 1.00 22.76 227 VAL D C 1
ATOM 10880 O O . VAL D 1 227 ? -21.025 26.095 -30.459 1.00 24.09 227 VAL D O 1
ATOM 10884 N N . ASN D 1 228 ? -18.826 25.799 -30.059 1.00 20.44 228 ASN D N 1
ATOM 10885 C CA . ASN D 1 228 ? -18.716 24.588 -30.865 1.00 19.04 228 ASN D CA 1
ATOM 10886 C C . ASN D 1 228 ? -19.290 23.358 -30.160 1.00 18.53 228 ASN D C 1
ATOM 10887 O O . ASN D 1 228 ? -18.556 22.411 -29.877 1.00 18.98 228 ASN D O 1
ATOM 10892 N N . LEU D 1 229 ? -20.596 23.386 -29.889 1.00 17.94 229 LEU D N 1
ATOM 10893 C CA . LEU D 1 229 ? -21.281 22.258 -29.250 1.00 19.99 229 LEU D CA 1
ATOM 10894 C C . LEU D 1 229 ? -21.394 21.094 -30.212 1.00 21.42 229 LEU D C 1
ATOM 10895 O O . LEU D 1 229 ? -21.972 21.232 -31.292 1.00 24.59 229 LEU D O 1
ATOM 10900 N N . TYR D 1 230 ? -20.836 19.958 -29.817 1.00 18.20 230 TYR D N 1
ATOM 10901 C CA . TYR D 1 230 ? -20.847 18.770 -30.651 1.00 18.67 230 TYR D CA 1
ATOM 10902 C C . TYR D 1 230 ? -22.075 17.914 -30.353 1.00 21.89 230 TYR D C 1
ATOM 10903 O O . TYR D 1 230 ? -22.790 17.486 -31.265 1.00 16.73 230 TYR D O 1
ATOM 10912 N N . TRP D 1 231 ? -22.325 17.663 -29.072 1.00 18.83 231 TRP D N 1
ATOM 10913 C CA . TRP D 1 231 ? -23.549 16.973 -28.707 1.00 17.90 231 TRP D CA 1
ATOM 10914 C C . TRP D 1 231 ? -24.059 17.369 -27.336 1.00 19.37 231 TRP D C 1
ATOM 10915 O O . TRP D 1 231 ? -23.315 17.874 -26.494 1.00 19.36 231 TRP D O 1
ATOM 10926 N N . LEU D 1 232 ? -25.355 17.160 -27.162 1.00 14.44 232 LEU D N 1
ATOM 10927 C CA . LEU D 1 232 ? -26.046 17.381 -25.908 1.00 19.09 232 LEU D CA 1
ATOM 10928 C C . LEU D 1 232 ? -26.464 16.010 -25.400 1.00 16.86 232 LEU D C 1
ATOM 10929 O O . LEU D 1 232 ? -27.154 15.255 -26.092 1.00 17.99 232 LEU D O 1
ATOM 10934 N N . GLU D 1 233 ? -26.031 15.686 -24.193 1.00 16.85 233 GLU D N 1
ATOM 10935 C CA . GLU D 1 233 ? -26.214 14.361 -23.638 1.00 15.42 233 GLU D CA 1
ATOM 10936 C C . GLU D 1 233 ? -27.090 14.431 -22.393 1.00 17.47 233 GLU D C 1
ATOM 10937 O O . GLU D 1 233 ? -26.869 15.284 -21.536 1.00 15.40 233 GLU D O 1
ATOM 10943 N N . ALA D 1 234 ? -28.073 13.532 -22.296 1.00 17.15 234 ALA D N 1
ATOM 10944 C CA . ALA D 1 234 ? -28.942 13.451 -21.119 1.00 17.56 234 ALA D CA 1
ATOM 10945 C C . ALA D 1 234 ? -29.502 14.808 -20.676 1.00 17.55 234 ALA D C 1
ATOM 10946 O O . ALA D 1 234 ? -29.410 15.175 -19.501 1.00 17.24 234 ALA D O 1
ATOM 10948 N N . ALA D 1 235 ? -30.100 15.547 -21.601 1.00 15.99 235 ALA D N 1
ATOM 10949 C CA . ALA D 1 235 ? -30.741 16.807 -21.257 1.00 16.01 235 ALA D CA 1
ATOM 10950 C C . ALA D 1 235 ? -31.863 16.574 -20.237 1.00 17.59 235 ALA D C 1
ATOM 10951 O O . ALA D 1 235 ? -31.993 17.293 -19.243 1.00 18.20 235 ALA D O 1
ATOM 10953 N N . PHE D 1 236 ? -32.649 15.538 -20.500 1.00 17.16 236 PHE D N 1
ATOM 10954 C CA . PHE D 1 236 ? -33.731 15.086 -19.639 1.00 15.95 236 PHE D CA 1
ATOM 10955 C C . PHE D 1 236 ? -33.898 13.622 -19.987 1.00 15.35 236 PHE D C 1
ATOM 10956 O O . PHE D 1 236 ? -33.409 13.190 -21.022 1.00 19.82 236 PHE D O 1
ATOM 10964 N N . HIS D 1 237 ? -34.573 12.842 -19.153 1.00 17.10 237 HIS D N 1
ATOM 10965 C CA . HIS D 1 237 ? -34.738 11.428 -19.484 1.00 15.36 237 HIS D CA 1
ATOM 10966 C C . HIS D 1 237 ? -35.323 11.269 -20.890 1.00 16.29 237 HIS D C 1
ATOM 10967 O O . HIS D 1 237 ? -36.252 11.995 -21.273 1.00 15.32 237 HIS D O 1
ATOM 10974 N N . GLU D 1 238 ? -34.764 10.338 -21.662 1.00 15.20 238 GLU D N 1
ATOM 10975 C CA . GLU D 1 238 ? -35.113 10.237 -23.088 1.00 14.95 238 GLU D CA 1
ATOM 10976 C C . GLU D 1 238 ? -36.619 10.128 -23.324 1.00 14.88 238 GLU D C 1
ATOM 10977 O O . GLU D 1 238 ? -37.322 9.392 -22.638 1.00 17.72 238 GLU D O 1
ATOM 10983 N N . ASP D 1 239 ? -37.089 10.873 -24.317 1.00 17.41 239 ASP D N 1
ATOM 10984 C CA . ASP D 1 239 ? -38.514 10.995 -24.617 1.00 17.57 239 ASP D CA 1
ATOM 10985 C C . ASP D 1 239 ? -38.624 11.286 -26.114 1.00 18.21 239 ASP D C 1
ATOM 10986 O O . ASP D 1 239 ? -38.077 12.277 -26.593 1.00 19.47 239 ASP D O 1
ATOM 10991 N N . GLU D 1 240 ? -39.288 10.408 -26.866 1.00 17.11 240 GLU D N 1
ATOM 10992 C CA . GLU D 1 240 ? -39.336 10.588 -28.314 1.00 17.35 240 GLU D CA 1
ATOM 10993 C C . GLU D 1 240 ? -39.945 11.929 -28.724 1.00 20.04 240 GLU D C 1
ATOM 10994 O O . GLU D 1 240 ? -39.430 12.620 -29.599 1.00 21.25 240 GLU D O 1
ATOM 11000 N N . ALA D 1 241 ? -41.043 12.292 -28.077 1.00 18.48 241 ALA D N 1
ATOM 11001 C CA . ALA D 1 241 ? -41.762 13.509 -28.423 1.00 20.55 241 ALA D CA 1
ATOM 11002 C C . ALA D 1 241 ? -40.912 14.738 -28.159 1.00 20.67 241 ALA D C 1
ATOM 11003 O O . ALA D 1 241 ? -40.847 15.646 -28.982 1.00 20.96 241 ALA D O 1
ATOM 11005 N N . LEU D 1 242 ? -40.253 14.773 -27.007 1.00 18.12 242 LEU D N 1
ATOM 11006 C CA . LEU D 1 242 ? -39.437 15.928 -26.677 1.00 15.10 242 LEU D CA 1
ATOM 11007 C C . LEU D 1 242 ? -38.216 16.018 -27.583 1.00 16.98 242 LEU D C 1
ATOM 11008 O O . LEU D 1 242 ? -37.835 17.102 -28.011 1.00 18.81 242 LEU D O 1
ATOM 11013 N N . TYR D 1 243 ? -37.593 14.881 -27.867 1.00 17.46 243 TYR D N 1
ATOM 11014 C CA . TYR D 1 243 ? -36.437 14.898 -28.738 1.00 19.47 243 TYR D CA 1
ATOM 11015 C C . TYR D 1 243 ? -36.838 15.253 -30.179 1.00 17.85 243 TYR D C 1
ATOM 11016 O O . TYR D 1 243 ? -36.087 15.924 -30.886 1.00 17.94 243 TYR D O 1
ATOM 11025 N N . GLU D 1 244 ? -38.015 14.806 -30.613 1.00 19.54 244 GLU D N 1
ATOM 11026 C CA . GLU D 1 244 ? -38.507 15.195 -31.944 1.00 20.51 244 GLU D CA 1
ATOM 11027 C C . GLU D 1 244 ? -38.651 16.710 -32.044 1.00 18.36 244 GLU D C 1
ATOM 11028 O O . GLU D 1 244 ? -38.262 17.324 -33.037 1.00 20.83 244 GLU D O 1
ATOM 11034 N N . ASP D 1 245 ? -39.228 17.304 -31.008 1.00 23.00 245 ASP D N 1
ATOM 11035 C CA . ASP D 1 245 ? -39.384 18.749 -30.924 1.00 20.15 245 ASP D CA 1
ATOM 11036 C C . ASP D 1 245 ? -38.010 19.420 -30.940 1.00 18.64 245 ASP D C 1
ATOM 11037 O O . ASP D 1 245 ? -37.746 20.302 -31.747 1.00 21.70 245 ASP D O 1
ATOM 11042 N N . LEU D 1 246 ? -37.141 18.991 -30.034 1.00 18.56 246 LEU D N 1
ATOM 11043 C CA . LEU D 1 246 ? -35.802 19.557 -29.926 1.00 19.33 246 LEU D CA 1
ATOM 11044 C C . LEU D 1 246 ? -35.021 19.503 -31.244 1.00 23.21 246 LEU D C 1
ATOM 11045 O O . LEU D 1 246 ? -34.373 20.480 -31.618 1.00 20.80 246 LEU D O 1
ATOM 11050 N N . LYS D 1 247 ? -35.073 18.366 -31.937 1.00 21.60 247 LYS D N 1
ATOM 11051 C CA . LYS D 1 247 ? -34.347 18.227 -33.203 1.00 25.24 247 LYS D CA 1
ATOM 11052 C C . LYS D 1 247 ? -34.874 19.200 -34.244 1.00 23.42 247 LYS D C 1
ATOM 11053 O O . LYS D 1 247 ? -34.107 19.774 -35.012 1.00 22.99 247 LYS D O 1
ATOM 11059 N N . GLU D 1 248 ? -36.193 19.372 -34.273 1.00 24.95 248 GLU D N 1
ATOM 11060 C CA . GLU D 1 248 ? -36.838 20.275 -35.218 1.00 24.38 248 GLU D CA 1
ATOM 11061 C C . GLU D 1 248 ? -36.431 21.721 -34.933 1.00 26.91 248 GLU D C 1
ATOM 11062 O O . GLU D 1 248 ? -36.089 22.474 -35.844 1.00 26.77 248 GLU D O 1
ATOM 11068 N N . TRP D 1 249 ? -36.461 22.096 -33.659 1.00 23.42 249 TRP D N 1
ATOM 11069 C CA . TRP D 1 249 ? -36.065 23.434 -33.215 1.00 22.15 249 TRP D CA 1
ATOM 11070 C C . TRP D 1 249 ? -34.605 23.727 -33.585 1.00 23.22 249 TRP D C 1
ATOM 11071 O O . TRP D 1 249 ? -34.287 24.797 -34.089 1.00 25.81 249 TRP D O 1
ATOM 11082 N N . LEU D 1 250 ? -33.723 22.765 -33.339 1.00 20.28 250 LEU D N 1
ATOM 11083 C CA . LEU D 1 250 ? -32.315 22.912 -33.701 1.00 22.17 250 LEU D CA 1
ATOM 11084 C C . LEU D 1 250 ? -32.168 23.098 -35.208 1.00 25.00 250 LEU D C 1
ATOM 11085 O O . LEU D 1 250 ? -31.387 23.933 -35.667 1.00 25.71 250 LEU D O 1
ATOM 11090 N N . GLY D 1 251 ? -32.924 22.310 -35.966 1.00 26.76 251 GLY D N 1
ATOM 11091 C CA . GLY D 1 251 ? -32.875 22.377 -37.416 1.00 30.24 251 GLY D CA 1
ATOM 11092 C C . GLY D 1 251 ? -33.296 23.733 -37.952 1.00 28.22 251 GLY D C 1
ATOM 11093 O O . GLY D 1 251 ? -32.650 24.274 -38.851 1.00 32.63 251 GLY D O 1
ATOM 11094 N N . GLN D 1 252 ? -34.379 24.281 -37.406 1.00 31.04 252 GLN D N 1
ATOM 11095 C CA . GLN D 1 252 ? -34.916 25.560 -37.873 1.00 32.95 252 GLN D CA 1
ATOM 11096 C C . GLN D 1 252 ? -33.942 26.690 -37.586 1.00 36.45 252 GLN D C 1
ATOM 11097 O O . GLN D 1 252 ? -33.952 27.720 -38.260 1.00 34.45 252 GLN D O 1
ATOM 11103 N N . ARG D 1 253 ? -33.105 26.486 -36.577 1.00 30.04 253 ARG D N 1
ATOM 11104 C CA . ARG D 1 253 ? -32.137 27.489 -36.160 1.00 33.78 253 ARG D CA 1
ATOM 11105 C C . ARG D 1 253 ? -30.778 27.281 -36.815 1.00 32.29 253 ARG D C 1
ATOM 11106 O O . ARG D 1 253 ? -29.882 28.113 -36.679 1.00 34.00 253 ARG D O 1
ATOM 11114 N N . GLY D 1 254 ? -30.626 26.165 -37.516 1.00 29.30 254 GLY D N 1
ATOM 11115 C CA . GLY D 1 254 ? -29.358 25.818 -38.127 1.00 28.87 254 GLY D CA 1
ATOM 11116 C C . GLY D 1 254 ? -28.263 25.609 -37.101 1.00 30.15 254 GLY D C 1
ATOM 11117 O O . GLY D 1 254 ? -27.080 25.842 -37.370 1.00 28.38 254 GLY D O 1
ATOM 11118 N N . GLN D 1 255 ? -28.660 25.173 -35.912 1.00 26.47 255 GLN D N 1
ATOM 11119 C CA . GLN D 1 255 ? -27.712 24.840 -34.860 1.00 26.74 255 GLN D CA 1
ATOM 11120 C C . GLN D 1 255 ? -27.417 23.355 -34.930 1.00 24.67 255 GLN D C 1
ATOM 11121 O O . GLN D 1 255 ? -28.309 22.525 -34.732 1.00 24.89 255 GLN D O 1
ATOM 11127 N N . ASN D 1 256 ? -26.163 23.020 -35.214 1.00 21.14 256 ASN D N 1
ATOM 11128 C CA . ASN D 1 256 ? -25.779 21.635 -35.427 1.00 23.58 256 ASN D CA 1
ATOM 11129 C C . ASN D 1 256 ? -25.255 20.971 -34.164 1.00 30.15 256 ASN D C 1
ATOM 11130 O O . ASN D 1 256 ? -24.052 20.957 -33.904 1.00 25.75 256 ASN D O 1
ATOM 11135 N N . VAL D 1 257 ? -26.176 20.414 -33.388 1.00 21.93 257 VAL D N 1
ATOM 11136 C CA . VAL D 1 257 ? -25.837 19.714 -32.162 1.00 23.87 257 VAL D CA 1
ATOM 11137 C C . VAL D 1 257 ? -26.504 18.345 -32.183 1.00 21.20 257 VAL D C 1
ATOM 11138 O O . VAL D 1 257 ? -27.719 18.247 -32.372 1.00 23.54 257 VAL D O 1
ATOM 11142 N N . LEU D 1 258 ? -25.704 17.297 -32.025 1.00 17.49 258 LEU D N 1
ATOM 11143 C CA . LEU D 1 258 ? -26.212 15.934 -31.974 1.00 19.41 258 LEU D CA 1
ATOM 11144 C C . LEU D 1 258 ? -26.887 15.650 -30.639 1.00 21.10 258 LEU D C 1
ATOM 11145 O O . LEU D 1 258 ? -26.579 16.293 -29.634 1.00 19.28 258 LEU D O 1
ATOM 11150 N N . ILE D 1 259 ? -27.795 14.673 -30.645 1.00 20.56 259 ILE D N 1
ATOM 11151 C CA . ILE D 1 259 ? -28.464 14.204 -29.435 1.00 19.06 259 ILE D CA 1
ATOM 11152 C C . ILE D 1 259 ? -27.888 12.870 -29.024 1.00 21.86 259 ILE D C 1
ATOM 11153 O O . ILE D 1 259 ? -27.906 11.903 -29.792 1.00 19.43 259 ILE D O 1
ATOM 11158 N N . ALA D 1 260 ? -27.355 12.824 -27.808 1.00 18.40 260 ALA D N 1
ATOM 11159 C CA . ALA D 1 260 ? -26.723 11.626 -27.291 1.00 16.90 260 ALA D CA 1
ATOM 11160 C C . ALA D 1 260 ? -27.499 11.140 -26.067 1.00 17.99 260 ALA D C 1
ATOM 11161 O O . ALA D 1 260 ? -27.891 11.939 -25.224 1.00 17.75 260 ALA D O 1
ATOM 11163 N N . ASP D 1 261 ? -27.744 9.837 -25.994 1.00 19.11 261 ASP D N 1
ATOM 11164 C CA . ASP D 1 261 ? -28.411 9.255 -24.840 1.00 17.65 261 ASP D CA 1
ATOM 11165 C C . ASP D 1 261 ? -28.132 7.754 -24.768 1.00 20.01 261 ASP D C 1
ATOM 11166 O O . ASP D 1 261 ? -27.557 7.170 -25.706 1.00 20.41 261 ASP D O 1
ATOM 11171 N N . GLY D 1 262 ? -28.510 7.130 -23.656 1.00 19.22 262 GLY D N 1
ATOM 11172 C CA . GLY D 1 262 ? -28.419 5.685 -23.538 1.00 20.77 262 GLY D CA 1
ATOM 11173 C C . GLY D 1 262 ? -27.786 5.148 -22.273 1.00 20.17 262 GLY D C 1
ATOM 11174 O O . GLY D 1 262 ? -27.758 3.944 -22.055 1.00 24.15 262 GLY D O 1
ATOM 11175 N N . GLU D 1 263 ? -27.270 6.030 -21.427 1.00 21.03 263 GLU D N 1
ATOM 11176 C CA . GLU D 1 263 ? -26.583 5.562 -20.234 1.00 24.31 263 GLU D CA 1
ATOM 11177 C C . GLU D 1 263 ? -27.570 5.136 -19.154 1.00 26.14 263 GLU D C 1
ATOM 11178 O O . GLU D 1 263 ? -28.700 5.625 -19.100 1.00 22.41 263 GLU D O 1
ATOM 11184 N N . GLY D 1 264 ? -27.131 4.216 -18.303 1.00 25.05 264 GLY D N 1
ATOM 11185 C CA . GLY D 1 264 ? -27.904 3.804 -17.147 1.00 27.66 264 GLY D CA 1
ATOM 11186 C C . GLY D 1 264 ? -29.170 3.059 -17.506 1.00 23.91 264 GLY D C 1
ATOM 11187 O O . GLY D 1 264 ? -29.181 2.259 -18.431 1.00 26.08 264 GLY D O 1
ATOM 11188 N N . LEU D 1 265 ? -30.241 3.339 -16.771 1.00 28.69 265 LEU D N 1
ATOM 11189 C CA . LEU D 1 265 ? -31.512 2.640 -16.961 1.00 27.88 265 LEU D CA 1
ATOM 11190 C C . LEU D 1 265 ? -32.277 3.204 -18.161 1.00 25.42 265 LEU D C 1
ATOM 11191 O O . LEU D 1 265 ? -33.308 3.852 -17.998 1.00 30.49 265 LEU D O 1
ATOM 11196 N N . ALA D 1 266 ? -31.778 2.933 -19.364 1.00 27.43 266 ALA D N 1
ATOM 11197 C CA . ALA D 1 266 ? -32.311 3.555 -20.579 1.00 23.14 266 ALA D CA 1
ATOM 11198 C C . ALA D 1 266 ? -33.701 3.046 -20.961 1.00 21.49 266 ALA D C 1
ATOM 11199 O O . ALA D 1 266 ? -34.106 1.950 -20.577 1.00 24.88 266 ALA D O 1
ATOM 11201 N N . SER D 1 267 ? -34.433 3.861 -21.710 1.00 22.54 267 SER D N 1
ATOM 11202 C CA . SER D 1 267 ? -35.718 3.439 -22.249 1.00 22.51 267 SER D CA 1
ATOM 11203 C C . SER D 1 267 ? -35.540 2.218 -23.140 1.00 26.37 267 SER D C 1
ATOM 11204 O O . SER D 1 267 ? -34.663 2.200 -24.000 1.00 22.36 267 SER D O 1
ATOM 11207 N N . PRO D 1 268 ? -36.382 1.192 -22.944 1.00 27.33 268 PRO D N 1
ATOM 11208 C CA . PRO D 1 268 ? -36.322 -0.020 -23.769 1.00 26.30 268 PRO D CA 1
ATOM 11209 C C . PRO D 1 268 ? -36.587 0.284 -25.242 1.00 22.74 268 PRO D C 1
ATOM 11210 O O . PRO D 1 268 ? -36.371 -0.572 -26.099 1.00 28.65 268 PRO D O 1
ATOM 11214 N N . HIS D 1 269 ? -37.057 1.494 -25.532 1.00 23.84 269 HIS D N 1
ATOM 11215 C CA . HIS D 1 269 ? -37.407 1.876 -26.894 1.00 24.48 269 HIS D CA 1
ATOM 11216 C C . HIS D 1 269 ? -36.419 2.875 -27.490 1.00 23.23 269 HIS D C 1
ATOM 11217 O O . HIS D 1 269 ? -36.670 3.430 -28.554 1.00 21.07 269 HIS D O 1
ATOM 11224 N N . LEU D 1 270 ? -35.298 3.098 -26.806 1.00 22.35 270 LEU D N 1
ATOM 11225 C CA . LEU D 1 270 ? -34.352 4.138 -27.218 1.00 21.27 270 LEU D CA 1
ATOM 11226 C C . LEU D 1 270 ? -33.821 3.982 -28.648 1.00 19.30 270 LEU D C 1
ATOM 11227 O O . LEU D 1 270 ? -33.763 4.951 -29.401 1.00 21.73 270 LEU D O 1
ATOM 11232 N N . ILE D 1 271 ? -33.426 2.768 -29.019 1.00 24.52 271 ILE D N 1
ATOM 11233 C CA . ILE D 1 271 ? -32.920 2.527 -30.369 1.00 24.19 271 ILE D CA 1
ATOM 11234 C C . ILE D 1 271 ? -34.012 2.729 -31.430 1.00 23.70 271 ILE D C 1
ATOM 11235 O O . ILE D 1 271 ? -33.778 3.334 -32.474 1.00 23.58 271 ILE D O 1
ATOM 11240 N N . GLU D 1 272 ? -35.212 2.240 -31.143 1.00 29.64 272 GLU D N 1
ATOM 11241 C CA . GLU D 1 272 ? -36.358 2.486 -32.003 1.00 24.37 272 GLU D CA 1
ATOM 11242 C C . GLU D 1 272 ? -36.495 3.990 -32.263 1.00 24.71 272 GLU D C 1
ATOM 11243 O O . GLU D 1 272 ? -36.621 4.426 -33.407 1.00 25.21 272 GLU D O 1
ATOM 11249 N N . TRP D 1 273 ? -36.433 4.788 -31.200 1.00 26.43 273 TRP D N 1
ATOM 11250 C CA . TRP D 1 273 ? -36.511 6.246 -31.337 1.00 24.35 273 TRP D CA 1
ATOM 11251 C C . TRP D 1 273 ? -35.362 6.782 -32.175 1.00 19.63 273 TRP D C 1
ATOM 11252 O O . TRP D 1 273 ? -35.522 7.712 -32.966 1.00 24.02 273 TRP D O 1
ATOM 11263 N N . ALA D 1 274 ? -34.189 6.200 -31.986 1.00 18.97 274 ALA D N 1
ATOM 11264 C CA . ALA D 1 274 ? -33.022 6.617 -32.748 1.00 20.24 274 ALA D CA 1
ATOM 11265 C C . ALA D 1 274 ? -33.198 6.322 -34.238 1.00 22.19 274 ALA D C 1
ATOM 11266 O O . ALA D 1 274 ? -32.909 7.168 -35.081 1.00 22.20 274 ALA D O 1
ATOM 11268 N N . THR D 1 275 ? -33.679 5.122 -34.558 1.00 26.63 275 THR D N 1
ATOM 11269 C CA . THR D 1 275 ? -33.866 4.747 -35.962 1.00 27.16 275 THR D CA 1
ATOM 11270 C C . THR D 1 275 ? -34.887 5.659 -36.633 1.00 29.07 275 THR D C 1
ATOM 11271 O O . THR D 1 275 ? -34.929 5.770 -37.858 1.00 26.64 275 THR D O 1
ATOM 11275 N N . ARG D 1 276 ? -35.712 6.317 -35.826 1.00 26.96 276 ARG D N 1
ATOM 11276 C CA . ARG D 1 276 ? -36.683 7.258 -36.355 1.00 26.10 276 ARG D CA 1
ATOM 11277 C C . ARG D 1 276 ? -36.173 8.694 -36.383 1.00 26.73 276 ARG D C 1
ATOM 11278 O O . ARG D 1 276 ? -36.915 9.610 -36.729 1.00 25.54 276 ARG D O 1
ATOM 11286 N N . GLY D 1 277 ? -34.907 8.883 -36.014 1.00 23.41 277 GLY D N 1
ATOM 11287 C CA . GLY D 1 277 ? -34.250 10.169 -36.160 1.00 22.89 277 GLY D CA 1
ATOM 11288 C C . GLY D 1 277 ? -34.278 11.125 -34.971 1.00 24.19 277 GLY D C 1
ATOM 11289 O O . GLY D 1 277 ? -33.947 12.294 -35.120 1.00 21.95 277 GLY D O 1
ATOM 11290 N N . ARG D 1 278 ? -34.662 10.639 -33.795 1.00 23.21 278 ARG D N 1
ATOM 11291 C CA . ARG D 1 278 ? -34.798 11.516 -32.629 1.00 20.85 278 ARG D CA 1
ATOM 11292 C C . ARG D 1 278 ? -33.534 11.560 -31.765 1.00 24.74 278 ARG D C 1
ATOM 11293 O O . ARG D 1 278 ? -33.323 12.514 -31.018 1.00 24.26 278 ARG D O 1
ATOM 11301 N N . VAL D 1 279 ? -32.709 10.522 -31.873 1.00 23.80 279 VAL D N 1
ATOM 11302 C CA . VAL D 1 279 ? -31.474 10.396 -31.103 1.00 20.69 279 VAL D CA 1
ATOM 11303 C C . VAL D 1 279 ? -30.354 9.956 -32.048 1.00 25.14 279 VAL D C 1
ATOM 11304 O O . VAL D 1 279 ? -30.540 9.038 -32.850 1.00 22.42 279 VAL D O 1
ATOM 11308 N N . ASP D 1 280 ? -29.198 10.611 -31.954 1.00 22.45 280 ASP D N 1
ATOM 11309 C CA . ASP D 1 280 ? -28.112 10.396 -32.918 1.00 23.70 280 ASP D CA 1
ATOM 11310 C C . ASP D 1 280 ? -26.994 9.489 -32.421 1.00 26.19 280 ASP D C 1
ATOM 11311 O O . ASP D 1 280 ? -26.380 8.766 -33.205 1.00 25.40 280 ASP D O 1
ATOM 11316 N N . VAL D 1 281 ? -26.722 9.543 -31.121 1.00 21.66 281 VAL D N 1
ATOM 11317 C CA . VAL D 1 281 ? -25.585 8.841 -30.538 1.00 19.88 281 VAL D CA 1
ATOM 11318 C C . VAL D 1 281 ? -26.012 7.973 -29.359 1.00 23.18 281 VAL D C 1
ATOM 11319 O O . VAL D 1 281 ? -26.600 8.473 -28.400 1.00 23.78 281 VAL D O 1
ATOM 11323 N N . LEU D 1 282 ? -25.711 6.679 -29.423 1.00 20.29 282 LEU D N 1
ATOM 11324 C CA . LEU D 1 282 ? -26.089 5.748 -28.364 1.00 20.56 282 LEU D CA 1
ATOM 11325 C C . LEU D 1 282 ? -24.947 5.515 -27.391 1.00 24.88 282 LEU D C 1
ATOM 11326 O O . LEU D 1 282 ? -23.802 5.354 -27.804 1.00 25.90 282 LEU D O 1
ATOM 11331 N N . GLN D 1 283 ? -25.262 5.466 -26.098 1.00 19.80 283 GLN D N 1
ATOM 11332 C CA . GLN D 1 283 ? -24.221 5.499 -25.074 1.00 20.78 283 GLN D CA 1
ATOM 11333 C C . GLN D 1 283 ? -24.258 4.377 -24.037 1.00 19.73 283 GLN D C 1
ATOM 11334 O O . GLN D 1 283 ? -23.943 4.606 -22.867 1.00 24.08 283 GLN D O 1
ATOM 11340 N N . TYR D 1 284 ? -24.631 3.166 -24.447 1.00 19.04 284 TYR D N 1
ATOM 11341 C CA . TYR D 1 284 ? -24.602 2.033 -23.531 1.00 20.91 284 TYR D CA 1
ATOM 11342 C C . TYR D 1 284 ? -23.186 1.804 -23.003 1.00 21.07 284 TYR D C 1
ATOM 11343 O O . TYR D 1 284 ? -22.211 2.161 -23.661 1.00 22.67 284 TYR D O 1
ATOM 11352 N N . ASP D 1 285 ? -23.086 1.240 -21.803 1.00 25.69 285 ASP D N 1
ATOM 11353 C CA . ASP D 1 285 ? -21.804 1.105 -21.111 1.00 24.91 285 ASP D CA 1
ATOM 11354 C C . ASP D 1 285 ? -20.912 0.033 -21.746 1.00 23.64 285 ASP D C 1
ATOM 11355 O O . ASP D 1 285 ? -21.393 -0.989 -22.247 1.00 27.09 285 ASP D O 1
ATOM 11360 N N . ILE D 1 286 ? -19.605 0.283 -21.710 1.00 26.71 286 ILE D N 1
ATOM 11361 C CA . ILE D 1 286 ? -18.607 -0.602 -22.316 1.00 26.49 286 ILE D CA 1
ATOM 11362 C C . ILE D 1 286 ? -18.396 -1.896 -21.511 1.00 27.06 286 ILE D C 1
ATOM 11363 O O . ILE D 1 286 ? -17.880 -2.893 -22.027 1.00 22.27 286 ILE D O 1
ATOM 11368 N N . ILE D 1 287 ? -18.821 -1.893 -20.251 1.00 24.58 287 ILE D N 1
ATOM 11369 C CA . ILE D 1 287 ? -18.697 -3.075 -19.410 1.00 25.37 287 ILE D CA 1
ATOM 11370 C C . ILE D 1 287 ? -20.019 -3.841 -19.334 1.00 27.59 287 ILE D C 1
ATOM 11371 O O . ILE D 1 287 ? -20.050 -5.067 -19.449 1.00 32.21 287 ILE D O 1
ATOM 11376 N N . TRP D 1 288 ? -21.104 -3.103 -19.125 1.00 29.20 288 TRP D N 1
ATOM 11377 C CA . TRP D 1 288 ? -22.450 -3.668 -19.150 1.00 34.07 288 TRP D CA 1
ATOM 11378 C C . TRP D 1 288 ? -23.304 -2.821 -20.083 1.00 30.31 288 TRP D C 1
ATOM 11379 O O . TRP D 1 288 ? -23.568 -1.653 -19.801 1.00 32.80 288 TRP D O 1
ATOM 11390 N N . PRO D 1 289 ? -23.763 -3.407 -21.198 1.00 35.22 289 PRO D N 1
ATOM 11391 C CA . PRO D 1 289 ? -23.752 -4.830 -21.558 1.00 30.52 289 PRO D CA 1
ATOM 11392 C C . PRO D 1 289 ? -22.405 -5.373 -22.053 1.00 28.83 289 PRO D C 1
ATOM 11393 O O . PRO D 1 289 ? -22.271 -6.588 -22.205 1.00 31.88 289 PRO D O 1
ATOM 11397 N N . GLY D 1 290 ? -21.433 -4.505 -22.314 1.00 30.27 290 GLY D N 1
ATOM 11398 C CA . GLY D 1 290 ? -20.085 -4.976 -22.596 1.00 27.75 290 GLY D CA 1
ATOM 11399 C C . GLY D 1 290 ? -19.645 -5.000 -24.049 1.00 29.20 290 GLY D C 1
ATOM 11400 O O . GLY D 1 290 ? -20.299 -4.432 -24.925 1.00 29.25 290 GLY D O 1
ATOM 11401 N N . PHE D 1 291 ? -18.525 -5.677 -24.290 1.00 27.92 291 PHE D N 1
ATOM 11402 C CA . PHE D 1 291 ? -17.802 -5.599 -25.558 1.00 29.50 291 PHE D CA 1
ATOM 11403 C C . PHE D 1 291 ? -18.451 -6.417 -26.675 1.00 29.12 291 PHE D C 1
ATOM 11404 O O . PHE D 1 291 ? -18.696 -5.902 -27.766 1.00 26.45 291 PHE D O 1
ATOM 11412 N N . THR D 1 292 ? -18.709 -7.693 -26.405 1.00 32.38 292 THR D N 1
ATOM 11413 C CA . THR D 1 292 ? -19.348 -8.576 -27.382 1.00 30.80 292 THR D CA 1
ATOM 11414 C C . THR D 1 292 ? -20.709 -8.018 -27.795 1.00 31.46 292 THR D C 1
ATOM 11415 O O . THR D 1 292 ? -21.008 -7.894 -28.984 1.00 29.68 292 THR D O 1
ATOM 11419 N N . HIS D 1 293 ? -21.523 -7.658 -26.807 1.00 34.86 293 HIS D N 1
ATOM 11420 C CA . HIS D 1 293 ? -22.807 -7.011 -27.074 1.00 33.47 293 HIS D CA 1
ATOM 11421 C C . HIS D 1 293 ? -22.637 -5.777 -27.968 1.00 32.46 293 HIS D C 1
ATOM 11422 O O . HIS D 1 293 ? -23.404 -5.578 -28.915 1.00 31.39 293 HIS D O 1
ATOM 11429 N N . TRP D 1 294 ? -21.638 -4.950 -27.668 1.00 26.16 294 TRP D N 1
ATOM 11430 C CA . TRP D 1 294 ? -21.420 -3.707 -28.413 1.00 27.08 294 TRP D CA 1
ATOM 11431 C C . TRP D 1 294 ? -21.026 -3.956 -29.866 1.00 26.89 294 TRP D C 1
ATOM 11432 O O . TRP D 1 294 ? -21.392 -3.187 -30.753 1.00 26.97 294 TRP D O 1
ATOM 11443 N N . MET D 1 295 ? -20.270 -5.021 -30.108 1.00 26.62 295 MET D N 1
ATOM 11444 C CA . MET D 1 295 ? -19.951 -5.403 -31.480 1.00 27.77 295 MET D CA 1
ATOM 11445 C C . MET D 1 295 ? -21.232 -5.671 -32.268 1.00 29.73 295 MET D C 1
ATOM 11446 O O . MET D 1 295 ? -21.395 -5.170 -33.379 1.00 32.61 295 MET D O 1
ATOM 11451 N N . GLU D 1 296 ? -22.147 -6.439 -31.675 1.00 27.95 296 GLU D N 1
ATOM 11452 C CA . GLU D 1 296 ? -23.429 -6.752 -32.319 1.00 30.53 296 GLU D CA 1
ATOM 11453 C C . GLU D 1 296 ? -24.294 -5.509 -32.514 1.00 34.55 296 GLU D C 1
ATOM 11454 O O . GLU D 1 296 ? -24.829 -5.274 -33.599 1.00 33.69 296 GLU D O 1
ATOM 11460 N N . LEU D 1 297 ? -24.438 -4.720 -31.454 1.00 29.89 297 LEU D N 1
ATOM 11461 C CA . LEU D 1 297 ? -25.192 -3.476 -31.522 1.00 28.83 297 LEU D CA 1
ATOM 11462 C C . LEU D 1 297 ? -24.604 -2.514 -32.548 1.00 27.21 297 LEU D C 1
ATOM 11463 O O . LEU D 1 297 ? -25.324 -1.945 -33.370 1.00 32.56 297 LEU D O 1
ATOM 11468 N N . GLY D 1 298 ? -23.291 -2.321 -32.496 1.00 26.12 298 GLY D N 1
ATOM 11469 C CA . GLY D 1 298 ? -22.631 -1.370 -33.370 1.00 27.71 298 GLY D CA 1
ATOM 11470 C C . GLY D 1 298 ? -22.822 -1.709 -34.835 1.00 26.08 298 GLY D C 1
ATOM 11471 O O . GLY D 1 298 ? -22.918 -0.825 -35.681 1.00 25.67 298 GLY D O 1
ATOM 11472 N N . GLU D 1 299 ? -22.884 -3.001 -35.129 1.00 31.01 299 GLU D N 1
ATOM 11473 C CA . GLU D 1 299 ? -23.136 -3.453 -36.491 1.00 36.03 299 GLU D CA 1
ATOM 11474 C C . GLU D 1 299 ? -24.556 -3.052 -36.894 1.00 30.63 299 GLU D C 1
ATOM 11475 O O . GLU D 1 299 ? -24.795 -2.607 -38.017 1.00 32.57 299 GLU D O 1
ATOM 11481 N N . LYS D 1 300 ? -25.490 -3.198 -35.958 1.00 33.37 300 LYS D N 1
ATOM 11482 C CA . LYS D 1 300 ? -26.873 -2.775 -36.168 1.00 29.25 300 LYS D CA 1
ATOM 11483 C C . LYS D 1 300 ? -26.960 -1.259 -36.324 1.00 30.66 300 LYS D C 1
ATOM 11484 O O . LYS D 1 300 ? -27.627 -0.750 -37.226 1.00 26.91 300 LYS D O 1
ATOM 11490 N N . LEU D 1 301 ? -26.283 -0.532 -35.443 1.00 28.71 301 LEU D N 1
ATOM 11491 C CA . LEU D 1 301 ? -26.299 0.926 -35.509 1.00 27.71 301 LEU D CA 1
ATOM 11492 C C . LEU D 1 301 ? -25.705 1.464 -36.814 1.00 25.21 301 LEU D C 1
ATOM 11493 O O . LEU D 1 301 ? -26.273 2.367 -37.429 1.00 30.38 301 LEU D O 1
ATOM 11498 N N . ASP D 1 302 ? -24.570 0.908 -37.234 1.00 27.68 302 ASP D N 1
ATOM 11499 C CA . ASP D 1 302 ? -23.935 1.310 -38.490 1.00 29.66 302 ASP D CA 1
ATOM 11500 C C . ASP D 1 302 ? -24.931 1.224 -39.652 1.00 25.60 302 ASP D C 1
ATOM 11501 O O . ASP D 1 302 ? -25.035 2.138 -40.468 1.00 26.62 302 ASP D O 1
ATOM 11506 N N . ALA D 1 303 ? -25.652 0.112 -39.711 1.00 31.35 303 ALA D N 1
ATOM 11507 C CA . ALA D 1 303 ? -26.612 -0.127 -40.780 1.00 30.44 303 ALA D CA 1
ATOM 11508 C C . ALA D 1 303 ? -27.646 0.992 -40.858 1.00 35.71 303 ALA D C 1
ATOM 11509 O O . ALA D 1 303 ? -28.082 1.376 -41.947 1.00 32.40 303 ALA D O 1
ATOM 11511 N N . HIS D 1 304 ? -28.025 1.528 -39.701 1.00 30.64 304 HIS D N 1
ATOM 11512 C CA . HIS D 1 304 ? -29.027 2.589 -39.649 1.00 29.59 304 HIS D CA 1
ATOM 11513 C C . HIS D 1 304 ? -28.441 3.989 -39.747 1.00 26.87 304 HIS D C 1
ATOM 11514 O O . HIS D 1 304 ? -29.174 4.976 -39.674 1.00 31.42 304 HIS D O 1
ATOM 11521 N N . GLY D 1 305 ? -27.125 4.076 -39.912 1.00 31.75 305 GLY D N 1
ATOM 11522 C CA . GLY D 1 305 ? -26.458 5.362 -39.997 1.00 25.19 305 GLY D CA 1
ATOM 11523 C C . GLY D 1 305 ? -26.342 6.026 -38.633 1.00 26.41 305 GLY D C 1
ATOM 11524 O O . GLY D 1 305 ? -26.091 7.223 -38.538 1.00 31.56 305 GLY D O 1
ATOM 11525 N N . LEU D 1 306 ? -26.519 5.241 -37.577 1.00 24.70 306 LEU D N 1
ATOM 11526 C CA . LEU D 1 306 ? -26.482 5.773 -36.214 1.00 25.84 306 LEU D CA 1
ATOM 11527 C C . LEU D 1 306 ? -25.089 5.642 -35.592 1.00 30.53 306 LEU D C 1
ATOM 11528 O O . LEU D 1 306 ? -24.273 4.831 -36.043 1.00 23.32 306 LEU D O 1
ATOM 11533 N N . ARG D 1 307 ? -24.828 6.428 -34.546 1.00 23.91 307 ARG D N 1
ATOM 11534 C CA . ARG D 1 307 ? -23.479 6.529 -33.982 1.00 23.60 307 ARG D CA 1
ATOM 11535 C C . ARG D 1 307 ? -23.365 5.878 -32.613 1.00 23.88 307 ARG D C 1
ATOM 11536 O O . ARG D 1 307 ? -24.329 5.844 -31.846 1.00 26.31 307 ARG D O 1
ATOM 11544 N N . SER D 1 308 ? -22.173 5.363 -32.326 1.00 19.77 308 SER D N 1
ATOM 11545 C CA . SER D 1 308 ? -21.883 4.663 -31.092 1.00 23.70 308 SER D CA 1
ATOM 11546 C C . SER D 1 308 ? -20.832 5.393 -30.254 1.00 25.14 308 SER D C 1
ATOM 11547 O O . SER D 1 308 ? -19.717 5.641 -30.709 1.00 23.30 308 SER D O 1
ATOM 11550 N N . ALA D 1 309 ? -21.190 5.733 -29.021 1.00 25.94 309 ALA D N 1
ATOM 11551 C CA . ALA D 1 309 ? -20.229 6.322 -28.094 1.00 24.53 309 ALA D CA 1
ATOM 11552 C C . ALA D 1 309 ? -20.409 5.670 -26.739 1.00 25.97 309 ALA D C 1
ATOM 11553 O O . ALA D 1 309 ? -21.137 6.194 -25.890 1.00 24.84 309 ALA D O 1
ATOM 11555 N N . PRO D 1 310 ? -19.757 4.515 -26.538 1.00 22.55 310 PRO D N 1
ATOM 11556 C CA . PRO D 1 310 ? -19.906 3.721 -25.322 1.00 21.50 310 PRO D CA 1
ATOM 11557 C C . PRO D 1 310 ? -19.599 4.539 -24.085 1.00 25.08 310 PRO D C 1
ATOM 11558 O O . PRO D 1 310 ? -18.575 5.219 -24.009 1.00 22.36 310 PRO D O 1
ATOM 11562 N N . HIS D 1 311 ? -20.503 4.479 -23.119 1.00 21.28 311 HIS D N 1
ATOM 11563 C CA . HIS D 1 311 ? -20.254 5.141 -21.859 1.00 29.13 311 HIS D CA 1
ATOM 11564 C C . HIS D 1 311 ? -19.102 4.486 -21.118 1.00 22.78 311 HIS D C 1
ATOM 11565 O O . HIS D 1 311 ? -19.025 3.254 -20.975 1.00 22.78 311 HIS D O 1
ATOM 11572 N N A CYS D 1 312 ? -18.186 5.314 -20.647 0.63 28.01 312 CYS D N 1
ATOM 11573 N N B CYS D 1 312 ? -18.186 5.341 -20.668 0.37 27.94 312 CYS D N 1
ATOM 11574 C CA A CYS D 1 312 ? -17.164 4.832 -19.751 0.63 25.73 312 CYS D CA 1
ATOM 11575 C CA B CYS D 1 312 ? -17.060 4.959 -19.829 0.37 25.83 312 CYS D CA 1
ATOM 11576 C C A CYS D 1 312 ? -16.926 5.866 -18.678 0.63 25.05 312 CYS D C 1
ATOM 11577 C C B CYS D 1 312 ? -16.971 5.949 -18.675 0.37 25.02 312 CYS D C 1
ATOM 11578 O O A CYS D 1 312 ? -16.390 6.942 -18.933 0.63 28.42 312 CYS D O 1
ATOM 11579 O O B CYS D 1 312 ? -16.562 7.093 -18.871 0.37 28.11 312 CYS D O 1
ATOM 11584 N N . TYR D 1 313 ? -17.359 5.526 -17.479 1.00 20.28 313 TYR D N 1
ATOM 11585 C CA . TYR D 1 313 ? -17.049 6.298 -16.293 1.00 20.58 313 TYR D CA 1
ATOM 11586 C C . TYR D 1 313 ? -17.198 5.347 -15.123 1.00 21.34 313 TYR D C 1
ATOM 11587 O O . TYR D 1 313 ? -18.115 4.517 -15.095 1.00 23.92 313 TYR D O 1
ATOM 11596 N N . GLY D 1 314 ? -16.271 5.439 -14.181 1.00 23.04 314 GLY D N 1
ATOM 11597 C CA . GLY D 1 314 ? -16.278 4.549 -13.037 1.00 23.54 314 GLY D CA 1
ATOM 11598 C C . GLY D 1 314 ? -15.479 3.269 -13.217 1.00 26.29 314 GLY D C 1
ATOM 11599 O O . GLY D 1 314 ? -15.377 2.479 -12.279 1.00 22.86 314 GLY D O 1
ATOM 11600 N N . ASN D 1 315 ? -14.924 3.052 -14.412 1.00 24.56 315 ASN D N 1
ATOM 11601 C CA . ASN D 1 315 ? -14.089 1.874 -14.666 1.00 19.72 315 ASN D CA 1
ATOM 11602 C C . ASN D 1 315 ? -12.996 2.200 -15.691 1.00 23.05 315 ASN D C 1
ATOM 11603 O O . ASN D 1 315 ? -13.260 2.293 -16.896 1.00 24.26 315 ASN D O 1
ATOM 11608 N N . ALA D 1 316 ? -11.772 2.392 -15.203 1.00 23.80 316 ALA D N 1
ATOM 11609 C CA . ALA D 1 316 ? -10.647 2.773 -16.056 1.00 22.02 316 ALA D CA 1
ATOM 11610 C C . ALA D 1 316 ? -10.446 1.798 -17.210 1.00 22.42 316 ALA D C 1
ATOM 11611 O O . ALA D 1 316 ? -10.123 2.208 -18.327 1.00 21.41 316 ALA D O 1
ATOM 11613 N N . TYR D 1 317 ? -10.651 0.512 -16.940 1.00 20.25 317 TYR D N 1
ATOM 11614 C CA . TYR D 1 317 ? -10.381 -0.515 -17.936 1.00 24.21 317 TYR D CA 1
ATOM 11615 C C . TYR D 1 317 ? -11.208 -0.281 -19.186 1.00 23.51 317 TYR D C 1
ATOM 11616 O O . TYR D 1 317 ? -10.754 -0.547 -20.298 1.00 21.80 317 TYR D O 1
ATOM 11625 N N . GLY D 1 318 ? -12.425 0.227 -19.005 1.00 21.50 318 GLY D N 1
ATOM 11626 C CA . GLY D 1 318 ? -13.332 0.414 -20.126 1.00 24.86 318 GLY D CA 1
ATOM 11627 C C . GLY D 1 318 ? -12.833 1.400 -21.166 1.00 22.82 318 GLY D C 1
ATOM 11628 O O . GLY D 1 318 ? -13.207 1.326 -22.343 1.00 25.62 318 GLY D O 1
ATOM 11629 N N . ILE D 1 319 ? -12.005 2.346 -20.733 1.00 19.15 319 ILE D N 1
ATOM 11630 C CA . ILE D 1 319 ? -11.425 3.337 -21.629 1.00 23.33 319 ILE D CA 1
ATOM 11631 C C . ILE D 1 319 ? -10.707 2.637 -22.780 1.00 21.26 319 ILE D C 1
ATOM 11632 O O . ILE D 1 319 ? -10.918 2.957 -23.950 1.00 20.22 319 ILE D O 1
ATOM 11637 N N . TYR D 1 320 ? -9.875 1.659 -22.436 1.00 22.54 320 TYR D N 1
ATOM 11638 C CA . TYR D 1 320 ? -9.027 0.989 -23.420 1.00 24.37 320 TYR D CA 1
ATOM 11639 C C . TYR D 1 320 ? -9.797 -0.050 -24.217 1.00 27.86 320 TYR D C 1
ATOM 11640 O O . TYR D 1 320 ? -9.527 -0.272 -25.401 1.00 27.51 320 TYR D O 1
ATOM 11649 N N . ALA D 1 321 ? -10.781 -0.668 -23.575 1.00 26.46 321 ALA D N 1
ATOM 11650 C CA . ALA D 1 321 ? -11.705 -1.540 -24.285 1.00 25.82 321 ALA D CA 1
ATOM 11651 C C . ALA D 1 321 ? -12.390 -0.752 -25.392 1.00 27.09 321 ALA D C 1
ATOM 11652 O O . ALA D 1 321 ? -12.476 -1.219 -26.531 1.00 28.94 321 ALA D O 1
ATOM 11654 N N . SER D 1 322 ? -12.867 0.447 -25.058 1.00 23.36 322 SER D N 1
ATOM 11655 C CA . SER D 1 322 ? -13.601 1.269 -26.014 1.00 23.52 322 SER D CA 1
ATOM 11656 C C . SER D 1 322 ? -12.768 1.541 -27.248 1.00 27.09 322 SER D C 1
ATOM 11657 O O . SER D 1 322 ? -13.282 1.527 -28.361 1.00 25.48 322 SER D O 1
ATOM 11660 N N . GLY D 1 323 ? -11.486 1.818 -27.040 1.00 23.96 323 GLY D N 1
ATOM 11661 C CA . GLY D 1 323 ? -10.584 2.087 -28.143 1.00 24.85 323 GLY D CA 1
ATOM 11662 C C . GLY D 1 323 ? -10.593 0.946 -29.139 1.00 25.68 323 GLY D C 1
ATOM 11663 O O . GLY D 1 323 ? -10.762 1.167 -30.339 1.00 26.64 323 GLY D O 1
ATOM 11664 N N . HIS D 1 324 ? -10.417 -0.276 -28.645 1.00 26.17 324 HIS D N 1
ATOM 11665 C CA . HIS D 1 324 ? -10.414 -1.453 -29.514 1.00 25.72 324 HIS D CA 1
ATOM 11666 C C . HIS D 1 324 ? -11.741 -1.663 -30.226 1.00 25.73 324 HIS D C 1
ATOM 11667 O O . HIS D 1 324 ? -11.769 -2.065 -31.387 1.00 26.52 324 HIS D O 1
ATOM 11674 N N . LEU D 1 325 ? -12.839 -1.406 -29.521 1.00 27.07 325 LEU D N 1
ATOM 11675 C CA . LEU D 1 325 ? -14.177 -1.562 -30.095 1.00 26.95 325 LEU D CA 1
ATOM 11676 C C . LEU D 1 325 ? -14.340 -0.776 -31.390 1.00 24.80 325 LEU D C 1
ATOM 11677 O O . LEU D 1 325 ? -15.080 -1.185 -32.281 1.00 26.09 325 LEU D O 1
ATOM 11682 N N . SER D 1 326 ? -13.648 0.354 -31.490 1.00 24.90 326 SER D N 1
ATOM 11683 C CA . SER D 1 326 ? -13.813 1.253 -32.624 1.00 27.79 326 SER D CA 1
ATOM 11684 C C . SER D 1 326 ? -13.424 0.584 -33.941 1.00 27.52 326 SER D C 1
ATOM 11685 O O . SER D 1 326 ? -13.949 0.926 -35.000 1.00 28.97 326 SER D O 1
ATOM 11688 N N . ALA D 1 327 ? -12.500 -0.368 -33.873 1.00 27.58 327 ALA D N 1
ATOM 11689 C CA . ALA D 1 327 ? -12.061 -1.068 -35.081 1.00 33.28 327 ALA D CA 1
ATOM 11690 C C . ALA D 1 327 ? -13.196 -1.876 -35.706 1.00 33.99 327 ALA D C 1
ATOM 11691 O O . ALA D 1 327 ? -13.171 -2.176 -36.901 1.00 34.40 327 ALA D O 1
ATOM 11693 N N . ALA D 1 328 ? -14.190 -2.218 -34.893 1.00 29.36 328 ALA D N 1
ATOM 11694 C CA . ALA D 1 328 ? -15.271 -3.104 -35.322 1.00 31.20 328 ALA D CA 1
ATOM 11695 C C . ALA D 1 328 ? -16.568 -2.350 -35.553 1.00 31.17 328 ALA D C 1
ATOM 11696 O O . ALA D 1 328 ? -17.536 -2.909 -36.066 1.00 39.08 328 ALA D O 1
ATOM 11698 N N . VAL D 1 329 ? -16.590 -1.082 -35.164 1.00 27.25 329 VAL D N 1
ATOM 11699 C CA . VAL D 1 329 ? -17.793 -0.275 -35.294 1.00 29.28 329 VAL D CA 1
ATOM 11700 C C . VAL D 1 329 ? -17.503 0.962 -36.129 1.00 26.75 329 VAL D C 1
ATOM 11701 O O . VAL D 1 329 ? -16.731 1.836 -35.726 1.00 30.98 329 VAL D O 1
ATOM 11705 N N . ARG D 1 330 ? -18.119 1.028 -37.302 1.00 24.79 330 ARG D N 1
ATOM 11706 C CA . ARG D 1 330 ? -17.785 2.050 -38.282 1.00 23.12 330 ARG D CA 1
ATOM 11707 C C . ARG D 1 330 ? -18.062 3.458 -37.783 1.00 29.46 330 ARG D C 1
ATOM 11708 O O . ARG D 1 330 ? -17.216 4.350 -37.915 1.00 31.10 330 ARG D O 1
ATOM 11716 N N . ASN D 1 331 ? -19.249 3.654 -37.212 1.00 25.85 331 ASN D N 1
ATOM 11717 C CA . ASN D 1 331 ? -19.658 4.966 -36.726 1.00 26.69 331 ASN D CA 1
ATOM 11718 C C . ASN D 1 331 ? -19.302 5.189 -35.252 1.00 27.90 331 ASN D C 1
ATOM 11719 O O . ASN D 1 331 ? -20.066 5.797 -34.501 1.00 24.13 331 ASN D O 1
ATOM 11724 N N . PHE D 1 332 ? -18.142 4.688 -34.846 1.00 26.55 332 PHE D N 1
ATOM 11725 C CA . PHE D 1 332 ? -17.635 4.934 -33.501 1.00 25.95 332 PHE D CA 1
ATOM 11726 C C . PHE D 1 332 ? -17.317 6.417 -33.333 1.00 24.42 332 PHE D C 1
ATOM 11727 O O . PHE D 1 332 ? -16.699 7.023 -34.204 1.00 28.02 332 PHE D O 1
ATOM 11735 N N . GLU D 1 333 ? -17.715 6.996 -32.203 1.00 24.65 333 GLU D N 1
ATOM 11736 C CA . GLU D 1 333 ? -17.571 8.438 -31.993 1.00 23.84 333 GLU D CA 1
ATOM 11737 C C . GLU D 1 333 ? -16.326 8.829 -31.187 1.00 24.05 333 GLU D C 1
ATOM 11738 O O . GLU D 1 333 ? -15.419 9.478 -31.706 1.00 25.40 333 GLU D O 1
ATOM 11744 N N . PHE D 1 334 ? -16.305 8.454 -29.910 1.00 22.72 334 PHE D N 1
ATOM 11745 C CA . PHE D 1 334 ? -15.263 8.906 -28.993 1.00 22.96 334 PHE D CA 1
ATOM 11746 C C . PHE D 1 334 ? -14.992 7.891 -27.908 1.00 24.19 334 PHE D C 1
ATOM 11747 O O . PHE D 1 334 ? -15.899 7.207 -27.454 1.00 24.23 334 PHE D O 1
ATOM 11755 N N . VAL D 1 335 ? -13.744 7.824 -27.468 1.00 20.26 335 VAL D N 1
ATOM 11756 C CA . VAL D 1 335 ? -13.441 7.197 -26.200 1.00 21.96 335 VAL D CA 1
ATOM 11757 C C . VAL D 1 335 ? -13.682 8.249 -25.125 1.00 19.44 335 VAL D C 1
ATOM 11758 O O . VAL D 1 335 ? -13.164 9.365 -25.218 1.00 19.61 335 VAL D O 1
ATOM 11762 N N . GLU D 1 336 ? -14.504 7.910 -24.135 1.00 21.09 336 GLU D N 1
ATOM 11763 C CA . GLU D 1 336 ? -14.695 8.776 -22.976 1.00 19.11 336 GLU D CA 1
ATOM 11764 C C . GLU D 1 336 ? -13.510 8.627 -22.010 1.00 19.23 336 GLU D C 1
ATOM 11765 O O . GLU D 1 336 ? -13.327 7.578 -21.388 1.00 21.31 336 GLU D O 1
ATOM 11771 N N . TYR D 1 337 ? -12.707 9.678 -21.886 1.00 20.56 337 TYR D N 1
ATOM 11772 C CA . TYR D 1 337 ? -11.432 9.560 -21.185 1.00 19.15 337 TYR D CA 1
ATOM 11773 C C . TYR D 1 337 ? -11.392 10.228 -19.808 1.00 19.68 337 TYR D C 1
ATOM 11774 O O . TYR D 1 337 ? -11.667 11.411 -19.675 1.00 19.42 337 TYR D O 1
ATOM 11783 N N . ASP D 1 338 ? -11.030 9.435 -18.801 1.00 20.43 338 ASP D N 1
ATOM 11784 C CA . ASP D 1 338 ? -10.784 9.912 -17.441 1.00 18.96 338 ASP D CA 1
ATOM 11785 C C . ASP D 1 338 ? -9.334 9.501 -17.138 1.00 21.24 338 ASP D C 1
ATOM 11786 O O . ASP D 1 338 ? -8.958 8.354 -17.365 1.00 21.50 338 ASP D O 1
ATOM 11791 N N . ASP D 1 339 ? -8.519 10.436 -16.659 1.00 22.68 339 ASP D N 1
ATOM 11792 C CA . ASP D 1 339 ? -7.094 10.178 -16.434 1.00 23.70 339 ASP D CA 1
ATOM 11793 C C . ASP D 1 339 ? -6.931 9.469 -15.097 1.00 23.76 339 ASP D C 1
ATOM 11794 O O . ASP D 1 339 ? -7.053 10.090 -14.044 1.00 23.04 339 ASP D O 1
ATOM 11799 N N . ILE D 1 340 ? -6.690 8.163 -15.157 1.00 22.77 340 ILE D N 1
ATOM 11800 C CA . ILE D 1 340 ? -6.672 7.321 -13.962 1.00 25.38 340 ILE D CA 1
ATOM 11801 C C . ILE D 1 340 ? -5.434 6.439 -13.879 1.00 28.71 340 ILE D C 1
ATOM 11802 O O . ILE D 1 340 ? -4.999 5.848 -14.869 1.00 21.56 340 ILE D O 1
ATOM 11807 N N . THR D 1 341 ? -4.866 6.347 -12.685 1.00 23.29 341 THR D N 1
ATOM 11808 C CA . THR D 1 341 ? -3.739 5.463 -12.476 1.00 23.24 341 THR D CA 1
ATOM 11809 C C . THR D 1 341 ? -4.139 4.328 -11.553 1.00 23.31 341 THR D C 1
ATOM 11810 O O . THR D 1 341 ? -4.389 4.537 -10.365 1.00 26.46 341 THR D O 1
ATOM 11814 N N . ILE D 1 342 ? -4.219 3.128 -12.119 1.00 22.96 342 ILE D N 1
ATOM 11815 C CA . ILE D 1 342 ? -4.562 1.934 -11.368 1.00 24.38 342 ILE D CA 1
ATOM 11816 C C . ILE D 1 342 ? -3.307 1.128 -11.077 1.00 26.96 342 ILE D C 1
ATOM 11817 O O . ILE D 1 342 ? -2.629 0.674 -11.995 1.00 23.90 342 ILE D O 1
ATOM 11822 N N . GLU D 1 343 ? -2.998 0.948 -9.799 1.00 24.79 343 GLU D N 1
ATOM 11823 C CA . GLU D 1 343 ? -1.834 0.158 -9.417 1.00 27.82 343 GLU D CA 1
ATOM 11824 C C . GLU D 1 343 ? -1.832 -1.231 -10.053 1.00 27.79 343 GLU D C 1
ATOM 11825 O O . GLU D 1 343 ? -2.802 -1.983 -9.946 1.00 28.22 343 GLU D O 1
ATOM 11831 N N . GLY D 1 344 ? -0.741 -1.559 -10.740 1.00 29.60 344 GLY D N 1
ATOM 11832 C CA . GLY D 1 344 ? -0.601 -2.872 -11.343 1.00 26.80 344 GLY D CA 1
ATOM 11833 C C . GLY D 1 344 ? -1.112 -2.939 -12.770 1.00 23.45 344 GLY D C 1
ATOM 11834 O O . GLY D 1 344 ? -0.990 -3.976 -13.429 1.00 27.87 344 GLY D O 1
ATOM 11835 N N . MET D 1 345 ? -1.676 -1.836 -13.253 1.00 24.33 345 MET D N 1
ATOM 11836 C CA . MET D 1 345 ? -2.252 -1.796 -14.604 1.00 25.87 345 MET D CA 1
ATOM 11837 C C . MET D 1 345 ? -1.517 -0.788 -15.490 1.00 23.76 345 MET D C 1
ATOM 11838 O O . MET D 1 345 ? -1.865 0.396 -15.529 1.00 24.02 345 MET D O 1
ATOM 11843 N N . ASP D 1 346 ? -0.494 -1.263 -16.198 1.00 24.45 346 ASP D N 1
ATOM 11844 C CA . ASP D 1 346 ? 0.345 -0.397 -17.025 1.00 21.34 346 ASP D CA 1
ATOM 11845 C C . ASP D 1 346 ? -0.302 -0.134 -18.384 1.00 21.24 346 ASP D C 1
ATOM 11846 O O . ASP D 1 346 ? -0.376 -1.032 -19.232 1.00 25.63 346 ASP D O 1
ATOM 11851 N N . VAL D 1 347 ? -0.776 1.094 -18.577 1.00 24.01 347 VAL D N 1
ATOM 11852 C CA . VAL D 1 347 ? -1.461 1.481 -19.808 1.00 23.20 347 VAL D CA 1
ATOM 11853 C C . VAL D 1 347 ? -0.600 2.416 -20.666 1.00 28.09 347 VAL D C 1
ATOM 11854 O O . VAL D 1 347 ? -1.115 3.100 -21.557 1.00 27.82 347 VAL D O 1
ATOM 11858 N N . SER D 1 348 ? 0.706 2.440 -20.407 1.00 26.48 348 SER D N 1
ATOM 11859 C CA . SER D 1 348 ? 1.588 3.414 -21.051 1.00 28.56 348 SER D CA 1
ATOM 11860 C C . SER D 1 348 ? 1.750 3.166 -22.546 1.00 28.64 348 SER D C 1
ATOM 11861 O O . SER D 1 348 ? 2.274 4.014 -23.265 1.00 32.93 348 SER D O 1
ATOM 11864 N N . GLY D 1 349 ? 1.295 2.001 -23.002 1.00 25.85 349 GLY D N 1
ATOM 11865 C CA . GLY D 1 349 ? 1.236 1.705 -24.423 1.00 25.09 349 GLY D CA 1
ATOM 11866 C C . GLY D 1 349 ? 0.279 2.639 -25.140 1.00 30.68 349 GLY D C 1
ATOM 11867 O O . GLY D 1 349 ? 0.404 2.878 -26.342 1.00 30.54 349 GLY D O 1
ATOM 11868 N N . TYR D 1 350 ? -0.686 3.169 -24.395 1.00 25.75 350 TYR D N 1
ATOM 11869 C CA . TYR D 1 350 ? -1.620 4.141 -24.936 1.00 27.76 350 TYR D CA 1
ATOM 11870 C C . TYR D 1 350 ? -1.078 5.546 -24.733 1.00 25.64 350 TYR D C 1
ATOM 11871 O O . TYR D 1 350 ? -0.471 5.836 -23.705 1.00 30.06 350 TYR D O 1
ATOM 11880 N N A ARG D 1 351 ? -1.289 6.423 -25.709 0.50 25.90 351 ARG D N 1
ATOM 11881 N N B ARG D 1 351 ? -1.305 6.410 -25.714 0.50 25.91 351 ARG D N 1
ATOM 11882 C CA A ARG D 1 351 ? -0.886 7.818 -25.556 0.50 28.08 351 ARG D CA 1
ATOM 11883 C CA B ARG D 1 351 ? -0.926 7.806 -25.592 0.50 28.06 351 ARG D CA 1
ATOM 11884 C C A ARG D 1 351 ? -1.913 8.787 -26.130 0.50 27.91 351 ARG D C 1
ATOM 11885 C C B ARG D 1 351 ? -2.065 8.713 -26.015 0.50 27.78 351 ARG D C 1
ATOM 11886 O O A ARG D 1 351 ? -2.519 8.526 -27.169 0.50 26.93 351 ARG D O 1
ATOM 11887 O O B ARG D 1 351 ? -2.895 8.338 -26.839 0.50 26.91 351 ARG D O 1
ATOM 11902 N N . ILE D 1 352 ? -2.098 9.910 -25.442 1.00 27.56 352 ILE D N 1
ATOM 11903 C CA . ILE D 1 352 ? -3.059 10.920 -25.847 1.00 25.60 352 ILE D CA 1
ATOM 11904 C C . ILE D 1 352 ? -2.322 12.026 -26.584 1.00 28.51 352 ILE D C 1
ATOM 11905 O O . ILE D 1 352 ? -1.364 12.601 -26.068 1.00 24.01 352 ILE D O 1
ATOM 11910 N N . GLU D 1 353 ? -2.768 12.334 -27.792 1.00 27.45 353 GLU D N 1
ATOM 11911 C CA . GLU D 1 353 ? -2.161 13.419 -28.533 1.00 28.15 353 GLU D CA 1
ATOM 11912 C C . GLU D 1 353 ? -3.194 14.040 -29.456 1.00 28.06 353 GLU D C 1
ATOM 11913 O O . GLU D 1 353 ? -3.886 13.331 -30.186 1.00 28.01 353 GLU D O 1
ATOM 11919 N N . ASN D 1 354 ? -3.305 15.365 -29.401 1.00 24.67 354 ASN D N 1
ATOM 11920 C CA . ASN D 1 354 ? -4.211 16.111 -30.271 1.00 24.25 354 ASN D CA 1
ATOM 11921 C C . ASN D 1 354 ? -5.640 15.572 -30.294 1.00 30.45 354 ASN D C 1
ATOM 11922 O O . ASN D 1 354 ? -6.247 15.456 -31.356 1.00 27.49 354 ASN D O 1
ATOM 11927 N N . GLY D 1 355 ? -6.172 15.242 -29.119 1.00 27.20 355 GLY D N 1
ATOM 11928 C CA . GLY D 1 355 ? -7.563 14.841 -29.005 1.00 23.26 355 GLY D CA 1
ATOM 11929 C C . GLY D 1 355 ? -7.843 13.432 -29.480 1.00 22.43 355 GLY D C 1
ATOM 11930 O O . GLY D 1 355 ? -8.987 13.080 -29.787 1.00 23.42 355 GLY D O 1
ATOM 11931 N N . GLU D 1 356 ? -6.797 12.617 -29.542 1.00 24.78 356 GLU D N 1
ATOM 11932 C CA . GLU D 1 356 ? -6.928 11.240 -29.978 1.00 23.61 356 GLU D CA 1
ATOM 11933 C C . GLU D 1 356 ? -6.159 10.306 -29.074 1.00 22.96 356 GLU D C 1
ATOM 11934 O O . GLU D 1 356 ? -5.095 10.654 -28.564 1.00 28.40 356 GLU D O 1
ATOM 11940 N N . ILE D 1 357 ? -6.706 9.117 -28.871 1.00 24.86 357 ILE D N 1
ATOM 11941 C CA . ILE D 1 357 ? -5.999 8.089 -28.137 1.00 28.23 357 ILE D CA 1
ATOM 11942 C C . ILE D 1 357 ? -5.367 7.089 -29.112 1.00 31.51 357 ILE D C 1
ATOM 11943 O O . ILE D 1 357 ? -6.041 6.499 -29.964 1.00 28.19 357 ILE D O 1
ATOM 11948 N N . HIS D 1 358 ? -4.052 6.946 -29.009 1.00 29.15 358 HIS D N 1
ATOM 11949 C CA . HIS D 1 358 ? -3.309 6.056 -29.885 1.00 26.56 358 HIS D CA 1
ATOM 11950 C C . HIS D 1 358 ? -3.216 4.695 -29.241 1.00 26.57 358 HIS D C 1
ATOM 11951 O O . HIS D 1 358 ? -2.591 4.530 -28.192 1.00 30.49 358 HIS D O 1
ATOM 11958 N N . VAL D 1 359 ? -3.865 3.724 -29.866 1.00 27.27 359 VAL D N 1
ATOM 11959 C CA . VAL D 1 359 ? -3.951 2.381 -29.323 1.00 25.02 359 VAL D CA 1
ATOM 11960 C C . VAL D 1 359 ? -2.770 1.542 -29.800 1.00 28.92 359 VAL D C 1
ATOM 11961 O O . VAL D 1 359 ? -2.492 1.491 -30.996 1.00 28.82 359 VAL D O 1
ATOM 11965 N N . PRO D 1 360 ? -2.067 0.890 -28.862 1.00 26.39 360 PRO D N 1
ATOM 11966 C CA . PRO D 1 360 ? -0.877 0.113 -29.221 1.00 27.89 360 PRO D CA 1
ATOM 11967 C C . PRO D 1 360 ? -1.219 -1.112 -30.063 1.00 32.89 360 PRO D C 1
ATOM 11968 O O . PRO D 1 360 ? -2.322 -1.653 -29.957 1.00 32.17 360 PRO D O 1
ATOM 11972 N N . ALA D 1 361 ? -0.273 -1.539 -30.896 1.00 31.92 361 ALA D N 1
ATOM 11973 C CA . ALA D 1 361 ? -0.474 -2.700 -31.749 1.00 31.51 361 ALA D CA 1
ATOM 11974 C C . ALA D 1 361 ? -0.036 -3.974 -31.039 1.00 33.64 361 ALA D C 1
ATOM 11975 O O . ALA D 1 361 ? 0.215 -4.996 -31.676 1.00 31.79 361 ALA D O 1
ATOM 11977 N N . THR D 1 362 ? 0.038 -3.906 -29.714 1.00 26.81 362 THR D N 1
ATOM 11978 C CA . THR D 1 362 ? 0.497 -5.023 -28.898 1.00 24.54 362 THR D CA 1
ATOM 11979 C C . THR D 1 362 ? -0.606 -6.054 -28.635 1.00 30.56 362 THR D C 1
ATOM 11980 O O . THR D 1 362 ? -1.794 -5.744 -28.748 1.00 27.44 362 THR D O 1
ATOM 11984 N N . PRO D 1 363 ? -0.211 -7.289 -28.292 1.00 28.99 363 PRO D N 1
ATOM 11985 C CA . PRO D 1 363 ? -1.136 -8.412 -28.111 1.00 30.11 363 PRO D CA 1
ATOM 11986 C C . PRO D 1 363 ? -2.267 -8.113 -27.133 1.00 31.80 363 PRO D C 1
ATOM 11987 O O . PRO D 1 363 ? -2.098 -7.324 -26.206 1.00 28.38 363 PRO D O 1
ATOM 11991 N N . GLY D 1 364 ? -3.409 -8.758 -27.339 1.00 30.71 364 GLY D N 1
ATOM 11992 C CA . GLY D 1 364 ? -4.544 -8.575 -26.455 1.00 27.90 364 GLY D CA 1
ATOM 11993 C C . GLY D 1 364 ? -5.015 -7.138 -26.425 1.00 26.42 364 GLY D C 1
ATOM 11994 O O . GLY D 1 364 ? -5.108 -6.486 -27.461 1.00 24.73 364 GLY D O 1
ATOM 11995 N N . PHE D 1 365 ? -5.321 -6.637 -25.232 1.00 23.16 365 PHE D N 1
ATOM 11996 C CA . PHE D 1 365 ? -5.789 -5.268 -25.107 1.00 26.24 365 PHE D CA 1
ATOM 11997 C C . PHE D 1 365 ? -4.641 -4.294 -24.882 1.00 25.29 365 PHE D C 1
ATOM 11998 O O . PHE D 1 365 ? -4.856 -3.104 -24.687 1.00 28.77 365 PHE D O 1
ATOM 12006 N N . GLY D 1 366 ? -3.416 -4.806 -24.930 1.00 26.90 366 GLY D N 1
ATOM 12007 C CA . GLY D 1 366 ? -2.245 -3.957 -24.858 1.00 24.80 366 GLY D CA 1
ATOM 12008 C C . GLY D 1 366 ? -2.025 -3.345 -23.495 1.00 23.05 366 GLY D C 1
ATOM 12009 O O . GLY D 1 366 ? -1.245 -2.405 -23.346 1.00 22.65 366 GLY D O 1
ATOM 12010 N N . ILE D 1 367 ? -2.719 -3.879 -22.498 1.00 24.72 367 ILE D N 1
ATOM 12011 C CA . ILE D 1 367 ? -2.498 -3.478 -21.117 1.00 22.35 367 ILE D CA 1
ATOM 12012 C C . ILE D 1 367 ? -1.622 -4.534 -20.471 1.00 19.93 367 ILE D C 1
ATOM 12013 O O . ILE D 1 367 ? -1.895 -5.731 -20.568 1.00 24.23 367 ILE D O 1
ATOM 12018 N N . VAL D 1 368 ? -0.554 -4.080 -19.829 1.00 26.82 368 VAL D N 1
ATOM 12019 C CA . VAL D 1 368 ? 0.378 -4.987 -19.186 1.00 22.29 368 VAL D CA 1
ATOM 12020 C C . VAL D 1 368 ? 0.149 -4.971 -17.688 1.00 25.90 368 VAL D C 1
ATOM 12021 O O . VAL D 1 368 ? 0.476 -4.000 -17.006 1.00 24.29 368 VAL D O 1
ATOM 12025 N N . PHE D 1 369 ? -0.457 -6.039 -17.187 1.00 25.99 369 PHE D N 1
ATOM 12026 C CA . PHE D 1 369 ? -0.680 -6.151 -15.762 1.00 30.41 369 PHE D CA 1
ATOM 12027 C C . PHE D 1 369 ? 0.592 -6.653 -15.094 1.00 28.01 369 PHE D C 1
ATOM 12028 O O . PHE D 1 369 ? 1.352 -7.437 -15.673 1.00 27.27 369 PHE D O 1
ATOM 12036 N N . ASP D 1 370 ? 0.825 -6.160 -13.885 1.00 22.73 370 ASP D N 1
ATOM 12037 C CA . ASP D 1 370 ? 1.951 -6.580 -13.065 1.00 26.82 370 ASP D CA 1
ATOM 12038 C C . ASP D 1 370 ? 1.616 -7.934 -12.431 1.00 29.13 370 ASP D C 1
ATOM 12039 O O . ASP D 1 370 ? 0.847 -8.011 -11.469 1.00 27.09 370 ASP D O 1
ATOM 12044 N N . ASP D 1 371 ? 2.178 -9.003 -12.990 1.00 25.11 371 ASP D N 1
ATOM 12045 C CA . ASP D 1 371 ? 1.829 -10.353 -12.566 1.00 27.41 371 ASP D CA 1
ATOM 12046 C C . ASP D 1 371 ? 2.080 -10.559 -11.076 1.00 25.30 371 ASP D C 1
ATOM 12047 O O . ASP D 1 371 ? 1.243 -11.105 -10.362 1.00 27.63 371 ASP D O 1
ATOM 12052 N N A GLU D 1 372 ? 3.231 -10.087 -10.618 0.39 26.34 372 GLU D N 1
ATOM 12053 N N B GLU D 1 372 ? 3.255 -10.139 -10.620 0.61 26.30 372 GLU D N 1
ATOM 12054 C CA A GLU D 1 372 ? 3.641 -10.231 -9.230 0.39 27.23 372 GLU D CA 1
ATOM 12055 C CA B GLU D 1 372 ? 3.622 -10.227 -9.211 0.61 27.21 372 GLU D CA 1
ATOM 12056 C C A GLU D 1 372 ? 2.679 -9.529 -8.261 0.39 29.83 372 GLU D C 1
ATOM 12057 C C B GLU D 1 372 ? 2.546 -9.584 -8.338 0.61 29.96 372 GLU D C 1
ATOM 12058 O O A GLU D 1 372 ? 2.322 -10.082 -7.221 0.39 30.14 372 GLU D O 1
ATOM 12059 O O B GLU D 1 372 ? 1.979 -10.225 -7.449 0.61 29.55 372 GLU D O 1
ATOM 12070 N N . LEU D 1 373 ? 2.252 -8.318 -8.610 1.00 27.59 373 LEU D N 1
ATOM 12071 C CA . LEU D 1 373 ? 1.309 -7.568 -7.785 1.00 31.05 373 LEU D CA 1
ATOM 12072 C C . LEU D 1 373 ? -0.113 -8.136 -7.806 1.00 29.37 373 LEU D C 1
ATOM 12073 O O . LEU D 1 373 ? -0.774 -8.213 -6.767 1.00 29.65 373 LEU D O 1
ATOM 12078 N N . VAL D 1 374 ? -0.595 -8.512 -8.985 1.00 26.21 374 VAL D N 1
ATOM 12079 C CA . VAL D 1 374 ? -1.940 -9.060 -9.075 1.00 26.94 374 VAL D CA 1
ATOM 12080 C C . VAL D 1 374 ? -2.021 -10.389 -8.327 1.00 29.09 374 VAL D C 1
ATOM 12081 O O . VAL D 1 374 ? -3.023 -10.679 -7.673 1.00 28.83 374 VAL D O 1
ATOM 12085 N N . THR D 1 375 ? -0.960 -11.186 -8.402 1.00 26.46 375 THR D N 1
ATOM 12086 C CA . THR D 1 375 ? -0.903 -12.408 -7.618 1.00 27.50 375 THR D CA 1
ATOM 12087 C C . THR D 1 375 ? -0.990 -12.107 -6.118 1.00 31.44 375 THR D C 1
ATOM 12088 O O . THR D 1 375 ? -1.705 -12.796 -5.380 1.00 31.40 375 THR D O 1
ATOM 12092 N N . TYR D 1 376 ? -0.281 -11.073 -5.671 1.00 29.04 376 TYR D N 1
ATOM 12093 C CA . TYR D 1 376 ? -0.390 -10.628 -4.279 1.00 34.17 376 TYR D CA 1
ATOM 12094 C C . TYR D 1 376 ? -1.850 -10.374 -3.909 1.00 32.87 376 TYR D C 1
ATOM 12095 O O . TYR D 1 376 ? -2.330 -10.850 -2.882 1.00 32.60 376 TYR D O 1
ATOM 12104 N N . LEU D 1 377 ? -2.545 -9.607 -4.746 1.00 29.85 377 LEU D N 1
ATOM 12105 C CA . LEU D 1 377 ? -3.924 -9.205 -4.475 1.00 28.39 377 LEU D CA 1
ATOM 12106 C C . LEU D 1 377 ? -4.886 -10.386 -4.548 1.00 30.94 377 LEU D C 1
ATOM 12107 O O . LEU D 1 377 ? -5.858 -10.460 -3.796 1.00 35.64 377 LEU D O 1
ATOM 12112 N N . ILE D 1 378 ? -4.618 -11.308 -5.462 1.00 29.52 378 ILE D N 1
ATOM 12113 C CA . ILE D 1 378 ? -5.404 -12.528 -5.552 1.00 26.05 378 ILE D CA 1
ATOM 12114 C C . ILE D 1 378 ? -5.280 -13.353 -4.271 1.00 29.90 378 ILE D C 1
ATOM 12115 O O . ILE D 1 378 ? -6.267 -13.882 -3.758 1.00 31.02 378 ILE D O 1
ATOM 12120 N N . ASN D 1 379 ? -4.062 -13.468 -3.759 1.00 30.21 379 ASN D N 1
ATOM 12121 C CA . ASN D 1 379 ? -3.832 -14.213 -2.530 1.00 26.00 379 ASN D CA 1
ATOM 12122 C C . ASN D 1 379 ? -4.382 -13.464 -1.318 1.00 29.27 379 ASN D C 1
ATOM 12123 O O . ASN D 1 379 ? -4.960 -14.066 -0.409 1.00 35.20 379 ASN D O 1
ATOM 12128 N N . ARG D 1 380 ? -4.233 -12.144 -1.330 1.00 30.76 380 ARG D N 1
ATOM 12129 C CA . ARG D 1 380 ? -4.622 -11.317 -0.193 1.00 36.40 380 ARG D CA 1
ATOM 12130 C C . ARG D 1 380 ? -6.138 -11.174 -0.048 1.00 32.97 380 ARG D C 1
ATOM 12131 O O . ARG D 1 380 ? -6.689 -11.383 1.033 1.00 38.95 380 ARG D O 1
ATOM 12139 N N . SER D 1 381 ? -6.814 -10.821 -1.135 1.00 35.80 381 SER D N 1
ATOM 12140 C CA . SER D 1 381 ? -8.200 -10.388 -1.032 1.00 30.99 381 SER D CA 1
ATOM 12141 C C . SER D 1 381 ? -9.095 -10.957 -2.118 1.00 32.36 381 SER D C 1
ATOM 12142 O O . SER D 1 381 ? -10.290 -10.679 -2.146 1.00 35.59 381 SER D O 1
ATOM 12145 N N . GLY D 1 382 ? -8.514 -11.733 -3.022 1.00 35.71 382 GLY D N 1
ATOM 12146 C CA . GLY D 1 382 ? -9.263 -12.269 -4.141 1.00 26.86 382 GLY D CA 1
ATOM 12147 C C . GLY D 1 382 ? -9.416 -13.766 -4.044 1.00 28.01 382 GLY D C 1
ATOM 12148 O O . GLY D 1 382 ? -9.439 -14.325 -2.942 1.00 31.19 382 GLY D O 1
ATOM 12149 N N . TRP D 1 383 ? -9.512 -14.427 -5.193 1.00 27.53 383 TRP D N 1
ATOM 12150 C CA . TRP D 1 383 ? -9.719 -15.870 -5.198 1.00 29.72 383 TRP D CA 1
ATOM 12151 C C . TRP D 1 383 ? -9.284 -16.590 -6.475 1.00 27.30 383 TRP D C 1
ATOM 12152 O O . TRP D 1 383 ? -8.953 -15.967 -7.485 1.00 31.38 383 TRP D O 1
ATOM 12163 N N . SER D 1 384 ? -9.303 -17.916 -6.407 1.00 32.73 384 SER D N 1
ATOM 12164 C CA . SER D 1 384 ? -8.773 -18.756 -7.464 1.00 33.92 384 SER D CA 1
ATOM 12165 C C . SER D 1 384 ? -9.553 -20.061 -7.554 1.00 36.62 384 SER D C 1
ATOM 12166 O O . SER D 1 384 ? -9.804 -20.716 -6.543 1.00 41.15 384 SER D O 1
ATOM 12169 N N . GLU D 1 385 ? -9.944 -20.422 -8.771 1.00 35.86 385 GLU D N 1
ATOM 12170 C CA . GLU D 1 385 ? -10.580 -21.705 -9.033 1.00 40.04 385 GLU D CA 1
ATOM 12171 C C . GLU D 1 385 ? -9.806 -22.438 -10.123 1.00 35.39 385 GLU D C 1
ATOM 12172 O O . GLU D 1 385 ? -9.520 -21.867 -11.177 1.00 37.76 385 GLU D O 1
ATOM 12178 N N . GLY D 1 386 ? -9.465 -23.698 -9.864 1.00 37.66 386 GLY D N 1
ATOM 12179 C CA . GLY D 1 386 ? -8.767 -24.518 -10.838 1.00 40.59 386 GLY D CA 1
ATOM 12180 C C . GLY D 1 386 ? -7.410 -24.996 -10.359 1.00 53.52 386 GLY D C 1
ATOM 12181 O O . GLY D 1 386 ? -7.219 -25.293 -9.179 1.00 58.95 386 GLY D O 1
#

CATH classification: 3.30.390.10 (+1 more: 3.20.20.120)

Foldseek 3Di:
DFDCPPQDQVKAWFKKFKFKFKWFFPDFFAAFQPGGTPTTIFIFIKMWIAIPRFIFMAGAPPDDLVNVQVRGGHGPVVLADPVNFGDQVCFLGPVQRSLLRVLVVVFWESLVRFLPDDDDDDDFQKFFAAEERAHQPQLVPPDLVVSLVVSLVVLVVVVVQAALEYEHGANCCLPPDPNPVRLVSRLSNQVSNLVSNPDVYEYEYEHLASAALVSVVVSCVSCQVGQHAEYENNHQDDLVSLVVVVVVCVVVVRDYFYEYADDPHDPCVVVSVLVPSHAEHAAACSVVHLSVCLVVLVVCVVSVGAYEYDDDSHQRSLLSLSSSPSSHDRYHHRHDTRIDIPQKAPVQWGHHNRIITQHGGTYSSIGGDVVVSVVRSVPPNHMHRD/DDCPPFDQQKAWAKKFKFKFKWFFPDFAAAFQPDGTPTTIFIFIKMWIAIPRDIFMAGAPPDDLVNVQVRGGGGLVVQADPVRFGDQVCFLGPVQRSLLRVLVVVFWESLVVQFLFKFFAAEERAHQPQLVPPDLVVSLVVSLVVLVVVVVQFALEYEHGANCCLPPDPNVVRLVSRLSNQVSNLVSSDQVYEYEYADLQSADLVSVVVSCVSCQPGNHAEYENNHQDDLVSLVVNVVVCVVVVNHYFYEYAPDPHDPCVVVSVLVPSHAEHEAACSVVHQSVCLVVLVVCVVSNGAYEYDDDSHQRSLLSLSSSCRSHPRYHHRYDTRIDIPQKAPVLWGHHNRIIRQHGGGYSNIGGNVVVVVVRSVPPIDMHD/DDCPPQDQPKAWFKKFKFKFKWFFPDFFAAFQPGGTPGTIFIFIKMWIAIPRFIFMAGAPPDDLVNVQVRGGHGPVVQADPVRFGDQVCFLGPVQRSLLRVLVVVFWESLVVALPDDDDDDDFFKFFAAEERAHQPCLVPPDLVSSLVVSLVVLVVVVVQAALEYEHGANCCLPPDPNVVRLVSRLSNQVSNLVNSDDVYEYEYEDLQSAALVSVVVSCVSCQVRQHAEYENNHADDLVSLVVVVVVCVVVVRDHAYEYADDPHDPCVVVSVLVPSHAEHAAACSVVHLSVVLVVLVVCVVSVGAYEYDDDSHQSSLLSLSSSPSRHPRYHHRYDTRIDIPQKAPVQWGHHNRIITQHRGGYSSIGGNVVVRVVRSVPPIHMHRD/DDCPPFDQQKAWAKKFKFKFKWWFPDFAAAFQPGGTPTTIAIFIKMWTDIPNDIFMDGAPPDDLVNVQVRHPGGLVVQADPVGFGDLVCFLGPVQRSLLRVLVVVFWESLVVQFLFKFFAAEERAHQPQLVPPDLVVSLVVSLVVLVVVVVQAHLEYEHGANCCLPPDPNPVRLVSRLSNQVSNQVNSDQPYEYEYEHLQSADLVSVVVSCVSCQVGRYAEYENNHADDLVSLVVVVVVCVVVVRHYFYEYAYDPHDPCVVVSVLVPSHAEHEAACSVVHQSVCLVVLVVQVVSVGAYEYDDDSHQRSLLSLSSSCSRHPRYHHRHDTRIDIPQKAPVLWGHHNRIIRQHRGGYSSIGGNPVVVVVRSVVPIHMHD

Secondary structure (DSSP, 8-state):
----TT--TT-BEEEEEEEEEEEEEEEEE-B-SSS---EEEEEEEEEEEEETTEEEEEE--S--HHHHHTTTT-BGGGGB-TTSPBPGGGHHHHHHHHHHHHHHHHT-BHHHHHS---S-----EEEEEEEEEE-BTTTT---HHHHHHHHHHHHHHHHHTT---EEEE--TTTTTS-HHHHHHHHHHHHHHHHHHH-TT--EEEE-TT---HHHHHHHHHHTTTS---EEE-SSS--HHHHHHHHHHHHHHT---EEEE--SS--TTHHHHHHTTS--EE--BTTTB-HHHHHHHHHHHHHTT-EE--B--S-THHHHHHHHHGGG-TTB--EEE--EEETTEE-TT-EEETTEEEE--SSBTS-EE-HHHHHHHHHHTSEEEE-/---TT--TT-BEEEEEEEEEEEEEEEEE-B-SSS---EEEEEEEEEEEEETTEEEEEE--S--HHHHHTTTT-BHHHHB-TTS-B-GGGHHHHHHHHHHHHHHHHT-BHHHHT--EEEEEEEEEE-B--TT--SHHHHHHHHHHHHHHHHHTT---EEEE--HHHHTS-HHHHHHHHHHHHHHHHHHH-TT--EEEE-TT---HHHHHHHHHHTTTS-EEEEE-SSS--HHHHHHHHHHHHHTT---EEEE--SS--TTHHHHHHTTS--EE--BTTTB-HHHHHHHHHHHHHTT-EE--B--S-THHHHHHHHHTTT-TTB--EEE--EEETTEE-TT-EEETTEEEE--SSBTS-EE-HHHHHHHHHHTSEEE-/---TTS-TT-BEEEEEEEEEEEEEEEEE-B-SSS---EEEEEEEEEEEEETTEEEEEE--S--HHHHHTTTT-BGGGGB-TTSPBPGGGHHHHHHHHHHHHHHHHT-BHHHHHS---SPP-PPEEEEEEEEEE-BTTTT--SHHHHHHHHHHHHHHHHHTT---EEEE--TTTTTS-HHHHHHHHHHHHHHHHHHH-TT--EEEE-TT---HHHHHHHHHHTSSS-EEEEE-SSS--HHHHHHHHHHHHHHT---EEEE--SS--TTHHHHHHTTS--EE--BTTTB-HHHHHHHHHHHHHTT-EE--B--S-THHHHHHHHHGGG-TTB--EEE--EEETTEE-TT-EEETTEEEE--SSBTS-EE-HHHHHHHHHHHSEEEE-/---TT--TT-BEEEEEEEEEEEEEEEEE-B-SSS---EEEEEEEEEEEEETTEEEEEE--S--HHHHHHHTT-BGGGGB-TTSPBPHHHHHHHHHHHHHHHHHHHT-BHHHHT--EEEEEEEEEE-B--TT---HHHHHHHHHHHHHHHHTTT---EEEE--TTTTTS-HHHHHHHHHHHHHHHHHHH-TT--EEEE-TT---HHHHHHHHHHTTTS-EEEEE-SSS--HHHHHHHHHHHHHHT---EEEE--SS--TTHHHHHHTTS--EE--BTTTB-HHHHHHHHHHHHHTT-EE--B--S-HHHHHHHHHHTTT-TTB--EEE--EEETTEE-TT-EEETTEEEE---SBTS-EE-HHHHHHHHHHH-EEE-

InterPro domains:
  IPR013342 Mandelate racemase, C-terminal domain [PF13378] (150-370)
  IPR013342 Mandelate racemase, C-terminal domain [SM00922] (147-251)
  IPR029017 Enolase-like, N-terminal [G3DSA:3.30.390.10] (1-119)
  IPR029017 Enolase-like, N-terminal [SSF54826] (38-113)
  IPR034593 D-galactonate dehydratase DgoD-like [PTHR48080] (91-373)
  IPR036849 Enolase-like, C-terminal domain superfamily [G3DSA:3.20.20.120] (120-378)
  IPR036849 Enolase-like, C-terminal domain superfamily [SSF51604] (102-373)